Protein 2N2U (pdb70)

Structure (mmCIF, N/CA/C/O backbone):
data_2N2U
#
_entry.id   2N2U
#
loop_
_atom_site.group_PDB
_atom_site.id
_atom_site.type_symbol
_atom_site.label_atom_id
_atom_site.label_alt_id
_atom_site.label_comp_id
_atom_site.label_asym_id
_atom_site.label_entity_id
_atom_site.label_seq_id
_atom_site.pdbx_PDB_ins_code
_atom_site.Cartn_x
_atom_site.Cartn_y
_atom_site.Cartn_z
_atom_site.occupancy
_atom_site.B_iso_or_equiv
_atom_site.auth_seq_id
_atom_site.auth_comp_id
_atom_site.auth_asym_id
_atom_site.auth_atom_id
_atom_site.pdbx_PDB_model_num
ATOM 1 N N . MET A 1 1 ? 2.474 14.947 -3.252 1.00 30.41 1 MET A N 1
ATOM 2 C CA . MET A 1 1 ? 1.932 13.612 -3.600 1.00 73.02 1 MET A CA 1
ATOM 3 C C . MET A 1 1 ? 3.047 12.685 -4.110 1.00 44.21 1 MET A C 1
ATOM 4 O O . MET A 1 1 ? 3.901 13.105 -4.899 1.00 12.21 1 MET A O 1
ATOM 20 N N . VAL A 1 2 ? 3.067 11.433 -3.594 1.00 71.32 2 VAL A N 1
ATOM 21 C CA . VAL A 1 2 ? 3.984 10.371 -4.058 1.00 23.32 2 VAL A CA 1
ATOM 22 C C . VAL A 1 2 ? 3.155 9.215 -4.628 1.00 3.23 2 VAL A C 1
ATOM 23 O O . VAL A 1 2 ? 2.230 8.734 -3.970 1.00 33.21 2 VAL A O 1
ATOM 36 N N . ASP A 1 3 ? 3.465 8.809 -5.854 1.00 62.11 3 ASP A N 1
ATOM 37 C CA . ASP A 1 3 ? 2.839 7.650 -6.508 1.00 12.32 3 ASP A CA 1
ATOM 38 C C . ASP A 1 3 ? 3.379 6.341 -5.886 1.00 32.51 3 ASP A C 1
ATOM 39 O O . ASP A 1 3 ? 4.588 6.101 -5.921 1.00 24.12 3 ASP A O 1
ATOM 48 N N . LEU A 1 4 ? 2.487 5.533 -5.269 1.00 15.15 4 LEU A N 1
ATOM 49 C CA . LEU A 1 4 ? 2.843 4.213 -4.688 1.00 52.22 4 LEU A CA 1
ATOM 50 C C . LEU A 1 4 ? 1.925 3.124 -5.275 1.00 20.20 4 LEU A C 1
ATOM 51 O O . LEU A 1 4 ? 0.745 3.063 -4.956 1.00 2.34 4 LEU A O 1
ATOM 67 N N . LYS A 1 5 ? 2.479 2.249 -6.118 1.00 33.01 5 LYS A N 1
ATOM 68 C CA . LYS A 1 5 ? 1.733 1.121 -6.723 1.00 52.12 5 LYS A CA 1
ATOM 69 C C . LYS A 1 5 ? 2.309 -0.189 -6.172 1.00 21.32 5 LYS A C 1
ATOM 70 O O . LYS A 1 5 ? 3.433 -0.552 -6.482 1.00 2.13 5 LYS A O 1
ATOM 89 N N . ILE A 1 6 ? 1.508 -0.925 -5.391 1.00 42.42 6 ILE A N 1
ATOM 90 C CA . ILE A 1 6 ? 1.982 -2.110 -4.672 1.00 44.20 6 ILE A CA 1
ATOM 91 C C . ILE A 1 6 ? 1.521 -3.337 -5.458 1.00 1.55 6 ILE A C 1
ATOM 92 O O . ILE A 1 6 ? 0.322 -3.563 -5.585 1.00 63.22 6 ILE A O 1
ATOM 108 N N . ASP A 1 7 ? 2.475 -4.116 -5.981 1.00 2.13 7 ASP A N 1
ATOM 109 C CA . ASP A 1 7 ? 2.172 -5.409 -6.621 1.00 30.20 7 ASP A CA 1
ATOM 110 C C . ASP A 1 7 ? 1.508 -6.318 -5.581 1.00 3.24 7 ASP A C 1
ATOM 111 O O . ASP A 1 7 ? 1.975 -6.355 -4.452 1.00 23.12 7 ASP A O 1
ATOM 120 N N . VAL A 1 8 ? 0.441 -7.046 -5.953 1.00 71.44 8 VAL A N 1
ATOM 121 C CA . VAL A 1 8 ? -0.200 -8.042 -5.055 1.00 35.32 8 VAL A CA 1
ATOM 122 C C . VAL A 1 8 ? -0.354 -9.369 -5.815 1.00 11.50 8 VAL A C 1
ATOM 123 O O . VAL A 1 8 ? -0.940 -9.418 -6.906 1.00 54.22 8 VAL A O 1
ATOM 136 N N . SER A 1 9 ? 0.221 -10.441 -5.243 1.00 31.44 9 SER A N 1
ATOM 137 C CA . SER A 1 9 ? 0.249 -11.784 -5.857 1.00 3.51 9 SER A CA 1
ATOM 138 C C . SER A 1 9 ? -0.835 -12.705 -5.265 1.00 1.10 9 SER A C 1
ATOM 139 O O . SER A 1 9 ? -1.115 -13.781 -5.8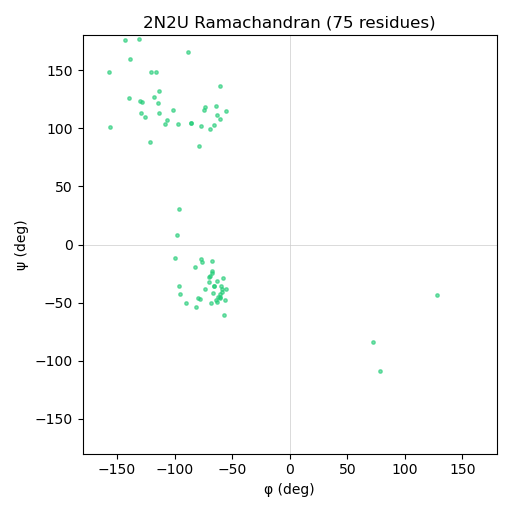06 1.00 55.42 9 SER A O 1
ATOM 147 N N . ASP A 1 10 ? -1.447 -12.261 -4.157 1.00 12.02 10 ASP A N 1
ATOM 148 C CA . ASP A 1 10 ? -2.502 -13.005 -3.449 1.00 74.03 10 ASP A CA 1
ATOM 149 C C . ASP A 1 10 ? -3.614 -12.029 -3.007 1.00 13.33 10 ASP A C 1
ATOM 150 O O . ASP A 1 10 ? -3.389 -10.814 -2.911 1.00 63.25 10 ASP A O 1
ATOM 159 N N . ASP A 1 11 ? -4.802 -12.589 -2.744 1.00 33.51 11 ASP A N 1
ATOM 160 C CA . ASP A 1 11 ? -6.028 -11.833 -2.425 1.00 52.32 11 ASP A CA 1
ATOM 161 C C . ASP A 1 11 ? -6.032 -11.379 -0.952 1.00 74.13 11 ASP A C 1
ATOM 162 O O . ASP A 1 11 ? -6.364 -10.229 -0.651 1.00 43.11 11 ASP A O 1
ATOM 171 N N . GLU A 1 12 ? -5.684 -12.310 -0.044 1.00 42.20 12 GLU A N 1
ATOM 172 C CA . GLU A 1 12 ? -5.738 -12.075 1.408 1.00 4.23 12 GLU A CA 1
ATOM 173 C C . GLU A 1 12 ? -4.698 -11.021 1.842 1.00 23.45 12 GLU A C 1
ATOM 174 O O . GLU A 1 12 ? -4.999 -10.157 2.673 1.00 71.33 12 GLU A O 1
ATOM 186 N N . GLU A 1 13 ? -3.469 -11.095 1.286 1.00 35.32 13 GLU A N 1
ATOM 187 C CA . GLU A 1 13 ? -2.432 -10.101 1.579 1.00 43.00 13 GLU A CA 1
ATOM 188 C C . GLU A 1 13 ? -2.853 -8.726 1.026 1.00 63.02 13 GLU A C 1
ATOM 189 O O . GLU A 1 13 ? -2.596 -7.721 1.661 1.00 25.12 13 GLU A O 1
ATOM 201 N N . ALA A 1 14 ? -3.546 -8.720 -0.139 1.00 2.41 14 ALA A N 1
ATOM 202 C CA . ALA A 1 14 ? -4.075 -7.490 -0.762 1.00 62.50 14 ALA A CA 1
ATOM 203 C C . ALA A 1 14 ? -5.079 -6.798 0.179 1.00 71.44 14 ALA A C 1
ATOM 204 O O . ALA A 1 14 ? -5.050 -5.575 0.334 1.00 74.25 14 ALA A O 1
ATOM 211 N N . GLU A 1 15 ? -5.951 -7.616 0.800 1.00 21.43 15 GLU A N 1
ATOM 212 C CA . GLU A 1 15 ? -6.872 -7.180 1.865 1.00 74.13 15 GLU A CA 1
ATOM 213 C C . GLU A 1 15 ? -6.100 -6.538 3.029 1.00 51.21 15 GLU A C 1
ATOM 214 O O . GLU A 1 15 ? -6.437 -5.442 3.479 1.00 41.42 15 GLU A O 1
ATOM 226 N N . LYS A 1 16 ? -5.029 -7.228 3.460 1.00 54.51 16 LYS A N 1
ATOM 227 C CA . LYS A 1 16 ? -4.157 -6.778 4.556 1.00 63.12 16 LYS A CA 1
ATOM 228 C C . LYS A 1 16 ? -3.437 -5.448 4.208 1.00 45.32 16 LYS A C 1
ATOM 229 O O . LYS A 1 16 ? -3.196 -4.637 5.100 1.00 43.35 16 LYS A O 1
ATOM 248 N N . ILE A 1 17 ? -3.125 -5.215 2.905 1.00 11.51 17 ILE A N 1
ATOM 249 C CA . ILE A 1 17 ? -2.508 -3.940 2.453 1.00 2.23 17 ILE A CA 1
ATOM 250 C C . ILE A 1 17 ? -3.501 -2.790 2.711 1.00 62.42 17 ILE A C 1
ATOM 251 O O . ILE A 1 17 ? -3.157 -1.779 3.319 1.00 12.05 17 ILE A O 1
ATOM 267 N N . ILE A 1 18 ? -4.760 -3.023 2.292 1.00 60.15 18 ILE A N 1
ATOM 268 C CA . ILE A 1 18 ? -5.864 -2.051 2.402 1.00 60.01 18 ILE A CA 1
ATOM 269 C C . ILE A 1 18 ? -6.120 -1.683 3.875 1.00 55.43 18 ILE A C 1
ATOM 270 O O . ILE A 1 18 ? -6.245 -0.511 4.211 1.00 1.03 18 ILE A O 1
ATOM 286 N N . ARG A 1 19 ? -6.151 -2.714 4.747 1.00 43.22 19 ARG A N 1
ATOM 287 C CA . ARG A 1 19 ? -6.472 -2.541 6.177 1.00 52.04 19 ARG A CA 1
ATOM 288 C C . ARG A 1 19 ? -5.353 -1.766 6.893 1.00 61.44 19 ARG A C 1
ATOM 289 O O . ARG A 1 19 ? -5.620 -0.763 7.559 1.00 3.50 19 ARG A O 1
ATOM 310 N N . GLU A 1 20 ? -4.100 -2.217 6.702 1.00 23.34 20 GLU A N 1
ATOM 311 C CA . GLU A 1 20 ? -2.920 -1.640 7.370 1.00 24.43 20 GLU A CA 1
ATOM 312 C C . GLU A 1 20 ? -2.602 -0.201 6.893 1.00 41.24 20 GLU A C 1
ATOM 313 O O . GLU A 1 20 ? -1.964 0.566 7.634 1.00 75.02 20 GLU A O 1
ATOM 325 N N . ILE A 1 21 ? -3.036 0.163 5.672 1.00 72.23 21 ILE A N 1
ATOM 326 C CA . ILE A 1 21 ? -2.911 1.546 5.171 1.00 12.44 21 ILE A CA 1
ATOM 327 C C . ILE A 1 21 ? -4.061 2.410 5.725 1.00 34.33 21 ILE A C 1
ATOM 328 O O . ILE A 1 21 ? -3.825 3.424 6.381 1.00 75.54 21 ILE A O 1
ATOM 344 N N . ARG A 1 22 ? -5.305 1.956 5.530 1.00 74.01 22 ARG A N 1
ATOM 345 C CA . ARG A 1 22 ? -6.502 2.791 5.768 1.00 43.31 22 ARG A CA 1
ATOM 346 C C . ARG A 1 22 ? -6.832 2.948 7.264 1.00 3.03 22 ARG A C 1
ATOM 347 O O . ARG A 1 22 ? -7.630 3.825 7.625 1.00 42.33 22 ARG A O 1
ATOM 368 N N . GLU A 1 23 ? -6.230 2.107 8.131 1.00 50.31 23 GLU A N 1
ATOM 369 C CA . GLU A 1 23 ? -6.429 2.204 9.594 1.00 65.11 23 GLU A CA 1
ATOM 370 C C . GLU A 1 23 ? -5.741 3.477 10.136 1.00 10.42 23 GLU A C 1
ATOM 371 O O . GLU A 1 23 ? -6.207 4.083 11.103 1.00 60.14 23 GLU A O 1
ATOM 383 N N . GLN A 1 24 ? -4.618 3.860 9.497 1.00 33.32 24 GLN A N 1
ATOM 384 C CA . GLN A 1 24 ? -3.841 5.060 9.854 1.00 43.12 24 GLN A CA 1
ATOM 385 C C . GLN A 1 24 ? -4.263 6.242 8.970 1.00 25.24 24 GLN A C 1
ATOM 386 O O . GLN A 1 24 ? -4.415 7.367 9.451 1.00 64.05 24 GLN A O 1
ATOM 400 N N . TRP A 1 25 ? -4.446 5.969 7.664 1.00 5.10 25 TRP A N 1
ATOM 401 C CA . TRP A 1 25 ? -4.756 6.993 6.647 1.00 2.31 25 TRP A CA 1
ATOM 402 C C . TRP A 1 25 ? -6.103 6.666 5.952 1.00 51.24 25 TRP A C 1
ATOM 403 O O . TRP A 1 25 ? -6.118 5.968 4.930 1.00 24.15 25 TRP A O 1
ATOM 424 N N . PRO A 1 26 ? -7.259 7.145 6.502 1.00 24.03 26 PRO A N 1
ATOM 425 C CA . PRO A 1 26 ? -8.593 6.937 5.867 1.00 2.11 26 PRO A CA 1
ATOM 426 C C . PRO A 1 26 ? -8.743 7.702 4.533 1.00 31.42 26 PRO A C 1
ATOM 427 O O . PRO A 1 26 ? -9.574 7.344 3.688 1.00 72.02 26 PRO A O 1
ATOM 438 N N . LYS A 1 27 ? -7.938 8.763 4.364 1.00 31.03 27 LYS A N 1
ATOM 439 C CA . LYS A 1 27 ? -7.950 9.604 3.151 1.00 60.02 27 LYS A CA 1
ATOM 440 C C . LYS A 1 27 ? -7.122 8.980 2.014 1.00 13.44 27 LYS A C 1
ATOM 441 O O . LYS A 1 27 ? -7.297 9.358 0.848 1.00 44.42 27 LYS A O 1
ATOM 460 N N . ALA A 1 28 ? -6.217 8.045 2.367 1.00 12.43 28 ALA A N 1
ATOM 461 C CA . ALA A 1 28 ? -5.311 7.404 1.406 1.00 72.14 28 ALA A CA 1
ATOM 462 C C . ALA A 1 28 ? -6.116 6.603 0.386 1.00 5.21 28 ALA A C 1
ATOM 463 O O . ALA A 1 28 ? -6.763 5.605 0.742 1.00 14.23 28 ALA A O 1
ATOM 470 N N . THR A 1 29 ? -6.107 7.081 -0.867 1.00 52.20 29 THR A N 1
ATOM 471 C CA . THR A 1 29 ? -6.800 6.436 -1.970 1.00 25.43 29 THR A CA 1
ATOM 472 C C . THR A 1 29 ? -6.153 5.072 -2.264 1.00 31.42 29 THR A C 1
ATOM 473 O O . THR A 1 29 ? -5.064 5.005 -2.833 1.00 24.15 29 THR A O 1
ATOM 484 N N . VAL A 1 30 ? -6.825 3.999 -1.811 1.00 24.21 30 VAL A N 1
ATOM 485 C CA . VAL A 1 30 ? -6.409 2.611 -2.050 1.00 60.13 30 VAL A CA 1
ATOM 486 C C . VAL A 1 30 ? -7.393 1.990 -3.050 1.00 1.03 30 VAL A C 1
ATOM 487 O O . VAL A 1 30 ? -8.528 1.652 -2.694 1.00 63.11 30 VAL A O 1
ATOM 500 N N . THR A 1 31 ? -6.958 1.868 -4.302 1.00 55.04 31 THR A N 1
ATOM 501 C CA . THR A 1 31 ? -7.751 1.270 -5.367 1.00 60.43 31 THR A CA 1
ATOM 502 C C . THR A 1 31 ? -7.339 -0.198 -5.516 1.00 24.21 31 THR A C 1
ATOM 503 O O . THR A 1 31 ? -6.258 -0.515 -6.039 1.00 13.42 31 THR A O 1
ATOM 514 N N . ARG A 1 32 ? -8.200 -1.071 -4.993 1.00 2.24 32 ARG A N 1
ATOM 515 C CA . ARG A 1 32 ? -8.023 -2.521 -5.042 1.00 73.21 32 ARG A CA 1
ATOM 516 C C . ARG A 1 32 ? -8.326 -3.028 -6.455 1.00 25.20 32 ARG A C 1
ATOM 517 O O . ARG A 1 32 ? -9.450 -2.895 -6.949 1.00 71.31 32 ARG A O 1
ATOM 538 N N . THR A 1 33 ? -7.301 -3.575 -7.101 1.00 45.42 33 THR A N 1
ATOM 539 C CA . THR A 1 33 ? -7.369 -4.057 -8.473 1.00 12.14 33 THR A CA 1
ATOM 540 C C . THR A 1 33 ? -6.565 -5.370 -8.531 1.00 3.24 33 THR A C 1
ATOM 541 O O . THR A 1 33 ? -5.426 -5.398 -8.088 1.00 12.00 33 THR A O 1
ATOM 552 N N . ASN A 1 34 ? -7.168 -6.458 -9.020 1.00 21.14 34 ASN A N 1
ATOM 553 C CA . ASN A 1 34 ? -6.518 -7.789 -9.011 1.00 45.11 34 ASN A CA 1
ATOM 554 C C . ASN A 1 34 ? -5.203 -7.744 -9.834 1.00 3.35 34 ASN A C 1
ATOM 555 O O . ASN A 1 34 ? -5.230 -7.630 -11.068 1.00 13.31 34 ASN A O 1
ATOM 566 N N . GLY A 1 35 ? -4.064 -7.806 -9.111 1.00 31.12 35 GLY A N 1
ATOM 567 C CA . GLY A 1 35 ? -2.731 -7.606 -9.694 1.00 64.42 35 GLY A CA 1
ATOM 568 C C . GLY A 1 35 ? -1.903 -6.562 -8.945 1.00 43.12 35 GLY A C 1
ATOM 569 O O . GLY A 1 35 ? -0.705 -6.771 -8.717 1.00 44.05 35 GLY A O 1
ATOM 573 N N . ASP A 1 36 ? -2.538 -5.423 -8.568 1.00 4.03 36 ASP A N 1
ATOM 574 C CA . ASP A 1 36 ? -1.851 -4.273 -7.912 1.00 61.40 36 ASP A CA 1
ATOM 575 C C . ASP A 1 36 ? -2.739 -3.599 -6.841 1.00 40.54 36 ASP A C 1
ATOM 576 O O . ASP A 1 36 ? -3.888 -3.967 -6.625 1.00 2.11 36 ASP A O 1
ATOM 585 N N . ILE A 1 37 ? -2.158 -2.609 -6.155 1.00 74.43 37 ILE A N 1
ATOM 586 C CA . ILE A 1 37 ? -2.864 -1.682 -5.263 1.00 3.12 37 ILE A CA 1
ATOM 587 C C . ILE A 1 37 ? -2.442 -0.269 -5.676 1.00 24.14 37 ILE A C 1
ATOM 588 O O . ILE A 1 37 ? -1.268 0.093 -5.539 1.00 13.30 37 ILE A O 1
ATOM 604 N N . LYS A 1 38 ? -3.381 0.514 -6.217 1.00 61.04 38 LYS A N 1
ATOM 605 C CA . LYS A 1 38 ? -3.106 1.893 -6.626 1.00 52.41 38 LYS A CA 1
ATOM 606 C C . LYS A 1 38 ? -3.282 2.812 -5.396 1.00 70.10 38 LYS A C 1
ATOM 607 O O . LYS A 1 38 ? -4.402 3.096 -4.984 1.00 62.42 38 LYS A O 1
ATOM 626 N N . LEU A 1 39 ? -2.148 3.264 -4.824 1.00 43.21 39 LEU A N 1
ATOM 627 C CA . LEU A 1 39 ? -2.105 4.091 -3.599 1.00 50.23 39 LEU A CA 1
ATOM 628 C C . LEU A 1 39 ? -1.423 5.431 -3.905 1.00 2.13 39 LEU A C 1
ATOM 629 O O . LEU A 1 39 ? -0.548 5.518 -4.778 1.00 24.15 39 LEU A O 1
ATOM 645 N N . ASP A 1 40 ? -1.849 6.483 -3.198 1.00 15.05 40 ASP A N 1
ATOM 646 C CA . ASP A 1 40 ? -1.257 7.825 -3.294 1.00 34.23 40 ASP A CA 1
ATOM 647 C C . ASP A 1 40 ? -0.899 8.328 -1.886 1.00 42.02 40 ASP A C 1
ATOM 648 O O . ASP A 1 40 ? -1.756 8.368 -0.994 1.00 2.21 40 ASP A O 1
ATOM 657 N N . ALA A 1 41 ? 0.388 8.655 -1.684 1.00 12.10 41 ALA A N 1
ATOM 658 C CA . ALA A 1 41 ? 0.881 9.322 -0.470 1.00 60.52 41 ALA A CA 1
ATOM 659 C C . ALA A 1 41 ? 0.787 10.842 -0.617 1.00 55.04 41 ALA A C 1
ATOM 660 O O . ALA A 1 41 ? 0.584 11.357 -1.723 1.00 74.01 41 ALA A O 1
ATOM 667 N N . GLN A 1 42 ? 0.925 11.552 0.511 1.00 15.15 42 GLN A N 1
ATOM 668 C CA . GLN A 1 42 ? 0.849 13.022 0.554 1.00 63.40 42 GLN A CA 1
ATOM 669 C C . GLN A 1 42 ? 2.250 13.650 0.355 1.00 30.54 42 GLN A C 1
ATOM 670 O O . GLN A 1 42 ? 2.436 14.547 -0.471 1.00 0.13 42 GLN A O 1
ATOM 684 N N . THR A 1 43 ? 3.225 13.158 1.141 1.00 13.45 43 THR A N 1
ATOM 685 C CA . THR A 1 43 ? 4.625 13.647 1.149 1.00 53.41 43 THR A CA 1
ATOM 686 C C . THR A 1 43 ? 5.585 12.443 1.052 1.00 4.12 43 THR A C 1
ATOM 687 O O . THR A 1 43 ? 5.123 11.293 1.039 1.00 5.04 43 THR A O 1
ATOM 698 N N . GLU A 1 44 ? 6.910 12.711 0.978 1.00 50.32 44 GLU A N 1
ATOM 699 C CA . GLU A 1 44 ? 7.946 11.650 0.911 1.00 53.43 44 GLU A CA 1
ATOM 700 C C . GLU A 1 44 ? 7.924 10.811 2.187 1.00 64.41 44 GLU A C 1
ATOM 701 O O . GLU A 1 44 ? 7.879 9.590 2.118 1.00 41.32 44 GLU A O 1
ATOM 713 N N . LYS A 1 45 ? 7.930 11.506 3.346 1.00 41.32 45 LYS A N 1
ATOM 714 C CA . LYS A 1 45 ? 7.881 10.878 4.682 1.00 71.12 45 LYS A CA 1
ATOM 715 C C . LYS A 1 45 ? 6.612 10.033 4.829 1.00 21.24 45 LYS A C 1
ATOM 716 O O . LYS A 1 45 ? 6.661 8.929 5.377 1.00 54.31 45 LYS A O 1
ATOM 735 N N . GLU A 1 46 ? 5.491 10.569 4.308 1.00 33.42 46 GLU A N 1
ATOM 736 C CA . GLU A 1 46 ? 4.193 9.886 4.333 1.00 72.32 46 GLU A CA 1
ATOM 737 C C . GLU A 1 46 ? 4.291 8.555 3.564 1.00 51.20 46 GLU A C 1
ATOM 738 O O . GLU A 1 46 ? 3.831 7.522 4.040 1.00 31.23 46 GLU A O 1
ATOM 750 N N . ALA A 1 47 ? 4.910 8.618 2.369 1.00 4.52 47 ALA A N 1
ATOM 751 C CA . ALA A 1 47 ? 5.235 7.441 1.546 1.00 1.03 47 ALA A CA 1
ATOM 752 C C . ALA A 1 47 ? 6.148 6.438 2.262 1.00 3.24 47 ALA A C 1
ATOM 753 O O . ALA A 1 47 ? 5.959 5.235 2.107 1.00 44.34 47 ALA A O 1
ATOM 760 N N . GLU A 1 48 ? 7.133 6.943 3.040 1.00 5.34 48 GLU A N 1
ATOM 761 C CA . GLU A 1 48 ? 8.068 6.090 3.805 1.00 35.32 48 GLU A CA 1
ATOM 762 C C . GLU A 1 48 ? 7.306 5.206 4.811 1.00 63.21 48 GLU A C 1
ATOM 763 O O . GLU A 1 48 ? 7.683 4.068 5.053 1.00 13.45 48 GLU A O 1
ATOM 775 N N . LYS A 1 49 ? 6.235 5.778 5.380 1.00 64.25 49 LYS A N 1
ATOM 776 C CA . LYS A 1 49 ? 5.367 5.117 6.369 1.00 70.22 49 LYS A CA 1
ATOM 777 C C . LYS A 1 49 ? 4.402 4.132 5.671 1.00 74.34 49 LYS A C 1
ATOM 778 O O . LYS A 1 49 ? 4.205 3.007 6.128 1.00 52.33 49 LYS A O 1
ATOM 797 N N . MET A 1 50 ? 3.775 4.633 4.589 1.00 42.01 50 MET A N 1
ATOM 798 C CA . MET A 1 50 ? 2.802 3.873 3.772 1.00 11.52 50 MET A CA 1
ATOM 799 C C . MET A 1 50 ? 3.420 2.573 3.214 1.00 42.40 50 MET A C 1
ATOM 800 O O . MET A 1 50 ? 2.943 1.478 3.535 1.00 51.44 50 MET A O 1
ATOM 814 N N . GLU A 1 51 ? 4.492 2.701 2.405 1.00 21.42 51 GLU A N 1
ATOM 815 C CA . GLU A 1 51 ? 5.214 1.536 1.832 1.00 34.03 51 GLU A CA 1
ATOM 816 C C . GLU A 1 51 ? 5.744 0.579 2.940 1.00 32.31 51 GLU A C 1
ATOM 817 O O . GLU A 1 51 ? 5.833 -0.624 2.731 1.00 53.44 51 GLU A O 1
ATOM 829 N N . LYS A 1 52 ? 6.030 1.154 4.130 1.00 33.23 52 LYS A N 1
ATOM 830 C CA . LYS A 1 52 ? 6.533 0.404 5.305 1.00 13.13 52 LYS A CA 1
ATOM 831 C C . LYS A 1 52 ? 5.394 -0.429 5.923 1.00 72.15 52 LYS A C 1
ATOM 832 O O . LYS A 1 52 ? 5.613 -1.567 6.334 1.00 32.24 52 LYS A O 1
ATOM 851 N N . ALA A 1 53 ? 4.175 0.149 5.948 1.00 1.43 53 ALA A N 1
ATOM 852 C CA . ALA A 1 53 ? 2.961 -0.514 6.473 1.00 64.32 53 ALA A CA 1
ATOM 853 C C . ALA A 1 53 ? 2.580 -1.724 5.600 1.00 24.25 53 ALA A C 1
ATOM 854 O O . ALA A 1 53 ? 2.102 -2.748 6.106 1.00 3.44 53 ALA A O 1
ATOM 861 N N . VAL A 1 54 ? 2.799 -1.575 4.286 1.00 21.33 54 VAL A N 1
ATOM 862 C CA . VAL A 1 54 ? 2.700 -2.675 3.313 1.00 73.14 54 VAL A CA 1
ATOM 863 C C . VAL A 1 54 ? 3.737 -3.784 3.628 1.00 5.15 54 VAL A C 1
ATOM 864 O O . VAL A 1 54 ? 3.426 -4.976 3.581 1.00 21.44 54 VAL A O 1
ATOM 877 N N . LYS A 1 55 ? 4.979 -3.356 3.921 1.00 0.22 55 LYS A N 1
ATOM 878 C CA . LYS A 1 55 ? 6.091 -4.261 4.295 1.00 2.30 55 LYS A CA 1
ATOM 879 C C . LYS A 1 55 ? 5.876 -4.948 5.662 1.00 73.04 55 LYS A C 1
ATOM 880 O O . LYS A 1 55 ? 6.559 -5.929 5.972 1.00 33.04 55 LYS A O 1
ATOM 899 N N . LYS A 1 56 ? 4.914 -4.451 6.467 1.00 4.43 56 LYS A N 1
ATOM 900 C CA . LYS A 1 56 ? 4.488 -5.131 7.718 1.00 44.25 56 LYS A CA 1
ATOM 901 C C . LYS A 1 56 ? 3.564 -6.335 7.407 1.00 20.15 56 LYS A C 1
ATOM 902 O O . LYS A 1 56 ? 3.270 -7.146 8.286 1.00 70.42 56 LYS A O 1
ATOM 921 N N . VAL A 1 57 ? 3.092 -6.413 6.151 1.00 22.14 57 VAL A N 1
ATOM 922 C CA . VAL A 1 57 ? 2.368 -7.580 5.608 1.00 10.13 57 VAL A CA 1
ATOM 923 C C . VAL A 1 57 ? 3.358 -8.492 4.844 1.00 25.24 57 VAL A C 1
ATOM 924 O O . VAL A 1 57 ? 3.261 -9.722 4.893 1.00 61.11 57 VAL A O 1
ATOM 937 N N . LYS A 1 58 ? 4.332 -7.855 4.169 1.00 25.30 58 LYS A N 1
ATOM 938 C CA . LYS A 1 58 ? 5.241 -8.532 3.219 1.00 52.21 58 LYS A CA 1
ATOM 939 C C . LYS A 1 58 ? 6.568 -7.726 3.080 1.00 13.41 58 LYS A C 1
ATOM 940 O O . LYS A 1 58 ? 6.593 -6.726 2.361 1.00 41.23 58 LYS A O 1
ATOM 959 N N . PRO A 1 59 ? 7.692 -8.149 3.761 1.00 23.25 59 PRO A N 1
ATOM 960 C CA . PRO A 1 59 ? 8.977 -7.367 3.807 1.00 64.23 59 PRO A CA 1
ATOM 961 C C . PRO A 1 59 ? 9.556 -7.027 2.410 1.00 14.30 59 PRO A C 1
ATOM 962 O O . PRO A 1 59 ? 10.045 -5.911 2.176 1.00 45.55 59 PRO A O 1
ATOM 973 N N . ASN A 1 60 ? 9.438 -7.987 1.485 1.00 32.20 60 ASN A N 1
ATOM 974 C CA . ASN A 1 60 ? 10.027 -7.900 0.130 1.00 45.12 60 ASN A CA 1
ATOM 975 C C . ASN A 1 60 ? 8.953 -7.396 -0.879 1.00 3.21 60 ASN A C 1
ATOM 976 O O . ASN A 1 60 ? 8.946 -7.768 -2.055 1.00 72.14 60 ASN A O 1
ATOM 987 N N . ALA A 1 61 ? 8.012 -6.563 -0.381 1.00 72.40 61 ALA A N 1
ATOM 988 C CA . ALA A 1 61 ? 7.013 -5.855 -1.205 1.00 12.15 61 ALA A CA 1
ATOM 989 C C . ALA A 1 61 ? 7.660 -5.000 -2.317 1.00 2.12 61 ALA A C 1
ATOM 990 O O . ALA A 1 61 ? 8.379 -4.028 -2.028 1.00 50.05 61 ALA A O 1
ATOM 997 N N . THR A 1 62 ? 7.393 -5.383 -3.578 1.00 12.23 62 THR A N 1
ATOM 998 C CA . THR A 1 62 ? 7.754 -4.599 -4.761 1.00 62.13 62 THR A CA 1
ATOM 999 C C . THR A 1 62 ? 6.753 -3.437 -4.911 1.00 74.50 62 THR A C 1
ATOM 1000 O O . THR A 1 62 ? 5.599 -3.638 -5.324 1.00 34.21 62 THR A O 1
ATOM 1011 N N . ILE A 1 63 ? 7.193 -2.235 -4.513 1.00 62.55 63 ILE A N 1
ATOM 1012 C CA . ILE A 1 63 ? 6.368 -1.018 -4.523 1.00 72.53 63 ILE A CA 1
ATOM 1013 C C . ILE A 1 63 ? 6.946 -0.032 -5.545 1.00 40.43 63 ILE A C 1
ATOM 1014 O O . ILE A 1 63 ? 8.108 0.355 -5.447 1.00 44.44 63 ILE A O 1
ATOM 1030 N N . ARG A 1 64 ? 6.119 0.346 -6.528 1.00 73.11 64 ARG A N 1
ATOM 1031 C CA . ARG A 1 64 ? 6.498 1.223 -7.642 1.00 11.12 64 ARG A CA 1
ATOM 1032 C C . ARG A 1 64 ? 6.334 2.679 -7.191 1.00 71.54 64 ARG A C 1
ATOM 1033 O O . ARG A 1 64 ? 5.209 3.179 -7.075 1.00 3.44 64 ARG A O 1
ATOM 1054 N N . LYS A 1 65 ? 7.462 3.337 -6.904 1.00 55.55 65 LYS A N 1
ATOM 1055 C CA . LYS A 1 65 ? 7.479 4.683 -6.324 1.00 72.41 65 LYS A CA 1
ATOM 1056 C C . LYS A 1 65 ? 7.905 5.692 -7.399 1.00 2.43 65 LYS A C 1
ATOM 1057 O O . LYS A 1 65 ? 9.062 5.704 -7.816 1.00 23.42 65 LYS A O 1
ATOM 1076 N N . THR A 1 66 ? 6.938 6.492 -7.875 1.00 12.05 66 THR A N 1
ATOM 1077 C CA . THR A 1 66 ? 7.155 7.525 -8.909 1.00 22.33 66 THR A CA 1
ATOM 1078 C C . THR A 1 66 ? 6.872 8.929 -8.328 1.00 41.33 66 THR A C 1
ATOM 1079 O O . THR A 1 66 ? 6.038 9.081 -7.424 1.00 50.40 66 THR A O 1
ATOM 1090 N N . GLY A 1 67 ? 7.594 9.942 -8.843 1.00 30.00 67 GLY A N 1
ATOM 1091 C CA . GLY A 1 67 ? 7.390 11.330 -8.451 1.00 64.41 67 GLY A CA 1
ATOM 1092 C C . GLY A 1 67 ? 8.036 11.661 -7.115 1.00 24.45 67 GLY A C 1
ATOM 1093 O O . GLY A 1 67 ? 9.264 11.719 -7.027 1.00 11.31 67 GLY A O 1
ATOM 1097 N N . GLY A 1 68 ? 7.213 11.861 -6.072 1.00 43.44 68 GLY A N 1
ATOM 1098 C CA . GLY A 1 68 ? 7.705 12.273 -4.757 1.00 61.41 68 GLY A CA 1
ATOM 1099 C C . GLY A 1 68 ? 8.165 13.728 -4.758 1.00 11.10 68 GLY A C 1
ATOM 1100 O O . GLY A 1 68 ? 7.400 14.622 -4.392 1.00 4.00 68 GLY A O 1
ATOM 1104 N N . SER A 1 69 ? 9.415 13.949 -5.195 1.00 71.14 69 SER A N 1
ATOM 1105 C CA . SER A 1 69 ? 10.011 15.283 -5.375 1.00 1.41 69 SER A CA 1
ATOM 1106 C C . SER A 1 69 ? 11.161 15.208 -6.387 1.00 24.14 69 SER A C 1
ATOM 1107 O O . SER A 1 69 ? 11.830 14.175 -6.505 1.00 13.25 69 SER A O 1
ATOM 1115 N N . LEU A 1 70 ? 11.354 16.311 -7.130 1.00 35.45 70 LEU A N 1
ATOM 1116 C CA . LEU A 1 70 ? 12.546 16.534 -7.958 1.00 12.12 70 LEU A CA 1
ATOM 1117 C C . LEU A 1 70 ? 13.672 16.985 -7.015 1.00 14.33 70 LEU A C 1
ATOM 1118 O O . LEU A 1 70 ? 13.862 18.183 -6.769 1.00 23.11 70 LEU A O 1
ATOM 1134 N N . GLU A 1 71 ? 14.342 15.990 -6.419 1.00 45.12 71 GLU A N 1
ATOM 1135 C CA . GLU A 1 71 ? 15.360 16.201 -5.386 1.00 42.23 71 GLU A CA 1
ATOM 1136 C C . GLU A 1 71 ? 16.613 16.860 -5.997 1.00 43.35 71 GLU A C 1
ATOM 1137 O O . GLU A 1 71 ? 17.430 16.197 -6.639 1.00 52.54 71 GLU A O 1
ATOM 1149 N N . HIS A 1 72 ? 16.708 18.190 -5.817 1.00 14.21 72 HIS A N 1
ATOM 1150 C CA . HIS A 1 72 ? 17.781 19.024 -6.389 1.00 72.20 72 HIS A CA 1
ATOM 1151 C C . HIS A 1 72 ? 19.144 18.618 -5.812 1.00 2.13 72 HIS A C 1
ATOM 1152 O O . HIS A 1 72 ? 19.364 18.700 -4.600 1.00 11.03 72 HIS A O 1
ATOM 1167 N N . HIS A 1 73 ? 20.037 18.190 -6.721 1.00 13.33 73 HIS A N 1
ATOM 1168 C CA . HIS A 1 73 ? 21.315 17.533 -6.392 1.00 32.22 73 HIS A CA 1
ATOM 1169 C C . HIS A 1 73 ? 22.304 18.513 -5.731 1.00 14.32 73 HIS A C 1
ATOM 1170 O O . HIS A 1 73 ? 23.155 18.093 -4.942 1.00 44.11 73 HIS A O 1
ATOM 1185 N N . HIS A 1 74 ? 22.174 19.820 -6.039 1.00 31.12 74 HIS A N 1
ATOM 1186 C CA . HIS A 1 74 ? 22.994 20.877 -5.390 1.00 4.45 74 HIS A CA 1
ATOM 1187 C C . HIS A 1 74 ? 22.588 21.066 -3.913 1.00 12.34 74 HIS A C 1
ATOM 1188 O O . HIS A 1 74 ? 23.407 21.468 -3.083 1.00 14.42 74 HIS A O 1
ATOM 1203 N N . HIS A 1 75 ? 21.317 20.764 -3.601 1.00 65.31 75 HIS A N 1
ATOM 1204 C CA . HIS A 1 75 ? 20.779 20.824 -2.224 1.00 60.04 75 HIS A CA 1
ATOM 1205 C C . HIS A 1 75 ? 20.773 19.407 -1.585 1.00 74.00 75 HIS A C 1
ATOM 1206 O O . HIS A 1 75 ? 20.228 19.203 -0.498 1.00 42.41 75 HIS A O 1
ATOM 1221 N N . HIS A 1 76 ? 21.385 18.429 -2.280 1.00 63.34 76 HIS A N 1
ATOM 1222 C CA . HIS A 1 76 ? 21.458 17.026 -1.821 1.00 24.23 76 HIS A CA 1
ATOM 1223 C C . HIS A 1 76 ? 22.911 16.653 -1.504 1.00 74.22 76 HIS A C 1
ATOM 1224 O O . HIS A 1 76 ? 23.805 16.928 -2.307 1.00 75.43 76 HIS A O 1
ATOM 1239 N N . HIS A 1 77 ? 23.133 16.025 -0.333 1.00 23.30 77 HIS A N 1
ATOM 1240 C CA . HIS A 1 77 ? 24.477 15.586 0.092 1.00 54.32 77 HIS A CA 1
ATOM 1241 C C . HIS A 1 77 ? 25.000 14.444 -0.822 1.00 22.23 77 HIS A C 1
ATOM 1242 O O . HIS A 1 77 ? 24.236 13.487 -1.098 1.00 34.23 77 HIS A O 1
ATOM 1258 N N . MET A 1 1 ? 0.159 13.702 -3.518 1.00 30.12 1 MET A N 2
ATOM 1259 C CA . MET A 1 1 ? -0.274 12.918 -4.694 1.00 61.11 1 MET A CA 2
ATOM 1260 C C . MET A 1 1 ? 0.946 12.205 -5.299 1.00 63.15 1 MET A C 2
ATOM 1261 O O . MET A 1 1 ? 1.571 12.699 -6.243 1.00 60.12 1 MET A O 2
ATOM 1277 N N . VAL A 1 2 ? 1.327 11.082 -4.682 1.00 60.11 2 VAL A N 2
ATOM 1278 C CA . VAL A 1 2 ? 2.364 10.175 -5.201 1.00 41.31 2 VAL A CA 2
ATOM 1279 C C . VAL A 1 2 ? 1.708 8.816 -5.456 1.00 13.43 2 VAL A C 2
ATOM 1280 O O . VAL A 1 2 ? 0.883 8.372 -4.652 1.00 1.41 2 VAL A O 2
ATOM 1293 N N . ASP A 1 3 ? 2.074 8.166 -6.564 1.00 41.42 3 ASP A N 2
ATOM 1294 C CA . ASP A 1 3 ? 1.557 6.834 -6.905 1.00 22.00 3 ASP A CA 2
ATOM 1295 C C . ASP A 1 3 ? 2.522 5.789 -6.344 1.00 15.43 3 ASP A C 2
ATOM 1296 O O . ASP A 1 3 ? 3.686 5.726 -6.761 1.00 64.31 3 ASP A O 2
ATOM 1305 N N . LEU A 1 4 ? 2.057 5.020 -5.357 1.00 50.31 4 LEU A N 2
ATOM 1306 C CA . LEU A 1 4 ? 2.812 3.892 -4.807 1.00 41.05 4 LEU A CA 2
ATOM 1307 C C . LEU A 1 4 ? 2.193 2.614 -5.371 1.00 2.31 4 LEU A C 2
ATOM 1308 O O . LEU A 1 4 ? 1.075 2.249 -5.004 1.00 21.21 4 LEU A O 2
ATOM 1324 N N . LYS A 1 5 ? 2.910 1.958 -6.284 1.00 25.14 5 LYS A N 2
ATOM 1325 C CA . LYS A 1 5 ? 2.469 0.721 -6.927 1.00 71.32 5 LYS A CA 2
ATOM 1326 C C . LYS A 1 5 ? 3.213 -0.447 -6.276 1.00 52.51 5 LYS A C 2
ATOM 1327 O O . LYS A 1 5 ? 4.428 -0.592 -6.454 1.00 10.44 5 LYS A O 2
ATOM 1346 N N . ILE A 1 6 ? 2.480 -1.262 -5.512 1.00 24.12 6 ILE A N 2
ATOM 1347 C CA . ILE A 1 6 ? 3.023 -2.442 -4.825 1.00 73.21 6 ILE A CA 2
ATOM 1348 C C . ILE A 1 6 ? 2.439 -3.696 -5.493 1.00 11.42 6 ILE A C 2
ATOM 1349 O O . ILE A 1 6 ? 1.259 -3.716 -5.814 1.00 73.20 6 ILE A O 2
ATOM 1365 N N . ASP A 1 7 ? 3.260 -4.734 -5.711 1.00 65.13 7 ASP A N 2
ATOM 1366 C CA . ASP A 1 7 ? 2.760 -6.059 -6.118 1.00 22.12 7 ASP A CA 2
ATOM 1367 C C . ASP A 1 7 ? 1.943 -6.690 -4.971 1.00 20.25 7 ASP A C 2
ATOM 1368 O O . ASP A 1 7 ? 2.250 -6.477 -3.799 1.00 65.34 7 ASP A O 2
ATOM 1377 N N . VAL A 1 8 ? 0.895 -7.462 -5.320 1.00 54.02 8 VAL A N 2
ATOM 1378 C CA . VAL A 1 8 ? 0.245 -8.412 -4.407 1.00 55.34 8 VAL A CA 2
ATOM 1379 C C . VAL A 1 8 ? -0.065 -9.711 -5.171 1.00 63.14 8 VAL A C 2
ATOM 1380 O O . VAL A 1 8 ? -0.731 -9.691 -6.210 1.00 10.13 8 VAL A O 2
ATOM 1393 N N . SER A 1 9 ? 0.441 -10.833 -4.633 1.00 71.20 9 SER A N 2
ATOM 1394 C CA . SER A 1 9 ? 0.294 -12.169 -5.228 1.00 63.32 9 SER A CA 2
ATOM 1395 C C . SER A 1 9 ? -1.129 -12.706 -4.997 1.00 50.45 9 SER A C 2
ATOM 1396 O O . SER A 1 9 ? -1.751 -13.275 -5.903 1.00 65.02 9 SER A O 2
ATOM 1404 N N . ASP A 1 10 ? -1.641 -12.490 -3.778 1.00 45.14 10 ASP A N 2
ATOM 1405 C CA . ASP A 1 10 ? -2.924 -13.055 -3.329 1.00 72.33 10 ASP A CA 2
ATOM 1406 C C . ASP A 1 10 ? -4.016 -11.961 -3.261 1.00 4.14 10 ASP A C 2
ATOM 1407 O O . ASP A 1 10 ? -3.711 -10.764 -3.161 1.00 10.13 10 ASP A O 2
ATOM 1416 N N . ASP A 1 11 ? -5.292 -12.406 -3.312 1.00 60.42 11 ASP A N 2
ATOM 1417 C CA . ASP A 1 11 ? -6.487 -11.533 -3.351 1.00 23.34 11 ASP A CA 2
ATOM 1418 C C . ASP A 1 11 ? -6.724 -10.861 -1.983 1.00 63.11 11 ASP A C 2
ATOM 1419 O O . ASP A 1 11 ? -6.817 -9.633 -1.886 1.00 42.43 11 ASP A O 2
ATOM 1428 N N . GLU A 1 12 ? -6.840 -11.694 -0.933 1.00 11.32 12 GLU A N 2
ATOM 1429 C CA . GLU A 1 12 ? -7.056 -11.215 0.445 1.00 64.45 12 GLU A CA 2
ATOM 1430 C C . GLU A 1 12 ? -5.821 -10.434 0.957 1.00 71.43 12 GLU A C 2
ATOM 1431 O O . GLU A 1 12 ? -5.947 -9.543 1.802 1.00 1.30 12 GLU A O 2
ATOM 1443 N N . GLU A 1 13 ? -4.633 -10.802 0.441 1.00 30.30 13 GLU A N 2
ATOM 1444 C CA . GLU A 1 13 ? -3.362 -10.080 0.677 1.00 1.23 13 GLU A CA 2
ATOM 1445 C C . GLU A 1 13 ? -3.454 -8.610 0.238 1.00 65.23 13 GLU A C 2
ATOM 1446 O O . GLU A 1 13 ? -2.927 -7.726 0.914 1.00 54.21 13 GLU A O 2
ATOM 1458 N N . ALA A 1 14 ? -4.149 -8.373 -0.888 1.00 43.21 14 ALA A N 2
ATOM 1459 C CA . ALA A 1 14 ? -4.423 -7.014 -1.388 1.00 41.51 14 ALA A CA 2
ATOM 1460 C C . ALA A 1 14 ? -5.259 -6.230 -0.367 1.00 65.40 14 ALA A C 2
ATOM 1461 O O . ALA A 1 14 ? -4.933 -5.086 -0.036 1.00 21.02 14 ALA A O 2
ATOM 1468 N N . GLU A 1 15 ? -6.290 -6.906 0.176 1.00 21.23 15 GLU A N 2
ATOM 1469 C CA . GLU A 1 15 ? -7.197 -6.338 1.186 1.00 45.22 15 GLU A CA 2
ATOM 1470 C C . GLU A 1 15 ? -6.444 -5.988 2.477 1.00 21.14 15 GLU A C 2
ATOM 1471 O O . GLU A 1 15 ? -6.738 -4.958 3.121 1.00 11.54 15 GLU A O 2
ATOM 1483 N N . LYS A 1 16 ? -5.452 -6.839 2.820 1.00 54.45 16 LYS A N 2
ATOM 1484 C CA . LYS A 1 16 ? -4.549 -6.604 3.953 1.00 10.53 16 LYS A CA 2
ATOM 1485 C C . LYS A 1 16 ? -3.876 -5.234 3.803 1.00 71.22 16 LYS A C 2
ATOM 1486 O O . LYS A 1 16 ? -4.029 -4.382 4.668 1.00 5.15 16 LYS A O 2
ATOM 1505 N N . ILE A 1 17 ? -3.214 -5.030 2.640 1.00 52.42 17 ILE A N 2
ATOM 1506 C CA . ILE A 1 17 ? -2.387 -3.835 2.360 1.00 34.50 17 ILE A CA 2
ATOM 1507 C C . ILE A 1 17 ? -3.219 -2.535 2.441 1.00 24.23 17 ILE A C 2
ATOM 1508 O O . ILE A 1 17 ? -2.751 -1.530 2.992 1.00 70.55 17 ILE A O 2
ATOM 1524 N N . ILE A 1 18 ? -4.466 -2.598 1.925 1.00 14.51 18 ILE A N 2
ATOM 1525 C CA . ILE A 1 18 ? -5.421 -1.466 1.967 1.00 73.13 18 ILE A CA 2
ATOM 1526 C C . ILE A 1 18 ? -5.678 -1.068 3.442 1.00 51.12 18 ILE A C 2
ATOM 1527 O O . ILE A 1 18 ? -5.595 0.109 3.807 1.00 43.41 18 ILE A O 2
ATOM 1543 N N . ARG A 1 19 ? -5.913 -2.091 4.279 1.00 63.04 19 ARG A N 2
ATOM 1544 C CA . ARG A 1 19 ? -6.159 -1.925 5.726 1.00 52.21 19 ARG A CA 2
ATOM 1545 C C . ARG A 1 19 ? -4.870 -1.544 6.500 1.00 70.32 19 ARG A C 2
ATOM 1546 O O . ARG A 1 19 ? -4.962 -0.893 7.541 1.00 51.21 19 ARG A O 2
ATOM 1567 N N . GLU A 1 20 ? -3.678 -1.936 5.982 1.00 11.32 20 GLU A N 2
ATOM 1568 C CA . GLU A 1 20 ? -2.370 -1.587 6.608 1.00 52.20 20 GLU A CA 2
ATOM 1569 C C . GLU A 1 20 ? -2.096 -0.093 6.481 1.00 64.11 20 GLU A C 2
ATOM 1570 O O . GLU A 1 20 ? -1.456 0.513 7.351 1.00 24.43 20 GLU A O 2
ATOM 1582 N N . ILE A 1 21 ? -2.546 0.473 5.364 1.00 44.34 21 ILE A N 2
ATOM 1583 C CA . ILE A 1 21 ? -2.459 1.910 5.115 1.00 62.23 21 ILE A CA 2
ATOM 1584 C C . ILE A 1 21 ? -3.534 2.632 5.940 1.00 24.41 21 ILE A C 2
ATOM 1585 O O . ILE A 1 21 ? -3.257 3.608 6.616 1.00 43.44 21 ILE A O 2
ATOM 1601 N N . ARG A 1 22 ? -4.753 2.078 5.930 1.00 35.14 22 ARG A N 2
ATOM 1602 C CA . ARG A 1 22 ? -5.950 2.759 6.460 1.00 21.04 22 ARG A CA 2
ATOM 1603 C C . ARG A 1 22 ? -6.110 2.638 7.985 1.00 23.20 22 ARG A C 2
ATOM 1604 O O . ARG A 1 22 ? -6.944 3.344 8.568 1.00 24.11 22 ARG A O 2
ATOM 1625 N N . GLU A 1 23 ? -5.325 1.761 8.629 1.00 12.32 23 GLU A N 2
ATOM 1626 C CA . GLU A 1 23 ? -5.270 1.689 10.107 1.00 53.01 23 GLU A CA 2
ATOM 1627 C C . GLU A 1 23 ? -4.612 2.974 10.676 1.00 73.43 23 GLU A C 2
ATOM 1628 O O . GLU A 1 23 ? -4.979 3.456 11.749 1.00 52.22 23 GLU A O 2
ATOM 1640 N N . GLN A 1 24 ? -3.636 3.515 9.919 1.00 40.24 24 GLN A N 2
ATOM 1641 C CA . GLN A 1 24 ? -2.865 4.714 10.290 1.00 73.55 24 GLN A CA 2
ATOM 1642 C C . GLN A 1 24 ? -3.450 5.964 9.593 1.00 1.25 24 GLN A C 2
ATOM 1643 O O . GLN A 1 24 ? -3.562 7.038 10.203 1.00 75.13 24 GLN A O 2
ATOM 1657 N N . TRP A 1 25 ? -3.830 5.814 8.307 1.00 12.12 25 TRP A N 2
ATOM 1658 C CA . TRP A 1 25 ? -4.409 6.901 7.485 1.00 63.31 25 TRP A CA 2
ATOM 1659 C C . TRP A 1 25 ? -5.729 6.411 6.848 1.00 61.10 25 TRP A C 2
ATOM 1660 O O . TRP A 1 25 ? -5.708 5.863 5.741 1.00 32.12 25 TRP A O 2
ATOM 1681 N N . PRO A 1 26 ? -6.904 6.568 7.535 1.00 42.12 26 PRO A N 2
ATOM 1682 C CA . PRO A 1 26 ? -8.230 6.256 6.924 1.00 55.52 26 PRO A CA 2
ATOM 1683 C C . PRO A 1 26 ? -8.549 7.189 5.730 1.00 42.14 26 PRO A C 2
ATOM 1684 O O . PRO A 1 26 ? -9.347 6.855 4.844 1.00 73.31 26 PRO A O 2
ATOM 1695 N N . LYS A 1 27 ? -7.865 8.341 5.720 1.00 34.31 27 LYS A N 2
ATOM 1696 C CA . LYS A 1 27 ? -7.995 9.398 4.706 1.00 3.53 27 LYS A CA 2
ATOM 1697 C C . LYS A 1 27 ? -7.045 9.164 3.500 1.00 74.42 27 LYS A C 2
ATOM 1698 O O . LYS A 1 27 ? -6.722 10.108 2.760 1.00 44.34 27 LYS A O 2
ATOM 1717 N N . ALA A 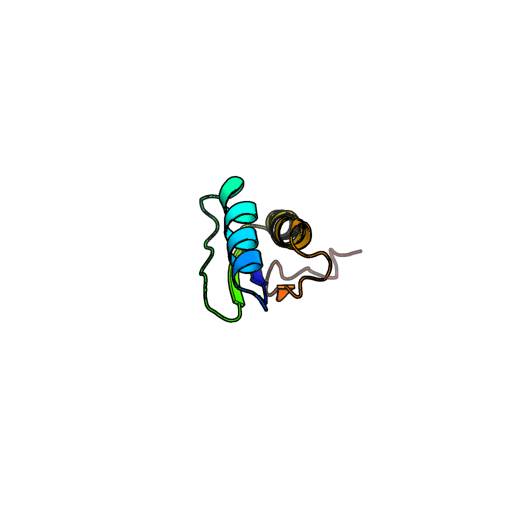1 28 ? -6.638 7.901 3.273 1.00 24.03 28 ALA A N 2
ATOM 1718 C CA . ALA A 1 28 ? -5.626 7.565 2.256 1.00 43.42 28 ALA A CA 2
ATOM 1719 C C . ALA A 1 28 ? -6.342 6.841 1.119 1.00 4.52 28 ALA A C 2
ATOM 1720 O O . ALA A 1 28 ? -6.912 5.763 1.353 1.00 34.24 28 ALA A O 2
ATOM 1727 N N . THR A 1 29 ? -6.367 7.420 -0.091 1.00 64.40 29 THR A N 2
ATOM 1728 C CA . THR A 1 29 ? -7.051 6.823 -1.238 1.00 54.22 29 THR A CA 2
ATOM 1729 C C . THR A 1 29 ? -6.250 5.614 -1.757 1.00 2.23 29 THR A C 2
ATOM 1730 O O . THR A 1 29 ? -5.167 5.781 -2.307 1.00 23.14 29 THR A O 2
ATOM 1741 N N . VAL A 1 30 ? -6.767 4.398 -1.528 1.00 75.20 30 VAL A N 2
ATOM 1742 C CA . VAL A 1 30 ? -6.159 3.159 -2.039 1.00 24.13 30 VAL A CA 2
ATOM 1743 C C . VAL A 1 30 ? -7.091 2.615 -3.127 1.00 50.40 30 VAL A C 2
ATOM 1744 O O . VAL A 1 30 ? -8.244 2.279 -2.835 1.00 10.51 30 VAL A O 2
ATOM 1757 N N . THR A 1 31 ? -6.619 2.559 -4.369 1.00 42.22 31 THR A N 2
ATOM 1758 C CA . THR A 1 31 ? -7.372 2.021 -5.492 1.00 51.32 31 THR A CA 2
ATOM 1759 C C . THR A 1 31 ? -7.000 0.539 -5.652 1.00 11.21 31 THR A C 2
ATOM 1760 O O . THR A 1 31 ? -5.808 0.193 -5.735 1.00 0.24 31 THR A O 2
ATOM 1771 N N . ARG A 1 32 ? -8.022 -0.325 -5.679 1.00 31.42 32 ARG A N 2
ATOM 1772 C CA . ARG A 1 32 ? -7.853 -1.780 -5.755 1.00 12.34 32 ARG A CA 2
ATOM 1773 C C . ARG A 1 32 ? -7.642 -2.187 -7.224 1.00 34.32 32 ARG A C 2
ATOM 1774 O O . ARG A 1 32 ? -8.418 -1.787 -8.100 1.00 3.43 32 ARG A O 2
ATOM 1795 N N . THR A 1 33 ? -6.581 -2.959 -7.470 1.00 32.23 33 THR A N 2
ATOM 1796 C CA . THR A 1 33 ? -6.205 -3.465 -8.799 1.00 50.25 33 THR A CA 2
ATOM 1797 C C . THR A 1 33 ? -5.816 -4.944 -8.630 1.00 74.03 33 THR A C 2
ATOM 1798 O O . THR A 1 33 ? -5.035 -5.265 -7.733 1.00 32.02 33 THR A O 2
ATOM 1809 N N . ASN A 1 34 ? -6.374 -5.861 -9.445 1.00 24.14 34 ASN A N 2
ATOM 1810 C CA . ASN A 1 34 ? -6.144 -7.306 -9.271 1.00 11.45 34 ASN A CA 2
ATOM 1811 C C . ASN A 1 34 ? -4.683 -7.664 -9.651 1.00 51.11 34 ASN A C 2
ATOM 1812 O O . ASN A 1 34 ? -4.337 -7.678 -10.837 1.00 61.33 34 ASN A O 2
ATOM 1823 N N . GLY A 1 35 ? -3.843 -7.937 -8.630 1.00 64.43 35 GLY A N 2
ATOM 1824 C CA . GLY A 1 35 ? -2.408 -8.205 -8.825 1.00 32.22 35 GLY A CA 2
ATOM 1825 C C . GLY A 1 35 ? -1.501 -7.092 -8.298 1.00 42.02 35 GLY A C 2
ATOM 1826 O O . GLY A 1 35 ? -0.289 -7.306 -8.167 1.00 50.44 35 GLY A O 2
ATOM 1830 N N . ASP A 1 36 ? -2.076 -5.903 -7.993 1.00 64.32 36 ASP A N 2
ATOM 1831 C CA . ASP A 1 36 ? -1.305 -4.724 -7.515 1.00 74.44 36 ASP A CA 2
ATOM 1832 C C . ASP A 1 36 ? -2.078 -3.929 -6.441 1.00 51.32 36 ASP A C 2
ATOM 1833 O O . ASP A 1 36 ? -3.242 -4.208 -6.149 1.00 52.21 36 ASP A O 2
ATOM 1842 N N . ILE A 1 37 ? -1.396 -2.939 -5.853 1.00 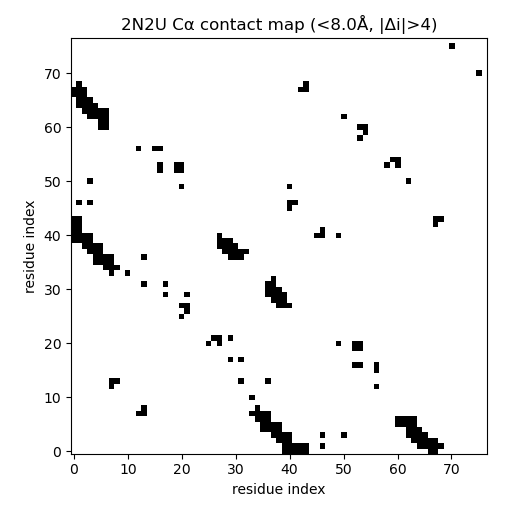54.22 37 ILE A N 2
ATOM 1843 C CA . ILE A 1 37 ? -1.968 -1.964 -4.924 1.00 53.43 37 ILE A CA 2
ATOM 1844 C C . ILE A 1 37 ? -1.519 -0.576 -5.383 1.00 41.34 37 ILE A C 2
ATOM 1845 O O . ILE A 1 37 ? -0.330 -0.259 -5.320 1.00 61.03 37 ILE A O 2
ATOM 1861 N N . LYS A 1 38 ? -2.454 0.230 -5.894 1.00 75.12 38 LYS A N 2
ATOM 1862 C CA . LYS A 1 38 ? -2.194 1.642 -6.204 1.00 61.14 38 LYS A CA 2
ATOM 1863 C C . LYS A 1 38 ? -2.654 2.502 -5.033 1.00 4.33 38 LYS A C 2
ATOM 1864 O O . LYS A 1 38 ? -3.844 2.597 -4.758 1.00 22.41 38 LYS A O 2
ATOM 1883 N N . LEU A 1 39 ? -1.693 3.098 -4.336 1.00 51.10 39 LEU A N 2
ATOM 1884 C CA . LEU A 1 39 ? -1.940 3.993 -3.205 1.00 41.22 39 LEU A CA 2
ATOM 1885 C C . LEU A 1 39 ? -1.632 5.436 -3.624 1.00 60.52 39 LEU A C 2
ATOM 1886 O O . LEU A 1 39 ? -0.689 5.687 -4.381 1.00 21.15 39 LEU A O 2
ATOM 1902 N N . ASP A 1 40 ? -2.451 6.358 -3.126 1.00 23.22 40 ASP A N 2
ATOM 1903 C CA . ASP A 1 40 ? -2.233 7.791 -3.241 1.00 55.42 40 ASP A CA 2
ATOM 1904 C C . ASP A 1 40 ? -1.626 8.272 -1.922 1.00 32.21 40 ASP A C 2
ATOM 1905 O O . ASP A 1 40 ? -2.310 8.322 -0.889 1.00 53.52 40 ASP A O 2
ATOM 1914 N N . ALA A 1 41 ? -0.328 8.563 -1.955 1.00 32.30 41 ALA A N 2
ATOM 1915 C CA . ALA A 1 41 ? 0.389 9.138 -0.822 1.00 34.40 41 ALA A CA 2
ATOM 1916 C C . ALA A 1 41 ? 0.169 10.647 -0.821 1.00 34.25 41 ALA A C 2
ATOM 1917 O O . ALA A 1 41 ? 0.260 11.283 -1.881 1.00 43.44 41 ALA A O 2
ATOM 1924 N N . GLN A 1 42 ? -0.172 11.205 0.361 1.00 13.44 42 GLN A N 2
ATOM 1925 C CA . GLN A 1 42 ? -0.345 12.663 0.546 1.00 22.21 42 GLN A CA 2
ATOM 1926 C C . GLN A 1 42 ? 0.926 13.403 0.106 1.00 62.43 42 GLN A C 2
ATOM 1927 O O . GLN A 1 42 ? 0.876 14.334 -0.703 1.00 5.43 42 GLN A O 2
ATOM 1941 N N . THR A 1 43 ? 2.055 12.938 0.642 1.00 73.23 43 THR A N 2
ATOM 1942 C CA . THR A 1 43 ? 3.397 13.389 0.260 1.00 4.54 43 THR A CA 2
ATOM 1943 C C . THR A 1 43 ? 4.362 12.191 0.303 1.00 44.42 43 THR A C 2
ATOM 1944 O O . THR A 1 43 ? 4.020 11.132 0.841 1.00 12.32 43 THR A O 2
ATOM 1955 N N . GLU A 1 44 ? 5.557 12.380 -0.271 1.00 20.41 44 GLU A N 2
ATOM 1956 C CA . GLU A 1 44 ? 6.614 11.360 -0.344 1.00 14.02 44 GLU A CA 2
ATOM 1957 C C . GLU A 1 44 ? 7.191 11.079 1.050 1.00 32.11 44 GLU A C 2
ATOM 1958 O O . GLU A 1 44 ? 7.646 9.967 1.320 1.00 70.32 44 GLU A O 2
ATOM 1970 N N . LYS A 1 45 ? 7.140 12.097 1.927 1.00 34.52 45 LYS A N 2
ATOM 1971 C CA . LYS A 1 45 ? 7.554 11.960 3.330 1.00 50.22 45 LYS A CA 2
ATOM 1972 C C . LYS A 1 45 ? 6.600 11.018 4.080 1.00 51.31 45 LYS A C 2
ATOM 1973 O O . LYS A 1 45 ? 7.028 10.246 4.940 1.00 32.11 45 LYS A O 2
ATOM 1992 N N . GLU A 1 46 ? 5.309 11.081 3.707 1.00 71.24 46 GLU A N 2
ATOM 1993 C CA . GLU A 1 46 ? 4.269 10.211 4.267 1.00 32.01 46 GLU A CA 2
ATOM 1994 C C . GLU A 1 46 ? 4.358 8.804 3.634 1.00 63.43 46 GLU A C 2
ATOM 1995 O O . GLU A 1 46 ? 4.055 7.798 4.285 1.00 14.11 46 GLU A O 2
ATOM 2007 N N . ALA A 1 47 ? 4.817 8.774 2.361 1.00 71.44 47 ALA A N 2
ATOM 2008 C CA . ALA A 1 47 ? 4.993 7.536 1.574 1.00 50.32 47 ALA A CA 2
ATOM 2009 C C . ALA A 1 47 ? 6.037 6.603 2.206 1.00 73.11 47 ALA A C 2
ATOM 2010 O O . ALA A 1 47 ? 5.988 5.394 1.999 1.00 33.22 47 ALA A O 2
ATOM 2017 N N . GLU A 1 48 ? 6.963 7.198 2.980 1.00 13.24 48 GLU A N 2
ATOM 2018 C CA . GLU A 1 48 ? 8.024 6.471 3.703 1.00 54.12 48 GLU A CA 2
ATOM 2019 C C . GLU A 1 48 ? 7.440 5.484 4.733 1.00 72.42 48 GLU A C 2
ATOM 2020 O O . GLU A 1 48 ? 7.963 4.379 4.908 1.00 72.23 48 GLU A O 2
ATOM 2032 N N . LYS A 1 49 ? 6.356 5.903 5.410 1.00 14.32 49 LYS A N 2
ATOM 2033 C CA . LYS A 1 49 ? 5.671 5.067 6.419 1.00 73.23 49 LYS A CA 2
ATOM 2034 C C . LYS A 1 49 ? 4.626 4.169 5.717 1.00 54.12 49 LYS A C 2
ATOM 2035 O O . LYS A 1 49 ? 4.316 3.081 6.192 1.00 44.12 49 LYS A O 2
ATOM 2054 N N . MET A 1 50 ? 4.043 4.710 4.627 1.00 55.34 50 MET A N 2
ATOM 2055 C CA . MET A 1 50 ? 3.026 4.009 3.799 1.00 13.14 50 MET A CA 2
ATOM 2056 C C . MET A 1 50 ? 3.560 2.678 3.231 1.00 1.42 50 MET A C 2
ATOM 2057 O O . MET A 1 50 ? 2.997 1.609 3.506 1.00 24.41 50 MET A O 2
ATOM 2071 N N . GLU A 1 51 ? 4.663 2.748 2.474 1.00 70.43 51 GLU A N 2
ATOM 2072 C CA . GLU A 1 51 ? 5.375 1.548 1.955 1.00 2.30 51 GLU A CA 2
ATOM 2073 C C . GLU A 1 51 ? 5.838 0.599 3.106 1.00 54.33 51 GLU A C 2
ATOM 2074 O O . GLU A 1 51 ? 5.929 -0.617 2.923 1.00 25.43 51 GLU A O 2
ATOM 2086 N N . LYS A 1 52 ? 6.089 1.193 4.291 1.00 34.24 52 LYS A N 2
ATOM 2087 C CA . LYS A 1 52 ? 6.527 0.474 5.503 1.00 45.51 52 LYS A CA 2
ATOM 2088 C C . LYS A 1 52 ? 5.331 -0.266 6.155 1.00 31.33 52 LYS A C 2
ATOM 2089 O O . LYS A 1 52 ? 5.500 -1.329 6.769 1.00 70.22 52 LYS A O 2
ATOM 2108 N N . ALA A 1 53 ? 4.124 0.316 6.003 1.00 35.12 53 ALA A N 2
ATOM 2109 C CA . ALA A 1 53 ? 2.860 -0.297 6.451 1.00 34.12 53 ALA A CA 2
ATOM 2110 C C . ALA A 1 53 ? 2.517 -1.550 5.624 1.00 44.12 53 ALA A C 2
ATOM 2111 O O . ALA A 1 53 ? 2.031 -2.544 6.171 1.00 35.00 53 ALA A O 2
ATOM 2118 N N . VAL A 1 54 ? 2.795 -1.480 4.311 1.00 21.10 54 VAL A N 2
ATOM 2119 C CA . VAL A 1 54 ? 2.668 -2.622 3.377 1.00 54.31 54 VAL A CA 2
ATOM 2120 C C . VAL A 1 54 ? 3.541 -3.816 3.844 1.00 32.43 54 VAL A C 2
ATOM 2121 O O . VAL A 1 54 ? 3.087 -4.973 3.880 1.00 24.52 54 VAL A O 2
ATOM 2134 N N . LYS A 1 55 ? 4.795 -3.479 4.217 1.00 52.44 55 LYS A N 2
ATOM 2135 C CA . LYS A 1 55 ? 5.806 -4.435 4.720 1.00 13.30 55 LYS A CA 2
ATOM 2136 C C . LYS A 1 55 ? 5.338 -5.248 5.946 1.00 1.20 55 LYS A C 2
ATOM 2137 O O . LYS A 1 55 ? 5.845 -6.355 6.168 1.00 74.44 55 LYS A O 2
ATOM 2156 N N . LYS A 1 56 ? 4.357 -4.723 6.712 1.00 55.02 56 LYS A N 2
ATOM 2157 C CA . LYS A 1 56 ? 3.830 -5.409 7.924 1.00 40.10 56 LYS A CA 2
ATOM 2158 C C . LYS A 1 56 ? 3.100 -6.735 7.568 1.00 21.22 56 LYS A C 2
ATOM 2159 O O . LYS A 1 56 ? 2.863 -7.566 8.446 1.00 44.02 56 LYS A O 2
ATOM 2178 N N . VAL A 1 57 ? 2.754 -6.907 6.277 1.00 64.34 57 VAL A N 2
ATOM 2179 C CA . VAL A 1 57 ? 2.193 -8.164 5.709 1.00 11.32 57 VAL A CA 2
ATOM 2180 C C . VAL A 1 57 ? 3.252 -8.893 4.858 1.00 15.44 57 VAL A C 2
ATOM 2181 O O . VAL A 1 57 ? 3.297 -10.131 4.815 1.00 11.01 57 VAL A O 2
ATOM 2194 N N . LYS A 1 58 ? 4.137 -8.111 4.226 1.00 72.43 58 LYS A N 2
ATOM 2195 C CA . LYS A 1 58 ? 5.063 -8.624 3.206 1.00 20.41 58 LYS A CA 2
ATOM 2196 C C . LYS A 1 58 ? 6.322 -7.725 3.154 1.00 13.24 58 LYS A C 2
ATOM 2197 O O . LYS A 1 58 ? 6.304 -6.678 2.506 1.00 3.01 58 LYS A O 2
ATOM 2216 N N . PRO A 1 59 ? 7.448 -8.116 3.852 1.00 11.42 59 PRO A N 2
ATOM 2217 C CA . PRO A 1 59 ? 8.727 -7.336 3.846 1.00 51.11 59 PRO A CA 2
ATOM 2218 C C . PRO A 1 59 ? 9.435 -7.359 2.474 1.00 62.11 59 PRO A C 2
ATOM 2219 O O . PRO A 1 59 ? 10.279 -6.499 2.179 1.00 3.13 59 PRO A O 2
ATOM 2230 N N . ASN A 1 60 ? 9.044 -8.334 1.634 1.00 73.23 60 ASN A N 2
ATOM 2231 C CA . ASN A 1 60 ? 9.610 -8.558 0.294 1.00 31.41 60 ASN A CA 2
ATOM 2232 C C . ASN A 1 60 ? 8.729 -7.895 -0.790 1.00 53.54 60 ASN A C 2
ATOM 2233 O O . ASN A 1 60 ? 8.868 -8.204 -1.981 1.00 3.02 60 ASN A O 2
ATOM 2244 N N . ALA A 1 61 ? 7.814 -7.005 -0.354 1.00 63.34 61 ALA A N 2
ATOM 2245 C CA . ALA A 1 61 ? 6.898 -6.262 -1.232 1.00 31.14 61 ALA A CA 2
ATOM 2246 C C . ALA A 1 61 ? 7.647 -5.489 -2.329 1.00 12.11 61 ALA A C 2
ATOM 2247 O O . ALA A 1 61 ? 8.510 -4.662 -2.020 1.00 41.30 61 ALA A O 2
ATOM 2254 N N . THR A 1 62 ? 7.328 -5.769 -3.610 1.00 25.20 62 THR A N 2
ATOM 2255 C CA . THR A 1 62 ? 7.872 -4.993 -4.728 1.00 34.33 62 THR A CA 2
ATOM 2256 C C . THR A 1 62 ? 7.115 -3.662 -4.793 1.00 14.35 62 THR A C 2
ATOM 2257 O O . THR A 1 62 ? 6.010 -3.593 -5.335 1.00 42.21 62 THR A O 2
ATOM 2268 N N . ILE A 1 63 ? 7.717 -2.620 -4.203 1.00 63.42 63 ILE A N 2
ATOM 2269 C CA . ILE A 1 63 ? 7.124 -1.285 -4.099 1.00 2.22 63 ILE A CA 2
ATOM 2270 C C . ILE A 1 63 ? 7.855 -0.360 -5.070 1.00 62.22 63 ILE A C 2
ATOM 2271 O O . ILE A 1 63 ? 9.089 -0.322 -5.083 1.00 2.14 63 ILE A O 2
ATOM 2287 N N . ARG A 1 64 ? 7.090 0.370 -5.883 1.00 34.40 64 ARG A N 2
ATOM 2288 C CA . ARG A 1 64 ? 7.623 1.353 -6.831 1.00 34.41 64 ARG A CA 2
ATOM 2289 C C . ARG A 1 64 ? 6.959 2.699 -6.541 1.00 4.43 64 ARG A C 2
ATOM 2290 O O . ARG A 1 64 ? 5.756 2.765 -6.282 1.00 21.40 64 ARG A O 2
ATOM 2311 N N . LYS A 1 65 ? 7.775 3.753 -6.547 1.00 21.32 65 LYS A N 2
ATOM 2312 C CA . LYS A 1 65 ? 7.392 5.095 -6.103 1.00 22.15 65 LYS A CA 2
ATOM 2313 C C . LYS A 1 65 ? 7.558 6.076 -7.274 1.00 73.55 65 LYS A C 2
ATOM 2314 O O . LYS A 1 65 ? 8.687 6.390 -7.665 1.00 41.41 65 LYS A O 2
ATOM 2333 N N . THR A 1 66 ? 6.431 6.528 -7.839 1.00 34.34 66 THR A N 2
ATOM 2334 C CA . THR A 1 66 ? 6.404 7.462 -8.979 1.00 64.04 66 THR A CA 2
ATOM 2335 C C . THR A 1 66 ? 5.603 8.710 -8.588 1.00 60.42 66 THR A C 2
ATOM 2336 O O . THR A 1 66 ? 4.432 8.610 -8.214 1.00 22.04 66 THR A O 2
ATOM 2347 N N . GLY A 1 67 ? 6.249 9.874 -8.686 1.00 13.01 67 GLY A N 2
ATOM 2348 C CA . GLY A 1 67 ? 5.649 11.144 -8.311 1.00 54.15 67 GLY A CA 2
ATOM 2349 C C . GLY A 1 67 ? 6.705 12.102 -7.813 1.00 10.40 67 GLY A C 2
ATOM 2350 O O . GLY A 1 67 ? 6.996 13.115 -8.461 1.00 34.34 67 GLY A O 2
ATOM 2354 N N . GLY A 1 68 ? 7.305 11.749 -6.664 1.00 4.34 68 GLY A N 2
ATOM 2355 C CA . GLY A 1 68 ? 8.298 12.599 -6.016 1.00 14.13 68 GLY A CA 2
ATOM 2356 C C . GLY A 1 68 ? 7.660 13.706 -5.184 1.00 42.42 68 GLY A C 2
ATOM 2357 O O . GLY A 1 68 ? 6.424 13.846 -5.144 1.00 10.13 68 GLY A O 2
ATOM 2361 N N . SER A 1 69 ? 8.508 14.477 -4.505 1.00 73.50 69 SER A N 2
ATOM 2362 C CA . SER A 1 69 ? 8.092 15.598 -3.658 1.00 71.23 69 SER A CA 2
ATOM 2363 C C . SER A 1 69 ? 8.107 16.912 -4.453 1.00 73.23 69 SER A C 2
ATOM 2364 O O . SER A 1 69 ? 9.082 17.202 -5.160 1.00 35.51 69 SER A O 2
ATOM 2372 N N . LEU A 1 70 ? 7.006 17.688 -4.352 1.00 50.25 70 LEU A N 2
ATOM 2373 C CA . LEU A 1 70 ? 6.921 19.034 -4.930 1.00 25.30 70 LEU A CA 2
ATOM 2374 C C . LEU A 1 70 ? 7.814 19.974 -4.117 1.00 70.21 70 LEU A C 2
ATOM 2375 O O . LEU A 1 70 ? 7.561 20.182 -2.919 1.00 31.31 70 LEU A O 2
ATOM 2391 N N . GLU A 1 71 ? 8.870 20.500 -4.760 1.00 43.45 71 GLU A N 2
ATOM 2392 C CA . GLU A 1 71 ? 9.750 21.507 -4.161 1.00 52.53 71 GLU A CA 2
ATOM 2393 C C . GLU A 1 71 ? 8.926 22.749 -3.801 1.00 24.03 71 GLU A C 2
ATOM 2394 O O . GLU A 1 71 ? 8.199 23.280 -4.653 1.00 51.44 71 GLU A O 2
ATOM 2406 N N . HIS A 1 72 ? 9.029 23.184 -2.537 1.00 22.41 72 HIS A N 2
ATOM 2407 C CA . HIS A 1 72 ? 8.331 24.364 -2.027 1.00 0.45 72 HIS A CA 2
ATOM 2408 C C . HIS A 1 72 ? 9.050 25.627 -2.520 1.00 62.02 72 HIS A C 2
ATOM 2409 O O . HIS A 1 72 ? 9.768 26.304 -1.776 1.00 32.52 72 HIS A O 2
ATOM 2424 N N . HIS A 1 73 ? 8.895 25.886 -3.823 1.00 60.04 73 HIS A N 2
ATOM 2425 C CA . HIS A 1 73 ? 9.466 27.040 -4.495 1.00 54.41 73 HIS A CA 2
ATOM 2426 C C . HIS A 1 73 ? 8.349 28.069 -4.621 1.00 33.30 73 HIS A C 2
ATOM 2427 O O . HIS A 1 73 ? 7.413 27.886 -5.405 1.00 75.20 73 HIS A O 2
ATOM 2442 N N . HIS A 1 74 ? 8.457 29.137 -3.827 1.00 63.31 74 HIS A N 2
ATOM 2443 C CA . HIS A 1 74 ? 7.389 30.140 -3.650 1.00 64.45 74 HIS A CA 2
ATOM 2444 C C . HIS A 1 74 ? 7.195 30.997 -4.917 1.00 21.12 74 HIS A C 2
ATOM 2445 O O . HIS A 1 74 ? 6.228 31.755 -5.003 1.00 53.34 74 HIS A O 2
ATOM 2460 N N . HIS A 1 75 ? 8.160 30.874 -5.873 1.00 74.35 75 HIS A N 2
ATOM 2461 C CA . HIS A 1 75 ? 8.132 31.524 -7.209 1.00 73.10 75 HIS A CA 2
ATOM 2462 C C . HIS A 1 75 ? 8.230 33.072 -7.072 1.00 53.50 75 HIS A C 2
ATOM 2463 O O . HIS A 1 75 ? 7.925 33.828 -7.999 1.00 54.21 75 HIS A O 2
ATOM 2478 N N . HIS A 1 76 ? 8.736 33.510 -5.901 1.00 3.43 76 HIS A N 2
ATOM 2479 C CA . HIS A 1 76 ? 8.869 34.924 -5.538 1.00 33.43 76 HIS A CA 2
ATOM 2480 C C . HIS A 1 76 ? 10.162 35.506 -6.133 1.00 34.14 76 HIS A C 2
ATOM 2481 O O . HIS A 1 76 ? 11.214 34.863 -6.107 1.00 35.05 76 HIS A O 2
ATOM 2496 N N . HIS A 1 77 ? 10.060 36.736 -6.638 1.00 61.34 77 HIS A N 2
ATOM 2497 C CA . HIS A 1 77 ? 11.149 37.451 -7.313 1.00 71.05 77 HIS A CA 2
ATOM 2498 C C . HIS A 1 77 ? 11.020 38.960 -7.000 1.00 61.04 77 HIS A C 2
ATOM 2499 O O . HIS A 1 77 ? 11.979 39.564 -6.470 1.00 60.31 77 HIS A O 2
ATOM 2515 N N . MET A 1 1 ? 0.860 14.270 -4.424 1.00 12.53 1 MET A N 3
ATOM 2516 C CA . MET A 1 1 ? 0.328 13.074 -5.100 1.00 60.24 1 MET A CA 3
ATOM 2517 C C . MET A 1 1 ? 1.468 12.103 -5.423 1.00 21.32 1 MET A C 3
ATOM 2518 O O . MET A 1 1 ? 2.204 12.290 -6.400 1.00 34.21 1 MET A O 3
ATOM 2534 N N . VAL A 1 2 ? 1.628 11.087 -4.560 1.00 61.32 2 VAL A N 3
ATOM 2535 C CA . VAL A 1 2 ? 2.671 10.056 -4.685 1.00 33.02 2 VAL A CA 3
ATOM 2536 C C . VAL A 1 2 ? 1.994 8.709 -4.987 1.00 1.21 2 VAL A C 3
ATOM 2537 O O . VAL A 1 2 ? 1.173 8.235 -4.203 1.00 25.21 2 VAL A O 3
ATOM 2550 N N . ASP A 1 3 ? 2.359 8.109 -6.119 1.00 71.32 3 ASP A N 3
ATOM 2551 C CA . ASP A 1 3 ? 1.742 6.884 -6.637 1.00 73.33 3 ASP A CA 3
ATOM 2552 C C . ASP A 1 3 ? 2.535 5.652 -6.168 1.00 2.40 3 ASP A C 3
ATOM 2553 O O . ASP A 1 3 ? 3.654 5.402 -6.623 1.00 10.25 3 ASP A O 3
ATOM 2562 N N . LEU A 1 4 ? 1.972 4.918 -5.209 1.00 43.02 4 LEU A N 3
ATOM 2563 C CA . LEU A 1 4 ? 2.534 3.657 -4.715 1.00 60.44 4 LEU A CA 3
ATOM 2564 C C . LEU A 1 4 ? 1.744 2.479 -5.312 1.00 52.43 4 LEU A C 3
ATOM 2565 O O . LEU A 1 4 ? 0.551 2.309 -5.019 1.00 50.43 4 LEU A O 3
ATOM 2581 N N . LYS A 1 5 ? 2.403 1.683 -6.165 1.00 53.02 5 LYS A N 3
ATOM 2582 C CA . LYS A 1 5 ? 1.818 0.452 -6.720 1.00 24.21 5 LYS A CA 3
ATOM 2583 C C . LYS A 1 5 ? 2.483 -0.744 -6.049 1.00 31.32 5 LYS A C 3
ATOM 2584 O O . LYS A 1 5 ? 3.676 -0.966 -6.240 1.00 54.04 5 LYS A O 3
ATOM 2603 N N . ILE A 1 6 ? 1.733 -1.509 -5.253 1.00 45.43 6 ILE A N 3
ATOM 2604 C CA . ILE A 1 6 ? 2.290 -2.651 -4.512 1.00 23.33 6 ILE A CA 3
ATOM 2605 C C . ILE A 1 6 ? 1.890 -3.946 -5.236 1.00 33.35 6 ILE A C 3
ATOM 2606 O O . ILE A 1 6 ? 0.694 -4.230 -5.405 1.00 60.40 6 ILE A O 3
ATOM 2622 N N . ASP A 1 7 ? 2.908 -4.705 -5.686 1.00 42.22 7 ASP A N 3
ATOM 2623 C CA . ASP A 1 7 ? 2.731 -6.050 -6.249 1.00 34.24 7 ASP A CA 3
ATOM 2624 C C . ASP A 1 7 ? 2.273 -7.000 -5.137 1.00 2.22 7 ASP A C 3
ATOM 2625 O O . ASP A 1 7 ? 2.948 -7.111 -4.107 1.00 43.31 7 ASP A O 3
ATOM 2634 N N . VAL A 1 8 ? 1.116 -7.648 -5.327 1.00 72.22 8 VAL A N 3
ATOM 2635 C CA . VAL A 1 8 ? 0.555 -8.597 -4.341 1.00 62.15 8 VAL A CA 3
ATOM 2636 C C . VAL A 1 8 ? 0.526 -10.030 -4.900 1.00 10.22 8 VAL A C 3
ATOM 2637 O O . VAL A 1 8 ? 0.437 -10.246 -6.115 1.00 61.24 8 VAL A O 3
ATOM 2650 N N . SER A 1 9 ? 0.636 -10.991 -3.976 1.00 22.12 9 SER A N 3
ATOM 2651 C CA . SER A 1 9 ? 0.653 -12.432 -4.272 1.00 64.24 9 SER A CA 3
ATOM 2652 C C . SER A 1 9 ? -0.760 -12.955 -4.583 1.00 71.31 9 SER A C 3
ATOM 2653 O O . SER A 1 9 ? -0.931 -13.843 -5.431 1.00 55.11 9 SER A O 3
ATOM 2661 N N . ASP A 1 10 ? -1.765 -12.375 -3.909 1.00 61.33 10 ASP A N 3
ATOM 2662 C CA . ASP A 1 10 ? -3.137 -12.911 -3.881 1.00 13.12 10 ASP A CA 3
ATOM 2663 C C . ASP A 1 10 ? -4.129 -11.832 -3.397 1.00 23.15 10 ASP A C 3
ATOM 2664 O O . ASP A 1 10 ? -3.749 -10.661 -3.212 1.00 73.22 10 ASP A O 3
ATOM 2673 N N . ASP A 1 11 ? -5.390 -12.248 -3.150 1.00 22.33 11 ASP A N 3
ATOM 2674 C CA . ASP A 1 11 ? -6.487 -11.325 -2.787 1.00 61.42 11 ASP A CA 3
ATOM 2675 C C . ASP A 1 11 ? -6.411 -10.962 -1.298 1.00 52.23 11 ASP A C 3
ATOM 2676 O O . ASP A 1 11 ? -6.673 -9.817 -0.918 1.00 70.12 11 ASP A O 3
ATOM 2685 N N . GLU A 1 12 ? -6.038 -11.946 -0.463 1.00 23.41 12 GLU A N 3
ATOM 2686 C CA . GLU A 1 12 ? -6.006 -11.789 0.996 1.00 64.32 12 GLU A CA 3
ATOM 2687 C C . GLU A 1 12 ? -4.874 -10.828 1.417 1.00 64.32 12 GLU A C 3
ATOM 2688 O O . GLU A 1 12 ? -5.087 -9.962 2.263 1.00 22.34 12 GLU A O 3
ATOM 2700 N N . GLU A 1 13 ? -3.675 -10.991 0.803 1.00 2.11 13 GLU A N 3
ATOM 2701 C CA . GLU A 1 13 ? -2.518 -10.109 1.064 1.00 65.05 13 GLU A CA 3
ATOM 2702 C C . GLU A 1 13 ? -2.831 -8.658 0.681 1.00 63.32 13 GLU A C 3
ATOM 2703 O O . GLU A 1 13 ? -2.481 -7.726 1.412 1.00 5.33 13 GLU A O 3
ATOM 2715 N N . ALA A 1 14 ? -3.530 -8.499 -0.453 1.00 63.51 14 ALA A N 3
ATOM 2716 C CA . ALA A 1 14 ? -4.002 -7.191 -0.921 1.00 71.44 14 ALA A CA 3
ATOM 2717 C C . ALA A 1 14 ? -4.917 -6.533 0.129 1.00 51.31 14 ALA A C 3
ATOM 2718 O O . ALA A 1 14 ? -4.762 -5.354 0.430 1.00 62.24 14 ALA A O 3
ATOM 2725 N N . GLU A 1 15 ? -5.828 -7.340 0.706 1.00 13.21 15 GLU A N 3
ATOM 2726 C CA . GLU A 1 15 ? -6.725 -6.904 1.794 1.00 63.22 15 GLU A CA 3
ATOM 2727 C C . GLU A 1 15 ? -5.946 -6.475 3.056 1.00 13.12 15 GLU A C 3
ATOM 2728 O O . GLU A 1 15 ? -6.345 -5.521 3.734 1.00 24.01 15 GLU A O 3
ATOM 2740 N N . LYS A 1 16 ? -4.839 -7.182 3.356 1.00 55.41 16 LYS A N 3
ATOM 2741 C CA . LYS A 1 16 ? -3.955 -6.846 4.492 1.00 44.15 16 LYS A CA 3
ATOM 2742 C C . LYS A 1 16 ? -3.308 -5.463 4.284 1.00 42.44 16 LYS A C 3
ATOM 2743 O O . LYS A 1 16 ? -3.184 -4.698 5.232 1.00 45.33 16 LYS A O 3
ATOM 2762 N N . ILE A 1 17 ? -2.916 -5.163 3.026 1.00 23.43 17 ILE A N 3
ATOM 2763 C CA . ILE A 1 17 ? -2.291 -3.873 2.660 1.00 34.03 17 ILE A CA 3
ATOM 2764 C C . ILE A 1 17 ? -3.311 -2.729 2.798 1.00 43.52 17 ILE A C 3
ATOM 2765 O O . ILE A 1 17 ? -3.046 -1.740 3.471 1.00 63.31 17 ILE A O 3
ATOM 2781 N N . ILE A 1 18 ? -4.483 -2.911 2.162 1.00 22.11 18 ILE A N 3
ATOM 2782 C CA . ILE A 1 18 ? -5.599 -1.944 2.180 1.00 41.31 18 ILE A CA 3
ATOM 2783 C C . ILE A 1 18 ? -6.029 -1.617 3.629 1.00 42.44 18 ILE A C 3
ATOM 2784 O O . ILE A 1 18 ? -6.291 -0.451 3.967 1.00 2.41 18 ILE A O 3
ATOM 2800 N N . ARG A 1 19 ? -6.029 -2.655 4.485 1.00 22.14 19 ARG A N 3
ATOM 2801 C CA . ARG A 1 19 ? -6.390 -2.526 5.905 1.00 51.04 19 ARG A CA 3
ATOM 2802 C C . ARG A 1 19 ? -5.313 -1.720 6.643 1.00 3.12 19 ARG A C 3
ATOM 2803 O O . ARG A 1 19 ? -5.599 -0.671 7.209 1.00 64.03 19 ARG A O 3
ATOM 2824 N N . GLU A 1 20 ? -4.067 -2.211 6.549 1.00 54.24 20 GLU A N 3
ATOM 2825 C CA . GLU A 1 20 ? -2.885 -1.633 7.211 1.00 51.22 20 GLU A CA 3
ATOM 2826 C C . GLU A 1 20 ? -2.725 -0.130 6.910 1.00 74.53 20 GLU A C 3
ATOM 2827 O O . GLU A 1 20 ? -2.414 0.662 7.805 1.00 43.34 20 GLU A O 3
ATOM 2839 N N . ILE A 1 21 ? -2.971 0.252 5.646 1.00 22.43 21 ILE A N 3
ATOM 2840 C CA . ILE A 1 21 ? -2.860 1.649 5.223 1.00 31.24 21 ILE A CA 3
ATOM 2841 C C . ILE A 1 21 ? -4.032 2.478 5.781 1.00 32.31 21 ILE A C 3
ATOM 2842 O O . ILE A 1 21 ? -3.805 3.539 6.332 1.00 1.43 21 ILE A O 3
ATOM 2858 N N . ARG A 1 22 ? -5.278 1.973 5.666 1.00 42.34 22 ARG A N 3
ATOM 2859 C CA . ARG A 1 22 ? -6.488 2.771 6.014 1.00 24.20 22 ARG A CA 3
ATOM 2860 C C . ARG A 1 22 ? -6.791 2.816 7.526 1.00 73.51 22 ARG A C 3
ATOM 2861 O O . ARG A 1 22 ? -7.609 3.638 7.956 1.00 5.34 22 ARG A O 3
ATOM 2882 N N . GLU A 1 23 ? -6.150 1.946 8.325 1.00 53.11 23 GLU A N 3
ATOM 2883 C CA . GLU A 1 23 ? -6.249 2.000 9.807 1.00 63.52 23 GLU A CA 3
ATOM 2884 C C . GLU A 1 23 ? -5.525 3.255 10.347 1.00 42.54 23 GLU A C 3
ATOM 2885 O O . GLU A 1 23 ? -6.002 3.914 11.279 1.00 63.32 23 GLU A O 3
ATOM 2897 N N . GLN A 1 24 ? -4.379 3.584 9.728 1.00 21.11 24 GLN A N 3
ATOM 2898 C CA . GLN A 1 24 ? -3.560 4.754 10.097 1.00 52.23 24 GLN A CA 3
ATOM 2899 C C . GLN A 1 24 ? -3.950 5.979 9.249 1.00 53.10 24 GLN A C 3
ATOM 2900 O O . GLN A 1 24 ? -4.039 7.100 9.757 1.00 42.03 24 GLN A O 3
ATOM 2914 N N . TRP A 1 25 ? -4.194 5.744 7.957 1.00 23.22 25 TRP A N 3
ATOM 2915 C CA . TRP A 1 25 ? -4.476 6.795 6.961 1.00 10.35 25 TRP A CA 3
ATOM 2916 C C . TRP A 1 25 ? -5.837 6.506 6.283 1.00 42.31 25 TRP A C 3
ATOM 2917 O O . TRP A 1 25 ? -5.881 5.930 5.185 1.00 42.21 25 TRP A O 3
ATOM 2938 N N . PRO A 1 26 ? -6.985 6.870 6.949 1.00 64.24 26 PRO A N 3
ATOM 2939 C CA . PRO A 1 26 ? -8.345 6.559 6.437 1.00 24.02 26 PRO A CA 3
ATOM 2940 C C . PRO A 1 26 ? -8.790 7.477 5.288 1.00 44.20 26 PRO A C 3
ATOM 2941 O O . PRO A 1 26 ? -9.830 7.233 4.672 1.00 44.50 26 PRO A O 3
ATOM 2952 N N . LYS A 1 27 ? -8.031 8.555 5.037 1.00 73.14 27 LYS A N 3
ATOM 2953 C CA . LYS A 1 27 ? -8.317 9.507 3.945 1.00 65.20 27 LYS A CA 3
ATOM 2954 C C . LYS A 1 27 ? -7.285 9.394 2.811 1.00 14.52 27 LYS A C 3
ATOM 2955 O O . LYS A 1 27 ? -7.361 10.142 1.833 1.00 23.23 27 LYS A O 3
ATOM 2974 N N . ALA A 1 28 ? -6.299 8.488 2.967 1.00 11.42 28 ALA A N 3
ATOM 2975 C CA . ALA A 1 28 ? -5.428 8.059 1.858 1.00 51.13 28 ALA A CA 3
ATOM 2976 C C . ALA A 1 28 ? -6.267 7.351 0.785 1.00 72.23 28 ALA A C 3
ATOM 2977 O O . ALA A 1 28 ? -7.129 6.519 1.120 1.00 24.23 28 ALA A O 3
ATOM 2984 N N . THR A 1 29 ? -6.032 7.682 -0.498 1.00 62.43 29 THR A N 3
ATOM 2985 C CA . THR A 1 29 ? -6.770 7.063 -1.597 1.00 62.22 29 THR A CA 3
ATOM 2986 C C . THR A 1 29 ? -6.187 5.666 -1.873 1.00 32.43 29 THR A C 3
ATOM 2987 O O . THR A 1 29 ? -5.112 5.537 -2.464 1.00 1.14 29 THR A O 3
ATOM 2998 N N . VAL A 1 30 ? -6.889 4.630 -1.401 1.00 0.22 30 VAL A N 3
ATOM 2999 C CA . VAL A 1 30 ? -6.531 3.230 -1.653 1.00 64.31 30 VAL A CA 3
ATOM 3000 C C . VAL A 1 30 ? -7.549 2.650 -2.640 1.00 11.34 30 VAL A C 3
ATOM 3001 O O . VAL A 1 30 ? -8.704 2.389 -2.296 1.00 34.44 30 VAL A O 3
ATOM 3014 N N . THR A 1 31 ? -7.097 2.508 -3.867 1.00 52.15 31 THR A N 3
ATOM 3015 C CA . THR A 1 31 ? -7.874 2.001 -4.989 1.00 14.12 31 THR A CA 3
ATOM 3016 C C . THR A 1 31 ? -7.281 0.648 -5.416 1.00 34.00 31 THR A C 3
ATOM 3017 O O . THR A 1 31 ? -6.056 0.456 -5.353 1.00 13.31 31 THR A O 3
ATOM 3028 N N . ARG A 1 32 ? -8.135 -0.309 -5.792 1.00 4.14 32 ARG A N 3
ATOM 3029 C CA . ARG A 1 32 ? -7.682 -1.609 -6.305 1.00 14.50 32 ARG A CA 3
ATOM 3030 C C . ARG A 1 32 ? -7.675 -1.572 -7.846 1.00 63.55 32 ARG A C 3
ATOM 3031 O O . ARG A 1 32 ? -8.578 -1.004 -8.473 1.00 55.44 32 ARG A O 3
ATOM 3052 N N . THR A 1 33 ? -6.628 -2.148 -8.438 1.00 60.10 33 THR A N 3
ATOM 3053 C CA . THR A 1 33 ? -6.471 -2.301 -9.892 1.00 72.01 33 THR A CA 3
ATOM 3054 C C . THR A 1 33 ? -6.048 -3.761 -10.121 1.00 14.21 33 THR A C 3
ATOM 3055 O O . THR A 1 33 ? -4.997 -4.125 -9.625 1.00 14.44 33 THR A O 3
ATOM 3066 N N . ASN A 1 34 ? -6.845 -4.590 -10.837 1.00 24.31 34 ASN A N 3
ATOM 3067 C CA . ASN A 1 34 ? -6.721 -6.078 -10.807 1.00 42.54 34 ASN A CA 3
ATOM 3068 C C . ASN A 1 34 ? -5.266 -6.596 -11.009 1.00 1.42 34 ASN A C 3
ATOM 3069 O O . ASN A 1 34 ? -4.699 -6.524 -12.106 1.00 31.52 34 ASN A O 3
ATOM 3080 N N . GLY A 1 35 ? -4.670 -7.066 -9.898 1.00 32.43 35 GLY A N 3
ATOM 3081 C CA . GLY A 1 35 ? -3.312 -7.612 -9.876 1.00 13.11 35 GLY A CA 3
ATOM 3082 C C . GLY A 1 35 ? -2.394 -6.804 -8.975 1.00 22.14 35 GLY A C 3
ATOM 3083 O O . GLY A 1 35 ? -1.509 -7.364 -8.314 1.00 73.23 35 GLY A O 3
ATOM 3087 N N . ASP A 1 36 ? -2.608 -5.480 -8.942 1.00 64.45 36 ASP A N 3
ATOM 3088 C CA . ASP A 1 36 ? -1.748 -4.528 -8.207 1.00 33.45 36 ASP A CA 3
ATOM 3089 C C . ASP A 1 36 ? -2.574 -3.669 -7.217 1.00 54.44 36 ASP A C 3
ATOM 3090 O O . ASP A 1 36 ? -3.811 -3.656 -7.254 1.00 14.14 36 ASP A O 3
ATOM 3099 N N . ILE A 1 37 ? -1.857 -2.951 -6.336 1.00 2.24 37 ILE A N 3
ATOM 3100 C CA . ILE A 1 37 ? -2.440 -1.912 -5.454 1.00 1.31 37 ILE A CA 3
ATOM 3101 C C . ILE A 1 37 ? -2.200 -0.525 -6.088 1.00 44.55 37 ILE A C 3
ATOM 3102 O O . ILE A 1 37 ? -1.223 -0.336 -6.809 1.00 54.11 37 ILE A O 3
ATOM 3118 N N . LYS A 1 38 ? -3.115 0.418 -5.838 1.00 50.22 38 LYS A N 3
ATOM 3119 C CA . LYS A 1 38 ? -3.022 1.809 -6.310 1.00 41.11 38 LYS A CA 3
ATOM 3120 C C . LYS A 1 38 ? -3.227 2.725 -5.092 1.00 13.12 38 LYS A C 3
ATOM 3121 O O . LYS A 1 38 ? -4.333 2.812 -4.570 1.00 33.13 38 LYS A O 3
ATOM 3140 N N . LEU A 1 39 ? -2.161 3.378 -4.615 1.00 65.32 39 LEU A N 3
ATOM 3141 C CA . LEU A 1 39 ? -2.194 4.167 -3.362 1.00 24.32 39 LEU A CA 3
ATOM 3142 C C . LEU A 1 39 ? -1.677 5.581 -3.615 1.00 32.30 39 LEU A C 3
ATOM 3143 O O . LEU A 1 39 ? -0.647 5.759 -4.261 1.00 25.14 39 LEU A O 3
ATOM 3159 N N . ASP A 1 40 ? -2.409 6.581 -3.108 1.00 33.14 40 ASP A N 3
ATOM 3160 C CA . ASP A 1 40 ? -2.012 7.990 -3.191 1.00 51.23 40 ASP A CA 3
ATOM 3161 C C . ASP A 1 40 ? -1.604 8.486 -1.799 1.00 10.32 40 ASP A C 3
ATOM 3162 O O . ASP A 1 40 ? -2.452 8.615 -0.904 1.00 73.01 40 ASP A O 3
ATOM 3171 N N . ALA A 1 41 ? -0.296 8.693 -1.611 1.00 70.11 41 ALA A N 3
ATOM 3172 C CA . ALA A 1 41 ? 0.245 9.359 -0.420 1.00 23.14 41 ALA A CA 3
ATOM 3173 C C . ALA A 1 41 ? 0.238 10.882 -0.627 1.00 62.41 41 ALA A C 3
ATOM 3174 O O . ALA A 1 41 ? 0.383 11.360 -1.765 1.00 70.33 41 ALA A O 3
ATOM 3181 N N . GLN A 1 42 ? 0.061 11.627 0.478 1.00 64.04 42 GLN A N 3
ATOM 3182 C CA . GLN A 1 42 ? 0.063 13.104 0.475 1.00 32.15 42 GLN A CA 3
ATOM 3183 C C . GLN A 1 42 ? 1.448 13.618 0.027 1.00 32.10 42 GLN A C 3
ATOM 3184 O O . GLN A 1 42 ? 1.559 14.410 -0.910 1.00 11.34 42 GLN A O 3
ATOM 3198 N N . THR A 1 43 ? 2.490 13.116 0.696 1.00 22.01 43 THR A N 3
ATOM 3199 C CA . THR A 1 43 ? 3.895 13.487 0.435 1.00 73.41 43 THR A CA 3
ATOM 3200 C C . THR A 1 43 ? 4.770 12.226 0.457 1.00 23.42 43 THR A C 3
ATOM 3201 O O . THR A 1 43 ? 4.289 11.155 0.842 1.00 32.03 43 THR A O 3
ATOM 3212 N N . GLU A 1 44 ? 6.046 12.350 0.017 1.00 1.04 44 GLU A N 3
ATOM 3213 C CA . GLU A 1 44 ? 7.012 11.237 0.052 1.00 33.24 44 GLU A CA 3
ATOM 3214 C C . GLU A 1 44 ? 7.327 10.833 1.494 1.00 43.50 44 GLU A C 3
ATOM 3215 O O . GLU A 1 44 ? 7.567 9.667 1.746 1.00 30.11 44 GLU A O 3
ATOM 3227 N N . LYS A 1 45 ? 7.312 11.804 2.429 1.00 30.21 45 LYS A N 3
ATOM 3228 C CA . LYS A 1 45 ? 7.536 11.521 3.864 1.00 74.25 45 LYS A CA 3
ATOM 3229 C C . LYS A 1 45 ? 6.381 10.680 4.432 1.00 31.45 45 LYS A C 3
ATOM 3230 O O . LYS A 1 45 ? 6.579 9.862 5.334 1.00 33.44 45 LYS A O 3
ATOM 3249 N N . GLU A 1 46 ? 5.180 10.859 3.850 1.00 13.42 46 GLU A N 3
ATOM 3250 C CA . GLU A 1 46 ? 3.996 10.077 4.213 1.00 2.14 46 GLU A CA 3
ATOM 3251 C C . GLU A 1 46 ? 4.097 8.699 3.542 1.00 41.44 46 GLU A C 3
ATOM 3252 O O . GLU A 1 46 ? 3.732 7.679 4.123 1.00 31.00 46 GLU A O 3
ATOM 3264 N N . ALA A 1 47 ? 4.659 8.703 2.312 1.00 34.31 47 ALA A N 3
ATOM 3265 C CA . ALA A 1 47 ? 4.879 7.495 1.512 1.00 15.23 47 ALA A CA 3
ATOM 3266 C C . ALA A 1 47 ? 5.968 6.604 2.115 1.00 35.40 47 ALA A C 3
ATOM 3267 O O . ALA A 1 47 ? 5.925 5.410 1.903 1.00 1.55 47 ALA A O 3
ATOM 3274 N N . GLU A 1 48 ? 6.941 7.198 2.854 1.00 44.43 48 GLU A N 3
ATOM 3275 C CA . GLU A 1 48 ? 8.009 6.425 3.544 1.00 55.20 48 GLU A CA 3
ATOM 3276 C C . GLU A 1 48 ? 7.389 5.463 4.562 1.00 62.44 48 GLU A C 3
ATOM 3277 O O . GLU A 1 48 ? 7.849 4.340 4.730 1.00 34.24 48 GLU A O 3
ATOM 3289 N N . LYS A 1 49 ? 6.341 5.960 5.218 1.00 53.24 49 LYS A N 3
ATOM 3290 C CA . LYS A 1 49 ? 5.613 5.252 6.265 1.00 72.42 49 LYS A CA 3
ATOM 3291 C C . LYS A 1 49 ? 4.637 4.242 5.633 1.00 25.42 49 LYS A C 3
ATOM 3292 O O . LYS A 1 49 ? 4.564 3.105 6.058 1.00 61.41 49 LYS A O 3
ATOM 3311 N N . MET A 1 50 ? 3.850 4.730 4.664 1.00 42.14 50 MET A N 3
ATOM 3312 C CA . MET A 1 50 ? 2.914 3.898 3.860 1.00 42.34 50 MET A CA 3
ATOM 3313 C C . MET A 1 50 ? 3.600 2.637 3.270 1.00 65.43 50 MET A C 3
ATOM 3314 O O . MET A 1 50 ? 3.149 1.514 3.525 1.00 21.24 50 MET A O 3
ATOM 3328 N N . GLU A 1 51 ? 4.704 2.822 2.525 1.00 14.13 51 GLU A N 3
ATOM 3329 C CA . GLU A 1 51 ? 5.480 1.696 1.941 1.00 0.22 51 GLU A CA 3
ATOM 3330 C C . GLU A 1 51 ? 6.114 0.812 3.040 1.00 45.12 51 GLU A C 3
ATOM 3331 O O . GLU A 1 51 ? 6.318 -0.393 2.850 1.00 12.23 51 GLU A O 3
ATOM 3343 N N . LYS A 1 52 ? 6.411 1.423 4.191 1.00 22.52 52 LYS A N 3
ATOM 3344 C CA . LYS A 1 52 ? 6.979 0.711 5.351 1.00 54.14 52 LYS A CA 3
ATOM 3345 C C . LYS A 1 52 ? 5.906 -0.162 6.029 1.00 55.44 52 LYS A C 3
ATOM 3346 O O . LYS A 1 52 ? 6.193 -1.249 6.531 1.00 53.43 52 LYS A O 3
ATOM 3365 N N . ALA A 1 53 ? 4.669 0.345 6.020 1.00 54.45 53 ALA A N 3
ATOM 3366 C CA . ALA A 1 53 ? 3.488 -0.359 6.530 1.00 24.30 53 ALA A CA 3
ATOM 3367 C C . ALA A 1 53 ? 3.174 -1.592 5.670 1.00 64.22 53 ALA A C 3
ATOM 3368 O O . ALA A 1 53 ? 2.732 -2.623 6.184 1.00 51.13 53 ALA A O 3
ATOM 3375 N N . VAL A 1 54 ? 3.450 -1.478 4.363 1.00 5.30 54 VAL A N 3
ATOM 3376 C CA . VAL A 1 54 ? 3.347 -2.600 3.418 1.00 13.23 54 VAL A CA 3
ATOM 3377 C C . VAL A 1 54 ? 4.327 -3.732 3.815 1.00 20.23 54 VAL A C 3
ATOM 3378 O O . VAL A 1 54 ? 3.947 -4.904 3.842 1.00 42.12 54 VAL A O 3
ATOM 3391 N N . LYS A 1 55 ? 5.574 -3.346 4.175 1.00 51.31 55 LYS A N 3
ATOM 3392 C CA . LYS A 1 55 ? 6.617 -4.292 4.646 1.00 72.20 55 LYS A CA 3
ATOM 3393 C C . LYS A 1 55 ? 6.169 -5.086 5.893 1.00 32.03 55 LYS A C 3
ATOM 3394 O O . LYS A 1 55 ? 6.560 -6.243 6.057 1.00 5.10 55 LYS A O 3
ATOM 3413 N N . LYS A 1 56 ? 5.341 -4.448 6.753 1.00 50.11 56 LYS A N 3
ATOM 3414 C CA . LYS A 1 56 ? 4.809 -5.075 7.992 1.00 60.24 56 LYS A CA 3
ATOM 3415 C C . LYS A 1 56 ? 3.982 -6.346 7.665 1.00 4.41 56 LYS A C 3
ATOM 3416 O O . LYS A 1 56 ? 3.893 -7.273 8.475 1.00 61.34 56 LYS A O 3
ATOM 3435 N N . VAL A 1 57 ? 3.385 -6.355 6.469 1.00 54.31 57 VAL A N 3
ATOM 3436 C CA . VAL A 1 57 ? 2.585 -7.473 5.941 1.00 75.41 57 VAL A CA 3
ATOM 3437 C C . VAL A 1 57 ? 3.453 -8.449 5.109 1.00 53.43 57 VAL A C 3
ATOM 3438 O O . VAL A 1 57 ? 3.218 -9.667 5.109 1.00 74.30 57 VAL A O 3
ATOM 3451 N N . LYS A 1 58 ? 4.484 -7.906 4.439 1.00 61.12 58 LYS A N 3
ATOM 3452 C CA . LYS A 1 58 ? 5.237 -8.631 3.392 1.00 42.43 58 LYS A CA 3
ATOM 3453 C C . LYS A 1 58 ? 6.705 -8.111 3.317 1.00 74.22 58 LYS A C 3
ATOM 3454 O O . LYS A 1 58 ? 6.938 -7.014 2.817 1.00 52.42 58 LYS A O 3
ATOM 3473 N N . PRO A 1 59 ? 7.719 -8.891 3.849 1.00 13.51 59 PRO A N 3
ATOM 3474 C CA . PRO A 1 59 ? 9.156 -8.470 3.888 1.00 50.33 59 PRO A CA 3
ATOM 3475 C C . PRO A 1 59 ? 9.753 -8.160 2.498 1.00 35.34 59 PRO A C 3
ATOM 3476 O O . PRO A 1 59 ? 10.490 -7.188 2.332 1.00 63.24 59 PRO A O 3
ATOM 3487 N N . ASN A 1 60 ? 9.389 -8.983 1.495 1.00 73.41 60 ASN A N 3
ATOM 3488 C CA . ASN A 1 60 ? 9.910 -8.871 0.116 1.00 12.23 60 ASN A CA 3
ATOM 3489 C C . ASN A 1 60 ? 8.949 -8.047 -0.769 1.00 4.24 60 ASN A C 3
ATOM 3490 O O . ASN A 1 60 ? 8.889 -8.251 -1.988 1.00 44.51 60 ASN A O 3
ATOM 3501 N N . ALA A 1 61 ? 8.200 -7.127 -0.122 1.00 30.24 61 ALA A N 3
ATOM 3502 C CA . ALA A 1 61 ? 7.293 -6.177 -0.783 1.00 30.11 61 ALA A CA 3
ATOM 3503 C C . ALA A 1 61 ? 7.939 -5.485 -1.995 1.00 51.30 61 ALA A C 3
ATOM 3504 O O . ALA A 1 61 ? 8.924 -4.759 -1.852 1.00 54.22 61 ALA A O 3
ATOM 3511 N N . THR A 1 62 ? 7.392 -5.745 -3.191 1.00 53.23 62 THR A N 3
ATOM 3512 C CA . THR A 1 62 ? 7.816 -5.064 -4.408 1.00 54.23 62 THR A CA 3
ATOM 3513 C C . THR A 1 62 ? 6.945 -3.817 -4.540 1.00 72.34 62 THR A C 3
ATOM 3514 O O . THR A 1 62 ? 5.771 -3.896 -4.926 1.00 60.35 62 THR A O 3
ATOM 3525 N N . ILE A 1 63 ? 7.507 -2.686 -4.135 1.00 51.32 63 ILE A N 3
ATOM 3526 C CA . ILE A 1 63 ? 6.804 -1.414 -4.094 1.00 42.23 63 ILE A CA 3
ATOM 3527 C C . ILE A 1 63 ? 7.338 -0.531 -5.215 1.00 25.20 63 ILE A C 3
ATOM 3528 O O . ILE A 1 63 ? 8.522 -0.163 -5.226 1.00 42.45 63 ILE A O 3
ATOM 3544 N N . ARG A 1 64 ? 6.458 -0.219 -6.165 1.00 71.15 64 ARG A N 3
ATOM 3545 C CA . ARG A 1 64 ? 6.771 0.696 -7.252 1.00 42.13 64 ARG A CA 3
ATOM 3546 C C . ARG A 1 64 ? 6.500 2.096 -6.695 1.00 72.44 64 ARG A C 3
ATOM 3547 O O . ARG A 1 64 ? 5.344 2.541 -6.650 1.00 61.31 64 ARG A O 3
ATOM 3568 N N . LYS A 1 65 ? 7.564 2.755 -6.228 1.00 2.45 65 LYS A N 3
ATOM 3569 C CA . LYS A 1 65 ? 7.442 4.025 -5.516 1.00 12.44 65 LYS A CA 3
ATOM 3570 C C . LYS A 1 65 ? 7.748 5.151 -6.508 1.00 24.22 65 LYS A C 3
ATOM 3571 O O . LYS A 1 65 ? 8.906 5.413 -6.857 1.00 31.41 65 LYS A O 3
ATOM 3590 N N . THR A 1 66 ? 6.672 5.778 -6.978 1.00 45.31 66 THR A N 3
ATOM 3591 C CA . THR A 1 66 ? 6.689 6.799 -8.032 1.00 22.21 66 THR A CA 3
ATOM 3592 C C . THR A 1 66 ? 5.680 7.912 -7.672 1.00 75.24 66 THR A C 3
ATOM 3593 O O . THR A 1 66 ? 5.141 7.918 -6.563 1.00 53.44 66 THR A O 3
ATOM 3604 N N . GLY A 1 67 ? 5.467 8.874 -8.580 1.00 24.00 67 GLY A N 3
ATOM 3605 C CA . GLY A 1 67 ? 4.485 9.937 -8.368 1.00 73.32 67 GLY A CA 3
ATOM 3606 C C . GLY A 1 67 ? 4.232 10.737 -9.626 1.00 52.34 67 GLY A C 3
ATOM 3607 O O . GLY A 1 67 ? 3.829 11.904 -9.558 1.00 24.33 67 GLY A O 3
ATOM 3611 N N . GLY A 1 68 ? 4.476 10.098 -10.788 1.00 12.23 68 GLY A N 3
ATOM 3612 C CA . GLY A 1 68 ? 4.193 10.695 -12.090 1.00 24.14 68 GLY A CA 3
ATOM 3613 C C . GLY A 1 68 ? 2.755 10.458 -12.505 1.00 15.40 68 GLY A C 3
ATOM 3614 O O . GLY A 1 68 ? 2.487 9.851 -13.547 1.00 61.51 68 GLY A O 3
ATOM 3618 N N . SER A 1 69 ? 1.830 10.936 -11.664 1.00 14.11 69 SER A N 3
ATOM 3619 C CA . SER A 1 69 ? 0.393 10.796 -11.872 1.00 30.31 69 SER A CA 3
ATOM 3620 C C . SER A 1 69 ? -0.103 11.969 -12.735 1.00 24.22 69 SER A C 3
ATOM 3621 O O . SER A 1 69 ? -0.577 12.993 -12.222 1.00 13.23 69 SER A O 3
ATOM 3629 N N . LEU A 1 70 ? 0.086 11.840 -14.054 1.00 65.14 70 LEU A N 3
ATOM 3630 C CA . LEU A 1 70 ? -0.254 12.888 -15.026 1.00 35.14 70 LEU A CA 3
ATOM 3631 C C . LEU A 1 70 ? -1.021 12.260 -16.195 1.00 31.14 70 LEU A C 3
ATOM 3632 O O . LEU A 1 70 ? -0.741 11.120 -16.586 1.00 52.23 70 LEU A O 3
ATOM 3648 N N . GLU A 1 71 ? -1.994 13.006 -16.726 1.00 32.20 71 GLU A N 3
ATOM 3649 C CA . GLU A 1 71 ? -2.823 12.584 -17.863 1.00 10.42 71 GLU A CA 3
ATOM 3650 C C . GLU A 1 71 ? -2.041 12.630 -19.189 1.00 3.03 71 GLU A C 3
ATOM 3651 O O . GLU A 1 71 ? -0.959 13.227 -19.267 1.00 5.45 71 GLU A O 3
ATOM 3663 N N . HIS A 1 72 ? -2.606 11.990 -20.227 1.00 32.25 72 HIS A N 3
ATOM 3664 C CA . HIS A 1 72 ? -2.093 12.082 -21.606 1.00 22.34 72 HIS A CA 3
ATOM 3665 C C . HIS A 1 72 ? -3.254 12.078 -22.624 1.00 21.32 72 HIS A C 3
ATOM 3666 O O . HIS A 1 72 ? -3.009 12.094 -23.836 1.00 40.41 72 HIS A O 3
ATOM 3681 N N . HIS A 1 73 ? -4.526 12.049 -22.134 1.00 31.43 73 HIS A N 3
ATOM 3682 C CA . HIS A 1 73 ? -5.702 12.159 -23.015 1.00 40.25 73 HIS A CA 3
ATOM 3683 C C . HIS A 1 73 ? -5.916 13.623 -23.459 1.00 61.43 73 HIS A C 3
ATOM 3684 O O . HIS A 1 73 ? -6.581 14.424 -22.787 1.00 23.20 73 HIS A O 3
ATOM 3699 N N . HIS A 1 74 ? -5.286 13.976 -24.594 1.00 73.41 74 HIS A N 3
ATOM 3700 C CA . HIS A 1 74 ? -5.394 15.312 -25.198 1.00 41.31 74 HIS A CA 3
ATOM 3701 C C . HIS A 1 74 ? -6.702 15.442 -26.002 1.00 24.10 74 HIS A C 3
ATOM 3702 O O . HIS A 1 74 ? -6.734 15.245 -27.224 1.00 11.35 74 HIS A O 3
ATOM 3717 N N . HIS A 1 75 ? -7.785 15.728 -25.271 1.00 42.22 75 HIS A N 3
ATOM 3718 C CA . HIS A 1 75 ? -9.087 16.101 -25.835 1.00 20.10 75 HIS A CA 3
ATOM 3719 C C . HIS A 1 75 ? -9.682 17.182 -24.922 1.00 1.31 75 HIS A C 3
ATOM 3720 O O . HIS A 1 75 ? -10.421 16.891 -23.978 1.00 20.24 75 HIS A O 3
ATOM 3735 N N . HIS A 1 76 ? -9.265 18.432 -25.165 1.00 63.52 76 HIS A N 3
ATOM 3736 C CA . HIS A 1 76 ? -9.649 19.610 -24.356 1.00 72.04 76 HIS A CA 3
ATOM 3737 C C . HIS A 1 76 ? -10.266 20.682 -25.273 1.00 74.04 76 HIS A C 3
ATOM 3738 O O . HIS A 1 76 ? -10.520 20.412 -26.456 1.00 45.53 76 HIS A O 3
ATOM 3753 N N . HIS A 1 77 ? -10.521 21.890 -24.723 1.00 14.33 77 HIS A N 3
ATOM 3754 C CA . HIS A 1 77 ? -11.078 23.031 -25.480 1.00 50.43 77 HIS A CA 3
ATOM 3755 C C . HIS A 1 77 ? -10.731 24.365 -24.757 1.00 12.20 77 HIS A C 3
ATOM 3756 O O . HIS A 1 77 ? -11.335 24.672 -23.711 1.00 44.23 77 HIS A O 3
ATOM 3772 N N . MET A 1 1 ? 0.185 13.109 -3.655 1.00 0.00 1 MET A N 4
ATOM 3773 C CA . MET A 1 1 ? 0.628 13.088 -5.080 1.00 52.33 1 MET A CA 4
ATOM 3774 C C . MET A 1 1 ? 1.652 11.989 -5.357 1.00 70.33 1 MET A C 4
ATOM 3775 O O . MET A 1 1 ? 1.914 11.670 -6.525 1.00 14.12 1 MET A O 4
ATOM 3791 N N . VAL A 1 2 ? 2.244 11.431 -4.297 1.00 33.42 2 VAL A N 4
ATOM 3792 C CA . VAL A 1 2 ? 3.336 10.464 -4.417 1.00 55.22 2 VAL A CA 4
ATOM 3793 C C . VAL A 1 2 ? 2.754 9.056 -4.596 1.00 42.31 2 VAL A C 4
ATOM 3794 O O . VAL A 1 2 ? 2.077 8.546 -3.707 1.00 53.14 2 VAL A O 4
ATOM 3807 N N . ASP A 1 3 ? 3.004 8.450 -5.761 1.00 43.43 3 ASP A N 4
ATOM 3808 C CA . ASP A 1 3 ? 2.433 7.145 -6.116 1.00 63.11 3 ASP A CA 4
ATOM 3809 C C . ASP A 1 3 ? 3.212 6.001 -5.438 1.00 11.35 3 ASP A C 4
ATOM 3810 O O . ASP A 1 3 ? 4.439 5.881 -5.600 1.00 4.23 3 ASP A O 4
ATOM 3819 N N . LEU A 1 4 ? 2.479 5.179 -4.683 1.00 5.45 4 LEU A N 4
ATOM 3820 C CA . LEU A 1 4 ? 2.955 3.889 -4.185 1.00 20.31 4 LEU A CA 4
ATOM 3821 C C . LEU A 1 4 ? 2.082 2.818 -4.832 1.00 20.31 4 LEU A C 4
ATOM 3822 O O . LEU A 1 4 ? 0.897 2.720 -4.518 1.00 62.50 4 LEU A O 4
ATOM 3838 N N . LYS A 1 5 ? 2.647 2.028 -5.748 1.00 14.12 5 LYS A N 4
ATOM 3839 C CA . LYS A 1 5 ? 1.901 0.987 -6.465 1.00 4.32 5 LYS A CA 4
ATOM 3840 C C . LYS A 1 5 ? 2.544 -0.368 -6.166 1.00 40.04 5 LYS A C 4
ATOM 3841 O O . LYS A 1 5 ? 3.611 -0.684 -6.671 1.00 21.24 5 LYS A O 4
ATOM 3860 N N . ILE A 1 6 ? 1.859 -1.180 -5.357 1.00 44.14 6 ILE A N 4
ATOM 3861 C CA . ILE A 1 6 ? 2.446 -2.369 -4.722 1.00 30.12 6 ILE A CA 4
ATOM 3862 C C . ILE A 1 6 ? 1.988 -3.621 -5.472 1.00 71.01 6 ILE A C 4
ATOM 3863 O O . ILE A 1 6 ? 0.789 -3.879 -5.565 1.00 2.04 6 ILE A O 4
ATOM 3879 N N . ASP A 1 7 ? 2.950 -4.389 -5.998 1.00 63.31 7 ASP A N 4
ATOM 3880 C CA . ASP A 1 7 ? 2.683 -5.716 -6.556 1.00 43.43 7 ASP A CA 4
ATOM 3881 C C . ASP A 1 7 ? 2.286 -6.654 -5.402 1.00 42.33 7 ASP A C 4
ATOM 3882 O O . ASP A 1 7 ? 3.016 -6.748 -4.409 1.00 70.24 7 ASP A O 4
ATOM 3891 N N . VAL A 1 8 ? 1.135 -7.335 -5.537 1.00 65.04 8 VAL A N 4
ATOM 3892 C CA . VAL A 1 8 ? 0.605 -8.277 -4.531 1.00 34.32 8 VAL A CA 4
ATOM 3893 C C . VAL A 1 8 ? 0.421 -9.650 -5.201 1.00 1.11 8 VAL A C 4
ATOM 3894 O O . VAL A 1 8 ? -0.186 -9.760 -6.280 1.00 43.42 8 VAL A O 4
ATOM 3907 N N . SER A 1 9 ? 0.993 -10.682 -4.569 1.00 0.42 9 SER A N 4
ATOM 3908 C CA . SER A 1 9 ? 1.010 -12.063 -5.074 1.00 13.52 9 SER A CA 4
ATOM 3909 C C . SER A 1 9 ? -0.309 -12.778 -4.751 1.00 43.25 9 SER A C 4
ATOM 3910 O O . SER A 1 9 ? -0.698 -13.734 -5.439 1.00 30.00 9 SER A O 4
ATOM 3918 N N . ASP A 1 10 ? -1.004 -12.291 -3.709 1.00 50.44 10 ASP A N 4
ATOM 3919 C CA . ASP A 1 10 ? -2.225 -12.917 -3.186 1.00 41.22 10 ASP A CA 4
ATOM 3920 C C . ASP A 1 10 ? -3.359 -11.882 -3.043 1.00 2.42 10 ASP A C 4
ATOM 3921 O O . ASP A 1 10 ? -3.116 -10.672 -2.913 1.00 62.23 10 ASP A O 4
ATOM 3930 N N . ASP A 1 11 ? -4.599 -12.400 -3.043 1.00 72.23 11 ASP A N 4
ATOM 3931 C CA . ASP A 1 11 ? -5.833 -11.603 -3.009 1.00 70.33 11 ASP A CA 4
ATOM 3932 C C . ASP A 1 11 ? -6.105 -11.107 -1.572 1.00 1.54 11 ASP A C 4
ATOM 3933 O O . ASP A 1 11 ? -6.317 -9.917 -1.344 1.00 30.14 11 ASP A O 4
ATOM 3942 N N . GLU A 1 12 ? -6.074 -12.035 -0.597 1.00 24.21 12 GLU A N 4
ATOM 3943 C CA . GLU A 1 12 ? -6.302 -11.698 0.830 1.00 55.01 12 GLU A CA 4
ATOM 3944 C C . GLU A 1 12 ? -5.174 -10.782 1.366 1.00 1.41 12 GLU A C 4
ATOM 3945 O O . GLU A 1 12 ? -5.404 -9.940 2.240 1.00 51.11 12 GLU A O 4
ATOM 3957 N N . GLU A 1 13 ? -3.958 -10.975 0.822 1.00 52.33 13 GLU A N 4
ATOM 3958 C CA . GLU A 1 13 ? -2.792 -10.113 1.076 1.00 24.21 13 GLU A CA 4
ATOM 3959 C C . GLU A 1 13 ? -3.079 -8.664 0.657 1.00 24.44 13 GLU A C 4
ATOM 3960 O O . GLU A 1 13 ? -2.739 -7.724 1.382 1.00 15.31 13 GLU A O 4
ATOM 3972 N N . ALA A 1 14 ? -3.720 -8.509 -0.513 1.00 42.22 14 ALA A N 4
ATOM 3973 C CA . ALA A 1 14 ? -4.143 -7.204 -1.035 1.00 50.44 14 ALA A CA 4
ATOM 3974 C C . ALA A 1 14 ? -5.112 -6.506 -0.060 1.00 44.01 14 ALA A C 4
ATOM 3975 O O . ALA A 1 14 ? -4.972 -5.307 0.191 1.00 64.14 14 ALA A O 4
ATOM 3982 N N . GLU A 1 15 ? -6.061 -7.291 0.510 1.00 25.33 15 GLU A N 4
ATOM 3983 C CA . GLU A 1 15 ? -7.021 -6.809 1.530 1.00 3.24 15 GLU A CA 4
ATOM 3984 C C . GLU A 1 15 ? -6.292 -6.227 2.756 1.00 63.35 15 GLU A C 4
ATOM 3985 O O . GLU A 1 15 ? -6.691 -5.183 3.298 1.00 72.41 15 GLU A O 4
ATOM 3997 N N . LYS A 1 16 ? -5.211 -6.927 3.160 1.00 0.45 16 LYS A N 4
ATOM 3998 C CA . LYS A 1 16 ? -4.367 -6.541 4.300 1.00 12.33 16 LYS A CA 4
ATOM 3999 C C . LYS A 1 16 ? -3.691 -5.183 4.058 1.00 73.14 16 LYS A C 4
ATOM 4000 O O . LYS A 1 16 ? -3.685 -4.345 4.945 1.00 71.51 16 LYS A O 4
ATOM 4019 N N . ILE A 1 17 ? -3.120 -5.004 2.844 1.00 3.02 17 ILE A N 4
ATOM 4020 C CA . ILE A 1 17 ? -2.363 -3.788 2.466 1.00 13.54 17 ILE A CA 4
ATOM 4021 C C . ILE A 1 17 ? -3.266 -2.543 2.503 1.00 41.15 17 ILE A C 4
ATOM 4022 O O . ILE A 1 17 ? -2.904 -1.520 3.104 1.00 34.21 17 ILE A O 4
ATOM 4038 N N . ILE A 1 18 ? -4.462 -2.681 1.899 1.00 44.34 18 ILE A N 4
ATOM 4039 C CA . ILE A 1 18 ? -5.470 -1.612 1.845 1.00 13.41 18 ILE A CA 4
ATOM 4040 C C . ILE A 1 18 ? -5.868 -1.211 3.265 1.00 23.34 18 ILE A C 4
ATOM 4041 O O . ILE A 1 18 ? -5.741 -0.046 3.634 1.00 34.03 18 ILE A O 4
ATOM 4057 N N . ARG A 1 19 ? -6.263 -2.221 4.073 1.00 71.45 19 ARG A N 4
ATOM 4058 C CA . ARG A 1 19 ? -6.725 -2.007 5.450 1.00 31.21 19 ARG A CA 4
ATOM 4059 C C . ARG A 1 19 ? -5.615 -1.376 6.302 1.00 41.14 19 ARG A C 4
ATOM 4060 O O . ARG A 1 19 ? -5.880 -0.450 7.057 1.00 54.23 19 ARG A O 4
ATOM 4081 N N . GLU A 1 20 ? -4.365 -1.841 6.098 1.00 1.30 20 GLU A N 4
ATOM 4082 C CA . GLU A 1 20 ? -3.191 -1.386 6.863 1.00 0.13 20 GLU A CA 4
ATOM 4083 C C . GLU A 1 20 ? -2.996 0.130 6.704 1.00 62.03 20 GLU A C 4
ATOM 4084 O O . GLU A 1 20 ? -2.734 0.841 7.680 1.00 32.42 20 GLU A O 4
ATOM 4096 N N . ILE A 1 21 ? -3.169 0.604 5.460 1.00 75.05 21 ILE A N 4
ATOM 4097 C CA . ILE A 1 21 ? -3.084 2.030 5.129 1.00 54.14 21 ILE A CA 4
ATOM 4098 C C . ILE A 1 21 ? -4.335 2.788 5.634 1.00 32.40 21 ILE A C 4
ATOM 4099 O O . ILE A 1 21 ? -4.221 3.887 6.161 1.00 40.51 21 ILE A O 4
ATOM 4115 N N . ARG A 1 22 ? -5.518 2.170 5.499 1.00 54.35 22 ARG A N 4
ATOM 4116 C CA . ARG A 1 22 ? -6.820 2.816 5.812 1.00 54.54 22 ARG A CA 4
ATOM 4117 C C . ARG A 1 22 ? -7.066 3.003 7.327 1.00 65.04 22 ARG A C 4
ATOM 4118 O O . ARG A 1 22 ? -7.781 3.940 7.722 1.00 72.33 22 ARG A O 4
ATOM 4139 N N . GLU A 1 23 ? -6.498 2.110 8.162 1.00 35.32 23 GLU A N 4
ATOM 4140 C CA . GLU A 1 23 ? -6.668 2.179 9.630 1.00 14.13 23 GLU A CA 4
ATOM 4141 C C . GLU A 1 23 ? -5.858 3.343 10.208 1.00 14.14 23 GLU A C 4
ATOM 4142 O O . GLU A 1 23 ? -6.284 3.972 11.174 1.00 45.24 23 GLU A O 4
ATOM 4154 N N . GLN A 1 24 ? -4.682 3.603 9.616 1.00 51.11 24 GLN A N 4
ATOM 4155 C CA . GLN A 1 24 ? -3.753 4.646 10.083 1.00 52.22 24 GLN A CA 4
ATOM 4156 C C . GLN A 1 24 ? -4.106 5.991 9.432 1.00 54.11 24 GLN A C 4
ATOM 4157 O O . GLN A 1 24 ? -4.241 7.012 10.112 1.00 24.11 24 GLN A O 4
ATOM 4171 N N . TRP A 1 25 ? -4.229 5.961 8.096 1.00 24.02 25 TRP A N 4
ATOM 4172 C CA . TRP A 1 25 ? -4.581 7.124 7.267 1.00 21.04 25 TRP A CA 4
ATOM 4173 C C . TRP A 1 25 ? -6.000 6.928 6.655 1.00 62.44 25 TRP A C 4
ATOM 4174 O O . TRP A 1 25 ? -6.147 6.259 5.621 1.00 53.02 25 TRP A O 4
ATOM 4195 N N . PRO A 1 26 ? -7.079 7.477 7.313 1.00 54.20 26 PRO A N 4
ATOM 4196 C CA . PRO A 1 26 ? -8.466 7.420 6.777 1.00 73.42 26 PRO A CA 4
ATOM 4197 C C . PRO A 1 26 ? -8.659 8.297 5.517 1.00 74.45 26 PRO A C 4
ATOM 4198 O O . PRO A 1 26 ? -9.640 8.140 4.783 1.00 72.45 26 PRO A O 4
ATOM 4209 N N . LYS A 1 27 ? -7.763 9.276 5.316 1.00 13.14 27 LYS A N 4
ATOM 4210 C CA . LYS A 1 27 ? -7.828 10.200 4.166 1.00 22.44 27 LYS A CA 4
ATOM 4211 C C . LYS A 1 27 ? -6.913 9.771 3.001 1.00 71.12 27 LYS A C 4
ATOM 4212 O O . LYS A 1 27 ? -6.659 10.572 2.098 1.00 12.03 27 LYS A O 4
ATOM 4231 N N . ALA A 1 28 ? -6.521 8.484 2.948 1.00 42.24 28 ALA A N 4
ATOM 4232 C CA . ALA A 1 28 ? -5.499 8.018 1.982 1.00 1.34 28 ALA A CA 4
ATOM 4233 C C . ALA A 1 28 ? -6.216 7.181 0.921 1.00 5.15 28 ALA A C 4
ATOM 4234 O O . ALA A 1 28 ? -6.701 6.083 1.239 1.00 22.35 28 ALA A O 4
ATOM 4241 N N . THR A 1 29 ? -6.316 7.682 -0.323 1.00 21.40 29 THR A N 4
ATOM 4242 C CA . THR A 1 29 ? -7.040 6.980 -1.391 1.00 33.04 29 THR A CA 4
ATOM 4243 C C . THR A 1 29 ? -6.256 5.737 -1.850 1.00 61.24 29 THR A C 4
ATOM 4244 O O . THR A 1 29 ? -5.154 5.852 -2.399 1.00 63.42 29 THR A O 4
ATOM 4255 N N . VAL A 1 30 ? -6.818 4.553 -1.569 1.00 75.15 30 VAL A N 4
ATOM 4256 C CA . VAL A 1 30 ? -6.305 3.268 -2.070 1.00 13.45 30 VAL A CA 4
ATOM 4257 C C . VAL A 1 30 ? -7.293 2.721 -3.120 1.00 4.14 30 VAL A C 4
ATOM 4258 O O . VAL A 1 30 ? -8.510 2.810 -2.931 1.00 23.22 30 VAL A O 4
ATOM 4271 N N . THR A 1 31 ? -6.760 2.179 -4.215 1.00 63.33 31 THR A N 4
ATOM 4272 C CA . THR A 1 31 ? -7.531 1.532 -5.283 1.00 25.04 31 THR A CA 4
ATOM 4273 C C . THR A 1 31 ? -6.995 0.110 -5.458 1.00 31.53 31 THR A C 4
ATOM 4274 O O . THR A 1 31 ? -5.774 -0.089 -5.506 1.00 74.13 31 THR A O 4
ATOM 4285 N N . ARG A 1 32 ? -7.890 -0.876 -5.560 1.00 21.22 32 ARG A N 4
ATOM 4286 C CA . ARG A 1 32 ? -7.508 -2.280 -5.710 1.00 32.33 32 ARG A CA 4
ATOM 4287 C C . ARG A 1 32 ? -7.810 -2.750 -7.132 1.00 43.10 32 ARG A C 4
ATOM 4288 O O . ARG A 1 32 ? -8.902 -2.519 -7.656 1.00 13.44 32 ARG A O 4
ATOM 4309 N N . THR A 1 33 ? -6.823 -3.399 -7.741 1.00 32.21 33 THR A N 4
ATOM 4310 C CA . THR A 1 33 ? -6.928 -4.014 -9.060 1.00 51.14 33 THR A CA 4
ATOM 4311 C C . THR A 1 33 ? -6.120 -5.306 -8.953 1.00 51.24 33 THR A C 4
ATOM 4312 O O . THR A 1 33 ? -4.909 -5.217 -8.916 1.00 63.45 33 THR A O 4
ATOM 4323 N N . ASN A 1 34 ? -6.784 -6.484 -8.827 1.00 22.33 34 ASN A N 4
ATOM 4324 C CA . ASN A 1 34 ? -6.113 -7.766 -8.450 1.00 51.14 34 ASN A CA 4
ATOM 4325 C C . ASN A 1 34 ? -4.771 -7.973 -9.206 1.00 51.23 34 ASN A C 4
ATOM 4326 O O . ASN A 1 34 ? -4.741 -8.067 -10.438 1.00 13.02 34 ASN A O 4
ATOM 4337 N N . GLY A 1 35 ? -3.678 -8.057 -8.432 1.00 44.01 35 GLY A N 4
ATOM 4338 C CA . GLY A 1 35 ? -2.313 -7.979 -8.973 1.00 22.22 35 GLY A CA 4
ATOM 4339 C C . GLY A 1 35 ? -1.534 -6.797 -8.413 1.00 14.23 35 GLY A C 4
ATOM 4340 O O . GLY A 1 35 ? -0.359 -6.939 -8.074 1.00 3.33 35 GLY A O 4
ATOM 4344 N N . ASP A 1 36 ? -2.183 -5.618 -8.319 1.00 50.11 36 ASP A N 4
ATOM 4345 C CA . ASP A 1 36 ? -1.567 -4.391 -7.762 1.00 31.43 36 ASP A CA 4
ATOM 4346 C C . ASP A 1 36 ? -2.483 -3.690 -6.736 1.00 54.42 36 ASP A C 4
ATOM 4347 O O . ASP A 1 36 ? -3.703 -3.907 -6.703 1.00 55.42 36 ASP A O 4
ATOM 4356 N N . ILE A 1 37 ? -1.846 -2.829 -5.923 1.00 71.41 37 ILE A N 4
ATOM 4357 C CA . ILE A 1 37 ? -2.505 -1.928 -4.962 1.00 10.13 37 ILE A CA 4
ATOM 4358 C C . ILE A 1 37 ? -2.000 -0.504 -5.218 1.00 71.44 37 ILE A C 4
ATOM 4359 O O . ILE A 1 37 ? -0.860 -0.167 -4.885 1.00 43.03 37 ILE A O 4
ATOM 4375 N N . LYS A 1 38 ? -2.859 0.326 -5.819 1.00 5.10 38 LYS A N 4
ATOM 4376 C CA . LYS A 1 38 ? -2.510 1.701 -6.199 1.00 51.12 38 LYS A CA 4
ATOM 4377 C C . LYS A 1 38 ? -2.937 2.663 -5.083 1.00 74.24 38 LYS A C 4
ATOM 4378 O O . LYS A 1 38 ? -4.114 2.952 -4.915 1.00 41.15 38 LYS A O 4
ATOM 4397 N N . LEU A 1 39 ? -1.950 3.138 -4.336 1.00 42.42 39 LEU A N 4
ATOM 4398 C CA . LEU A 1 39 ? -2.121 4.072 -3.217 1.00 70.31 39 LEU A CA 4
ATOM 4399 C C . LEU A 1 39 ? -1.624 5.464 -3.632 1.00 65.24 39 LEU A C 4
ATOM 4400 O O . LEU A 1 39 ? -0.657 5.589 -4.395 1.00 44.21 39 LEU A O 4
ATOM 4416 N N . ASP A 1 40 ? -2.300 6.502 -3.126 1.00 21.34 40 ASP A N 4
ATOM 4417 C CA . ASP A 1 40 ? -1.869 7.889 -3.266 1.00 62.21 40 ASP A CA 4
ATOM 4418 C C . ASP A 1 40 ? -1.421 8.383 -1.891 1.00 15.42 40 ASP A C 4
ATOM 4419 O O . ASP A 1 40 ? -2.243 8.514 -0.968 1.00 74.34 40 ASP A O 4
ATOM 4428 N N . ALA A 1 41 ? -0.112 8.594 -1.755 1.00 15.54 41 ALA A N 4
ATOM 4429 C CA . ALA A 1 41 ? 0.493 9.135 -0.537 1.00 0.00 41 ALA A CA 4
ATOM 4430 C C . ALA A 1 41 ? 0.430 10.660 -0.582 1.00 62.13 41 ALA A C 4
ATOM 4431 O O . ALA A 1 41 ? 0.657 11.269 -1.646 1.00 2.34 41 ALA A O 4
ATOM 4438 N N . GLN A 1 42 ? 0.132 11.265 0.574 1.00 3.13 42 GLN A N 4
ATOM 4439 C CA . GLN A 1 42 ? -0.113 12.710 0.683 1.00 34.04 42 GLN A CA 4
ATOM 4440 C C . GLN A 1 42 ? 1.176 13.482 0.393 1.00 72.21 42 GLN A C 4
ATOM 4441 O O . GLN A 1 42 ? 1.245 14.280 -0.546 1.00 61.51 42 GLN A O 4
ATOM 4455 N N . THR A 1 43 ? 2.212 13.171 1.178 1.00 33.50 43 THR A N 4
ATOM 4456 C CA . THR A 1 43 ? 3.570 13.682 0.977 1.00 72.24 43 THR A CA 4
ATOM 4457 C C . THR A 1 43 ? 4.528 12.498 0.767 1.00 22.31 43 THR A C 4
ATOM 4458 O O . THR A 1 43 ? 4.137 11.340 0.971 1.00 22.12 43 THR A O 4
ATOM 4469 N N . GLU A 1 44 ? 5.772 12.799 0.361 1.00 64.23 44 GLU A N 4
ATOM 4470 C CA . GLU A 1 44 ? 6.844 11.788 0.219 1.00 53.10 44 GLU A CA 4
ATOM 4471 C C . GLU A 1 44 ? 7.263 11.260 1.602 1.00 33.31 44 GLU A C 4
ATOM 4472 O O . GLU A 1 44 ? 7.600 10.090 1.753 1.00 45.55 44 GLU A O 4
ATOM 4484 N N . LYS A 1 45 ? 7.184 12.144 2.608 1.00 21.24 45 LYS A N 4
ATOM 4485 C CA . LYS A 1 45 ? 7.544 11.850 3.998 1.00 73.03 45 LYS A CA 4
ATOM 4486 C C . LYS A 1 45 ? 6.473 10.955 4.644 1.00 73.43 45 LYS A C 4
ATOM 4487 O O . LYS A 1 45 ? 6.750 10.228 5.610 1.00 41.22 45 LYS A O 4
ATOM 4506 N N . GLU A 1 46 ? 5.248 11.002 4.082 1.00 71.55 46 GLU A N 4
ATOM 4507 C CA . GLU A 1 46 ? 4.132 10.163 4.522 1.00 14.40 46 GLU A CA 4
ATOM 4508 C C . GLU A 1 46 ? 4.227 8.805 3.813 1.00 34.33 46 GLU A C 4
ATOM 4509 O O . GLU A 1 46 ? 3.956 7.757 4.414 1.00 53.22 46 GLU A O 4
ATOM 4521 N N . ALA A 1 47 ? 4.646 8.862 2.520 1.00 5.12 47 ALA A N 4
ATOM 4522 C CA . ALA A 1 47 ? 4.861 7.679 1.665 1.00 61.22 47 ALA A CA 4
ATOM 4523 C C . ALA A 1 47 ? 5.797 6.655 2.299 1.00 32.41 47 ALA A C 4
ATOM 4524 O O . ALA A 1 47 ? 5.563 5.460 2.185 1.00 24.33 47 ALA A O 4
ATOM 4531 N N . GLU A 1 48 ? 6.839 7.149 2.992 1.00 25.41 48 GLU A N 4
ATOM 4532 C CA . GLU A 1 48 ? 7.875 6.301 3.610 1.00 74.20 48 GLU A CA 4
ATOM 4533 C C . GLU A 1 48 ? 7.310 5.418 4.733 1.00 65.32 48 GLU A C 4
ATOM 4534 O O . GLU A 1 48 ? 7.816 4.322 4.964 1.00 51.44 48 GLU A O 4
ATOM 4546 N N . LYS A 1 49 ? 6.264 5.909 5.429 1.00 21.04 49 LYS A N 4
ATOM 4547 C CA . LYS A 1 49 ? 5.572 5.144 6.490 1.00 61.12 49 LYS A CA 4
ATOM 4548 C C . LYS A 1 49 ? 4.603 4.129 5.852 1.00 53.05 49 LYS A C 4
ATOM 4549 O O . LYS A 1 49 ? 4.492 2.985 6.298 1.00 1.24 49 LYS A O 4
ATOM 4568 N N . MET A 1 50 ? 3.881 4.626 4.828 1.00 42.41 50 MET A N 4
ATOM 4569 C CA . MET A 1 50 ? 2.889 3.853 4.052 1.00 61.35 50 MET A CA 4
ATOM 4570 C C . MET A 1 50 ? 3.508 2.580 3.423 1.00 2.23 50 MET A C 4
ATOM 4571 O O . MET A 1 50 ? 3.090 1.459 3.749 1.00 20.13 50 MET A O 4
ATOM 4585 N N . GLU A 1 51 ? 4.514 2.765 2.545 1.00 71.31 51 GLU A N 4
ATOM 4586 C CA . GLU A 1 51 ? 5.254 1.652 1.898 1.00 34.03 51 GLU A CA 4
ATOM 4587 C C . GLU A 1 51 ? 5.983 0.750 2.928 1.00 63.41 51 GLU A C 4
ATOM 4588 O O . GLU A 1 51 ? 6.244 -0.421 2.654 1.00 43.30 51 GLU A O 4
ATOM 4600 N N . LYS A 1 52 ? 6.285 1.311 4.119 1.00 13.42 52 LYS A N 4
ATOM 4601 C CA . LYS A 1 52 ? 6.901 0.553 5.222 1.00 41.45 52 LYS A CA 4
ATOM 4602 C C . LYS A 1 52 ? 5.863 -0.399 5.839 1.00 71.32 52 LYS A C 4
ATOM 4603 O O . LYS A 1 52 ? 6.170 -1.561 6.117 1.00 11.54 52 LYS A O 4
ATOM 4622 N N . ALA A 1 53 ? 4.628 0.115 6.009 1.00 41.24 53 ALA A N 4
ATOM 4623 C CA . ALA A 1 53 ? 3.502 -0.635 6.588 1.00 22.23 53 ALA A CA 4
ATOM 4624 C C . ALA A 1 53 ? 3.122 -1.824 5.683 1.00 52.21 53 ALA A C 4
ATOM 4625 O O . ALA A 1 53 ? 2.714 -2.881 6.174 1.00 51.20 53 ALA A O 4
ATOM 4632 N N . VAL A 1 54 ? 3.266 -1.624 4.357 1.00 23.10 54 VAL A N 4
ATOM 4633 C CA . VAL A 1 54 ? 3.167 -2.700 3.352 1.00 12.43 54 VAL A CA 4
ATOM 4634 C C . VAL A 1 54 ? 4.203 -3.822 3.614 1.00 12.13 54 VAL A C 4
ATOM 4635 O O . VAL A 1 54 ? 3.834 -4.996 3.733 1.00 5.04 54 VAL A O 4
ATOM 4648 N N . LYS A 1 55 ? 5.498 -3.430 3.702 1.00 12.33 55 LYS A N 4
ATOM 4649 C CA . LYS A 1 55 ? 6.624 -4.368 3.941 1.00 25.01 55 LYS A CA 4
ATOM 4650 C C . LYS A 1 55 ? 6.447 -5.161 5.255 1.00 71.42 55 LYS A C 4
ATOM 4651 O O . LYS A 1 55 ? 6.936 -6.291 5.369 1.00 24.32 55 LYS A O 4
ATOM 4670 N N . LYS A 1 56 ? 5.738 -4.555 6.233 1.00 34.22 56 LYS A N 4
ATOM 4671 C CA . LYS A 1 56 ? 5.399 -5.205 7.518 1.00 3.31 56 LYS A CA 4
ATOM 4672 C C . LYS A 1 56 ? 4.476 -6.418 7.302 1.00 24.41 56 LYS A C 4
ATOM 4673 O O . LYS A 1 56 ? 4.609 -7.435 7.980 1.00 3.53 56 LYS A O 4
ATOM 4692 N N . VAL A 1 57 ? 3.536 -6.276 6.360 1.00 42.52 57 VAL A N 4
ATOM 4693 C CA . VAL A 1 57 ? 2.531 -7.303 6.031 1.00 61.42 57 VAL A CA 4
ATOM 4694 C C . VAL A 1 57 ? 3.098 -8.335 5.027 1.00 35.10 57 VAL A C 4
ATOM 4695 O O . VAL A 1 57 ? 2.699 -9.509 5.032 1.00 31.44 57 VAL A O 4
ATOM 4708 N N . LYS A 1 58 ? 4.050 -7.891 4.192 1.00 1.21 58 LYS A N 4
ATOM 4709 C CA . LYS A 1 58 ? 4.574 -8.699 3.083 1.00 53.05 58 LYS A CA 4
ATOM 4710 C C . LYS A 1 58 ? 6.066 -8.348 2.826 1.00 40.02 58 LYS A C 4
ATOM 4711 O O . LYS A 1 58 ? 6.371 -7.299 2.250 1.00 71.54 58 LYS A O 4
ATOM 4730 N N . PRO A 1 59 ? 7.032 -9.217 3.295 1.00 4.44 59 PRO A N 4
ATOM 4731 C CA . PRO A 1 59 ? 8.500 -8.979 3.140 1.00 61.31 59 PRO A CA 4
ATOM 4732 C C . PRO A 1 59 ? 8.963 -8.925 1.667 1.00 74.53 59 PRO A C 4
ATOM 4733 O O . PRO A 1 59 ? 9.946 -8.247 1.336 1.00 44.45 59 PRO A O 4
ATOM 4744 N N . ASN A 1 60 ? 8.234 -9.635 0.787 1.00 4.02 60 ASN A N 4
ATOM 4745 C CA . ASN A 1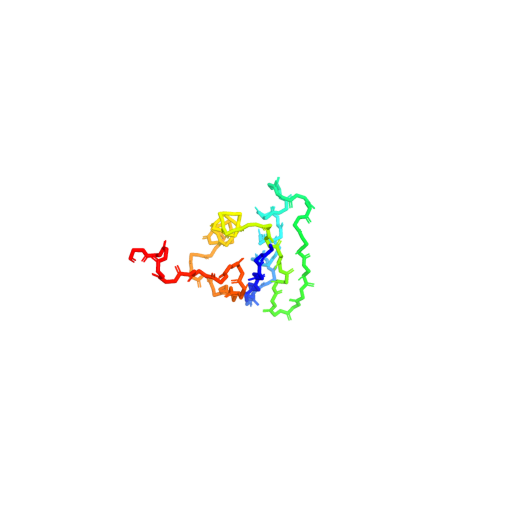 60 ? 8.584 -9.768 -0.642 1.00 52.32 60 ASN A CA 4
ATOM 4746 C C . ASN A 1 60 ? 7.984 -8.622 -1.487 1.00 54.11 60 ASN A C 4
ATOM 4747 O O . ASN A 1 60 ? 7.953 -8.714 -2.716 1.00 13.40 60 ASN A O 4
ATOM 4758 N N . ALA A 1 61 ? 7.522 -7.545 -0.815 1.00 11.41 61 ALA A N 4
ATOM 4759 C CA . ALA A 1 61 ? 6.879 -6.381 -1.458 1.00 71.25 61 ALA A CA 4
ATOM 4760 C C . ALA A 1 61 ? 7.794 -5.685 -2.486 1.00 54.03 61 ALA A C 4
ATOM 4761 O O . ALA A 1 61 ? 8.853 -5.163 -2.128 1.00 34.24 61 ALA A O 4
ATOM 4768 N N . THR A 1 62 ? 7.379 -5.704 -3.762 1.00 73.34 62 THR A N 4
ATOM 4769 C CA . THR A 1 62 ? 7.989 -4.886 -4.818 1.00 42.24 62 THR A CA 4
ATOM 4770 C C . THR A 1 62 ? 7.100 -3.647 -5.010 1.00 22.14 62 THR A C 4
ATOM 4771 O O . THR A 1 62 ? 6.023 -3.719 -5.618 1.00 22.11 62 THR A O 4
ATOM 4782 N N . ILE A 1 63 ? 7.552 -2.514 -4.440 1.00 4.24 63 ILE A N 4
ATOM 4783 C CA . ILE A 1 63 ? 6.785 -1.263 -4.404 1.00 51.54 63 ILE A CA 4
ATOM 4784 C C . ILE A 1 63 ? 7.285 -0.340 -5.522 1.00 22.41 63 ILE A C 4
ATOM 4785 O O . ILE A 1 63 ? 8.440 0.090 -5.525 1.00 52.13 63 ILE A O 4
ATOM 4801 N N . ARG A 1 64 ? 6.387 -0.057 -6.468 1.00 12.44 64 ARG A N 4
ATOM 4802 C CA . ARG A 1 64 ? 6.691 0.714 -7.676 1.00 24.11 64 ARG A CA 4
ATOM 4803 C C . ARG A 1 64 ? 6.430 2.198 -7.386 1.00 10.11 64 ARG A C 4
ATOM 4804 O O . ARG A 1 64 ? 5.282 2.624 -7.227 1.00 65.45 64 ARG A O 4
ATOM 4825 N N . LYS A 1 65 ? 7.529 2.957 -7.289 1.00 44.43 65 LYS A N 4
ATOM 4826 C CA . LYS A 1 65 ? 7.553 4.317 -6.756 1.00 42.00 65 LYS A CA 4
ATOM 4827 C C . LYS A 1 65 ? 7.623 5.330 -7.904 1.00 52.25 65 LYS A C 4
ATOM 4828 O O . LYS A 1 65 ? 8.660 5.454 -8.573 1.00 2.10 65 LYS A O 4
ATOM 4847 N N . THR A 1 66 ? 6.507 6.023 -8.156 1.00 61.13 66 THR A N 4
ATOM 4848 C CA . THR A 1 66 ? 6.446 7.129 -9.135 1.00 54.54 66 THR A CA 4
ATOM 4849 C C . THR A 1 66 ? 5.761 8.357 -8.500 1.00 31.00 66 THR A C 4
ATOM 4850 O O . THR A 1 66 ? 5.541 8.395 -7.280 1.00 23.25 66 THR A O 4
ATOM 4861 N N . GLY A 1 67 ? 5.465 9.377 -9.332 1.00 34.22 67 GLY A N 4
ATOM 4862 C CA . GLY A 1 67 ? 4.791 10.591 -8.879 1.00 43.24 67 GLY A CA 4
ATOM 4863 C C . GLY A 1 67 ? 3.682 10.994 -9.825 1.00 14.52 67 GLY A C 4
ATOM 4864 O O . GLY A 1 67 ? 2.506 10.925 -9.464 1.00 21.45 67 GLY A O 4
ATOM 4868 N N . GLY A 1 68 ? 4.065 11.408 -11.044 1.00 23.31 68 GLY A N 4
ATOM 4869 C CA . GLY A 1 68 ? 3.109 11.783 -12.089 1.00 4.22 68 GLY A CA 4
ATOM 4870 C C . GLY A 1 68 ? 2.454 13.135 -11.824 1.00 11.22 68 GLY A C 4
ATOM 4871 O O . GLY A 1 68 ? 2.911 14.161 -12.345 1.00 24.34 68 GLY A O 4
ATOM 4875 N N . SER A 1 69 ? 1.400 13.127 -10.987 1.00 71.24 69 SER A N 4
ATOM 4876 C CA . SER A 1 69 ? 0.610 14.319 -10.652 1.00 24.52 69 SER A CA 4
ATOM 4877 C C . SER A 1 69 ? 1.450 15.347 -9.864 1.00 54.55 69 SER A C 4
ATOM 4878 O O . SER A 1 69 ? 1.874 15.074 -8.734 1.00 61.11 69 SER A O 4
ATOM 4886 N N . LEU A 1 70 ? 1.694 16.520 -10.475 1.00 63.31 70 LEU A N 4
ATOM 4887 C CA . LEU A 1 70 ? 2.355 17.660 -9.819 1.00 43.43 70 LEU A CA 4
ATOM 4888 C C . LEU A 1 70 ? 1.299 18.461 -9.025 1.00 21.03 70 LEU A C 4
ATOM 4889 O O . LEU A 1 70 ? 0.931 19.578 -9.395 1.00 3.15 70 LEU A O 4
ATOM 4905 N N . GLU A 1 71 ? 0.795 17.830 -7.954 1.00 12.32 71 GLU A N 4
ATOM 4906 C CA . GLU A 1 71 ? -0.305 18.351 -7.123 1.00 73.22 71 GLU A CA 4
ATOM 4907 C C . GLU A 1 71 ? 0.142 19.551 -6.288 1.00 51.04 71 GLU A C 4
ATOM 4908 O O . GLU A 1 71 ? -0.329 20.665 -6.506 1.00 42.32 71 GLU A O 4
ATOM 4920 N N . HIS A 1 72 ? 1.047 19.308 -5.325 1.00 30.25 72 HIS A N 4
ATOM 4921 C CA . HIS A 1 72 ? 1.492 20.320 -4.361 1.00 63.22 72 HIS A CA 4
ATOM 4922 C C . HIS A 1 72 ? 2.819 20.928 -4.832 1.00 63.51 72 HIS A C 4
ATOM 4923 O O . HIS A 1 72 ? 3.910 20.517 -4.398 1.00 73.30 72 HIS A O 4
ATOM 4938 N N . HIS A 1 73 ? 2.721 21.856 -5.793 1.00 33.14 73 HIS A N 4
ATOM 4939 C CA . HIS A 1 73 ? 3.873 22.574 -6.356 1.00 4.05 73 HIS A CA 4
ATOM 4940 C C . HIS A 1 73 ? 3.539 24.074 -6.464 1.00 52.50 73 HIS A C 4
ATOM 4941 O O . HIS A 1 73 ? 3.880 24.843 -5.559 1.00 75.12 73 HIS A O 4
ATOM 4956 N N . HIS A 1 74 ? 2.850 24.477 -7.558 1.00 43.14 74 HIS A N 4
ATOM 4957 C CA . HIS A 1 74 ? 2.493 25.889 -7.824 1.00 42.50 74 HIS A CA 4
ATOM 4958 C C . HIS A 1 74 ? 1.616 25.997 -9.083 1.00 11.01 74 HIS A C 4
ATOM 4959 O O . HIS A 1 74 ? 1.867 25.320 -10.091 1.00 25.41 74 HIS A O 4
ATOM 4974 N N . HIS A 1 75 ? 0.588 26.850 -9.000 1.00 52.00 75 HIS A N 4
ATOM 4975 C CA . HIS A 1 75 ? -0.267 27.233 -10.135 1.00 55.20 75 HIS A CA 4
ATOM 4976 C C . HIS A 1 75 ? 0.528 28.186 -11.054 1.00 54.31 75 HIS A C 4
ATOM 4977 O O . HIS A 1 75 ? 0.795 29.331 -10.678 1.00 62.00 75 HIS A O 4
ATOM 4992 N N . HIS A 1 76 ? 0.915 27.690 -12.244 1.00 34.24 76 HIS A N 4
ATOM 4993 C CA . HIS A 1 76 ? 1.773 28.429 -13.201 1.00 74.05 76 HIS A CA 4
ATOM 4994 C C . HIS A 1 76 ? 1.081 28.557 -14.566 1.00 31.13 76 HIS A C 4
ATOM 4995 O O . HIS A 1 76 ? 0.452 27.605 -15.047 1.00 42.15 76 HIS A O 4
ATOM 5010 N N . HIS A 1 77 ? 1.209 29.741 -15.172 1.00 41.12 77 HIS A N 4
ATOM 5011 C CA . HIS A 1 77 ? 0.668 30.041 -16.509 1.00 12.54 77 HIS A CA 4
ATOM 5012 C C . HIS A 1 77 ? 1.689 29.612 -17.595 1.00 2.40 77 HIS A C 4
ATOM 5013 O O . HIS A 1 77 ? 2.760 30.247 -17.691 1.00 20.50 77 HIS A O 4
ATOM 5029 N N . MET A 1 1 ? -0.550 12.847 -4.415 1.00 32.14 1 MET A N 5
ATOM 5030 C CA . MET A 1 1 ? 0.541 13.332 -5.287 1.00 14.21 1 MET A CA 5
ATOM 5031 C C . MET A 1 1 ? 1.498 12.175 -5.620 1.00 50.22 1 MET A C 5
ATOM 5032 O O . MET A 1 1 ? 1.771 11.896 -6.798 1.00 31.34 1 MET A O 5
ATOM 5048 N N . VAL A 1 2 ? 2.007 11.507 -4.566 1.00 31.44 2 VAL A N 5
ATOM 5049 C CA . VAL A 1 2 ? 2.961 10.398 -4.705 1.00 44.21 2 VAL A CA 5
ATOM 5050 C C . VAL A 1 2 ? 2.205 9.084 -4.982 1.00 71.34 2 VAL A C 5
ATOM 5051 O O . VAL A 1 2 ? 1.497 8.574 -4.117 1.00 75.10 2 VAL A O 5
ATOM 5064 N N . ASP A 1 3 ? 2.364 8.559 -6.197 1.00 0.04 3 ASP A N 5
ATOM 5065 C CA . ASP A 1 3 ? 1.650 7.363 -6.666 1.00 33.15 3 ASP A CA 5
ATOM 5066 C C . ASP A 1 3 ? 2.521 6.104 -6.451 1.00 21.40 3 ASP A C 5
ATOM 5067 O O . ASP A 1 3 ? 3.631 5.997 -6.993 1.00 44.12 3 ASP A O 5
ATOM 5076 N N . LEU A 1 4 ? 1.999 5.171 -5.639 1.00 41.01 4 LEU A N 5
ATOM 5077 C CA . LEU A 1 4 ? 2.683 3.934 -5.214 1.00 74.21 4 LEU A CA 5
ATOM 5078 C C . LEU A 1 4 ? 1.955 2.704 -5.793 1.00 35.23 4 LEU A C 5
ATOM 5079 O O . LEU A 1 4 ? 0.765 2.522 -5.546 1.00 52.32 4 LEU A O 5
ATOM 5095 N N . LYS A 1 5 ? 2.660 1.883 -6.593 1.00 32.35 5 LYS A N 5
ATOM 5096 C CA . LYS A 1 5 ? 2.158 0.562 -7.047 1.00 60.14 5 LYS A CA 5
ATOM 5097 C C . LYS A 1 5 ? 2.951 -0.513 -6.304 1.00 63.43 5 LYS A C 5
ATOM 5098 O O . LYS A 1 5 ? 4.169 -0.622 -6.495 1.00 70.35 5 LYS A O 5
ATOM 5117 N N . ILE A 1 6 ? 2.268 -1.278 -5.449 1.00 30.43 6 ILE A N 5
ATOM 5118 C CA . ILE A 1 6 ? 2.880 -2.363 -4.673 1.00 12.20 6 ILE A CA 5
ATOM 5119 C C . ILE A 1 6 ? 2.443 -3.690 -5.297 1.00 70.23 6 ILE A C 5
ATOM 5120 O O . ILE A 1 6 ? 1.256 -3.977 -5.301 1.00 13.34 6 ILE A O 5
ATOM 5136 N N . ASP A 1 7 ? 3.384 -4.502 -5.790 1.00 73.22 7 ASP A N 5
ATOM 5137 C CA . ASP A 1 7 ? 3.052 -5.842 -6.305 1.00 30.21 7 ASP A CA 5
ATOM 5138 C C . ASP A 1 7 ? 2.569 -6.733 -5.139 1.00 72.35 7 ASP A C 5
ATOM 5139 O O . ASP A 1 7 ? 3.239 -6.797 -4.096 1.00 70.21 7 ASP A O 5
ATOM 5148 N N . VAL A 1 8 ? 1.411 -7.405 -5.320 1.00 42.23 8 VAL A N 5
ATOM 5149 C CA . VAL A 1 8 ? 0.815 -8.309 -4.307 1.00 63.52 8 VAL A CA 5
ATOM 5150 C C . VAL A 1 8 ? 0.623 -9.711 -4.912 1.00 31.13 8 VAL A C 5
ATOM 5151 O O . VAL A 1 8 ? 0.182 -9.848 -6.060 1.00 11.32 8 VAL A O 5
ATOM 5164 N N . SER A 1 9 ? 0.975 -10.733 -4.122 1.00 72.50 9 SER A N 5
ATOM 5165 C CA . SER A 1 9 ? 0.930 -12.151 -4.523 1.00 70.05 9 SER A CA 5
ATOM 5166 C C . SER A 1 9 ? -0.524 -12.647 -4.629 1.00 23.22 9 SER A C 5
ATOM 5167 O O . SER A 1 9 ? -0.880 -13.404 -5.538 1.00 23.11 9 SER A O 5
ATOM 5175 N N . ASP A 1 10 ? -1.352 -12.175 -3.682 1.00 62.14 10 ASP A N 5
ATOM 5176 C CA . ASP A 1 10 ? -2.701 -12.718 -3.439 1.00 3.32 10 ASP A CA 5
ATOM 5177 C C . ASP A 1 10 ? -3.708 -11.566 -3.214 1.00 23.03 10 ASP A C 5
ATOM 5178 O O . ASP A 1 10 ? -3.305 -10.401 -3.052 1.00 4.15 10 ASP A O 5
ATOM 5187 N N . ASP A 1 11 ? -5.009 -11.909 -3.173 1.00 44.53 11 ASP A N 5
ATOM 5188 C CA . ASP A 1 11 ? -6.111 -10.940 -3.072 1.00 51.51 11 ASP A CA 5
ATOM 5189 C C . ASP A 1 11 ? -6.393 -10.586 -1.605 1.00 74.14 11 ASP A C 5
ATOM 5190 O O . ASP A 1 11 ? -6.647 -9.425 -1.291 1.00 3.34 11 ASP A O 5
ATOM 5199 N N . GLU A 1 12 ? -6.349 -11.599 -0.716 1.00 22.35 12 GLU A N 5
ATOM 5200 C CA . GLU A 1 12 ? -6.533 -11.397 0.733 1.00 52.14 12 GLU A CA 5
ATOM 5201 C C . GLU A 1 12 ? -5.356 -10.589 1.275 1.00 43.22 12 GLU A C 5
ATOM 5202 O O . GLU A 1 12 ? -5.553 -9.625 2.003 1.00 51.40 12 GLU A O 5
ATOM 5214 N N . GLU A 1 13 ? -4.130 -11.011 0.882 1.00 55.02 13 GLU A N 5
ATOM 5215 C CA . GLU A 1 13 ? -2.870 -10.321 1.227 1.00 51.34 13 GLU A CA 5
ATOM 5216 C C . GLU A 1 13 ? -2.905 -8.846 0.776 1.00 63.12 13 GLU A C 5
ATOM 5217 O O . GLU A 1 13 ? -2.400 -7.966 1.472 1.00 32.12 13 GLU A O 5
ATOM 5229 N N . ALA A 1 14 ? -3.521 -8.606 -0.393 1.00 43.44 14 ALA A N 5
ATOM 5230 C CA . ALA A 1 14 ? -3.742 -7.250 -0.921 1.00 75.24 14 ALA A CA 5
ATOM 5231 C C . ALA A 1 14 ? -4.650 -6.434 0.027 1.00 1.32 14 ALA A C 5
ATOM 5232 O O . ALA A 1 14 ? -4.347 -5.288 0.352 1.00 22.43 14 ALA A O 5
ATOM 5239 N N . GLU A 1 15 ? -5.757 -7.063 0.472 1.00 32.14 15 GLU A N 5
ATOM 5240 C CA . GLU A 1 15 ? -6.761 -6.429 1.364 1.00 73.43 15 GLU A CA 5
ATOM 5241 C C . GLU A 1 15 ? -6.215 -6.247 2.792 1.00 4.11 15 GLU A C 5
ATOM 5242 O O . GLU A 1 15 ? -6.683 -5.377 3.533 1.00 2.21 15 GLU A O 5
ATOM 5254 N N . LYS A 1 16 ? -5.217 -7.078 3.155 1.00 70.33 16 LYS A N 5
ATOM 5255 C CA . LYS A 1 16 ? -4.451 -6.935 4.403 1.00 75.43 16 LYS A CA 5
ATOM 5256 C C . LYS A 1 16 ? -3.738 -5.581 4.396 1.00 41.32 16 LYS A C 5
ATOM 5257 O O . LYS A 1 16 ? -3.799 -4.838 5.373 1.00 31.22 16 LYS A O 5
ATOM 5276 N N . ILE A 1 17 ? -3.107 -5.280 3.241 1.00 53.34 17 ILE A N 5
ATOM 5277 C CA . ILE A 1 17 ? -2.381 -4.023 3.006 1.00 63.53 17 ILE A CA 5
ATOM 5278 C C . ILE A 1 17 ? -3.341 -2.821 3.052 1.00 25.04 17 ILE A C 5
ATOM 5279 O O . ILE A 1 17 ? -3.035 -1.806 3.679 1.00 33.41 17 ILE A O 5
ATOM 5295 N N . ILE A 1 18 ? -4.516 -2.975 2.395 1.00 33.04 18 ILE A N 5
ATOM 5296 C CA . ILE A 1 18 ? -5.570 -1.940 2.371 1.00 11.20 18 ILE A CA 5
ATOM 5297 C C . ILE A 1 18 ? -6.011 -1.612 3.815 1.00 34.44 18 ILE A C 5
ATOM 5298 O O . ILE A 1 18 ? -6.189 -0.444 4.161 1.00 44.41 18 ILE A O 5
ATOM 5314 N N . ARG A 1 19 ? -6.112 -2.658 4.663 1.00 11.31 19 ARG A N 5
ATOM 5315 C CA . ARG A 1 19 ? -6.517 -2.502 6.067 1.00 65.13 19 ARG A CA 5
ATOM 5316 C C . ARG A 1 19 ? -5.439 -1.741 6.871 1.00 31.31 19 ARG A C 5
ATOM 5317 O O . ARG A 1 19 ? -5.776 -0.821 7.621 1.00 5.34 19 ARG A O 5
ATOM 5338 N N . GLU A 1 20 ? -4.146 -2.108 6.668 1.00 52.14 20 GLU A N 5
ATOM 5339 C CA . GLU A 1 20 ? -3.008 -1.458 7.361 1.00 72.22 20 GLU A CA 5
ATOM 5340 C C . GLU A 1 20 ? -2.992 0.052 7.093 1.00 42.01 20 GLU A C 5
ATOM 5341 O O . GLU A 1 20 ? -2.921 0.870 8.022 1.00 35.31 20 GLU A O 5
ATOM 5353 N N . ILE A 1 21 ? -3.080 0.387 5.798 1.00 65.24 21 ILE A N 5
ATOM 5354 C CA . ILE A 1 21 ? -3.007 1.759 5.321 1.00 10.31 21 ILE A CA 5
ATOM 5355 C C . ILE A 1 21 ? -4.197 2.583 5.840 1.00 1.25 21 ILE A C 5
ATOM 5356 O O . ILE A 1 21 ? -4.008 3.694 6.297 1.00 71.12 21 ILE A O 5
ATOM 5372 N N . ARG A 1 22 ? -5.415 2.016 5.794 1.00 10.21 22 ARG A N 5
ATOM 5373 C CA . ARG A 1 22 ? -6.641 2.761 6.151 1.00 3.54 22 ARG A CA 5
ATOM 5374 C C . ARG A 1 22 ? -6.883 2.840 7.673 1.00 52.12 22 ARG A C 5
ATOM 5375 O O . ARG A 1 22 ? -7.724 3.620 8.115 1.00 15.44 22 ARG A O 5
ATOM 5396 N N . GLU A 1 23 ? -6.173 2.024 8.475 1.00 11.31 23 GLU A N 5
ATOM 5397 C CA . GLU A 1 23 ? -6.201 2.159 9.953 1.00 13.52 23 GLU A CA 5
ATOM 5398 C C . GLU A 1 23 ? -5.451 3.435 10.392 1.00 32.03 23 GLU A C 5
ATOM 5399 O O . GLU A 1 23 ? -5.914 4.167 11.273 1.00 43.31 23 GLU A O 5
ATOM 5411 N N . GLN A 1 24 ? -4.302 3.692 9.753 1.00 12.52 24 GLN A N 5
ATOM 5412 C CA . GLN A 1 24 ? -3.432 4.840 10.089 1.00 61.51 24 GLN A CA 5
ATOM 5413 C C . GLN A 1 24 ? -3.839 6.079 9.257 1.00 55.54 24 GLN A C 5
ATOM 5414 O O . GLN A 1 24 ? -3.753 7.218 9.725 1.00 4.54 24 GLN A O 5
ATOM 5428 N N . TRP A 1 25 ? -4.299 5.810 8.027 1.00 50.31 25 TRP A N 5
ATOM 5429 C CA . TRP A 1 25 ? -4.728 6.841 7.040 1.00 2.32 25 TRP A CA 5
ATOM 5430 C C . TRP A 1 25 ? -6.100 6.450 6.419 1.00 71.43 25 TRP A C 5
ATOM 5431 O O . TRP A 1 25 ? -6.143 5.920 5.297 1.00 22.42 25 TRP A O 5
ATOM 5452 N N . PRO A 1 26 ? -7.251 6.659 7.145 1.00 62.01 26 PRO A N 5
ATOM 5453 C CA . PRO A 1 26 ? -8.612 6.401 6.590 1.00 64.10 26 PRO A CA 5
ATOM 5454 C C . PRO A 1 26 ? -8.966 7.305 5.388 1.00 4.35 26 PRO A C 5
ATOM 5455 O O . PRO A 1 26 ? -9.817 6.952 4.568 1.00 14.02 26 PRO A O 5
ATOM 5466 N N . LYS A 1 27 ? -8.305 8.471 5.315 1.00 54.14 27 LYS A N 5
ATOM 5467 C CA . LYS A 1 27 ? -8.547 9.497 4.280 1.00 23.52 27 LYS A CA 5
ATOM 5468 C C . LYS A 1 27 ? -7.462 9.455 3.176 1.00 20.01 27 LYS A C 5
ATOM 5469 O O . LYS A 1 27 ? -7.228 10.457 2.486 1.00 52.14 27 LYS A O 5
ATOM 5488 N N . ALA A 1 28 ? -6.834 8.280 2.980 1.00 45.02 28 ALA A N 5
ATOM 5489 C CA . ALA A 1 28 ? -5.766 8.105 1.969 1.00 3.41 28 ALA A CA 5
ATOM 5490 C C . ALA A 1 28 ? -6.366 7.257 0.852 1.00 12.20 28 ALA A C 5
ATOM 5491 O O . ALA A 1 28 ? -6.762 6.112 1.125 1.00 5.40 28 ALA A O 5
ATOM 5498 N N . THR A 1 29 ? -6.493 7.801 -0.377 1.00 65.41 29 THR A N 5
ATOM 5499 C CA . THR A 1 29 ? -7.152 7.089 -1.480 1.00 61.41 29 THR A CA 5
ATOM 5500 C C . THR A 1 29 ? -6.382 5.800 -1.848 1.00 50.12 29 THR A C 5
ATOM 5501 O O . THR A 1 29 ? -5.310 5.847 -2.469 1.00 60.50 29 THR A O 5
ATOM 5512 N N . VAL A 1 30 ? -6.932 4.657 -1.397 1.00 42.45 30 VAL A N 5
ATOM 5513 C CA . VAL A 1 30 ? -6.446 3.321 -1.754 1.00 25.41 30 VAL A CA 5
ATOM 5514 C C . VAL A 1 30 ? -7.304 2.801 -2.916 1.00 35.42 30 VAL A C 5
ATOM 5515 O O . VAL A 1 30 ? -8.519 3.039 -2.954 1.00 55.41 30 VAL A O 5
ATOM 5528 N N . THR A 1 31 ? -6.663 2.107 -3.852 1.00 2.15 31 THR A N 5
ATOM 5529 C CA . THR A 1 31 ? -7.294 1.571 -5.051 1.00 31.41 31 THR A CA 5
ATOM 5530 C C . THR A 1 31 ? -6.815 0.123 -5.224 1.00 3.33 31 THR A C 5
ATOM 5531 O O . THR A 1 31 ? -5.607 -0.137 -5.200 1.00 23.21 31 THR A O 5
ATOM 5542 N N . ARG A 1 32 ? -7.754 -0.809 -5.375 1.00 55.13 32 ARG A N 5
ATOM 5543 C CA . ARG A 1 32 ? -7.447 -2.227 -5.560 1.00 0.52 32 ARG A CA 5
ATOM 5544 C C . ARG A 1 32 ? -7.418 -2.532 -7.063 1.00 34.14 32 ARG A C 5
ATOM 5545 O O . ARG A 1 32 ? -8.394 -2.270 -7.777 1.00 74.41 32 ARG A O 5
ATOM 5566 N N . THR A 1 33 ? -6.285 -3.058 -7.531 1.00 71.23 33 THR A N 5
ATOM 5567 C CA . THR A 1 33 ? -6.051 -3.383 -8.938 1.00 4.42 33 THR A CA 5
ATOM 5568 C C . THR A 1 33 ? -5.352 -4.745 -8.963 1.00 23.23 33 THR A C 5
ATOM 5569 O O . THR A 1 33 ? -4.161 -4.783 -8.725 1.00 53.50 33 THR A O 5
ATOM 5580 N N . ASN A 1 34 ? -6.102 -5.838 -9.224 1.00 42.12 34 ASN A N 5
ATOM 5581 C CA . ASN A 1 34 ? -5.628 -7.249 -9.058 1.00 61.45 34 ASN A CA 5
ATOM 5582 C C . ASN A 1 34 ? -4.194 -7.477 -9.607 1.00 42.42 34 ASN A C 5
ATOM 5583 O O . ASN A 1 34 ? -3.968 -7.451 -10.825 1.00 4.12 34 ASN A O 5
ATOM 5594 N N . GLY A 1 35 ? -3.249 -7.697 -8.667 1.00 63.42 35 GLY A N 5
ATOM 5595 C CA . GLY A 1 35 ? -1.810 -7.787 -8.958 1.00 74.32 35 GLY A CA 5
ATOM 5596 C C . GLY A 1 35 ? -1.015 -6.706 -8.238 1.00 41.31 35 GLY A C 5
ATOM 5597 O O . GLY A 1 35 ? 0.194 -6.844 -8.043 1.00 55.42 35 GLY A O 5
ATOM 5601 N N . ASP A 1 36 ? -1.716 -5.628 -7.834 1.00 11.35 36 ASP A N 5
ATOM 5602 C CA . ASP A 1 36 ? -1.128 -4.433 -7.194 1.00 42.52 36 ASP A CA 5
ATOM 5603 C C . ASP A 1 36 ? -2.078 -3.821 -6.140 1.00 3.53 36 ASP A C 5
ATOM 5604 O O . ASP A 1 36 ? -3.304 -3.979 -6.196 1.00 34.22 36 ASP A O 5
ATOM 5613 N N . ILE A 1 37 ? -1.467 -3.122 -5.173 1.00 50.43 37 ILE A N 5
ATOM 5614 C CA . ILE A 1 37 ? -2.122 -2.090 -4.355 1.00 34.25 37 ILE A CA 5
ATOM 5615 C C . ILE A 1 37 ? -1.702 -0.720 -4.897 1.00 2.11 37 ILE A C 5
ATOM 5616 O O . ILE A 1 37 ? -0.532 -0.331 -4.805 1.00 31.54 37 ILE A O 5
ATOM 5632 N N . LYS A 1 38 ? -2.659 -0.023 -5.510 1.00 74.00 38 LYS A N 5
ATOM 5633 C CA . LYS A 1 38 ? -2.461 1.324 -6.029 1.00 33.13 38 LYS A CA 5
ATOM 5634 C C . LYS A 1 38 ? -2.871 2.326 -4.933 1.00 73.22 38 LYS A C 5
ATOM 5635 O O . LYS A 1 38 ? -4.053 2.511 -4.656 1.00 53.14 38 LYS A O 5
ATOM 5654 N N . LEU A 1 39 ? -1.878 2.945 -4.309 1.00 31.32 39 LEU A N 5
ATOM 5655 C CA . LEU A 1 39 ? -2.059 3.873 -3.185 1.00 34.34 39 LEU A CA 5
ATOM 5656 C C . LEU A 1 39 ? -1.552 5.260 -3.596 1.00 51.05 39 LEU A C 5
ATOM 5657 O O . LEU A 1 39 ? -0.650 5.373 -4.424 1.00 15.40 39 LEU A O 5
ATOM 5673 N N . ASP A 1 40 ? -2.155 6.311 -3.026 1.00 54.04 40 ASP A N 5
ATOM 5674 C CA . ASP A 1 40 ? -1.712 7.694 -3.228 1.00 33.04 40 ASP A CA 5
ATOM 5675 C C . ASP A 1 40 ? -1.368 8.313 -1.864 1.00 12.42 40 ASP A C 5
ATOM 5676 O O . ASP A 1 40 ? -2.217 8.362 -0.969 1.00 40.20 40 ASP A O 5
ATOM 5685 N N . ALA A 1 41 ? -0.106 8.715 -1.719 1.00 53.12 41 ALA A N 5
ATOM 5686 C CA . ALA A 1 41 ? 0.402 9.484 -0.573 1.00 13.42 41 ALA A CA 5
ATOM 5687 C C . ALA A 1 41 ? 0.410 10.984 -0.899 1.00 14.13 41 ALA A C 5
ATOM 5688 O O . ALA A 1 41 ? 0.351 11.373 -2.076 1.00 62.11 41 ALA A O 5
ATOM 5695 N N . GLN A 1 42 ? 0.487 11.824 0.150 1.00 14.20 42 GLN A N 5
ATOM 5696 C CA . GLN A 1 42 ? 0.519 13.288 -0.010 1.00 12.11 42 GLN A CA 5
ATOM 5697 C C . GLN A 1 42 ? 1.939 13.753 -0.371 1.00 51.23 42 GLN A C 5
ATOM 5698 O O . GLN A 1 42 ? 2.159 14.387 -1.406 1.00 40.52 42 GLN A O 5
ATOM 5712 N N . THR A 1 43 ? 2.893 13.407 0.497 1.00 72.11 43 THR A N 5
ATOM 5713 C CA . THR A 1 43 ? 4.320 13.687 0.305 1.00 51.12 43 THR A CA 5
ATOM 5714 C C . THR A 1 43 ? 5.086 12.358 0.223 1.00 51.52 43 THR A C 5
ATOM 5715 O O . THR A 1 43 ? 4.493 11.273 0.347 1.00 61.03 43 THR A O 5
ATOM 5726 N N . GLU A 1 44 ? 6.401 12.450 -0.013 1.00 62.43 44 GLU A N 5
ATOM 5727 C CA . GLU A 1 44 ? 7.280 11.278 -0.177 1.00 64.45 44 GLU A CA 5
ATOM 5728 C C . GLU A 1 44 ? 7.591 10.681 1.199 1.00 35.42 44 GLU A C 5
ATOM 5729 O O . GLU A 1 44 ? 7.784 9.478 1.320 1.00 45.24 44 GLU A O 5
ATOM 5741 N N . LYS A 1 45 ? 7.629 11.555 2.225 1.00 22.44 45 LYS A N 5
ATOM 5742 C CA . LYS A 1 45 ? 7.840 11.158 3.626 1.00 35.44 45 LYS A CA 5
ATOM 5743 C C . LYS A 1 45 ? 6.596 10.415 4.143 1.00 43.50 45 LYS A C 5
ATOM 5744 O O . LYS A 1 45 ? 6.701 9.440 4.901 1.00 63.04 45 LYS A O 5
ATOM 5763 N N . GLU A 1 46 ? 5.416 10.928 3.730 1.00 30.33 46 GLU A N 5
ATOM 5764 C CA . GLU A 1 46 ? 4.121 10.256 3.917 1.00 71.23 46 GLU A CA 5
ATOM 5765 C C . GLU A 1 46 ? 4.173 8.840 3.307 1.00 70.01 46 GLU A C 5
ATOM 5766 O O . GLU A 1 46 ? 3.829 7.849 3.964 1.00 51.44 46 GLU A O 5
ATOM 5778 N N . ALA A 1 47 ? 4.650 8.785 2.041 1.00 3.22 47 ALA A N 5
ATOM 5779 C CA . ALA A 1 47 ? 4.804 7.548 1.260 1.00 52.45 47 ALA A CA 5
ATOM 5780 C C . ALA A 1 47 ? 5.743 6.531 1.927 1.00 3.33 47 ALA A C 5
ATOM 5781 O O . ALA A 1 47 ? 5.498 5.335 1.834 1.00 15.51 47 ALA A O 5
ATOM 5788 N N . GLU A 1 48 ? 6.815 7.031 2.581 1.00 1.11 48 GLU A N 5
ATOM 5789 C CA . GLU A 1 48 ? 7.828 6.178 3.239 1.00 65.31 48 GLU A CA 5
ATOM 5790 C C . GLU A 1 48 ? 7.231 5.397 4.421 1.00 51.31 48 GLU A C 5
ATOM 5791 O O . GLU A 1 48 ? 7.644 4.274 4.693 1.00 51.25 48 GLU A O 5
ATOM 5803 N N . LYS A 1 49 ? 6.266 5.990 5.125 1.00 22.42 49 LYS A N 5
ATOM 5804 C CA . LYS A 1 49 ? 5.557 5.302 6.222 1.00 61.50 49 LYS A CA 5
ATOM 5805 C C . LYS A 1 49 ? 4.562 4.276 5.632 1.00 45.44 49 LYS A C 5
ATOM 5806 O O . LYS A 1 49 ? 4.464 3.141 6.097 1.00 34.20 49 LYS A O 5
ATOM 5825 N N . MET A 1 50 ? 3.817 4.754 4.621 1.00 3.02 50 MET A N 5
ATOM 5826 C CA . MET A 1 50 ? 2.823 3.951 3.873 1.00 31.52 50 MET A CA 5
ATOM 5827 C C . MET A 1 50 ? 3.416 2.606 3.365 1.00 14.54 50 MET A C 5
ATOM 5828 O O . MET A 1 50 ? 2.924 1.539 3.728 1.00 13.32 50 MET A O 5
ATOM 5842 N N . GLU A 1 51 ? 4.475 2.681 2.546 1.00 55.31 51 GLU A N 5
ATOM 5843 C CA . GLU A 1 51 ? 5.176 1.501 1.974 1.00 3.21 51 GLU A CA 5
ATOM 5844 C C . GLU A 1 51 ? 5.785 0.556 3.053 1.00 73.24 51 GLU A C 5
ATOM 5845 O O . GLU A 1 51 ? 5.966 -0.642 2.804 1.00 31.23 51 GLU A O 5
ATOM 5857 N N . LYS A 1 52 ? 6.107 1.118 4.229 1.00 61.12 52 LYS A N 5
ATOM 5858 C CA . LYS A 1 52 ? 6.644 0.346 5.379 1.00 14.44 52 LYS A CA 5
ATOM 5859 C C . LYS A 1 52 ? 5.498 -0.404 6.081 1.00 61.30 52 LYS A C 5
ATOM 5860 O O . LYS A 1 52 ? 5.691 -1.512 6.599 1.00 2.20 52 LYS A O 5
ATOM 5879 N N . ALA A 1 53 ? 4.307 0.231 6.093 1.00 14.22 53 ALA A N 5
ATOM 5880 C CA . ALA A 1 53 ? 3.074 -0.358 6.644 1.00 52.13 53 ALA A CA 5
ATOM 5881 C C . ALA A 1 53 ? 2.622 -1.552 5.788 1.00 12.31 53 ALA A C 5
ATOM 5882 O O . ALA A 1 53 ? 2.061 -2.527 6.306 1.00 31.12 53 ALA A O 5
ATOM 5889 N N . VAL A 1 54 ? 2.859 -1.445 4.468 1.00 30.54 54 VAL A N 5
ATOM 5890 C CA . VAL A 1 54 ? 2.698 -2.553 3.518 1.00 63.54 54 VAL A CA 5
ATOM 5891 C C . VAL A 1 54 ? 3.612 -3.746 3.895 1.00 71.24 54 VAL A C 5
ATOM 5892 O O . VAL A 1 54 ? 3.146 -4.878 4.089 1.00 24.44 54 VAL A O 5
ATOM 5905 N N . LYS A 1 55 ? 4.927 -3.452 3.990 1.00 44.42 55 LYS A N 5
ATOM 5906 C CA . LYS A 1 55 ? 5.986 -4.458 4.244 1.00 4.34 55 LYS A CA 5
ATOM 5907 C C . LYS A 1 55 ? 5.843 -5.220 5.585 1.00 31.24 55 LYS A C 5
ATOM 5908 O O . LYS A 1 55 ? 6.561 -6.205 5.796 1.00 63.53 55 LYS A O 5
ATOM 5927 N N . LYS A 1 56 ? 4.927 -4.780 6.471 1.00 52.35 56 LYS A N 5
ATOM 5928 C CA . LYS A 1 56 ? 4.614 -5.508 7.721 1.00 10.05 56 LYS A CA 5
ATOM 5929 C C . LYS A 1 56 ? 3.960 -6.876 7.424 1.00 63.11 56 LYS A C 5
ATOM 5930 O O . LYS A 1 56 ? 4.332 -7.893 8.021 1.00 42.40 56 LYS A O 5
ATOM 5949 N N . VAL A 1 57 ? 2.982 -6.885 6.497 1.00 64.24 57 VAL A N 5
ATOM 5950 C CA . VAL A 1 57 ? 2.223 -8.107 6.148 1.00 62.03 57 VAL A CA 5
ATOM 5951 C C . VAL A 1 57 ? 2.948 -8.923 5.059 1.00 62.53 57 VAL A C 5
ATOM 5952 O O . VAL A 1 57 ? 2.842 -10.157 5.025 1.00 24.11 57 VAL A O 5
ATOM 5965 N N . LYS A 1 58 ? 3.737 -8.241 4.208 1.00 43.10 58 LYS A N 5
ATOM 5966 C CA . LYS A 1 58 ? 4.291 -8.862 2.992 1.00 4.43 58 LYS A CA 5
ATOM 5967 C C . LYS A 1 58 ? 5.761 -8.404 2.767 1.00 61.04 58 LYS A C 5
ATOM 5968 O O . LYS A 1 58 ? 6.021 -7.229 2.471 1.00 15.41 58 LYS A O 5
ATOM 5987 N N . PRO A 1 59 ? 6.761 -9.321 2.955 1.00 60.14 59 PRO A N 5
ATOM 5988 C CA . PRO A 1 59 ? 8.193 -9.003 2.722 1.00 4.25 59 PRO A CA 5
ATOM 5989 C C . PRO A 1 59 ? 8.515 -8.797 1.222 1.00 44.05 59 PRO A C 5
ATOM 5990 O O . PRO A 1 59 ? 9.399 -8.007 0.876 1.00 41.14 59 PRO A O 5
ATOM 6001 N N . ASN A 1 60 ? 7.754 -9.464 0.330 1.00 34.32 60 ASN A N 5
ATOM 6002 C CA . ASN A 1 60 ? 8.005 -9.426 -1.133 1.00 4.45 60 ASN A CA 5
ATOM 6003 C C . ASN A 1 60 ? 7.227 -8.261 -1.790 1.00 33.52 60 ASN A C 5
ATOM 6004 O O . ASN A 1 60 ? 6.782 -8.343 -2.936 1.00 74.21 60 ASN A O 5
ATOM 6015 N N . ALA A 1 61 ? 7.039 -7.162 -1.030 1.00 14.30 61 ALA A N 5
ATOM 6016 C CA . ALA A 1 61 ? 6.490 -5.916 -1.571 1.00 12.22 61 ALA A CA 5
ATOM 6017 C C . ALA A 1 61 ? 7.511 -5.243 -2.509 1.00 24.11 61 ALA A C 5
ATOM 6018 O O . ALA A 1 61 ? 8.570 -4.791 -2.058 1.00 45.11 61 ALA A O 5
ATOM 6025 N N . THR A 1 62 ? 7.179 -5.203 -3.809 1.00 43.04 62 THR A N 5
ATOM 6026 C CA . THR A 1 62 ? 7.936 -4.445 -4.816 1.00 13.34 62 THR A CA 5
ATOM 6027 C C . THR A 1 62 ? 7.163 -3.153 -5.092 1.00 71.22 62 THR A C 5
ATOM 6028 O O . THR A 1 62 ? 6.129 -3.172 -5.767 1.00 71.23 62 THR A O 5
ATOM 6039 N N . ILE A 1 63 ? 7.650 -2.045 -4.524 1.00 34.34 63 ILE A N 5
ATOM 6040 C CA . ILE A 1 63 ? 6.908 -0.777 -4.436 1.00 51.21 63 ILE A CA 5
ATOM 6041 C C . ILE A 1 63 ? 7.522 0.249 -5.400 1.00 24.31 63 ILE A C 5
ATOM 6042 O O . ILE A 1 63 ? 8.732 0.499 -5.359 1.00 1.43 63 ILE A O 5
ATOM 6058 N N . ARG A 1 64 ? 6.674 0.835 -6.264 1.00 62.14 64 ARG A N 5
ATOM 6059 C CA . ARG A 1 64 ? 7.088 1.748 -7.338 1.00 43.13 64 ARG A CA 5
ATOM 6060 C C . ARG A 1 64 ? 6.671 3.175 -6.958 1.00 41.13 64 ARG A C 5
ATOM 6061 O O . ARG A 1 64 ? 5.485 3.525 -7.050 1.00 24.11 64 ARG A O 5
ATOM 6082 N N . LYS A 1 65 ? 7.647 3.975 -6.502 1.00 22.45 65 LYS A N 5
ATOM 6083 C CA . LYS A 1 65 ? 7.419 5.359 -6.047 1.00 51.35 65 LYS A CA 5
ATOM 6084 C C . LYS A 1 65 ? 7.634 6.348 -7.203 1.00 74.32 65 LYS A C 5
ATOM 6085 O O . LYS A 1 65 ? 8.691 6.348 -7.833 1.00 32.14 65 LYS A O 5
ATOM 6104 N N . THR A 1 66 ? 6.622 7.181 -7.458 1.00 73.52 66 THR A N 5
ATOM 6105 C CA . THR A 1 66 ? 6.720 8.349 -8.352 1.00 21.24 66 THR A CA 5
ATOM 6106 C C . THR A 1 66 ? 5.950 9.514 -7.712 1.00 31.12 66 THR A C 5
ATOM 6107 O O . THR A 1 66 ? 5.089 9.288 -6.857 1.00 11.11 66 THR A O 5
ATOM 6118 N N . GLY A 1 67 ? 6.263 10.749 -8.127 1.00 43.22 67 GLY A N 5
ATOM 6119 C CA . GLY A 1 67 ? 5.701 11.954 -7.512 1.00 22.34 67 GLY A CA 5
ATOM 6120 C C . GLY A 1 67 ? 6.702 12.618 -6.581 1.00 35.02 67 GLY A C 5
ATOM 6121 O O . GLY A 1 67 ? 6.453 12.756 -5.383 1.00 33.21 67 GLY A O 5
ATOM 6125 N N . GLY A 1 68 ? 7.868 12.987 -7.134 1.00 62.33 68 GLY A N 5
ATOM 6126 C CA . GLY A 1 68 ? 8.896 13.742 -6.409 1.00 44.11 68 GLY A CA 5
ATOM 6127 C C . GLY A 1 68 ? 9.082 15.111 -7.032 1.00 0.13 68 GLY A C 5
ATOM 6128 O O . GLY A 1 68 ? 9.569 15.208 -8.163 1.00 14.41 68 GLY A O 5
ATOM 6132 N N . SER A 1 69 ? 8.644 16.163 -6.320 1.00 2.34 69 SER A N 5
ATOM 6133 C CA . SER A 1 69 ? 8.736 17.558 -6.791 1.00 4.42 69 SER A CA 5
ATOM 6134 C C . SER A 1 69 ? 10.205 18.016 -6.820 1.00 15.34 69 SER A C 5
ATOM 6135 O O . SER A 1 69 ? 10.939 17.815 -5.848 1.00 2.11 69 SER A O 5
ATOM 6143 N N . LEU A 1 70 ? 10.627 18.604 -7.953 1.00 54.22 70 LEU A N 5
ATOM 6144 C CA . LEU A 1 70 ? 11.985 19.157 -8.112 1.00 64.42 70 LEU A CA 5
ATOM 6145 C C . LEU A 1 70 ? 12.115 20.430 -7.246 1.00 4.11 70 LEU A C 5
ATOM 6146 O O . LEU A 1 70 ? 11.796 21.541 -7.689 1.00 34.44 70 LEU A O 5
ATOM 6162 N N . GLU A 1 71 ? 12.506 20.224 -5.979 1.00 75.03 71 GLU A N 5
ATOM 6163 C CA . GLU A 1 71 ? 12.655 21.292 -4.979 1.00 62.13 71 GLU A CA 5
ATOM 6164 C C . GLU A 1 71 ? 14.000 21.998 -5.169 1.00 62.15 71 GLU A C 5
ATOM 6165 O O . GLU A 1 71 ? 15.047 21.427 -4.839 1.00 13.34 71 GLU A O 5
ATOM 6177 N N . HIS A 1 72 ? 13.976 23.218 -5.733 1.00 72.54 72 HIS A N 5
ATOM 6178 C CA . HIS A 1 72 ? 15.187 24.053 -5.853 1.00 22.21 72 HIS A CA 5
ATOM 6179 C C . HIS A 1 72 ? 15.516 24.677 -4.487 1.00 11.23 72 HIS A C 5
ATOM 6180 O O . HIS A 1 72 ? 14.609 25.145 -3.779 1.00 25.41 72 HIS A O 5
ATOM 6195 N N . HIS A 1 73 ? 16.804 24.658 -4.110 1.00 1.45 73 HIS A N 5
ATOM 6196 C CA . HIS A 1 73 ? 17.280 25.319 -2.892 1.00 73.23 73 HIS A CA 5
ATOM 6197 C C . HIS A 1 73 ? 17.375 26.832 -3.153 1.00 21.23 73 HIS A C 5
ATOM 6198 O O . HIS A 1 73 ? 17.849 27.255 -4.215 1.00 13.42 73 HIS A O 5
ATOM 6213 N N . HIS A 1 74 ? 16.892 27.634 -2.196 1.00 42.24 74 HIS A N 5
ATOM 6214 C CA . HIS A 1 74 ? 16.976 29.102 -2.236 1.00 71.41 74 HIS A CA 5
ATOM 6215 C C . HIS A 1 74 ? 17.959 29.559 -1.148 1.00 51.21 74 HIS A C 5
ATOM 6216 O O . HIS A 1 74 ? 17.779 29.233 0.026 1.00 14.11 74 HIS A O 5
ATOM 6231 N N . HIS A 1 75 ? 19.009 30.285 -1.552 1.00 52.12 75 HIS A N 5
ATOM 6232 C CA . HIS A 1 75 ? 20.005 30.866 -0.637 1.00 4.13 75 HIS A CA 5
ATOM 6233 C C . HIS A 1 75 ? 19.899 32.401 -0.668 1.00 14.13 75 HIS A C 5
ATOM 6234 O O . HIS A 1 75 ? 19.430 32.985 -1.657 1.00 53.40 75 HIS A O 5
ATOM 6249 N N . HIS A 1 76 ? 20.316 33.038 0.431 1.00 42.12 76 HIS A N 5
ATOM 6250 C CA . HIS A 1 76 ? 20.452 34.498 0.527 1.00 64.04 76 HIS A CA 5
ATOM 6251 C C . HIS A 1 76 ? 21.638 34.829 1.437 1.00 75.21 76 HIS A C 5
ATOM 6252 O O . HIS A 1 76 ? 22.509 35.615 1.054 1.00 65.53 76 HIS A O 5
ATOM 6267 N N . HIS A 1 77 ? 21.645 34.180 2.626 1.00 31.12 77 HIS A N 5
ATOM 6268 C CA . HIS A 1 77 ? 22.565 34.457 3.749 1.00 2.15 77 HIS A CA 5
ATOM 6269 C C . HIS A 1 77 ? 22.113 35.760 4.459 1.00 41.30 77 HIS A C 5
ATOM 6270 O O . HIS A 1 77 ? 22.446 36.868 3.985 1.00 23.13 77 HIS A O 5
ATOM 6286 N N . MET A 1 1 ? -0.221 14.106 -4.159 1.00 60.11 1 MET A N 6
ATOM 6287 C CA . MET A 1 1 ? -0.338 12.644 -4.038 1.00 73.31 1 MET A CA 6
ATOM 6288 C C . MET A 1 1 ? 0.807 11.969 -4.797 1.00 14.00 1 MET A C 6
ATOM 6289 O O . MET A 1 1 ? 1.084 12.325 -5.947 1.00 43.22 1 MET A O 6
ATOM 6305 N N . VAL A 1 2 ? 1.486 11.023 -4.126 1.00 45.13 2 VAL A N 6
ATOM 6306 C CA . VAL A 1 2 ? 2.559 10.209 -4.718 1.00 12.23 2 VAL A CA 6
ATOM 6307 C C . VAL A 1 2 ? 1.968 8.860 -5.168 1.00 11.00 2 VAL A C 6
ATOM 6308 O O . VAL A 1 2 ? 1.274 8.198 -4.391 1.00 51.03 2 VAL A O 6
ATOM 6321 N N . ASP A 1 3 ? 2.265 8.457 -6.412 1.00 15.04 3 ASP A N 6
ATOM 6322 C CA . ASP A 1 3 ? 1.748 7.209 -6.997 1.00 14.04 3 ASP A CA 6
ATOM 6323 C C . ASP A 1 3 ? 2.554 6.021 -6.447 1.00 12.23 3 ASP A C 6
ATOM 6324 O O . ASP A 1 3 ? 3.723 5.830 -6.802 1.00 61.41 3 ASP A O 6
ATOM 6333 N N . LEU A 1 4 ? 1.940 5.278 -5.520 1.00 21.30 4 LEU A N 6
ATOM 6334 C CA . LEU A 1 4 ? 2.492 4.030 -4.989 1.00 41.31 4 LEU A CA 6
ATOM 6335 C C . LEU A 1 4 ? 1.773 2.847 -5.660 1.00 34.24 4 LEU A C 6
ATOM 6336 O O . LEU A 1 4 ? 0.570 2.662 -5.468 1.00 71.13 4 LEU A O 6
ATOM 6352 N N . LYS A 1 5 ? 2.510 2.092 -6.488 1.00 44.50 5 LYS A N 6
ATOM 6353 C CA . LYS A 1 5 ? 2.035 0.828 -7.079 1.00 14.43 5 LYS A CA 6
ATOM 6354 C C . LYS A 1 5 ? 2.867 -0.308 -6.489 1.00 73.24 5 LYS A C 6
ATOM 6355 O O . LYS A 1 5 ? 4.075 -0.404 -6.736 1.00 10.43 5 LYS A O 6
ATOM 6374 N N . ILE A 1 6 ? 2.219 -1.156 -5.680 1.00 75.31 6 ILE A N 6
ATOM 6375 C CA . ILE A 1 6 ? 2.879 -2.239 -4.938 1.00 74.42 6 ILE A CA 6
ATOM 6376 C C . ILE A 1 6 ? 2.566 -3.605 -5.594 1.00 25.34 6 ILE A C 6
ATOM 6377 O O . ILE A 1 6 ? 1.427 -3.875 -5.964 1.00 33.50 6 ILE A O 6
ATOM 6393 N N . ASP A 1 7 ? 3.603 -4.433 -5.734 1.00 60.31 7 ASP A N 6
ATOM 6394 C CA . ASP A 1 7 ? 3.487 -5.875 -6.027 1.00 30.13 7 ASP A CA 6
ATOM 6395 C C . ASP A 1 7 ? 2.614 -6.594 -4.974 1.00 73.22 7 ASP A C 6
ATOM 6396 O O . ASP A 1 7 ? 2.883 -6.467 -3.779 1.00 52.40 7 ASP A O 6
ATOM 6405 N N . VAL A 1 8 ? 1.591 -7.350 -5.421 1.00 21.30 8 VAL A N 6
ATOM 6406 C CA . VAL A 1 8 ? 0.817 -8.274 -4.540 1.00 42.11 8 VAL A CA 6
ATOM 6407 C C . VAL A 1 8 ? 0.566 -9.611 -5.248 1.00 21.44 8 VAL A C 6
ATOM 6408 O O . VAL A 1 8 ? 0.299 -9.653 -6.453 1.00 42.14 8 VAL A O 6
ATOM 6421 N N . SER A 1 9 ? 0.693 -10.695 -4.470 1.00 72.20 9 SER A N 6
ATOM 6422 C CA . SER A 1 9 ? 0.490 -12.075 -4.939 1.00 52.15 9 SER A CA 6
ATOM 6423 C C . SER A 1 9 ? -0.948 -12.539 -4.651 1.00 74.00 9 SER A C 6
ATOM 6424 O O . SER A 1 9 ? -1.598 -13.178 -5.488 1.00 40.10 9 SER A O 6
ATOM 6432 N N . ASP A 1 10 ? -1.443 -12.189 -3.457 1.00 40.11 10 ASP A N 6
ATOM 6433 C CA . ASP A 1 10 ? -2.728 -12.689 -2.928 1.00 2.11 10 ASP A CA 6
ATOM 6434 C C . ASP A 1 10 ? -3.724 -11.529 -2.716 1.00 11.22 10 ASP A C 6
ATOM 6435 O O . ASP A 1 10 ? -3.316 -10.382 -2.509 1.00 32.23 10 ASP A O 6
ATOM 6444 N N . ASP A 1 11 ? -5.034 -11.870 -2.730 1.00 54.33 11 ASP A N 6
ATOM 6445 C CA . ASP A 1 11 ? -6.147 -10.895 -2.691 1.00 43.11 11 ASP A CA 6
ATOM 6446 C C . ASP A 1 11 ? -6.406 -10.427 -1.253 1.00 73.42 11 ASP A C 6
ATOM 6447 O O . ASP A 1 11 ? -6.629 -9.241 -1.011 1.00 44.23 11 ASP A O 6
ATOM 6456 N N . GLU A 1 12 ? -6.380 -11.390 -0.312 1.00 73.45 12 GLU A N 6
ATOM 6457 C CA . GLU A 1 12 ? -6.605 -11.126 1.123 1.00 44.34 12 GLU A CA 6
ATOM 6458 C C . GLU A 1 12 ? -5.423 -10.328 1.703 1.00 42.14 12 GLU A C 6
ATOM 6459 O O . GLU A 1 12 ? -5.611 -9.378 2.458 1.00 31.31 12 GLU A O 6
ATOM 6471 N N . GLU A 1 13 ? -4.209 -10.763 1.326 1.00 34.33 13 GLU A N 6
ATOM 6472 C CA . GLU A 1 13 ? -2.936 -10.058 1.587 1.00 73.41 13 GLU A CA 6
ATOM 6473 C C . GLU A 1 13 ? -3.002 -8.598 1.110 1.00 23.14 13 GLU A C 6
ATOM 6474 O O . GLU A 1 13 ? -2.600 -7.679 1.831 1.00 13.42 13 GLU A O 6
ATOM 6486 N N . ALA A 1 14 ? -3.524 -8.415 -0.114 1.00 64.21 14 ALA A N 6
ATOM 6487 C CA . ALA A 1 14 ? -3.708 -7.095 -0.722 1.00 64.13 14 ALA A CA 6
ATOM 6488 C C . ALA A 1 14 ? -4.689 -6.228 0.106 1.00 23.54 14 ALA A C 6
ATOM 6489 O O . ALA A 1 14 ? -4.472 -5.032 0.270 1.00 12.12 14 ALA A O 6
ATOM 6496 N N . GLU A 1 15 ? -5.778 -6.853 0.599 1.00 3.41 15 GLU A N 6
ATOM 6497 C CA . GLU A 1 15 ? -6.776 -6.192 1.478 1.00 33.04 15 GLU A CA 6
ATOM 6498 C C . GLU A 1 15 ? -6.216 -5.890 2.884 1.00 44.51 15 GLU A C 6
ATOM 6499 O O . GLU A 1 15 ? -6.735 -5.012 3.582 1.00 4.25 15 GLU A O 6
ATOM 6511 N N . LYS A 1 16 ? -5.167 -6.623 3.291 1.00 72.55 16 LYS A N 6
ATOM 6512 C CA . LYS A 1 16 ? -4.435 -6.353 4.544 1.00 55.13 16 LYS A CA 6
ATOM 6513 C C . LYS A 1 16 ? -3.460 -5.171 4.353 1.00 50.03 16 LYS A C 6
ATOM 6514 O O . LYS A 1 16 ? -3.102 -4.500 5.323 1.00 3.51 16 LYS A O 6
ATOM 6533 N N . ILE A 1 17 ? -3.038 -4.929 3.092 1.00 41.01 17 ILE A N 6
ATOM 6534 C CA . ILE A 1 17 ? -2.286 -3.710 2.724 1.00 53.23 17 ILE A CA 6
ATOM 6535 C C . ILE A 1 17 ? -3.231 -2.499 2.818 1.00 71.24 17 ILE A C 6
ATOM 6536 O O . ILE A 1 17 ? -2.898 -1.480 3.423 1.00 63.12 17 ILE A O 6
ATOM 6552 N N . ILE A 1 18 ? -4.442 -2.667 2.234 1.00 22.13 18 ILE A N 6
ATOM 6553 C CA . ILE A 1 18 ? -5.526 -1.663 2.275 1.00 40.44 18 ILE A CA 6
ATOM 6554 C C . ILE A 1 18 ? -5.901 -1.359 3.750 1.00 53.04 18 ILE A C 6
ATOM 6555 O O . ILE A 1 18 ? -6.134 -0.204 4.121 1.00 42.20 18 ILE A O 6
ATOM 6571 N N . ARG A 1 19 ? -5.888 -2.424 4.580 1.00 70.12 19 ARG A N 6
ATOM 6572 C CA . ARG A 1 19 ? -6.177 -2.352 6.023 1.00 74.23 19 ARG A CA 6
ATOM 6573 C C . ARG A 1 19 ? -5.130 -1.475 6.735 1.00 45.40 19 ARG A C 6
ATOM 6574 O O . ARG A 1 19 ? -5.487 -0.591 7.507 1.00 62.05 19 ARG A O 6
ATOM 6595 N N . GLU A 1 20 ? -3.841 -1.729 6.429 1.00 42.30 20 GLU A N 6
ATOM 6596 C CA . GLU A 1 20 ? -2.694 -1.010 7.023 1.00 23.11 20 GLU A CA 6
ATOM 6597 C C . GLU A 1 20 ? -2.735 0.499 6.741 1.00 60.23 20 GLU A C 6
ATOM 6598 O O . GLU A 1 20 ? -2.581 1.317 7.660 1.00 51.01 20 GLU A O 6
ATOM 6610 N N . ILE A 1 21 ? -2.921 0.846 5.463 1.00 73.12 21 ILE A N 6
ATOM 6611 C CA . ILE A 1 21 ? -2.837 2.235 5.004 1.00 70.50 21 ILE A CA 6
ATOM 6612 C C . ILE A 1 21 ? -4.034 3.055 5.527 1.00 4.25 21 ILE A C 6
ATOM 6613 O O . ILE A 1 21 ? -3.857 4.161 6.023 1.00 63.25 21 ILE A O 6
ATOM 6629 N N . ARG A 1 22 ? -5.243 2.474 5.457 1.00 74.10 22 ARG A N 6
ATOM 6630 C CA . ARG A 1 22 ? -6.480 3.162 5.891 1.00 74.24 22 ARG A CA 6
ATOM 6631 C C . ARG A 1 22 ? -6.605 3.205 7.433 1.00 40.23 22 ARG A C 6
ATOM 6632 O O . ARG A 1 22 ? -7.410 3.975 7.965 1.00 71.53 22 ARG A O 6
ATOM 6653 N N . GLU A 1 23 ? -5.805 2.380 8.142 1.00 3.24 23 GLU A N 6
ATOM 6654 C CA . GLU A 1 23 ? -5.819 2.318 9.616 1.00 4.34 23 GLU A CA 6
ATOM 6655 C C . GLU A 1 23 ? -5.186 3.593 10.195 1.00 50.32 23 GLU A C 6
ATOM 6656 O O . GLU A 1 23 ? -5.758 4.257 11.064 1.00 15.35 23 GLU A O 6
ATOM 6668 N N . GLN A 1 24 ? -4.003 3.914 9.658 1.00 10.43 24 GLN A N 6
ATOM 6669 C CA . GLN A 1 24 ? -3.173 5.043 10.105 1.00 13.03 24 GLN A CA 6
ATOM 6670 C C . GLN A 1 24 ? -3.607 6.336 9.384 1.00 13.31 24 GLN A C 6
ATOM 6671 O O . GLN A 1 24 ? -3.789 7.382 10.016 1.00 24.41 24 GLN A O 6
ATOM 6685 N N . TRP A 1 25 ? -3.796 6.239 8.052 1.00 22.11 25 TRP A N 6
ATOM 6686 C CA . TRP A 1 25 ? -4.257 7.359 7.199 1.00 32.52 25 TRP A CA 6
ATOM 6687 C C . TRP A 1 25 ? -5.629 6.985 6.589 1.00 45.32 25 TRP A C 6
ATOM 6688 O O . TRP A 1 25 ? -5.674 6.343 5.535 1.00 3.14 25 TRP A O 6
ATOM 6709 N N . PRO A 1 26 ? -6.776 7.354 7.239 1.00 20.24 26 PRO A N 6
ATOM 6710 C CA . PRO A 1 26 ? -8.130 7.028 6.705 1.00 52.52 26 PRO A CA 6
ATOM 6711 C C . PRO A 1 26 ? -8.454 7.825 5.420 1.00 4.55 26 PRO A C 6
ATOM 6712 O O . PRO A 1 26 ? -9.342 7.453 4.649 1.00 31.42 26 PRO A O 6
ATOM 6723 N N . LYS A 1 27 ? -7.702 8.916 5.209 1.00 21.23 27 LYS A N 6
ATOM 6724 C CA . LYS A 1 27 ? -7.888 9.838 4.080 1.00 63.03 27 LYS A CA 6
ATOM 6725 C C . LYS A 1 27 ? -7.170 9.334 2.808 1.00 15.13 27 LYS A C 6
ATOM 6726 O O . LYS A 1 27 ? -7.444 9.817 1.701 1.00 72.51 27 LYS A O 6
ATOM 6745 N N . ALA A 1 28 ? -6.235 8.379 2.992 1.00 42.31 28 ALA A N 6
ATOM 6746 C CA . ALA A 1 28 ? -5.428 7.811 1.900 1.00 35.44 28 ALA A CA 6
ATOM 6747 C C . ALA A 1 28 ? -6.291 7.017 0.898 1.00 60.22 28 ALA A C 6
ATOM 6748 O O . ALA A 1 28 ? -6.940 6.023 1.260 1.00 64.42 28 ALA A O 6
ATOM 6755 N N . THR A 1 29 ? -6.296 7.490 -0.364 1.00 71.24 29 THR A N 6
ATOM 6756 C CA . THR A 1 29 ? -7.011 6.854 -1.463 1.00 1.13 29 THR A CA 6
ATOM 6757 C C . THR A 1 29 ? -6.312 5.536 -1.848 1.00 3.43 29 THR A C 6
ATOM 6758 O O . THR A 1 29 ? -5.212 5.548 -2.415 1.00 14.22 29 THR A O 6
ATOM 6769 N N . VAL A 1 30 ? -6.928 4.400 -1.471 1.00 53.15 30 VAL A N 6
ATOM 6770 C CA . VAL A 1 30 ? -6.436 3.061 -1.831 1.00 63.40 30 VAL A CA 6
ATOM 6771 C C . VAL A 1 30 ? -7.444 2.412 -2.803 1.00 10.43 30 VAL A C 6
ATOM 6772 O O . VAL A 1 30 ? -8.537 2.007 -2.399 1.00 53.14 30 VAL A O 6
ATOM 6785 N N . THR A 1 31 ? -7.066 2.348 -4.076 1.00 25.53 31 THR A N 6
ATOM 6786 C CA . THR A 1 31 ? -7.858 1.683 -5.122 1.00 5.43 31 THR A CA 6
ATOM 6787 C C . THR A 1 31 ? -7.338 0.247 -5.319 1.00 54.34 31 THR A C 6
ATOM 6788 O O . THR A 1 31 ? -6.124 0.017 -5.345 1.00 33.22 31 THR A O 6
ATOM 6799 N N . ARG A 1 32 ? -8.263 -0.715 -5.438 1.00 22.52 32 ARG A N 6
ATOM 6800 C CA . ARG A 1 32 ? -7.926 -2.119 -5.684 1.00 30.54 32 ARG A CA 6
ATOM 6801 C C . ARG A 1 32 ? -7.749 -2.317 -7.196 1.00 41.13 32 ARG A C 6
ATOM 6802 O O . ARG A 1 32 ? -8.607 -1.903 -7.988 1.00 5.02 32 ARG A O 6
ATOM 6823 N N . THR A 1 33 ? -6.621 -2.919 -7.581 1.00 31.33 33 THR A N 6
ATOM 6824 C CA . THR A 1 33 ? -6.270 -3.210 -8.981 1.00 70.31 33 THR A CA 6
ATOM 6825 C C . THR A 1 33 ? -5.744 -4.656 -9.033 1.00 43.43 33 THR A C 6
ATOM 6826 O O . THR A 1 33 ? -4.924 -5.025 -8.190 1.00 55.11 33 THR A O 6
ATOM 6837 N N . ASN A 1 34 ? -6.246 -5.491 -9.960 1.00 73.34 34 ASN A N 6
ATOM 6838 C CA . ASN A 1 34 ? -5.847 -6.912 -10.064 1.00 12.05 34 ASN A CA 6
ATOM 6839 C C . ASN A 1 34 ? -4.329 -7.060 -10.355 1.00 33.32 34 ASN A C 6
ATOM 6840 O O . ASN A 1 34 ? -3.867 -6.782 -11.467 1.00 75.54 34 ASN A O 6
ATOM 6851 N N . GLY A 1 35 ? -3.568 -7.465 -9.315 1.00 52.51 35 GLY A N 6
ATOM 6852 C CA . GLY A 1 35 ? -2.117 -7.717 -9.421 1.00 3.01 35 GLY A CA 6
ATOM 6853 C C . GLY A 1 35 ? -1.271 -6.624 -8.777 1.00 32.22 35 GLY A C 6
ATOM 6854 O O . GLY A 1 35 ? -0.050 -6.778 -8.645 1.00 62.04 35 GLY A O 6
ATOM 6858 N N . ASP A 1 36 ? -1.914 -5.507 -8.378 1.00 54.24 36 ASP A N 6
ATOM 6859 C CA . ASP A 1 36 ? -1.210 -4.335 -7.801 1.00 5.54 36 ASP A CA 6
ATOM 6860 C C . ASP A 1 36 ? -1.994 -3.752 -6.605 1.00 31.13 36 ASP A C 6
ATOM 6861 O O . ASP A 1 36 ? -3.178 -4.043 -6.408 1.00 30.21 36 ASP A O 6
ATOM 6870 N N . ILE A 1 37 ? -1.308 -2.924 -5.804 1.00 70.45 37 ILE A N 6
ATOM 6871 C CA . ILE A 1 37 ? -1.952 -1.993 -4.868 1.00 51.42 37 ILE A CA 6
ATOM 6872 C C . ILE A 1 37 ? -1.777 -0.598 -5.451 1.00 1.03 37 ILE A C 6
ATOM 6873 O O . ILE A 1 37 ? -0.665 -0.070 -5.497 1.00 12.24 37 ILE A O 6
ATOM 6889 N N . LYS A 1 38 ? -2.881 -0.037 -5.943 1.00 53.40 38 LYS A N 6
ATOM 6890 C CA . LYS A 1 38 ? -2.931 1.346 -6.387 1.00 51.24 38 LYS A CA 6
ATOM 6891 C C . LYS A 1 38 ? -3.241 2.206 -5.152 1.00 73.22 38 LYS A C 6
ATOM 6892 O O . LYS A 1 38 ? -4.289 2.068 -4.521 1.00 0.13 38 LYS A O 6
ATOM 6911 N N . LEU A 1 39 ? -2.271 3.043 -4.795 1.00 2.32 39 LEU A N 6
ATOM 6912 C CA . LEU A 1 39 ? -2.316 3.903 -3.611 1.00 33.32 39 LEU A CA 6
ATOM 6913 C C . LEU A 1 39 ? -1.821 5.302 -3.996 1.00 52.23 39 LEU A C 6
ATOM 6914 O O . LEU A 1 39 ? -0.934 5.458 -4.844 1.00 64.44 39 LEU A O 6
ATOM 6930 N N . ASP A 1 40 ? -2.450 6.316 -3.398 1.00 54.20 40 ASP A N 6
ATOM 6931 C CA . ASP A 1 40 ? -2.022 7.709 -3.491 1.00 14.34 40 ASP A CA 6
ATOM 6932 C C . ASP A 1 40 ? -1.637 8.181 -2.085 1.00 23.22 40 ASP A C 6
ATOM 6933 O O . ASP A 1 40 ? -2.498 8.311 -1.199 1.00 71.14 40 ASP A O 6
ATOM 6942 N N . ALA A 1 41 ? -0.334 8.406 -1.894 1.00 14.33 41 ALA A N 6
ATOM 6943 C CA . ALA A 1 41 ? 0.236 8.821 -0.607 1.00 62.30 41 ALA A CA 6
ATOM 6944 C C . ALA A 1 41 ? 0.057 10.325 -0.411 1.00 35.34 41 ALA A C 6
ATOM 6945 O O . ALA A 1 41 ? 0.170 11.084 -1.371 1.00 2.52 41 ALA A O 6
ATOM 6952 N N . GLN A 1 42 ? -0.240 10.736 0.839 1.00 45.03 42 GLN A N 6
ATOM 6953 C CA . GLN A 1 42 ? -0.457 12.148 1.205 1.00 54.43 42 GLN A CA 6
ATOM 6954 C C . GLN A 1 42 ? 0.744 13.018 0.770 1.00 41.12 42 GLN A C 6
ATOM 6955 O O . GLN A 1 42 ? 0.578 14.011 0.053 1.00 42.45 42 GLN A O 6
ATOM 6969 N N . THR A 1 43 ? 1.951 12.600 1.190 1.00 21.33 43 THR A N 6
ATOM 6970 C CA . THR A 1 43 ? 3.228 13.219 0.779 1.00 23.11 43 THR A CA 6
ATOM 6971 C C . THR A 1 43 ? 4.260 12.115 0.460 1.00 2.52 43 THR A C 6
ATOM 6972 O O . THR A 1 43 ? 3.955 10.916 0.556 1.00 53.22 43 THR A O 6
ATOM 6983 N N . GLU A 1 44 ? 5.481 12.537 0.068 1.00 33.01 44 GLU A N 6
ATOM 6984 C CA . GLU A 1 44 ? 6.635 11.634 -0.119 1.00 42.24 44 GLU A CA 6
ATOM 6985 C C . GLU A 1 44 ? 7.041 11.012 1.232 1.00 72.22 44 GLU A C 6
ATOM 6986 O O . GLU A 1 44 ? 7.519 9.882 1.284 1.00 71.25 44 GLU A O 6
ATOM 6998 N N . LYS A 1 45 ? 6.841 11.788 2.318 1.00 70.24 45 LYS A N 6
ATOM 6999 C CA . LYS A 1 45 ? 7.182 11.369 3.687 1.00 42.12 45 LYS A CA 6
ATOM 7000 C C . LYS A 1 45 ? 6.197 10.306 4.181 1.00 60.33 45 LYS A C 6
ATOM 7001 O O . LYS A 1 45 ? 6.615 9.281 4.718 1.00 21.05 45 LYS A O 6
ATOM 7020 N N . GLU A 1 46 ? 4.887 10.570 4.013 1.00 43.22 46 GLU A N 6
ATOM 7021 C CA . GLU A 1 46 ? 3.822 9.586 4.313 1.00 62.24 46 GLU A CA 6
ATOM 7022 C C . GLU A 1 46 ? 3.998 8.296 3.493 1.00 1.34 46 GLU A C 6
ATOM 7023 O O . GLU A 1 46 ? 3.737 7.209 4.006 1.00 32.01 46 GLU A O 6
ATOM 7035 N N . ALA A 1 47 ? 4.490 8.439 2.244 1.00 64.53 47 ALA A N 6
ATOM 7036 C CA . ALA A 1 47 ? 4.797 7.301 1.349 1.00 32.22 47 ALA A CA 6
ATOM 7037 C C . ALA A 1 47 ? 5.802 6.321 1.988 1.00 61.43 47 ALA A C 6
ATOM 7038 O O . ALA A 1 47 ? 5.703 5.116 1.777 1.00 34.02 47 ALA A O 6
ATOM 7045 N N . GLU A 1 48 ? 6.738 6.866 2.794 1.00 42.50 48 GLU A N 6
ATOM 7046 C CA . GLU A 1 48 ? 7.822 6.093 3.440 1.00 60.13 48 GLU A CA 6
ATOM 7047 C C . GLU A 1 48 ? 7.299 5.166 4.563 1.00 52.03 48 GLU A C 6
ATOM 7048 O O . GLU A 1 48 ? 7.853 4.081 4.767 1.00 15.23 48 GLU A O 6
ATOM 7060 N N . LYS A 1 49 ? 6.246 5.592 5.299 1.00 20.22 49 LYS A N 6
ATOM 7061 C CA . LYS A 1 49 ? 5.626 4.740 6.356 1.00 33.43 49 LYS A CA 6
ATOM 7062 C C . LYS A 1 49 ? 4.577 3.800 5.717 1.00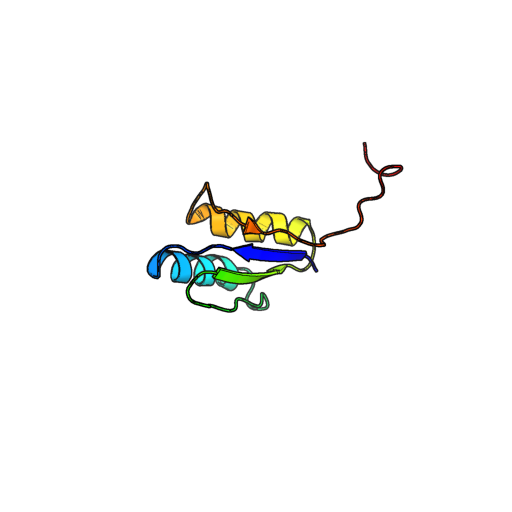 14.01 49 LYS A C 6
ATOM 7063 O O . LYS A 1 49 ? 4.348 2.699 6.203 1.00 72.52 49 LYS A O 6
ATOM 7082 N N . MET A 1 50 ? 3.879 4.330 4.691 1.00 74.15 50 MET A N 6
ATOM 7083 C CA . MET A 1 50 ? 2.910 3.566 3.868 1.00 4.33 50 MET A CA 6
ATOM 7084 C C . MET A 1 50 ? 3.544 2.277 3.301 1.00 50.33 50 MET A C 6
ATOM 7085 O O . MET A 1 50 ? 3.052 1.179 3.574 1.00 53.13 50 MET A O 6
ATOM 7099 N N . GLU A 1 51 ? 4.638 2.428 2.530 1.00 63.51 51 GLU A N 6
ATOM 7100 C CA . GLU A 1 51 ? 5.395 1.290 1.950 1.00 32.42 51 GLU A CA 6
ATOM 7101 C C . GLU A 1 51 ? 5.993 0.364 3.042 1.00 2.32 51 GLU A C 6
ATOM 7102 O O . GLU A 1 51 ? 6.160 -0.842 2.831 1.00 31.22 51 GLU A O 6
ATOM 7114 N N . LYS A 1 52 ? 6.291 0.949 4.206 1.00 44.33 52 LYS A N 6
ATOM 7115 C CA . LYS A 1 52 ? 6.829 0.220 5.369 1.00 42.44 52 LYS A CA 6
ATOM 7116 C C . LYS A 1 52 ? 5.707 -0.648 6.003 1.00 60.12 52 LYS A C 6
ATOM 7117 O O . LYS A 1 52 ? 5.945 -1.783 6.438 1.00 24.25 52 LYS A O 6
ATOM 7136 N N . ALA A 1 53 ? 4.477 -0.092 6.019 1.00 62.42 53 ALA A N 6
ATOM 7137 C CA . ALA A 1 53 ? 3.262 -0.763 6.530 1.00 51.51 53 ALA A CA 6
ATOM 7138 C C . ALA A 1 53 ? 2.849 -1.936 5.630 1.00 24.43 53 ALA A C 6
ATOM 7139 O O . ALA A 1 53 ? 2.325 -2.945 6.119 1.00 23.22 53 ALA A O 6
ATOM 7146 N N . VAL A 1 54 ? 3.074 -1.778 4.316 1.00 52.33 54 VAL A N 6
ATOM 7147 C CA . VAL A 1 54 ? 2.910 -2.860 3.327 1.00 34.42 54 VAL A CA 6
ATOM 7148 C C . VAL A 1 54 ? 3.789 -4.074 3.713 1.00 74.15 54 VAL A C 6
ATOM 7149 O O . VAL A 1 54 ? 3.329 -5.226 3.739 1.00 45.14 54 VAL A O 6
ATOM 7162 N N . LYS A 1 55 ? 5.065 -3.768 4.004 1.00 22.33 55 LYS A N 6
ATOM 7163 C CA . LYS A 1 55 ? 6.097 -4.767 4.353 1.00 34.24 55 LYS A CA 6
ATOM 7164 C C . LYS A 1 55 ? 5.830 -5.523 5.679 1.00 24.02 55 LYS A C 6
ATOM 7165 O O . LYS A 1 55 ? 6.534 -6.498 5.968 1.00 72.20 55 LYS A O 6
ATOM 7184 N N . LYS A 1 56 ? 4.827 -5.084 6.478 1.00 64.01 56 LYS A N 6
ATOM 7185 C CA . LYS A 1 56 ? 4.347 -5.880 7.636 1.00 20.44 56 LYS A CA 6
ATOM 7186 C C . LYS A 1 56 ? 3.688 -7.186 7.140 1.00 75.33 56 LYS A C 6
ATOM 7187 O O . LYS A 1 56 ? 4.014 -8.281 7.602 1.00 20.11 56 LYS A O 6
ATOM 7206 N N . VAL A 1 57 ? 2.772 -7.030 6.172 1.00 22.21 57 VAL A N 6
ATOM 7207 C CA . VAL A 1 57 ? 1.969 -8.139 5.618 1.00 1.23 57 VAL A CA 6
ATOM 7208 C C . VAL A 1 57 ? 2.800 -8.974 4.619 1.00 33.45 57 VAL A C 6
ATOM 7209 O O . VAL A 1 57 ? 2.619 -10.196 4.506 1.00 33.01 57 VAL A O 6
ATOM 7222 N N . LYS A 1 58 ? 3.749 -8.303 3.940 1.00 30.33 58 LYS A N 6
ATOM 7223 C CA . LYS A 1 58 ? 4.543 -8.911 2.858 1.00 21.03 58 LYS A CA 6
ATOM 7224 C C . LYS A 1 58 ? 5.936 -8.204 2.767 1.00 63.42 58 LYS A C 6
ATOM 7225 O O . LYS A 1 58 ? 6.061 -7.132 2.162 1.00 42.13 58 LYS A O 6
ATOM 7244 N N . PRO A 1 59 ? 7.017 -8.805 3.390 1.00 32.34 59 PRO A N 6
ATOM 7245 C CA . PRO A 1 59 ? 8.371 -8.172 3.480 1.00 71.23 59 PRO A CA 6
ATOM 7246 C C . PRO A 1 59 ? 9.042 -7.937 2.104 1.00 21.42 59 PRO A C 6
ATOM 7247 O O . PRO A 1 59 ? 9.657 -6.888 1.875 1.00 5.44 59 PRO A O 6
ATOM 7258 N N . ASN A 1 60 ? 8.859 -8.894 1.181 1.00 34.02 60 ASN A N 6
ATOM 7259 C CA . ASN A 1 60 ? 9.541 -8.912 -0.139 1.00 30.44 60 ASN A CA 6
ATOM 7260 C C . ASN A 1 60 ? 8.711 -8.177 -1.218 1.00 20.44 60 ASN A C 6
ATOM 7261 O O . ASN A 1 60 ? 8.897 -8.411 -2.420 1.00 10.53 60 ASN A O 6
ATOM 7272 N N . ALA A 1 61 ? 7.810 -7.277 -0.775 1.00 2.04 61 ALA A N 6
ATOM 7273 C CA . ALA A 1 61 ? 7.003 -6.422 -1.664 1.00 12.52 61 ALA A CA 6
ATOM 7274 C C . ALA A 1 61 ? 7.886 -5.487 -2.510 1.00 63.13 61 ALA A C 6
ATOM 7275 O O . ALA A 1 61 ? 8.595 -4.641 -1.950 1.00 44.21 61 ALA A O 6
ATOM 7282 N N . THR A 1 62 ? 7.856 -5.668 -3.845 1.00 25.40 62 THR A N 6
ATOM 7283 C CA . THR A 1 62 ? 8.476 -4.720 -4.778 1.00 61.12 62 THR A CA 6
ATOM 7284 C C . THR A 1 62 ? 7.548 -3.494 -4.899 1.00 0.11 62 THR A C 6
ATOM 7285 O O . THR A 1 62 ? 6.515 -3.531 -5.583 1.00 31.02 62 THR A O 6
ATOM 7296 N N . ILE A 1 63 ? 7.924 -2.426 -4.181 1.00 51.43 63 ILE A N 6
ATOM 7297 C CA . ILE A 1 63 ? 7.112 -1.211 -4.032 1.00 61.54 63 ILE A CA 6
ATOM 7298 C C . ILE A 1 63 ? 7.679 -0.113 -4.926 1.00 24.33 63 ILE A C 6
ATOM 7299 O O . ILE A 1 63 ? 8.806 0.348 -4.730 1.00 1.42 63 ILE A O 6
ATOM 7315 N N . ARG A 1 64 ? 6.859 0.309 -5.881 1.00 10.41 64 ARG A N 6
ATOM 7316 C CA . ARG A 1 64 ? 7.251 1.231 -6.942 1.00 35.33 64 ARG A CA 6
ATOM 7317 C C . ARG A 1 64 ? 6.673 2.608 -6.590 1.00 33.21 64 ARG A C 6
ATOM 7318 O O . ARG A 1 64 ? 5.453 2.777 -6.511 1.00 43.24 64 ARG A O 6
ATOM 7339 N N . LYS A 1 65 ? 7.566 3.571 -6.333 1.00 43.41 65 LYS A N 6
ATOM 7340 C CA . LYS A 1 65 ? 7.209 4.914 -5.857 1.00 43.35 65 LYS A CA 6
ATOM 7341 C C . LYS A 1 65 ? 7.580 5.942 -6.931 1.00 50.44 65 LYS A C 6
ATOM 7342 O O . LYS A 1 65 ? 8.756 6.066 -7.310 1.00 75.51 65 LYS A O 6
ATOM 7361 N N . THR A 1 66 ? 6.557 6.652 -7.430 1.00 62.25 66 THR A N 6
ATOM 7362 C CA . THR A 1 66 ? 6.691 7.652 -8.497 1.00 3.24 66 THR A CA 6
ATOM 7363 C C . THR A 1 66 ? 5.970 8.944 -8.090 1.00 4.23 66 THR A C 6
ATOM 7364 O O . THR A 1 66 ? 4.844 8.894 -7.598 1.00 3.12 66 THR A O 6
ATOM 7375 N N . GLY A 1 67 ? 6.627 10.087 -8.304 1.00 11.50 67 GLY A N 6
ATOM 7376 C CA . GLY A 1 67 ? 6.053 11.402 -8.011 1.00 11.50 67 GLY A CA 6
ATOM 7377 C C . GLY A 1 67 ? 6.806 12.129 -6.910 1.00 32.22 67 GLY A C 6
ATOM 7378 O O . GLY A 1 67 ? 7.586 11.511 -6.172 1.00 4.25 67 GLY A O 6
ATOM 7382 N N . GLY A 1 68 ? 6.557 13.440 -6.782 1.00 23.42 68 GLY A N 6
ATOM 7383 C CA . GLY A 1 68 ? 7.266 14.283 -5.825 1.00 55.12 68 GLY A CA 6
ATOM 7384 C C . GLY A 1 68 ? 6.441 15.468 -5.371 1.00 71.50 68 GLY A C 6
ATOM 7385 O O . GLY A 1 68 ? 5.280 15.613 -5.771 1.00 14.34 68 GLY A O 6
ATOM 7389 N N . SER A 1 69 ? 7.037 16.320 -4.523 1.00 25.40 69 SER A N 6
ATOM 7390 C CA . SER A 1 69 ? 6.416 17.566 -4.043 1.00 21.02 69 SER A CA 6
ATOM 7391 C C . SER A 1 69 ? 7.508 18.658 -3.917 1.00 1.05 69 SER A C 6
ATOM 7392 O O . SER A 1 69 ? 8.150 18.786 -2.867 1.00 43.21 69 SER A O 6
ATOM 7400 N N . LEU A 1 70 ? 7.762 19.406 -5.018 1.00 65.15 70 LEU A N 6
ATOM 7401 C CA . LEU A 1 70 ? 8.794 20.466 -5.052 1.00 44.22 70 LEU A CA 6
ATOM 7402 C C . LEU A 1 70 ? 8.283 21.739 -4.345 1.00 35.34 70 LEU A C 6
ATOM 7403 O O . LEU A 1 70 ? 7.690 22.628 -4.973 1.00 35.02 70 LEU A O 6
ATOM 7419 N N . GLU A 1 71 ? 8.459 21.767 -3.012 1.00 65.34 71 GLU A N 6
ATOM 7420 C CA . GLU A 1 71 ? 8.165 22.944 -2.175 1.00 32.32 71 GLU A CA 6
ATOM 7421 C C . GLU A 1 71 ? 9.303 23.981 -2.303 1.00 60.35 71 GLU A C 6
ATOM 7422 O O . GLU A 1 71 ? 10.476 23.612 -2.446 1.00 61.24 71 GLU A O 6
ATOM 7434 N N . HIS A 1 72 ? 8.942 25.275 -2.252 1.00 1.21 72 HIS A N 6
ATOM 7435 C CA . HIS A 1 72 ? 9.871 26.390 -2.525 1.00 50.42 72 HIS A CA 6
ATOM 7436 C C . HIS A 1 72 ? 9.246 27.712 -2.030 1.00 25.23 72 HIS A C 6
ATOM 7437 O O . HIS A 1 72 ? 8.112 28.044 -2.401 1.00 24.23 72 HIS A O 6
ATOM 7452 N N . HIS A 1 73 ? 9.963 28.435 -1.152 1.00 20.21 73 HIS A N 6
ATOM 7453 C CA . HIS A 1 73 ? 9.496 29.713 -0.594 1.00 61.33 73 HIS A CA 6
ATOM 7454 C C . HIS A 1 73 ? 9.601 30.832 -1.645 1.00 31.31 73 HIS A C 6
ATOM 7455 O O . HIS A 1 73 ? 10.683 31.082 -2.174 1.00 21.14 73 HIS A O 6
ATOM 7470 N N . HIS A 1 74 ? 8.468 31.486 -1.946 1.00 71.21 74 HIS A N 6
ATOM 7471 C CA . HIS A 1 74 ? 8.439 32.675 -2.822 1.00 72.43 74 HIS A CA 6
ATOM 7472 C C . HIS A 1 74 ? 8.899 33.921 -2.033 1.00 14.44 74 HIS A C 6
ATOM 7473 O O . HIS A 1 74 ? 8.705 33.996 -0.810 1.00 13.13 74 HIS A O 6
ATOM 7488 N N . HIS A 1 75 ? 9.511 34.890 -2.738 1.00 22.20 75 HIS A N 6
ATOM 7489 C CA . HIS A 1 75 ? 9.978 36.153 -2.125 1.00 62.44 75 HIS A CA 6
ATOM 7490 C C . HIS A 1 75 ? 8.789 37.081 -1.800 1.00 62.33 75 HIS A C 6
ATOM 7491 O O . HIS A 1 75 ? 7.645 36.821 -2.202 1.00 43.50 75 HIS A O 6
ATOM 7506 N N . HIS A 1 76 ? 9.072 38.164 -1.067 1.00 14.53 76 HIS A N 6
ATOM 7507 C CA . HIS A 1 76 ? 8.096 39.217 -0.751 1.00 41.42 76 HIS A CA 6
ATOM 7508 C C . HIS A 1 76 ? 8.710 40.580 -1.082 1.00 73.14 76 HIS A C 6
ATOM 7509 O O . HIS A 1 76 ? 9.636 41.033 -0.398 1.00 15.22 76 HIS A O 6
ATOM 7524 N N . HIS A 1 77 ? 8.228 41.191 -2.177 1.00 63.32 77 HIS A N 6
ATOM 7525 C CA . HIS A 1 77 ? 8.575 42.565 -2.560 1.00 61.54 77 HIS A CA 6
ATOM 7526 C C . HIS A 1 77 ? 7.981 43.546 -1.516 1.00 73.20 77 HIS A C 6
ATOM 7527 O O . HIS A 1 77 ? 6.741 43.709 -1.480 1.00 74.11 77 HIS A O 6
ATOM 7543 N N . MET A 1 1 ? 1.024 14.418 -5.315 1.00 0.03 1 MET A N 7
ATOM 7544 C CA . MET A 1 1 ? 0.361 13.134 -5.609 1.00 0.52 1 MET A CA 7
ATOM 7545 C C . MET A 1 1 ? 1.412 12.097 -6.019 1.00 64.11 1 MET A C 7
ATOM 7546 O O . MET A 1 1 ? 1.975 12.175 -7.115 1.00 53.04 1 MET A O 7
ATOM 7562 N N . VAL A 1 2 ? 1.686 11.160 -5.103 1.00 31.21 2 VAL A N 7
ATOM 7563 C CA . VAL A 1 2 ? 2.629 10.050 -5.281 1.00 62.00 2 VAL A CA 7
ATOM 7564 C C . VAL A 1 2 ? 1.835 8.768 -5.556 1.00 43.12 2 VAL A C 7
ATOM 7565 O O . VAL A 1 2 ? 0.861 8.482 -4.855 1.00 75.43 2 VAL A O 7
ATOM 7578 N N . ASP A 1 3 ? 2.245 8.005 -6.574 1.00 1.34 3 ASP A N 7
ATOM 7579 C CA . ASP A 1 3 ? 1.608 6.722 -6.902 1.00 72.13 3 ASP A CA 7
ATOM 7580 C C . ASP A 1 3 ? 2.488 5.591 -6.355 1.00 51.14 3 ASP A C 7
ATOM 7581 O O . ASP A 1 3 ? 3.616 5.384 -6.833 1.00 32.23 3 ASP A O 7
ATOM 7590 N N . LEU A 1 4 ? 2.010 4.939 -5.291 1.00 73.31 4 LEU A N 7
ATOM 7591 C CA . LEU A 1 4 ? 2.609 3.716 -4.761 1.00 71.41 4 LEU A CA 7
ATOM 7592 C C . LEU A 1 4 ? 1.879 2.530 -5.391 1.00 11.01 4 LEU A C 7
ATOM 7593 O O . LEU A 1 4 ? 0.710 2.284 -5.097 1.00 51.43 4 LEU A O 7
ATOM 7609 N N . LYS A 1 5 ? 2.569 1.822 -6.280 1.00 34.42 5 LYS A N 7
ATOM 7610 C CA . LYS A 1 5 ? 2.026 0.659 -6.978 1.00 35.51 5 LYS A CA 7
ATOM 7611 C C . LYS A 1 5 ? 2.603 -0.592 -6.292 1.00 74.42 5 LYS A C 7
ATOM 7612 O O . LYS A 1 5 ? 3.809 -0.853 -6.393 1.00 15.43 5 LYS A O 7
ATOM 7631 N N . ILE A 1 6 ? 1.755 -1.314 -5.539 1.00 25.24 6 ILE A N 7
ATOM 7632 C CA . ILE A 1 6 ? 2.181 -2.431 -4.673 1.00 42.22 6 ILE A CA 7
ATOM 7633 C C . ILE A 1 6 ? 1.862 -3.775 -5.349 1.00 1.54 6 ILE A C 7
ATOM 7634 O O . ILE A 1 6 ? 0.718 -4.221 -5.332 1.00 44.53 6 ILE A O 7
ATOM 7650 N N . ASP A 1 7 ? 2.887 -4.434 -5.905 1.00 23.21 7 ASP A N 7
ATOM 7651 C CA . ASP A 1 7 ? 2.727 -5.739 -6.560 1.00 15.51 7 ASP A CA 7
ATOM 7652 C C . ASP A 1 7 ? 2.455 -6.800 -5.490 1.00 21.03 7 ASP A C 7
ATOM 7653 O O . ASP A 1 7 ? 3.311 -7.042 -4.640 1.00 24.23 7 ASP A O 7
ATOM 7662 N N . VAL A 1 8 ? 1.255 -7.406 -5.515 1.00 23.12 8 VAL A N 7
ATOM 7663 C CA . VAL A 1 8 ? 0.824 -8.401 -4.501 1.00 1.32 8 VAL A CA 7
ATOM 7664 C C . VAL A 1 8 ? 0.809 -9.817 -5.116 1.00 4.42 8 VAL A C 7
ATOM 7665 O O . VAL A 1 8 ? 0.445 -9.997 -6.283 1.00 12.14 8 VAL A O 7
ATOM 7678 N N . SER A 1 9 ? 1.205 -10.809 -4.312 1.00 33.43 9 SER A N 7
ATOM 7679 C CA . SER A 1 9 ? 1.306 -12.221 -4.721 1.00 73.33 9 SER A CA 7
ATOM 7680 C C . SER A 1 9 ? 0.012 -12.987 -4.396 1.00 1.45 9 SER A C 7
ATOM 7681 O O . SER A 1 9 ? -0.172 -14.123 -4.853 1.00 53.03 9 SER A O 7
ATOM 7689 N N . ASP A 1 10 ? -0.884 -12.362 -3.603 1.00 42.43 10 ASP A N 7
ATOM 7690 C CA . ASP A 1 10 ? -2.098 -13.025 -3.105 1.00 31.00 10 ASP A CA 7
ATOM 7691 C C . ASP A 1 10 ? -3.213 -11.988 -2.822 1.00 40.32 10 ASP A C 7
ATOM 7692 O O . ASP A 1 10 ? -2.939 -10.796 -2.630 1.00 72.34 10 ASP A O 7
ATOM 7701 N N . ASP A 1 11 ? -4.475 -12.473 -2.800 1.00 32.43 11 ASP A N 7
ATOM 7702 C CA . ASP A 1 11 ? -5.700 -11.634 -2.673 1.00 41.24 11 ASP A CA 7
ATOM 7703 C C . ASP A 1 11 ? -6.036 -11.333 -1.193 1.00 41.22 11 ASP A C 7
ATOM 7704 O O . ASP A 1 11 ? -6.534 -10.247 -0.884 1.00 64.33 11 ASP A O 7
ATOM 7713 N N . GLU A 1 12 ? -5.768 -12.304 -0.290 1.00 45.42 12 GLU A N 7
ATOM 7714 C CA . GLU A 1 12 ? -5.829 -12.087 1.180 1.00 21.42 12 GLU A CA 7
ATOM 7715 C C . GLU A 1 12 ? -4.799 -11.012 1.575 1.00 70.35 12 GLU A C 7
ATOM 7716 O O . GLU A 1 12 ? -5.085 -10.118 2.368 1.00 71.23 12 GLU A O 7
ATOM 7728 N N . GLU A 1 13 ? -3.604 -11.120 0.969 1.00 50.32 13 GLU A N 7
ATOM 7729 C CA . GLU A 1 13 ? -2.497 -10.171 1.162 1.00 74.04 13 GLU A CA 7
ATOM 7730 C C . GLU A 1 13 ? -2.912 -8.756 0.714 1.00 44.35 13 GLU A C 7
ATOM 7731 O O . GLU A 1 13 ? -2.615 -7.766 1.394 1.00 60.51 13 GLU A O 7
ATOM 7743 N N . ALA A 1 14 ? -3.634 -8.699 -0.416 1.00 4.54 14 ALA A N 7
ATOM 7744 C CA . ALA A 1 14 ? -4.182 -7.457 -0.980 1.00 15.21 14 ALA A CA 7
ATOM 7745 C C . ALA A 1 14 ? -5.167 -6.781 -0.008 1.00 32.24 14 ALA A C 7
ATOM 7746 O O . ALA A 1 14 ? -5.106 -5.562 0.186 1.00 11.24 14 ALA A O 7
ATOM 7753 N N . GLU A 1 15 ? -6.081 -7.590 0.576 1.00 74.53 15 GLU A N 7
ATOM 7754 C CA . GLU A 1 15 ? -7.012 -7.142 1.636 1.00 41.22 15 GLU A CA 7
ATOM 7755 C C . GLU A 1 15 ? -6.258 -6.460 2.787 1.00 23.41 15 GLU A C 7
ATOM 7756 O O . GLU A 1 15 ? -6.643 -5.378 3.246 1.00 21.04 15 GLU A O 7
ATOM 7768 N N . LYS A 1 16 ? -5.177 -7.117 3.217 1.00 30.13 16 LYS A N 7
ATOM 7769 C CA . LYS A 1 16 ? -4.387 -6.705 4.372 1.00 24.44 16 LYS A CA 7
ATOM 7770 C C . LYS A 1 16 ? -3.624 -5.394 4.092 1.00 50.32 16 LYS A C 7
ATOM 7771 O O . LYS A 1 16 ? -3.440 -4.607 5.010 1.00 4.54 16 LYS A O 7
ATOM 7790 N N . ILE A 1 17 ? -3.193 -5.167 2.823 1.00 71.35 17 ILE A N 7
ATOM 7791 C CA . ILE A 1 17 ? -2.548 -3.897 2.399 1.00 23.11 17 ILE A CA 7
ATOM 7792 C C . ILE A 1 17 ? -3.521 -2.719 2.603 1.00 54.03 17 ILE A C 7
ATOM 7793 O O . ILE A 1 17 ? -3.221 -1.772 3.330 1.00 52.52 17 ILE A O 7
ATOM 7809 N N . ILE A 1 18 ? -4.706 -2.850 1.985 1.00 25.40 18 ILE A N 7
ATOM 7810 C CA . ILE A 1 18 ? -5.773 -1.828 1.991 1.00 61.21 18 ILE A CA 7
ATOM 7811 C C . ILE A 1 18 ? -6.205 -1.500 3.434 1.00 15.21 18 ILE A C 7
ATOM 7812 O O . ILE A 1 18 ? -6.285 -0.328 3.822 1.00 72.13 18 ILE A O 7
ATOM 7828 N N . ARG A 1 19 ? -6.391 -2.569 4.227 1.00 40.24 19 ARG A N 7
ATOM 7829 C CA . ARG A 1 19 ? -6.811 -2.490 5.629 1.00 32.20 19 ARG A CA 7
ATOM 7830 C C . ARG A 1 19 ? -5.744 -1.751 6.458 1.00 32.31 19 ARG A C 7
ATOM 7831 O O . ARG A 1 19 ? -6.060 -0.780 7.137 1.00 13.22 19 ARG A O 7
ATOM 7852 N N . GLU A 1 20 ? -4.478 -2.186 6.311 1.00 62.31 20 GLU A N 7
ATOM 7853 C CA . GLU A 1 20 ? -3.321 -1.651 7.061 1.00 71.13 20 GLU A CA 7
ATOM 7854 C C . GLU A 1 20 ? -3.125 -0.145 6.831 1.00 3.31 20 GLU A C 7
ATOM 7855 O O . GLU A 1 20 ? -2.888 0.614 7.786 1.00 33.25 20 GLU A O 7
ATOM 7867 N N . ILE A 1 21 ? -3.228 0.276 5.565 1.00 44.43 21 ILE A N 7
ATOM 7868 C CA . ILE A 1 21 ? -3.073 1.681 5.193 1.00 43.12 21 ILE A CA 7
ATOM 7869 C C . ILE A 1 21 ? -4.245 2.510 5.765 1.00 53.23 21 ILE A C 7
ATOM 7870 O O . ILE A 1 21 ? -4.042 3.618 6.246 1.00 24.23 21 ILE A O 7
ATOM 7886 N N . ARG A 1 22 ? -5.456 1.924 5.764 1.00 50.21 22 ARG A N 7
ATOM 7887 C CA . ARG A 1 22 ? -6.670 2.588 6.292 1.00 15.31 22 ARG A CA 7
ATOM 7888 C C . ARG A 1 22 ? -6.708 2.580 7.837 1.00 72.40 22 ARG A C 7
ATOM 7889 O O . ARG A 1 22 ? -7.496 3.322 8.421 1.00 74.31 22 ARG A O 7
ATOM 7910 N N . GLU A 1 23 ? -5.866 1.737 8.488 1.00 14.11 23 GLU A N 7
ATOM 7911 C CA . GLU A 1 23 ? -5.774 1.676 9.968 1.00 55.44 23 GLU A CA 7
ATOM 7912 C C . GLU A 1 23 ? -5.139 2.972 10.503 1.00 1.54 23 GLU A C 7
ATOM 7913 O O . GLU A 1 23 ? -5.664 3.613 11.418 1.00 23.23 23 GLU A O 7
ATOM 7925 N N . GLN A 1 24 ? -4.004 3.341 9.887 1.00 31.44 24 GLN A N 7
ATOM 7926 C CA . GLN A 1 24 ? -3.156 4.469 10.322 1.00 65.41 24 GLN A CA 7
ATOM 7927 C C . GLN A 1 24 ? -3.542 5.767 9.579 1.00 10.14 24 GLN A C 7
ATOM 7928 O O . GLN A 1 24 ? -3.537 6.853 10.166 1.00 64.43 24 GLN A O 7
ATOM 7942 N N . TRP A 1 25 ? -3.851 5.637 8.276 1.00 61.11 25 TRP A N 7
ATOM 7943 C CA . TRP A 1 25 ? -4.257 6.773 7.406 1.00 13.50 25 TRP A CA 7
ATOM 7944 C C . TRP A 1 25 ? -5.647 6.501 6.782 1.00 13.25 25 TRP A C 7
ATOM 7945 O O . TRP A 1 25 ? -5.728 5.875 5.713 1.00 53.02 25 TRP A O 7
ATOM 7966 N N . PRO A 1 26 ? -6.768 6.932 7.439 1.00 31.31 26 PRO A N 7
ATOM 7967 C CA . PRO A 1 26 ? -8.125 6.852 6.836 1.00 13.41 26 PRO A CA 7
ATOM 7968 C C . PRO A 1 26 ? -8.263 7.723 5.567 1.00 10.14 26 PRO A C 7
ATOM 7969 O O . PRO A 1 26 ? -9.038 7.388 4.667 1.00 24.33 26 PRO A O 7
ATOM 7980 N N . LYS A 1 27 ? -7.492 8.829 5.507 1.00 23.32 27 LYS A N 7
ATOM 7981 C CA . LYS A 1 27 ? -7.549 9.802 4.385 1.00 23.42 27 LYS A CA 7
ATOM 7982 C C . LYS A 1 27 ? -6.721 9.338 3.166 1.00 34.02 27 LYS A C 7
ATOM 7983 O O . LYS A 1 27 ? -6.874 9.902 2.068 1.00 1.14 27 LYS A O 7
ATOM 8002 N N . ALA A 1 28 ? -5.827 8.353 3.370 1.00 1.43 28 ALA A N 7
ATOM 8003 C CA . ALA A 1 28 ? -5.023 7.756 2.279 1.00 32.41 28 ALA A CA 7
ATOM 8004 C C . ALA A 1 28 ? -5.937 7.099 1.231 1.00 63.00 28 ALA A C 7
ATOM 8005 O O . ALA A 1 28 ? -6.655 6.139 1.547 1.00 42.22 28 ALA A O 7
ATOM 8012 N N . THR A 1 29 ? -5.922 7.636 0.006 1.00 30.11 29 THR A N 7
ATOM 8013 C CA . THR A 1 29 ? -6.780 7.166 -1.082 1.00 63.14 29 THR A CA 7
ATOM 8014 C C . THR A 1 29 ? -6.236 5.833 -1.635 1.00 14.52 29 THR A C 7
ATOM 8015 O O . THR A 1 29 ? -5.230 5.808 -2.349 1.00 14.13 29 THR A O 7
ATOM 8026 N N . VAL A 1 30 ? -6.893 4.732 -1.253 1.00 34.32 30 VAL A N 7
ATOM 8027 C CA . VAL A 1 30 ? -6.573 3.390 -1.743 1.00 44.23 30 VAL A CA 7
ATOM 8028 C C . VAL A 1 30 ? -7.550 3.048 -2.874 1.00 41.52 30 VAL A C 7
ATOM 8029 O O . VAL A 1 30 ? -8.748 2.888 -2.625 1.00 3.52 30 VAL A O 7
ATOM 8042 N N . THR A 1 31 ? -7.049 2.978 -4.103 1.00 65.30 31 THR A N 7
ATOM 8043 C CA . THR A 1 31 ? -7.830 2.582 -5.280 1.00 21.34 31 THR A CA 7
ATOM 8044 C C . THR A 1 31 ? -7.631 1.076 -5.513 1.00 51.03 31 THR A C 7
ATOM 8045 O O . THR A 1 31 ? -6.504 0.570 -5.400 1.00 14.40 31 THR A O 7
ATOM 8056 N N . ARG A 1 32 ? -8.720 0.359 -5.832 1.00 72.41 32 ARG A N 7
ATOM 8057 C CA . ARG A 1 32 ? -8.704 -1.096 -5.977 1.00 41.55 32 ARG A CA 7
ATOM 8058 C C . ARG A 1 32 ? -8.249 -1.449 -7.399 1.00 54.33 32 ARG A C 7
ATOM 8059 O O . ARG A 1 32 ? -8.919 -1.084 -8.366 1.00 31.25 32 ARG A O 7
ATOM 8080 N N . THR A 1 33 ? -7.103 -2.121 -7.522 1.00 71.34 33 THR A N 7
ATOM 8081 C CA . THR A 1 33 ? -6.527 -2.515 -8.815 1.00 41.00 33 THR A CA 7
ATOM 8082 C C . THR A 1 33 ? -6.018 -3.963 -8.698 1.00 63.35 33 THR A C 7
ATOM 8083 O O . THR A 1 33 ? -5.413 -4.321 -7.675 1.00 75.13 33 THR A O 7
ATOM 8094 N N . ASN A 1 34 ? -6.338 -4.821 -9.688 1.00 64.22 34 ASN A N 7
ATOM 8095 C CA . ASN A 1 34 ? -5.866 -6.222 -9.736 1.00 72.42 34 ASN A CA 7
ATOM 8096 C C . ASN A 1 34 ? -4.356 -6.264 -10.060 1.00 0.31 34 ASN A C 7
ATOM 8097 O O . ASN A 1 34 ? -3.854 -5.372 -10.755 1.00 1.24 34 ASN A O 7
ATOM 8108 N N . GLY A 1 35 ? -3.667 -7.335 -9.612 1.00 73.21 35 GLY A N 7
ATOM 8109 C CA . GLY A 1 35 ? -2.194 -7.443 -9.685 1.00 71.02 35 GLY A CA 7
ATOM 8110 C C . GLY A 1 35 ? -1.443 -6.547 -8.703 1.00 72.34 35 GLY A C 7
ATOM 8111 O O . GLY A 1 35 ? -0.644 -7.025 -7.889 1.00 45.54 35 GLY A O 7
ATOM 8115 N N . ASP A 1 36 ? -1.689 -5.237 -8.805 1.00 64.23 36 ASP A N 7
ATOM 8116 C CA . ASP A 1 36 ? -1.029 -4.213 -7.990 1.00 21.54 36 ASP A CA 7
ATOM 8117 C C . ASP A 1 36 ? -2.070 -3.375 -7.247 1.00 21.32 36 ASP A C 7
ATOM 8118 O O . ASP A 1 36 ? -3.066 -2.988 -7.836 1.00 32.41 36 ASP A O 7
ATOM 8127 N N . ILE A 1 37 ? -1.792 -3.041 -5.982 1.00 33.34 37 ILE A N 7
ATOM 8128 C CA . ILE A 1 37 ? -2.651 -2.183 -5.160 1.00 35.11 37 ILE A CA 7
ATOM 8129 C C . ILE A 1 37 ? -2.167 -0.730 -5.300 1.00 21.41 37 ILE A C 7
ATOM 8130 O O . ILE A 1 37 ? -1.057 -0.384 -4.889 1.00 43.40 37 ILE A O 7
ATOM 8146 N N . LYS A 1 38 ? -3.020 0.093 -5.913 1.00 43.15 38 LYS A N 7
ATOM 8147 C CA . LYS A 1 38 ? -2.750 1.492 -6.221 1.00 13.50 38 LYS A CA 7
ATOM 8148 C C . LYS A 1 38 ? -3.117 2.373 -5.007 1.00 4.13 38 LYS A C 7
ATOM 8149 O O . LYS A 1 38 ? -4.288 2.517 -4.659 1.00 71.21 38 LYS A O 7
ATOM 8168 N N . LEU A 1 39 ? -2.089 2.908 -4.344 1.00 0.31 39 LEU A N 7
ATOM 8169 C CA . LEU A 1 39 ? -2.220 3.807 -3.188 1.00 42.20 39 LEU A CA 7
ATOM 8170 C C . LEU A 1 39 ? -1.687 5.196 -3.564 1.00 21.41 39 LEU A C 7
ATOM 8171 O O . LEU A 1 39 ? -0.663 5.308 -4.238 1.00 44.51 39 LEU A O 7
ATOM 8187 N N . ASP A 1 40 ? -2.401 6.250 -3.147 1.00 14.13 40 ASP A N 7
ATOM 8188 C CA . ASP A 1 40 ? -1.973 7.646 -3.326 1.00 12.31 40 ASP A CA 7
ATOM 8189 C C . ASP A 1 40 ? -1.446 8.183 -1.992 1.00 41.35 40 ASP A C 7
ATOM 8190 O O . ASP A 1 40 ? -2.178 8.205 -0.988 1.00 54.53 40 ASP A O 7
ATOM 8199 N N . ALA A 1 41 ? -0.169 8.564 -1.981 1.00 54.42 41 ALA A N 7
ATOM 8200 C CA . ALA A 1 41 ? 0.442 9.322 -0.888 1.00 21.24 41 ALA A CA 7
ATOM 8201 C C . ALA A 1 41 ? 0.408 10.810 -1.252 1.00 64.43 41 ALA A C 7
ATOM 8202 O O . ALA A 1 41 ? 0.690 11.174 -2.396 1.00 50.10 41 ALA A O 7
ATOM 8209 N N . GLN A 1 42 ? 0.034 11.657 -0.286 1.00 71.15 42 GLN A N 7
ATOM 8210 C CA . GLN A 1 42 ? 0.011 13.122 -0.460 1.00 10.22 42 GLN A CA 7
ATOM 8211 C C . GLN A 1 42 ? 1.448 13.641 -0.691 1.00 10.50 42 GLN A C 7
ATOM 8212 O O . GLN A 1 42 ? 1.706 14.444 -1.598 1.00 41.10 42 GLN A O 7
ATOM 8226 N N . THR A 1 43 ? 2.372 13.112 0.123 1.00 64.25 43 THR A N 7
ATOM 8227 C CA . THR A 1 43 ? 3.805 13.448 0.076 1.00 22.54 43 THR A CA 7
ATOM 8228 C C . THR A 1 43 ? 4.658 12.166 0.158 1.00 64.42 43 THR A C 7
ATOM 8229 O O . THR A 1 43 ? 4.196 11.135 0.672 1.00 61.03 43 THR A O 7
ATOM 8240 N N . GLU A 1 44 ? 5.907 12.252 -0.356 1.00 50.43 44 GLU A N 7
ATOM 8241 C CA . GLU A 1 44 ? 6.871 11.133 -0.342 1.00 12.44 44 GLU A CA 7
ATOM 8242 C C . GLU A 1 44 ? 7.301 10.779 1.097 1.00 3.31 44 GLU A C 7
ATOM 8243 O O . GLU A 1 44 ? 7.701 9.643 1.363 1.00 1.10 44 GLU A O 7
ATOM 8255 N N . LYS A 1 45 ? 7.190 11.764 2.013 1.00 15.14 45 LYS A N 7
ATOM 8256 C CA . LYS A 1 45 ? 7.467 11.578 3.452 1.00 50.30 45 LYS A CA 7
ATOM 8257 C C . LYS A 1 45 ? 6.395 10.694 4.110 1.00 35.31 45 LYS A C 7
ATOM 8258 O O . LYS A 1 45 ? 6.696 9.928 5.035 1.00 71.23 45 LYS A O 7
ATOM 8277 N N . GLU A 1 46 ? 5.153 10.792 3.614 1.00 44.32 46 GLU A N 7
ATOM 8278 C CA . GLU A 1 46 ? 4.038 9.941 4.067 1.00 2.04 46 GLU A CA 7
ATOM 8279 C C . GLU A 1 46 ? 4.219 8.534 3.468 1.00 65.42 46 GLU A C 7
ATOM 8280 O O . GLU A 1 46 ? 3.911 7.525 4.103 1.00 33.52 46 GLU A O 7
ATOM 8292 N N . ALA A 1 47 ? 4.776 8.507 2.237 1.00 42.13 47 ALA A N 7
ATOM 8293 C CA . ALA A 1 47 ? 5.036 7.281 1.475 1.00 61.33 47 ALA A CA 7
ATOM 8294 C C . ALA A 1 47 ? 6.157 6.429 2.097 1.00 20.51 47 ALA A C 7
ATOM 8295 O O . ALA A 1 47 ? 6.239 5.239 1.805 1.00 44.30 47 ALA A O 7
ATOM 8302 N N . GLU A 1 48 ? 7.013 7.053 2.938 1.00 71.42 48 GLU A N 7
ATOM 8303 C CA . GLU A 1 48 ? 8.042 6.334 3.724 1.00 42.15 48 GLU A CA 7
ATOM 8304 C C . GLU A 1 48 ? 7.387 5.388 4.750 1.00 72.22 48 GLU A C 7
ATOM 8305 O O . GLU A 1 48 ? 7.896 4.299 5.037 1.00 75.32 48 GLU A O 7
ATOM 8317 N N . LYS A 1 49 ? 6.273 5.850 5.323 1.00 32.02 49 LYS A N 7
ATOM 8318 C CA . LYS A 1 49 ? 5.552 5.136 6.386 1.00 42.04 49 LYS A CA 7
ATOM 8319 C C . LYS A 1 49 ? 4.569 4.115 5.757 1.00 42.10 49 LYS A C 7
ATOM 8320 O O . LYS A 1 49 ? 4.377 3.014 6.265 1.00 43.25 49 LYS A O 7
ATOM 8339 N N . MET A 1 50 ? 3.874 4.604 4.715 1.00 40.45 50 MET A N 7
ATOM 8340 C CA . MET A 1 50 ? 2.954 3.802 3.882 1.00 72.41 50 MET A CA 7
ATOM 8341 C C . MET A 1 50 ? 3.631 2.516 3.369 1.00 22.55 50 MET A C 7
ATOM 8342 O O . MET A 1 50 ? 3.082 1.422 3.539 1.00 64.31 50 MET A O 7
ATOM 8356 N N . GLU A 1 51 ? 4.807 2.663 2.721 1.00 61.15 51 GLU A N 7
ATOM 8357 C CA . GLU A 1 51 ? 5.602 1.509 2.239 1.00 61.02 51 GLU A CA 7
ATOM 8358 C C . GLU A 1 51 ? 6.060 0.591 3.407 1.00 1.12 51 GLU A C 7
ATOM 8359 O O . GLU A 1 51 ? 6.221 -0.614 3.218 1.00 2.21 51 GLU A O 7
ATOM 8371 N N . LYS A 1 52 ? 6.268 1.190 4.605 1.00 4.12 52 LYS A N 7
ATOM 8372 C CA . LYS A 1 52 ? 6.645 0.460 5.836 1.00 30.02 52 LYS A CA 7
ATOM 8373 C C . LYS A 1 52 ? 5.464 -0.409 6.308 1.00 44.20 52 LYS A C 7
ATOM 8374 O O . LYS A 1 52 ? 5.654 -1.538 6.762 1.00 3.11 52 LYS A O 7
ATOM 8393 N N . ALA A 1 53 ? 4.251 0.145 6.167 1.00 51.40 53 ALA A N 7
ATOM 8394 C CA . ALA A 1 53 ? 2.996 -0.524 6.527 1.00 63.54 53 ALA A CA 7
ATOM 8395 C C . ALA A 1 53 ? 2.718 -1.713 5.586 1.00 62.14 53 ALA A C 7
ATOM 8396 O O . ALA A 1 53 ? 2.211 -2.755 6.014 1.00 51.22 53 ALA A O 7
ATOM 8403 N N . VAL A 1 54 ? 3.050 -1.532 4.299 1.00 50.33 54 VAL A N 7
ATOM 8404 C CA . VAL A 1 54 ? 3.038 -2.607 3.294 1.00 32.23 54 VAL A CA 7
ATOM 8405 C C . VAL A 1 54 ? 4.000 -3.760 3.696 1.00 64.40 54 VAL A C 7
ATOM 8406 O O . VAL A 1 54 ? 3.623 -4.933 3.622 1.00 14.43 54 VAL A O 7
ATOM 8419 N N . LYS A 1 55 ? 5.238 -3.398 4.117 1.00 62.30 55 LYS A N 7
ATOM 8420 C CA . LYS A 1 55 ? 6.254 -4.364 4.630 1.00 3.23 55 LYS A CA 7
ATOM 8421 C C . LYS A 1 55 ? 5.709 -5.218 5.800 1.00 75.32 55 LYS A C 7
ATOM 8422 O O . LYS A 1 55 ? 6.064 -6.398 5.922 1.00 23.51 55 LYS A O 7
ATOM 8441 N N . LYS A 1 56 ? 4.843 -4.609 6.646 1.00 15.11 56 LYS A N 7
ATOM 8442 C CA . LYS A 1 56 ? 4.211 -5.289 7.808 1.00 34.54 56 LYS A CA 7
ATOM 8443 C C . LYS A 1 56 ? 3.308 -6.456 7.349 1.00 25.30 56 LYS A C 7
ATOM 8444 O O . LYS A 1 56 ? 3.203 -7.484 8.032 1.00 24.44 56 LYS A O 7
ATOM 8463 N N . VAL A 1 57 ? 2.663 -6.271 6.187 1.00 52.22 57 VAL A N 7
ATOM 8464 C CA . VAL A 1 57 ? 1.817 -7.288 5.534 1.00 64.50 57 VAL A CA 7
ATOM 8465 C C . VAL A 1 57 ? 2.678 -8.296 4.739 1.00 30.13 57 VAL A C 7
ATOM 8466 O O . VAL A 1 57 ? 2.427 -9.507 4.771 1.00 54.24 57 VAL A O 7
ATOM 8479 N N . LYS A 1 58 ? 3.726 -7.775 4.083 1.00 45.13 58 LYS A N 7
ATOM 8480 C CA . LYS A 1 58 ? 4.488 -8.516 3.067 1.00 64.25 58 LYS A CA 7
ATOM 8481 C C . LYS A 1 58 ? 5.966 -8.035 3.063 1.00 2.34 58 LYS A C 7
ATOM 8482 O O . LYS A 1 58 ? 6.275 -6.965 2.522 1.00 73.05 58 LYS A O 7
ATOM 8501 N N . PRO A 1 59 ? 6.907 -8.804 3.713 1.00 24.31 59 PRO A N 7
ATOM 8502 C CA . PRO A 1 59 ? 8.355 -8.438 3.785 1.00 72.11 59 PRO A CA 7
ATOM 8503 C C . PRO A 1 59 ? 9.051 -8.426 2.407 1.00 51.40 59 PRO A C 7
ATOM 8504 O O . PRO A 1 59 ? 10.111 -7.817 2.248 1.00 11.32 59 PRO A O 7
ATOM 8515 N N . ASN A 1 60 ? 8.440 -9.106 1.422 1.00 41.02 60 ASN A N 7
ATOM 8516 C CA . ASN A 1 60 ? 8.963 -9.202 0.037 1.00 52.35 60 ASN A CA 7
ATOM 8517 C C . ASN A 1 60 ? 8.277 -8.176 -0.892 1.00 45.22 60 ASN A C 7
ATOM 8518 O O . ASN A 1 60 ? 8.254 -8.353 -2.121 1.00 73.22 60 ASN A O 7
ATOM 8529 N N . ALA A 1 61 ? 7.720 -7.101 -0.285 1.00 70.22 61 ALA A N 7
ATOM 8530 C CA . ALA A 1 61 ? 7.061 -6.000 -1.002 1.00 71.52 61 ALA A CA 7
ATOM 8531 C C . ALA A 1 61 ? 7.969 -5.356 -2.078 1.00 71.13 61 ALA A C 7
ATOM 8532 O O . ALA A 1 61 ? 8.999 -4.746 -1.754 1.00 51.42 61 ALA A O 7
ATOM 8539 N N . THR A 1 62 ? 7.572 -5.507 -3.353 1.00 43.21 62 THR A N 7
ATOM 8540 C CA . THR A 1 62 ? 8.190 -4.808 -4.485 1.00 14.11 62 THR A CA 7
ATOM 8541 C C . THR A 1 62 ? 7.356 -3.539 -4.760 1.00 64.11 62 THR A C 7
ATOM 8542 O O . THR A 1 62 ? 6.283 -3.593 -5.390 1.00 23.11 62 THR A O 7
ATOM 8553 N N . ILE A 1 63 ? 7.855 -2.416 -4.251 1.00 70.52 63 ILE A N 7
ATOM 8554 C CA . ILE A 1 63 ? 7.133 -1.136 -4.186 1.00 53.13 63 ILE A CA 7
ATOM 8555 C C . ILE A 1 63 ? 7.662 -0.198 -5.268 1.00 45.12 63 ILE A C 7
ATOM 8556 O O . ILE A 1 63 ? 8.873 0.017 -5.370 1.00 44.25 63 ILE A O 7
ATOM 8572 N N . ARG A 1 64 ? 6.751 0.323 -6.100 1.00 22.11 64 ARG A N 7
ATOM 8573 C CA . ARG A 1 64 ? 7.074 1.321 -7.123 1.00 25.25 64 ARG A CA 7
ATOM 8574 C C . ARG A 1 64 ? 6.609 2.685 -6.617 1.00 44.10 64 ARG A C 7
ATOM 8575 O O . ARG A 1 64 ? 5.412 2.898 -6.407 1.00 50.04 64 ARG A O 7
ATOM 8596 N N . LYS A 1 65 ? 7.565 3.584 -6.380 1.00 24.33 65 LYS A N 7
ATOM 8597 C CA . LYS A 1 65 ? 7.299 4.947 -5.916 1.00 2.34 65 LYS A CA 7
ATOM 8598 C C . LYS A 1 65 ? 7.651 5.937 -7.026 1.00 43.24 65 LYS A C 7
ATOM 8599 O O . LYS A 1 65 ? 8.816 6.043 -7.433 1.00 14.43 65 LYS A O 7
ATOM 8618 N N . THR A 1 66 ? 6.639 6.643 -7.521 1.00 61.43 66 THR A N 7
ATOM 8619 C CA . THR A 1 66 ? 6.808 7.748 -8.469 1.00 1.31 66 THR A CA 7
ATOM 8620 C C . THR A 1 66 ? 6.836 9.077 -7.685 1.00 12.34 66 THR A C 7
ATOM 8621 O O . THR A 1 66 ? 6.616 9.091 -6.469 1.00 15.54 66 THR A O 7
ATOM 8632 N N . GLY A 1 67 ? 7.119 10.188 -8.376 1.00 73.43 67 GLY A N 7
ATOM 8633 C CA . GLY A 1 67 ? 7.251 11.502 -7.739 1.00 71.52 67 GLY A CA 7
ATOM 8634 C C . GLY A 1 67 ? 8.685 11.992 -7.780 1.00 23.34 67 GLY A C 7
ATOM 8635 O O . GLY A 1 67 ? 8.953 13.110 -8.222 1.00 63.55 67 GLY A O 7
ATOM 8639 N N . GLY A 1 68 ? 9.619 11.144 -7.315 1.00 74.33 68 GLY A N 7
ATOM 8640 C CA . GLY A 1 68 ? 11.048 11.457 -7.334 1.00 71.53 68 GLY A CA 7
ATOM 8641 C C . GLY A 1 68 ? 11.777 10.749 -8.461 1.00 34.54 68 GLY A C 7
ATOM 8642 O O . GLY A 1 68 ? 12.842 10.157 -8.244 1.00 1.31 68 GLY A O 7
ATOM 8646 N N . SER A 1 69 ? 11.204 10.814 -9.675 1.00 44.41 69 SER A N 7
ATOM 8647 C CA . SER A 1 69 ? 11.768 10.158 -10.874 1.00 22.34 69 SER A CA 7
ATOM 8648 C C . SER A 1 69 ? 12.797 11.078 -11.579 1.00 54.02 69 SER A C 7
ATOM 8649 O O . SER A 1 69 ? 13.059 12.199 -11.119 1.00 25.21 69 SER A O 7
ATOM 8657 N N . LEU A 1 70 ? 13.400 10.576 -12.677 1.00 72.04 70 LEU A N 7
ATOM 8658 C CA . LEU A 1 70 ? 14.288 11.373 -13.544 1.00 70.01 70 LEU A CA 7
ATOM 8659 C C . LEU A 1 70 ? 13.438 12.098 -14.597 1.00 51.11 70 LEU A C 7
ATOM 8660 O O . LEU A 1 70 ? 12.589 11.470 -15.252 1.00 61.43 70 LEU A O 7
ATOM 8676 N N . GLU A 1 71 ? 13.679 13.411 -14.750 1.00 51.34 71 GLU A N 7
ATOM 8677 C CA . GLU A 1 71 ? 13.000 14.249 -15.742 1.00 34.33 71 GLU A CA 7
ATOM 8678 C C . GLU A 1 71 ? 13.412 13.770 -17.153 1.00 41.33 71 GLU A C 7
ATOM 8679 O O . GLU A 1 71 ? 14.600 13.809 -17.509 1.00 2.11 71 GLU A O 7
ATOM 8691 N N . HIS A 1 72 ? 12.415 13.322 -17.928 1.00 44.14 72 HIS A N 7
ATOM 8692 C CA . HIS A 1 72 ? 12.621 12.731 -19.253 1.00 24.54 72 HIS A CA 7
ATOM 8693 C C . HIS A 1 72 ? 12.935 13.818 -20.292 1.00 44.03 72 HIS A C 7
ATOM 8694 O O . HIS A 1 72 ? 12.034 14.413 -20.890 1.00 63.14 72 HIS A O 7
ATOM 8709 N N . HIS A 1 73 ? 14.238 14.104 -20.440 1.00 44.13 73 HIS A N 7
ATOM 8710 C CA . HIS A 1 73 ? 14.761 15.007 -21.479 1.00 33.21 73 HIS A CA 7
ATOM 8711 C C . HIS A 1 73 ? 14.892 14.238 -22.798 1.00 71.20 73 HIS A C 7
ATOM 8712 O O . HIS A 1 73 ? 14.544 14.752 -23.865 1.00 32.23 73 HIS A O 7
ATOM 8727 N N . HIS A 1 74 ? 15.396 12.992 -22.695 1.00 50.15 74 HIS A N 7
ATOM 8728 C CA . HIS A 1 74 ? 15.588 12.086 -23.842 1.00 1.01 74 HIS A CA 7
ATOM 8729 C C . HIS A 1 74 ? 14.224 11.629 -24.394 1.00 52.01 74 HIS A C 7
ATOM 8730 O O . HIS A 1 74 ? 13.603 10.701 -23.864 1.00 21.31 74 HIS A O 7
ATOM 8745 N N . HIS A 1 75 ? 13.746 12.341 -25.423 1.00 14.31 75 HIS A N 7
ATOM 8746 C CA . HIS A 1 75 ? 12.474 12.039 -26.110 1.00 50.01 75 HIS A CA 7
ATOM 8747 C C . HIS A 1 75 ? 12.736 11.194 -27.371 1.00 50.10 75 HIS A C 7
ATOM 8748 O O . HIS A 1 75 ? 13.896 10.980 -27.754 1.00 50.54 75 HIS A O 7
ATOM 8763 N N . HIS A 1 76 ? 11.648 10.705 -27.996 1.00 72.42 76 HIS A N 7
ATOM 8764 C CA . HIS A 1 76 ? 11.721 9.847 -29.202 1.00 60.41 76 HIS A CA 7
ATOM 8765 C C . HIS A 1 76 ? 12.240 10.646 -30.423 1.00 31.31 76 HIS A C 7
ATOM 8766 O O . HIS A 1 76 ? 11.923 11.839 -30.579 1.00 0.30 76 HIS A O 7
ATOM 8781 N N . HIS A 1 77 ? 13.019 9.964 -31.272 1.00 20.12 77 HIS A N 7
ATOM 8782 C CA . HIS A 1 77 ? 13.595 10.525 -32.507 1.00 3.35 77 HIS A CA 7
ATOM 8783 C C . HIS A 1 77 ? 14.116 9.357 -33.384 1.00 70.43 77 HIS A C 7
ATOM 8784 O O . HIS A 1 77 ? 15.222 8.842 -33.111 1.00 73.43 77 HIS A O 7
ATOM 8800 N N . MET A 1 1 ? -1.334 12.518 -5.111 1.00 20.22 1 MET A N 8
ATOM 8801 C CA . MET A 1 1 ? -1.038 12.404 -6.554 1.00 40.03 1 MET A CA 8
ATOM 8802 C C . MET A 1 1 ? 0.171 11.487 -6.805 1.00 15.12 1 MET A C 8
ATOM 8803 O O . MET A 1 1 ? 0.618 11.349 -7.949 1.00 30.43 1 MET A O 8
ATOM 8819 N N . VAL A 1 2 ? 0.689 10.843 -5.732 1.00 1.13 2 VAL A N 8
ATOM 8820 C CA . VAL A 1 2 ? 1.798 9.870 -5.843 1.00 11.55 2 VAL A CA 8
ATOM 8821 C C . VAL A 1 2 ? 1.226 8.501 -6.236 1.00 13.10 2 VAL A C 8
ATOM 8822 O O . VAL A 1 2 ? 0.149 8.136 -5.773 1.00 34.54 2 VAL A O 8
ATOM 8835 N N . ASP A 1 3 ? 1.942 7.756 -7.086 1.00 43.43 3 ASP A N 8
ATOM 8836 C CA . ASP A 1 3 ? 1.583 6.357 -7.399 1.00 32.35 3 ASP A CA 8
ATOM 8837 C C . ASP A 1 3 ? 2.582 5.427 -6.708 1.00 71.32 3 ASP A C 8
ATOM 8838 O O . ASP A 1 3 ? 3.760 5.400 -7.068 1.00 1.33 3 ASP A O 8
ATOM 8847 N N . LEU A 1 4 ? 2.104 4.712 -5.689 1.00 63.21 4 LEU A N 8
ATOM 8848 C CA . LEU A 1 4 ? 2.876 3.678 -4.998 1.00 3.02 4 LEU A CA 8
ATOM 8849 C C . LEU A 1 4 ? 2.364 2.340 -5.527 1.00 21.31 4 LEU A C 8
ATOM 8850 O O . LEU A 1 4 ? 1.223 1.972 -5.268 1.00 2.31 4 LEU A O 8
ATOM 8866 N N . LYS A 1 5 ? 3.199 1.643 -6.289 1.00 55.14 5 LYS A N 8
ATOM 8867 C CA . LYS A 1 5 ? 2.820 0.402 -6.968 1.00 34.14 5 LYS A CA 8
ATOM 8868 C C . LYS A 1 5 ? 3.409 -0.778 -6.197 1.00 5.30 5 LYS A C 8
ATOM 8869 O O . LYS A 1 5 ? 4.623 -0.985 -6.224 1.00 74.50 5 LYS A O 8
ATOM 8888 N N . ILE A 1 6 ? 2.555 -1.518 -5.492 1.00 21.24 6 ILE A N 8
ATOM 8889 C CA . ILE A 1 6 ? 2.962 -2.686 -4.704 1.00 65.42 6 ILE A CA 8
ATOM 8890 C C . ILE A 1 6 ? 2.440 -3.949 -5.412 1.00 34.30 6 ILE A C 8
ATOM 8891 O O . ILE A 1 6 ? 1.298 -3.974 -5.863 1.00 24.24 6 ILE A O 8
ATOM 8907 N N . ASP A 1 7 ? 3.282 -4.975 -5.539 1.00 1.13 7 ASP A N 8
ATOM 8908 C CA . ASP A 1 7 ? 2.852 -6.304 -6.029 1.00 45.33 7 ASP A CA 8
ATOM 8909 C C . ASP A 1 7 ? 1.975 -7.002 -4.961 1.00 51.34 7 ASP A C 8
ATOM 8910 O O . ASP A 1 7 ? 2.246 -6.871 -3.774 1.00 13.44 7 ASP A O 8
ATOM 8919 N N . VAL A 1 8 ? 0.908 -7.679 -5.387 1.00 73.24 8 VAL A N 8
ATOM 8920 C CA . VAL A 1 8 ? 0.150 -8.629 -4.524 1.00 13.45 8 VAL A CA 8
ATOM 8921 C C . VAL A 1 8 ? -0.188 -9.890 -5.330 1.00 32.43 8 VAL A C 8
ATOM 8922 O O . VAL A 1 8 ? -0.655 -9.802 -6.472 1.00 14.52 8 VAL A O 8
ATOM 8935 N N . SER A 1 9 ? 0.108 -11.062 -4.747 1.00 11.31 9 SER A N 8
ATOM 8936 C CA . SER A 1 9 ? -0.179 -12.355 -5.370 1.00 34.30 9 SER A CA 8
ATOM 8937 C C . SER A 1 9 ? -1.670 -12.658 -5.247 1.00 72.15 9 SER A C 8
ATOM 8938 O O . SER A 1 9 ? -2.382 -12.767 -6.250 1.00 61.10 9 SER A O 8
ATOM 8946 N N . ASP A 1 10 ? -2.150 -12.714 -4.000 1.00 31.11 10 ASP A N 8
ATOM 8947 C CA . ASP A 1 10 ? -3.527 -13.115 -3.688 1.00 21.12 10 ASP A CA 8
ATOM 8948 C C . ASP A 1 10 ? -4.462 -11.904 -3.589 1.00 60.04 10 ASP A C 8
ATOM 8949 O O . ASP A 1 10 ? -4.023 -10.746 -3.535 1.00 74.51 10 ASP A O 8
ATOM 8958 N N . ASP A 1 11 ? -5.752 -12.227 -3.512 1.00 33.21 11 ASP A N 8
ATOM 8959 C CA . ASP A 1 11 ? -6.844 -11.257 -3.338 1.00 61.53 11 ASP A CA 8
ATOM 8960 C C . ASP A 1 11 ? -6.985 -10.913 -1.838 1.00 2.15 11 ASP A C 8
ATOM 8961 O O . ASP A 1 11 ? -7.397 -9.806 -1.480 1.00 31.41 11 ASP A O 8
ATOM 8970 N N . GLU A 1 12 ? -6.621 -11.893 -0.978 1.00 4.30 12 GLU A N 8
ATOM 8971 C CA . GLU A 1 12 ? -6.556 -11.733 0.489 1.00 21.30 12 GLU A CA 8
ATOM 8972 C C . GLU A 1 12 ? -5.407 -10.783 0.850 1.00 10.32 12 GLU A C 8
ATOM 8973 O O . GLU A 1 12 ? -5.570 -9.877 1.679 1.00 31.31 12 GLU A O 8
ATOM 8985 N N . GLU A 1 13 ? -4.246 -11.037 0.208 1.00 3.33 13 GLU A N 8
ATOM 8986 C CA . GLU A 1 13 ? -3.037 -10.203 0.300 1.00 52.51 13 GLU A CA 8
ATOM 8987 C C . GLU A 1 13 ? -3.364 -8.714 0.097 1.00 22.13 13 GLU A C 8
ATOM 8988 O O . GLU A 1 13 ? -2.926 -7.862 0.878 1.00 21.30 13 GLU A O 8
ATOM 9000 N N . ALA A 1 14 ? -4.170 -8.434 -0.939 1.00 21.41 14 ALA A N 8
ATOM 9001 C CA . ALA A 1 14 ? -4.605 -7.075 -1.275 1.00 0.31 14 ALA A CA 8
ATOM 9002 C C . ALA A 1 14 ? -5.381 -6.411 -0.120 1.00 32.25 14 ALA A C 8
ATOM 9003 O O . ALA A 1 14 ? -5.049 -5.294 0.280 1.00 63.21 14 ALA A O 8
ATOM 9010 N N . GLU A 1 15 ? -6.384 -7.137 0.434 1.00 4.21 15 GLU A N 8
ATOM 9011 C CA . GLU A 1 15 ? -7.252 -6.641 1.533 1.00 71.44 15 GLU A CA 8
ATOM 9012 C C . GLU A 1 15 ? -6.425 -6.181 2.745 1.00 41.44 15 GLU A C 8
ATOM 9013 O O . GLU A 1 15 ? -6.750 -5.174 3.391 1.00 11.32 15 GLU A O 8
ATOM 9025 N N . LYS A 1 16 ? -5.353 -6.943 3.033 1.00 33.03 16 LYS A N 8
ATOM 9026 C CA . LYS A 1 16 ? -4.461 -6.686 4.171 1.00 61.42 16 LYS A CA 8
ATOM 9027 C C . LYS A 1 16 ? -3.738 -5.341 4.024 1.00 11.12 16 LYS A C 8
ATOM 9028 O O . LYS A 1 16 ? -3.659 -4.572 4.984 1.00 33.14 16 LYS A O 8
ATOM 9047 N N . ILE A 1 17 ? -3.233 -5.072 2.807 1.00 3.13 17 ILE A N 8
ATOM 9048 C CA . ILE A 1 17 ? -2.478 -3.844 2.496 1.00 12.31 17 ILE A CA 8
ATOM 9049 C C . ILE A 1 17 ? -3.376 -2.607 2.705 1.00 54.34 17 ILE A C 8
ATOM 9050 O O . ILE A 1 17 ? -3.004 -1.670 3.412 1.00 11.52 17 ILE A O 8
ATOM 9066 N N . ILE A 1 18 ? -4.591 -2.671 2.136 1.00 24.41 18 ILE A N 8
ATOM 9067 C CA . ILE A 1 18 ? -5.584 -1.591 2.194 1.00 10.33 18 ILE A CA 8
ATOM 9068 C C . ILE A 1 18 ? -5.962 -1.270 3.657 1.00 0.13 18 ILE A C 8
ATOM 9069 O O . ILE A 1 18 ? -5.900 -0.108 4.062 1.00 2.24 18 ILE A O 8
ATOM 9085 N N . ARG A 1 19 ? -6.303 -2.319 4.446 1.00 62.34 19 ARG A N 8
ATOM 9086 C CA . ARG A 1 19 ? -6.730 -2.153 5.849 1.00 50.23 19 ARG A CA 8
ATOM 9087 C C . ARG A 1 19 ? -5.615 -1.515 6.687 1.00 10.34 19 ARG A C 8
ATOM 9088 O O . ARG A 1 19 ? -5.851 -0.525 7.389 1.00 32.52 19 ARG A O 8
ATOM 9109 N N . GLU A 1 20 ? -4.395 -2.064 6.538 1.00 65.42 20 GLU A N 8
ATOM 9110 C CA . GLU A 1 20 ? -3.209 -1.643 7.300 1.00 13.32 20 GLU A CA 8
ATOM 9111 C C . GLU A 1 20 ? -2.935 -0.139 7.119 1.00 64.40 20 GLU A C 8
ATOM 9112 O O . GLU A 1 20 ? -2.657 0.571 8.093 1.00 41.12 20 GLU A O 8
ATOM 9124 N N . ILE A 1 21 ? -3.046 0.335 5.865 1.00 30.32 21 ILE A N 8
ATOM 9125 C CA . ILE A 1 21 ? -2.849 1.751 5.534 1.00 44.32 21 ILE A CA 8
ATOM 9126 C C . ILE A 1 21 ? -4.026 2.610 6.053 1.00 30.05 21 ILE A C 8
ATOM 9127 O O . ILE A 1 21 ? -3.805 3.662 6.643 1.00 63.32 21 ILE A O 8
ATOM 9143 N N . ARG A 1 22 ? -5.270 2.137 5.862 1.00 20.44 22 ARG A N 8
ATOM 9144 C CA . ARG A 1 22 ? -6.484 2.936 6.164 1.00 64.10 22 ARG A CA 8
ATOM 9145 C C . ARG A 1 22 ? -6.772 3.071 7.677 1.00 25.02 22 ARG A C 8
ATOM 9146 O O . ARG A 1 22 ? -7.504 3.981 8.074 1.00 34.23 22 ARG A O 8
ATOM 9167 N N . GLU A 1 23 ? -6.196 2.197 8.518 1.00 23.44 23 GLU A N 8
ATOM 9168 C CA . GLU A 1 23 ? -6.384 2.275 9.989 1.00 72.14 23 GLU A CA 8
ATOM 9169 C C . GLU A 1 23 ? -5.570 3.436 10.585 1.00 25.53 23 GLU A C 8
ATOM 9170 O O . GLU A 1 23 ? -6.027 4.120 11.507 1.00 35.11 23 GLU A O 8
ATOM 9182 N N . GLN A 1 24 ? -4.355 3.639 10.058 1.00 42.42 24 GLN A N 8
ATOM 9183 C CA . GLN A 1 24 ? -3.451 4.718 10.509 1.00 30.45 24 GLN A CA 8
ATOM 9184 C C . GLN A 1 24 ? -3.712 6.002 9.712 1.00 10.30 24 GLN A C 8
ATOM 9185 O O . GLN A 1 24 ? -3.593 7.115 10.236 1.00 1.25 24 GLN A O 8
ATOM 9199 N N . TRP A 1 25 ? -4.041 5.815 8.434 1.00 4.14 25 TRP A N 8
ATOM 9200 C CA . TRP A 1 25 ? -4.347 6.913 7.496 1.00 44.53 25 TRP A CA 8
ATOM 9201 C C . TRP A 1 25 ? -5.762 6.716 6.913 1.00 74.12 25 TRP A C 8
ATOM 9202 O O . TRP A 1 25 ? -5.911 6.147 5.824 1.00 44.31 25 TRP A O 8
ATOM 9223 N N . PRO A 1 26 ? -6.831 7.169 7.636 1.00 35.31 26 PRO A N 8
ATOM 9224 C CA . PRO A 1 26 ? -8.239 6.981 7.186 1.00 52.13 26 PRO A CA 8
ATOM 9225 C C . PRO A 1 26 ? -8.570 7.782 5.919 1.00 23.44 26 PRO A C 8
ATOM 9226 O O . PRO A 1 26 ? -9.519 7.460 5.189 1.00 44.23 26 PRO A O 8
ATOM 9237 N N . LYS A 1 27 ? -7.784 8.839 5.676 1.00 52.34 27 LYS A N 8
ATOM 9238 C CA . LYS A 1 27 ? -7.978 9.750 4.539 1.00 4.54 27 LYS A CA 8
ATOM 9239 C C . LYS A 1 27 ? -7.149 9.315 3.312 1.00 53.42 27 LYS A C 8
ATOM 9240 O O . LYS A 1 27 ? -7.360 9.844 2.214 1.00 41.13 27 LYS A O 8
ATOM 9259 N N . ALA A 1 28 ? -6.212 8.355 3.498 1.00 30.35 28 ALA A N 8
ATOM 9260 C CA . ALA A 1 28 ? -5.344 7.857 2.408 1.00 25.52 28 ALA A CA 8
ATOM 9261 C C . ALA A 1 28 ? -6.176 7.209 1.283 1.00 65.54 28 ALA A C 8
ATOM 9262 O O . ALA A 1 28 ? -6.845 6.193 1.501 1.00 54.54 28 ALA A O 8
ATOM 9269 N N . THR A 1 29 ? -6.126 7.827 0.103 1.00 74.34 29 THR A N 8
ATOM 9270 C CA . THR A 1 29 ? -6.820 7.350 -1.100 1.00 65.05 29 THR A CA 8
ATOM 9271 C C . THR A 1 29 ? -6.093 6.109 -1.659 1.00 52.15 29 THR A C 8
ATOM 9272 O O . THR A 1 29 ? -4.919 6.187 -2.012 1.00 35.21 29 THR A O 8
ATOM 9283 N N . VAL A 1 30 ? -6.780 4.954 -1.680 1.00 30.32 30 VAL A N 8
ATOM 9284 C CA . VAL A 1 30 ? -6.211 3.697 -2.194 1.00 61.12 30 VAL A CA 8
ATOM 9285 C C . VAL A 1 30 ? -7.047 3.208 -3.392 1.00 54.11 30 VAL A C 8
ATOM 9286 O O . VAL A 1 30 ? -8.276 3.138 -3.307 1.00 50.31 30 VAL A O 8
ATOM 9299 N N . THR A 1 31 ? -6.370 2.914 -4.507 1.00 42.12 31 THR A N 8
ATOM 9300 C CA . THR A 1 31 ? -6.955 2.200 -5.654 1.00 0.44 31 THR A CA 8
ATOM 9301 C C . THR A 1 31 ? -6.488 0.729 -5.593 1.00 2.11 31 THR A C 8
ATOM 9302 O O . THR A 1 31 ? -5.292 0.450 -5.717 1.00 72.12 31 THR A O 8
ATOM 9313 N N . ARG A 1 32 ? -7.422 -0.203 -5.383 1.00 64.43 32 ARG A N 8
ATOM 9314 C CA . ARG A 1 32 ? -7.093 -1.628 -5.207 1.00 13.40 32 ARG A CA 8
ATOM 9315 C C . ARG A 1 32 ? -7.461 -2.399 -6.469 1.00 10.40 32 ARG A C 8
ATOM 9316 O O . ARG A 1 32 ? -8.644 -2.641 -6.728 1.00 74.01 32 ARG A O 8
ATOM 9337 N N . THR A 1 33 ? -6.469 -2.722 -7.292 1.00 10.21 33 THR A N 8
ATOM 9338 C CA . THR A 1 33 ? -6.598 -3.781 -8.304 1.00 12.21 33 THR A CA 8
ATOM 9339 C C . THR A 1 33 ? -5.723 -4.987 -7.881 1.00 30.03 33 THR A C 8
ATOM 9340 O O . THR A 1 33 ? -4.575 -4.806 -7.469 1.00 4.20 33 THR A O 8
ATOM 9351 N N . ASN A 1 34 ? -6.302 -6.201 -7.900 1.00 11.22 34 ASN A N 8
ATOM 9352 C CA . ASN A 1 34 ? -5.547 -7.452 -7.642 1.00 14.35 34 ASN A CA 8
ATOM 9353 C C . ASN A 1 34 ? -4.353 -7.568 -8.621 1.00 12.13 34 ASN A C 8
ATOM 9354 O O . ASN A 1 34 ? -4.508 -7.344 -9.821 1.00 33.01 34 ASN A O 8
ATOM 9365 N N . GLY A 1 35 ? -3.174 -7.929 -8.097 1.00 44.23 35 GLY A N 8
ATOM 9366 C CA . GLY A 1 35 ? -1.919 -7.845 -8.855 1.00 1.13 35 GLY A CA 8
ATOM 9367 C C . GLY A 1 35 ? -1.097 -6.615 -8.481 1.00 4.12 35 GLY A C 8
ATOM 9368 O O . GLY A 1 35 ? 0.082 -6.736 -8.127 1.00 2.24 35 GLY A O 8
ATOM 9372 N N . ASP A 1 36 ? -1.720 -5.421 -8.543 1.00 61.11 36 ASP A N 8
ATOM 9373 C CA . ASP A 1 36 ? -1.024 -4.135 -8.321 1.00 12.44 36 ASP A CA 8
ATOM 9374 C C . ASP A 1 36 ? -1.850 -3.236 -7.385 1.00 73.21 36 ASP A C 8
ATOM 9375 O O . ASP A 1 36 ? -2.929 -2.772 -7.762 1.00 14.14 36 ASP A O 8
ATOM 9384 N N . ILE A 1 37 ? -1.329 -2.928 -6.194 1.00 2.32 37 ILE A N 8
ATOM 9385 C CA . ILE A 1 37 ? -2.002 -2.043 -5.244 1.00 32.40 37 ILE A CA 8
ATOM 9386 C C . ILE A 1 37 ? -1.456 -0.643 -5.441 1.00 24.21 37 ILE A C 8
ATOM 9387 O O . ILE A 1 37 ? -0.291 -0.368 -5.149 1.00 25.15 37 ILE A O 8
ATOM 9403 N N . LYS A 1 38 ? -2.302 0.214 -5.995 1.00 1.32 38 LYS A N 8
ATOM 9404 C CA . LYS A 1 38 ? -1.976 1.596 -6.285 1.00 64.14 38 LYS A CA 8
ATOM 9405 C C . LYS A 1 38 ? -2.373 2.433 -5.069 1.00 21.31 38 LYS A C 8
ATOM 9406 O O . LYS A 1 38 ? -3.559 2.640 -4.818 1.00 70.32 38 LYS A O 8
ATOM 9425 N N . LEU A 1 39 ? -1.388 2.871 -4.294 1.00 23.12 39 LEU A N 8
ATOM 9426 C CA . LEU A 1 39 ? -1.619 3.675 -3.093 1.00 3.32 39 LEU A CA 8
ATOM 9427 C C . LEU A 1 39 ? -1.233 5.113 -3.402 1.00 55.33 39 LEU A C 8
ATOM 9428 O O . LEU A 1 39 ? -0.136 5.376 -3.892 1.00 25.50 39 LEU A O 8
ATOM 9444 N N . ASP A 1 40 ? -2.153 6.036 -3.151 1.00 53.25 40 ASP A N 8
ATOM 9445 C CA . ASP A 1 40 ? -1.906 7.461 -3.364 1.00 71.41 40 ASP A CA 8
ATOM 9446 C C . ASP A 1 40 ? -1.467 8.078 -2.033 1.00 50.43 40 ASP A C 8
ATOM 9447 O O . ASP A 1 40 ? -2.242 8.102 -1.065 1.00 44.24 40 ASP A O 8
ATOM 9456 N N . ALA A 1 41 ? -0.202 8.504 -1.977 1.00 43.40 41 ALA A N 8
ATOM 9457 C CA . ALA A 1 41 ? 0.343 9.224 -0.819 1.00 50.04 41 ALA A CA 8
ATOM 9458 C C . ALA A 1 41 ? 0.040 10.719 -0.963 1.00 73.31 41 ALA A C 8
ATOM 9459 O O . ALA A 1 41 ? 0.027 11.248 -2.088 1.00 24.22 41 ALA A O 8
ATOM 9466 N N . GLN A 1 42 ? -0.244 11.376 0.173 1.00 21.00 42 GLN A N 8
ATOM 9467 C CA . GLN A 1 42 ? -0.415 12.839 0.232 1.00 74.11 42 GLN A CA 8
ATOM 9468 C C . GLN A 1 42 ? 0.924 13.544 -0.042 1.00 13.01 42 GLN A C 8
ATOM 9469 O O . GLN A 1 42 ? 0.961 14.599 -0.683 1.00 31.54 42 GLN A O 8
ATOM 9483 N N . THR A 1 43 ? 2.015 12.939 0.440 1.00 45.34 43 THR A N 8
ATOM 9484 C CA . THR A 1 43 ? 3.374 13.461 0.255 1.00 50.34 43 THR A CA 8
ATOM 9485 C C . THR A 1 43 ? 4.389 12.299 0.278 1.00 54.24 43 THR A C 8
ATOM 9486 O O . THR A 1 43 ? 4.054 11.185 0.723 1.00 25.35 43 THR A O 8
ATOM 9497 N N . GLU A 1 44 ? 5.622 12.569 -0.209 1.00 11.13 44 GLU A N 8
ATOM 9498 C CA . GLU A 1 44 ? 6.703 11.566 -0.297 1.00 14.15 44 GLU A CA 8
ATOM 9499 C C . GLU A 1 44 ? 7.084 11.047 1.091 1.00 24.42 44 GLU A C 8
ATOM 9500 O O . GLU A 1 44 ? 7.357 9.853 1.261 1.00 41.25 44 GLU A O 8
ATOM 9512 N N . LYS A 1 45 ? 7.083 11.964 2.075 1.00 60.11 45 LYS A N 8
ATOM 9513 C CA . LYS A 1 45 ? 7.411 11.642 3.464 1.00 52.14 45 LYS A CA 8
ATOM 9514 C C . LYS A 1 45 ? 6.415 10.628 4.037 1.00 35.33 45 LYS A C 8
ATOM 9515 O O . LYS A 1 45 ? 6.814 9.690 4.720 1.00 72.33 45 LYS A O 8
ATOM 9534 N N . GLU A 1 46 ? 5.127 10.804 3.696 1.00 11.44 46 GLU A N 8
ATOM 9535 C CA . GLU A 1 46 ? 4.044 9.924 4.164 1.00 12.41 46 GLU A CA 8
ATOM 9536 C C . GLU A 1 46 ? 4.170 8.527 3.524 1.00 5.31 46 GLU A C 8
ATOM 9537 O O . GLU A 1 46 ? 3.814 7.518 4.136 1.00 53.22 46 GLU A O 8
ATOM 9549 N N . ALA A 1 47 ? 4.745 8.503 2.305 1.00 74.41 47 ALA A N 8
ATOM 9550 C CA . ALA A 1 47 ? 4.937 7.276 1.522 1.00 52.03 47 ALA A CA 8
ATOM 9551 C C . ALA A 1 47 ? 5.976 6.352 2.175 1.00 51.01 47 ALA A C 8
ATOM 9552 O O . ALA A 1 47 ? 5.941 5.142 1.960 1.00 24.21 47 ALA A O 8
ATOM 9559 N N . GLU A 1 48 ? 6.886 6.948 2.975 1.00 25.30 48 GLU A N 8
ATOM 9560 C CA . GLU A 1 48 ? 7.966 6.225 3.676 1.00 33.01 48 GLU A CA 8
ATOM 9561 C C . GLU A 1 48 ? 7.427 5.347 4.828 1.00 54.32 48 GLU A C 8
ATOM 9562 O O . GLU A 1 48 ? 7.969 4.270 5.100 1.00 71.23 48 GLU A O 8
ATOM 9574 N N . LYS A 1 49 ? 6.367 5.826 5.505 1.00 12.22 49 LYS A N 8
ATOM 9575 C CA . LYS A 1 49 ? 5.709 5.057 6.589 1.00 34.03 49 LYS A CA 8
ATOM 9576 C C . LYS A 1 49 ? 4.770 4.017 5.933 1.00 0.11 49 LYS A C 8
ATOM 9577 O O . LYS A 1 49 ? 4.792 2.837 6.277 1.00 31.33 49 LYS A O 8
ATOM 9596 N N . MET A 1 50 ? 3.906 4.543 5.030 1.00 11.03 50 MET A N 8
ATOM 9597 C CA . MET A 1 50 ? 2.947 3.749 4.220 1.00 51.00 50 MET A CA 8
ATOM 9598 C C . MET A 1 50 ? 3.569 2.451 3.650 1.00 11.32 50 MET A C 8
ATOM 9599 O O . MET A 1 50 ? 3.074 1.352 3.931 1.00 51.44 50 MET A O 8
ATOM 9613 N N . GLU A 1 51 ? 4.659 2.594 2.873 1.00 43.02 51 GLU A N 8
ATOM 9614 C CA . GLU A 1 51 ? 5.353 1.454 2.219 1.00 33.24 51 GLU A CA 8
ATOM 9615 C C . GLU A 1 51 ? 5.897 0.428 3.254 1.00 24.41 51 GLU A C 8
ATOM 9616 O O . GLU A 1 51 ? 5.979 -0.774 2.984 1.00 43.13 51 GLU A O 8
ATOM 9628 N N . LYS A 1 52 ? 6.248 0.944 4.440 1.00 21.34 52 LYS A N 8
ATOM 9629 C CA . LYS A 1 52 ? 6.768 0.150 5.568 1.00 70.32 52 LYS A CA 8
ATOM 9630 C C . LYS A 1 52 ? 5.617 -0.629 6.249 1.00 65.45 52 LYS A C 8
ATOM 9631 O O . LYS A 1 52 ? 5.804 -1.762 6.708 1.00 51.12 52 LYS A O 8
ATOM 9650 N N . ALA A 1 53 ? 4.415 -0.021 6.272 1.00 72.12 53 ALA A N 8
ATOM 9651 C CA . ALA A 1 53 ? 3.193 -0.674 6.787 1.00 44.21 53 ALA A CA 8
ATOM 9652 C C . ALA A 1 53 ? 2.742 -1.809 5.847 1.00 54.31 53 ALA A C 8
ATOM 9653 O O . ALA A 1 53 ? 2.215 -2.829 6.297 1.00 42.43 53 ALA A O 8
ATOM 9660 N N . VAL A 1 54 ? 2.987 -1.619 4.546 1.00 3.03 54 VAL A N 8
ATOM 9661 C CA . VAL A 1 54 ? 2.791 -2.666 3.529 1.00 75.21 54 VAL A CA 8
ATOM 9662 C C . VAL A 1 54 ? 3.749 -3.856 3.799 1.00 61.53 54 VAL A C 8
ATOM 9663 O O . VAL A 1 54 ? 3.343 -5.028 3.768 1.00 34.12 54 VAL A O 8
ATOM 9676 N N . LYS A 1 55 ? 5.022 -3.514 4.084 1.00 12.24 55 LYS A N 8
ATOM 9677 C CA . LYS A 1 55 ? 6.099 -4.489 4.356 1.00 1.34 55 LYS A CA 8
ATOM 9678 C C . LYS A 1 55 ? 5.846 -5.354 5.611 1.00 62.44 55 LYS A C 8
ATOM 9679 O O . LYS A 1 55 ? 6.501 -6.392 5.774 1.00 43.33 55 LYS A O 8
ATOM 9698 N N . LYS A 1 56 ? 4.913 -4.933 6.486 1.00 64.14 56 LYS A N 8
ATOM 9699 C CA . LYS A 1 56 ? 4.485 -5.747 7.645 1.00 32.52 56 LYS A CA 8
ATOM 9700 C C . LYS A 1 56 ? 3.873 -7.073 7.155 1.00 34.41 56 LYS A C 8
ATOM 9701 O O . LYS A 1 56 ? 4.217 -8.156 7.640 1.00 1.41 56 LYS A O 8
ATOM 9720 N N . VAL A 1 57 ? 2.983 -6.955 6.161 1.00 72.30 57 VAL A N 8
ATOM 9721 C CA . VAL A 1 57 ? 2.221 -8.085 5.613 1.00 25.55 57 VAL A CA 8
ATOM 9722 C C . VAL A 1 57 ? 3.059 -8.870 4.580 1.00 3.41 57 VAL A C 8
ATOM 9723 O O . VAL A 1 57 ? 2.840 -10.070 4.367 1.00 53.43 57 VAL A O 8
ATOM 9736 N N . LYS A 1 58 ? 4.044 -8.181 3.970 1.00 22.12 58 LYS A N 8
ATOM 9737 C CA . LYS A 1 58 ? 4.871 -8.754 2.895 1.00 15.41 58 LYS A CA 8
ATOM 9738 C C . LYS A 1 58 ? 6.262 -8.051 2.859 1.00 43.22 58 LYS A C 8
ATOM 9739 O O . LYS A 1 58 ? 6.394 -6.961 2.289 1.00 12.14 58 LYS A O 8
ATOM 9758 N N . PRO A 1 59 ? 7.326 -8.679 3.476 1.00 52.12 59 PRO A N 8
ATOM 9759 C CA . PRO A 1 59 ? 8.683 -8.064 3.628 1.00 73.23 59 PRO A CA 8
ATOM 9760 C C . PRO A 1 59 ? 9.312 -7.579 2.304 1.00 51.42 59 PRO A C 8
ATOM 9761 O O . PRO A 1 59 ? 9.814 -6.449 2.217 1.00 13.21 59 PRO A O 8
ATOM 9772 N N . ASN A 1 60 ? 9.207 -8.424 1.275 1.00 42.20 60 ASN A N 8
ATOM 9773 C CA . ASN A 1 60 ? 9.891 -8.222 -0.028 1.00 23.53 60 ASN A CA 8
ATOM 9774 C C . ASN A 1 60 ? 9.045 -7.371 -0.994 1.00 54.00 60 ASN A C 8
ATOM 9775 O O . ASN A 1 60 ? 9.249 -7.444 -2.212 1.00 4.31 60 ASN A O 8
ATOM 9786 N N . ALA A 1 61 ? 8.098 -6.576 -0.452 1.00 71.53 61 ALA A N 8
ATOM 9787 C CA . ALA A 1 61 ? 7.186 -5.751 -1.256 1.00 63.34 61 ALA A CA 8
ATOM 9788 C C . ALA A 1 61 ? 7.963 -4.829 -2.228 1.00 41.42 61 ALA A C 8
ATOM 9789 O O . ALA A 1 61 ? 8.705 -3.933 -1.798 1.00 12.11 61 ALA A O 8
ATOM 9796 N N . THR A 1 62 ? 7.802 -5.096 -3.531 1.00 25.12 62 THR A N 8
ATOM 9797 C CA . THR A 1 62 ? 8.357 -4.282 -4.608 1.00 21.21 62 THR A CA 8
ATOM 9798 C C . THR A 1 62 ? 7.468 -3.042 -4.793 1.00 34.30 62 THR A C 8
ATOM 9799 O O . THR A 1 62 ? 6.362 -3.124 -5.339 1.00 5.01 62 THR A O 8
ATOM 9810 N N . ILE A 1 63 ? 7.961 -1.909 -4.290 1.00 20.43 63 ILE A N 8
ATOM 9811 C CA . ILE A 1 63 ? 7.215 -0.654 -4.213 1.00 32.32 63 ILE A CA 8
ATOM 9812 C C . ILE A 1 63 ? 7.844 0.359 -5.173 1.00 31.03 63 ILE A C 8
ATOM 9813 O O . ILE A 1 63 ? 9.018 0.709 -5.038 1.00 61.42 63 ILE A O 8
ATOM 9829 N N . ARG A 1 64 ? 7.058 0.776 -6.170 1.00 52.01 64 ARG A N 8
ATOM 9830 C CA . ARG A 1 64 ? 7.506 1.691 -7.225 1.00 22.03 64 ARG A CA 8
ATOM 9831 C C . ARG A 1 64 ? 6.848 3.055 -6.994 1.00 50.43 64 ARG A C 8
ATOM 9832 O O . ARG A 1 64 ? 5.619 3.152 -6.962 1.00 1.34 64 ARG A O 8
ATOM 9853 N N . LYS A 1 65 ? 7.669 4.095 -6.837 1.00 11.24 65 LYS A N 8
ATOM 9854 C CA . LYS A 1 65 ? 7.181 5.450 -6.555 1.00 44.32 65 LYS A CA 8
ATOM 9855 C C . LYS A 1 65 ? 7.266 6.279 -7.848 1.00 24.10 65 LYS A C 8
ATOM 9856 O O . LYS A 1 65 ? 8.362 6.665 -8.271 1.00 54.14 65 LYS A O 8
ATOM 9875 N N . THR A 1 66 ? 6.120 6.500 -8.498 1.00 61.01 66 THR A N 8
ATOM 9876 C CA . THR A 1 66 ? 6.022 7.409 -9.648 1.00 25.30 66 THR A CA 8
ATOM 9877 C C . THR A 1 66 ? 5.906 8.871 -9.169 1.00 42.43 66 THR A C 8
ATOM 9878 O O . THR A 1 66 ? 5.191 9.155 -8.202 1.00 61.24 66 THR A O 8
ATOM 9889 N N . GLY A 1 67 ? 6.603 9.780 -9.869 1.00 35.02 67 GLY A N 8
ATOM 9890 C CA . GLY A 1 67 ? 6.688 11.175 -9.464 1.00 1.51 67 GLY A CA 8
ATOM 9891 C C . GLY A 1 67 ? 7.847 11.382 -8.492 1.00 43.45 67 GLY A C 8
ATOM 9892 O O . GLY A 1 67 ? 7.650 11.410 -7.273 1.00 14.24 67 GLY A O 8
ATOM 9896 N N . GLY A 1 68 ? 9.058 11.488 -9.050 1.00 72.22 68 GLY A N 8
ATOM 9897 C CA . GLY A 1 68 ? 10.281 11.639 -8.273 1.00 34.42 68 GLY A CA 8
ATOM 9898 C C . GLY A 1 68 ? 11.462 11.978 -9.169 1.00 73.14 68 GLY A C 8
ATOM 9899 O O . GLY A 1 68 ? 12.351 11.147 -9.379 1.00 24.52 68 GLY A O 8
ATOM 9903 N N . SER A 1 69 ? 11.455 13.205 -9.714 1.00 51.11 69 SER A N 8
ATOM 9904 C CA . SER A 1 69 ? 12.482 13.679 -10.653 1.00 11.21 69 SER A CA 8
ATOM 9905 C C . SER A 1 69 ? 12.885 15.121 -10.291 1.00 15.54 69 SER A C 8
ATOM 9906 O O . SER A 1 69 ? 12.014 15.982 -10.123 1.00 23.54 69 SER A O 8
ATOM 9914 N N . LEU A 1 70 ? 14.205 15.368 -10.179 1.00 63.21 70 LEU A N 8
ATOM 9915 C CA . LEU A 1 70 ? 14.747 16.677 -9.792 1.00 12.25 70 LEU A CA 8
ATOM 9916 C C . LEU A 1 70 ? 14.901 17.564 -11.041 1.00 13.03 70 LEU A C 8
ATOM 9917 O O . LEU A 1 70 ? 15.940 17.538 -11.705 1.00 70.31 70 LEU A O 8
ATOM 9933 N N . GLU A 1 71 ? 13.834 18.310 -11.372 1.00 23.31 71 GLU A N 8
ATOM 9934 C CA . GLU A 1 71 ? 13.858 19.312 -12.447 1.00 30.52 71 GLU A CA 8
ATOM 9935 C C . GLU A 1 71 ? 14.696 20.525 -12.013 1.00 63.12 71 GLU A C 8
ATOM 9936 O O . GLU A 1 71 ? 14.492 21.067 -10.922 1.00 23.11 71 GLU A O 8
ATOM 9948 N N . HIS A 1 72 ? 15.633 20.943 -12.877 1.00 63.25 72 HIS A N 8
ATOM 9949 C CA . HIS A 1 72 ? 16.527 22.082 -12.598 1.00 61.11 72 HIS A CA 8
ATOM 9950 C C . HIS A 1 72 ? 15.843 23.411 -12.958 1.00 15.33 72 HIS A C 8
ATOM 9951 O O . HIS A 1 72 ? 15.891 24.380 -12.193 1.00 51.12 72 HIS A O 8
ATOM 9966 N N . HIS A 1 73 ? 15.193 23.432 -14.139 1.00 71.41 73 HIS A N 8
ATOM 9967 C CA . HIS A 1 73 ? 14.581 24.649 -14.720 1.00 42.14 73 HIS A CA 8
ATOM 9968 C C . HIS A 1 73 ? 13.418 24.272 -15.676 1.00 42.11 73 HIS A C 8
ATOM 9969 O O . HIS A 1 73 ? 13.649 23.926 -16.840 1.00 53.40 73 HIS A O 8
ATOM 9984 N N . HIS A 1 74 ? 12.164 24.301 -15.160 1.00 63.23 74 HIS A N 8
ATOM 9985 C CA . HIS A 1 74 ? 10.951 23.962 -15.959 1.00 44.30 74 HIS A CA 8
ATOM 9986 C C . HIS A 1 74 ? 10.416 25.179 -16.746 1.00 30.35 74 HIS A C 8
ATOM 9987 O O . HIS A 1 74 ? 9.249 25.581 -16.616 1.00 4.30 74 HIS A O 8
ATOM 10002 N N . HIS A 1 75 ? 11.304 25.740 -17.577 1.00 30.02 75 HIS A N 8
ATOM 10003 C CA . HIS A 1 75 ? 10.989 26.840 -18.492 1.00 43.55 75 HIS A CA 8
ATOM 10004 C C . HIS A 1 75 ? 12.136 26.973 -19.486 1.00 43.20 75 HIS A C 8
ATOM 10005 O O . HIS A 1 75 ? 13.212 27.454 -19.129 1.00 52.43 75 HIS A O 8
ATOM 10020 N N . HIS A 1 76 ? 11.910 26.528 -20.718 1.00 45.53 76 HIS A N 8
ATOM 10021 C CA . HIS A 1 76 ? 12.932 26.586 -21.772 1.00 14.11 76 HIS A CA 8
ATOM 10022 C C . HIS A 1 76 ? 12.870 27.948 -22.467 1.00 41.31 76 HIS A C 8
ATOM 10023 O O . HIS A 1 76 ? 11.779 28.465 -22.730 1.00 13.01 76 HIS A O 8
ATOM 10038 N N . HIS A 1 77 ? 14.052 28.500 -22.773 1.00 54.13 77 HIS A N 8
ATOM 10039 C CA . HIS A 1 77 ? 14.201 29.806 -23.430 1.00 33.32 77 HIS A CA 8
ATOM 10040 C C . HIS A 1 77 ? 15.440 29.775 -24.363 1.00 31.33 77 HIS A C 8
ATOM 10041 O O . HIS A 1 77 ? 16.545 30.215 -23.967 1.00 31.42 77 HIS A O 8
ATOM 10057 N N . MET A 1 1 ? 0.147 12.914 -4.617 1.00 43.12 1 MET A N 9
ATOM 10058 C CA . MET A 1 1 ? 1.035 13.226 -5.770 1.00 64.25 1 MET A CA 9
ATOM 10059 C C . MET A 1 1 ? 2.012 12.059 -6.030 1.00 24.32 1 MET A C 9
ATOM 10060 O O . MET A 1 1 ? 2.405 11.811 -7.178 1.00 42.43 1 MET A O 9
ATOM 10076 N N . VAL A 1 2 ? 2.392 11.339 -4.957 1.00 32.34 2 VAL A N 9
ATOM 10077 C CA . VAL A 1 2 ? 3.296 10.178 -5.043 1.00 23.42 2 VAL A CA 9
ATOM 10078 C C . VAL A 1 2 ? 2.444 8.908 -5.161 1.00 60.24 2 VAL A C 9
ATOM 10079 O O . VAL A 1 2 ? 1.775 8.520 -4.194 1.00 1.44 2 VAL A O 9
ATOM 10092 N N . ASP A 1 3 ? 2.459 8.271 -6.341 1.00 51.21 3 ASP A N 9
ATOM 10093 C CA . ASP A 1 3 ? 1.631 7.078 -6.597 1.00 13.12 3 ASP A CA 9
ATOM 10094 C C . ASP A 1 3 ? 2.424 5.807 -6.250 1.00 62.04 3 ASP A C 9
ATOM 10095 O O . ASP A 1 3 ? 3.497 5.552 -6.821 1.00 21.33 3 ASP A O 9
ATOM 10104 N N . LEU A 1 4 ? 1.876 5.029 -5.307 1.00 1.11 4 LEU A N 9
ATOM 10105 C CA . LEU A 1 4 ? 2.492 3.819 -4.760 1.00 74.11 4 LEU A CA 9
ATOM 10106 C C . LEU A 1 4 ? 1.793 2.583 -5.346 1.00 61.43 4 LEU A C 9
ATOM 10107 O O . LEU A 1 4 ? 0.612 2.349 -5.061 1.00 5.54 4 LEU A O 9
ATOM 10123 N N . LYS A 1 5 ? 2.508 1.825 -6.196 1.00 34.53 5 LYS A N 9
ATOM 10124 C CA . LYS A 1 5 ? 2.051 0.516 -6.691 1.00 55.21 5 LYS A CA 9
ATOM 10125 C C . LYS A 1 5 ? 2.827 -0.591 -5.974 1.00 72.24 5 LYS A C 9
ATOM 10126 O O . LYS A 1 5 ? 4.048 -0.677 -6.117 1.00 75.32 5 LYS A O 9
ATOM 10145 N N . ILE A 1 6 ? 2.126 -1.433 -5.196 1.00 52.43 6 ILE A N 9
ATOM 10146 C CA . ILE A 1 6 ? 2.750 -2.563 -4.475 1.00 30.15 6 ILE A CA 9
ATOM 10147 C C . ILE A 1 6 ? 2.293 -3.891 -5.120 1.00 30.24 6 ILE A C 9
ATOM 10148 O O . ILE A 1 6 ? 1.100 -4.193 -5.127 1.00 55.41 6 ILE A O 9
ATOM 10164 N N . ASP A 1 7 ? 3.253 -4.664 -5.666 1.00 11.01 7 ASP A N 9
ATOM 10165 C CA . ASP A 1 7 ? 2.988 -6.002 -6.228 1.00 53.40 7 ASP A CA 9
ATOM 10166 C C . ASP A 1 7 ? 2.555 -6.952 -5.097 1.00 63.14 7 ASP A C 9
ATOM 10167 O O . ASP A 1 7 ? 3.236 -7.042 -4.071 1.00 71.13 7 ASP A O 9
ATOM 10176 N N . VAL A 1 8 ? 1.423 -7.645 -5.280 1.00 32.31 8 VAL A N 9
ATOM 10177 C CA . VAL A 1 8 ? 0.862 -8.569 -4.277 1.00 65.31 8 VAL A CA 9
ATOM 10178 C C . VAL A 1 8 ? 0.527 -9.909 -4.947 1.00 52.11 8 VAL A C 9
ATOM 10179 O O . VAL A 1 8 ? -0.042 -9.944 -6.047 1.00 71.43 8 VAL A O 9
ATOM 10192 N N . SER A 1 9 ? 0.917 -10.998 -4.273 1.00 12.22 9 SER A N 9
ATOM 10193 C CA . SER A 1 9 ? 0.760 -12.373 -4.761 1.00 32.45 9 SER A CA 9
ATOM 10194 C C . SER A 1 9 ? -0.723 -12.789 -4.813 1.00 50.35 9 SER A C 9
ATOM 10195 O O . SER A 1 9 ? -1.199 -13.316 -5.829 1.00 12.44 9 SER A O 9
ATOM 10203 N N . ASP A 1 10 ? -1.444 -12.527 -3.707 1.00 54.33 10 ASP A N 9
ATOM 10204 C CA . ASP A 1 10 ? -2.839 -12.978 -3.531 1.00 30.34 10 ASP A CA 9
ATOM 10205 C C . ASP A 1 10 ? -3.822 -11.803 -3.662 1.00 1.00 10 ASP A C 9
ATOM 10206 O O . ASP A 1 10 ? -3.424 -10.631 -3.687 1.00 61.45 10 ASP A O 9
ATOM 10215 N N . ASP A 1 11 ? -5.114 -12.153 -3.710 1.00 13.21 11 ASP A N 9
ATOM 10216 C CA . ASP A 1 11 ? -6.234 -11.194 -3.751 1.00 74.13 11 ASP A CA 9
ATOM 10217 C C . ASP A 1 11 ? -6.617 -10.778 -2.313 1.00 21.35 11 ASP A C 9
ATOM 10218 O O . ASP A 1 11 ? -6.925 -9.614 -2.060 1.00 25.24 11 ASP A O 9
ATOM 10227 N N . GLU A 1 12 ? -6.568 -11.756 -1.387 1.00 50.24 12 GLU A N 9
ATOM 10228 C CA . GLU A 1 12 ? -6.812 -11.529 0.057 1.00 42.44 12 GLU A CA 9
ATOM 10229 C C . GLU A 1 12 ? -5.642 -10.726 0.653 1.00 10.32 12 GLU A C 9
ATOM 10230 O O . GLU A 1 12 ? -5.849 -9.769 1.402 1.00 4.24 12 GLU A O 9
ATOM 10242 N N . GLU A 1 13 ? -4.409 -11.134 0.306 1.00 52.13 13 GLU A N 9
ATOM 10243 C CA . GLU A 1 13 ? -3.173 -10.450 0.744 1.00 15.21 13 GLU A CA 9
ATOM 10244 C C . GLU A 1 13 ? -3.156 -8.988 0.264 1.00 4.21 13 GLU A C 9
ATOM 10245 O O . GLU A 1 13 ? -2.641 -8.105 0.958 1.00 74.31 13 GLU A O 9
ATOM 10257 N N . ALA A 1 14 ? -3.737 -8.758 -0.929 1.00 3.33 14 ALA A N 9
ATOM 10258 C CA . ALA A 1 14 ? -3.941 -7.414 -1.480 1.00 51.01 14 ALA A CA 9
ATOM 10259 C C . ALA A 1 14 ? -4.806 -6.568 -0.531 1.00 13.43 14 ALA A C 9
ATOM 10260 O O . ALA A 1 14 ? -4.490 -5.413 -0.230 1.00 3.50 14 ALA A O 9
ATOM 10267 N N . GLU A 1 15 ? -5.892 -7.183 -0.048 1.00 21.12 15 GLU A N 9
ATOM 10268 C CA . GLU A 1 15 ? -6.843 -6.550 0.875 1.00 23.35 15 GLU A CA 9
ATOM 10269 C C . GLU A 1 15 ? -6.199 -6.313 2.250 1.00 12.13 15 GLU A C 9
ATOM 10270 O O . GLU A 1 15 ? -6.525 -5.338 2.905 1.00 31.52 15 GLU A O 9
ATOM 10282 N N . LYS A 1 16 ? -5.259 -7.191 2.660 1.00 53.34 16 LYS A N 9
ATOM 10283 C CA . LYS A 1 16 ? -4.491 -7.028 3.917 1.00 4.54 16 LYS A CA 9
ATOM 10284 C C . LYS A 1 16 ? -3.590 -5.772 3.873 1.00 0.32 16 LYS A C 9
ATOM 10285 O O . LYS A 1 16 ? -3.337 -5.158 4.916 1.00 22.33 16 LYS A O 9
ATOM 10304 N N . ILE A 1 17 ? -3.109 -5.405 2.667 1.00 73.41 17 ILE A N 9
ATOM 10305 C CA . ILE A 1 17 ? -2.336 -4.159 2.457 1.00 74.22 17 ILE A CA 9
ATOM 10306 C C . ILE A 1 17 ? -3.265 -2.940 2.630 1.00 5.01 17 ILE A C 9
ATOM 10307 O O . ILE A 1 17 ? -2.928 -1.970 3.320 1.00 12.42 17 ILE A O 9
ATOM 10323 N N . ILE A 1 18 ? -4.447 -3.042 1.997 1.00 63.40 18 ILE A N 9
ATOM 10324 C CA . ILE A 1 18 ? -5.456 -1.970 1.962 1.00 31.53 18 ILE A CA 9
ATOM 10325 C C . ILE A 1 18 ? -5.949 -1.649 3.385 1.00 2.34 18 ILE A C 9
ATOM 10326 O O . ILE A 1 18 ? -5.866 -0.507 3.817 1.00 63.40 18 ILE A O 9
ATOM 10342 N N . ARG A 1 19 ? -6.408 -2.693 4.103 1.00 55.33 19 ARG A N 9
ATOM 10343 C CA . ARG A 1 19 ? -6.919 -2.598 5.486 1.00 73.02 19 ARG A CA 9
ATOM 10344 C C . ARG A 1 19 ? -5.859 -1.985 6.422 1.00 65.52 19 ARG A C 9
ATOM 10345 O O . ARG A 1 19 ? -6.186 -1.158 7.275 1.00 45.43 19 ARG A O 9
ATOM 10366 N N . GLU A 1 20 ? -4.582 -2.387 6.213 1.00 73.23 20 GLU A N 9
ATOM 10367 C CA . GLU A 1 20 ? -3.423 -1.873 6.970 1.00 42.14 20 GLU A CA 9
ATOM 10368 C C . GLU A 1 20 ? -3.331 -0.339 6.845 1.00 62.52 20 GLU A C 9
ATOM 10369 O O . GLU A 1 20 ? -3.272 0.377 7.857 1.00 65.13 20 GLU A O 9
ATOM 10381 N N . ILE A 1 21 ? -3.359 0.145 5.588 1.00 55.54 21 ILE A N 9
ATOM 10382 C CA . ILE A 1 21 ? -3.260 1.579 5.277 1.00 5.53 21 ILE A CA 9
ATOM 10383 C C . ILE A 1 21 ? -4.509 2.347 5.764 1.00 23.31 21 ILE A C 9
ATOM 10384 O O . ILE A 1 21 ? -4.380 3.469 6.240 1.00 52.33 21 ILE A O 9
ATOM 10400 N N . ARG A 1 22 ? -5.698 1.714 5.668 1.00 53.41 22 ARG A N 9
ATOM 10401 C CA . ARG A 1 22 ? -6.987 2.325 6.080 1.00 73.14 22 ARG A CA 9
ATOM 10402 C C . ARG A 1 22 ? -6.985 2.709 7.571 1.00 64.13 22 ARG A C 9
ATOM 10403 O O . ARG A 1 22 ? -7.530 3.752 7.950 1.00 2.13 22 ARG A O 9
ATOM 10424 N N . GLU A 1 23 ? -6.391 1.848 8.412 1.00 10.33 23 GLU A N 9
ATOM 10425 C CA . GLU A 1 23 ? -6.405 2.030 9.869 1.00 14.21 23 GLU A CA 9
ATOM 10426 C C . GLU A 1 23 ? -5.470 3.174 10.284 1.00 21.01 23 GLU A C 9
ATOM 10427 O O . GLU A 1 23 ? -5.867 4.064 11.045 1.00 74.21 23 GLU A O 9
ATOM 10439 N N . GLN A 1 24 ? -4.237 3.136 9.767 1.00 14.12 24 GLN A N 9
ATOM 10440 C CA . GLN A 1 24 ? -3.192 4.116 10.098 1.00 23.21 24 GLN A CA 9
ATOM 10441 C C . GLN A 1 24 ? -3.522 5.490 9.447 1.00 51.14 24 GLN A C 9
ATOM 10442 O O . GLN A 1 24 ? -3.579 6.516 10.136 1.00 22.03 24 GLN A O 9
ATOM 10456 N N . TRP A 1 25 ? -3.739 5.486 8.109 1.00 4.23 25 TRP A N 9
ATOM 10457 C CA . TRP A 1 25 ? -4.178 6.675 7.328 1.00 64.54 25 TRP A CA 9
ATOM 10458 C C . TRP A 1 25 ? -5.586 6.432 6.737 1.00 62.34 25 TRP A C 9
ATOM 10459 O O . TRP A 1 25 ? -5.707 5.843 5.657 1.00 60.32 25 TRP A O 9
ATOM 10480 N N . PRO A 1 26 ? -6.687 6.844 7.445 1.00 54.33 26 PRO A N 9
ATOM 10481 C CA . PRO A 1 26 ? -8.066 6.767 6.889 1.00 71.31 26 PRO A CA 9
ATOM 10482 C C . PRO A 1 26 ? -8.249 7.721 5.690 1.00 52.24 26 PRO A C 9
ATOM 10483 O O . PRO A 1 26 ? -9.011 7.442 4.757 1.00 51.23 26 PRO A O 9
ATOM 10494 N N . LYS A 1 27 ? -7.513 8.848 5.735 1.00 71.24 27 LYS A N 9
ATOM 10495 C CA . LYS A 1 27 ? -7.529 9.918 4.718 1.00 71.51 27 LYS A CA 9
ATOM 10496 C C . LYS A 1 27 ? -6.594 9.601 3.517 1.00 42.42 27 LYS A C 9
ATOM 10497 O O . LYS A 1 27 ? -6.127 10.522 2.828 1.00 13.23 27 LYS A O 9
ATOM 10516 N N . ALA A 1 28 ? -6.357 8.303 3.243 1.00 72.40 28 ALA A N 9
ATOM 10517 C CA . ALA A 1 28 ? -5.424 7.860 2.183 1.00 73.41 28 ALA A CA 9
ATOM 10518 C C . ALA A 1 28 ? -6.248 7.581 0.918 1.00 63.21 28 ALA A C 9
ATOM 10519 O O . ALA A 1 28 ? -7.437 7.246 1.029 1.00 23.33 28 ALA A O 9
ATOM 10526 N N . THR A 1 29 ? -5.644 7.686 -0.277 1.00 31.12 29 THR A N 9
ATOM 10527 C CA . THR A 1 29 ? -6.400 7.563 -1.533 1.00 22.32 29 THR A CA 9
ATOM 10528 C C . THR A 1 29 ? -6.162 6.144 -2.080 1.00 71.44 29 THR A C 9
ATOM 10529 O O . THR A 1 29 ? -5.082 5.852 -2.602 1.00 23.31 29 THR A O 9
ATOM 10540 N N . VAL A 1 30 ? -7.161 5.264 -1.910 1.00 63.02 30 VAL A N 9
ATOM 10541 C CA . VAL A 1 30 ? -7.029 3.825 -2.209 1.00 50.34 30 VAL A CA 9
ATOM 10542 C C . VAL A 1 30 ? -8.010 3.426 -3.325 1.00 23.32 30 VAL A C 9
ATOM 10543 O O . VAL A 1 30 ? -9.220 3.664 -3.214 1.00 40.11 30 VAL A O 9
ATOM 10556 N N . THR A 1 31 ? -7.462 2.845 -4.394 1.00 62.45 31 THR A N 9
ATOM 10557 C CA . THR A 1 31 ? -8.225 2.232 -5.493 1.00 64.42 31 THR A CA 9
ATOM 10558 C C . THR A 1 31 ? -7.965 0.711 -5.470 1.00 23.34 31 THR A C 9
ATOM 10559 O O . THR A 1 31 ? -6.823 0.280 -5.246 1.00 74.31 31 THR A O 9
ATOM 10570 N N . ARG A 1 32 ? -9.011 -0.112 -5.692 1.00 60.14 32 ARG A N 9
ATOM 10571 C CA . ARG A 1 32 ? -8.906 -1.580 -5.596 1.00 50.22 32 ARG A CA 9
ATOM 10572 C C . ARG A 1 32 ? -8.441 -2.148 -6.943 1.00 22.30 32 ARG A C 9
ATOM 10573 O O . ARG A 1 32 ? -9.053 -1.879 -7.985 1.00 0.52 32 ARG A O 9
ATOM 10594 N N . THR A 1 33 ? -7.338 -2.901 -6.903 1.00 53.22 33 THR A N 9
ATOM 10595 C CA . THR A 1 33 ? -6.773 -3.583 -8.070 1.00 70.35 33 THR A CA 9
ATOM 10596 C C . THR A 1 33 ? -6.255 -4.970 -7.625 1.00 1.13 33 THR A C 9
ATOM 10597 O O . THR A 1 33 ? -5.765 -5.116 -6.500 1.00 22.10 33 THR A O 9
ATOM 10608 N N . ASN A 1 34 ? -6.404 -5.972 -8.492 1.00 70.31 34 ASN A N 9
ATOM 10609 C CA . ASN A 1 34 ? -5.910 -7.352 -8.231 1.00 4.31 34 ASN A CA 9
ATOM 10610 C C . ASN A 1 34 ? -4.523 -7.536 -8.888 1.00 12.34 34 ASN A C 9
ATOM 10611 O O . ASN A 1 34 ? -4.373 -7.304 -10.093 1.00 22.44 34 ASN A O 9
ATOM 10622 N N . GLY A 1 35 ? -3.515 -7.932 -8.080 1.00 64.33 35 GLY A N 9
ATOM 10623 C CA . GLY A 1 35 ? -2.130 -8.104 -8.555 1.00 44.23 35 GLY A CA 9
ATOM 10624 C C . GLY A 1 35 ? -1.235 -6.945 -8.133 1.00 62.45 35 GLY A C 9
ATOM 10625 O O . GLY A 1 35 ? -0.029 -7.123 -7.918 1.00 32.35 35 GLY A O 9
ATOM 10629 N N . ASP A 1 36 ? -1.835 -5.755 -8.017 1.00 71.33 36 ASP A N 9
ATOM 10630 C CA . ASP A 1 36 ? -1.155 -4.529 -7.553 1.00 10.14 36 ASP A CA 9
ATOM 10631 C C . ASP A 1 36 ? -1.908 -3.951 -6.343 1.00 71.45 36 ASP A C 9
ATOM 10632 O O . ASP A 1 36 ? -2.967 -4.458 -5.953 1.00 63.33 36 ASP A O 9
ATOM 10641 N N . ILE A 1 37 ? -1.327 -2.908 -5.747 1.00 25.11 37 ILE A N 9
ATOM 10642 C CA . ILE A 1 37 ? -2.009 -2.030 -4.774 1.00 22.41 37 ILE A CA 9
ATOM 10643 C C . ILE A 1 37 ? -1.933 -0.606 -5.307 1.00 44.31 37 ILE A C 9
ATOM 10644 O O . ILE A 1 37 ? -0.845 -0.136 -5.642 1.00 13.23 37 ILE A O 9
ATOM 10660 N N . LYS A 1 38 ? -3.082 0.068 -5.402 1.00 33.04 38 LYS A N 9
ATOM 10661 C CA . LYS A 1 38 ? -3.163 1.425 -5.937 1.00 62.45 38 LYS A CA 9
ATOM 10662 C C . LYS A 1 38 ? -3.408 2.386 -4.762 1.00 51.31 38 LYS A C 9
ATOM 10663 O O . LYS A 1 38 ? -4.489 2.398 -4.163 1.00 53.51 38 LYS A O 9
ATOM 10682 N N . LEU A 1 39 ? -2.366 3.148 -4.417 1.00 42.31 39 LEU A N 9
ATOM 10683 C CA . LEU A 1 39 ? -2.365 4.079 -3.279 1.00 53.32 39 LEU A CA 9
ATOM 10684 C C . LEU A 1 39 ? -1.732 5.401 -3.729 1.00 33.24 39 LEU A C 9
ATOM 10685 O O . LEU A 1 39 ? -0.896 5.405 -4.633 1.00 13.45 39 LEU A O 9
ATOM 10701 N N . ASP A 1 40 ? -2.171 6.517 -3.136 1.00 50.43 40 ASP A N 9
ATOM 10702 C CA . ASP A 1 40 ? -1.562 7.843 -3.362 1.00 14.43 40 ASP A CA 9
ATOM 10703 C C . ASP A 1 40 ? -1.267 8.521 -2.015 1.00 32.41 40 ASP A C 9
ATOM 10704 O O . ASP A 1 40 ? -2.141 8.581 -1.132 1.00 73.32 40 ASP A O 9
ATOM 10713 N N . ALA A 1 41 ? -0.026 9.004 -1.883 1.00 31.00 41 ALA A N 9
ATOM 10714 C CA . ALA A 1 41 ? 0.450 9.770 -0.721 1.00 62.31 41 ALA A CA 9
ATOM 10715 C C . ALA A 1 41 ? 0.591 11.263 -1.076 1.00 52.30 41 ALA A C 9
ATOM 10716 O O . ALA A 1 41 ? 0.895 11.616 -2.228 1.00 11.32 41 ALA A O 9
ATOM 10723 N N . GLN A 1 42 ? 0.385 12.127 -0.065 1.00 54.54 42 GLN A N 9
ATOM 10724 C CA . GLN A 1 42 ? 0.519 13.594 -0.182 1.00 3.44 42 GLN A CA 9
ATOM 10725 C C . GLN A 1 42 ? 1.972 14.010 -0.479 1.00 63.50 42 GLN A C 9
ATOM 10726 O O . GLN A 1 42 ? 2.217 14.942 -1.248 1.00 51.32 42 GLN A O 9
ATOM 10740 N N . THR A 1 43 ? 2.907 13.302 0.150 1.00 35.42 43 THR A N 9
ATOM 10741 C CA . THR A 1 43 ? 4.344 13.595 0.088 1.00 71.03 43 THR A CA 9
ATOM 10742 C C . THR A 1 43 ? 5.131 12.286 0.204 1.00 53.02 43 THR A C 9
ATOM 10743 O O . THR A 1 43 ? 4.569 11.252 0.589 1.00 72.21 43 THR A O 9
ATOM 10754 N N . GLU A 1 44 ? 6.428 12.334 -0.154 1.00 5.21 44 GLU A N 9
ATOM 10755 C CA . GLU A 1 44 ? 7.361 11.217 0.046 1.00 44.40 44 GLU A CA 9
ATOM 10756 C C . GLU A 1 44 ? 7.499 10.893 1.543 1.00 55.14 44 GLU A C 9
ATOM 10757 O O . GLU A 1 44 ? 7.617 9.730 1.906 1.00 21.50 44 GLU A O 9
ATOM 10769 N N . LYS A 1 45 ? 7.433 11.942 2.382 1.00 1.22 45 LYS A N 9
ATOM 10770 C CA . LYS A 1 45 ? 7.550 11.838 3.851 1.00 41.12 45 LYS A CA 9
ATOM 10771 C C . LYS A 1 45 ? 6.432 10.959 4.447 1.00 71.54 45 LYS A C 9
ATOM 10772 O O . LYS A 1 45 ? 6.640 10.267 5.452 1.00 11.14 45 LYS A O 9
ATOM 10791 N N . GLU A 1 46 ? 5.256 10.999 3.805 1.00 43.13 46 GLU A N 9
ATOM 10792 C CA . GLU A 1 46 ? 4.097 10.185 4.187 1.00 55.31 46 GLU A CA 9
ATOM 10793 C C . GLU A 1 46 ? 4.209 8.805 3.511 1.00 51.21 46 GLU A C 9
ATOM 10794 O O . GLU A 1 46 ? 3.910 7.782 4.126 1.00 62.42 46 GLU A O 9
ATOM 10806 N N . ALA A 1 47 ? 4.669 8.812 2.240 1.00 3.44 47 ALA A N 9
ATOM 10807 C CA . ALA A 1 47 ? 4.875 7.598 1.416 1.00 23.53 47 ALA A CA 9
ATOM 10808 C C . ALA A 1 47 ? 5.880 6.614 2.037 1.00 52.42 47 ALA A C 9
ATOM 10809 O O . ALA A 1 47 ? 5.764 5.411 1.812 1.00 14.24 47 ALA A O 9
ATOM 10816 N N . GLU A 1 48 ? 6.867 7.147 2.787 1.00 0.33 48 GLU A N 9
ATOM 10817 C CA . GLU A 1 48 ? 7.879 6.341 3.495 1.00 74.32 48 GLU A CA 9
ATOM 10818 C C . GLU A 1 48 ? 7.213 5.430 4.531 1.00 42.34 48 GLU A C 9
ATOM 10819 O O . GLU A 1 48 ? 7.516 4.243 4.617 1.00 33.42 48 GLU A O 9
ATOM 10831 N N . LYS A 1 49 ? 6.303 6.026 5.303 1.00 55.45 49 LYS A N 9
ATOM 10832 C CA . LYS A 1 49 ? 5.619 5.370 6.424 1.00 21.11 49 LYS A CA 9
ATOM 10833 C C . LYS A 1 49 ? 4.485 4.453 5.898 1.00 65.33 49 LYS A C 9
ATOM 10834 O O . LYS A 1 49 ? 4.260 3.362 6.436 1.00 23.15 49 LYS A O 9
ATOM 10853 N N . MET A 1 50 ? 3.763 4.969 4.883 1.00 71.45 50 MET A N 9
ATOM 10854 C CA . MET A 1 50 ? 2.716 4.218 4.128 1.00 55.34 50 MET A CA 9
ATOM 10855 C C . MET A 1 50 ? 3.254 2.866 3.639 1.00 64.10 50 MET A C 9
ATOM 10856 O O . MET A 1 50 ? 2.763 1.807 4.056 1.00 32.24 50 MET A O 9
ATOM 10870 N N . GLU A 1 51 ? 4.273 2.919 2.769 1.00 54.22 51 GLU A N 9
ATOM 10871 C CA . GLU A 1 51 ? 4.913 1.721 2.213 1.00 33.11 51 GLU A CA 9
ATOM 10872 C C . GLU A 1 51 ? 5.548 0.840 3.321 1.00 72.02 51 GLU A C 9
ATOM 10873 O O . GLU A 1 51 ? 5.671 -0.370 3.154 1.00 61.05 51 GLU A O 9
ATOM 10885 N N . LYS A 1 52 ? 5.956 1.478 4.439 1.00 15.23 52 LYS A N 9
ATOM 10886 C CA . LYS A 1 52 ? 6.592 0.798 5.588 1.00 14.54 52 LYS A CA 9
ATOM 10887 C C . LYS A 1 52 ? 5.581 -0.116 6.304 1.00 21.22 52 LYS A C 9
ATOM 10888 O O . LYS A 1 52 ? 5.940 -1.210 6.747 1.00 72.22 52 LYS A O 9
ATOM 10907 N N . ALA A 1 53 ? 4.330 0.370 6.434 1.00 3.33 53 ALA A N 9
ATOM 10908 C CA . ALA A 1 53 ? 3.208 -0.403 7.011 1.00 45.32 53 ALA A CA 9
ATOM 10909 C C . ALA A 1 53 ? 2.881 -1.635 6.142 1.00 74.23 53 ALA A C 9
ATOM 10910 O O . ALA A 1 53 ? 2.552 -2.707 6.664 1.00 45.24 53 ALA A O 9
ATOM 10917 N N . VAL A 1 54 ? 2.974 -1.444 4.814 1.00 51.00 54 VAL A N 9
ATOM 10918 C CA . VAL A 1 54 ? 2.829 -2.520 3.811 1.00 54.11 54 VAL A CA 9
ATOM 10919 C C . VAL A 1 54 ? 3.870 -3.649 4.047 1.00 2.03 54 VAL A C 9
ATOM 10920 O O . VAL A 1 54 ? 3.541 -4.840 3.977 1.00 42.05 54 VAL A O 9
ATOM 10933 N N . LYS A 1 55 ? 5.132 -3.228 4.278 1.00 23.11 55 LYS A N 9
ATOM 10934 C CA . LYS A 1 55 ? 6.282 -4.143 4.529 1.00 74.10 55 LYS A CA 9
ATOM 10935 C C . LYS A 1 55 ? 6.056 -5.125 5.718 1.00 42.11 55 LYS A C 9
ATOM 10936 O O . LYS A 1 55 ? 6.731 -6.157 5.787 1.00 70.42 55 LYS A O 9
ATOM 10955 N N . LYS A 1 56 ? 5.127 -4.800 6.650 1.00 34.33 56 LYS A N 9
ATOM 10956 C CA . LYS A 1 56 ? 4.741 -5.722 7.755 1.00 60.52 56 LYS A CA 9
ATOM 10957 C C . LYS A 1 56 ? 4.048 -6.985 7.192 1.00 0.14 56 LYS A C 9
ATOM 10958 O O . LYS A 1 56 ? 4.284 -8.100 7.674 1.00 31.22 56 LYS A O 9
ATOM 10977 N N . VAL A 1 57 ? 3.191 -6.781 6.174 1.00 75.42 57 VAL A N 9
ATOM 10978 C CA . VAL A 1 57 ? 2.451 -7.870 5.502 1.00 0.43 57 VAL A CA 9
ATOM 10979 C C . VAL A 1 57 ? 3.398 -8.676 4.573 1.00 60.52 57 VAL A C 9
ATOM 10980 O O . VAL A 1 57 ? 3.202 -9.878 4.355 1.00 65.11 57 VAL A O 9
ATOM 10993 N N . LYS A 1 58 ? 4.443 -7.996 4.054 1.00 41.30 58 LYS A N 9
ATOM 10994 C CA . LYS A 1 58 ? 5.365 -8.556 3.043 1.00 62.15 58 LYS A CA 9
ATOM 10995 C C . LYS A 1 58 ? 6.772 -7.913 3.153 1.00 42.11 58 LYS A C 9
ATOM 10996 O O . LYS A 1 58 ? 6.932 -6.747 2.802 1.00 54.32 58 LYS A O 9
ATOM 11015 N N . PRO A 1 59 ? 7.820 -8.650 3.662 1.00 21.31 59 PRO A N 9
ATOM 11016 C CA . PRO A 1 59 ? 9.236 -8.182 3.603 1.00 73.51 59 PRO A CA 9
ATOM 11017 C C . PRO A 1 59 ? 9.803 -8.261 2.164 1.00 71.02 59 PRO A C 9
ATOM 11018 O O . PRO A 1 59 ? 10.827 -7.650 1.853 1.00 64.24 59 PRO A O 9
ATOM 11029 N N . ASN A 1 60 ? 9.097 -9.018 1.296 1.00 75.44 60 ASN A N 9
ATOM 11030 C CA . ASN A 1 60 ? 9.414 -9.150 -0.140 1.00 61.11 60 ASN A CA 9
ATOM 11031 C C . ASN A 1 60 ? 8.622 -8.112 -0.965 1.00 44.35 60 ASN A C 9
ATOM 11032 O O . ASN A 1 60 ? 8.552 -8.227 -2.202 1.00 71.15 60 ASN A O 9
ATOM 11043 N N . ALA A 1 61 ? 8.045 -7.098 -0.258 1.00 5.25 61 ALA A N 9
ATOM 11044 C CA . ALA A 1 61 ? 7.282 -5.984 -0.861 1.00 1.30 61 ALA A CA 9
ATOM 11045 C C . ALA A 1 61 ? 8.041 -5.345 -2.038 1.00 25.45 61 ALA A C 9
ATOM 11046 O O . ALA A 1 61 ? 9.162 -4.853 -1.871 1.00 53.22 61 ALA A O 9
ATOM 11053 N N . THR A 1 62 ? 7.450 -5.437 -3.228 1.00 61.25 62 THR A N 9
ATOM 11054 C CA . THR A 1 62 ? 7.972 -4.798 -4.429 1.00 74.12 62 THR A CA 9
ATOM 11055 C C . THR A 1 62 ? 7.139 -3.534 -4.678 1.00 72.13 62 THR A C 9
ATOM 11056 O O . THR A 1 62 ? 6.001 -3.609 -5.151 1.00 31.34 62 THR A O 9
ATOM 11067 N N . ILE A 1 63 ? 7.690 -2.369 -4.289 1.00 34.53 63 ILE A N 9
ATOM 11068 C CA . ILE A 1 63 ? 6.966 -1.087 -4.289 1.00 45.25 63 ILE A CA 9
ATOM 11069 C C . ILE A 1 63 ? 7.588 -0.150 -5.340 1.00 64.12 63 ILE A C 9
ATOM 11070 O O . ILE A 1 63 ? 8.795 0.111 -5.316 1.00 24.02 63 ILE A O 9
ATOM 11086 N N . ARG A 1 64 ? 6.739 0.331 -6.256 1.00 13.44 64 ARG A N 9
ATOM 11087 C CA . ARG A 1 64 ? 7.126 1.145 -7.411 1.00 74.34 64 ARG A CA 9
ATOM 11088 C C . ARG A 1 64 ? 6.513 2.536 -7.250 1.00 61.42 64 ARG A C 9
ATOM 11089 O O . ARG A 1 64 ? 5.292 2.670 -7.100 1.00 44.32 64 ARG A O 9
ATOM 11110 N N . LYS A 1 65 ? 7.368 3.564 -7.276 1.00 51.11 65 LYS A N 9
ATOM 11111 C CA . LYS A 1 65 ? 6.964 4.962 -7.061 1.00 1.33 65 LYS A CA 9
ATOM 11112 C C . LYS A 1 65 ? 7.097 5.772 -8.356 1.00 14.00 65 LYS A C 9
ATOM 11113 O O . LYS A 1 65 ? 7.942 5.471 -9.209 1.00 3.34 65 LYS A O 9
ATOM 11132 N N . THR A 1 66 ? 6.246 6.802 -8.477 1.00 52.34 66 THR A N 9
ATOM 11133 C CA . THR A 1 66 ? 6.360 7.837 -9.498 1.00 10.52 66 THR A CA 9
ATOM 11134 C C . THR A 1 66 ? 6.026 9.193 -8.841 1.00 63.43 66 THR A C 9
ATOM 11135 O O . THR A 1 66 ? 5.009 9.341 -8.147 1.00 22.44 66 THR A O 9
ATOM 11146 N N . GLY A 1 67 ? 6.929 10.158 -9.039 1.00 63.03 67 GLY A N 9
ATOM 11147 C CA . GLY A 1 67 ? 6.867 11.464 -8.393 1.00 43.11 67 GLY A CA 9
ATOM 11148 C C . GLY A 1 67 ? 8.201 12.181 -8.517 1.00 4.30 67 GLY A C 9
ATOM 11149 O O . GLY A 1 67 ? 8.248 13.396 -8.729 1.00 75.12 67 GLY A O 9
ATOM 11153 N N . GLY A 1 68 ? 9.297 11.402 -8.370 1.00 10.02 68 GLY A N 9
ATOM 11154 C CA . GLY A 1 68 ? 10.670 11.900 -8.561 1.00 42.05 68 GLY A CA 9
ATOM 11155 C C . GLY A 1 68 ? 11.415 12.156 -7.254 1.00 52.14 68 GLY A C 9
ATOM 11156 O O . GLY A 1 68 ? 12.647 12.295 -7.259 1.00 3.30 68 GLY A O 9
ATOM 11160 N N . SER A 1 69 ? 10.653 12.254 -6.144 1.00 52.13 69 SER A N 9
ATOM 11161 C CA . SER A 1 69 ? 11.183 12.453 -4.775 1.00 51.32 69 SER A CA 9
ATOM 11162 C C . SER A 1 69 ? 11.866 13.824 -4.584 1.00 42.42 69 SER A C 9
ATOM 11163 O O . SER A 1 69 ? 12.704 13.997 -3.684 1.00 52.23 69 SER A O 9
ATOM 11171 N N . LEU A 1 70 ? 11.455 14.816 -5.404 1.00 61.53 70 LEU A N 9
ATOM 11172 C CA . LEU A 1 70 ? 11.978 16.192 -5.318 1.00 32.41 70 LEU A CA 9
ATOM 11173 C C . LEU A 1 70 ? 11.391 16.883 -4.074 1.00 44.44 70 LEU A C 9
ATOM 11174 O O . LEU A 1 70 ? 10.199 16.706 -3.760 1.00 23.14 70 LEU A O 9
ATOM 11190 N N . GLU A 1 71 ? 12.232 17.650 -3.361 1.00 45.45 71 GLU A N 9
ATOM 11191 C CA . GLU A 1 71 ? 11.776 18.484 -2.232 1.00 11.54 71 GLU A CA 9
ATOM 11192 C C . GLU A 1 71 ? 10.939 19.672 -2.763 1.00 32.23 71 GLU A C 9
ATOM 11193 O O . GLU A 1 71 ? 11.087 20.074 -3.931 1.00 52.05 71 GLU A O 9
ATOM 11205 N N . HIS A 1 72 ? 10.054 20.212 -1.906 1.00 73.11 72 HIS A N 9
ATOM 11206 C CA . HIS A 1 72 ? 9.183 21.345 -2.261 1.00 33.41 72 HIS A CA 9
ATOM 11207 C C . HIS A 1 72 ? 10.036 22.614 -2.479 1.00 61.33 72 HIS A C 9
ATOM 11208 O O . HIS A 1 72 ? 10.737 23.061 -1.560 1.00 50.54 72 HIS A O 9
ATOM 11223 N N . HIS A 1 73 ? 9.990 23.145 -3.722 1.00 61.30 73 HIS A N 9
ATOM 11224 C CA . HIS A 1 73 ? 10.748 24.341 -4.138 1.00 1.45 73 HIS A CA 9
ATOM 11225 C C . HIS A 1 73 ? 10.418 25.540 -3.224 1.00 21.14 73 HIS A C 9
ATOM 11226 O O . HIS A 1 73 ? 9.282 26.022 -3.192 1.00 62.41 73 HIS A O 9
ATOM 11241 N N . HIS A 1 74 ? 11.437 26.008 -2.501 1.00 3.23 74 HIS A N 9
ATOM 11242 C CA . HIS A 1 74 ? 11.310 27.057 -1.476 1.00 11.33 74 HIS A CA 9
ATOM 11243 C C . HIS A 1 74 ? 12.259 28.223 -1.814 1.00 52.31 74 HIS A C 9
ATOM 11244 O O . HIS A 1 74 ? 13.481 28.039 -1.919 1.00 44.54 74 HIS A O 9
ATOM 11259 N N . HIS A 1 75 ? 11.673 29.414 -2.013 1.00 4.25 75 HIS A N 9
ATOM 11260 C CA . HIS A 1 75 ? 12.397 30.631 -2.401 1.00 31.21 75 HIS A CA 9
ATOM 11261 C C . HIS A 1 75 ? 11.672 31.857 -1.821 1.00 61.24 75 HIS A C 9
ATOM 11262 O O . HIS A 1 75 ? 10.749 32.402 -2.439 1.00 51.32 75 HIS A O 9
ATOM 11277 N N . HIS A 1 76 ? 12.059 32.239 -0.593 1.00 13.23 76 HIS A N 9
ATOM 11278 C CA . HIS A 1 76 ? 11.511 33.435 0.083 1.00 10.22 76 HIS A CA 9
ATOM 11279 C C . HIS A 1 76 ? 12.317 34.685 -0.312 1.00 3.31 76 HIS A C 9
ATOM 11280 O O . HIS A 1 76 ? 13.338 34.586 -1.009 1.00 44.41 76 HIS A O 9
ATOM 11295 N N . HIS A 1 77 ? 11.858 35.856 0.153 1.00 34.23 77 HIS A N 9
ATOM 11296 C CA . HIS A 1 77 ? 12.544 37.140 -0.062 1.00 22.32 77 HIS A CA 9
ATOM 11297 C C . HIS A 1 77 ? 12.504 37.950 1.258 1.00 43.42 77 HIS A C 9
ATOM 11298 O O . HIS A 1 77 ? 11.526 38.698 1.490 1.00 64.12 77 HIS A O 9
ATOM 11314 N N . MET A 1 1 ? -0.275 12.104 -5.413 1.00 11.30 1 MET A N 10
ATOM 11315 C CA . MET A 1 1 ? 0.953 12.892 -5.647 1.00 10.12 1 MET A CA 10
ATOM 11316 C C . MET A 1 1 ? 2.164 11.957 -5.637 1.00 2.41 1 MET A C 10
ATOM 11317 O O . MET A 1 1 ? 2.912 11.878 -6.617 1.00 41.23 1 MET A O 10
ATOM 11333 N N . VAL A 1 2 ? 2.380 11.278 -4.496 1.00 42.41 2 VAL A N 10
ATOM 11334 C CA . VAL A 1 2 ? 3.361 10.188 -4.399 1.00 41.35 2 VAL A CA 10
ATOM 11335 C C . VAL A 1 2 ? 2.588 8.870 -4.532 1.00 34.44 2 VAL A C 10
ATOM 11336 O O . VAL A 1 2 ? 1.813 8.503 -3.641 1.00 34.25 2 VAL A O 10
ATOM 11349 N N . ASP A 1 3 ? 2.783 8.184 -5.655 1.00 55.51 3 ASP A N 10
ATOM 11350 C CA . ASP A 1 3 ? 2.003 6.994 -6.018 1.00 54.31 3 ASP A CA 10
ATOM 11351 C C . ASP A 1 3 ? 2.844 5.732 -5.761 1.00 33.03 3 ASP A C 10
ATOM 11352 O O . ASP A 1 3 ? 3.944 5.579 -6.304 1.00 71.42 3 ASP A O 10
ATOM 11361 N N . LEU A 1 4 ? 2.330 4.862 -4.878 1.00 61.21 4 LEU A N 10
ATOM 11362 C CA . LEU A 1 4 ? 2.959 3.591 -4.516 1.00 72.24 4 LEU A CA 10
ATOM 11363 C C . LEU A 1 4 ? 2.136 2.453 -5.128 1.00 13.44 4 LEU A C 10
ATOM 11364 O O . LEU A 1 4 ? 0.975 2.269 -4.763 1.00 31.53 4 LEU A O 10
ATOM 11380 N N . LYS A 1 5 ? 2.718 1.733 -6.097 1.00 20.01 5 LYS A N 10
ATOM 11381 C CA . LYS A 1 5 ? 2.103 0.537 -6.679 1.00 42.41 5 LYS A CA 10
ATOM 11382 C C . LYS A 1 5 ? 2.802 -0.694 -6.107 1.00 71.25 5 LYS A C 10
ATOM 11383 O O . LYS A 1 5 ? 3.983 -0.914 -6.384 1.00 45.45 5 LYS A O 10
ATOM 11402 N N . ILE A 1 6 ? 2.088 -1.483 -5.303 1.00 63.44 6 ILE A N 10
ATOM 11403 C CA . ILE A 1 6 ? 2.670 -2.669 -4.660 1.00 42.35 6 ILE A CA 10
ATOM 11404 C C . ILE A 1 6 ? 2.234 -3.924 -5.422 1.00 72.35 6 ILE A C 10
ATOM 11405 O O . ILE A 1 6 ? 1.048 -4.252 -5.429 1.00 70.53 6 ILE A O 10
ATOM 11421 N N . ASP A 1 7 ? 3.189 -4.603 -6.070 1.00 73.35 7 ASP A N 10
ATOM 11422 C CA . ASP A 1 7 ? 2.949 -5.923 -6.668 1.00 24.21 7 ASP A CA 10
ATOM 11423 C C . ASP A 1 7 ? 2.631 -6.927 -5.549 1.00 64.43 7 ASP A C 10
ATOM 11424 O O . ASP A 1 7 ? 3.436 -7.124 -4.635 1.00 1.35 7 ASP A O 10
ATOM 11433 N N . VAL A 1 8 ? 1.439 -7.537 -5.619 1.00 42.14 8 VAL A N 10
ATOM 11434 C CA . VAL A 1 8 ? 0.964 -8.513 -4.628 1.00 64.51 8 VAL A CA 10
ATOM 11435 C C . VAL A 1 8 ? 0.726 -9.867 -5.317 1.00 3.03 8 VAL A C 10
ATOM 11436 O O . VAL A 1 8 ? 0.263 -9.922 -6.471 1.00 53.42 8 VAL A O 10
ATOM 11449 N N . SER A 1 9 ? 1.069 -10.945 -4.603 1.00 3.22 9 SER A N 10
ATOM 11450 C CA . SER A 1 9 ? 0.889 -12.323 -5.059 1.00 70.14 9 SER A CA 10
ATOM 11451 C C . SER A 1 9 ? -0.606 -12.685 -5.125 1.00 1.14 9 SER A C 10
ATOM 11452 O O . SER A 1 9 ? -1.087 -13.185 -6.144 1.00 70.54 9 SER A O 10
ATOM 11460 N N . ASP A 1 10 ? -1.331 -12.400 -4.033 1.00 10.22 10 ASP A N 10
ATOM 11461 C CA . ASP A 1 10 ? -2.726 -12.853 -3.850 1.00 42.53 10 ASP A CA 10
ATOM 11462 C C . ASP A 1 10 ? -3.710 -11.677 -3.729 1.00 23.22 10 ASP A C 10
ATOM 11463 O O . ASP A 1 10 ? -3.310 -10.511 -3.602 1.00 71.45 10 ASP A O 10
ATOM 11472 N N . ASP A 1 11 ? -5.005 -12.034 -3.699 1.00 45.53 11 ASP A N 10
ATOM 11473 C CA . ASP A 1 11 ? -6.117 -11.078 -3.530 1.00 23.33 11 ASP A CA 10
ATOM 11474 C C . ASP A 1 11 ? -6.340 -10.831 -2.027 1.00 32.21 11 ASP A C 10
ATOM 11475 O O . ASP A 1 11 ? -6.632 -9.712 -1.611 1.00 44.12 11 ASP A O 10
ATOM 11484 N N . GLU A 1 12 ? -6.173 -11.908 -1.227 1.00 52.33 12 GLU A N 10
ATOM 11485 C CA . GLU A 1 12 ? -6.318 -11.887 0.239 1.00 55.20 12 GLU A CA 10
ATOM 11486 C C . GLU A 1 12 ? -5.182 -11.047 0.862 1.00 12.23 12 GLU A C 10
ATOM 11487 O O . GLU A 1 12 ? -5.370 -10.361 1.879 1.00 23.25 12 GLU A O 10
ATOM 11499 N N . GLU A 1 13 ? -3.996 -11.124 0.236 1.00 42.11 13 GLU A N 10
ATOM 11500 C CA . GLU A 1 13 ? -2.843 -10.294 0.597 1.00 3.21 13 GLU A CA 10
ATOM 11501 C C . GLU A 1 13 ? -3.144 -8.818 0.325 1.00 12.53 13 GLU A C 10
ATOM 11502 O O . GLU A 1 13 ? -2.918 -7.966 1.193 1.00 14.54 13 GLU A O 10
ATOM 11514 N N . ALA A 1 14 ? -3.696 -8.544 -0.878 1.00 72.33 14 ALA A N 10
ATOM 11515 C CA . ALA A 1 14 ? -4.068 -7.191 -1.315 1.00 74.22 14 ALA A CA 10
ATOM 11516 C C . ALA A 1 14 ? -5.018 -6.517 -0.313 1.00 22.44 14 ALA A C 10
ATOM 11517 O O . ALA A 1 14 ? -4.845 -5.337 0.012 1.00 35.24 14 ALA A O 10
ATOM 11524 N N . GLU A 1 15 ? -6.012 -7.295 0.165 1.00 51.41 15 GLU A N 10
ATOM 11525 C CA . GLU A 1 15 ? -6.979 -6.859 1.184 1.00 54.42 15 GLU A CA 10
ATOM 11526 C C . GLU A 1 15 ? -6.279 -6.249 2.408 1.00 51.05 15 GLU A C 10
ATOM 11527 O O . GLU A 1 15 ? -6.587 -5.127 2.803 1.00 35.12 15 GLU A O 10
ATOM 11539 N N . LYS A 1 16 ? -5.320 -7.014 2.971 1.00 22.42 16 LYS A N 10
ATOM 11540 C CA . LYS A 1 16 ? -4.626 -6.656 4.217 1.00 42.01 16 LYS A CA 10
ATOM 11541 C C . LYS A 1 16 ? -3.734 -5.412 4.049 1.00 2.11 16 LYS A C 10
ATOM 11542 O O . LYS A 1 16 ? -3.511 -4.684 5.016 1.00 43.02 16 LYS A O 10
ATOM 11561 N N . ILE A 1 17 ? -3.222 -5.185 2.823 1.00 21.43 17 ILE A N 10
ATOM 11562 C CA . ILE A 1 17 ? -2.443 -3.975 2.503 1.00 22.22 17 ILE A CA 10
ATOM 11563 C C . ILE A 1 17 ? -3.357 -2.737 2.568 1.00 50.43 17 ILE A C 10
ATOM 11564 O O . ILE A 1 17 ? -3.030 -1.745 3.228 1.00 62.40 17 ILE A O 10
ATOM 11580 N N . ILE A 1 18 ? -4.520 -2.835 1.889 1.00 42.03 18 ILE A N 10
ATOM 11581 C CA . ILE A 1 18 ? -5.546 -1.774 1.849 1.00 22.11 18 ILE A CA 10
ATOM 11582 C C . ILE A 1 18 ? -6.001 -1.393 3.277 1.00 10.14 18 ILE A C 10
ATOM 11583 O O . ILE A 1 18 ? -6.094 -0.211 3.609 1.00 4.20 18 ILE A O 10
ATOM 11599 N N . ARG A 1 19 ? -6.219 -2.416 4.122 1.00 13.03 19 ARG A N 10
ATOM 11600 C CA . ARG A 1 19 ? -6.656 -2.234 5.521 1.00 25.30 19 ARG A CA 10
ATOM 11601 C C . ARG A 1 19 ? -5.575 -1.521 6.341 1.00 14.52 19 ARG A C 10
ATOM 11602 O O . ARG A 1 19 ? -5.857 -0.516 6.993 1.00 22.20 19 ARG A O 10
ATOM 11623 N N . GLU A 1 20 ? -4.335 -2.053 6.253 1.00 71.34 20 GLU A N 10
ATOM 11624 C CA . GLU A 1 20 ? -3.156 -1.533 6.972 1.00 52.42 20 GLU A CA 10
ATOM 11625 C C . GLU A 1 20 ? -3.000 -0.020 6.759 1.00 64.30 20 GLU A C 10
ATOM 11626 O O . GLU A 1 20 ? -2.919 0.749 7.720 1.00 53.30 20 GLU A O 10
ATOM 11638 N N . ILE A 1 21 ? -3.025 0.392 5.485 1.00 54.43 21 ILE A N 10
ATOM 11639 C CA . ILE A 1 21 ? -2.784 1.777 5.083 1.00 74.14 21 ILE A CA 10
ATOM 11640 C C . ILE A 1 21 ? -3.955 2.697 5.477 1.00 63.12 21 ILE A C 10
ATOM 11641 O O . ILE A 1 21 ? -3.734 3.762 6.043 1.00 54.42 21 ILE A O 10
ATOM 11657 N N . ARG A 1 22 ? -5.199 2.275 5.197 1.00 4.02 22 ARG A N 10
ATOM 11658 C CA . ARG A 1 22 ? -6.385 3.149 5.356 1.00 0.21 22 ARG A CA 10
ATOM 11659 C C . ARG A 1 22 ? -6.795 3.349 6.829 1.00 2.01 22 ARG A C 10
ATOM 11660 O O . ARG A 1 22 ? -7.376 4.384 7.165 1.00 73.32 22 ARG A O 10
ATOM 11681 N N . GLU A 1 23 ? -6.491 2.365 7.704 1.00 3.22 23 GLU A N 10
ATOM 11682 C CA . GLU A 1 23 ? -6.779 2.475 9.157 1.00 43.02 23 GLU A CA 10
ATOM 11683 C C . GLU A 1 23 ? -5.832 3.493 9.824 1.00 54.14 23 GLU A C 10
ATOM 11684 O O . GLU A 1 23 ? -6.222 4.206 10.760 1.00 15.55 23 GLU A O 10
ATOM 11696 N N . GLN A 1 24 ? -4.598 3.566 9.305 1.00 1.22 24 GLN A N 10
ATOM 11697 C CA . GLN A 1 24 ? -3.582 4.531 9.772 1.00 61.41 24 GLN A CA 10
ATOM 11698 C C . GLN A 1 24 ? -3.885 5.928 9.190 1.00 3.44 24 GLN A C 10
ATOM 11699 O O . GLN A 1 24 ? -4.019 6.913 9.926 1.00 21.30 24 GLN A O 10
ATOM 11713 N N . TRP A 1 25 ? -3.988 5.985 7.851 1.00 1.34 25 TRP A N 10
ATOM 11714 C CA . TRP A 1 25 ? -4.272 7.213 7.088 1.00 31.23 25 TRP A CA 10
ATOM 11715 C C . TRP A 1 25 ? -5.667 7.100 6.430 1.00 73.24 25 TRP A C 10
ATOM 11716 O O . TRP A 1 25 ? -5.796 6.496 5.361 1.00 65.00 25 TRP A O 10
ATOM 11737 N N . PRO A 1 26 ? -6.748 7.639 7.083 1.00 41.13 26 PRO A N 10
ATOM 11738 C CA . PRO A 1 26 ? -8.122 7.637 6.501 1.00 21.03 26 PRO A CA 10
ATOM 11739 C C . PRO A 1 26 ? -8.218 8.510 5.233 1.00 75.44 26 PRO A C 10
ATOM 11740 O O . PRO A 1 26 ? -9.032 8.251 4.343 1.00 23.44 26 PRO A O 10
ATOM 11751 N N . LYS A 1 27 ? -7.355 9.526 5.165 1.00 52.43 27 LYS A N 10
ATOM 11752 C CA . LYS A 1 27 ? -7.273 10.486 4.044 1.00 20.13 27 LYS A CA 10
ATOM 11753 C C . LYS A 1 27 ? -6.289 10.020 2.941 1.00 23.20 27 LYS A C 10
ATOM 11754 O O . LYS A 1 27 ? -5.735 10.834 2.193 1.00 54.14 27 LYS A O 10
ATOM 11773 N N . ALA A 1 28 ? -6.112 8.690 2.827 1.00 23.05 28 ALA A N 10
ATOM 11774 C CA . ALA A 1 28 ? -5.177 8.083 1.860 1.00 13.14 28 ALA A CA 10
ATOM 11775 C C . ALA A 1 28 ? -6.018 7.423 0.768 1.00 53.13 28 ALA A C 10
ATOM 11776 O O . ALA A 1 28 ? -6.755 6.472 1.076 1.00 12.34 28 ALA A O 10
ATOM 11783 N N . THR A 1 29 ? -5.969 7.904 -0.489 1.00 43.32 29 THR A N 10
ATOM 11784 C CA . THR A 1 29 ? -6.783 7.341 -1.563 1.00 33.53 29 THR A CA 10
ATOM 11785 C C . THR A 1 29 ? -6.186 5.995 -2.019 1.00 73.13 29 THR A C 10
ATOM 11786 O O . THR A 1 29 ? -5.154 5.955 -2.692 1.00 44.01 29 THR A O 10
ATOM 11797 N N . VAL A 1 30 ? -6.816 4.893 -1.607 1.00 55.44 30 VAL A N 10
ATOM 11798 C CA . VAL A 1 30 ? -6.408 3.539 -2.006 1.00 3.44 30 VAL A CA 10
ATOM 11799 C C . VAL A 1 30 ? -7.528 2.913 -2.847 1.00 62.20 30 VAL A C 10
ATOM 11800 O O . VAL A 1 30 ? -8.699 2.915 -2.445 1.00 51.04 30 VAL A O 10
ATOM 11813 N N . THR A 1 31 ? -7.150 2.392 -4.017 1.00 11.23 31 THR A N 10
ATOM 11814 C CA . THR A 1 31 ? -8.081 1.791 -4.978 1.00 61.44 31 THR A CA 10
ATOM 11815 C C . THR A 1 31 ? -8.126 0.266 -4.768 1.00 12.44 31 THR A C 10
ATOM 11816 O O . THR A 1 31 ? -7.124 -0.331 -4.351 1.00 62.04 31 THR A O 10
ATOM 11827 N N . ARG A 1 32 ? -9.285 -0.371 -5.036 1.00 30.25 32 ARG A N 10
ATOM 11828 C CA . ARG A 1 32 ? -9.431 -1.825 -4.941 1.00 4.44 32 ARG A CA 10
ATOM 11829 C C . ARG A 1 32 ? -8.847 -2.432 -6.220 1.00 44.31 32 ARG A C 10
ATOM 11830 O O . ARG A 1 32 ? -9.409 -2.265 -7.311 1.00 4.43 32 ARG A O 10
ATOM 11851 N N . THR A 1 33 ? -7.698 -3.085 -6.088 1.00 33.42 33 THR A N 10
ATOM 11852 C CA . THR A 1 33 ? -6.935 -3.597 -7.222 1.00 54.22 33 THR A CA 10
ATOM 11853 C C . THR A 1 33 ? -6.360 -4.975 -6.872 1.00 25.41 33 THR A C 10
ATOM 11854 O O . THR A 1 33 ? -5.882 -5.190 -5.756 1.00 44.34 33 THR A O 10
ATOM 11865 N N . ASN A 1 34 ? -6.449 -5.906 -7.823 1.00 75.43 34 ASN A N 10
ATOM 11866 C CA . ASN A 1 34 ? -5.922 -7.277 -7.665 1.00 3.12 34 ASN A CA 10
ATOM 11867 C C . ASN A 1 34 ? -4.707 -7.463 -8.590 1.00 53.24 34 ASN A C 10
ATOM 11868 O O . ASN A 1 34 ? -4.797 -7.194 -9.799 1.00 24.21 34 ASN A O 10
ATOM 11879 N N . GLY A 1 35 ? -3.573 -7.897 -8.010 1.00 24.22 35 GLY A N 10
ATOM 11880 C CA . GLY A 1 35 ? -2.295 -8.010 -8.737 1.00 41.23 35 GLY A CA 10
ATOM 11881 C C . GLY A 1 35 ? -1.363 -6.868 -8.373 1.00 32.32 35 GLY A C 10
ATOM 11882 O O . GLY A 1 35 ? -0.140 -7.041 -8.301 1.00 50.42 35 GLY A O 10
ATOM 11886 N N . ASP A 1 36 ? -1.957 -5.692 -8.126 1.00 31.42 36 ASP A N 10
ATOM 11887 C CA . ASP A 1 36 ? -1.235 -4.477 -7.717 1.00 2.24 36 ASP A CA 10
ATOM 11888 C C . ASP A 1 36 ? -1.932 -3.862 -6.493 1.00 51.43 36 ASP A C 10
ATOM 11889 O O . ASP A 1 36 ? -2.999 -4.320 -6.080 1.00 40.40 36 ASP A O 10
ATOM 11898 N N . ILE A 1 37 ? -1.305 -2.831 -5.897 1.00 71.33 37 ILE A N 10
ATOM 11899 C CA . ILE A 1 37 ? -1.937 -1.954 -4.880 1.00 1.44 37 ILE A CA 10
ATOM 11900 C C . ILE A 1 37 ? -1.717 -0.509 -5.304 1.00 33.14 37 ILE A C 10
ATOM 11901 O O . ILE A 1 37 ? -0.590 -0.030 -5.283 1.00 4.10 37 ILE A O 10
ATOM 11917 N N . LYS A 1 38 ? -2.794 0.170 -5.706 1.00 13.21 38 LYS A N 10
ATOM 11918 C CA . LYS A 1 38 ? -2.740 1.559 -6.144 1.00 35.32 38 LYS A CA 10
ATOM 11919 C C . LYS A 1 38 ? -3.007 2.433 -4.924 1.00 65.30 38 LYS A C 10
ATOM 11920 O O . LYS A 1 38 ? -4.134 2.525 -4.426 1.00 54.22 38 LYS A O 10
ATOM 11939 N N . LEU A 1 39 ? -1.934 3.038 -4.433 1.00 33.13 39 LEU A N 10
ATOM 11940 C CA . LEU A 1 39 ? -1.912 3.790 -3.183 1.00 51.52 39 LEU A CA 10
ATOM 11941 C C . LEU A 1 39 ? -1.524 5.223 -3.546 1.00 73.31 39 LEU A C 10
ATOM 11942 O O . LEU A 1 39 ? -0.505 5.438 -4.210 1.00 72.15 39 LEU A O 10
ATOM 11958 N N . ASP A 1 40 ? -2.333 6.195 -3.121 1.00 11.30 40 ASP A N 10
ATOM 11959 C CA . ASP A 1 40 ? -2.085 7.615 -3.397 1.00 22.41 40 ASP A CA 10
ATOM 11960 C C . ASP A 1 40 ? -1.788 8.324 -2.076 1.00 41.24 40 ASP A C 10
ATOM 11961 O O . ASP A 1 40 ? -2.688 8.560 -1.255 1.00 25.42 40 ASP A O 10
ATOM 11970 N N . ALA A 1 41 ? -0.501 8.586 -1.873 1.00 60.03 41 ALA A N 10
ATOM 11971 C CA . ALA A 1 41 ? 0.001 9.410 -0.780 1.00 12.33 41 ALA A CA 10
ATOM 11972 C C . ALA A 1 41 ? -0.016 10.889 -1.195 1.00 14.50 41 ALA A C 10
ATOM 11973 O O . ALA A 1 41 ? 0.264 11.237 -2.357 1.00 34.00 41 ALA A O 10
ATOM 11980 N N . GLN A 1 42 ? -0.360 11.742 -0.236 1.00 3.12 42 GLN A N 10
ATOM 11981 C CA . GLN A 1 42 ? -0.474 13.189 -0.443 1.00 42.54 42 GLN A CA 10
ATOM 11982 C C . GLN A 1 42 ? 0.888 13.858 -0.217 1.00 53.52 42 GLN A C 10
ATOM 11983 O O . GLN A 1 42 ? 1.243 14.827 -0.889 1.00 22.04 42 GLN A O 10
ATOM 11997 N N . THR A 1 43 ? 1.640 13.302 0.742 1.00 40.40 43 THR A N 10
ATOM 11998 C CA . THR A 1 43 ? 2.974 13.783 1.134 1.00 20.44 43 THR A CA 10
ATOM 11999 C C . THR A 1 43 ? 3.983 12.617 1.086 1.00 45.31 43 THR A C 10
ATOM 12000 O O . THR A 1 43 ? 3.604 11.457 1.301 1.00 63.30 43 THR A O 10
ATOM 12011 N N . GLU A 1 44 ? 5.263 12.931 0.789 1.00 34.10 44 GLU A N 10
ATOM 12012 C CA . GLU A 1 44 ? 6.343 11.924 0.703 1.00 44.43 44 GLU A CA 10
ATOM 12013 C C . GLU A 1 44 ? 6.652 11.339 2.085 1.00 72.25 44 GLU A C 10
ATOM 12014 O O . GLU A 1 44 ? 6.840 10.131 2.217 1.00 41.55 44 GLU A O 10
ATOM 12026 N N . LYS A 1 45 ? 6.656 12.210 3.113 1.00 43.10 45 LYS A N 10
ATOM 12027 C CA . LYS A 1 45 ? 6.956 11.815 4.506 1.00 0.32 45 LYS A CA 10
ATOM 12028 C C . LYS A 1 45 ? 5.922 10.792 5.038 1.00 0.23 45 LYS A C 10
ATOM 12029 O O . LYS A 1 45 ? 6.183 10.056 5.996 1.00 32.43 45 LYS A O 10
ATOM 12048 N N . GLU A 1 46 ? 4.747 10.774 4.387 1.00 22.32 46 GLU A N 10
ATOM 12049 C CA . GLU A 1 46 ? 3.652 9.833 4.658 1.00 13.24 46 GLU A CA 10
ATOM 12050 C C . GLU A 1 46 ? 3.916 8.523 3.909 1.00 12.41 46 GLU A C 10
ATOM 12051 O O . GLU A 1 46 ? 3.825 7.432 4.486 1.00 64.33 46 GLU A O 10
ATOM 12063 N N . ALA A 1 47 ? 4.289 8.666 2.622 1.00 21.53 47 ALA A N 10
ATOM 12064 C CA . ALA A 1 47 ? 4.545 7.542 1.698 1.00 60.11 47 ALA A CA 10
ATOM 12065 C C . ALA A 1 47 ? 5.677 6.625 2.178 1.00 34.13 47 ALA A C 10
ATOM 12066 O O . ALA A 1 47 ? 5.638 5.418 1.950 1.00 64.04 47 ALA A O 10
ATOM 12073 N N . GLU A 1 48 ? 6.685 7.223 2.834 1.00 4.30 48 GLU A N 10
ATOM 12074 C CA . GLU A 1 48 ? 7.870 6.505 3.335 1.00 14.33 48 GLU A CA 10
ATOM 12075 C C . GLU A 1 48 ? 7.500 5.523 4.464 1.00 13.34 48 GLU A C 10
ATOM 12076 O O . GLU A 1 48 ? 8.155 4.487 4.634 1.00 5.30 48 GLU A O 10
ATOM 12088 N N . LYS A 1 49 ? 6.438 5.850 5.221 1.00 13.52 49 LYS A N 10
ATOM 12089 C CA . LYS A 1 49 ? 5.892 4.965 6.267 1.00 64.04 49 LYS A CA 10
ATOM 12090 C C . LYS A 1 49 ? 4.914 3.947 5.642 1.00 55.41 49 LYS A C 10
ATOM 12091 O O . LYS A 1 49 ? 4.859 2.793 6.059 1.00 33.31 49 LYS A O 10
ATOM 12110 N N . MET A 1 50 ? 4.097 4.452 4.697 1.00 62.34 50 MET A N 10
ATOM 12111 C CA . MET A 1 50 ? 3.151 3.637 3.889 1.00 21.13 50 MET A CA 10
ATOM 12112 C C . MET A 1 50 ? 3.834 2.392 3.290 1.00 35.24 50 MET A C 10
ATOM 12113 O O . MET A 1 50 ? 3.465 1.261 3.622 1.00 44.22 50 MET A O 10
ATOM 12127 N N . GLU A 1 51 ? 4.828 2.630 2.415 1.00 45.14 51 GLU A N 10
ATOM 12128 C CA . GLU A 1 51 ? 5.608 1.577 1.728 1.00 54.13 51 GLU A CA 10
ATOM 12129 C C . GLU A 1 51 ? 6.271 0.595 2.732 1.00 35.32 51 GLU A C 10
ATOM 12130 O O . GLU A 1 51 ? 6.435 -0.594 2.445 1.00 45.11 51 GLU A O 10
ATOM 12142 N N . LYS A 1 52 ? 6.640 1.129 3.910 1.00 70.34 52 LYS A N 10
ATOM 12143 C CA . LYS A 1 52 ? 7.296 0.361 4.967 1.00 74.03 52 LYS A CA 10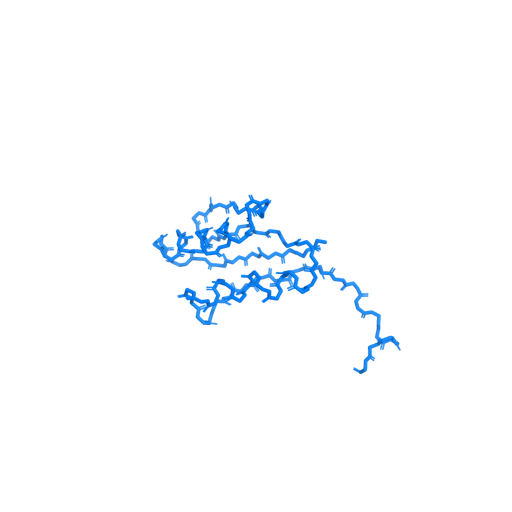
ATOM 12144 C C . LYS A 1 52 ? 6.271 -0.553 5.670 1.00 52.24 52 LYS A C 10
ATOM 12145 O O . LYS A 1 52 ? 6.555 -1.713 5.941 1.00 23.45 52 LYS A O 10
ATOM 12164 N N . ALA A 1 53 ? 5.065 -0.004 5.930 1.00 54.02 53 ALA A N 10
ATOM 12165 C CA . ALA A 1 53 ? 3.953 -0.719 6.598 1.00 72.55 53 ALA A CA 10
ATOM 12166 C C . ALA A 1 53 ? 3.463 -1.893 5.746 1.00 71.33 53 ALA A C 10
ATOM 12167 O O . ALA A 1 53 ? 3.008 -2.915 6.274 1.00 73.11 53 ALA A O 10
ATOM 12174 N N . VAL A 1 54 ? 3.563 -1.717 4.422 1.00 51.50 54 VAL A N 10
ATOM 12175 C CA . VAL A 1 54 ? 3.318 -2.783 3.449 1.00 30.21 54 VAL A CA 10
ATOM 12176 C C . VAL A 1 54 ? 4.291 -3.961 3.696 1.00 61.54 54 VAL A C 10
ATOM 12177 O O . VAL A 1 54 ? 3.878 -5.118 3.689 1.00 60.03 54 VAL A O 10
ATOM 12190 N N . LYS A 1 55 ? 5.589 -3.637 3.901 1.00 5.02 55 LYS A N 10
ATOM 12191 C CA . LYS A 1 55 ? 6.644 -4.640 4.195 1.00 14.43 55 LYS A CA 10
ATOM 12192 C C . LYS A 1 55 ? 6.379 -5.424 5.504 1.00 65.53 55 LYS A C 10
ATOM 12193 O O . LYS A 1 55 ? 6.846 -6.555 5.650 1.00 74.24 55 LYS A O 10
ATOM 12212 N N . LYS A 1 56 ? 5.638 -4.814 6.447 1.00 23.03 56 LYS A N 10
ATOM 12213 C CA . LYS A 1 56 ? 5.216 -5.486 7.702 1.00 1.44 56 LYS A CA 10
ATOM 12214 C C . LYS A 1 56 ? 4.193 -6.607 7.398 1.00 73.10 56 LYS A C 10
ATOM 12215 O O . LYS A 1 56 ? 4.170 -7.637 8.077 1.00 22.03 56 LYS A O 10
ATOM 12234 N N . VAL A 1 57 ? 3.357 -6.381 6.373 1.00 72.11 57 VAL A N 10
ATOM 12235 C CA . VAL A 1 57 ? 2.336 -7.346 5.919 1.00 2.14 57 VAL A CA 10
ATOM 12236 C C . VAL A 1 57 ? 2.941 -8.335 4.886 1.00 23.52 57 VAL A C 10
ATOM 12237 O O . VAL A 1 57 ? 2.534 -9.501 4.809 1.00 72.25 57 VAL A O 10
ATOM 12250 N N . LYS A 1 58 ? 3.960 -7.864 4.134 1.00 44.32 58 LYS A N 10
ATOM 12251 C CA . LYS A 1 58 ? 4.627 -8.648 3.071 1.00 60.25 58 LYS A CA 10
ATOM 12252 C C . LYS A 1 58 ? 6.092 -8.152 2.896 1.00 43.31 58 LYS A C 10
ATOM 12253 O O . LYS A 1 58 ? 6.334 -7.147 2.220 1.00 30.32 58 LYS A O 10
ATOM 12272 N N . PRO A 1 59 ? 7.109 -8.848 3.519 1.00 55.02 59 PRO A N 10
ATOM 12273 C CA . PRO A 1 59 ? 8.551 -8.436 3.463 1.00 25.42 59 PRO A CA 10
ATOM 12274 C C . PRO A 1 59 ? 9.120 -8.361 2.031 1.00 72.21 59 PRO A C 10
ATOM 12275 O O . PRO A 1 59 ? 10.030 -7.572 1.752 1.00 61.44 59 PRO A O 10
ATOM 12286 N N . ASN A 1 60 ? 8.546 -9.170 1.137 1.00 4.12 60 ASN A N 10
ATOM 12287 C CA . ASN A 1 60 ? 8.981 -9.265 -0.275 1.00 62.24 60 ASN A CA 10
ATOM 12288 C C . ASN A 1 60 ? 8.233 -8.256 -1.166 1.00 54.32 60 ASN A C 10
ATOM 12289 O O . ASN A 1 60 ? 8.200 -8.429 -2.393 1.00 11.32 60 ASN A O 10
ATOM 12300 N N . ALA A 1 61 ? 7.655 -7.200 -0.542 1.00 24.24 61 ALA A N 10
ATOM 12301 C CA . ALA A 1 61 ? 6.913 -6.142 -1.249 1.00 11.35 61 ALA A CA 10
ATOM 12302 C C . ALA A 1 61 ? 7.756 -5.497 -2.361 1.00 51.21 61 ALA A C 10
ATOM 12303 O O . ALA A 1 61 ? 8.762 -4.833 -2.074 1.00 52.21 61 ALA A O 10
ATOM 12310 N N . THR A 1 62 ? 7.340 -5.721 -3.620 1.00 5.45 62 THR A N 10
ATOM 12311 C CA . THR A 1 62 ? 7.929 -5.066 -4.783 1.00 24.30 62 THR A CA 10
ATOM 12312 C C . THR A 1 62 ? 7.221 -3.710 -4.949 1.00 35.12 62 THR A C 10
ATOM 12313 O O . THR A 1 62 ? 6.084 -3.640 -5.437 1.00 74.42 62 THR A O 10
ATOM 12324 N N . ILE A 1 63 ? 7.888 -2.642 -4.482 1.00 35.44 63 ILE A N 10
ATOM 12325 C CA . ILE A 1 63 ? 7.301 -1.303 -4.385 1.00 55.44 63 ILE A CA 10
ATOM 12326 C C . ILE A 1 63 ? 7.726 -0.445 -5.580 1.00 23.33 63 ILE A C 10
ATOM 12327 O O . ILE A 1 63 ? 8.915 -0.159 -5.761 1.00 11.41 63 ILE A O 10
ATOM 12343 N N . ARG A 1 64 ? 6.739 -0.058 -6.382 1.00 3.23 64 ARG A N 10
ATOM 12344 C CA . ARG A 1 64 ? 6.915 0.876 -7.492 1.00 34.12 64 ARG A CA 10
ATOM 12345 C C . ARG A 1 64 ? 6.622 2.272 -6.944 1.00 43.24 64 ARG A C 10
ATOM 12346 O O . ARG A 1 64 ? 5.462 2.643 -6.740 1.00 65.01 64 ARG A O 10
ATOM 12367 N N . LYS A 1 65 ? 7.686 3.025 -6.665 1.00 60.12 65 LYS A N 10
ATOM 12368 C CA . LYS A 1 65 ? 7.598 4.309 -5.973 1.00 55.20 65 LYS A CA 10
ATOM 12369 C C . LYS A 1 65 ? 7.899 5.443 -6.947 1.00 32.30 65 LYS A C 10
ATOM 12370 O O . LYS A 1 65 ? 8.969 5.469 -7.577 1.00 20.22 65 LYS A O 10
ATOM 12389 N N . THR A 1 66 ? 6.940 6.361 -7.084 1.00 30.43 66 THR A N 10
ATOM 12390 C CA . THR A 1 66 ? 7.108 7.593 -7.854 1.00 52.11 66 THR A CA 10
ATOM 12391 C C . THR A 1 66 ? 6.614 8.772 -7.007 1.00 30.01 66 THR A C 10
ATOM 12392 O O . THR A 1 66 ? 5.458 8.814 -6.587 1.00 13.44 66 THR A O 10
ATOM 12403 N N . GLY A 1 67 ? 7.524 9.722 -6.746 1.00 31.15 67 GLY A N 10
ATOM 12404 C CA . GLY A 1 67 ? 7.211 10.932 -6.000 1.00 23.34 67 GLY A CA 10
ATOM 12405 C C . GLY A 1 67 ? 7.055 12.106 -6.944 1.00 52.01 67 GLY A C 10
ATOM 12406 O O . GLY A 1 67 ? 7.990 12.904 -7.097 1.00 44.34 67 GLY A O 10
ATOM 12410 N N . GLY A 1 68 ? 5.870 12.170 -7.584 1.00 42.33 68 GLY A N 10
ATOM 12411 C CA . GLY A 1 68 ? 5.570 13.127 -8.652 1.00 73.24 68 GLY A CA 10
ATOM 12412 C C . GLY A 1 68 ? 5.933 14.571 -8.319 1.00 61.32 68 GLY A C 10
ATOM 12413 O O . GLY A 1 68 ? 5.264 15.226 -7.519 1.00 51.14 68 GLY A O 10
ATOM 12417 N N . SER A 1 69 ? 7.015 15.050 -8.939 1.00 34.23 69 SER A N 10
ATOM 12418 C CA . SER A 1 69 ? 7.516 16.424 -8.778 1.00 52.11 69 SER A CA 10
ATOM 12419 C C . SER A 1 69 ? 6.872 17.367 -9.819 1.00 1.33 69 SER A C 10
ATOM 12420 O O . SER A 1 69 ? 7.516 18.321 -10.278 1.00 34.22 69 SER A O 10
ATOM 12428 N N . LEU A 1 70 ? 5.589 17.089 -10.168 1.00 3.51 70 LEU A N 10
ATOM 12429 C CA . LEU A 1 70 ? 4.822 17.865 -11.160 1.00 33.44 70 LEU A CA 10
ATOM 12430 C C . LEU A 1 70 ? 4.750 19.346 -10.731 1.00 1.25 70 LEU A C 10
ATOM 12431 O O . LEU A 1 70 ? 4.162 19.683 -9.696 1.00 73.34 70 LEU A O 10
ATOM 12447 N N . GLU A 1 71 ? 5.446 20.202 -11.499 1.00 3.11 71 GLU A N 10
ATOM 12448 C CA . GLU A 1 71 ? 5.520 21.654 -11.259 1.00 14.21 71 GLU A CA 10
ATOM 12449 C C . GLU A 1 71 ? 6.154 21.972 -9.892 1.00 32.22 71 GLU A C 10
ATOM 12450 O O . GLU A 1 71 ? 5.652 22.808 -9.129 1.00 61.12 71 GLU A O 10
ATOM 12462 N N . HIS A 1 72 ? 7.288 21.297 -9.616 1.00 3.20 72 HIS A N 10
ATOM 12463 C CA . HIS A 1 72 ? 8.194 21.628 -8.495 1.00 64.24 72 HIS A CA 10
ATOM 12464 C C . HIS A 1 72 ? 9.061 22.836 -8.920 1.00 20.04 72 HIS A C 10
ATOM 12465 O O . HIS A 1 72 ? 10.273 22.730 -9.151 1.00 33.21 72 HIS A O 10
ATOM 12480 N N . HIS A 1 73 ? 8.360 23.966 -9.085 1.00 42.22 73 HIS A N 10
ATOM 12481 C CA . HIS A 1 73 ? 8.902 25.251 -9.521 1.00 53.21 73 HIS A CA 10
ATOM 12482 C C . HIS A 1 73 ? 7.762 26.280 -9.427 1.00 14.02 73 HIS A C 10
ATOM 12483 O O . HIS A 1 73 ? 7.119 26.647 -10.418 1.00 24.22 73 HIS A O 10
ATOM 12498 N N . HIS A 1 74 ? 7.474 26.681 -8.192 1.00 44.54 74 HIS A N 10
ATOM 12499 C CA . HIS A 1 74 ? 6.324 27.545 -7.882 1.00 34.43 74 HIS A CA 10
ATOM 12500 C C . HIS A 1 74 ? 6.617 29.017 -8.225 1.00 70.13 74 HIS A C 10
ATOM 12501 O O . HIS A 1 74 ? 7.770 29.455 -8.155 1.00 73.22 74 HIS A O 10
ATOM 12516 N N . HIS A 1 75 ? 5.567 29.758 -8.617 1.00 33.14 75 HIS A N 10
ATOM 12517 C CA . HIS A 1 75 ? 5.634 31.215 -8.825 1.00 42.44 75 HIS A CA 10
ATOM 12518 C C . HIS A 1 75 ? 4.227 31.830 -8.746 1.00 55.21 75 HIS A C 10
ATOM 12519 O O . HIS A 1 75 ? 3.255 31.271 -9.263 1.00 60.33 75 HIS A O 10
ATOM 12534 N N . HIS A 1 76 ? 4.142 32.990 -8.082 1.00 23.33 76 HIS A N 10
ATOM 12535 C CA . HIS A 1 76 ? 2.890 33.760 -7.924 1.00 45.34 76 HIS A CA 10
ATOM 12536 C C . HIS A 1 76 ? 2.833 34.925 -8.933 1.00 40.53 76 HIS A C 10
ATOM 12537 O O . HIS A 1 76 ? 2.049 35.868 -8.757 1.00 45.40 76 HIS A O 10
ATOM 12552 N N . HIS A 1 77 ? 3.658 34.822 -10.007 1.00 72.13 77 HIS A N 10
ATOM 12553 C CA . HIS A 1 77 ? 3.691 35.777 -11.144 1.00 74.50 77 HIS A CA 10
ATOM 12554 C C . HIS A 1 77 ? 4.165 37.185 -10.680 1.00 51.34 77 HIS A C 10
ATOM 12555 O O . HIS A 1 77 ? 3.334 38.032 -10.325 1.00 34.05 77 HIS A O 10
ATOM 12571 N N . MET A 1 1 ? 0.128 13.924 -4.446 1.00 10.40 1 MET A N 11
ATOM 12572 C CA . MET A 1 1 ? -0.080 12.803 -5.377 1.00 21.23 1 MET A CA 11
ATOM 12573 C C . MET A 1 1 ? 1.248 12.057 -5.620 1.00 13.44 1 MET A C 11
ATOM 12574 O O . MET A 1 1 ? 2.073 12.441 -6.459 1.00 55.03 1 MET A O 11
ATOM 12590 N N . VAL A 1 2 ? 1.473 11.021 -4.798 1.00 62.41 2 VAL A N 11
ATOM 12591 C CA . VAL A 1 2 ? 2.637 10.126 -4.887 1.00 1.32 2 VAL A CA 11
ATOM 12592 C C . VAL A 1 2 ? 2.114 8.727 -5.202 1.00 61.11 2 VAL A C 11
ATOM 12593 O O . VAL A 1 2 ? 1.261 8.209 -4.475 1.00 23.24 2 VAL A O 11
ATOM 12606 N N . ASP A 1 3 ? 2.631 8.125 -6.280 1.00 31.44 3 ASP A N 11
ATOM 12607 C CA . ASP A 1 3 ? 2.136 6.843 -6.784 1.00 24.34 3 ASP A CA 11
ATOM 12608 C C . ASP A 1 3 ? 2.914 5.702 -6.111 1.00 51.24 3 ASP A C 11
ATOM 12609 O O . ASP A 1 3 ? 4.121 5.542 -6.337 1.00 2.11 3 ASP A O 11
ATOM 12618 N N . LEU A 1 4 ? 2.218 4.958 -5.243 1.00 74.24 4 LEU A N 11
ATOM 12619 C CA . LEU A 1 4 ? 2.741 3.744 -4.615 1.00 74.22 4 LEU A CA 11
ATOM 12620 C C . LEU A 1 4 ? 2.012 2.553 -5.245 1.00 72.41 4 LEU A C 11
ATOM 12621 O O . LEU A 1 4 ? 0.811 2.369 -5.030 1.00 75.30 4 LEU A O 11
ATOM 12637 N N . LYS A 1 5 ? 2.736 1.771 -6.047 1.00 74.14 5 LYS A N 11
ATOM 12638 C CA . LYS A 1 5 ? 2.189 0.606 -6.746 1.00 22.13 5 LYS A CA 11
ATOM 12639 C C . LYS A 1 5 ? 2.928 -0.642 -6.225 1.00 14.25 5 LYS A C 11
ATOM 12640 O O . LYS A 1 5 ? 4.116 -0.819 -6.487 1.00 70.43 5 LYS A O 11
ATOM 12659 N N . ILE A 1 6 ? 2.201 -1.512 -5.509 1.00 62.21 6 ILE A N 11
ATOM 12660 C CA . ILE A 1 6 ? 2.765 -2.708 -4.845 1.00 45.54 6 ILE A CA 11
ATOM 12661 C C . ILE A 1 6 ? 2.196 -3.958 -5.540 1.00 53.34 6 ILE A C 11
ATOM 12662 O O . ILE A 1 6 ? 0.998 -4.023 -5.775 1.00 13.04 6 ILE A O 11
ATOM 12678 N N . ASP A 1 7 ? 3.044 -4.946 -5.859 1.00 61.34 7 ASP A N 11
ATOM 12679 C CA . ASP A 1 7 ? 2.589 -6.221 -6.455 1.00 73.33 7 ASP A CA 11
ATOM 12680 C C . ASP A 1 7 ? 2.026 -7.138 -5.350 1.00 73.13 7 ASP A C 11
ATOM 12681 O O . ASP A 1 7 ? 2.689 -7.348 -4.322 1.00 1.44 7 ASP A O 11
ATOM 12690 N N . VAL A 1 8 ? 0.801 -7.665 -5.546 1.00 74.51 8 VAL A N 11
ATOM 12691 C CA . VAL A 1 8 ? 0.140 -8.584 -4.579 1.00 3.34 8 VAL A CA 11
ATOM 12692 C C . VAL A 1 8 ? -0.411 -9.829 -5.305 1.00 54.23 8 VAL A C 11
ATOM 12693 O O . VAL A 1 8 ? -0.971 -9.735 -6.407 1.00 62.23 8 VAL A O 11
ATOM 12706 N N . SER A 1 9 ? -0.222 -10.996 -4.665 1.00 23.40 9 SER A N 11
ATOM 12707 C CA . SER A 1 9 ? -0.542 -12.314 -5.238 1.00 53.42 9 SER A CA 11
ATOM 12708 C C . SER A 1 9 ? -2.060 -12.545 -5.320 1.00 63.10 9 SER A C 11
ATOM 12709 O O . SER A 1 9 ? -2.622 -12.663 -6.414 1.00 5.34 9 SER A O 11
ATOM 12717 N N . ASP A 1 10 ? -2.722 -12.591 -4.161 1.00 42.43 10 ASP A N 11
ATOM 12718 C CA . ASP A 1 10 ? -4.145 -12.967 -4.057 1.00 2.15 10 ASP A CA 11
ATOM 12719 C C . ASP A 1 10 ? -5.028 -11.749 -3.755 1.00 24.25 10 ASP A C 11
ATOM 12720 O O . ASP A 1 10 ? -4.533 -10.637 -3.555 1.00 42.04 10 ASP A O 11
ATOM 12729 N N . ASP A 1 11 ? -6.342 -12.005 -3.679 1.00 2.31 11 ASP A N 11
ATOM 12730 C CA . ASP A 1 11 ? -7.379 -10.970 -3.472 1.00 14.10 11 ASP A CA 11
ATOM 12731 C C . ASP A 1 11 ? -7.512 -10.674 -1.959 1.00 41.31 11 ASP A C 11
ATOM 12732 O O . ASP A 1 11 ? -7.924 -9.586 -1.551 1.00 40.13 11 ASP A O 11
ATOM 12741 N N . GLU A 1 12 ? -7.128 -11.677 -1.144 1.00 73.44 12 GLU A N 11
ATOM 12742 C CA . GLU A 1 12 ? -7.027 -11.571 0.314 1.00 3.24 12 GLU A CA 11
ATOM 12743 C C . GLU A 1 12 ? -5.738 -10.821 0.656 1.00 24.25 12 GLU A C 11
ATOM 12744 O O . GLU A 1 12 ? -5.719 -9.956 1.525 1.00 14.50 12 GLU A O 11
ATOM 12756 N N . GLU A 1 13 ? -4.650 -11.221 -0.026 1.00 13.11 13 GLU A N 11
ATOM 12757 C CA . GLU A 1 13 ? -3.357 -10.518 -0.005 1.00 50.22 13 GLU A CA 11
ATOM 12758 C C . GLU A 1 13 ? -3.496 -9.003 -0.257 1.00 65.41 13 GLU A C 11
ATOM 12759 O O . GLU A 1 13 ? -2.790 -8.194 0.365 1.00 34.03 13 GLU A O 11
ATOM 12771 N N . ALA A 1 14 ? -4.406 -8.636 -1.169 1.00 24.32 14 ALA A N 11
ATOM 12772 C CA . ALA A 1 14 ? -4.743 -7.229 -1.421 1.00 61.22 14 ALA A CA 11
ATOM 12773 C C . ALA A 1 14 ? -5.288 -6.551 -0.140 1.00 1.54 14 ALA A C 11
ATOM 12774 O O . ALA A 1 14 ? -4.829 -5.464 0.225 1.00 54.25 14 ALA A O 11
ATOM 12781 N N . GLU A 1 15 ? -6.192 -7.264 0.573 1.00 30.33 15 GLU A N 11
ATOM 12782 C CA . GLU A 1 15 ? -6.842 -6.783 1.813 1.00 71.02 15 GLU A CA 11
ATOM 12783 C C . GLU A 1 15 ? -5.806 -6.534 2.923 1.00 42.33 15 GLU A C 11
ATOM 12784 O O . GLU A 1 15 ? -5.946 -5.598 3.706 1.00 73.03 15 GLU A O 11
ATOM 12796 N N . LYS A 1 16 ? -4.754 -7.381 2.955 1.00 42.22 16 LYS A N 11
ATOM 12797 C CA . LYS A 1 16 ? -3.694 -7.322 3.984 1.00 61.43 16 LYS A CA 11
ATOM 12798 C C . LYS A 1 16 ? -2.985 -5.958 3.966 1.00 61.04 16 LYS A C 11
ATOM 12799 O O . LYS A 1 16 ? -2.637 -5.411 5.014 1.00 2.45 16 LYS A O 11
ATOM 12818 N N . ILE A 1 17 ? -2.811 -5.418 2.753 1.00 42.34 17 ILE A N 11
ATOM 12819 C CA . ILE A 1 17 ? -2.149 -4.122 2.523 1.00 42.03 17 ILE A CA 11
ATOM 12820 C C . ILE A 1 17 ? -3.125 -2.973 2.846 1.00 43.13 17 ILE A C 11
ATOM 12821 O O . ILE A 1 17 ? -2.788 -2.032 3.588 1.00 60.51 17 ILE A O 11
ATOM 12837 N N . ILE A 1 18 ? -4.351 -3.121 2.293 1.00 21.03 18 ILE A N 11
ATOM 12838 C CA . ILE A 1 18 ? -5.432 -2.132 2.395 1.00 24.01 18 ILE A CA 11
ATOM 12839 C C . ILE A 1 18 ? -5.728 -1.808 3.878 1.00 60.32 18 ILE A C 11
ATOM 12840 O O . ILE A 1 18 ? -5.735 -0.645 4.242 1.00 22.40 18 ILE A O 11
ATOM 12856 N N . ARG A 1 19 ? -5.881 -2.861 4.719 1.00 62.51 19 ARG A N 11
ATOM 12857 C CA . ARG A 1 19 ? -6.177 -2.724 6.174 1.00 43.21 19 ARG A CA 11
ATOM 12858 C C . ARG A 1 19 ? -5.135 -1.844 6.900 1.00 51.32 19 ARG A C 11
ATOM 12859 O O . ARG A 1 19 ? -5.512 -0.938 7.646 1.00 21.52 19 ARG A O 11
ATOM 12880 N N . GLU A 1 20 ? -3.834 -2.107 6.640 1.00 72.12 20 GLU A N 11
ATOM 12881 C CA . GLU A 1 20 ? -2.712 -1.357 7.254 1.00 71.54 20 GLU A CA 11
ATOM 12882 C C . GLU A 1 20 ? -2.810 0.140 6.948 1.00 22.23 20 GLU A C 11
ATOM 12883 O O . GLU A 1 20 ? -2.694 0.988 7.850 1.00 52.04 20 GLU A O 11
ATOM 12895 N N . ILE A 1 21 ? -3.055 0.435 5.666 1.00 54.13 21 ILE A N 11
ATOM 12896 C CA . ILE A 1 21 ? -3.144 1.808 5.168 1.00 22.54 21 ILE A CA 11
ATOM 12897 C C . ILE A 1 21 ? -4.400 2.517 5.727 1.00 41.12 21 ILE A C 11
ATOM 12898 O O . ILE A 1 21 ? -4.306 3.636 6.198 1.00 5.41 21 ILE A O 11
ATOM 12914 N N . ARG A 1 22 ? -5.552 1.817 5.693 1.00 71.33 22 ARG A N 11
ATOM 12915 C CA . ARG A 1 22 ? -6.860 2.328 6.175 1.00 20.45 22 ARG A CA 11
ATOM 12916 C C . ARG A 1 22 ? -6.826 2.793 7.648 1.00 3.34 22 ARG A C 11
ATOM 12917 O O . ARG A 1 22 ? -7.368 3.851 7.978 1.00 73.43 22 ARG A O 11
ATOM 12938 N N . GLU A 1 23 ? -6.209 1.985 8.525 1.00 52.32 23 GLU A N 11
ATOM 12939 C CA . GLU A 1 23 ? -6.293 2.195 9.983 1.00 53.04 23 GLU A CA 11
ATOM 12940 C C . GLU A 1 23 ? -5.408 3.363 10.452 1.00 32.11 23 GLU A C 11
ATOM 12941 O O . GLU A 1 23 ? -5.806 4.126 11.343 1.00 61.22 23 GLU A O 11
ATOM 12953 N N . GLN A 1 24 ? -4.212 3.504 9.861 1.00 2.54 24 GLN A N 11
ATOM 12954 C CA . GLN A 1 24 ? -3.263 4.575 10.243 1.00 52.14 24 GLN A CA 11
ATOM 12955 C C . GLN A 1 24 ? -3.504 5.853 9.401 1.00 32.12 24 GLN A C 11
ATOM 12956 O O . GLN A 1 24 ? -3.319 6.971 9.889 1.00 23.34 24 GLN A O 11
ATOM 12970 N N . TRP A 1 25 ? -3.925 5.663 8.138 1.00 72.11 25 TRP A N 11
ATOM 12971 C CA . TRP A 1 25 ? -4.313 6.767 7.215 1.00 75.21 25 TRP A CA 11
ATOM 12972 C C . TRP A 1 25 ? -5.727 6.497 6.620 1.00 43.25 25 TRP A C 11
ATOM 12973 O O . TRP A 1 25 ? -5.847 5.911 5.531 1.00 53.51 25 TRP A O 11
ATOM 12994 N N . PRO A 1 26 ? -6.825 6.907 7.325 1.00 12.14 26 PRO A N 11
ATOM 12995 C CA . PRO A 1 26 ? -8.221 6.724 6.818 1.00 31.23 26 PRO A CA 11
ATOM 12996 C C . PRO A 1 26 ? -8.561 7.607 5.594 1.00 71.31 26 PRO A C 11
ATOM 12997 O O . PRO A 1 26 ? -9.587 7.398 4.932 1.00 12.14 26 PRO A O 11
ATOM 13008 N N . LYS A 1 27 ? -7.704 8.602 5.322 1.00 54.25 27 LYS A N 11
ATOM 13009 C CA . LYS A 1 27 ? -7.854 9.517 4.172 1.00 20.02 27 LYS A CA 11
ATOM 13010 C C . LYS A 1 27 ? -7.038 9.069 2.945 1.00 55.00 27 LYS A C 11
ATOM 13011 O O . LYS A 1 27 ? -7.255 9.589 1.844 1.00 61.00 27 LYS A O 11
ATOM 13030 N N . ALA A 1 28 ? -6.074 8.144 3.149 1.00 52.10 28 ALA A N 11
ATOM 13031 C CA . ALA A 1 28 ? -5.186 7.670 2.070 1.00 74.33 28 ALA A CA 11
ATOM 13032 C C . ALA A 1 28 ? -5.989 6.948 0.984 1.00 41.02 28 ALA A C 11
ATOM 13033 O O . ALA A 1 28 ? -6.603 5.910 1.249 1.00 13.22 28 ALA A O 11
ATOM 13040 N N . THR A 1 29 ? -5.983 7.520 -0.228 1.00 31.43 29 THR A N 11
ATOM 13041 C CA . THR A 1 29 ? -6.767 7.018 -1.357 1.00 71.53 29 THR A CA 11
ATOM 13042 C C . THR A 1 29 ? -6.209 5.658 -1.830 1.00 53.22 29 THR A C 11
ATOM 13043 O O . THR A 1 29 ? -5.189 5.594 -2.520 1.00 25.05 29 THR A O 11
ATOM 13054 N N . VAL A 1 30 ? -6.888 4.571 -1.416 1.00 40.14 30 VAL A N 11
ATOM 13055 C CA . VAL A 1 30 ? -6.524 3.200 -1.800 1.00 53.42 30 VAL A CA 11
ATOM 13056 C C . VAL A 1 30 ? -7.413 2.785 -2.973 1.00 44.40 30 VAL A C 11
ATOM 13057 O O . VAL A 1 30 ? -8.605 2.522 -2.786 1.00 51.15 30 VAL A O 11
ATOM 13070 N N . THR A 1 31 ? -6.842 2.762 -4.173 1.00 55.10 31 THR A N 11
ATOM 13071 C CA . THR A 1 31 ? -7.524 2.286 -5.374 1.00 75.31 31 THR A CA 11
ATOM 13072 C C . THR A 1 31 ? -7.140 0.815 -5.597 1.00 31.32 31 THR A C 11
ATOM 13073 O O . THR A 1 31 ? -5.961 0.458 -5.526 1.00 73.02 31 THR A O 11
ATOM 13084 N N . ARG A 1 32 ? -8.139 -0.039 -5.834 1.00 42.22 32 ARG A N 11
ATOM 13085 C CA . ARG A 1 32 ? -7.920 -1.474 -6.045 1.00 72.31 32 ARG A CA 11
ATOM 13086 C C . ARG A 1 32 ? -7.667 -1.732 -7.539 1.00 54.42 32 ARG A C 11
ATOM 13087 O O . ARG A 1 32 ? -8.372 -1.181 -8.396 1.00 33.03 32 ARG A O 11
ATOM 13108 N N . THR A 1 33 ? -6.660 -2.557 -7.835 1.00 32.20 33 THR A N 11
ATOM 13109 C CA . THR A 1 33 ? -6.326 -2.996 -9.198 1.00 13.43 33 THR A CA 11
ATOM 13110 C C . THR A 1 33 ? -6.079 -4.516 -9.124 1.00 54.31 33 THR A C 11
ATOM 13111 O O . THR A 1 33 ? -5.395 -4.962 -8.197 1.00 5.32 33 THR A O 11
ATOM 13122 N N . ASN A 1 34 ? -6.673 -5.320 -10.033 1.00 0.51 34 ASN A N 11
ATOM 13123 C CA . ASN A 1 34 ? -6.530 -6.797 -9.995 1.00 50.52 34 ASN A CA 11
ATOM 13124 C C . ASN A 1 34 ? -5.054 -7.229 -10.160 1.00 3.24 34 ASN A C 11
ATOM 13125 O O . ASN A 1 34 ? -4.502 -7.176 -11.272 1.00 63.41 34 ASN A O 11
ATOM 13136 N N . GLY A 1 35 ? -4.433 -7.653 -9.050 1.00 12.45 35 GLY A N 11
ATOM 13137 C CA . GLY A 1 35 ? -3.041 -8.117 -9.043 1.00 31.33 35 GLY A CA 11
ATOM 13138 C C . GLY A 1 35 ? -2.081 -7.157 -8.353 1.00 54.14 35 GLY A C 11
ATOM 13139 O O . GLY A 1 35 ? -0.921 -7.518 -8.108 1.00 30.42 35 GLY A O 11
ATOM 13143 N N . ASP A 1 36 ? -2.539 -5.925 -8.057 1.00 74.12 36 ASP A N 11
ATOM 13144 C CA . ASP A 1 36 ? -1.691 -4.891 -7.429 1.00 63.31 36 ASP A CA 11
ATOM 13145 C C . ASP A 1 36 ? -2.490 -4.031 -6.428 1.00 61.35 36 ASP A C 11
ATOM 13146 O O . ASP A 1 36 ? -3.718 -4.117 -6.338 1.00 62.15 36 ASP A O 11
ATOM 13155 N N . ILE A 1 37 ? -1.757 -3.199 -5.681 1.00 73.55 37 ILE A N 11
ATOM 13156 C CA . ILE A 1 37 ? -2.316 -2.155 -4.817 1.00 11.30 37 ILE A CA 11
ATOM 13157 C C . ILE A 1 37 ? -1.896 -0.793 -5.366 1.00 51.11 37 ILE A C 11
ATOM 13158 O O . ILE A 1 37 ? -0.700 -0.500 -5.459 1.00 11.33 37 ILE A O 11
ATOM 13174 N N . LYS A 1 38 ? -2.878 0.013 -5.772 1.00 73.30 38 LYS A N 11
ATOM 13175 C CA . LYS A 1 38 ? -2.655 1.407 -6.153 1.00 22.50 38 LYS A CA 11
ATOM 13176 C C . LYS A 1 38 ? -2.960 2.285 -4.928 1.00 33.40 38 LYS A C 11
ATOM 13177 O O . LYS A 1 38 ? -4.053 2.211 -4.363 1.00 71.25 38 LYS A O 11
ATOM 13196 N N . LEU A 1 39 ? -1.976 3.077 -4.503 1.00 32.14 39 LEU A N 11
ATOM 13197 C CA . LEU A 1 39 ? -2.109 3.969 -3.345 1.00 52.55 39 LEU A CA 11
ATOM 13198 C C . LEU A 1 39 ? -1.627 5.368 -3.735 1.00 34.24 39 LEU A C 11
ATOM 13199 O O . LEU A 1 39 ? -0.589 5.517 -4.386 1.00 34.21 39 LEU A O 11
ATOM 13215 N N . ASP A 1 40 ? -2.419 6.378 -3.370 1.00 50.04 40 ASP A N 11
ATOM 13216 C CA . ASP A 1 40 ? -2.083 7.789 -3.564 1.00 41.35 40 ASP A CA 11
ATOM 13217 C C . ASP A 1 40 ? -1.735 8.409 -2.203 1.00 25.01 40 ASP A C 11
ATOM 13218 O O . ASP A 1 40 ? -2.617 8.594 -1.349 1.00 11.34 40 ASP A O 11
ATOM 13227 N N . ALA A 1 41 ? -0.436 8.653 -1.990 1.00 1.34 41 ALA A N 11
ATOM 13228 C CA . ALA A 1 41 ? 0.070 9.361 -0.805 1.00 64.43 41 ALA A CA 11
ATOM 13229 C C . ALA A 1 41 ? 0.038 10.870 -1.055 1.00 54.11 41 ALA A C 11
ATOM 13230 O O . ALA A 1 41 ? 0.234 11.325 -2.193 1.00 43.30 41 ALA A O 11
ATOM 13237 N N . GLN A 1 42 ? -0.212 11.641 0.013 1.00 44.32 42 GLN A N 11
ATOM 13238 C CA . GLN A 1 42 ? -0.301 13.105 -0.075 1.00 24.14 42 GLN A CA 11
ATOM 13239 C C . GLN A 1 42 ? 1.103 13.723 -0.227 1.00 73.33 42 GLN A C 11
ATOM 13240 O O . GLN A 1 42 ? 1.342 14.506 -1.149 1.00 50.31 42 GLN A O 11
ATOM 13254 N N . THR A 1 43 ? 2.035 13.333 0.664 1.00 44.32 43 THR A N 11
ATOM 13255 C CA . THR A 1 43 ? 3.438 13.818 0.649 1.00 35.15 43 THR A CA 11
ATOM 13256 C C . THR A 1 43 ? 4.436 12.638 0.637 1.00 44.22 43 THR A C 11
ATOM 13257 O O . THR A 1 43 ? 4.056 11.484 0.887 1.00 22.51 43 THR A O 11
ATOM 13268 N N . GLU A 1 44 ? 5.707 12.976 0.355 1.00 23.31 44 GLU A N 11
ATOM 13269 C CA . GLU A 1 44 ? 6.803 12.024 0.125 1.00 45.10 44 GLU A CA 11
ATOM 13270 C C . GLU A 1 44 ? 7.159 11.285 1.417 1.00 31.51 44 GLU A C 11
ATOM 13271 O O . GLU A 1 44 ? 7.228 10.062 1.436 1.00 20.54 44 GLU A O 11
ATOM 13283 N N . LYS A 1 45 ? 7.344 12.058 2.506 1.00 5.02 45 LYS A N 11
ATOM 13284 C CA . LYS A 1 45 ? 7.772 11.518 3.816 1.00 13.02 45 LYS A CA 11
ATOM 13285 C C . LYS A 1 45 ? 6.668 10.652 4.463 1.00 24.51 45 LYS A C 11
ATOM 13286 O O . LYS A 1 45 ? 6.959 9.796 5.299 1.00 74.42 45 LYS A O 11
ATOM 13305 N N . GLU A 1 46 ? 5.412 10.880 4.044 1.00 3.33 46 GLU A N 11
ATOM 13306 C CA . GLU A 1 46 ? 4.260 10.056 4.445 1.00 24.11 46 GLU A CA 11
ATOM 13307 C C . GLU A 1 46 ? 4.250 8.758 3.618 1.00 23.23 46 GLU A C 11
ATOM 13308 O O . GLU A 1 46 ? 3.908 7.703 4.135 1.00 52.43 46 GLU A O 11
ATOM 13320 N N . ALA A 1 47 ? 4.681 8.862 2.345 1.00 70.23 47 ALA A N 11
ATOM 13321 C CA . ALA A 1 47 ? 4.768 7.715 1.421 1.00 21.51 47 ALA A CA 11
ATOM 13322 C C . ALA A 1 47 ? 5.865 6.722 1.833 1.00 62.05 47 ALA A C 11
ATOM 13323 O O . ALA A 1 47 ? 5.738 5.524 1.575 1.00 42.10 47 ALA A O 11
ATOM 13330 N N . GLU A 1 48 ? 6.937 7.242 2.468 1.00 32.30 48 GLU A N 11
ATOM 13331 C CA . GLU A 1 48 ? 8.028 6.411 3.015 1.00 13.11 48 GLU A CA 11
ATOM 13332 C C . GLU A 1 48 ? 7.490 5.486 4.143 1.00 24.13 48 GLU A C 11
ATOM 13333 O O . GLU A 1 48 ? 8.007 4.391 4.367 1.00 4.52 48 GLU A O 11
ATOM 13345 N N . LYS A 1 49 ? 6.472 5.979 4.869 1.00 51.13 49 LYS A N 11
ATOM 13346 C CA . LYS A 1 49 ? 5.841 5.257 5.990 1.00 62.15 49 LYS A CA 11
ATOM 13347 C C . LYS A 1 49 ? 4.712 4.333 5.485 1.00 71.01 49 LYS A C 11
ATOM 13348 O O . LYS A 1 49 ? 4.513 3.246 6.018 1.00 64.34 49 LYS A O 11
ATOM 13367 N N . MET A 1 50 ? 3.898 4.877 4.554 1.00 11.55 50 MET A N 11
ATOM 13368 C CA . MET A 1 50 ? 2.864 4.108 3.816 1.00 3.13 50 MET A CA 11
ATOM 13369 C C . MET A 1 50 ? 3.421 2.794 3.246 1.00 73.04 50 MET A C 11
ATOM 13370 O O . MET A 1 50 ? 2.830 1.724 3.465 1.00 72.12 50 MET A O 11
ATOM 13384 N N . GLU A 1 51 ? 4.563 2.867 2.533 1.00 64.23 51 GLU A N 11
ATOM 13385 C CA . GLU A 1 51 ? 5.230 1.659 2.009 1.00 13.10 51 GLU A CA 11
ATOM 13386 C C . GLU A 1 51 ? 5.768 0.769 3.156 1.00 31.10 51 GLU A C 11
ATOM 13387 O O . GLU A 1 51 ? 5.854 -0.441 3.001 1.00 51.04 51 GLU A O 11
ATOM 13399 N N . LYS A 1 52 ? 6.120 1.387 4.300 1.00 64.21 52 LYS A N 11
ATOM 13400 C CA . LYS A 1 52 ? 6.583 0.658 5.502 1.00 45.53 52 LYS A CA 11
ATOM 13401 C C . LYS A 1 52 ? 5.415 -0.119 6.158 1.00 25.54 52 LYS A C 11
ATOM 13402 O O . LYS A 1 52 ? 5.618 -1.212 6.694 1.00 12.32 52 LYS A O 11
ATOM 13421 N N . ALA A 1 53 ? 4.194 0.450 6.086 1.00 75.04 53 ALA A N 11
ATOM 13422 C CA . ALA A 1 53 ? 2.962 -0.230 6.533 1.00 61.31 53 ALA A CA 11
ATOM 13423 C C . ALA A 1 53 ? 2.660 -1.461 5.663 1.00 3.11 53 ALA A C 11
ATOM 13424 O O . ALA A 1 53 ? 2.124 -2.462 6.148 1.00 42.45 53 ALA A O 11
ATOM 13431 N N . VAL A 1 54 ? 3.045 -1.366 4.380 1.00 4.25 54 VAL A N 11
ATOM 13432 C CA . VAL A 1 54 ? 3.007 -2.500 3.449 1.00 11.22 54 VAL A CA 11
ATOM 13433 C C . VAL A 1 54 ? 4.089 -3.537 3.872 1.00 63.22 54 VAL A C 11
ATOM 13434 O O . VAL A 1 54 ? 3.820 -4.737 3.916 1.00 20.33 54 VAL A O 11
ATOM 13447 N N . LYS A 1 55 ? 5.285 -3.023 4.251 1.00 21.52 55 LYS A N 11
ATOM 13448 C CA . LYS A 1 55 ? 6.460 -3.849 4.648 1.00 44.12 55 LYS A CA 11
ATOM 13449 C C . LYS A 1 55 ? 6.228 -4.623 5.959 1.00 24.51 55 LYS A C 11
ATOM 13450 O O . LYS A 1 55 ? 6.927 -5.611 6.217 1.00 62.52 55 LYS A O 11
ATOM 13469 N N . LYS A 1 56 ? 5.259 -4.171 6.782 1.00 41.12 56 LYS A N 11
ATOM 13470 C CA . LYS A 1 56 ? 4.814 -4.915 7.987 1.00 63.33 56 LYS A CA 11
ATOM 13471 C C . LYS A 1 56 ? 4.241 -6.295 7.570 1.00 60.11 56 LYS A C 11
ATOM 13472 O O . LYS A 1 56 ? 4.495 -7.319 8.213 1.00 34.55 56 LYS A O 11
ATOM 13491 N N . VAL A 1 57 ? 3.489 -6.285 6.460 1.00 65.13 57 VAL A N 11
ATOM 13492 C CA . VAL A 1 57 ? 2.872 -7.481 5.857 1.00 42.14 57 VAL A CA 11
ATOM 13493 C C . VAL A 1 57 ? 3.889 -8.258 4.983 1.00 4.41 57 VAL A C 11
ATOM 13494 O O . VAL A 1 57 ? 3.830 -9.491 4.891 1.00 33.52 57 VAL A O 11
ATOM 13507 N N . LYS A 1 58 ? 4.851 -7.526 4.387 1.00 42.13 58 LYS A N 11
ATOM 13508 C CA . LYS A 1 58 ? 5.747 -8.079 3.345 1.00 1.42 58 LYS A CA 11
ATOM 13509 C C . LYS A 1 58 ? 7.101 -7.311 3.298 1.00 25.13 58 LYS A C 11
ATOM 13510 O O . LYS A 1 58 ? 7.200 -6.264 2.645 1.00 4.51 58 LYS A O 11
ATOM 13529 N N . PRO A 1 59 ? 8.182 -7.842 3.971 1.00 31.12 59 PRO A N 11
ATOM 13530 C CA . PRO A 1 59 ? 9.512 -7.166 4.038 1.00 21.45 59 PRO A CA 11
ATOM 13531 C C . PRO A 1 59 ? 10.383 -7.343 2.766 1.00 24.54 59 PRO A C 11
ATOM 13532 O O . PRO A 1 59 ? 11.367 -6.617 2.582 1.00 42.02 59 PRO A O 11
ATOM 13543 N N . ASN A 1 60 ? 10.027 -8.305 1.891 1.00 65.52 60 ASN A N 11
ATOM 13544 C CA . ASN A 1 60 ? 10.809 -8.625 0.669 1.00 34.43 60 ASN A CA 11
ATOM 13545 C C . ASN A 1 60 ? 10.079 -8.138 -0.602 1.00 41.12 60 ASN A C 11
ATOM 13546 O O . ASN A 1 60 ? 10.551 -8.365 -1.719 1.00 34.43 60 ASN A O 11
ATOM 13557 N N . ALA A 1 61 ? 8.935 -7.458 -0.409 1.00 15.30 61 ALA A N 11
ATOM 13558 C CA . ALA A 1 61 ? 8.018 -7.058 -1.498 1.00 30.44 61 ALA A CA 11
ATOM 13559 C C . ALA A 1 61 ? 8.591 -5.989 -2.436 1.00 73.30 61 ALA A C 11
ATOM 13560 O O . ALA A 1 61 ? 9.320 -5.094 -1.999 1.00 1.13 61 ALA A O 11
ATOM 13567 N N . THR A 1 62 ? 8.203 -6.084 -3.723 1.00 23.53 62 THR A N 11
ATOM 13568 C CA . THR A 1 62 ? 8.445 -5.039 -4.720 1.00 51.03 62 THR A CA 11
ATOM 13569 C C . THR A 1 62 ? 7.391 -3.915 -4.561 1.00 33.04 62 THR A C 11
ATOM 13570 O O . THR A 1 62 ? 6.215 -4.077 -4.928 1.00 54.41 62 THR A O 11
ATOM 13581 N N . ILE A 1 63 ? 7.832 -2.810 -3.951 1.00 1.52 63 ILE A N 11
ATOM 13582 C CA . ILE A 1 63 ? 7.050 -1.579 -3.792 1.00 52.24 63 ILE A CA 11
ATOM 13583 C C . ILE A 1 63 ? 7.638 -0.527 -4.734 1.00 74.44 63 ILE A C 11
ATOM 13584 O O . ILE A 1 63 ? 8.815 -0.165 -4.608 1.00 21.32 63 ILE A O 11
ATOM 13600 N N . ARG A 1 64 ? 6.815 -0.041 -5.662 1.00 14.15 64 ARG A N 11
ATOM 13601 C CA . ARG A 1 64 ? 7.238 0.938 -6.667 1.00 53.41 64 ARG A CA 11
ATOM 13602 C C . ARG A 1 64 ? 6.788 2.331 -6.199 1.00 33.35 64 ARG A C 11
ATOM 13603 O O . ARG A 1 64 ? 5.614 2.683 -6.294 1.00 30.34 64 ARG A O 11
ATOM 13624 N N . LYS A 1 65 ? 7.753 3.079 -5.646 1.00 62.41 65 LYS A N 11
ATOM 13625 C CA . LYS A 1 65 ? 7.530 4.393 -5.031 1.00 70.14 65 LYS A CA 11
ATOM 13626 C C . LYS A 1 65 ? 8.094 5.483 -5.948 1.00 1.33 65 LYS A C 11
ATOM 13627 O O . LYS A 1 65 ? 9.301 5.515 -6.217 1.00 2.03 65 LYS A O 11
ATOM 13646 N N . THR A 1 66 ? 7.206 6.362 -6.427 1.00 0.43 66 THR A N 11
ATOM 13647 C CA . THR A 1 66 ? 7.559 7.464 -7.330 1.00 10.13 66 THR A CA 11
ATOM 13648 C C . THR A 1 66 ? 6.488 8.565 -7.213 1.00 12.12 66 THR A C 11
ATOM 13649 O O . THR A 1 66 ? 5.288 8.296 -7.333 1.00 22.34 66 THR A O 11
ATOM 13660 N N . GLY A 1 67 ? 6.930 9.799 -6.920 1.00 62.41 67 GLY A N 11
ATOM 13661 C CA . GLY A 1 67 ? 6.018 10.926 -6.715 1.00 15.53 67 GLY A CA 11
ATOM 13662 C C . GLY A 1 67 ? 5.637 11.601 -8.022 1.00 65.31 67 GLY A C 11
ATOM 13663 O O . GLY A 1 67 ? 4.560 11.350 -8.570 1.00 31.13 67 GLY A O 11
ATOM 13667 N N . GLY A 1 68 ? 6.548 12.443 -8.523 1.00 2.33 68 GLY A N 11
ATOM 13668 C CA . GLY A 1 68 ? 6.355 13.171 -9.773 1.00 20.44 68 GLY A CA 11
ATOM 13669 C C . GLY A 1 68 ? 7.265 14.392 -9.826 1.00 64.11 68 GLY A C 11
ATOM 13670 O O . GLY A 1 68 ? 7.186 15.241 -8.932 1.00 2.55 68 GLY A O 11
ATOM 13674 N N . SER A 1 69 ? 8.132 14.475 -10.859 1.00 63.52 69 SER A N 11
ATOM 13675 C CA . SER A 1 69 ? 9.121 15.563 -11.019 1.00 32.43 69 SER A CA 11
ATOM 13676 C C . SER A 1 69 ? 8.440 16.941 -11.137 1.00 41.33 69 SER A C 11
ATOM 13677 O O . SER A 1 69 ? 7.268 17.025 -11.532 1.00 51.31 69 SER A O 11
ATOM 13685 N N . LEU A 1 70 ? 9.185 18.015 -10.792 1.00 34.41 70 LEU A N 11
ATOM 13686 C CA . LEU A 1 70 ? 8.658 19.394 -10.782 1.00 30.04 70 LEU A CA 11
ATOM 13687 C C . LEU A 1 70 ? 8.542 19.924 -12.229 1.00 63.33 70 LEU A C 11
ATOM 13688 O O . LEU A 1 70 ? 9.392 20.692 -12.699 1.00 21.44 70 LEU A O 11
ATOM 13704 N N . GLU A 1 71 ? 7.502 19.459 -12.933 1.00 14.54 71 GLU A N 11
ATOM 13705 C CA . GLU A 1 71 ? 7.169 19.908 -14.290 1.00 61.21 71 GLU A CA 11
ATOM 13706 C C . GLU A 1 71 ? 6.448 21.268 -14.207 1.00 35.44 71 GLU A C 11
ATOM 13707 O O . GLU A 1 71 ? 5.842 21.572 -13.169 1.00 73.31 71 GLU A O 11
ATOM 13719 N N . HIS A 1 72 ? 6.490 22.045 -15.312 1.00 5.31 72 HIS A N 11
ATOM 13720 C CA . HIS A 1 72 ? 6.110 23.478 -15.364 1.00 53.12 72 HIS A CA 11
ATOM 13721 C C . HIS A 1 72 ? 7.227 24.278 -14.669 1.00 22.31 72 HIS A C 11
ATOM 13722 O O . HIS A 1 72 ? 7.076 24.772 -13.545 1.00 0.31 72 HIS A O 11
ATOM 13737 N N . HIS A 1 73 ? 8.378 24.337 -15.358 1.00 23.33 73 HIS A N 11
ATOM 13738 C CA . HIS A 1 73 ? 9.637 24.869 -14.822 1.00 24.42 73 HIS A CA 11
ATOM 13739 C C . HIS A 1 73 ? 10.431 25.547 -15.944 1.00 42.55 73 HIS A C 11
ATOM 13740 O O . HIS A 1 73 ? 10.476 25.047 -17.073 1.00 22.53 73 HIS A O 11
ATOM 13755 N N . HIS A 1 74 ? 11.037 26.691 -15.622 1.00 73.42 74 HIS A N 11
ATOM 13756 C CA . HIS A 1 74 ? 11.938 27.414 -16.522 1.00 55.10 74 HIS A CA 11
ATOM 13757 C C . HIS A 1 74 ? 13.259 27.639 -15.774 1.00 1.11 74 HIS A C 11
ATOM 13758 O O . HIS A 1 74 ? 13.410 28.625 -15.036 1.00 42.21 74 HIS A O 11
ATOM 13773 N N . HIS A 1 75 ? 14.174 26.672 -15.928 1.00 75.53 75 HIS A N 11
ATOM 13774 C CA . HIS A 1 75 ? 15.460 26.642 -15.212 1.00 65.43 75 HIS A CA 11
ATOM 13775 C C . HIS A 1 75 ? 16.404 27.726 -15.765 1.00 4.13 75 HIS A C 11
ATOM 13776 O O . HIS A 1 75 ? 16.718 27.737 -16.959 1.00 22.41 75 HIS A O 11
ATOM 13791 N N . HIS A 1 76 ? 16.832 28.638 -14.880 1.00 21.10 76 HIS A N 11
ATOM 13792 C CA . HIS A 1 76 ? 17.759 29.746 -15.218 1.00 33.23 76 HIS A CA 11
ATOM 13793 C C . HIS A 1 76 ? 18.726 30.018 -14.047 1.00 22.43 76 HIS A C 11
ATOM 13794 O O . HIS A 1 76 ? 19.350 31.079 -13.978 1.00 14.35 76 HIS A O 11
ATOM 13809 N N . HIS A 1 77 ? 18.848 29.028 -13.137 1.00 41.02 77 HIS A N 11
ATOM 13810 C CA . HIS A 1 77 ? 19.820 29.021 -12.033 1.00 34.00 77 HIS A CA 11
ATOM 13811 C C . HIS A 1 77 ? 20.251 27.557 -11.796 1.00 30.34 77 HIS A C 11
ATOM 13812 O O . HIS A 1 77 ? 19.460 26.790 -11.208 1.00 22.33 77 HIS A O 11
ATOM 13828 N N . MET A 1 1 ? 0.328 14.146 -5.283 1.00 74.51 1 MET A N 12
ATOM 13829 C CA . MET A 1 1 ? 0.422 12.862 -6.015 1.00 13.45 1 MET A CA 12
ATOM 13830 C C . MET A 1 1 ? 1.796 12.206 -5.784 1.00 53.32 1 MET A C 12
ATOM 13831 O O . MET A 1 1 ? 2.798 12.620 -6.383 1.00 62.32 1 MET A O 12
ATOM 13847 N N . VAL A 1 2 ? 1.854 11.230 -4.869 1.00 24.24 2 VAL A N 12
ATOM 13848 C CA . VAL A 1 2 ? 3.000 10.315 -4.736 1.00 33.45 2 VAL A CA 12
ATOM 13849 C C . VAL A 1 2 ? 2.484 8.895 -4.993 1.00 33.32 2 VAL A C 12
ATOM 13850 O O . VAL A 1 2 ? 1.711 8.357 -4.191 1.00 11.21 2 VAL A O 12
ATOM 13863 N N . ASP A 1 3 ? 2.886 8.307 -6.126 1.00 65.34 3 ASP A N 12
ATOM 13864 C CA . ASP A 1 3 ? 2.376 7.006 -6.568 1.00 11.22 3 ASP A CA 12
ATOM 13865 C C . ASP A 1 3 ? 3.224 5.865 -5.978 1.00 31.13 3 ASP A C 12
ATOM 13866 O O . ASP A 1 3 ? 4.446 5.797 -6.182 1.00 61.12 3 ASP A O 12
ATOM 13875 N N . LEU A 1 4 ? 2.562 5.016 -5.170 1.00 12.21 4 LEU A N 12
ATOM 13876 C CA . LEU A 1 4 ? 3.111 3.745 -4.686 1.00 71.43 4 LEU A CA 12
ATOM 13877 C C . LEU A 1 4 ? 2.293 2.609 -5.327 1.00 13.03 4 LEU A C 12
ATOM 13878 O O . LEU A 1 4 ? 1.111 2.457 -5.018 1.00 2.31 4 LEU A O 12
ATOM 13894 N N . LYS A 1 5 ? 2.897 1.841 -6.243 1.00 43.43 5 LYS A N 12
ATOM 13895 C CA . LYS A 1 5 ? 2.240 0.677 -6.868 1.00 31.31 5 LYS A CA 12
ATOM 13896 C C . LYS A 1 5 ? 2.942 -0.596 -6.390 1.00 54.10 5 LYS A C 12
ATOM 13897 O O . LYS A 1 5 ? 4.076 -0.869 -6.786 1.00 1.24 5 LYS A O 12
ATOM 13916 N N . ILE A 1 6 ? 2.260 -1.372 -5.540 1.00 24.12 6 ILE A N 12
ATOM 13917 C CA . ILE A 1 6 ? 2.849 -2.533 -4.859 1.00 14.14 6 ILE A CA 12
ATOM 13918 C C . ILE A 1 6 ? 2.333 -3.813 -5.526 1.00 45.03 6 ILE A C 12
ATOM 13919 O O . ILE A 1 6 ? 1.129 -4.008 -5.600 1.00 61.21 6 ILE A O 12
ATOM 13935 N N . ASP A 1 7 ? 3.242 -4.688 -5.984 1.00 3.12 7 ASP A N 12
ATOM 13936 C CA . ASP A 1 7 ? 2.868 -6.021 -6.479 1.00 12.41 7 ASP A CA 12
ATOM 13937 C C . ASP A 1 7 ? 2.430 -6.883 -5.288 1.00 63.24 7 ASP A C 12
ATOM 13938 O O . ASP A 1 7 ? 3.172 -6.982 -4.301 1.00 53.44 7 ASP A O 12
ATOM 13947 N N . VAL A 1 8 ? 1.236 -7.485 -5.381 1.00 62.21 8 VAL A N 12
ATOM 13948 C CA . VAL A 1 8 ? 0.695 -8.401 -4.369 1.00 61.14 8 VAL A CA 12
ATOM 13949 C C . VAL A 1 8 ? 0.388 -9.743 -5.063 1.00 1.55 8 VAL A C 12
ATOM 13950 O O . VAL A 1 8 ? -0.297 -9.788 -6.097 1.00 5.23 8 VAL A O 12
ATOM 13963 N N . SER A 1 9 ? 0.943 -10.825 -4.508 1.00 21.24 9 SER A N 12
ATOM 13964 C CA . SER A 1 9 ? 0.835 -12.172 -5.072 1.00 44.12 9 SER A CA 12
ATOM 13965 C C . SER A 1 9 ? -0.550 -12.791 -4.811 1.00 51.22 9 SER A C 12
ATOM 13966 O O . SER A 1 9 ? -0.990 -13.665 -5.564 1.00 21.12 9 SER A O 12
ATOM 13974 N N . ASP A 1 10 ? -1.241 -12.323 -3.752 1.00 1.44 10 ASP A N 12
ATOM 13975 C CA . ASP A 1 10 ? -2.545 -12.880 -3.336 1.00 2.55 10 ASP A CA 12
ATOM 13976 C C . ASP A 1 10 ? -3.619 -11.785 -3.344 1.00 51.13 10 ASP A C 12
ATOM 13977 O O . ASP A 1 10 ? -3.303 -10.590 -3.297 1.00 72.33 10 ASP A O 12
ATOM 13986 N N . ASP A 1 11 ? -4.891 -12.214 -3.364 1.00 71.02 11 ASP A N 12
ATOM 13987 C CA . ASP A 1 11 ? -6.052 -11.308 -3.396 1.00 33.35 11 ASP A CA 12
ATOM 13988 C C . ASP A 1 11 ? -6.425 -10.850 -1.975 1.00 33.41 11 ASP A C 12
ATOM 13989 O O . ASP A 1 11 ? -6.770 -9.684 -1.774 1.00 21.22 11 ASP A O 12
ATOM 13998 N N . GLU A 1 12 ? -6.374 -11.767 -0.986 1.00 2.14 12 GLU A N 12
ATOM 13999 C CA . GLU A 1 12 ? -6.580 -11.397 0.430 1.00 61.03 12 GLU A CA 12
ATOM 14000 C C . GLU A 1 12 ? -5.449 -10.467 0.908 1.00 72.54 12 GLU A C 12
ATOM 14001 O O . GLU A 1 12 ? -5.705 -9.475 1.599 1.00 4.11 12 GLU A O 12
ATOM 14013 N N . GLU A 1 13 ? -4.208 -10.794 0.481 1.00 2.02 13 GLU A N 12
ATOM 14014 C CA . GLU A 1 13 ? -2.985 -10.032 0.816 1.00 60.43 13 GLU A CA 12
ATOM 14015 C C . GLU A 1 13 ? -3.113 -8.568 0.372 1.00 44.41 13 GLU A C 12
ATOM 14016 O O . GLU A 1 13 ? -2.680 -7.656 1.081 1.00 20.12 13 GLU A O 12
ATOM 14028 N N . ALA A 1 14 ? -3.750 -8.371 -0.792 1.00 15.31 14 ALA A N 12
ATOM 14029 C CA . ALA A 1 14 ? -4.069 -7.039 -1.319 1.00 34.32 14 ALA A CA 12
ATOM 14030 C C . ALA A 1 14 ? -4.954 -6.246 -0.329 1.00 43.23 14 ALA A C 12
ATOM 14031 O O . ALA A 1 14 ? -4.663 -5.090 -0.023 1.00 73.24 14 ALA A O 12
ATOM 14038 N N . GLU A 1 15 ? -6.010 -6.903 0.197 1.00 1.04 15 GLU A N 12
ATOM 14039 C CA . GLU A 1 15 ? -6.950 -6.285 1.168 1.00 31.05 15 GLU A CA 12
ATOM 14040 C C . GLU A 1 15 ? -6.293 -6.056 2.532 1.00 41.33 15 GLU A C 12
ATOM 14041 O O . GLU A 1 15 ? -6.719 -5.176 3.292 1.00 52.04 15 GLU A O 12
ATOM 14053 N N . LYS A 1 16 ? -5.250 -6.846 2.830 1.00 60.21 16 LYS A N 12
ATOM 14054 C CA . LYS A 1 16 ? -4.448 -6.681 4.052 1.00 11.05 16 LYS A CA 12
ATOM 14055 C C . LYS A 1 16 ? -3.655 -5.365 3.981 1.00 24.23 16 LYS A C 12
ATOM 14056 O O . LYS A 1 16 ? -3.497 -4.681 4.989 1.00 30.04 16 LYS A O 12
ATOM 14075 N N . ILE A 1 17 ? -3.167 -5.032 2.763 1.00 14.22 17 ILE A N 12
ATOM 14076 C CA . ILE A 1 17 ? -2.443 -3.771 2.495 1.00 53.30 17 ILE A CA 12
ATOM 14077 C C . ILE A 1 17 ? -3.408 -2.575 2.585 1.00 54.42 17 ILE A C 12
ATOM 14078 O O . ILE A 1 17 ? -3.091 -1.558 3.204 1.00 13.53 17 ILE A O 12
ATOM 14094 N N . ILE A 1 18 ? -4.589 -2.736 1.951 1.00 24.41 18 ILE A N 12
ATOM 14095 C CA . ILE A 1 18 ? -5.677 -1.736 1.951 1.00 11.03 18 ILE A CA 12
ATOM 14096 C C . ILE A 1 18 ? -6.037 -1.337 3.399 1.00 30.31 18 ILE A C 12
ATOM 14097 O O . ILE A 1 18 ? -5.966 -0.155 3.767 1.00 44.23 18 ILE A O 12
ATOM 14113 N N . ARG A 1 19 ? -6.352 -2.358 4.208 1.00 14.01 19 ARG A N 12
ATOM 14114 C CA . ARG A 1 19 ? -6.750 -2.198 5.616 1.00 4.43 19 ARG A CA 12
ATOM 14115 C C . ARG A 1 19 ? -5.635 -1.506 6.429 1.00 33.12 19 ARG A C 12
ATOM 14116 O O . ARG A 1 19 ? -5.878 -0.503 7.100 1.00 32.53 19 ARG A O 12
ATOM 14137 N N . GLU A 1 20 ? -4.409 -2.047 6.302 1.00 4.14 20 GLU A N 12
ATOM 14138 C CA . GLU A 1 20 ? -3.207 -1.596 7.037 1.00 1.12 20 GLU A CA 12
ATOM 14139 C C . GLU A 1 20 ? -2.946 -0.086 6.846 1.00 4.12 20 GLU A C 12
ATOM 14140 O O . GLU A 1 20 ? -2.742 0.654 7.826 1.00 41.43 20 GLU A O 12
ATOM 14152 N N . ILE A 1 21 ? -2.992 0.359 5.582 1.00 65.32 21 ILE A N 12
ATOM 14153 C CA . ILE A 1 21 ? -2.789 1.773 5.225 1.00 40.33 21 ILE A CA 12
ATOM 14154 C C . ILE A 1 21 ? -3.938 2.645 5.772 1.00 12.22 21 ILE A C 12
ATOM 14155 O O . ILE A 1 21 ? -3.701 3.729 6.294 1.00 11.32 21 ILE A O 12
ATOM 14171 N N . ARG A 1 22 ? -5.179 2.133 5.691 1.00 43.14 22 ARG A N 12
ATOM 14172 C CA . ARG A 1 22 ? -6.382 2.909 6.060 1.00 20.54 22 ARG A CA 12
ATOM 14173 C C . ARG A 1 22 ? -6.581 3.021 7.592 1.00 2.20 22 ARG A C 12
ATOM 14174 O O . ARG A 1 22 ? -7.269 3.940 8.053 1.00 5.53 22 ARG A O 12
ATOM 14195 N N . GLU A 1 23 ? -5.978 2.104 8.377 1.00 44.42 23 GLU A N 12
ATOM 14196 C CA . GLU A 1 23 ? -6.087 2.122 9.859 1.00 21.53 23 GLU A CA 12
ATOM 14197 C C . GLU A 1 23 ? -5.184 3.220 10.467 1.00 5.45 23 GLU A C 12
ATOM 14198 O O . GLU A 1 23 ? -5.532 3.813 11.493 1.00 20.41 23 GLU A O 12
ATOM 14210 N N . GLN A 1 24 ? -4.030 3.481 9.827 1.00 14.05 24 GLN A N 12
ATOM 14211 C CA . GLN A 1 24 ? -3.134 4.591 10.220 1.00 75.24 24 GLN A CA 12
ATOM 14212 C C . GLN A 1 24 ? -3.607 5.892 9.542 1.00 52.32 24 GLN A C 12
ATOM 14213 O O . GLN A 1 24 ? -3.816 6.911 10.207 1.00 74.34 24 GLN A O 12
ATOM 14227 N N . TRP A 1 25 ? -3.795 5.825 8.217 1.00 33.23 25 TRP A N 12
ATOM 14228 C CA . TRP A 1 25 ? -4.226 6.966 7.382 1.00 61.04 25 TRP A CA 12
ATOM 14229 C C . TRP A 1 25 ? -5.626 6.679 6.787 1.00 1.44 25 TRP A C 12
ATOM 14230 O O . TRP A 1 25 ? -5.725 6.033 5.738 1.00 15.01 25 TRP A O 12
ATOM 14251 N N . PRO A 1 26 ? -6.744 7.125 7.448 1.00 40.22 26 PRO A N 12
ATOM 14252 C CA . PRO A 1 26 ? -8.114 6.963 6.892 1.00 52.33 26 PRO A CA 12
ATOM 14253 C C . PRO A 1 26 ? -8.348 7.859 5.654 1.00 13.21 26 PRO A C 12
ATOM 14254 O O . PRO A 1 26 ? -9.203 7.568 4.819 1.00 21.15 26 PRO A O 12
ATOM 14265 N N . LYS A 1 27 ? -7.565 8.943 5.555 1.00 21.25 27 LYS A N 12
ATOM 14266 C CA . LYS A 1 27 ? -7.614 9.916 4.446 1.00 71.02 27 LYS A CA 12
ATOM 14267 C C . LYS A 1 27 ? -6.622 9.541 3.318 1.00 62.22 27 LYS A C 12
ATOM 14268 O O . LYS A 1 27 ? -6.166 10.415 2.568 1.00 51.34 27 LYS A O 12
ATOM 14287 N N . ALA A 1 28 ? -6.324 8.236 3.179 1.00 13.01 28 ALA A N 12
ATOM 14288 C CA . ALA A 1 28 ? -5.331 7.740 2.209 1.00 14.30 28 ALA A CA 12
ATOM 14289 C C . ALA A 1 28 ? -6.104 7.080 1.082 1.00 64.40 28 ALA A C 12
ATOM 14290 O O . ALA A 1 28 ? -6.806 6.079 1.338 1.00 63.44 28 ALA A O 12
ATOM 14297 N N . THR A 1 29 ? -6.052 7.627 -0.144 1.00 4.14 29 THR A N 12
ATOM 14298 C CA . THR A 1 29 ? -6.717 7.003 -1.282 1.00 22.11 29 THR A CA 12
ATOM 14299 C C . THR A 1 29 ? -5.970 5.718 -1.686 1.00 12.31 29 THR A C 12
ATOM 14300 O O . THR A 1 29 ? -4.888 5.771 -2.290 1.00 74.34 29 THR A O 12
ATOM 14311 N N . VAL A 1 30 ? -6.554 4.577 -1.296 1.00 30.53 30 VAL A N 12
ATOM 14312 C CA . VAL A 1 30 ? -6.090 3.243 -1.706 1.00 25.03 30 VAL A CA 12
ATOM 14313 C C . VAL A 1 30 ? -7.048 2.746 -2.798 1.00 34.22 30 VAL A C 12
ATOM 14314 O O . VAL A 1 30 ? -8.257 3.005 -2.732 1.00 50.02 30 VAL A O 12
ATOM 14327 N N . THR A 1 31 ? -6.513 2.056 -3.792 1.00 53.15 31 THR A N 12
ATOM 14328 C CA . THR A 1 31 ? -7.292 1.532 -4.912 1.00 43.24 31 THR A CA 12
ATOM 14329 C C . THR A 1 31 ? -7.105 0.018 -4.986 1.00 23.35 31 THR A C 12
ATOM 14330 O O . THR A 1 31 ? -5.968 -0.477 -4.866 1.00 72.22 31 THR A O 12
ATOM 14341 N N . ARG A 1 32 ? -8.214 -0.714 -5.189 1.00 34.11 32 ARG A N 12
ATOM 14342 C CA . ARG A 1 32 ? -8.225 -2.176 -5.256 1.00 24.31 32 ARG A CA 12
ATOM 14343 C C . ARG A 1 32 ? -8.072 -2.594 -6.722 1.00 22.21 32 ARG A C 12
ATOM 14344 O O . ARG A 1 32 ? -8.896 -2.225 -7.565 1.00 43.32 32 ARG A O 12
ATOM 14365 N N . THR A 1 33 ? -7.005 -3.341 -7.012 1.00 21.45 33 THR A N 12
ATOM 14366 C CA . THR A 1 33 ? -6.746 -3.905 -8.336 1.00 13.22 33 THR A CA 12
ATOM 14367 C C . THR A 1 33 ? -6.190 -5.326 -8.139 1.00 22.41 33 THR A C 12
ATOM 14368 O O . THR A 1 33 ? -5.456 -5.581 -7.175 1.00 62.41 33 THR A O 12
ATOM 14379 N N . ASN A 1 34 ? -6.574 -6.249 -9.016 1.00 62.32 34 ASN A N 12
ATOM 14380 C CA . ASN A 1 34 ? -6.162 -7.666 -8.911 1.00 32.41 34 ASN A CA 12
ATOM 14381 C C . ASN A 1 34 ? -4.708 -7.844 -9.402 1.00 13.32 34 ASN A C 12
ATOM 14382 O O . ASN A 1 34 ? -4.437 -7.744 -10.607 1.00 32.24 34 ASN A O 12
ATOM 14393 N N . GLY A 1 35 ? -3.779 -8.083 -8.452 1.00 1.23 35 GLY A N 12
ATOM 14394 C CA . GLY A 1 35 ? -2.353 -8.274 -8.755 1.00 24.44 35 GLY A CA 12
ATOM 14395 C C . GLY A 1 35 ? -1.462 -7.164 -8.211 1.00 23.54 35 GLY A C 12
ATOM 14396 O O . GLY A 1 35 ? -0.244 -7.357 -8.084 1.00 60.34 35 GLY A O 12
ATOM 14400 N N . ASP A 1 36 ? -2.061 -5.997 -7.890 1.00 33.25 36 ASP A N 12
ATOM 14401 C CA . ASP A 1 36 ? -1.323 -4.815 -7.385 1.00 44.31 36 ASP A CA 12
ATOM 14402 C C . ASP A 1 36 ? -2.139 -4.055 -6.317 1.00 60.03 36 ASP A C 12
ATOM 14403 O O . ASP A 1 36 ? -3.290 -4.392 -6.030 1.00 11.51 36 ASP A O 12
ATOM 14412 N N . ILE A 1 37 ? -1.498 -3.036 -5.727 1.00 1.31 37 ILE A N 12
ATOM 14413 C CA . ILE A 1 37 ? -2.129 -2.035 -4.849 1.00 53.42 37 ILE A CA 12
ATOM 14414 C C . ILE A 1 37 ? -1.674 -0.647 -5.310 1.00 15.53 37 ILE A C 12
ATOM 14415 O O . ILE A 1 37 ? -0.486 -0.322 -5.250 1.00 11.54 37 ILE A O 12
ATOM 14431 N N . LYS A 1 38 ? -2.620 0.160 -5.802 1.00 52.12 38 LYS A N 12
ATOM 14432 C CA . LYS A 1 38 ? -2.340 1.539 -6.206 1.00 13.33 38 LYS A CA 12
ATOM 14433 C C . LYS A 1 38 ? -2.722 2.471 -5.050 1.00 30.12 38 LYS A C 12
ATOM 14434 O O . LYS A 1 38 ? -3.899 2.646 -4.739 1.00 64.22 38 LYS A O 12
ATOM 14453 N N . LEU A 1 39 ? -1.700 3.015 -4.394 1.00 72.45 39 LEU A N 12
ATOM 14454 C CA . LEU A 1 39 ? -1.839 3.912 -3.239 1.00 22.15 39 LEU A CA 12
ATOM 14455 C C . LEU A 1 39 ? -1.316 5.308 -3.616 1.00 33.42 39 LEU A C 12
ATOM 14456 O O . LEU A 1 39 ? -0.308 5.432 -4.327 1.00 52.53 39 LEU A O 12
ATOM 14472 N N . ASP A 1 40 ? -2.010 6.349 -3.142 1.00 75.51 40 ASP A N 12
ATOM 14473 C CA . ASP A 1 40 ? -1.651 7.750 -3.390 1.00 34.12 40 ASP A CA 12
ATOM 14474 C C . ASP A 1 40 ? -1.371 8.437 -2.042 1.00 64.53 40 ASP A C 12
ATOM 14475 O O . ASP A 1 40 ? -2.271 8.566 -1.208 1.00 70.22 40 ASP A O 12
ATOM 14484 N N . ALA A 1 41 ? -0.099 8.782 -1.809 1.00 15.42 41 ALA A N 12
ATOM 14485 C CA . ALA A 1 41 ? 0.325 9.578 -0.646 1.00 64.33 41 ALA A CA 12
ATOM 14486 C C . ALA A 1 41 ? 0.201 11.077 -0.961 1.00 14.33 41 ALA A C 12
ATOM 14487 O O . ALA A 1 41 ? 0.536 11.515 -2.074 1.00 54.02 41 ALA A O 12
ATOM 14494 N N . GLN A 1 42 ? -0.291 11.841 0.032 1.00 34.40 42 GLN A N 12
ATOM 14495 C CA . GLN A 1 42 ? -0.483 13.307 -0.065 1.00 70.20 42 GLN A CA 12
ATOM 14496 C C . GLN A 1 42 ? 0.860 14.049 -0.161 1.00 34.51 42 GLN A C 12
ATOM 14497 O O . GLN A 1 42 ? 0.968 15.092 -0.827 1.00 41.40 42 GLN A O 12
ATOM 14511 N N . THR A 1 43 ? 1.880 13.493 0.507 1.00 12.14 43 THR A N 12
ATOM 14512 C CA . THR A 1 43 ? 3.245 14.025 0.466 1.00 10.21 43 THR A CA 12
ATOM 14513 C C . THR A 1 43 ? 4.257 12.869 0.472 1.00 33.34 43 THR A C 12
ATOM 14514 O O . THR A 1 43 ? 3.913 11.728 0.836 1.00 14.51 43 THR A O 12
ATOM 14525 N N . GLU A 1 44 ? 5.503 13.183 0.077 1.00 71.41 44 GLU A N 12
ATOM 14526 C CA . GLU A 1 44 ? 6.598 12.196 -0.023 1.00 51.04 44 GLU A CA 12
ATOM 14527 C C . GLU A 1 44 ? 6.911 11.557 1.351 1.00 24.45 44 GLU A C 12
ATOM 14528 O O . GLU A 1 44 ? 7.099 10.348 1.441 1.00 42.24 44 GLU A O 12
ATOM 14540 N N . LYS A 1 45 ? 6.893 12.372 2.419 1.00 60.12 45 LYS A N 12
ATOM 14541 C CA . LYS A 1 45 ? 7.201 11.910 3.790 1.00 41.45 45 LYS A CA 12
ATOM 14542 C C . LYS A 1 45 ? 6.135 10.955 4.348 1.00 24.41 45 LYS A C 12
ATOM 14543 O O . LYS A 1 45 ? 6.446 10.141 5.224 1.00 41.33 45 LYS A O 12
ATOM 14562 N N . GLU A 1 46 ? 4.900 11.033 3.828 1.00 73.11 46 GLU A N 12
ATOM 14563 C CA . GLU A 1 46 ? 3.796 10.161 4.267 1.00 72.25 46 GLU A CA 12
ATOM 14564 C C . GLU A 1 46 ? 3.980 8.763 3.646 1.00 14.11 46 GLU A C 12
ATOM 14565 O O . GLU A 1 46 ? 3.744 7.725 4.298 1.00 22.43 46 GLU A O 12
ATOM 14577 N N . ALA A 1 47 ? 4.490 8.773 2.394 1.00 32.31 47 ALA A N 12
ATOM 14578 C CA . ALA A 1 47 ? 4.771 7.566 1.601 1.00 5.50 47 ALA A CA 12
ATOM 14579 C C . ALA A 1 47 ? 5.823 6.672 2.268 1.00 2.44 47 ALA A C 12
ATOM 14580 O O . ALA A 1 47 ? 5.788 5.454 2.098 1.00 65.42 47 ALA A O 12
ATOM 14587 N N . GLU A 1 48 ? 6.737 7.294 3.039 1.00 62.45 48 GLU A N 12
ATOM 14588 C CA . GLU A 1 48 ? 7.863 6.594 3.689 1.00 54.42 48 GLU A CA 12
ATOM 14589 C C . GLU A 1 48 ? 7.374 5.548 4.715 1.00 32.15 48 GLU A C 12
ATOM 14590 O O . GLU A 1 48 ? 7.973 4.478 4.851 1.00 41.22 48 GLU A O 12
ATOM 14602 N N . LYS A 1 49 ? 6.300 5.877 5.454 1.00 53.53 49 LYS A N 12
ATOM 14603 C CA . LYS A 1 49 ? 5.705 4.942 6.435 1.00 33.22 49 LYS A CA 12
ATOM 14604 C C . LYS A 1 49 ? 4.652 4.051 5.751 1.00 71.24 49 LYS A C 12
ATOM 14605 O O . LYS A 1 49 ? 4.381 2.948 6.217 1.00 42.12 49 LYS A O 12
ATOM 14624 N N . MET A 1 50 ? 4.010 4.602 4.704 1.00 61.40 50 MET A N 12
ATOM 14625 C CA . MET A 1 50 ? 3.021 3.859 3.877 1.00 64.14 50 MET A CA 12
ATOM 14626 C C . MET A 1 50 ? 3.632 2.551 3.314 1.00 24.24 50 MET A C 12
ATOM 14627 O O . MET A 1 50 ? 3.141 1.459 3.611 1.00 53.54 50 MET A O 12
ATOM 14641 N N . GLU A 1 51 ? 4.721 2.682 2.538 1.00 62.32 51 GLU A N 12
ATOM 14642 C CA . GLU A 1 51 ? 5.497 1.534 1.982 1.00 14.25 51 GLU A CA 12
ATOM 14643 C C . GLU A 1 51 ? 5.977 0.547 3.092 1.00 52.30 51 GLU A C 12
ATOM 14644 O O . GLU A 1 51 ? 6.081 -0.665 2.862 1.00 51.14 51 GLU A O 12
ATOM 14656 N N . LYS A 1 52 ? 6.238 1.104 4.292 1.00 64.41 52 LYS A N 12
ATOM 14657 C CA . LYS A 1 52 ? 6.737 0.356 5.464 1.00 64.41 52 LYS A CA 12
ATOM 14658 C C . LYS A 1 52 ? 5.572 -0.473 6.061 1.00 14.25 52 LYS A C 12
ATOM 14659 O O . LYS A 1 52 ? 5.765 -1.606 6.521 1.00 33.24 52 LYS A O 12
ATOM 14678 N N . ALA A 1 53 ? 4.369 0.136 6.036 1.00 21.22 53 ALA A N 12
ATOM 14679 C CA . ALA A 1 53 ? 3.120 -0.477 6.507 1.00 11.10 53 ALA A CA 12
ATOM 14680 C C . ALA A 1 53 ? 2.735 -1.675 5.625 1.00 14.25 53 ALA A C 12
ATOM 14681 O O . ALA A 1 53 ? 2.336 -2.723 6.138 1.00 23.00 53 ALA A O 12
ATOM 14688 N N . VAL A 1 54 ? 2.884 -1.504 4.301 1.00 54.14 54 VAL A N 12
ATOM 14689 C CA . VAL A 1 54 ? 2.711 -2.585 3.312 1.00 5.11 54 VAL A CA 12
ATOM 14690 C C . VAL A 1 54 ? 3.563 -3.824 3.690 1.00 22.11 54 VAL A C 12
ATOM 14691 O O . VAL A 1 54 ? 3.048 -4.943 3.822 1.00 14.41 54 VAL A O 12
ATOM 14704 N N . LYS A 1 55 ? 4.874 -3.578 3.889 1.00 73.33 55 LYS A N 12
ATOM 14705 C CA . LYS A 1 55 ? 5.859 -4.632 4.192 1.00 25.33 55 LYS A CA 12
ATOM 14706 C C . LYS A 1 55 ? 5.646 -5.357 5.542 1.00 0.23 55 LYS A C 12
ATOM 14707 O O . LYS A 1 55 ? 6.300 -6.378 5.787 1.00 50.03 55 LYS A O 12
ATOM 14726 N N . LYS A 1 56 ? 4.744 -4.843 6.411 1.00 24.32 56 LYS A N 12
ATOM 14727 C CA . LYS A 1 56 ? 4.327 -5.561 7.649 1.00 70.33 56 LYS A CA 12
ATOM 14728 C C . LYS A 1 56 ? 3.643 -6.895 7.277 1.00 63.42 56 LYS A C 12
ATOM 14729 O O . LYS A 1 56 ? 3.919 -7.944 7.869 1.00 20.20 56 LYS A O 12
ATOM 14748 N N . VAL A 1 57 ? 2.762 -6.811 6.273 1.00 23.23 57 VAL A N 12
ATOM 14749 C CA . VAL A 1 57 ? 2.028 -7.960 5.706 1.00 22.14 57 VAL A CA 12
ATOM 14750 C C . VAL A 1 57 ? 2.944 -8.825 4.813 1.00 35.53 57 VAL A C 12
ATOM 14751 O O . VAL A 1 57 ? 2.843 -10.061 4.805 1.00 55.02 57 VAL A O 12
ATOM 14764 N N . LYS A 1 58 ? 3.867 -8.162 4.098 1.00 44.32 58 LYS A N 12
ATOM 14765 C CA . LYS A 1 58 ? 4.638 -8.792 3.012 1.00 65.21 58 LYS A CA 12
ATOM 14766 C C . LYS A 1 58 ? 6.021 -8.102 2.854 1.00 2.33 58 LYS A C 12
ATOM 14767 O O . LYS A 1 58 ? 6.126 -7.062 2.206 1.00 73.42 58 LYS A O 12
ATOM 14786 N N . PRO A 1 59 ? 7.127 -8.678 3.435 1.00 74.31 59 PRO A N 12
ATOM 14787 C CA . PRO A 1 59 ? 8.487 -8.062 3.368 1.00 4.43 59 PRO A CA 12
ATOM 14788 C C . PRO A 1 59 ? 9.096 -8.083 1.946 1.00 64.03 59 PRO A C 12
ATOM 14789 O O . PRO A 1 59 ? 10.053 -7.354 1.660 1.00 44.25 59 PRO A O 12
ATOM 14800 N N . ASN A 1 60 ? 8.521 -8.911 1.058 1.00 65.04 60 ASN A N 12
ATOM 14801 C CA . ASN A 1 60 ? 8.999 -9.076 -0.331 1.00 40.24 60 ASN A CA 12
ATOM 14802 C C . ASN A 1 60 ? 8.257 -8.113 -1.293 1.00 55.00 60 ASN A C 12
ATOM 14803 O O . ASN A 1 60 ? 8.387 -8.238 -2.521 1.00 3.12 60 ASN A O 12
ATOM 14814 N N . ALA A 1 61 ? 7.497 -7.149 -0.720 1.00 63.41 61 ALA A N 12
ATOM 14815 C CA . ALA A 1 61 ? 6.654 -6.199 -1.474 1.00 43.34 61 ALA A CA 12
ATOM 14816 C C . ALA A 1 61 ? 7.457 -5.407 -2.526 1.00 72.43 61 ALA A C 12
ATOM 14817 O O . ALA A 1 61 ? 8.346 -4.624 -2.172 1.00 60.21 61 ALA A O 12
ATOM 14824 N N . THR A 1 62 ? 7.128 -5.621 -3.814 1.00 5.45 62 THR A N 12
ATOM 14825 C CA . THR A 1 62 ? 7.777 -4.921 -4.929 1.00 65.41 62 THR A CA 12
ATOM 14826 C C . THR A 1 62 ? 7.036 -3.592 -5.164 1.00 35.23 62 THR A C 12
ATOM 14827 O O . THR A 1 62 ? 5.984 -3.556 -5.811 1.00 52.43 62 THR A O 12
ATOM 14838 N N . ILE A 1 63 ? 7.601 -2.506 -4.618 1.00 4.42 63 ILE A N 12
ATOM 14839 C CA . ILE A 1 63 ? 6.961 -1.179 -4.591 1.00 60.44 63 ILE A CA 12
ATOM 14840 C C . ILE A 1 63 ? 7.536 -0.302 -5.709 1.00 32.44 63 ILE A C 12
ATOM 14841 O O . ILE A 1 63 ? 8.757 -0.207 -5.875 1.00 12.33 63 ILE A O 12
ATOM 14857 N N . ARG A 1 64 ? 6.643 0.314 -6.489 1.00 64.23 64 ARG A N 12
ATOM 14858 C CA . ARG A 1 64 ? 6.995 1.291 -7.521 1.00 4.43 64 ARG A CA 12
ATOM 14859 C C . ARG A 1 64 ? 6.739 2.674 -6.934 1.00 13.22 64 ARG A C 12
ATOM 14860 O O . ARG A 1 64 ? 5.589 3.108 -6.825 1.00 41.33 64 ARG A O 12
ATOM 14881 N N . LYS A 1 65 ? 7.820 3.335 -6.522 1.00 32.04 65 LYS A N 12
ATOM 14882 C CA . LYS A 1 65 ? 7.771 4.570 -5.738 1.00 33.41 65 LYS A CA 12
ATOM 14883 C C . LYS A 1 65 ? 8.232 5.762 -6.578 1.00 44.40 65 LYS A C 12
ATOM 14884 O O . LYS A 1 65 ? 9.307 5.713 -7.186 1.00 15.31 65 LYS A O 12
ATOM 14903 N N . THR A 1 66 ? 7.409 6.824 -6.612 1.00 12.14 66 THR A N 12
ATOM 14904 C CA . THR A 1 66 ? 7.765 8.100 -7.244 1.00 4.40 66 THR A CA 12
ATOM 14905 C C . THR A 1 66 ? 7.046 9.258 -6.507 1.00 12.44 66 THR A C 12
ATOM 14906 O O . THR A 1 66 ? 5.812 9.265 -6.413 1.00 55.23 66 THR A O 12
ATOM 14917 N N . GLY A 1 67 ? 7.840 10.224 -5.998 1.00 62.10 67 GLY A N 12
ATOM 14918 C CA . GLY A 1 67 ? 7.329 11.371 -5.241 1.00 12.25 67 GLY A CA 12
ATOM 14919 C C . GLY A 1 67 ? 8.420 12.414 -5.023 1.00 22.32 67 GLY A C 12
ATOM 14920 O O . GLY A 1 67 ? 8.199 13.614 -5.243 1.00 44.31 67 GLY A O 12
ATOM 14924 N N . GLY A 1 68 ? 9.600 11.934 -4.574 1.00 22.32 68 GLY A N 12
ATOM 14925 C CA . GLY A 1 68 ? 10.818 12.750 -4.477 1.00 23.21 68 GLY A CA 12
ATOM 14926 C C . GLY A 1 68 ? 10.741 13.822 -3.388 1.00 30.13 68 GLY A C 12
ATOM 14927 O O . GLY A 1 68 ? 10.837 13.500 -2.202 1.00 34.50 68 GLY A O 12
ATOM 14931 N N . SER A 1 69 ? 10.578 15.088 -3.822 1.00 4.40 69 SER A N 12
ATOM 14932 C CA . SER A 1 69 ? 10.376 16.268 -2.961 1.00 64.10 69 SER A CA 12
ATOM 14933 C C . SER A 1 69 ? 10.124 17.490 -3.859 1.00 12.42 69 SER A C 12
ATOM 14934 O O . SER A 1 69 ? 11.034 17.947 -4.567 1.00 60.12 69 SER A O 12
ATOM 14942 N N . LEU A 1 70 ? 8.881 17.989 -3.843 1.00 25.23 70 LEU A N 12
ATOM 14943 C CA . LEU A 1 70 ? 8.452 19.118 -4.685 1.00 31.41 70 LEU A CA 12
ATOM 14944 C C . LEU A 1 70 ? 9.021 20.445 -4.146 1.00 11.22 70 LEU A C 12
ATOM 14945 O O . LEU A 1 70 ? 10.022 20.954 -4.671 1.00 61.02 70 LEU A O 12
ATOM 14961 N N . GLU A 1 71 ? 8.393 20.996 -3.084 1.00 30.24 71 GLU A N 12
ATOM 14962 C CA . GLU A 1 71 ? 8.907 22.188 -2.384 1.00 43.33 71 GLU A CA 12
ATOM 14963 C C . GLU A 1 71 ? 9.645 21.722 -1.121 1.00 21.44 71 GLU A C 12
ATOM 14964 O O . GLU A 1 71 ? 9.020 21.218 -0.176 1.00 55.02 71 GLU A O 12
ATOM 14976 N N . HIS A 1 72 ? 10.980 21.861 -1.135 1.00 53.15 72 HIS A N 12
ATOM 14977 C CA . HIS A 1 72 ? 11.852 21.461 -0.018 1.00 34.53 72 HIS A CA 12
ATOM 14978 C C . HIS A 1 72 ? 11.703 22.487 1.120 1.00 61.34 72 HIS A C 12
ATOM 14979 O O . HIS A 1 72 ? 11.905 23.681 0.896 1.00 31.10 72 HIS A O 12
ATOM 14994 N N . HIS A 1 73 ? 11.358 22.009 2.335 1.00 61.02 73 HIS A N 12
ATOM 14995 C CA . HIS A 1 73 ? 11.120 22.878 3.517 1.00 4.13 73 HIS A CA 12
ATOM 14996 C C . HIS A 1 73 ? 12.433 23.449 4.084 1.00 42.00 73 HIS A C 12
ATOM 14997 O O . HIS A 1 73 ? 12.406 24.270 5.005 1.00 72.35 73 HIS A O 12
ATOM 15012 N N . HIS A 1 74 ? 13.578 23.011 3.533 1.00 53.44 74 HIS A N 12
ATOM 15013 C CA . HIS A 1 74 ? 14.877 23.637 3.805 1.00 44.12 74 HIS A CA 12
ATOM 15014 C C . HIS A 1 74 ? 14.973 24.965 3.014 1.00 34.53 74 HIS A C 12
ATOM 15015 O O . HIS A 1 74 ? 15.284 24.976 1.814 1.00 42.24 74 HIS A O 12
ATOM 15030 N N . HIS A 1 75 ? 14.631 26.065 3.698 1.00 2.31 75 HIS A N 12
ATOM 15031 C CA . HIS A 1 75 ? 14.714 27.440 3.173 1.00 34.34 75 HIS A CA 12
ATOM 15032 C C . HIS A 1 75 ? 15.597 28.270 4.109 1.00 63.31 75 HIS A C 12
ATOM 15033 O O . HIS A 1 75 ? 15.959 27.819 5.203 1.00 24.45 75 HIS A O 12
ATOM 15048 N N . HIS A 1 76 ? 15.926 29.494 3.682 1.00 45.34 76 HIS A N 12
ATOM 15049 C CA . HIS A 1 76 ? 16.501 30.508 4.569 1.00 4.02 76 HIS A CA 12
ATOM 15050 C C . HIS A 1 76 ? 15.356 31.379 5.094 1.00 70.54 76 HIS A C 12
ATOM 15051 O O . HIS A 1 76 ? 14.950 32.347 4.443 1.00 61.05 76 HIS A O 12
ATOM 15066 N N . HIS A 1 77 ? 14.774 30.960 6.226 1.00 12.22 77 HIS A N 12
ATOM 15067 C CA . HIS A 1 77 ? 13.755 31.740 6.931 1.00 40.23 77 HIS A CA 12
ATOM 15068 C C . HIS A 1 77 ? 14.477 32.818 7.782 1.00 35.52 77 HIS A C 12
ATOM 15069 O O . HIS A 1 77 ? 14.938 32.504 8.901 1.00 2.12 77 HIS A O 12
ATOM 15085 N N . MET A 1 1 ? 0.395 13.200 -3.502 1.00 51.43 1 MET A N 13
ATOM 15086 C CA . MET A 1 1 ? 0.284 12.745 -4.912 1.00 32.22 1 MET A CA 13
ATOM 15087 C C . MET A 1 1 ? 1.394 11.724 -5.270 1.00 21.34 1 MET A C 13
ATOM 15088 O O . MET A 1 1 ? 1.717 11.541 -6.450 1.00 41.32 1 MET A O 13
ATOM 15104 N N . VAL A 1 2 ? 1.969 11.050 -4.248 1.00 62.41 2 VAL A N 13
ATOM 15105 C CA . VAL A 1 2 ? 3.000 10.011 -4.454 1.00 63.33 2 VAL A CA 13
ATOM 15106 C C . VAL A 1 2 ? 2.308 8.668 -4.794 1.00 41.41 2 VAL A C 13
ATOM 15107 O O . VAL A 1 2 ? 1.637 8.066 -3.949 1.00 34.22 2 VAL A O 13
ATOM 15120 N N . ASP A 1 3 ? 2.488 8.227 -6.040 1.00 31.33 3 ASP A N 13
ATOM 15121 C CA . ASP A 1 3 ? 1.824 7.043 -6.605 1.00 63.31 3 ASP A CA 13
ATOM 15122 C C . ASP A 1 3 ? 2.621 5.766 -6.239 1.00 24.24 3 ASP A C 13
ATOM 15123 O O . ASP A 1 3 ? 3.671 5.489 -6.831 1.00 72.11 3 ASP A O 13
ATOM 15132 N N . LEU A 1 4 ? 2.126 5.009 -5.247 1.00 1.23 4 LEU A N 13
ATOM 15133 C CA . LEU A 1 4 ? 2.733 3.741 -4.807 1.00 74.22 4 LEU A CA 13
ATOM 15134 C C . LEU A 1 4 ? 1.938 2.564 -5.390 1.00 63.41 4 LEU A C 13
ATOM 15135 O O . LEU A 1 4 ? 0.812 2.319 -4.984 1.00 1.14 4 LEU A O 13
ATOM 15151 N N . LYS A 1 5 ? 2.541 1.839 -6.336 1.00 54.31 5 LYS A N 13
ATOM 15152 C CA . LYS A 1 5 ? 1.929 0.654 -6.967 1.00 33.11 5 LYS A CA 13
ATOM 15153 C C . LYS A 1 5 ? 2.613 -0.598 -6.386 1.00 70.22 5 LYS A C 13
ATOM 15154 O O . LYS A 1 5 ? 3.788 -0.862 -6.666 1.00 11.10 5 LYS A O 13
ATOM 15173 N N . ILE A 1 6 ? 1.878 -1.345 -5.554 1.00 23.41 6 ILE A N 13
ATOM 15174 C CA . ILE A 1 6 ? 2.418 -2.427 -4.718 1.00 14.24 6 ILE A CA 13
ATOM 15175 C C . ILE A 1 6 ? 2.092 -3.791 -5.336 1.00 25.13 6 ILE A C 13
ATOM 15176 O O . ILE A 1 6 ? 0.923 -4.125 -5.441 1.00 12.31 6 ILE A O 13
ATOM 15192 N N . ASP A 1 7 ? 3.106 -4.586 -5.717 1.00 31.44 7 ASP A N 13
ATOM 15193 C CA . ASP A 1 7 ? 2.884 -5.973 -6.164 1.00 22.14 7 ASP A CA 13
ATOM 15194 C C . ASP A 1 7 ? 2.316 -6.805 -5.003 1.00 61.12 7 ASP A C 13
ATOM 15195 O O . ASP A 1 7 ? 2.919 -6.838 -3.928 1.00 10.42 7 ASP A O 13
ATOM 15204 N N . VAL A 1 8 ? 1.155 -7.453 -5.221 1.00 71.52 8 VAL A N 13
ATOM 15205 C CA . VAL A 1 8 ? 0.554 -8.409 -4.271 1.00 13.23 8 VAL A CA 13
ATOM 15206 C C . VAL A 1 8 ? 0.243 -9.707 -5.043 1.00 22.20 8 VAL A C 13
ATOM 15207 O O . VAL A 1 8 ? -0.455 -9.691 -6.062 1.00 5.03 8 VAL A O 13
ATOM 15220 N N . SER A 1 9 ? 0.806 -10.824 -4.564 1.00 52.31 9 SER A N 13
ATOM 15221 C CA . SER A 1 9 ? 0.665 -12.140 -5.207 1.00 14.24 9 SER A CA 13
ATOM 15222 C C . SER A 1 9 ? -0.712 -12.759 -4.882 1.00 53.14 9 SER A C 13
ATOM 15223 O O . SER A 1 9 ? -1.273 -13.505 -5.685 1.00 73.53 9 SER A O 13
ATOM 15231 N N . ASP A 1 10 ? -1.256 -12.413 -3.703 1.00 43.42 10 ASP A N 13
ATOM 15232 C CA . ASP A 1 10 ? -2.544 -12.956 -3.214 1.00 3.12 10 ASP A CA 13
ATOM 15233 C C . ASP A 1 10 ? -3.648 -11.887 -3.285 1.00 1.21 10 ASP A C 13
ATOM 15234 O O . ASP A 1 10 ? -3.375 -10.680 -3.235 1.00 5.24 10 ASP A O 13
ATOM 15243 N N . ASP A 1 11 ? -4.896 -12.363 -3.354 1.00 3.34 11 ASP A N 13
ATOM 15244 C CA . ASP A 1 11 ? -6.101 -11.513 -3.323 1.00 24.41 11 ASP A CA 13
ATOM 15245 C C . ASP A 1 11 ? -6.441 -11.174 -1.855 1.00 25.41 11 ASP A C 13
ATOM 15246 O O . ASP A 1 11 ? -6.933 -10.085 -1.541 1.00 52.22 11 ASP A O 13
ATOM 15255 N N . GLU A 1 12 ? -6.169 -12.157 -0.973 1.00 23.31 12 GLU A N 13
ATOM 15256 C CA . GLU A 1 12 ? -6.221 -11.995 0.491 1.00 13.34 12 GLU A CA 13
ATOM 15257 C C . GLU A 1 12 ? -5.260 -10.889 0.949 1.00 30.42 12 GLU A C 13
ATOM 15258 O O . GLU A 1 12 ? -5.597 -10.089 1.828 1.00 43.05 12 GLU A O 13
ATOM 15270 N N . GLU A 1 13 ? -4.058 -10.865 0.319 1.00 32.14 13 GLU A N 13
ATOM 15271 C CA . GLU A 1 13 ? -2.992 -9.916 0.653 1.00 13.34 13 GLU A CA 13
ATOM 15272 C C . GLU A 1 13 ? -3.485 -8.484 0.486 1.00 2.33 13 GLU A C 13
ATOM 15273 O O . GLU A 1 13 ? -3.176 -7.619 1.301 1.00 51.54 13 GLU A O 13
ATOM 15285 N N . ALA A 1 14 ? -4.278 -8.275 -0.581 1.00 62.52 14 ALA A N 13
ATOM 15286 C CA . ALA A 1 14 ? -4.843 -6.976 -0.923 1.00 14.41 14 ALA A CA 13
ATOM 15287 C C . ALA A 1 14 ? -5.645 -6.386 0.249 1.00 73.35 14 ALA A C 13
ATOM 15288 O O . ALA A 1 14 ? -5.495 -5.208 0.558 1.00 24.31 14 ALA A O 13
ATOM 15295 N N . GLU A 1 15 ? -6.468 -7.235 0.911 1.00 65.10 15 GLU A N 13
ATOM 15296 C CA . GLU A 1 15 ? -7.229 -6.841 2.118 1.00 11.41 15 GLU A CA 13
ATOM 15297 C C . GLU A 1 15 ? -6.288 -6.367 3.232 1.00 3.35 15 GLU A C 13
ATOM 15298 O O . GLU A 1 15 ? -6.508 -5.327 3.850 1.00 41.11 15 GLU A O 13
ATOM 15310 N N . LYS A 1 16 ? -5.222 -7.147 3.431 1.00 30.33 16 LYS A N 13
ATOM 15311 C CA . LYS A 1 16 ? -4.255 -6.954 4.514 1.00 73.10 16 LYS A CA 13
ATOM 15312 C C . LYS A 1 16 ? -3.452 -5.646 4.326 1.00 53.20 16 LYS A C 13
ATOM 15313 O O . LYS A 1 16 ? -3.041 -5.035 5.311 1.00 13.21 16 LYS A O 13
ATOM 15332 N N . ILE A 1 17 ? -3.253 -5.222 3.056 1.00 72.43 17 ILE A N 13
ATOM 15333 C CA . ILE A 1 17 ? -2.536 -3.968 2.738 1.00 32.43 17 ILE A CA 13
ATOM 15334 C C . ILE A 1 17 ? -3.473 -2.765 2.919 1.00 63.01 17 ILE A C 13
ATOM 15335 O O . ILE A 1 17 ? -3.129 -1.803 3.606 1.00 74.43 17 ILE A O 13
ATOM 15351 N N . ILE A 1 18 ? -4.681 -2.864 2.311 1.00 35.23 18 ILE A N 13
ATOM 15352 C CA . ILE A 1 18 ? -5.682 -1.779 2.298 1.00 13.03 18 ILE A CA 13
ATOM 15353 C C . ILE A 1 18 ? -6.071 -1.370 3.733 1.00 25.13 18 ILE A C 13
ATOM 15354 O O . ILE A 1 18 ? -6.006 -0.192 4.072 1.00 63.03 18 ILE A O 13
ATOM 15370 N N . ARG A 1 19 ? -6.413 -2.372 4.562 1.00 11.13 19 ARG A N 13
ATOM 15371 C CA . ARG A 1 19 ? -6.836 -2.164 5.965 1.00 22.03 19 ARG A CA 13
ATOM 15372 C C . ARG A 1 19 ? -5.702 -1.573 6.813 1.00 53.31 19 ARG A C 13
ATOM 15373 O O . ARG A 1 19 ? -5.949 -0.711 7.660 1.00 21.31 19 ARG A O 13
ATOM 15394 N N . GLU A 1 20 ? -4.463 -2.044 6.552 1.00 51.41 20 GLU A N 13
ATOM 15395 C CA . GLU A 1 20 ? -3.252 -1.559 7.235 1.00 51.12 20 GLU A CA 13
ATOM 15396 C C . GLU A 1 20 ? -3.086 -0.045 7.002 1.00 40.23 20 GLU A C 13
ATOM 15397 O O . GLU A 1 20 ? -2.959 0.731 7.949 1.00 31.14 20 GLU A O 13
ATOM 15409 N N . ILE A 1 21 ? -3.146 0.351 5.719 1.00 24.20 21 ILE A N 13
ATOM 15410 C CA . ILE A 1 21 ? -2.973 1.743 5.301 1.00 15.33 21 ILE A CA 13
ATOM 15411 C C . ILE A 1 21 ? -4.133 2.623 5.822 1.00 23.14 21 ILE A C 13
ATOM 15412 O O . ILE A 1 21 ? -3.894 3.711 6.322 1.00 43.43 21 ILE A O 13
ATOM 15428 N N . ARG A 1 22 ? -5.375 2.113 5.746 1.00 12.33 22 ARG A N 13
ATOM 15429 C CA . ARG A 1 22 ? -6.591 2.883 6.094 1.00 63.43 22 ARG A CA 13
ATOM 15430 C C . ARG A 1 22 ? -6.676 3.247 7.590 1.00 3.42 22 ARG A C 13
ATOM 15431 O O . ARG A 1 22 ? -7.151 4.339 7.924 1.00 63.44 22 ARG A O 13
ATOM 15452 N N . GLU A 1 23 ? -6.218 2.351 8.482 1.00 34.31 23 GLU A N 13
ATOM 15453 C CA . GLU A 1 23 ? -6.360 2.546 9.944 1.00 3.00 23 GLU A CA 13
ATOM 15454 C C . GLU A 1 23 ? -5.421 3.649 10.469 1.00 33.25 23 GLU A C 13
ATOM 15455 O O . GLU A 1 23 ? -5.754 4.338 11.440 1.00 74.25 23 GLU A O 13
ATOM 15467 N N . GLN A 1 24 ? -4.249 3.803 9.835 1.00 70.22 24 GLN A N 13
ATOM 15468 C CA . GLN A 1 24 ? -3.308 4.906 10.145 1.00 62.25 24 GLN A CA 13
ATOM 15469 C C . GLN A 1 24 ? -3.639 6.142 9.280 1.00 22.42 24 GLN A C 13
ATOM 15470 O O . GLN A 1 24 ? -3.464 7.287 9.718 1.00 3.31 24 GLN A O 13
ATOM 15484 N N . TRP A 1 25 ? -4.118 5.886 8.046 1.00 41.12 25 TRP A N 13
ATOM 15485 C CA . TRP A 1 25 ? -4.366 6.931 7.021 1.00 71.44 25 TRP A CA 13
ATOM 15486 C C . TRP A 1 25 ? -5.732 6.706 6.341 1.00 54.31 25 TRP A C 13
ATOM 15487 O O . TRP A 1 25 ? -5.823 5.982 5.342 1.00 3.12 25 TRP A O 13
ATOM 15508 N N . PRO A 1 26 ? -6.841 7.291 6.899 1.00 52.33 26 PRO A N 13
ATOM 15509 C CA . PRO A 1 26 ? -8.191 7.185 6.290 1.00 14.55 26 PRO A CA 13
ATOM 15510 C C . PRO A 1 26 ? -8.322 8.070 5.035 1.00 3.52 26 PRO A C 13
ATOM 15511 O O . PRO A 1 26 ? -9.129 7.798 4.151 1.00 71.01 26 PRO A O 13
ATOM 15522 N N . LYS A 1 27 ? -7.499 9.128 4.985 1.00 53.13 27 LYS A N 13
ATOM 15523 C CA . LYS A 1 27 ? -7.457 10.108 3.893 1.00 12.04 27 LYS A CA 13
ATOM 15524 C C . LYS A 1 27 ? -6.365 9.736 2.871 1.00 5.21 27 LYS A C 13
ATOM 15525 O O . LYS A 1 27 ? -5.803 10.607 2.202 1.00 60.22 27 LYS A O 13
ATOM 15544 N N . ALA A 1 28 ? -6.088 8.433 2.760 1.00 20.20 28 ALA A N 13
ATOM 15545 C CA . ALA A 1 28 ? -5.082 7.904 1.834 1.00 75.34 28 ALA A CA 13
ATOM 15546 C C . ALA A 1 28 ? -5.883 7.250 0.719 1.00 21.21 28 ALA A C 13
ATOM 15547 O O . ALA A 1 28 ? -6.573 6.257 0.994 1.00 44.54 28 ALA A O 13
ATOM 15554 N N . THR A 1 29 ? -5.860 7.796 -0.508 1.00 42.04 29 THR A N 13
ATOM 15555 C CA . THR A 1 29 ? -6.697 7.278 -1.591 1.00 44.25 29 THR A CA 13
ATOM 15556 C C . THR A 1 29 ? -6.162 5.897 -2.013 1.00 41.54 29 THR A C 13
ATOM 15557 O O . THR A 1 29 ? -5.115 5.789 -2.658 1.00 31.22 29 THR A O 13
ATOM 15568 N N . VAL A 1 30 ? -6.865 4.845 -1.572 1.00 34.44 30 VAL A N 13
ATOM 15569 C CA . VAL A 1 30 ? -6.519 3.456 -1.876 1.00 35.01 30 VAL A CA 13
ATOM 15570 C C . VAL A 1 30 ? -7.415 2.969 -3.018 1.00 75.53 30 VAL A C 13
ATOM 15571 O O . VAL A 1 30 ? -8.616 3.249 -3.039 1.00 30.31 30 VAL A O 13
ATOM 15584 N N . THR A 1 31 ? -6.813 2.250 -3.960 1.00 23.30 31 THR A N 13
ATOM 15585 C CA . THR A 1 31 ? -7.472 1.709 -5.143 1.00 54.25 31 THR A CA 13
ATOM 15586 C C . THR A 1 31 ? -6.943 0.288 -5.358 1.00 34.42 31 THR A C 13
ATOM 15587 O O . THR A 1 31 ? -5.741 0.048 -5.240 1.00 41.24 31 THR A O 13
ATOM 15598 N N . ARG A 1 32 ? -7.844 -0.659 -5.614 1.00 2.22 32 ARG A N 13
ATOM 15599 C CA . ARG A 1 32 ? -7.453 -2.031 -5.941 1.00 60.34 32 ARG A CA 13
ATOM 15600 C C . ARG A 1 32 ? -7.414 -2.198 -7.464 1.00 44.21 32 ARG A C 13
ATOM 15601 O O . ARG A 1 32 ? -8.308 -1.736 -8.180 1.00 14.12 32 ARG A O 13
ATOM 15622 N N . THR A 1 33 ? -6.375 -2.861 -7.932 1.00 70.00 33 THR A N 13
ATOM 15623 C CA . THR A 1 33 ? -6.184 -3.261 -9.327 1.00 44.33 33 THR A CA 13
ATOM 15624 C C . THR A 1 33 ? -5.763 -4.732 -9.239 1.00 61.13 33 THR A C 13
ATOM 15625 O O . THR A 1 33 ? -4.976 -5.050 -8.353 1.00 12.44 33 THR A O 13
ATOM 15636 N N . ASN A 1 34 ? -6.316 -5.642 -10.063 1.00 30.21 34 ASN A N 13
ATOM 15637 C CA . ASN A 1 34 ? -6.045 -7.091 -9.918 1.00 13.43 34 ASN A CA 13
ATOM 15638 C C . ASN A 1 34 ? -4.534 -7.396 -10.098 1.00 22.41 34 ASN A C 13
ATOM 15639 O O . ASN A 1 34 ? -3.998 -7.372 -11.211 1.00 45.32 34 ASN A O 13
ATOM 15650 N N . GLY A 1 35 ? -3.862 -7.671 -8.962 1.00 15.31 35 GLY A N 13
ATOM 15651 C CA . GLY A 1 35 ? -2.429 -7.977 -8.928 1.00 14.45 35 GLY A CA 13
ATOM 15652 C C . GLY A 1 35 ? -1.612 -6.954 -8.148 1.00 43.13 35 GLY A C 13
ATOM 15653 O O . GLY A 1 35 ? -0.489 -7.260 -7.734 1.00 21.03 35 GLY A O 13
ATOM 15657 N N . ASP A 1 36 ? -2.158 -5.731 -7.957 1.00 44.31 36 ASP A N 13
ATOM 15658 C CA . ASP A 1 36 ? -1.436 -4.611 -7.302 1.00 64.41 36 ASP A CA 13
ATOM 15659 C C . ASP A 1 36 ? -2.366 -3.766 -6.401 1.00 1.44 36 ASP A C 13
ATOM 15660 O O . ASP A 1 36 ? -3.566 -3.648 -6.644 1.00 52.24 36 ASP A O 13
ATOM 15669 N N . ILE A 1 37 ? -1.780 -3.164 -5.356 1.00 32.35 37 ILE A N 13
ATOM 15670 C CA . ILE A 1 37 ? -2.432 -2.134 -4.537 1.00 44.54 37 ILE A CA 13
ATOM 15671 C C . ILE A 1 37 ? -1.971 -0.762 -5.021 1.00 2.42 37 ILE A C 13
ATOM 15672 O O . ILE A 1 37 ? -0.812 -0.371 -4.842 1.00 41.45 37 ILE A O 13
ATOM 15688 N N . LYS A 1 38 ? -2.898 -0.055 -5.661 1.00 3.44 38 LYS A N 13
ATOM 15689 C CA . LYS A 1 38 ? -2.673 1.279 -6.184 1.00 3.12 38 LYS A CA 13
ATOM 15690 C C . LYS A 1 38 ? -2.980 2.281 -5.051 1.00 61.11 38 LYS A C 13
ATOM 15691 O O . LYS A 1 38 ? -4.136 2.480 -4.691 1.00 1.22 38 LYS A O 13
ATOM 15710 N N . LEU A 1 39 ? -1.942 2.882 -4.484 1.00 63.20 39 LEU A N 13
ATOM 15711 C CA . LEU A 1 39 ? -2.041 3.743 -3.297 1.00 73.32 39 LEU A CA 13
ATOM 15712 C C . LEU A 1 39 ? -1.563 5.152 -3.651 1.00 63.20 39 LEU A C 13
ATOM 15713 O O . LEU A 1 39 ? -0.615 5.319 -4.416 1.00 3.23 39 LEU A O 13
ATOM 15729 N N . ASP A 1 40 ? -2.246 6.159 -3.103 1.00 45.53 40 ASP A N 13
ATOM 15730 C CA . ASP A 1 40 ? -1.910 7.572 -3.280 1.00 52.34 40 ASP A CA 13
ATOM 15731 C C . ASP A 1 40 ? -1.573 8.164 -1.906 1.00 53.32 40 ASP A C 13
ATOM 15732 O O . ASP A 1 40 ? -2.459 8.350 -1.056 1.00 42.33 40 ASP A O 13
ATOM 15741 N N . ALA A 1 41 ? -0.274 8.392 -1.690 1.00 54.33 41 ALA A N 13
ATOM 15742 C CA . ALA A 1 41 ? 0.263 9.009 -0.477 1.00 60.32 41 ALA A CA 13
ATOM 15743 C C . ALA A 1 41 ? 0.220 10.534 -0.601 1.00 24.21 41 ALA A C 13
ATOM 15744 O O . ALA A 1 41 ? 0.541 11.072 -1.666 1.00 3.11 41 ALA A O 13
ATOM 15751 N N . GLN A 1 42 ? -0.177 11.214 0.492 1.00 20.42 42 GLN A N 13
ATOM 15752 C CA . GLN A 1 42 ? -0.359 12.678 0.520 1.00 71.42 42 GLN A CA 13
ATOM 15753 C C . GLN A 1 42 ? 0.967 13.405 0.211 1.00 33.05 42 GLN A C 13
ATOM 15754 O O . GLN A 1 42 ? 1.052 14.192 -0.743 1.00 14.11 42 GLN A O 13
ATOM 15768 N N . THR A 1 43 ? 2.010 13.081 0.994 1.00 42.15 43 THR A N 13
ATOM 15769 C CA . THR A 1 43 ? 3.360 13.649 0.821 1.00 45.31 43 THR A CA 13
ATOM 15770 C C . THR A 1 43 ? 4.415 12.527 0.830 1.00 5.03 43 THR A C 13
ATOM 15771 O O . THR A 1 43 ? 4.083 11.366 1.077 1.00 53.11 43 THR A O 13
ATOM 15782 N N . GLU A 1 44 ? 5.679 12.894 0.524 1.00 43.54 44 GLU A N 13
ATOM 15783 C CA . GLU A 1 44 ? 6.820 11.957 0.453 1.00 43.24 44 GLU A CA 13
ATOM 15784 C C . GLU A 1 44 ? 7.156 11.391 1.843 1.00 64.44 44 GLU A C 13
ATOM 15785 O O . GLU A 1 44 ? 7.429 10.199 1.987 1.00 11.12 44 GLU A O 13
ATOM 15797 N N . LYS A 1 45 ? 7.095 12.276 2.862 1.00 55.11 45 LYS A N 13
ATOM 15798 C CA . LYS A 1 45 ? 7.329 11.915 4.273 1.00 32.32 45 LYS A CA 13
ATOM 15799 C C . LYS A 1 45 ? 6.233 10.952 4.786 1.00 63.34 45 LYS A C 13
ATOM 15800 O O . LYS A 1 45 ? 6.476 10.128 5.678 1.00 52.44 45 LYS A O 13
ATOM 15819 N N . GLU A 1 46 ? 5.044 11.041 4.169 1.00 23.20 46 GLU A N 13
ATOM 15820 C CA . GLU A 1 46 ? 3.894 10.199 4.504 1.00 61.12 46 GLU A CA 13
ATOM 15821 C C . GLU A 1 46 ? 4.055 8.838 3.805 1.00 51.14 46 GLU A C 13
ATOM 15822 O O . GLU A 1 46 ? 3.746 7.784 4.373 1.00 63.01 46 GLU A O 13
ATOM 15834 N N . ALA A 1 47 ? 4.566 8.902 2.558 1.00 24.11 47 ALA A N 13
ATOM 15835 C CA . ALA A 1 47 ? 4.825 7.733 1.701 1.00 64.22 47 ALA A CA 13
ATOM 15836 C C . ALA A 1 47 ? 5.861 6.777 2.311 1.00 2.41 47 ALA A C 13
ATOM 15837 O O . ALA A 1 47 ? 5.756 5.565 2.121 1.00 23.44 47 ALA A O 13
ATOM 15844 N N . GLU A 1 48 ? 6.853 7.343 3.031 1.00 41.23 48 GLU A N 13
ATOM 15845 C CA . GLU A 1 48 ? 7.916 6.567 3.712 1.00 60.11 48 GLU A CA 13
ATOM 15846 C C . GLU A 1 48 ? 7.339 5.624 4.782 1.00 21.32 48 GLU A C 13
ATOM 15847 O O . GLU A 1 48 ? 7.891 4.546 5.043 1.00 62.25 48 GLU A O 13
ATOM 15859 N N . LYS A 1 49 ? 6.242 6.061 5.410 1.00 60.11 49 LYS A N 13
ATOM 15860 C CA . LYS A 1 49 ? 5.513 5.269 6.406 1.00 31.42 49 LYS A CA 13
ATOM 15861 C C . LYS A 1 49 ? 4.601 4.232 5.701 1.00 75.21 49 LYS A C 13
ATOM 15862 O O . LYS A 1 49 ? 4.563 3.069 6.080 1.00 31.04 49 LYS A O 13
ATOM 15881 N N . MET A 1 50 ? 3.826 4.727 4.720 1.00 2.12 50 MET A N 13
ATOM 15882 C CA . MET A 1 50 ? 2.899 3.905 3.901 1.00 40.25 50 MET A CA 13
ATOM 15883 C C . MET A 1 50 ? 3.579 2.646 3.298 1.00 13.14 50 MET A C 13
ATOM 15884 O O . MET A 1 50 ? 3.104 1.525 3.520 1.00 5.14 50 MET A O 13
ATOM 15898 N N . GLU A 1 51 ? 4.678 2.847 2.541 1.00 3.14 51 GLU A N 13
ATOM 15899 C CA . GLU A 1 51 ? 5.491 1.745 1.961 1.00 61.12 51 GLU A CA 13
ATOM 15900 C C . GLU A 1 51 ? 6.016 0.763 3.051 1.00 22.42 51 GLU A C 13
ATOM 15901 O O . GLU A 1 51 ? 6.171 -0.438 2.800 1.00 5.23 51 GLU A O 13
ATOM 15913 N N . LYS A 1 52 ? 6.291 1.314 4.251 1.00 33.20 52 LYS A N 13
ATOM 15914 C CA . LYS A 1 52 ? 6.814 0.561 5.402 1.00 14.21 52 LYS A CA 13
ATOM 15915 C C . LYS A 1 52 ? 5.701 -0.334 5.988 1.00 71.23 52 LYS A C 13
ATOM 15916 O O . LYS A 1 52 ? 5.942 -1.485 6.386 1.00 33.20 52 LYS A O 13
ATOM 15935 N N . ALA A 1 53 ? 4.472 0.223 6.002 1.00 42.43 53 ALA A N 13
ATOM 15936 C CA . ALA A 1 53 ? 3.260 -0.457 6.484 1.00 24.54 53 ALA A CA 13
ATOM 15937 C C . ALA A 1 53 ? 2.866 -1.607 5.547 1.00 62.13 53 ALA A C 13
ATOM 15938 O O . ALA A 1 53 ? 2.225 -2.565 5.972 1.00 41.11 53 ALA A O 13
ATOM 15945 N N . VAL A 1 54 ? 3.225 -1.491 4.263 1.00 5.22 54 VAL A N 13
ATOM 15946 C CA . VAL A 1 54 ? 3.107 -2.594 3.306 1.00 71.52 54 VAL A CA 13
ATOM 15947 C C . VAL A 1 54 ? 4.088 -3.739 3.650 1.00 53.02 54 VAL A C 13
ATOM 15948 O O . VAL A 1 54 ? 3.673 -4.893 3.788 1.00 53.22 54 VAL A O 13
ATOM 15961 N N . LYS A 1 55 ? 5.392 -3.403 3.777 1.00 3.41 55 LYS A N 13
ATOM 15962 C CA . LYS A 1 55 ? 6.465 -4.406 3.977 1.00 15.33 55 LYS A CA 13
ATOM 15963 C C . LYS A 1 55 ? 6.374 -5.175 5.317 1.00 24.33 55 LYS A C 13
ATOM 15964 O O . LYS A 1 55 ? 6.929 -6.274 5.419 1.00 40.15 55 LYS A O 13
ATOM 15983 N N . LYS A 1 56 ? 5.682 -4.614 6.331 1.00 73.05 56 LYS A N 13
ATOM 15984 C CA . LYS A 1 56 ? 5.461 -5.323 7.624 1.00 52.14 56 LYS A CA 13
ATOM 15985 C C . LYS A 1 56 ? 4.403 -6.440 7.465 1.00 11.34 56 LYS A C 13
ATOM 15986 O O . LYS A 1 56 ? 4.344 -7.370 8.273 1.00 24.50 56 LYS A O 13
ATOM 16005 N N . VAL A 1 57 ? 3.567 -6.309 6.422 1.00 33.54 57 VAL A N 13
ATOM 16006 C CA . VAL A 1 57 ? 2.548 -7.304 6.046 1.00 42.32 57 VAL A CA 13
ATOM 16007 C C . VAL A 1 57 ? 3.157 -8.349 5.075 1.00 52.31 57 VAL A C 13
ATOM 16008 O O . VAL A 1 57 ? 2.755 -9.520 5.068 1.00 51.32 57 VAL A O 13
ATOM 16021 N N . LYS A 1 58 ? 4.157 -7.906 4.286 1.00 40.31 58 LYS A N 13
ATOM 16022 C CA . LYS A 1 58 ? 4.746 -8.707 3.196 1.00 55.23 58 LYS A CA 13
ATOM 16023 C C . LYS A 1 58 ? 6.207 -8.244 2.903 1.00 62.30 58 LYS A C 13
ATOM 16024 O O . LYS A 1 58 ? 6.415 -7.147 2.366 1.00 11.11 58 LYS A O 13
ATOM 16043 N N . PRO A 1 59 ? 7.251 -9.078 3.240 1.00 3.52 59 PRO A N 13
ATOM 16044 C CA . PRO A 1 59 ? 8.676 -8.638 3.187 1.00 52.20 59 PRO A CA 13
ATOM 16045 C C . PRO A 1 59 ? 9.191 -8.394 1.747 1.00 12.21 59 PRO A C 13
ATOM 16046 O O . PRO A 1 59 ? 9.925 -7.432 1.497 1.00 44.04 59 PRO A O 13
ATOM 16057 N N . ASN A 1 60 ? 8.753 -9.248 0.806 1.00 5.12 60 ASN A N 13
ATOM 16058 C CA . ASN A 1 60 ? 9.253 -9.267 -0.592 1.00 50.54 60 ASN A CA 13
ATOM 16059 C C . ASN A 1 60 ? 8.431 -8.341 -1.518 1.00 11.43 60 ASN A C 13
ATOM 16060 O O . ASN A 1 60 ? 8.506 -8.480 -2.745 1.00 44.23 60 ASN A O 13
ATOM 16071 N N . ALA A 1 61 ? 7.668 -7.397 -0.929 1.00 71.33 61 ALA A N 13
ATOM 16072 C CA . ALA A 1 61 ? 6.838 -6.438 -1.692 1.00 10.42 61 ALA A CA 13
ATOM 16073 C C . ALA A 1 61 ? 7.683 -5.582 -2.659 1.00 3.44 61 ALA A C 13
ATOM 16074 O O . ALA A 1 61 ? 8.512 -4.782 -2.213 1.00 30.31 61 ALA A O 13
ATOM 16081 N N . THR A 1 62 ? 7.463 -5.760 -3.969 1.00 32.04 62 THR A N 13
ATOM 16082 C CA . THR A 1 62 ? 8.063 -4.905 -4.995 1.00 21.43 62 THR A CA 13
ATOM 16083 C C . THR A 1 62 ? 7.244 -3.605 -5.072 1.00 50.45 62 THR A C 13
ATOM 16084 O O . THR A 1 62 ? 6.113 -3.595 -5.583 1.00 2.31 62 THR A O 13
ATOM 16095 N N . ILE A 1 63 ? 7.785 -2.521 -4.491 1.00 21.43 63 ILE A N 13
ATOM 16096 C CA . ILE A 1 63 ? 7.135 -1.215 -4.436 1.00 71.52 63 ILE A CA 13
ATOM 16097 C C . ILE A 1 63 ? 7.585 -0.368 -5.633 1.00 72.40 63 ILE A C 13
ATOM 16098 O O . ILE A 1 63 ? 8.777 -0.058 -5.771 1.00 43.52 63 ILE A O 13
ATOM 16114 N N . ARG A 1 64 ? 6.627 -0.012 -6.501 1.00 71.30 64 ARG A N 13
ATOM 16115 C CA . ARG A 1 64 ? 6.863 0.911 -7.614 1.00 12.25 64 ARG A CA 13
ATOM 16116 C C . ARG A 1 64 ? 6.533 2.310 -7.106 1.00 13.01 64 ARG A C 13
ATOM 16117 O O . ARG A 1 64 ? 5.363 2.690 -6.991 1.00 41.32 64 ARG A O 13
ATOM 16138 N N . LYS A 1 65 ? 7.585 3.039 -6.746 1.00 63.10 65 LYS A N 13
ATOM 16139 C CA . LYS A 1 65 ? 7.488 4.351 -6.127 1.00 72.12 65 LYS A CA 13
ATOM 16140 C C . LYS A 1 65 ? 7.603 5.424 -7.206 1.00 62.00 65 LYS A C 13
ATOM 16141 O O . LYS A 1 65 ? 8.685 5.623 -7.774 1.00 13.25 65 LYS A O 13
ATOM 16160 N N . THR A 1 66 ? 6.483 6.066 -7.522 1.00 15.04 66 THR A N 13
ATOM 16161 C CA . THR A 1 66 ? 6.437 7.185 -8.460 1.00 12.12 66 THR A CA 13
ATOM 16162 C C . THR A 1 66 ? 6.042 8.449 -7.704 1.00 13.54 66 THR A C 13
ATOM 16163 O O . THR A 1 66 ? 5.081 8.443 -6.939 1.00 71.02 66 THR A O 13
ATOM 16174 N N . GLY A 1 67 ? 6.822 9.500 -7.879 1.00 51.32 67 GLY A N 13
ATOM 16175 C CA . GLY A 1 67 ? 6.429 10.843 -7.480 1.00 1.32 67 GLY A CA 13
ATOM 16176 C C . GLY A 1 67 ? 6.399 11.754 -8.686 1.00 70.40 67 GLY A C 13
ATOM 16177 O O . GLY A 1 67 ? 6.745 11.327 -9.799 1.00 34.40 67 GLY A O 13
ATOM 16181 N N . GLY A 1 68 ? 5.954 12.998 -8.490 1.00 43.54 68 GLY A N 13
ATOM 16182 C CA . GLY A 1 68 ? 6.091 14.034 -9.509 1.00 54.33 68 GLY A CA 13
ATOM 16183 C C . GLY A 1 68 ? 7.556 14.382 -9.706 1.00 2.52 68 GLY A C 13
ATOM 16184 O O . GLY A 1 68 ? 8.099 14.205 -10.803 1.00 31.34 68 GLY A O 13
ATOM 16188 N N . SER A 1 69 ? 8.177 14.873 -8.603 1.00 73.10 69 SER A N 13
ATOM 16189 C CA . SER A 1 69 ? 9.637 15.066 -8.460 1.00 63.23 69 SER A CA 13
ATOM 16190 C C . SER A 1 69 ? 10.221 16.063 -9.487 1.00 51.42 69 SER A C 13
ATOM 16191 O O . SER A 1 69 ? 11.438 16.138 -9.653 1.00 32.51 69 SER A O 13
ATOM 16199 N N . LEU A 1 70 ? 9.348 16.857 -10.136 1.00 44.10 70 LEU A N 13
ATOM 16200 C CA . LEU A 1 70 ? 9.737 17.784 -11.216 1.00 40.44 70 LEU A CA 13
ATOM 16201 C C . LEU A 1 70 ? 10.341 19.064 -10.580 1.00 11.03 70 LEU A C 13
ATOM 16202 O O . LEU A 1 70 ? 9.684 20.106 -10.477 1.00 15.52 70 LEU A O 13
ATOM 16218 N N . GLU A 1 71 ? 11.596 18.949 -10.121 1.00 42.53 71 GLU A N 13
ATOM 16219 C CA . GLU A 1 71 ? 12.321 20.046 -9.452 1.00 32.24 71 GLU A CA 13
ATOM 16220 C C . GLU A 1 71 ? 13.310 20.703 -10.428 1.00 13.11 71 GLU A C 13
ATOM 16221 O O . GLU A 1 71 ? 14.531 20.720 -10.201 1.00 72.53 71 GLU A O 13
ATOM 16233 N N . HIS A 1 72 ? 12.778 21.199 -11.546 1.00 70.12 72 HIS A N 13
ATOM 16234 C CA . HIS A 1 72 ? 13.529 22.068 -12.476 1.00 21.55 72 HIS A CA 13
ATOM 16235 C C . HIS A 1 72 ? 13.549 23.496 -11.887 1.00 22.34 72 HIS A C 13
ATOM 16236 O O . HIS A 1 72 ? 12.743 23.799 -10.994 1.00 13.33 72 HIS A O 13
ATOM 16251 N N . HIS A 1 73 ? 14.474 24.362 -12.357 1.00 12.50 73 HIS A N 13
ATOM 16252 C CA . HIS A 1 73 ? 14.495 25.779 -11.956 1.00 63.34 73 HIS A CA 13
ATOM 16253 C C . HIS A 1 73 ? 13.203 26.467 -12.444 1.00 54.05 73 HIS A C 13
ATOM 16254 O O . HIS A 1 73 ? 13.017 26.656 -13.658 1.00 4.42 73 HIS A O 13
ATOM 16269 N N . HIS A 1 74 ? 12.315 26.786 -11.479 1.00 12.41 74 HIS A N 13
ATOM 16270 C CA . HIS A 1 74 ? 11.026 27.453 -11.725 1.00 24.11 74 HIS A CA 13
ATOM 16271 C C . HIS A 1 74 ? 11.234 28.792 -12.457 1.00 24.12 74 HIS A C 13
ATOM 16272 O O . HIS A 1 74 ? 12.145 29.559 -12.122 1.00 11.02 74 HIS A O 13
ATOM 16287 N N . HIS A 1 75 ? 10.402 29.032 -13.468 1.00 54.10 75 HIS A N 13
ATOM 16288 C CA . HIS A 1 75 ? 10.472 30.212 -14.333 1.00 0.42 75 HIS A CA 13
ATOM 16289 C C . HIS A 1 75 ? 9.057 30.574 -14.809 1.00 0.24 75 HIS A C 13
ATOM 16290 O O . HIS A 1 75 ? 8.113 29.783 -14.637 1.00 74.40 75 HIS A O 13
ATOM 16305 N N . HIS A 1 76 ? 8.927 31.754 -15.434 1.00 12.11 76 HIS A N 13
ATOM 16306 C CA . HIS A 1 76 ? 7.659 32.210 -16.023 1.00 22.41 76 HIS A CA 13
ATOM 16307 C C . HIS A 1 76 ? 7.404 31.462 -17.355 1.00 54.13 76 HIS A C 13
ATOM 16308 O O . HIS A 1 76 ? 8.050 31.729 -18.376 1.00 22.34 76 HIS A O 13
ATOM 16323 N N . HIS A 1 77 ? 6.531 30.448 -17.290 1.00 75.21 77 HIS A N 13
ATOM 16324 C CA . HIS A 1 77 ? 6.067 29.704 -18.468 1.00 60.45 77 HIS A CA 13
ATOM 16325 C C . HIS A 1 77 ? 4.918 30.501 -19.137 1.00 32.54 77 HIS A C 13
ATOM 16326 O O . HIS A 1 77 ? 3.794 30.528 -18.585 1.00 4.22 77 HIS A O 13
ATOM 16342 N N . MET A 1 1 ? 0.160 12.599 -3.965 1.00 42.24 1 MET A N 14
ATOM 16343 C CA . MET A 1 1 ? 0.752 12.798 -5.309 1.00 13.12 1 MET A CA 14
ATOM 16344 C C . MET A 1 1 ? 1.862 11.758 -5.596 1.00 33.04 1 MET A C 14
ATOM 16345 O O . MET A 1 1 ? 2.310 11.626 -6.741 1.00 11.01 1 MET A O 14
ATOM 16361 N N . VAL A 1 2 ? 2.309 11.027 -4.549 1.00 13.11 2 VAL A N 14
ATOM 16362 C CA . VAL A 1 2 ? 3.292 9.933 -4.688 1.00 13.25 2 VAL A CA 14
ATOM 16363 C C . VAL A 1 2 ? 2.538 8.618 -4.971 1.00 32.45 2 VAL A C 14
ATOM 16364 O O . VAL A 1 2 ? 1.826 8.118 -4.099 1.00 34.10 2 VAL A O 14
ATOM 16377 N N . ASP A 1 3 ? 2.701 8.078 -6.182 1.00 0.10 3 ASP A N 14
ATOM 16378 C CA . ASP A 1 3 ? 2.048 6.826 -6.602 1.00 61.11 3 ASP A CA 14
ATOM 16379 C C . ASP A 1 3 ? 2.957 5.646 -6.232 1.00 23.04 3 ASP A C 14
ATOM 16380 O O . ASP A 1 3 ? 4.087 5.546 -6.729 1.00 63.32 3 ASP A O 14
ATOM 16389 N N . LEU A 1 4 ? 2.472 4.791 -5.324 1.00 42.31 4 LEU A N 14
ATOM 16390 C CA . LEU A 1 4 ? 3.130 3.536 -4.944 1.00 22.01 4 LEU A CA 14
ATOM 16391 C C . LEU A 1 4 ? 2.301 2.376 -5.513 1.00 14.42 4 LEU A C 14
ATOM 16392 O O . LEU A 1 4 ? 1.165 2.157 -5.078 1.00 0.35 4 LEU A O 14
ATOM 16408 N N . LYS A 1 5 ? 2.853 1.666 -6.515 1.00 5.04 5 LYS A N 14
ATOM 16409 C CA . LYS A 1 5 ? 2.205 0.472 -7.084 1.00 71.44 5 LYS A CA 14
ATOM 16410 C C . LYS A 1 5 ? 2.754 -0.746 -6.348 1.00 21.43 5 LYS A C 14
ATOM 16411 O O . LYS A 1 5 ? 3.953 -1.041 -6.440 1.00 41.31 5 LYS A O 14
ATOM 16430 N N . ILE A 1 6 ? 1.880 -1.432 -5.609 1.00 40.10 6 ILE A N 14
ATOM 16431 C CA . ILE A 1 6 ? 2.266 -2.541 -4.741 1.00 3.14 6 ILE A CA 14
ATOM 16432 C C . ILE A 1 6 ? 1.962 -3.858 -5.457 1.00 62.13 6 ILE A C 14
ATOM 16433 O O . ILE A 1 6 ? 0.796 -4.256 -5.574 1.00 65.33 6 ILE A O 14
ATOM 16449 N N . ASP A 1 7 ? 3.011 -4.512 -5.963 1.00 15.40 7 ASP A N 14
ATOM 16450 C CA . ASP A 1 7 ? 2.913 -5.868 -6.503 1.00 55.41 7 ASP A CA 14
ATOM 16451 C C . ASP A 1 7 ? 2.568 -6.853 -5.383 1.00 55.23 7 ASP A C 14
ATOM 16452 O O . ASP A 1 7 ? 3.407 -7.126 -4.514 1.00 1.22 7 ASP A O 14
ATOM 16461 N N . VAL A 1 8 ? 1.324 -7.379 -5.401 1.00 71.22 8 VAL A N 14
ATOM 16462 C CA . VAL A 1 8 ? 0.799 -8.260 -4.339 1.00 52.35 8 VAL A CA 14
ATOM 16463 C C . VAL A 1 8 ? 0.723 -9.706 -4.854 1.00 10.31 8 VAL A C 14
ATOM 16464 O O . VAL A 1 8 ? 0.418 -9.954 -6.030 1.00 21.52 8 VAL A O 14
ATOM 16477 N N . SER A 1 9 ? 1.029 -10.641 -3.963 1.00 4.53 9 SER A N 14
ATOM 16478 C CA . SER A 1 9 ? 1.134 -12.073 -4.264 1.00 3.41 9 SER A CA 14
ATOM 16479 C C . SER A 1 9 ? -0.195 -12.818 -3.997 1.00 24.03 9 SER A C 14
ATOM 16480 O O . SER A 1 9 ? -0.347 -13.976 -4.417 1.00 44.40 9 SER A O 14
ATOM 16488 N N . ASP A 1 10 ? -1.158 -12.154 -3.322 1.00 71.51 10 ASP A N 14
ATOM 16489 C CA . ASP A 1 10 ? -2.421 -12.800 -2.901 1.00 41.42 10 ASP A CA 14
ATOM 16490 C C . ASP A 1 10 ? -3.530 -11.753 -2.636 1.00 63.34 10 ASP A C 14
ATOM 16491 O O . ASP A 1 10 ? -3.248 -10.558 -2.516 1.00 71.52 10 ASP A O 14
ATOM 16500 N N . ASP A 1 11 ? -4.798 -12.236 -2.534 1.00 21.45 11 ASP A N 14
ATOM 16501 C CA . ASP A 1 11 ? -6.000 -11.390 -2.347 1.00 2.33 11 ASP A CA 14
ATOM 16502 C C . ASP A 1 11 ? -6.167 -11.010 -0.865 1.00 65.22 11 ASP A C 14
ATOM 16503 O O . ASP A 1 11 ? -6.379 -9.846 -0.549 1.00 64.23 11 ASP A O 14
ATOM 16512 N N . GLU A 1 12 ? -6.050 -12.015 0.032 1.00 61.32 12 GLU A N 14
ATOM 16513 C CA . GLU A 1 12 ? -6.140 -11.825 1.502 1.00 43.03 12 GLU A CA 14
ATOM 16514 C C . GLU A 1 12 ? -5.027 -10.871 1.984 1.00 22.44 12 GLU A C 14
ATOM 16515 O O . GLU A 1 12 ? -5.253 -9.982 2.820 1.00 61.10 12 GLU A O 14
ATOM 16527 N N . GLU A 1 13 ? -3.836 -11.074 1.409 1.00 12.23 13 GLU A N 14
ATOM 16528 C CA . GLU A 1 13 ? -2.639 -10.256 1.656 1.00 13.34 13 GLU A CA 14
ATOM 16529 C C . GLU A 1 13 ? -2.848 -8.804 1.162 1.00 73.50 13 GLU A C 14
ATOM 16530 O O . GLU A 1 13 ? -2.376 -7.851 1.790 1.00 62.12 13 GLU A O 14
ATOM 16542 N N . ALA A 1 14 ? -3.576 -8.660 0.039 1.00 21.01 14 ALA A N 14
ATOM 16543 C CA . ALA A 1 14 ? -3.920 -7.344 -0.539 1.00 72.43 14 ALA A CA 14
ATOM 16544 C C . ALA A 1 14 ? -4.942 -6.589 0.345 1.00 23.23 14 ALA A C 14
ATOM 16545 O O . ALA A 1 14 ? -4.845 -5.372 0.504 1.00 50.51 14 ALA A O 14
ATOM 16552 N N . GLU A 1 15 ? -5.929 -7.337 0.894 1.00 51.21 15 GLU A N 14
ATOM 16553 C CA . GLU A 1 15 ? -6.898 -6.836 1.907 1.00 64.30 15 GLU A CA 14
ATOM 16554 C C . GLU A 1 15 ? -6.179 -6.341 3.169 1.00 51.14 15 GLU A C 14
ATOM 16555 O O . GLU A 1 15 ? -6.636 -5.398 3.822 1.00 53.11 15 GLU A O 14
ATOM 16567 N N . LYS A 1 16 ? -5.066 -7.021 3.503 1.00 23.03 16 LYS A N 14
ATOM 16568 C CA . LYS A 1 16 ? -4.182 -6.641 4.614 1.00 2.24 16 LYS A CA 14
ATOM 16569 C C . LYS A 1 16 ? -3.474 -5.305 4.326 1.00 11.54 16 LYS A C 14
ATOM 16570 O O . LYS A 1 16 ? -3.348 -4.477 5.226 1.00 13.34 16 LYS A O 14
ATOM 16589 N N . ILE A 1 17 ? -3.029 -5.103 3.066 1.00 24.41 17 ILE A N 14
ATOM 16590 C CA . ILE A 1 17 ? -2.410 -3.829 2.630 1.00 44.12 17 ILE A CA 14
ATOM 16591 C C . ILE A 1 17 ? -3.406 -2.675 2.841 1.00 62.12 17 ILE A C 14
ATOM 16592 O O . ILE A 1 17 ? -3.097 -1.684 3.509 1.00 62.11 17 ILE A O 14
ATOM 16608 N N . ILE A 1 18 ? -4.623 -2.875 2.308 1.00 64.04 18 ILE A N 14
ATOM 16609 C CA . ILE A 1 18 ? -5.736 -1.924 2.431 1.00 24.42 18 ILE A CA 14
ATOM 16610 C C . ILE A 1 18 ? -6.135 -1.721 3.922 1.00 21.52 18 ILE A C 14
ATOM 16611 O O . ILE A 1 18 ? -6.457 -0.606 4.324 1.00 50.51 18 ILE A O 14
ATOM 16627 N N . ARG A 1 19 ? -6.041 -2.790 4.748 1.00 4.20 19 ARG A N 14
ATOM 16628 C CA . ARG A 1 19 ? -6.413 -2.719 6.184 1.00 44.41 19 ARG A CA 14
ATOM 16629 C C . ARG A 1 19 ? -5.471 -1.774 6.944 1.00 64.41 19 ARG A C 14
ATOM 16630 O O . ARG A 1 19 ? -5.932 -0.900 7.684 1.00 4.51 19 ARG A O 14
ATOM 16651 N N . GLU A 1 20 ? -4.151 -1.938 6.725 1.00 42.01 20 GLU A N 14
ATOM 16652 C CA . GLU A 1 20 ? -3.122 -1.170 7.449 1.00 51.42 20 GLU A CA 14
ATOM 16653 C C . GLU A 1 20 ? -3.150 0.310 7.036 1.00 32.15 20 GLU A C 14
ATOM 16654 O O . GLU A 1 20 ? -3.155 1.196 7.898 1.00 23.22 20 GLU A O 14
ATOM 16666 N N . ILE A 1 21 ? -3.208 0.564 5.712 1.00 3.02 21 ILE A N 14
ATOM 16667 C CA . ILE A 1 21 ? -3.131 1.931 5.169 1.00 71.24 21 ILE A CA 14
ATOM 16668 C C . ILE A 1 21 ? -4.386 2.747 5.550 1.00 53.43 21 ILE A C 14
ATOM 16669 O O . ILE A 1 21 ? -4.266 3.879 6.002 1.00 13.35 21 ILE A O 14
ATOM 16685 N N . ARG A 1 22 ? -5.583 2.156 5.379 1.00 41.11 22 ARG A N 14
ATOM 16686 C CA . ARG A 1 22 ? -6.866 2.836 5.690 1.00 20.23 22 ARG A CA 14
ATOM 16687 C C . ARG A 1 22 ? -7.080 3.055 7.211 1.00 10.40 22 ARG A C 14
ATOM 16688 O O . ARG A 1 22 ? -7.766 4.007 7.603 1.00 34.30 22 ARG A O 14
ATOM 16709 N N . GLU A 1 23 ? -6.502 2.169 8.051 1.00 73.22 23 GLU A N 14
ATOM 16710 C CA . GLU A 1 23 ? -6.617 2.266 9.528 1.00 65.21 23 GLU A CA 14
ATOM 16711 C C . GLU A 1 23 ? -5.875 3.509 10.061 1.00 33.12 23 GLU A C 14
ATOM 16712 O O . GLU A 1 23 ? -6.397 4.273 10.887 1.00 12.42 23 GLU A O 14
ATOM 16724 N N . GLN A 1 24 ? -4.658 3.698 9.543 1.00 45.04 24 GLN A N 14
ATOM 16725 C CA . GLN A 1 24 ? -3.725 4.737 9.999 1.00 44.11 24 GLN A CA 14
ATOM 16726 C C . GLN A 1 24 ? -4.027 6.055 9.263 1.00 2.34 24 GLN A C 14
ATOM 16727 O O . GLN A 1 24 ? -4.013 7.140 9.854 1.00 52.13 24 GLN A O 14
ATOM 16741 N N . TRP A 1 25 ? -4.306 5.928 7.965 1.00 12.35 25 TRP A N 14
ATOM 16742 C CA . TRP A 1 25 ? -4.642 7.051 7.074 1.00 63.11 25 TRP A CA 14
ATOM 16743 C C . TRP A 1 25 ? -6.055 6.846 6.466 1.00 53.23 25 TRP A C 14
ATOM 16744 O O . TRP A 1 25 ? -6.196 6.144 5.453 1.00 31.14 25 TRP A O 14
ATOM 16765 N N . PRO A 1 26 ? -7.130 7.429 7.084 1.00 13.40 26 PRO A N 14
ATOM 16766 C CA . PRO A 1 26 ? -8.519 7.333 6.549 1.00 70.33 26 PRO A CA 14
ATOM 16767 C C . PRO A 1 26 ? -8.750 8.217 5.295 1.00 41.14 26 PRO A C 14
ATOM 16768 O O . PRO A 1 26 ? -9.722 8.021 4.558 1.00 23.21 26 PRO A O 14
ATOM 16779 N N . LYS A 1 27 ? -7.875 9.217 5.090 1.00 22.00 27 LYS A N 14
ATOM 16780 C CA . LYS A 1 27 ? -7.943 10.153 3.947 1.00 54.24 27 LYS A CA 14
ATOM 16781 C C . LYS A 1 27 ? -6.838 9.851 2.903 1.00 24.53 27 LYS A C 14
ATOM 16782 O O . LYS A 1 27 ? -6.394 10.745 2.172 1.00 64.32 27 LYS A O 14
ATOM 16801 N N . ALA A 1 28 ? -6.421 8.573 2.821 1.00 51.34 28 ALA A N 14
ATOM 16802 C CA . ALA A 1 28 ? -5.340 8.137 1.914 1.00 31.11 28 ALA A CA 14
ATOM 16803 C C . ALA A 1 28 ? -5.989 7.377 0.765 1.00 65.21 28 ALA A C 14
ATOM 16804 O O . ALA A 1 28 ? -6.579 6.317 1.015 1.00 14.44 28 ALA A O 14
ATOM 16811 N N . THR A 1 29 ? -5.930 7.910 -0.460 1.00 31.43 29 THR A N 14
ATOM 16812 C CA . THR A 1 29 ? -6.534 7.249 -1.622 1.00 12.42 29 THR A CA 14
ATOM 16813 C C . THR A 1 29 ? -5.834 5.901 -1.921 1.00 73.31 29 THR A C 14
ATOM 16814 O O . THR A 1 29 ? -4.701 5.869 -2.424 1.00 40.01 29 THR A O 14
ATOM 16825 N N . VAL A 1 30 ? -6.509 4.807 -1.544 1.00 22.03 30 VAL A N 14
ATOM 16826 C CA . VAL A 1 30 ? -6.127 3.437 -1.917 1.00 4.23 30 VAL A CA 14
ATOM 16827 C C . VAL A 1 30 ? -7.053 2.980 -3.056 1.00 42.33 30 VAL A C 14
ATOM 16828 O O . VAL A 1 30 ? -8.268 3.212 -3.012 1.00 12.32 30 VAL A O 14
ATOM 16841 N N . THR A 1 31 ? -6.465 2.339 -4.058 1.00 64.22 31 THR A N 14
ATOM 16842 C CA . THR A 1 31 ? -7.158 1.825 -5.232 1.00 34.23 31 THR A CA 14
ATOM 16843 C C . THR A 1 31 ? -6.752 0.360 -5.400 1.00 24.10 31 THR A C 14
ATOM 16844 O O . THR A 1 31 ? -5.556 0.037 -5.387 1.00 30.24 31 THR A O 14
ATOM 16855 N N . ARG A 1 32 ? -7.738 -0.518 -5.532 1.00 53.34 32 ARG A N 14
ATOM 16856 C CA . ARG A 1 32 ? -7.511 -1.945 -5.733 1.00 30.50 32 ARG A CA 14
ATOM 16857 C C . ARG A 1 32 ? -7.663 -2.246 -7.227 1.00 30.42 32 ARG A C 14
ATOM 16858 O O . ARG A 1 32 ? -8.632 -1.808 -7.858 1.00 3.20 32 ARG A O 14
ATOM 16879 N N . THR A 1 33 ? -6.696 -2.977 -7.781 1.00 3.31 33 THR A N 14
ATOM 16880 C CA . THR A 1 33 ? -6.716 -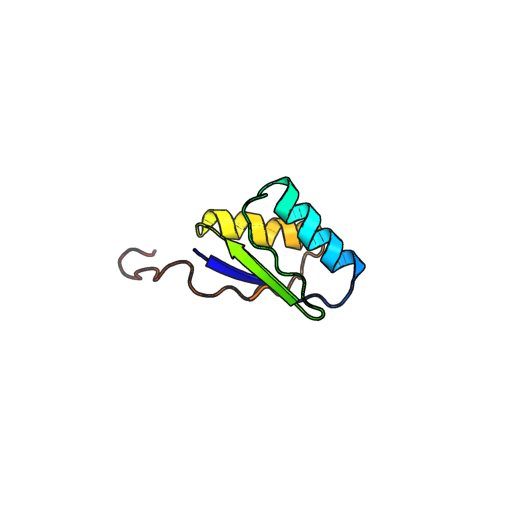3.459 -9.168 1.00 74.02 33 THR A CA 14
ATOM 16881 C C . THR A 1 33 ? -6.321 -4.942 -9.119 1.00 35.51 33 THR A C 14
ATOM 16882 O O . THR A 1 33 ? -5.530 -5.328 -8.242 1.00 72.22 33 THR A O 14
ATOM 16893 N N . ASN A 1 34 ? -6.871 -5.790 -10.004 1.00 43.24 34 ASN A N 14
ATOM 16894 C CA . ASN A 1 34 ? -6.439 -7.200 -10.082 1.00 32.54 34 ASN A CA 14
ATOM 16895 C C . ASN A 1 34 ? -4.944 -7.276 -10.465 1.00 1.52 34 ASN A C 14
ATOM 16896 O O . ASN A 1 34 ? -4.570 -6.998 -11.613 1.00 55.15 34 ASN A O 14
ATOM 16907 N N . GLY A 1 35 ? -4.106 -7.591 -9.468 1.00 30.03 35 GLY A N 14
ATOM 16908 C CA . GLY A 1 35 ? -2.664 -7.747 -9.657 1.00 14.13 35 GLY A CA 14
ATOM 16909 C C . GLY A 1 35 ? -1.872 -6.868 -8.705 1.00 24.23 35 GLY A C 14
ATOM 16910 O O . GLY A 1 35 ? -0.873 -7.313 -8.120 1.00 52.31 35 GLY A O 14
ATOM 16914 N N . ASP A 1 36 ? -2.331 -5.612 -8.533 1.00 10.21 36 ASP A N 14
ATOM 16915 C CA . ASP A 1 36 ? -1.593 -4.578 -7.771 1.00 54.13 36 ASP A CA 14
ATOM 16916 C C . ASP A 1 36 ? -2.535 -3.751 -6.870 1.00 52.43 36 ASP A C 14
ATOM 16917 O O . ASP A 1 36 ? -3.730 -3.634 -7.130 1.00 52.15 36 ASP A O 14
ATOM 16926 N N . ILE A 1 37 ? -1.967 -3.179 -5.798 1.00 11.41 37 ILE A N 14
ATOM 16927 C CA . ILE A 1 37 ? -2.637 -2.162 -4.965 1.00 64.24 37 ILE A CA 14
ATOM 16928 C C . ILE A 1 37 ? -1.974 -0.803 -5.232 1.00 3.15 37 ILE A C 14
ATOM 16929 O O . ILE A 1 37 ? -0.817 -0.592 -4.866 1.00 33.23 37 ILE A O 14
ATOM 16945 N N . LYS A 1 38 ? -2.700 0.102 -5.893 1.00 15.52 38 LYS A N 14
ATOM 16946 C CA . LYS A 1 38 ? -2.221 1.462 -6.154 1.00 11.12 38 LYS A CA 14
ATOM 16947 C C . LYS A 1 38 ? -2.534 2.332 -4.932 1.00 61.11 38 LYS A C 14
ATOM 16948 O O . LYS A 1 38 ? -3.608 2.225 -4.341 1.00 31.52 38 LYS A O 14
ATOM 16967 N N . LEU A 1 39 ? -1.577 3.177 -4.561 1.00 32.31 39 LEU A N 14
ATOM 16968 C CA . LEU A 1 39 ? -1.668 4.031 -3.375 1.00 1.22 39 LEU A CA 14
ATOM 16969 C C . LEU A 1 39 ? -1.165 5.434 -3.725 1.00 72.11 39 LEU A C 14
ATOM 16970 O O . LEU A 1 39 ? -0.238 5.576 -4.522 1.00 74.30 39 LEU A O 14
ATOM 16986 N N . ASP A 1 40 ? -1.791 6.460 -3.135 1.00 14.43 40 ASP A N 14
ATOM 16987 C CA . ASP A 1 40 ? -1.397 7.857 -3.334 1.00 73.13 40 ASP A CA 14
ATOM 16988 C C . ASP A 1 40 ? -1.113 8.486 -1.964 1.00 60.04 40 ASP A C 14
ATOM 16989 O O . ASP A 1 40 ? -2.032 8.688 -1.154 1.00 21.24 40 ASP A O 14
ATOM 16998 N N . ALA A 1 41 ? 0.174 8.730 -1.700 1.00 31.44 41 ALA A N 14
ATOM 16999 C CA . ALA A 1 41 ? 0.636 9.406 -0.490 1.00 20.04 41 ALA A CA 14
ATOM 17000 C C . ALA A 1 41 ? 0.559 10.917 -0.698 1.00 51.14 41 ALA A C 14
ATOM 17001 O O . ALA A 1 41 ? 1.103 11.443 -1.676 1.00 0.23 41 ALA A O 14
ATOM 17008 N N . GLN A 1 42 ? -0.119 11.600 0.235 1.00 32.45 42 GLN A N 14
ATOM 17009 C CA . GLN A 1 42 ? -0.390 13.047 0.146 1.00 15.33 42 GLN A CA 14
ATOM 17010 C C . GLN A 1 42 ? 0.878 13.881 0.430 1.00 62.13 42 GLN A C 14
ATOM 17011 O O . GLN A 1 42 ? 0.925 15.070 0.098 1.00 34.42 42 GLN A O 14
ATOM 17025 N N . THR A 1 43 ? 1.884 13.246 1.068 1.00 3.25 43 THR A N 14
ATOM 17026 C CA . THR A 1 43 ? 3.224 13.830 1.254 1.00 61.44 43 THR A CA 14
ATOM 17027 C C . THR A 1 43 ? 4.304 12.718 1.240 1.00 42.04 43 THR A C 14
ATOM 17028 O O . THR A 1 43 ? 4.007 11.540 1.494 1.00 72.13 43 THR A O 14
ATOM 17039 N N . GLU A 1 44 ? 5.551 13.122 0.933 1.00 55.05 44 GLU A N 14
ATOM 17040 C CA . GLU A 1 44 ? 6.685 12.204 0.653 1.00 65.30 44 GLU A CA 14
ATOM 17041 C C . GLU A 1 44 ? 7.119 11.389 1.899 1.00 25.43 44 GLU A C 14
ATOM 17042 O O . GLU A 1 44 ? 7.423 10.198 1.792 1.00 12.34 44 GLU A O 14
ATOM 17054 N N . LYS A 1 45 ? 7.110 12.038 3.074 1.00 3.24 45 LYS A N 14
ATOM 17055 C CA . LYS A 1 45 ? 7.526 11.423 4.356 1.00 54.12 45 LYS A CA 14
ATOM 17056 C C . LYS A 1 45 ? 6.452 10.444 4.880 1.00 30.23 45 LYS A C 14
ATOM 17057 O O . LYS A 1 45 ? 6.738 9.564 5.701 1.00 72.21 45 LYS A O 14
ATOM 17076 N N . GLU A 1 46 ? 5.228 10.575 4.334 1.00 14.04 46 GLU A N 14
ATOM 17077 C CA . GLU A 1 46 ? 4.087 9.720 4.676 1.00 4.35 46 GLU A CA 14
ATOM 17078 C C . GLU A 1 46 ? 4.158 8.438 3.829 1.00 11.10 46 GLU A C 14
ATOM 17079 O O . GLU A 1 46 ? 3.840 7.356 4.316 1.00 14.12 46 GLU A O 14
ATOM 17091 N N . ALA A 1 47 ? 4.603 8.593 2.555 1.00 3.13 47 ALA A N 14
ATOM 17092 C CA . ALA A 1 47 ? 4.846 7.468 1.620 1.00 14.43 47 ALA A CA 14
ATOM 17093 C C . ALA A 1 47 ? 5.783 6.402 2.203 1.00 33.14 47 ALA A C 14
ATOM 17094 O O . ALA A 1 47 ? 5.577 5.210 1.992 1.00 11.44 47 ALA A O 14
ATOM 17101 N N . GLU A 1 48 ? 6.800 6.868 2.937 1.00 42.40 48 GLU A N 14
ATOM 17102 C CA . GLU A 1 48 ? 7.822 6.010 3.555 1.00 3.25 48 GLU A CA 14
ATOM 17103 C C . GLU A 1 48 ? 7.217 5.114 4.664 1.00 63.44 48 GLU A C 14
ATOM 17104 O O . GLU A 1 48 ? 7.645 3.976 4.859 1.00 4.32 48 GLU A O 14
ATOM 17116 N N . LYS A 1 49 ? 6.222 5.667 5.372 1.00 71.44 49 LYS A N 14
ATOM 17117 C CA . LYS A 1 49 ? 5.473 4.971 6.441 1.00 24.21 49 LYS A CA 14
ATOM 17118 C C . LYS A 1 49 ? 4.439 3.979 5.835 1.00 21.10 49 LYS A C 14
ATOM 17119 O O . LYS A 1 49 ? 4.211 2.877 6.356 1.00 73.20 49 LYS A O 14
ATOM 17138 N N . MET A 1 50 ? 3.786 4.473 4.772 1.00 41.50 50 MET A N 14
ATOM 17139 C CA . MET A 1 50 ? 2.799 3.725 3.960 1.00 53.35 50 MET A CA 14
ATOM 17140 C C . MET A 1 50 ? 3.384 2.396 3.447 1.00 73.31 50 MET A C 14
ATOM 17141 O O . MET A 1 50 ? 2.892 1.312 3.791 1.00 74.12 50 MET A O 14
ATOM 17155 N N . GLU A 1 51 ? 4.445 2.504 2.636 1.00 14.20 51 GLU A N 14
ATOM 17156 C CA . GLU A 1 51 ? 5.152 1.345 2.059 1.00 63.44 51 GLU A CA 14
ATOM 17157 C C . GLU A 1 51 ? 5.738 0.417 3.147 1.00 40.51 51 GLU A C 14
ATOM 17158 O O . GLU A 1 51 ? 5.932 -0.765 2.902 1.00 65.45 51 GLU A O 14
ATOM 17170 N N . LYS A 1 52 ? 6.015 0.985 4.336 1.00 4.44 52 LYS A N 14
ATOM 17171 C CA . LYS A 1 52 ? 6.532 0.239 5.495 1.00 0.31 52 LYS A CA 14
ATOM 17172 C C . LYS A 1 52 ? 5.425 -0.645 6.102 1.00 21.12 52 LYS A C 14
ATOM 17173 O O . LYS A 1 52 ? 5.686 -1.796 6.455 1.00 31.22 52 LYS A O 14
ATOM 17192 N N . ALA A 1 53 ? 4.186 -0.102 6.178 1.00 40.33 53 ALA A N 14
ATOM 17193 C CA . ALA A 1 53 ? 2.994 -0.864 6.629 1.00 2.51 53 ALA A CA 14
ATOM 17194 C C . ALA A 1 53 ? 2.740 -2.060 5.694 1.00 1.41 53 ALA A C 14
ATOM 17195 O O . ALA A 1 53 ? 2.427 -3.172 6.144 1.00 50.31 53 ALA A O 14
ATOM 17202 N N . VAL A 1 54 ? 2.880 -1.781 4.385 1.00 33.23 54 VAL A N 14
ATOM 17203 C CA . VAL A 1 54 ? 2.855 -2.787 3.308 1.00 30.43 54 VAL A CA 14
ATOM 17204 C C . VAL A 1 54 ? 3.918 -3.899 3.532 1.00 31.41 54 VAL A C 14
ATOM 17205 O O . VAL A 1 54 ? 3.592 -5.086 3.507 1.00 11.00 54 VAL A O 14
ATOM 17218 N N . LYS A 1 55 ? 5.183 -3.487 3.736 1.00 3.32 55 LYS A N 14
ATOM 17219 C CA . LYS A 1 55 ? 6.317 -4.414 3.970 1.00 34.45 55 LYS A CA 14
ATOM 17220 C C . LYS A 1 55 ? 6.144 -5.266 5.250 1.00 63.32 55 LYS A C 14
ATOM 17221 O O . LYS A 1 55 ? 6.683 -6.376 5.323 1.00 44.02 55 LYS A O 14
ATOM 17240 N N . LYS A 1 56 ? 5.395 -4.753 6.247 1.00 63.14 56 LYS A N 14
ATOM 17241 C CA . LYS A 1 56 ? 5.065 -5.517 7.476 1.00 14.42 56 LYS A CA 14
ATOM 17242 C C . LYS A 1 56 ? 4.054 -6.651 7.175 1.00 61.52 56 LYS A C 14
ATOM 17243 O O . LYS A 1 56 ? 3.973 -7.627 7.918 1.00 50.23 56 LYS A O 14
ATOM 17262 N N . VAL A 1 57 ? 3.276 -6.495 6.091 1.00 33.11 57 VAL A N 14
ATOM 17263 C CA . VAL A 1 57 ? 2.359 -7.539 5.581 1.00 64.54 57 VAL A CA 14
ATOM 17264 C C . VAL A 1 57 ? 3.107 -8.500 4.633 1.00 41.10 57 VAL A C 14
ATOM 17265 O O . VAL A 1 57 ? 2.887 -9.723 4.649 1.00 11.45 57 VAL A O 14
ATOM 17278 N N . LYS A 1 58 ? 4.041 -7.930 3.864 1.00 73.35 58 LYS A N 14
ATOM 17279 C CA . LYS A 1 58 ? 4.707 -8.622 2.753 1.00 32.11 58 LYS A CA 14
ATOM 17280 C C . LYS A 1 58 ? 6.120 -8.019 2.546 1.00 15.10 58 LYS A C 14
ATOM 17281 O O . LYS A 1 58 ? 6.266 -6.957 1.932 1.00 71.54 58 LYS A O 14
ATOM 17300 N N . PRO A 1 59 ? 7.203 -8.694 3.060 1.00 44.02 59 PRO A N 14
ATOM 17301 C CA . PRO A 1 59 ? 8.603 -8.189 2.951 1.00 45.44 59 PRO A CA 14
ATOM 17302 C C . PRO A 1 59 ? 9.167 -8.305 1.511 1.00 3.04 59 PRO A C 14
ATOM 17303 O O . PRO A 1 59 ? 10.249 -7.795 1.207 1.00 71.40 59 PRO A O 14
ATOM 17314 N N . ASN A 1 60 ? 8.389 -8.966 0.636 1.00 13.24 60 ASN A N 14
ATOM 17315 C CA . ASN A 1 60 ? 8.737 -9.215 -0.774 1.00 13.05 60 ASN A CA 14
ATOM 17316 C C . ASN A 1 60 ? 8.099 -8.162 -1.704 1.00 43.11 60 ASN A C 14
ATOM 17317 O O . ASN A 1 60 ? 8.207 -8.284 -2.931 1.00 33.34 60 ASN A O 14
ATOM 17328 N N . ALA A 1 61 ? 7.428 -7.148 -1.114 1.00 30.12 61 ALA A N 14
ATOM 17329 C CA . ALA A 1 61 ? 6.677 -6.129 -1.865 1.00 61.24 61 ALA A CA 14
ATOM 17330 C C . ALA A 1 61 ? 7.574 -5.341 -2.841 1.00 71.02 61 ALA A C 14
ATOM 17331 O O . ALA A 1 61 ? 8.455 -4.590 -2.410 1.00 32.32 61 ALA A O 14
ATOM 17338 N N . THR A 1 62 ? 7.328 -5.524 -4.153 1.00 22.11 62 THR A N 14
ATOM 17339 C CA . THR A 1 62 ? 7.914 -4.686 -5.204 1.00 45.41 62 THR A CA 14
ATOM 17340 C C . THR A 1 62 ? 7.071 -3.406 -5.321 1.00 23.43 62 THR A C 14
ATOM 17341 O O . THR A 1 62 ? 5.935 -3.430 -5.809 1.00 22.32 62 THR A O 14
ATOM 17352 N N . ILE A 1 63 ? 7.619 -2.311 -4.784 1.00 41.22 63 ILE A N 14
ATOM 17353 C CA . ILE A 1 63 ? 6.944 -1.016 -4.674 1.00 3.21 63 ILE A CA 14
ATOM 17354 C C . ILE A 1 63 ? 7.512 -0.067 -5.738 1.00 51.04 63 ILE A C 14
ATOM 17355 O O . ILE A 1 63 ? 8.728 0.153 -5.794 1.00 63.23 63 ILE A O 14
ATOM 17371 N N . ARG A 1 64 ? 6.625 0.466 -6.589 1.00 74.13 64 ARG A N 14
ATOM 17372 C CA . ARG A 1 64 ? 7.004 1.348 -7.698 1.00 21.43 64 ARG A CA 14
ATOM 17373 C C . ARG A 1 64 ? 6.693 2.797 -7.302 1.00 13.33 64 ARG A C 14
ATOM 17374 O O . ARG A 1 64 ? 5.527 3.177 -7.216 1.00 74.21 64 ARG A O 14
ATOM 17395 N N . LYS A 1 65 ? 7.750 3.566 -7.017 1.00 32.32 65 LYS A N 14
ATOM 17396 C CA . LYS A 1 65 ? 7.654 4.978 -6.615 1.00 25.34 65 LYS A CA 14
ATOM 17397 C C . LYS A 1 65 ? 7.529 5.889 -7.846 1.00 1.31 65 LYS A C 14
ATOM 17398 O O . LYS A 1 65 ? 8.096 5.595 -8.905 1.00 71.42 65 LYS A O 14
ATOM 17417 N N . THR A 1 66 ? 6.781 6.991 -7.698 1.00 44.24 66 THR A N 14
ATOM 17418 C CA . THR A 1 66 ? 6.821 8.123 -8.640 1.00 2.45 66 THR A CA 14
ATOM 17419 C C . THR A 1 66 ? 7.205 9.377 -7.840 1.00 32.50 66 THR A C 14
ATOM 17420 O O . THR A 1 66 ? 6.538 9.711 -6.846 1.00 62.32 66 THR A O 14
ATOM 17431 N N . GLY A 1 67 ? 8.300 10.038 -8.246 1.00 64.41 67 GLY A N 14
ATOM 17432 C CA . GLY A 1 67 ? 8.807 11.214 -7.545 1.00 2.10 67 GLY A CA 14
ATOM 17433 C C . GLY A 1 67 ? 8.194 12.513 -8.046 1.00 0.14 67 GLY A C 14
ATOM 17434 O O . GLY A 1 67 ? 7.499 12.531 -9.071 1.00 33.52 67 GLY A O 14
ATOM 17438 N N . GLY A 1 68 ? 8.480 13.603 -7.327 1.00 31.44 68 GLY A N 14
ATOM 17439 C CA . GLY A 1 68 ? 7.921 14.916 -7.630 1.00 14.31 68 GLY A CA 14
ATOM 17440 C C . GLY A 1 68 ? 8.899 15.830 -8.336 1.00 12.03 68 GLY A C 14
ATOM 17441 O O . GLY A 1 68 ? 9.265 16.891 -7.808 1.00 74.11 68 GLY A O 14
ATOM 17445 N N . SER A 1 69 ? 9.326 15.420 -9.539 1.00 1.44 69 SER A N 14
ATOM 17446 C CA . SER A 1 69 ? 10.127 16.272 -10.433 1.00 11.32 69 SER A CA 14
ATOM 17447 C C . SER A 1 69 ? 9.171 17.027 -11.383 1.00 63.22 69 SER A C 14
ATOM 17448 O O . SER A 1 69 ? 9.174 16.830 -12.608 1.00 73.52 69 SER A O 14
ATOM 17456 N N . LEU A 1 70 ? 8.308 17.865 -10.771 1.00 13.52 70 LEU A N 14
ATOM 17457 C CA . LEU A 1 70 ? 7.285 18.659 -11.477 1.00 72.30 70 LEU A CA 14
ATOM 17458 C C . LEU A 1 70 ? 7.862 20.035 -11.856 1.00 64.20 70 LEU A C 14
ATOM 17459 O O . LEU A 1 70 ? 9.080 20.249 -11.777 1.00 11.21 70 LEU A O 14
ATOM 17475 N N . GLU A 1 71 ? 6.988 20.962 -12.278 1.00 51.11 71 GLU A N 14
ATOM 17476 C CA . GLU A 1 71 ? 7.371 22.338 -12.605 1.00 72.33 71 GLU A CA 14
ATOM 17477 C C . GLU A 1 71 ? 6.476 23.338 -11.845 1.00 21.43 71 GLU A C 14
ATOM 17478 O O . GLU A 1 71 ? 5.291 23.497 -12.174 1.00 13.01 71 GLU A O 14
ATOM 17490 N N . HIS A 1 72 ? 7.043 23.980 -10.794 1.00 51.51 72 HIS A N 14
ATOM 17491 C CA . HIS A 1 72 ? 6.452 25.194 -10.198 1.00 41.51 72 HIS A CA 14
ATOM 17492 C C . HIS A 1 72 ? 6.632 26.318 -11.227 1.00 64.24 72 HIS A C 14
ATOM 17493 O O . HIS A 1 72 ? 7.664 27.005 -11.242 1.00 31.14 72 HIS A O 14
ATOM 17508 N N . HIS A 1 73 ? 5.642 26.407 -12.136 1.00 54.43 73 HIS A N 14
ATOM 17509 C CA . HIS A 1 73 ? 5.726 27.174 -13.382 1.00 14.20 73 HIS A CA 14
ATOM 17510 C C . HIS A 1 73 ? 5.978 28.671 -13.121 1.00 32.53 73 HIS A C 14
ATOM 17511 O O . HIS A 1 73 ? 5.053 29.462 -12.883 1.00 54.13 73 HIS A O 14
ATOM 17526 N N . HIS A 1 74 ? 7.263 29.012 -13.133 1.00 14.21 74 HIS A N 14
ATOM 17527 C CA . HIS A 1 74 ? 7.750 30.376 -12.946 1.00 3.41 74 HIS A CA 14
ATOM 17528 C C . HIS A 1 74 ? 7.689 31.123 -14.300 1.00 32.14 74 HIS A C 14
ATOM 17529 O O . HIS A 1 74 ? 8.519 30.901 -15.186 1.00 24.45 74 HIS A O 14
ATOM 17544 N N . HIS A 1 75 ? 6.648 31.960 -14.473 1.00 4.51 75 HIS A N 14
ATOM 17545 C CA . HIS A 1 75 ? 6.431 32.737 -15.705 1.00 42.31 75 HIS A CA 14
ATOM 17546 C C . HIS A 1 75 ? 5.662 34.037 -15.388 1.00 55.53 75 HIS A C 14
ATOM 17547 O O . HIS A 1 75 ? 4.539 33.990 -14.862 1.00 45.12 75 HIS A O 14
ATOM 17562 N N . HIS A 1 76 ? 6.290 35.182 -15.704 1.00 63.31 76 HIS A N 14
ATOM 17563 C CA . HIS A 1 76 ? 5.670 36.523 -15.614 1.00 2.34 76 HIS A CA 14
ATOM 17564 C C . HIS A 1 76 ? 5.201 36.985 -17.008 1.00 42.41 76 HIS A C 14
ATOM 17565 O O . HIS A 1 76 ? 5.499 36.341 -18.027 1.00 24.04 76 HIS A O 14
ATOM 17580 N N . HIS A 1 77 ? 4.463 38.111 -17.035 1.00 64.43 77 HIS A N 14
ATOM 17581 C CA . HIS A 1 77 ? 3.917 38.692 -18.271 1.00 13.30 77 HIS A CA 14
ATOM 17582 C C . HIS A 1 77 ? 4.955 39.658 -18.911 1.00 13.34 77 HIS A C 14
ATOM 17583 O O . HIS A 1 77 ? 5.655 39.250 -19.865 1.00 1.11 77 HIS A O 14
ATOM 17599 N N . MET A 1 1 ? 1.368 14.144 -6.578 1.00 71.02 1 MET A N 15
ATOM 17600 C CA . MET A 1 1 ? 0.782 12.806 -6.353 1.00 61.55 1 MET A CA 15
ATOM 17601 C C . MET A 1 1 ? 1.894 11.752 -6.353 1.00 62.22 1 MET A C 15
ATOM 17602 O O . MET A 1 1 ? 2.517 11.521 -7.400 1.00 72.43 1 MET A O 15
ATOM 17618 N N . VAL A 1 2 ? 2.174 11.144 -5.177 1.00 54.51 2 VAL A N 15
ATOM 17619 C CA . VAL A 1 2 ? 3.089 9.996 -5.090 1.00 33.33 2 VAL A CA 15
ATOM 17620 C C . VAL A 1 2 ? 2.284 8.718 -5.381 1.00 54.14 2 VAL A C 15
ATOM 17621 O O . VAL A 1 2 ? 1.447 8.292 -4.577 1.00 71.53 2 VAL A O 15
ATOM 17634 N N . ASP A 1 3 ? 2.541 8.147 -6.559 1.00 11.43 3 ASP A N 15
ATOM 17635 C CA . ASP A 1 3 ? 1.873 6.952 -7.057 1.00 41.42 3 ASP A CA 15
ATOM 17636 C C . ASP A 1 3 ? 2.625 5.713 -6.545 1.00 53.33 3 ASP A C 15
ATOM 17637 O O . ASP A 1 3 ? 3.730 5.415 -7.015 1.00 10.42 3 ASP A O 15
ATOM 17646 N N . LEU A 1 4 ? 2.051 5.047 -5.540 1.00 73.01 4 LEU A N 15
ATOM 17647 C CA . LEU A 1 4 ? 2.598 3.817 -4.960 1.00 20.21 4 LEU A CA 15
ATOM 17648 C C . LEU A 1 4 ? 1.835 2.619 -5.545 1.00 43.10 4 LEU A C 15
ATOM 17649 O O . LEU A 1 4 ? 0.635 2.474 -5.306 1.00 4.14 4 LEU A O 15
ATOM 17665 N N . LYS A 1 5 ? 2.517 1.798 -6.356 1.00 53.25 5 LYS A N 15
ATOM 17666 C CA . LYS A 1 5 ? 1.978 0.517 -6.832 1.00 21.40 5 LYS A CA 15
ATOM 17667 C C . LYS A 1 5 ? 2.615 -0.594 -6.015 1.00 14.23 5 LYS A C 15
ATOM 17668 O O . LYS A 1 5 ? 3.830 -0.803 -6.088 1.00 35.21 5 LYS A O 15
ATOM 17687 N N . ILE A 1 6 ? 1.795 -1.308 -5.254 1.00 53.21 6 ILE A N 15
ATOM 17688 C CA . ILE A 1 6 ? 2.251 -2.438 -4.455 1.00 31.23 6 ILE A CA 15
ATOM 17689 C C . ILE A 1 6 ? 1.896 -3.724 -5.221 1.00 43.31 6 ILE A C 15
ATOM 17690 O O . ILE A 1 6 ? 0.740 -4.155 -5.233 1.00 5.40 6 ILE A O 15
ATOM 17706 N N . ASP A 1 7 ? 2.908 -4.325 -5.870 1.00 53.41 7 ASP A N 15
ATOM 17707 C CA . ASP A 1 7 ? 2.775 -5.628 -6.525 1.00 60.11 7 ASP A CA 15
ATOM 17708 C C . ASP A 1 7 ? 2.506 -6.681 -5.455 1.00 12.13 7 ASP A C 15
ATOM 17709 O O . ASP A 1 7 ? 3.281 -6.814 -4.503 1.00 71.32 7 ASP A O 15
ATOM 17718 N N . VAL A 1 8 ? 1.400 -7.412 -5.607 1.00 41.43 8 VAL A N 15
ATOM 17719 C CA . VAL A 1 8 ? 0.941 -8.420 -4.643 1.00 15.30 8 VAL A CA 15
ATOM 17720 C C . VAL A 1 8 ? 0.778 -9.773 -5.353 1.00 54.22 8 VAL A C 15
ATOM 17721 O O . VAL A 1 8 ? 0.339 -9.830 -6.510 1.00 23.12 8 VAL A O 15
ATOM 17734 N N . SER A 1 9 ? 1.165 -10.834 -4.647 1.00 60.44 9 SER A N 15
ATOM 17735 C CA . SER A 1 9 ? 1.097 -12.219 -5.134 1.00 22.43 9 SER A CA 15
ATOM 17736 C C . SER A 1 9 ? -0.186 -12.928 -4.649 1.00 52.04 9 SER A C 15
ATOM 17737 O O . SER A 1 9 ? -0.702 -13.818 -5.339 1.00 63.12 9 SER A O 15
ATOM 17745 N N . ASP A 1 10 ? -0.716 -12.513 -3.474 1.00 33.53 10 ASP A N 15
ATOM 17746 C CA . ASP A 1 10 ? -1.887 -13.171 -2.825 1.00 64.53 10 ASP A CA 15
ATOM 17747 C C . ASP A 1 10 ? -3.103 -12.225 -2.764 1.00 12.11 10 ASP A C 15
ATOM 17748 O O . ASP A 1 10 ? -2.947 -10.999 -2.828 1.00 21.53 10 ASP A O 15
ATOM 17757 N N . ASP A 1 11 ? -4.312 -12.828 -2.625 1.00 42.21 11 ASP A N 15
ATOM 17758 C CA . ASP A 1 11 ? -5.592 -12.094 -2.464 1.00 10.35 11 ASP A CA 15
ATOM 17759 C C . ASP A 1 11 ? -5.669 -11.448 -1.076 1.00 34.43 11 ASP A C 15
ATOM 17760 O O . ASP A 1 11 ? -5.806 -10.228 -0.961 1.00 51.31 11 ASP A O 15
ATOM 17769 N N . GLU A 1 12 ? -5.571 -12.308 -0.030 1.00 4.00 12 GLU A N 15
ATOM 17770 C CA . GLU A 1 12 ? -5.636 -11.895 1.390 1.00 24.20 12 GLU A CA 15
ATOM 17771 C C . GLU A 1 12 ? -4.605 -10.799 1.693 1.00 40.44 12 GLU A C 15
ATOM 17772 O O . GLU A 1 12 ? -4.917 -9.811 2.346 1.00 34.21 12 GLU A O 15
ATOM 17784 N N . GLU A 1 13 ? -3.397 -10.980 1.127 1.00 75.23 13 GLU A N 15
ATOM 17785 C CA . GLU A 1 13 ? -2.257 -10.064 1.277 1.00 31.11 13 GLU A CA 15
ATOM 17786 C C . GLU A 1 13 ? -2.622 -8.655 0.784 1.00 11.43 13 GLU A C 15
ATOM 17787 O O . GLU A 1 13 ? -2.405 -7.667 1.491 1.00 73.23 13 GLU A O 15
ATOM 17799 N N . ALA A 1 14 ? -3.227 -8.605 -0.415 1.00 51.34 14 ALA A N 15
ATOM 17800 C CA . ALA A 1 14 ? -3.681 -7.362 -1.060 1.00 35.03 14 ALA A CA 15
ATOM 17801 C C . ALA A 1 14 ? -4.746 -6.642 -0.210 1.00 15.31 14 ALA A C 15
ATOM 17802 O O . ALA A 1 14 ? -4.650 -5.428 0.022 1.00 2.14 14 ALA A O 15
ATOM 17809 N N . GLU A 1 15 ? -5.778 -7.409 0.209 1.00 20.13 15 GLU A N 15
ATOM 17810 C CA . GLU A 1 15 ? -6.878 -6.918 1.069 1.00 32.30 15 GLU A CA 15
ATOM 17811 C C . GLU A 1 15 ? -6.350 -6.365 2.407 1.00 40.10 15 GLU A C 15
ATOM 17812 O O . GLU A 1 15 ? -6.863 -5.363 2.911 1.00 32.22 15 GLU A O 15
ATOM 17824 N N . LYS A 1 16 ? -5.304 -7.021 2.948 1.00 13.32 16 LYS A N 15
ATOM 17825 C CA . LYS A 1 16 ? -4.642 -6.602 4.196 1.00 45.31 16 LYS A CA 15
ATOM 17826 C C . LYS A 1 16 ? -3.875 -5.283 3.994 1.00 33.33 16 LYS A C 15
ATOM 17827 O O . LYS A 1 16 ? -3.799 -4.490 4.920 1.00 63.13 16 LYS A O 15
ATOM 17846 N N . ILE A 1 17 ? -3.320 -5.057 2.778 1.00 13.41 17 ILE A N 15
ATOM 17847 C CA . ILE A 1 17 ? -2.658 -3.773 2.426 1.00 23.24 17 ILE A CA 15
ATOM 17848 C C . ILE A 1 17 ? -3.679 -2.616 2.507 1.00 71.53 17 ILE A C 15
ATOM 17849 O O . ILE A 1 17 ? -3.419 -1.583 3.134 1.00 61.32 17 ILE A O 15
ATOM 17865 N N . ILE A 1 18 ? -4.865 -2.846 1.904 1.00 24.21 18 ILE A N 15
ATOM 17866 C CA . ILE A 1 18 ? -5.991 -1.896 1.897 1.00 3.42 18 ILE A CA 15
ATOM 17867 C C . ILE A 1 18 ? -6.405 -1.505 3.339 1.00 51.55 18 ILE A C 15
ATOM 17868 O O . ILE A 1 18 ? -6.411 -0.316 3.678 1.00 13.22 18 ILE A O 15
ATOM 17884 N N . ARG A 1 19 ? -6.665 -2.533 4.187 1.00 10.00 19 ARG A N 15
ATOM 17885 C CA . ARG A 1 19 ? -7.063 -2.342 5.609 1.00 63.24 19 ARG A CA 15
ATOM 17886 C C . ARG A 1 19 ? -5.981 -1.562 6.375 1.00 44.45 19 ARG A C 15
ATOM 17887 O O . ARG A 1 19 ? -6.278 -0.579 7.046 1.00 42.22 19 ARG A O 15
ATOM 17908 N N . GLU A 1 20 ? -4.719 -2.006 6.178 1.00 32.01 20 GLU A N 15
ATOM 17909 C CA . GLU A 1 20 ? -3.531 -1.526 6.912 1.00 21.31 20 GLU A CA 15
ATOM 17910 C C . GLU A 1 20 ? -3.381 -0.009 6.787 1.00 24.23 20 GLU A C 15
ATOM 17911 O O . GLU A 1 20 ? -3.167 0.698 7.778 1.00 52.12 20 GLU A O 15
ATOM 17923 N N . ILE A 1 21 ? -3.518 0.464 5.541 1.00 74.51 21 ILE A N 15
ATOM 17924 C CA . ILE A 1 21 ? -3.368 1.873 5.208 1.00 62.44 21 ILE A CA 15
ATOM 17925 C C . ILE A 1 21 ? -4.616 2.670 5.645 1.00 33.40 21 ILE A C 15
ATOM 17926 O O . ILE A 1 21 ? -4.493 3.805 6.055 1.00 12.02 21 ILE A O 15
ATOM 17942 N N . ARG A 1 22 ? -5.812 2.050 5.573 1.00 52.35 22 ARG A N 15
ATOM 17943 C CA . ARG A 1 22 ? -7.079 2.725 5.953 1.00 3.32 22 ARG A CA 15
ATOM 17944 C C . ARG A 1 22 ? -7.198 2.969 7.474 1.00 0.14 22 ARG A C 15
ATOM 17945 O O . ARG A 1 22 ? -7.794 3.970 7.890 1.00 44.51 22 ARG A O 15
ATOM 17966 N N . GLU A 1 23 ? -6.634 2.060 8.289 1.00 74.11 23 GLU A N 15
ATOM 17967 C CA . GLU A 1 23 ? -6.729 2.138 9.770 1.00 3.40 23 GLU A CA 15
ATOM 17968 C C . GLU A 1 23 ? -5.838 3.271 10.296 1.00 24.43 23 GLU A C 15
ATOM 17969 O O . GLU A 1 23 ? -6.241 4.044 11.173 1.00 14.33 23 GLU A O 15
ATOM 17981 N N . GLN A 1 24 ? -4.616 3.346 9.741 1.00 2.33 24 GLN A N 15
ATOM 17982 C CA . GLN A 1 24 ? -3.618 4.357 10.127 1.00 74.41 24 GLN A CA 15
ATOM 17983 C C . GLN A 1 24 ? -3.929 5.702 9.434 1.00 25.54 24 GLN A C 15
ATOM 17984 O O . GLN A 1 24 ? -3.938 6.753 10.079 1.00 61.04 24 GLN A O 15
ATOM 17998 N N . TRP A 1 25 ? -4.160 5.652 8.106 1.00 45.12 25 TRP A N 15
ATOM 17999 C CA . TRP A 1 25 ? -4.537 6.834 7.281 1.00 62.32 25 TRP A CA 15
ATOM 18000 C C . TRP A 1 25 ? -5.960 6.671 6.675 1.00 10.21 25 TRP A C 15
ATOM 18001 O O . TRP A 1 25 ? -6.109 6.071 5.600 1.00 51.30 25 TRP A O 15
ATOM 18022 N N . PRO A 1 26 ? -7.037 7.169 7.364 1.00 3.04 26 PRO A N 15
ATOM 18023 C CA . PRO A 1 26 ? -8.404 7.230 6.775 1.00 41.51 26 PRO A CA 15
ATOM 18024 C C . PRO A 1 26 ? -8.466 8.105 5.501 1.00 64.42 26 PRO A C 15
ATOM 18025 O O . PRO A 1 26 ? -9.113 7.745 4.511 1.00 41.13 26 PRO A O 15
ATOM 18036 N N . LYS A 1 27 ? -7.758 9.243 5.539 1.00 72.02 27 LYS A N 15
ATOM 18037 C CA . LYS A 1 27 ? -7.785 10.276 4.481 1.00 62.42 27 LYS A CA 15
ATOM 18038 C C . LYS A 1 27 ? -6.787 9.968 3.332 1.00 53.43 27 LYS A C 15
ATOM 18039 O O . LYS A 1 27 ? -6.347 10.882 2.620 1.00 13.24 27 LYS A O 15
ATOM 18058 N N . ALA A 1 28 ? -6.476 8.676 3.126 1.00 14.54 28 ALA A N 15
ATOM 18059 C CA . ALA A 1 28 ? -5.505 8.230 2.104 1.00 75.43 28 ALA A CA 15
ATOM 18060 C C . ALA A 1 28 ? -6.290 7.544 0.988 1.00 55.32 28 ALA A C 15
ATOM 18061 O O . ALA A 1 28 ? -7.059 6.622 1.290 1.00 41.40 28 ALA A O 15
ATOM 18068 N N . THR A 1 29 ? -6.141 7.962 -0.290 1.00 13.03 29 THR A N 15
ATOM 18069 C CA . THR A 1 29 ? -6.810 7.272 -1.395 1.00 1.13 29 THR A CA 15
ATOM 18070 C C . THR A 1 29 ? -6.163 5.889 -1.609 1.00 4.44 29 THR A C 15
ATOM 18071 O O . THR A 1 29 ? -5.052 5.776 -2.135 1.00 60.24 29 THR A O 15
ATOM 18082 N N . VAL A 1 30 ? -6.858 4.850 -1.132 1.00 12.21 30 VAL A N 15
ATOM 18083 C CA . VAL A 1 30 ? -6.520 3.451 -1.418 1.00 12.33 30 VAL A CA 15
ATOM 18084 C C . VAL A 1 30 ? -7.516 2.933 -2.463 1.00 12.23 30 VAL A C 15
ATOM 18085 O O . VAL A 1 30 ? -8.712 3.234 -2.387 1.00 1.52 30 VAL A O 15
ATOM 18098 N N . THR A 1 31 ? -7.011 2.193 -3.440 1.00 74.32 31 THR A N 15
ATOM 18099 C CA . THR A 1 31 ? -7.803 1.646 -4.543 1.00 2.24 31 THR A CA 15
ATOM 18100 C C . THR A 1 31 ? -7.572 0.131 -4.617 1.00 4.25 31 THR A C 15
ATOM 18101 O O . THR A 1 31 ? -6.427 -0.321 -4.463 1.00 40.11 31 THR A O 15
ATOM 18112 N N . ARG A 1 32 ? -8.639 -0.667 -4.832 1.00 25.35 32 ARG A N 15
ATOM 18113 C CA . ARG A 1 32 ? -8.491 -2.097 -5.112 1.00 34.34 32 ARG A CA 15
ATOM 18114 C C . ARG A 1 32 ? -8.207 -2.254 -6.606 1.00 31.43 32 ARG A C 15
ATOM 18115 O O . ARG A 1 32 ? -9.046 -1.905 -7.446 1.00 33.51 32 ARG A O 15
ATOM 18136 N N . THR A 1 33 ? -7.009 -2.737 -6.923 1.00 70.23 33 THR A N 15
ATOM 18137 C CA . THR A 1 33 ? -6.551 -2.986 -8.290 1.00 3.31 33 THR A CA 15
ATOM 18138 C C . THR A 1 33 ? -5.812 -4.338 -8.277 1.00 2.02 33 THR A C 15
ATOM 18139 O O . THR A 1 33 ? -4.903 -4.542 -7.465 1.00 31.33 33 THR A O 15
ATOM 18150 N N . ASN A 1 34 ? -6.245 -5.270 -9.134 1.00 72.32 34 ASN A N 15
ATOM 18151 C CA . ASN A 1 34 ? -5.739 -6.653 -9.137 1.00 1.40 34 ASN A CA 15
ATOM 18152 C C . ASN A 1 34 ? -4.338 -6.717 -9.779 1.00 53.55 34 ASN A C 15
ATOM 18153 O O . ASN A 1 34 ? -4.187 -6.433 -10.968 1.00 52.23 34 ASN A O 15
ATOM 18164 N N . GLY A 1 35 ? -3.319 -7.035 -8.959 1.00 55.21 35 GLY A N 15
ATOM 18165 C CA . GLY A 1 35 ? -1.922 -7.167 -9.412 1.00 25.40 35 GLY A CA 15
ATOM 18166 C C . GLY A 1 35 ? -1.040 -6.082 -8.817 1.00 52.24 35 GLY A C 15
ATOM 18167 O O . GLY A 1 35 ? -0.081 -6.374 -8.101 1.00 24.25 35 GLY A O 15
ATOM 18171 N N . ASP A 1 36 ? -1.366 -4.826 -9.139 1.00 53.55 36 ASP A N 15
ATOM 18172 C CA . ASP A 1 36 ? -0.734 -3.631 -8.542 1.00 2.13 36 ASP A CA 15
ATOM 18173 C C . ASP A 1 36 ? -1.772 -2.976 -7.649 1.00 11.22 36 ASP A C 15
ATOM 18174 O O . ASP A 1 36 ? -2.853 -2.719 -8.122 1.00 20.21 36 ASP A O 15
ATOM 18183 N N . ILE A 1 37 ? -1.443 -2.698 -6.392 1.00 63.44 37 ILE A N 15
ATOM 18184 C CA . ILE A 1 37 ? -2.350 -2.007 -5.448 1.00 63.54 37 ILE A CA 15
ATOM 18185 C C . ILE A 1 37 ? -2.048 -0.508 -5.509 1.00 74.50 37 ILE A C 15
ATOM 18186 O O . ILE A 1 37 ? -0.948 -0.077 -5.157 1.00 10.35 37 ILE A O 15
ATOM 18202 N N . LYS A 1 38 ? -3.042 0.271 -5.968 1.00 35.00 38 LYS A N 15
ATOM 18203 C CA . LYS A 1 38 ? -2.906 1.714 -6.183 1.00 41.21 38 LYS A CA 15
ATOM 18204 C C . LYS A 1 38 ? -3.156 2.448 -4.868 1.00 73.13 38 LYS A C 15
ATOM 18205 O O . LYS A 1 38 ? -4.257 2.412 -4.314 1.00 15.23 38 LYS A O 15
ATOM 18224 N N . LEU A 1 39 ? -2.091 3.065 -4.370 1.00 53.03 39 LEU A N 15
ATOM 18225 C CA . LEU A 1 39 ? -2.080 3.842 -3.141 1.00 22.15 39 LEU A CA 15
ATOM 18226 C C . LEU A 1 39 ? -1.524 5.241 -3.453 1.00 34.24 39 LEU A C 15
ATOM 18227 O O . LEU A 1 39 ? -0.557 5.381 -4.202 1.00 74.21 39 LEU A O 15
ATOM 18243 N N . ASP A 1 40 ? -2.163 6.263 -2.887 1.00 14.22 40 ASP A N 15
ATOM 18244 C CA . ASP A 1 40 ? -1.767 7.664 -3.046 1.00 1.41 40 ASP A CA 15
ATOM 18245 C C . ASP A 1 40 ? -1.178 8.164 -1.719 1.00 10.42 40 ASP A C 15
ATOM 18246 O O . ASP A 1 40 ? -1.831 8.079 -0.674 1.00 40.43 40 ASP A O 15
ATOM 18255 N N . ALA A 1 41 ? 0.084 8.604 -1.765 1.00 40.34 41 ALA A N 15
ATOM 18256 C CA . ALA A 1 41 ? 0.756 9.258 -0.630 1.00 51.51 41 ALA A CA 15
ATOM 18257 C C . ALA A 1 41 ? 0.724 10.781 -0.797 1.00 55.24 41 ALA A C 15
ATOM 18258 O O . ALA A 1 41 ? 0.904 11.293 -1.914 1.00 3.25 41 ALA A O 15
ATOM 18265 N N . GLN A 1 42 ? 0.476 11.486 0.325 1.00 41.12 42 GLN A N 15
ATOM 18266 C CA . GLN A 1 42 ? 0.356 12.955 0.352 1.00 43.13 42 GLN A CA 15
ATOM 18267 C C . GLN A 1 42 ? 1.708 13.623 0.057 1.00 62.03 42 GLN A C 15
ATOM 18268 O O . GLN A 1 42 ? 1.781 14.608 -0.682 1.00 43.55 42 GLN A O 15
ATOM 18282 N N . THR A 1 43 ? 2.763 13.076 0.669 1.00 5.40 43 THR A N 15
ATOM 18283 C CA . THR A 1 43 ? 4.162 13.469 0.430 1.00 20.14 43 THR A CA 15
ATOM 18284 C C . THR A 1 43 ? 5.027 12.203 0.289 1.00 51.30 43 THR A C 15
ATOM 18285 O O . THR A 1 43 ? 4.524 11.074 0.420 1.00 60.13 43 THR A O 15
ATOM 18296 N N . GLU A 1 44 ? 6.325 12.402 0.021 1.00 65.01 44 GLU A N 15
ATOM 18297 C CA . GLU A 1 44 ? 7.301 11.308 -0.104 1.00 33.44 44 GLU A CA 15
ATOM 18298 C C . GLU A 1 44 ? 7.677 10.746 1.278 1.00 13.52 44 GLU A C 15
ATOM 18299 O O . GLU A 1 44 ? 7.987 9.564 1.401 1.00 5.23 44 GLU A O 15
ATOM 18311 N N . LYS A 1 45 ? 7.652 11.613 2.305 1.00 24.55 45 LYS A N 15
ATOM 18312 C CA . LYS A 1 45 ? 7.859 11.211 3.709 1.00 21.21 45 LYS A CA 15
ATOM 18313 C C . LYS A 1 45 ? 6.672 10.352 4.185 1.00 60.44 45 LYS A C 15
ATOM 18314 O O . LYS A 1 45 ? 6.849 9.366 4.911 1.00 2.10 45 LYS A O 15
ATOM 18333 N N . GLU A 1 46 ? 5.460 10.763 3.761 1.00 70.21 46 GLU A N 15
ATOM 18334 C CA . GLU A 1 46 ? 4.225 9.994 3.965 1.00 4.22 46 GLU A CA 15
ATOM 18335 C C . GLU A 1 46 ? 4.328 8.612 3.294 1.00 73.42 46 GLU A C 15
ATOM 18336 O O . GLU A 1 46 ? 3.941 7.596 3.878 1.00 63.03 46 GLU A O 15
ATOM 18348 N N . ALA A 1 47 ? 4.887 8.600 2.063 1.00 73.14 47 ALA A N 15
ATOM 18349 C CA . ALA A 1 47 ? 5.129 7.369 1.294 1.00 4.45 47 ALA A CA 15
ATOM 18350 C C . ALA A 1 47 ? 6.025 6.371 2.040 1.00 60.30 47 ALA A C 15
ATOM 18351 O O . ALA A 1 47 ? 5.818 5.170 1.919 1.00 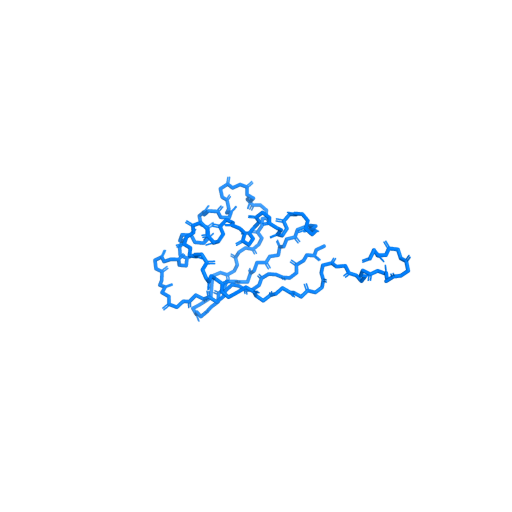25.32 47 ALA A O 15
ATOM 18358 N N . GLU A 1 48 ? 7.008 6.889 2.811 1.00 22.44 48 GLU A N 15
ATOM 18359 C CA . GLU A 1 48 ? 7.930 6.057 3.614 1.00 32.41 48 GLU A CA 15
ATOM 18360 C C . GLU A 1 48 ? 7.192 5.244 4.691 1.00 21.03 48 GLU A C 15
ATOM 18361 O O . GLU A 1 48 ? 7.583 4.117 4.991 1.00 64.24 48 GLU A O 15
ATOM 18373 N N . LYS A 1 49 ? 6.152 5.849 5.286 1.00 12.50 49 LYS A N 15
ATOM 18374 C CA . LYS A 1 49 ? 5.333 5.208 6.333 1.00 44.45 49 LYS A CA 15
ATOM 18375 C C . LYS A 1 49 ? 4.354 4.196 5.695 1.00 32.33 49 LYS A C 15
ATOM 18376 O O . LYS A 1 49 ? 4.187 3.070 6.176 1.00 55.22 49 LYS A O 15
ATOM 18395 N N . MET A 1 50 ? 3.667 4.683 4.647 1.00 11.42 50 MET A N 15
ATOM 18396 C CA . MET A 1 50 ? 2.688 3.901 3.871 1.00 51.22 50 MET A CA 15
ATOM 18397 C C . MET A 1 50 ? 3.301 2.578 3.358 1.00 2.33 50 MET A C 15
ATOM 18398 O O . MET A 1 50 ? 2.774 1.497 3.662 1.00 53.42 50 MET A O 15
ATOM 18412 N N . GLU A 1 51 ? 4.414 2.674 2.593 1.00 65.22 51 GLU A N 15
ATOM 18413 C CA . GLU A 1 51 ? 5.144 1.487 2.084 1.00 11.43 51 GLU A CA 15
ATOM 18414 C C . GLU A 1 51 ? 5.646 0.586 3.239 1.00 13.33 51 GLU A C 15
ATOM 18415 O O . GLU A 1 51 ? 5.761 -0.618 3.067 1.00 53.54 51 GLU A O 15
ATOM 18427 N N . LYS A 1 52 ? 5.943 1.204 4.401 1.00 22.34 52 LYS A N 15
ATOM 18428 C CA . LYS A 1 52 ? 6.500 0.505 5.570 1.00 60.14 52 LYS A CA 15
ATOM 18429 C C . LYS A 1 52 ? 5.448 -0.439 6.159 1.00 32.21 52 LYS A C 15
ATOM 18430 O O . LYS A 1 52 ? 5.735 -1.604 6.426 1.00 23.33 52 LYS A O 15
ATOM 18449 N N . ALA A 1 53 ? 4.207 0.076 6.279 1.00 62.50 53 ALA A N 15
ATOM 18450 C CA . ALA A 1 53 ? 3.059 -0.673 6.814 1.00 44.20 53 ALA A CA 15
ATOM 18451 C C . ALA A 1 53 ? 2.705 -1.852 5.887 1.00 63.00 53 ALA A C 15
ATOM 18452 O O . ALA A 1 53 ? 2.327 -2.935 6.358 1.00 45.04 53 ALA A O 15
ATOM 18459 N N . VAL A 1 54 ? 2.829 -1.612 4.568 1.00 15.44 54 VAL A N 15
ATOM 18460 C CA . VAL A 1 54 ? 2.745 -2.654 3.532 1.00 0.44 54 VAL A CA 15
ATOM 18461 C C . VAL A 1 54 ? 3.788 -3.778 3.775 1.00 13.03 54 VAL A C 15
ATOM 18462 O O . VAL A 1 54 ? 3.440 -4.958 3.812 1.00 24.30 54 VAL A O 15
ATOM 18475 N N . LYS A 1 55 ? 5.067 -3.377 3.913 1.00 51.25 55 LYS A N 15
ATOM 18476 C CA . LYS A 1 55 ? 6.208 -4.298 4.129 1.00 31.35 55 LYS A CA 15
ATOM 18477 C C . LYS A 1 55 ? 6.068 -5.125 5.427 1.00 11.01 55 LYS A C 15
ATOM 18478 O O . LYS A 1 55 ? 6.643 -6.211 5.532 1.00 32.14 55 LYS A O 15
ATOM 18497 N N . LYS A 1 56 ? 5.274 -4.620 6.396 1.00 64.54 56 LYS A N 15
ATOM 18498 C CA . LYS A 1 56 ? 4.971 -5.357 7.647 1.00 21.42 56 LYS A CA 15
ATOM 18499 C C . LYS A 1 56 ? 3.971 -6.518 7.391 1.00 42.14 56 LYS A C 15
ATOM 18500 O O . LYS A 1 56 ? 3.884 -7.453 8.194 1.00 31.41 56 LYS A O 15
ATOM 18519 N N . VAL A 1 57 ? 3.198 -6.425 6.288 1.00 54.23 57 VAL A N 15
ATOM 18520 C CA . VAL A 1 57 ? 2.278 -7.494 5.815 1.00 4.01 57 VAL A CA 15
ATOM 18521 C C . VAL A 1 57 ? 3.009 -8.454 4.834 1.00 14.22 57 VAL A C 15
ATOM 18522 O O . VAL A 1 57 ? 2.720 -9.659 4.786 1.00 72.15 57 VAL A O 15
ATOM 18535 N N . LYS A 1 58 ? 3.993 -7.908 4.092 1.00 0.34 58 LYS A N 15
ATOM 18536 C CA . LYS A 1 58 ? 4.683 -8.625 2.998 1.00 73.30 58 LYS A CA 15
ATOM 18537 C C . LYS A 1 58 ? 6.168 -8.166 2.911 1.00 22.21 58 LYS A C 15
ATOM 18538 O O . LYS A 1 58 ? 6.450 -7.100 2.360 1.00 55.20 58 LYS A O 15
ATOM 18557 N N . PRO A 1 59 ? 7.140 -8.958 3.500 1.00 34.13 59 PRO A N 15
ATOM 18558 C CA . PRO A 1 59 ? 8.612 -8.663 3.415 1.00 62.31 59 PRO A CA 15
ATOM 18559 C C . PRO A 1 59 ? 9.143 -8.532 1.967 1.00 34.43 59 PRO A C 15
ATOM 18560 O O . PRO A 1 59 ? 10.061 -7.745 1.697 1.00 54.32 59 PRO A O 15
ATOM 18571 N N . ASN A 1 60 ? 8.549 -9.310 1.048 1.00 51.20 60 ASN A N 15
ATOM 18572 C CA . ASN A 1 60 ? 8.946 -9.347 -0.378 1.00 64.23 60 ASN A CA 15
ATOM 18573 C C . ASN A 1 60 ? 8.186 -8.285 -1.210 1.00 23.40 60 ASN A C 15
ATOM 18574 O O . ASN A 1 60 ? 8.098 -8.409 -2.439 1.00 62.41 60 ASN A O 15
ATOM 18585 N N . ALA A 1 61 ? 7.653 -7.240 -0.534 1.00 54.43 61 ALA A N 15
ATOM 18586 C CA . ALA A 1 61 ? 6.875 -6.167 -1.181 1.00 21.22 61 ALA A CA 15
ATOM 18587 C C . ALA A 1 61 ? 7.655 -5.470 -2.311 1.00 41.23 61 ALA A C 15
ATOM 18588 O O . ALA A 1 61 ? 8.658 -4.804 -2.057 1.00 64.34 61 ALA A O 15
ATOM 18595 N N . THR A 1 62 ? 7.186 -5.640 -3.551 1.00 32.20 62 THR A N 15
ATOM 18596 C CA . THR A 1 62 ? 7.685 -4.880 -4.691 1.00 41.55 62 THR A CA 15
ATOM 18597 C C . THR A 1 62 ? 6.820 -3.615 -4.826 1.00 34.01 62 THR A C 15
ATOM 18598 O O . THR A 1 62 ? 5.691 -3.666 -5.323 1.00 33.35 62 THR A O 15
ATOM 18609 N N . ILE A 1 63 ? 7.356 -2.487 -4.339 1.00 42.15 63 ILE A N 15
ATOM 18610 C CA . ILE A 1 63 ? 6.657 -1.194 -4.301 1.00 54.15 63 ILE A CA 15
ATOM 18611 C C . ILE A 1 63 ? 7.327 -0.250 -5.303 1.00 14.23 63 ILE A C 15
ATOM 18612 O O . ILE A 1 63 ? 8.540 -0.029 -5.238 1.00 65.01 63 ILE A O 15
ATOM 18628 N N . ARG A 1 64 ? 6.520 0.284 -6.234 1.00 4.21 64 ARG A N 15
ATOM 18629 C CA . ARG A 1 64 ? 6.980 1.114 -7.353 1.00 21.24 64 ARG A CA 15
ATOM 18630 C C . ARG A 1 64 ? 6.483 2.538 -7.101 1.00 12.32 64 ARG A C 15
ATOM 18631 O O . ARG A 1 64 ? 5.283 2.754 -6.935 1.00 72.34 64 ARG A O 15
ATOM 18652 N N . LYS A 1 65 ? 7.412 3.496 -7.054 1.00 73.44 65 LYS A N 15
ATOM 18653 C CA . LYS A 1 65 ? 7.144 4.857 -6.559 1.00 21.11 65 LYS A CA 15
ATOM 18654 C C . LYS A 1 65 ? 7.423 5.909 -7.639 1.00 12.20 65 LYS A C 15
ATOM 18655 O O . LYS A 1 65 ? 8.475 5.881 -8.285 1.00 3.25 65 LYS A O 15
ATOM 18674 N N . THR A 1 66 ? 6.473 6.830 -7.825 1.00 21.14 66 THR A N 15
ATOM 18675 C CA . THR A 1 66 ? 6.661 8.032 -8.643 1.00 31.25 66 THR A CA 15
ATOM 18676 C C . THR A 1 66 ? 6.141 9.220 -7.827 1.00 24.11 66 THR A C 15
ATOM 18677 O O . THR A 1 66 ? 4.970 9.255 -7.498 1.00 1.23 66 THR A O 15
ATOM 18688 N N . GLY A 1 67 ? 6.999 10.201 -7.531 1.00 44.14 67 GLY A N 15
ATOM 18689 C CA . GLY A 1 67 ? 6.611 11.328 -6.680 1.00 13.33 67 GLY A CA 15
ATOM 18690 C C . GLY A 1 67 ? 7.384 12.575 -7.035 1.00 51.11 67 GLY A C 15
ATOM 18691 O O . GLY A 1 67 ? 7.042 13.254 -8.009 1.00 53.33 67 GLY A O 15
ATOM 18695 N N . GLY A 1 68 ? 8.461 12.852 -6.279 1.00 4.12 68 GLY A N 15
ATOM 18696 C CA . GLY A 1 68 ? 9.305 14.014 -6.518 1.00 1.33 68 GLY A CA 15
ATOM 18697 C C . GLY A 1 68 ? 10.134 13.875 -7.783 1.00 30.21 68 GLY A C 15
ATOM 18698 O O . GLY A 1 68 ? 11.167 13.196 -7.778 1.00 71.41 68 GLY A O 15
ATOM 18702 N N . SER A 1 69 ? 9.655 14.495 -8.879 1.00 3.34 69 SER A N 15
ATOM 18703 C CA . SER A 1 69 ? 10.377 14.559 -10.157 1.00 74.03 69 SER A CA 15
ATOM 18704 C C . SER A 1 69 ? 11.659 15.400 -10.025 1.00 34.23 69 SER A C 15
ATOM 18705 O O . SER A 1 69 ? 11.869 16.095 -9.019 1.00 74.23 69 SER A O 15
ATOM 18713 N N . LEU A 1 70 ? 12.505 15.355 -11.057 1.00 73.13 70 LEU A N 15
ATOM 18714 C CA . LEU A 1 70 ? 13.805 16.055 -11.071 1.00 11.21 70 LEU A CA 15
ATOM 18715 C C . LEU A 1 70 ? 13.659 17.482 -11.664 1.00 24.51 70 LEU A C 15
ATOM 18716 O O . LEU A 1 70 ? 14.634 18.070 -12.136 1.00 5.20 70 LEU A O 15
ATOM 18732 N N . GLU A 1 71 ? 12.439 18.051 -11.568 1.00 12.32 71 GLU A N 15
ATOM 18733 C CA . GLU A 1 71 ? 12.104 19.379 -12.113 1.00 22.05 71 GLU A CA 15
ATOM 18734 C C . GLU A 1 71 ? 12.646 20.516 -11.224 1.00 70.31 71 GLU A C 15
ATOM 18735 O O . GLU A 1 71 ? 13.085 21.551 -11.744 1.00 72.23 71 GLU A O 15
ATOM 18747 N N . HIS A 1 72 ? 12.596 20.327 -9.881 1.00 3.40 72 HIS A N 15
ATOM 18748 C CA . HIS A 1 72 ? 13.038 21.347 -8.901 1.00 63.52 72 HIS A CA 15
ATOM 18749 C C . HIS A 1 72 ? 14.575 21.503 -8.914 1.00 60.21 72 HIS A C 15
ATOM 18750 O O . HIS A 1 72 ? 15.294 20.876 -8.123 1.00 14.25 72 HIS A O 15
ATOM 18765 N N . HIS A 1 73 ? 15.060 22.324 -9.856 1.00 50.45 73 HIS A N 15
ATOM 18766 C CA . HIS A 1 73 ? 16.483 22.678 -9.980 1.00 21.31 73 HIS A CA 15
ATOM 18767 C C . HIS A 1 73 ? 16.744 23.879 -9.064 1.00 74.21 73 HIS A C 15
ATOM 18768 O O . HIS A 1 73 ? 16.263 24.982 -9.344 1.00 3.20 73 HIS A O 15
ATOM 18783 N N . HIS A 1 74 ? 17.460 23.631 -7.947 1.00 63.24 74 HIS A N 15
ATOM 18784 C CA . HIS A 1 74 ? 17.620 24.594 -6.834 1.00 15.52 74 HIS A CA 15
ATOM 18785 C C . HIS A 1 74 ? 18.407 25.844 -7.269 1.00 54.43 74 HIS A C 15
ATOM 18786 O O . HIS A 1 74 ? 19.639 25.894 -7.143 1.00 10.24 74 HIS A O 15
ATOM 18801 N N . HIS A 1 75 ? 17.673 26.826 -7.816 1.00 12.30 75 HIS A N 15
ATOM 18802 C CA . HIS A 1 75 ? 18.233 28.097 -8.273 1.00 64.25 75 HIS A CA 15
ATOM 18803 C C . HIS A 1 75 ? 17.091 29.084 -8.536 1.00 51.53 75 HIS A C 15
ATOM 18804 O O . HIS A 1 75 ? 16.420 29.008 -9.567 1.00 24.21 75 HIS A O 15
ATOM 18819 N N . HIS A 1 76 ? 16.842 29.964 -7.562 1.00 35.13 76 HIS A N 15
ATOM 18820 C CA . HIS A 1 76 ? 15.891 31.072 -7.710 1.00 21.33 76 HIS A CA 15
ATOM 18821 C C . HIS A 1 76 ? 16.585 32.249 -8.421 1.00 23.11 76 HIS A C 15
ATOM 18822 O O . HIS A 1 76 ? 17.687 32.658 -8.034 1.00 74.42 76 HIS A O 15
ATOM 18837 N N . HIS A 1 77 ? 15.959 32.757 -9.483 1.00 64.15 77 HIS A N 15
ATOM 18838 C CA . HIS A 1 77 ? 16.462 33.914 -10.239 1.00 41.14 77 HIS A CA 15
ATOM 18839 C C . HIS A 1 77 ? 15.384 35.018 -10.212 1.00 11.52 77 HIS A C 15
ATOM 18840 O O . HIS A 1 77 ? 15.522 35.983 -9.434 1.00 50.44 77 HIS A O 15
ATOM 18856 N N . MET A 1 1 ? 2.541 14.312 -3.834 1.00 21.20 1 MET A N 16
ATOM 18857 C CA . MET A 1 1 ? 1.559 13.214 -4.002 1.00 55.13 1 MET A CA 16
ATOM 18858 C C . MET A 1 1 ? 2.220 12.052 -4.744 1.00 11.21 1 MET A C 16
ATOM 18859 O O . MET A 1 1 ? 2.428 12.135 -5.959 1.00 73.35 1 MET A O 16
ATOM 18875 N N . VAL A 1 2 ? 2.539 10.973 -4.013 1.00 22.25 2 VAL A N 16
ATOM 18876 C CA . VAL A 1 2 ? 3.248 9.802 -4.568 1.00 30.32 2 VAL A CA 16
ATOM 18877 C C . VAL A 1 2 ? 2.236 8.678 -4.866 1.00 40.32 2 VAL A C 16
ATOM 18878 O O . VAL A 1 2 ? 1.279 8.483 -4.112 1.00 32.35 2 VAL A O 16
ATOM 18891 N N . ASP A 1 3 ? 2.447 7.951 -5.970 1.00 32.34 3 ASP A N 16
ATOM 18892 C CA . ASP A 1 3 ? 1.653 6.765 -6.316 1.00 53.02 3 ASP A CA 16
ATOM 18893 C C . ASP A 1 3 ? 2.527 5.525 -6.090 1.00 72.50 3 ASP A C 16
ATOM 18894 O O . ASP A 1 3 ? 3.537 5.325 -6.781 1.00 64.15 3 ASP A O 16
ATOM 18903 N N . LEU A 1 4 ? 2.142 4.733 -5.087 1.00 71.23 4 LEU A N 16
ATOM 18904 C CA . LEU A 1 4 ? 2.817 3.494 -4.712 1.00 61.54 4 LEU A CA 16
ATOM 18905 C C . LEU A 1 4 ? 2.079 2.317 -5.366 1.00 10.14 4 LEU A C 16
ATOM 18906 O O . LEU A 1 4 ? 0.918 2.079 -5.052 1.00 62.54 4 LEU A O 16
ATOM 18922 N N . LYS A 1 5 ? 2.745 1.622 -6.296 1.00 42.14 5 LYS A N 16
ATOM 18923 C CA . LYS A 1 5 ? 2.240 0.370 -6.883 1.00 44.40 5 LYS A CA 16
ATOM 18924 C C . LYS A 1 5 ? 2.887 -0.796 -6.129 1.00 40.31 5 LYS A C 16
ATOM 18925 O O . LYS A 1 5 ? 4.102 -1.000 -6.223 1.00 32.15 5 LYS A O 16
ATOM 18944 N N . ILE A 1 6 ? 2.077 -1.538 -5.364 1.00 12.01 6 ILE A N 16
ATOM 18945 C CA . ILE A 1 6 ? 2.549 -2.701 -4.595 1.00 41.44 6 ILE A CA 16
ATOM 18946 C C . ILE A 1 6 ? 2.139 -3.966 -5.361 1.00 33.22 6 ILE A C 16
ATOM 18947 O O . ILE A 1 6 ? 0.940 -4.202 -5.549 1.00 74.33 6 ILE A O 16
ATOM 18963 N N . ASP A 1 7 ? 3.124 -4.750 -5.833 1.00 21.15 7 ASP A N 16
ATOM 18964 C CA . ASP A 1 7 ? 2.855 -6.062 -6.447 1.00 22.44 7 ASP A CA 16
ATOM 18965 C C . ASP A 1 7 ? 2.190 -6.985 -5.410 1.00 74.22 7 ASP A C 16
ATOM 18966 O O . ASP A 1 7 ? 2.711 -7.141 -4.300 1.00 62.00 7 ASP A O 16
ATOM 18975 N N . VAL A 1 8 ? 1.051 -7.602 -5.776 1.00 33.20 8 VAL A N 16
ATOM 18976 C CA . VAL A 1 8 ? 0.327 -8.527 -4.897 1.00 60.44 8 VAL A CA 16
ATOM 18977 C C . VAL A 1 8 ? -0.041 -9.780 -5.711 1.00 63.21 8 VAL A C 16
ATOM 18978 O O . VAL A 1 8 ? -0.699 -9.704 -6.754 1.00 72.25 8 VAL A O 16
ATOM 18991 N N . SER A 1 9 ? 0.432 -10.928 -5.213 1.00 4.32 9 SER A N 16
ATOM 18992 C CA . SER A 1 9 ? 0.260 -12.241 -5.862 1.00 62.33 9 SER A CA 16
ATOM 18993 C C . SER A 1 9 ? -1.064 -12.924 -5.443 1.00 65.14 9 SER A C 16
ATOM 18994 O O . SER A 1 9 ? -1.373 -14.031 -5.906 1.00 11.13 9 SER A O 16
ATOM 19002 N N . ASP A 1 10 ? -1.856 -12.234 -4.604 1.00 24.41 10 ASP A N 16
ATOM 19003 C CA . ASP A 1 10 ? -3.081 -12.800 -4.012 1.00 11.52 10 ASP A CA 16
ATOM 19004 C C . ASP A 1 10 ? -4.112 -11.675 -3.763 1.00 44.31 10 ASP A C 16
ATOM 19005 O O . ASP A 1 10 ? -3.735 -10.510 -3.577 1.00 53.15 10 ASP A O 16
ATOM 19014 N N . ASP A 1 11 ? -5.401 -12.052 -3.723 1.00 53.21 11 ASP A N 16
ATOM 19015 C CA . ASP A 1 11 ? -6.521 -11.094 -3.598 1.00 51.31 11 ASP A CA 16
ATOM 19016 C C . ASP A 1 11 ? -6.725 -10.710 -2.125 1.00 53.30 11 ASP A C 16
ATOM 19017 O O . ASP A 1 11 ? -6.964 -9.543 -1.796 1.00 30.31 11 ASP A O 16
ATOM 19026 N N . GLU A 1 12 ? -6.614 -11.710 -1.248 1.00 62.25 12 GLU A N 16
ATOM 19027 C CA . GLU A 1 12 ? -6.825 -11.554 0.199 1.00 34.11 12 GLU A CA 16
ATOM 19028 C C . GLU A 1 12 ? -5.632 -10.771 0.795 1.00 54.02 12 GLU A C 16
ATOM 19029 O O . GLU A 1 12 ? -5.817 -9.853 1.603 1.00 3.20 12 GLU A O 16
ATOM 19041 N N . GLU A 1 13 ? -4.410 -11.144 0.361 1.00 75.00 13 GLU A N 16
ATOM 19042 C CA . GLU A 1 13 ? -3.153 -10.444 0.725 1.00 44.52 13 GLU A CA 16
ATOM 19043 C C . GLU A 1 13 ? -3.109 -8.993 0.186 1.00 12.51 13 GLU A C 16
ATOM 19044 O O . GLU A 1 13 ? -2.383 -8.138 0.717 1.00 64.31 13 GLU A O 16
ATOM 19056 N N . ALA A 1 14 ? -3.887 -8.719 -0.869 1.00 62.14 14 ALA A N 16
ATOM 19057 C CA . ALA A 1 14 ? -4.080 -7.356 -1.383 1.00 62.52 14 ALA A CA 16
ATOM 19058 C C . ALA A 1 14 ? -4.929 -6.525 -0.397 1.00 54.30 14 ALA A C 16
ATOM 19059 O O . ALA A 1 14 ? -4.610 -5.363 -0.117 1.00 23.05 14 ALA A O 16
ATOM 19066 N N . GLU A 1 15 ? -5.995 -7.156 0.146 1.00 73.54 15 GLU A N 16
ATOM 19067 C CA . GLU A 1 15 ? -6.921 -6.517 1.117 1.00 31.21 15 GLU A CA 16
ATOM 19068 C C . GLU A 1 15 ? -6.231 -6.226 2.465 1.00 33.42 15 GLU A C 16
ATOM 19069 O O . GLU A 1 15 ? -6.676 -5.336 3.207 1.00 4.34 15 GLU A O 16
ATOM 19081 N N . LYS A 1 16 ? -5.160 -6.995 2.773 1.00 3.10 16 LYS A N 16
ATOM 19082 C CA . LYS A 1 16 ? -4.296 -6.746 3.948 1.00 31.52 16 LYS A CA 16
ATOM 19083 C C . LYS A 1 16 ? -3.775 -5.301 3.918 1.00 51.42 16 LYS A C 16
ATOM 19084 O O . LYS A 1 16 ? -3.927 -4.545 4.879 1.00 4.22 16 LYS A O 16
ATOM 19103 N N . ILE A 1 17 ? -3.211 -4.945 2.754 1.00 44.34 17 ILE A N 16
ATOM 19104 C CA . ILE A 1 17 ? -2.497 -3.678 2.535 1.00 41.51 17 ILE A CA 16
ATOM 19105 C C . ILE A 1 17 ? -3.471 -2.498 2.628 1.00 3.44 17 ILE A C 16
ATOM 19106 O O . ILE A 1 17 ? -3.193 -1.493 3.300 1.00 72.21 17 ILE A O 16
ATOM 19122 N N . ILE A 1 18 ? -4.632 -2.677 1.975 1.00 24.33 18 ILE A N 16
ATOM 19123 C CA . ILE A 1 18 ? -5.744 -1.713 1.987 1.00 1.21 18 ILE A CA 16
ATOM 19124 C C . ILE A 1 18 ? -6.142 -1.375 3.438 1.00 15.52 18 ILE A C 16
ATOM 19125 O O . ILE A 1 18 ? -6.248 -0.199 3.815 1.00 3.53 18 ILE A O 16
ATOM 19141 N N . ARG A 1 19 ? -6.286 -2.446 4.251 1.00 23.14 19 ARG A N 16
ATOM 19142 C CA . ARG A 1 19 ? -6.718 -2.355 5.649 1.00 65.14 19 ARG A CA 16
ATOM 19143 C C . ARG A 1 19 ? -5.726 -1.520 6.480 1.00 64.14 19 ARG A C 16
ATOM 19144 O O . ARG A 1 19 ? -6.112 -0.502 7.059 1.00 4.44 19 ARG A O 16
ATOM 19165 N N . GLU A 1 20 ? -4.441 -1.934 6.470 1.00 53.14 20 GLU A N 16
ATOM 19166 C CA . GLU A 1 20 ? -3.386 -1.345 7.330 1.00 75.34 20 GLU A CA 16
ATOM 19167 C C . GLU A 1 20 ? -3.198 0.150 7.066 1.00 61.21 20 GLU A C 16
ATOM 19168 O O . GLU A 1 20 ? -3.040 0.945 8.007 1.00 64.11 20 GLU A O 16
ATOM 19180 N N . ILE A 1 21 ? -3.222 0.521 5.776 1.00 22.14 21 ILE A N 16
ATOM 19181 C CA . ILE A 1 21 ? -3.047 1.913 5.359 1.00 5.44 21 ILE A CA 16
ATOM 19182 C C . ILE A 1 21 ? -4.265 2.764 5.777 1.00 72.14 21 ILE A C 16
ATOM 19183 O O . ILE A 1 21 ? -4.098 3.901 6.205 1.00 60.11 21 ILE A O 16
ATOM 19199 N N . ARG A 1 22 ? -5.479 2.186 5.686 1.00 4.14 22 ARG A N 16
ATOM 19200 C CA . ARG A 1 22 ? -6.732 2.885 6.078 1.00 42.14 22 ARG A CA 16
ATOM 19201 C C . ARG A 1 22 ? -6.875 2.997 7.618 1.00 4.30 22 ARG A C 16
ATOM 19202 O O . ARG A 1 22 ? -7.665 3.818 8.101 1.00 32.23 22 ARG A O 16
ATOM 19223 N N . GLU A 1 23 ? -6.120 2.172 8.386 1.00 51.24 23 GLU A N 16
ATOM 19224 C CA . GLU A 1 23 ? -6.167 2.204 9.865 1.00 11.21 23 GLU A CA 16
ATOM 19225 C C . GLU A 1 23 ? -5.389 3.419 10.394 1.00 44.01 23 GLU A C 16
ATOM 19226 O O . GLU A 1 23 ? -5.883 4.160 11.255 1.00 45.54 23 GLU A O 16
ATOM 19238 N N . GLN A 1 24 ? -4.173 3.623 9.856 1.00 65.53 24 GLN A N 16
ATOM 19239 C CA . GLN A 1 24 ? -3.312 4.756 10.241 1.00 13.05 24 GLN A CA 16
ATOM 19240 C C . GLN A 1 24 ? -3.751 6.032 9.490 1.00 42.54 24 GLN A C 16
ATOM 19241 O O . GLN A 1 24 ? -4.031 7.052 10.121 1.00 52.34 24 GLN A O 16
ATOM 19255 N N . TRP A 1 25 ? -3.832 5.944 8.144 1.00 62.41 25 TRP A N 16
ATOM 19256 C CA . TRP A 1 25 ? -4.167 7.092 7.258 1.00 22.32 25 TRP A CA 16
ATOM 19257 C C . TRP A 1 25 ? -5.517 6.851 6.541 1.00 41.40 25 TRP A C 16
ATOM 19258 O O . TRP A 1 25 ? -5.542 6.241 5.467 1.00 71.22 25 TRP A O 16
ATOM 19279 N N . PRO A 1 26 ? -6.674 7.302 7.123 1.00 54.32 26 PRO A N 16
ATOM 19280 C CA . PRO A 1 26 ? -7.987 7.223 6.435 1.00 32.14 26 PRO A CA 16
ATOM 19281 C C . PRO A 1 26 ? -8.060 8.167 5.210 1.00 13.13 26 PRO A C 16
ATOM 19282 O O . PRO A 1 26 ? -8.890 7.970 4.319 1.00 11.23 26 PRO A O 16
ATOM 19293 N N . LYS A 1 27 ? -7.186 9.195 5.187 1.00 53.33 27 LYS A N 16
ATOM 19294 C CA . LYS A 1 27 ? -7.075 10.146 4.062 1.00 42.42 27 LYS A CA 16
ATOM 19295 C C . LYS A 1 27 ? -6.310 9.555 2.859 1.00 44.43 27 LYS A C 16
ATOM 19296 O O . LYS A 1 27 ? -6.354 10.123 1.772 1.00 74.40 27 LYS A O 16
ATOM 19315 N N . ALA A 1 28 ? -5.556 8.466 3.078 1.00 73.00 28 ALA A N 16
ATOM 19316 C CA . ALA A 1 28 ? -4.845 7.757 1.999 1.00 54.32 28 ALA A CA 16
ATOM 19317 C C . ALA A 1 28 ? -5.832 7.086 1.026 1.00 61.40 28 ALA A C 16
ATOM 19318 O O . ALA A 1 28 ? -6.497 6.122 1.404 1.00 74.31 28 ALA A O 16
ATOM 19325 N N . THR A 1 29 ? -5.922 7.605 -0.217 1.00 4.43 29 THR A N 16
ATOM 19326 C CA . THR A 1 29 ? -6.830 7.050 -1.236 1.00 64.15 29 THR A CA 16
ATOM 19327 C C . THR A 1 29 ? -6.249 5.715 -1.756 1.00 2.31 29 THR A C 16
ATOM 19328 O O . THR A 1 29 ? -5.288 5.706 -2.537 1.00 64.43 29 THR A O 16
ATOM 19339 N N . VAL A 1 30 ? -6.820 4.589 -1.292 1.00 12.24 30 VAL A N 16
ATOM 19340 C CA . VAL A 1 30 ? -6.367 3.246 -1.689 1.00 11.12 30 VAL A CA 16
ATOM 19341 C C . VAL A 1 30 ? -7.206 2.762 -2.883 1.00 31.53 30 VAL A C 16
ATOM 19342 O O . VAL A 1 30 ? -8.432 2.940 -2.895 1.00 34.44 30 VAL A O 16
ATOM 19355 N N . THR A 1 31 ? -6.550 2.153 -3.872 1.00 63.21 31 THR A N 16
ATOM 19356 C CA . THR A 1 31 ? -7.210 1.614 -5.071 1.00 72.33 31 THR A CA 16
ATOM 19357 C C . THR A 1 31 ? -6.868 0.124 -5.193 1.00 62.53 31 THR A C 16
ATOM 19358 O O . THR A 1 31 ? -5.685 -0.258 -5.145 1.00 33.10 31 THR A O 16
ATOM 19369 N N . ARG A 1 32 ? -7.903 -0.713 -5.352 1.00 62.40 32 ARG A N 16
ATOM 19370 C CA . ARG A 1 32 ? -7.782 -2.171 -5.365 1.00 50.14 32 ARG A CA 16
ATOM 19371 C C . ARG A 1 32 ? -7.896 -2.665 -6.819 1.00 74.14 32 ARG A C 16
ATOM 19372 O O . ARG A 1 32 ? -8.956 -2.525 -7.438 1.00 41.12 32 ARG A O 16
ATOM 19393 N N . THR A 1 33 ? -6.804 -3.232 -7.354 1.00 21.03 33 THR A N 16
ATOM 19394 C CA . THR A 1 33 ? -6.721 -3.667 -8.758 1.00 53.30 33 THR A CA 16
ATOM 19395 C C . THR A 1 33 ? -5.940 -4.986 -8.774 1.00 63.22 33 THR A C 16
ATOM 19396 O O . THR A 1 33 ? -4.734 -4.922 -8.756 1.00 13.22 33 THR A O 16
ATOM 19407 N N . ASN A 1 34 ? -6.628 -6.160 -8.815 1.00 21.23 34 ASN A N 16
ATOM 19408 C CA . ASN A 1 34 ? -5.983 -7.504 -8.596 1.00 12.32 34 ASN A CA 16
ATOM 19409 C C . ASN A 1 34 ? -4.663 -7.674 -9.405 1.00 74.11 34 ASN A C 16
ATOM 19410 O O . ASN A 1 34 ? -4.679 -7.634 -10.639 1.00 24.12 34 ASN A O 16
ATOM 19421 N N . GLY A 1 35 ? -3.540 -7.850 -8.669 1.00 61.33 35 GLY A N 16
ATOM 19422 C CA . GLY A 1 35 ? -2.184 -7.812 -9.240 1.00 23.31 35 GLY A CA 16
ATOM 19423 C C . GLY A 1 35 ? -1.355 -6.667 -8.659 1.00 24.12 35 GLY A C 16
ATOM 19424 O O . GLY A 1 35 ? -0.150 -6.805 -8.448 1.00 2.44 35 GLY A O 16
ATOM 19428 N N . ASP A 1 36 ? -2.025 -5.538 -8.377 1.00 32.05 36 ASP A N 16
ATOM 19429 C CA . ASP A 1 36 ? -1.397 -4.305 -7.842 1.00 45.13 36 ASP A CA 16
ATOM 19430 C C . ASP A 1 36 ? -2.257 -3.683 -6.714 1.00 60.11 36 ASP A C 16
ATOM 19431 O O . ASP A 1 36 ? -3.468 -3.930 -6.615 1.00 30.13 36 ASP A O 16
ATOM 19440 N N . ILE A 1 37 ? -1.603 -2.870 -5.877 1.00 74.21 37 ILE A N 16
ATOM 19441 C CA . ILE A 1 37 ? -2.264 -1.952 -4.923 1.00 55.32 37 ILE A CA 16
ATOM 19442 C C . ILE A 1 37 ? -1.770 -0.539 -5.240 1.00 74.44 37 ILE A C 16
ATOM 19443 O O . ILE A 1 37 ? -0.603 -0.228 -5.002 1.00 61.24 37 ILE A O 16
ATOM 19459 N N . LYS A 1 38 ? -2.653 0.292 -5.816 1.00 23.34 38 LYS A N 16
ATOM 19460 C CA . LYS A 1 38 ? -2.327 1.675 -6.201 1.00 52.25 38 LYS A CA 16
ATOM 19461 C C . LYS A 1 38 ? -2.719 2.601 -5.050 1.00 14.33 38 LYS A C 16
ATOM 19462 O O . LYS A 1 38 ? -3.907 2.785 -4.769 1.00 54.01 38 LYS A O 16
ATOM 19481 N N . LEU A 1 39 ? -1.721 3.154 -4.367 1.00 71.41 39 LEU A N 16
ATOM 19482 C CA . LEU A 1 39 ? -1.922 3.957 -3.164 1.00 2.02 39 LEU A CA 16
ATOM 19483 C C . LEU A 1 39 ? -1.561 5.417 -3.444 1.00 15.32 39 LEU A C 16
ATOM 19484 O O . LEU A 1 39 ? -0.532 5.701 -4.064 1.00 22.30 39 LEU A O 16
ATOM 19500 N N . ASP A 1 40 ? -2.431 6.325 -2.982 1.00 25.13 40 ASP A N 16
ATOM 19501 C CA . ASP A 1 40 ? -2.244 7.771 -3.106 1.00 12.31 40 ASP A CA 16
ATOM 19502 C C . ASP A 1 40 ? -1.760 8.306 -1.759 1.00 43.42 40 ASP A C 16
ATOM 19503 O O . ASP A 1 40 ? -2.526 8.376 -0.782 1.00 62.34 40 ASP A O 16
ATOM 19512 N N . ALA A 1 41 ? -0.463 8.616 -1.716 1.00 73.31 41 ALA A N 16
ATOM 19513 C CA . ALA A 1 41 ? 0.171 9.306 -0.603 1.00 65.31 41 ALA A CA 16
ATOM 19514 C C . ALA A 1 41 ? 0.026 10.798 -0.845 1.00 41.01 41 ALA A C 16
ATOM 19515 O O . ALA A 1 41 ? 0.246 11.262 -1.970 1.00 34.23 41 ALA A O 16
ATOM 19522 N N . GLN A 1 42 ? -0.353 11.543 0.193 1.00 10.05 42 GLN A N 16
ATOM 19523 C CA . GLN A 1 42 ? -0.640 12.977 0.065 1.00 4.42 42 GLN A CA 16
ATOM 19524 C C . GLN A 1 42 ? 0.676 13.768 -0.041 1.00 60.45 42 GLN A C 16
ATOM 19525 O O . GLN A 1 42 ? 0.791 14.693 -0.850 1.00 4.15 42 GLN A O 16
ATOM 19539 N N . THR A 1 43 ? 1.679 13.358 0.747 1.00 13.33 43 THR A N 16
ATOM 19540 C CA . THR A 1 43 ? 3.025 13.953 0.705 1.00 53.05 43 THR A CA 16
ATOM 19541 C C . THR A 1 43 ? 4.099 12.842 0.640 1.00 52.52 43 THR A C 16
ATOM 19542 O O . THR A 1 43 ? 3.783 11.647 0.752 1.00 31.51 43 THR A O 16
ATOM 19553 N N . GLU A 1 44 ? 5.369 13.259 0.485 1.00 23.31 44 GLU A N 16
ATOM 19554 C CA . GLU A 1 44 ? 6.480 12.377 0.085 1.00 5.33 44 GLU A CA 16
ATOM 19555 C C . GLU A 1 44 ? 6.929 11.464 1.241 1.00 72.24 44 GLU A C 16
ATOM 19556 O O . GLU A 1 44 ? 6.978 10.239 1.087 1.00 44.50 44 GLU A O 16
ATOM 19568 N N . LYS A 1 45 ? 7.240 12.075 2.397 1.00 42.20 45 LYS A N 16
ATOM 19569 C CA . LYS A 1 45 ? 7.748 11.358 3.590 1.00 3.30 45 LYS A CA 16
ATOM 19570 C C . LYS A 1 45 ? 6.665 10.473 4.233 1.00 2.54 45 LYS A C 16
ATOM 19571 O O . LYS A 1 45 ? 6.968 9.610 5.064 1.00 43.12 45 LYS A O 16
ATOM 19590 N N . GLU A 1 46 ? 5.403 10.680 3.824 1.00 71.02 46 GLU A N 16
ATOM 19591 C CA . GLU A 1 46 ? 4.268 9.895 4.308 1.00 73.05 46 GLU A CA 16
ATOM 19592 C C . GLU A 1 46 ? 4.207 8.569 3.529 1.00 54.42 46 GLU A C 16
ATOM 19593 O O . GLU A 1 46 ? 3.855 7.531 4.093 1.00 64.41 46 GLU A O 16
ATOM 19605 N N . ALA A 1 47 ? 4.595 8.625 2.234 1.00 13.42 47 ALA A N 16
ATOM 19606 C CA . ALA A 1 47 ? 4.685 7.444 1.346 1.00 34.32 47 ALA A CA 16
ATOM 19607 C C . ALA A 1 47 ? 5.672 6.399 1.893 1.00 4.11 47 ALA A C 16
ATOM 19608 O O . ALA A 1 47 ? 5.467 5.196 1.720 1.00 21.11 47 ALA A O 16
ATOM 19615 N N . GLU A 1 48 ? 6.732 6.899 2.549 1.00 1.21 48 GLU A N 16
ATOM 19616 C CA . GLU A 1 48 ? 7.775 6.068 3.175 1.00 23.42 48 GLU A CA 16
ATOM 19617 C C . GLU A 1 48 ? 7.176 5.221 4.309 1.00 53.53 48 GLU A C 16
ATOM 19618 O O . GLU A 1 48 ? 7.509 4.042 4.465 1.00 1.31 48 GLU A O 16
ATOM 19630 N N . LYS A 1 49 ? 6.285 5.851 5.088 1.00 71.02 49 LYS A N 16
ATOM 19631 C CA . LYS A 1 49 ? 5.637 5.225 6.256 1.00 75.53 49 LYS A CA 16
ATOM 19632 C C . LYS A 1 49 ? 4.578 4.202 5.776 1.00 41.42 49 LYS A C 16
ATOM 19633 O O . LYS A 1 49 ? 4.478 3.094 6.302 1.00 43.53 49 LYS A O 16
ATOM 19652 N N . MET A 1 50 ? 3.744 4.675 4.840 1.00 72.21 50 MET A N 16
ATOM 19653 C CA . MET A 1 50 ? 2.765 3.850 4.090 1.00 54.24 50 MET A CA 16
ATOM 19654 C C . MET A 1 50 ? 3.370 2.511 3.610 1.00 54.44 50 MET A C 16
ATOM 19655 O O . MET A 1 50 ? 2.942 1.442 4.052 1.00 35.02 50 MET A O 16
ATOM 19669 N N . GLU A 1 51 ? 4.413 2.587 2.761 1.00 12.13 51 GLU A N 16
ATOM 19670 C CA . GLU A 1 51 ? 5.061 1.389 2.188 1.00 64.32 51 GLU A CA 16
ATOM 19671 C C . GLU A 1 51 ? 5.795 0.558 3.262 1.00 51.25 51 GLU A C 16
ATOM 19672 O O . GLU A 1 51 ? 6.011 -0.644 3.077 1.00 62.12 51 GLU A O 16
ATOM 19684 N N . LYS A 1 52 ? 6.196 1.219 4.370 1.00 65.42 52 LYS A N 16
ATOM 19685 C CA . LYS A 1 52 ? 6.821 0.562 5.530 1.00 64.21 52 LYS A CA 16
ATOM 19686 C C . LYS A 1 52 ? 5.816 -0.415 6.176 1.00 50.21 52 LYS A C 16
ATOM 19687 O O . LYS A 1 52 ? 6.171 -1.555 6.492 1.00 62.24 52 LYS A O 16
ATOM 19706 N N . ALA A 1 53 ? 4.555 0.052 6.325 1.00 62.33 53 ALA A N 16
ATOM 19707 C CA . ALA A 1 53 ? 3.443 -0.745 6.896 1.00 24.45 53 ALA A CA 16
ATOM 19708 C C . ALA A 1 53 ? 3.090 -1.943 5.990 1.00 55.51 53 ALA A C 16
ATOM 19709 O O . ALA A 1 53 ? 2.671 -2.996 6.480 1.00 25.13 53 ALA A O 16
ATOM 19716 N N . VAL A 1 54 ? 3.252 -1.752 4.666 1.00 2.12 54 VAL A N 16
ATOM 19717 C CA . VAL A 1 54 ? 3.091 -2.819 3.656 1.00 51.15 54 VAL A CA 16
ATOM 19718 C C . VAL A 1 54 ? 4.154 -3.920 3.866 1.00 51.33 54 VAL A C 16
ATOM 19719 O O . VAL A 1 54 ? 3.844 -5.118 3.886 1.00 34.21 54 VAL A O 16
ATOM 19732 N N . LYS A 1 55 ? 5.418 -3.474 4.017 1.00 40.00 55 LYS A N 16
ATOM 19733 C CA . LYS A 1 55 ? 6.592 -4.357 4.217 1.00 60.41 55 LYS A CA 16
ATOM 19734 C C . LYS A 1 55 ? 6.559 -5.090 5.582 1.00 14.24 55 LYS A C 16
ATOM 19735 O O . LYS A 1 55 ? 7.302 -6.056 5.780 1.00 73.25 55 LYS A O 16
ATOM 19754 N N . LYS A 1 56 ? 5.711 -4.613 6.516 1.00 2.34 56 LYS A N 16
ATOM 19755 C CA . LYS A 1 56 ? 5.463 -5.297 7.802 1.00 31.20 56 LYS A CA 16
ATOM 19756 C C . LYS A 1 56 ? 4.599 -6.558 7.577 1.00 53.04 56 LYS A C 16
ATOM 19757 O O . LYS A 1 56 ? 4.830 -7.604 8.202 1.00 62.03 56 LYS A O 16
ATOM 19776 N N . VAL A 1 57 ? 3.617 -6.443 6.660 1.00 41.31 57 VAL A N 16
ATOM 19777 C CA . VAL A 1 57 ? 2.703 -7.553 6.304 1.00 72.01 57 VAL A CA 16
ATOM 19778 C C . VAL A 1 57 ? 3.414 -8.572 5.381 1.00 2.14 57 VAL A C 16
ATOM 19779 O O . VAL A 1 57 ? 3.108 -9.766 5.404 1.00 11.25 57 VAL A O 16
ATOM 19792 N N . LYS A 1 58 ? 4.409 -8.086 4.615 1.00 23.54 58 LYS A N 16
ATOM 19793 C CA . LYS A 1 58 ? 5.151 -8.905 3.632 1.00 14.53 58 LYS A CA 16
ATOM 19794 C C . LYS A 1 58 ? 6.553 -8.285 3.401 1.00 51.23 58 LYS A C 16
ATOM 19795 O O . LYS A 1 58 ? 6.648 -7.252 2.740 1.00 10.13 58 LYS A O 16
ATOM 19814 N N . PRO A 1 59 ? 7.665 -8.897 3.950 1.00 1.11 59 PRO A N 16
ATOM 19815 C CA . PRO A 1 59 ? 9.047 -8.314 3.877 1.00 30.51 59 PRO A CA 16
ATOM 19816 C C . PRO A 1 59 ? 9.582 -8.128 2.432 1.00 52.23 59 PRO A C 16
ATOM 19817 O O . PRO A 1 59 ? 10.490 -7.325 2.211 1.00 32.30 59 PRO A O 16
ATOM 19828 N N . ASN A 1 60 ? 9.009 -8.862 1.461 1.00 71.11 60 ASN A N 16
ATOM 19829 C CA . ASN A 1 60 ? 9.424 -8.791 0.034 1.00 64.13 60 ASN A CA 16
ATOM 19830 C C . ASN A 1 60 ? 8.395 -8.003 -0.801 1.00 4.35 60 ASN A C 16
ATOM 19831 O O . ASN A 1 60 ? 8.281 -8.207 -2.021 1.00 25.44 60 ASN A O 16
ATOM 19842 N N . ALA A 1 61 ? 7.658 -7.094 -0.128 1.00 2.04 61 ALA A N 16
ATOM 19843 C CA . ALA A 1 61 ? 6.757 -6.143 -0.797 1.00 60.50 61 ALA A CA 16
ATOM 19844 C C . ALA A 1 61 ? 7.557 -5.207 -1.713 1.00 3.13 61 ALA A C 16
ATOM 19845 O O . ALA A 1 61 ? 8.393 -4.423 -1.235 1.00 33.42 61 ALA A O 16
ATOM 19852 N N . THR A 1 62 ? 7.310 -5.316 -3.025 1.00 21.14 62 THR A N 16
ATOM 19853 C CA . THR A 1 62 ? 7.933 -4.447 -4.024 1.00 34.31 62 THR A CA 16
ATOM 19854 C C . THR A 1 62 ? 7.015 -3.251 -4.286 1.00 2.01 62 THR A C 16
ATOM 19855 O O . THR A 1 62 ? 5.881 -3.415 -4.757 1.00 33.13 62 THR A O 16
ATOM 19866 N N . ILE A 1 63 ? 7.520 -2.063 -3.943 1.00 53.03 63 ILE A N 16
ATOM 19867 C CA . ILE A 1 63 ? 6.827 -0.792 -4.156 1.00 43.41 63 ILE A CA 16
ATOM 19868 C C . ILE A 1 63 ? 7.514 -0.061 -5.316 1.00 12.11 63 ILE A C 16
ATOM 19869 O O . ILE A 1 63 ? 8.742 0.109 -5.323 1.00 1.05 63 ILE A O 16
ATOM 19885 N N . ARG A 1 64 ? 6.703 0.340 -6.292 1.00 70.02 64 ARG A N 16
ATOM 19886 C CA . ARG A 1 64 ? 7.116 1.105 -7.467 1.00 13.34 64 ARG A CA 16
ATOM 19887 C C . ARG A 1 64 ? 6.586 2.531 -7.287 1.00 32.35 64 ARG A C 16
ATOM 19888 O O . ARG A 1 64 ? 5.384 2.711 -7.089 1.00 21.02 64 ARG A O 16
ATOM 19909 N N . LYS A 1 65 ? 7.473 3.537 -7.319 1.00 33.53 65 LYS A N 16
ATOM 19910 C CA . LYS A 1 65 ? 7.084 4.941 -7.080 1.00 33.22 65 LYS A CA 16
ATOM 19911 C C . LYS A 1 65 ? 6.935 5.710 -8.394 1.00 31.31 65 LYS A C 16
ATOM 19912 O O . LYS A 1 65 ? 7.657 5.466 -9.370 1.00 72.21 65 LYS A O 16
ATOM 19931 N N . THR A 1 66 ? 5.995 6.644 -8.369 1.00 33.34 66 THR A N 16
ATOM 19932 C CA . THR A 1 66 ? 5.792 7.670 -9.392 1.00 55.41 66 THR A CA 16
ATOM 19933 C C . THR A 1 66 ? 5.001 8.817 -8.716 1.00 22.52 66 THR A C 16
ATOM 19934 O O . THR A 1 66 ? 4.866 8.827 -7.480 1.00 25.12 66 THR A O 16
ATOM 19945 N N . GLY A 1 67 ? 4.507 9.783 -9.491 1.00 21.43 67 GLY A N 16
ATOM 19946 C CA . GLY A 1 67 ? 3.734 10.896 -8.940 1.00 65.15 67 GLY A CA 16
ATOM 19947 C C . GLY A 1 67 ? 4.644 12.005 -8.444 1.00 0.33 67 GLY A C 16
ATOM 19948 O O . GLY A 1 67 ? 4.901 12.121 -7.241 1.00 30.51 67 GLY A O 16
ATOM 19952 N N . GLY A 1 68 ? 5.170 12.789 -9.390 1.00 33.20 68 GLY A N 16
ATOM 19953 C CA . GLY A 1 68 ? 6.033 13.928 -9.088 1.00 55.43 68 GLY A CA 16
ATOM 19954 C C . GLY A 1 68 ? 6.028 14.887 -10.257 1.00 10.45 68 GLY A C 16
ATOM 19955 O O . GLY A 1 68 ? 5.636 16.050 -10.121 1.00 44.20 68 GLY A O 16
ATOM 19959 N N . SER A 1 69 ? 6.435 14.371 -11.431 1.00 12.20 69 SER A N 16
ATOM 19960 C CA . SER A 1 69 ? 6.308 15.084 -12.702 1.00 4.32 69 SER A CA 16
ATOM 19961 C C . SER A 1 69 ? 4.841 14.983 -13.183 1.00 21.24 69 SER A C 16
ATOM 19962 O O . SER A 1 69 ? 4.470 14.072 -13.932 1.00 71.44 69 SER A O 16
ATOM 19970 N N . LEU A 1 70 ? 4.011 15.890 -12.647 1.00 75.33 70 LEU A N 16
ATOM 19971 C CA . LEU A 1 70 ? 2.586 16.027 -13.005 1.00 75.14 70 LEU A CA 16
ATOM 19972 C C . LEU A 1 70 ? 2.486 16.749 -14.364 1.00 70.12 70 LEU A C 16
ATOM 19973 O O . LEU A 1 70 ? 3.279 17.666 -14.635 1.00 34.02 70 LEU A O 16
ATOM 19989 N N . GLU A 1 71 ? 1.526 16.320 -15.209 1.00 22.50 71 GLU A N 16
ATOM 19990 C CA . GLU A 1 71 ? 1.307 16.890 -16.559 1.00 24.02 71 GLU A CA 16
ATOM 19991 C C . GLU A 1 71 ? 0.708 18.310 -16.466 1.00 12.44 71 GLU A C 16
ATOM 19992 O O . GLU A 1 71 ? -0.509 18.505 -16.576 1.00 2.24 71 GLU A O 16
ATOM 20004 N N . HIS A 1 72 ? 1.594 19.290 -16.226 1.00 13.01 72 HIS A N 16
ATOM 20005 C CA . HIS A 1 72 ? 1.245 20.726 -16.197 1.00 2.02 72 HIS A CA 16
ATOM 20006 C C . HIS A 1 72 ? 1.169 21.280 -17.634 1.00 51.33 72 HIS A C 16
ATOM 20007 O O . HIS A 1 72 ? 0.598 22.352 -17.864 1.00 24.31 72 HIS A O 16
ATOM 20022 N N . HIS A 1 73 ? 1.801 20.539 -18.579 1.00 3.31 73 HIS A N 16
ATOM 20023 C CA . HIS A 1 73 ? 1.732 20.795 -20.026 1.00 34.05 73 HIS A CA 16
ATOM 20024 C C . HIS A 1 73 ? 0.283 20.547 -20.496 1.00 23.25 73 HIS A C 16
ATOM 20025 O O . HIS A 1 73 ? -0.112 19.398 -20.727 1.00 14.03 73 HIS A O 16
ATOM 20040 N N . HIS A 1 74 ? -0.497 21.638 -20.587 1.00 1.13 74 HIS A N 16
ATOM 20041 C CA . HIS A 1 74 ? -1.957 21.594 -20.790 1.00 74.01 74 HIS A CA 16
ATOM 20042 C C . HIS A 1 74 ? -2.326 21.092 -22.204 1.00 63.22 74 HIS A C 16
ATOM 20043 O O . HIS A 1 74 ? -1.829 21.613 -23.207 1.00 52.13 74 HIS A O 16
ATOM 20058 N N . HIS A 1 75 ? -3.176 20.051 -22.253 1.00 4.04 75 HIS A N 16
ATOM 20059 C CA . HIS A 1 75 ? -3.758 19.522 -23.504 1.00 71.12 75 HIS A CA 16
ATOM 20060 C C . HIS A 1 75 ? -4.949 18.613 -23.166 1.00 13.43 75 HIS A C 16
ATOM 20061 O O . HIS A 1 75 ? -5.023 18.090 -22.045 1.00 43.13 75 HIS A O 16
ATOM 20076 N N . HIS A 1 76 ? -5.874 18.423 -24.136 1.00 4.30 76 HIS A N 16
ATOM 20077 C CA . HIS A 1 76 ? -7.032 17.527 -23.947 1.00 44.02 76 HIS A CA 16
ATOM 20078 C C . HIS A 1 76 ? -6.552 16.058 -23.906 1.00 5.21 76 HIS A C 16
ATOM 20079 O O . HIS A 1 76 ? -5.627 15.681 -24.643 1.00 40.13 76 HIS A O 16
ATOM 20094 N N . HIS A 1 77 ? -7.164 15.248 -23.028 1.00 52.12 77 HIS A N 16
ATOM 20095 C CA . HIS A 1 77 ? -6.776 13.845 -22.811 1.00 51.14 77 HIS A CA 16
ATOM 20096 C C . HIS A 1 77 ? -8.029 12.998 -22.469 1.00 62.11 77 HIS A C 16
ATOM 20097 O O . HIS A 1 77 ? -8.400 12.114 -23.269 1.00 25.11 77 HIS A O 16
ATOM 20113 N N . MET A 1 1 ? 1.399 14.159 -4.791 1.00 53.30 1 MET A N 17
ATOM 20114 C CA . MET A 1 1 ? 0.774 12.831 -4.863 1.00 44.44 1 MET A CA 17
ATOM 20115 C C . MET A 1 1 ? 1.818 11.803 -5.324 1.00 73.21 1 MET A C 17
ATOM 20116 O O . MET A 1 1 ? 2.078 11.655 -6.526 1.00 34.02 1 MET A O 17
ATOM 20132 N N . VAL A 1 2 ? 2.462 11.147 -4.342 1.00 30.35 2 VAL A N 17
ATOM 20133 C CA . VAL A 1 2 ? 3.418 10.059 -4.580 1.00 11.53 2 VAL A CA 17
ATOM 20134 C C . VAL A 1 2 ? 2.632 8.786 -4.931 1.00 3.25 2 VAL A C 17
ATOM 20135 O O . VAL A 1 2 ? 1.875 8.274 -4.098 1.00 32.22 2 VAL A O 17
ATOM 20148 N N . ASP A 1 3 ? 2.793 8.309 -6.172 1.00 30.03 3 ASP A N 17
ATOM 20149 C CA . ASP A 1 3 ? 2.069 7.132 -6.674 1.00 70.44 3 ASP A CA 17
ATOM 20150 C C . ASP A 1 3 ? 2.826 5.857 -6.274 1.00 53.21 3 ASP A C 17
ATOM 20151 O O . ASP A 1 3 ? 3.921 5.582 -6.785 1.00 54.22 3 ASP A O 17
ATOM 20160 N N . LEU A 1 4 ? 2.243 5.118 -5.328 1.00 1.01 4 LEU A N 17
ATOM 20161 C CA . LEU A 1 4 ? 2.784 3.852 -4.836 1.00 4.54 4 LEU A CA 17
ATOM 20162 C C . LEU A 1 4 ? 1.998 2.709 -5.493 1.00 24.21 4 LEU A C 17
ATOM 20163 O O . LEU A 1 4 ? 0.809 2.541 -5.216 1.00 4.25 4 LEU A O 17
ATOM 20179 N N . LYS A 1 5 ? 2.644 1.962 -6.390 1.00 2.45 5 LYS A N 17
ATOM 20180 C CA . LYS A 1 5 ? 2.053 0.768 -7.017 1.00 40.41 5 LYS A CA 17
ATOM 20181 C C . LYS A 1 5 ? 2.808 -0.469 -6.498 1.00 24.20 5 LYS A C 17
ATOM 20182 O O . LYS A 1 5 ? 3.988 -0.651 -6.810 1.00 3.52 5 LYS A O 17
ATOM 20201 N N . ILE A 1 6 ? 2.140 -1.295 -5.677 1.00 72.24 6 ILE A N 17
ATOM 20202 C CA . ILE A 1 6 ? 2.772 -2.443 -5.001 1.00 35.41 6 ILE A CA 17
ATOM 20203 C C . ILE A 1 6 ? 2.284 -3.749 -5.651 1.00 54.20 6 ILE A C 17
ATOM 20204 O O . ILE A 1 6 ? 1.084 -3.988 -5.690 1.00 74.05 6 ILE A O 17
ATOM 20220 N N . ASP A 1 7 ? 3.209 -4.590 -6.132 1.00 3.31 7 ASP A N 17
ATOM 20221 C CA . ASP A 1 7 ? 2.872 -5.944 -6.620 1.00 51.14 7 ASP A CA 17
ATOM 20222 C C . ASP A 1 7 ? 2.424 -6.803 -5.432 1.00 3.01 7 ASP A C 17
ATOM 20223 O O . ASP A 1 7 ? 3.172 -6.928 -4.459 1.00 61.12 7 ASP A O 17
ATOM 20232 N N . VAL A 1 8 ? 1.223 -7.389 -5.512 1.00 60.35 8 VAL A N 17
ATOM 20233 C CA . VAL A 1 8 ? 0.688 -8.290 -4.474 1.00 51.33 8 VAL A CA 17
ATOM 20234 C C . VAL A 1 8 ? 0.289 -9.618 -5.136 1.00 0.21 8 VAL A C 17
ATOM 20235 O O . VAL A 1 8 ? -0.490 -9.634 -6.097 1.00 10.24 8 VAL A O 17
ATOM 20248 N N . SER A 1 9 ? 0.858 -10.723 -4.637 1.00 73.25 9 SER A N 17
ATOM 20249 C CA . SER A 1 9 ? 0.667 -12.070 -5.208 1.00 22.42 9 SER A CA 17
ATOM 20250 C C . SER A 1 9 ? -0.694 -12.651 -4.807 1.00 22.34 9 SER A C 17
ATOM 20251 O O . SER A 1 9 ? -1.325 -13.389 -5.575 1.00 11.54 9 SER A O 17
ATOM 20259 N N . ASP A 1 10 ? -1.143 -12.287 -3.602 1.00 42.05 10 ASP A N 17
ATOM 20260 C CA . ASP A 1 10 ? -2.342 -12.864 -2.978 1.00 32.11 10 ASP A CA 17
ATOM 20261 C C . ASP A 1 10 ? -3.410 -11.776 -2.785 1.00 0.20 10 ASP A C 17
ATOM 20262 O O . ASP A 1 10 ? -3.081 -10.588 -2.659 1.00 11.44 10 ASP A O 17
ATOM 20271 N N . ASP A 1 11 ? -4.690 -12.194 -2.761 1.00 21.22 11 ASP A N 17
ATOM 20272 C CA . ASP A 1 11 ? -5.847 -11.273 -2.746 1.00 3.13 11 ASP A CA 17
ATOM 20273 C C . ASP A 1 11 ? -6.152 -10.828 -1.315 1.00 21.05 11 ASP A C 17
ATOM 20274 O O . ASP A 1 11 ? -6.411 -9.656 -1.077 1.00 4.42 11 ASP A O 17
ATOM 20283 N N . GLU A 1 12 ? -6.099 -11.789 -0.371 1.00 3.04 12 GLU A N 17
ATOM 20284 C CA . GLU A 1 12 ? -6.261 -11.515 1.073 1.00 21.13 12 GLU A CA 17
ATOM 20285 C C . GLU A 1 12 ? -5.107 -10.616 1.573 1.00 20.42 12 GLU A C 17
ATOM 20286 O O . GLU A 1 12 ? -5.312 -9.763 2.440 1.00 51.21 12 GLU A O 17
ATOM 20298 N N . GLU A 1 13 ? -3.906 -10.816 0.989 1.00 32.55 13 GLU A N 17
ATOM 20299 C CA . GLU A 1 13 ? -2.725 -9.963 1.211 1.00 63.13 13 GLU A CA 17
ATOM 20300 C C . GLU A 1 13 ? -2.993 -8.522 0.743 1.00 13.41 13 GLU A C 17
ATOM 20301 O O . GLU A 1 13 ? -2.703 -7.569 1.470 1.00 22.25 13 GLU A O 17
ATOM 20313 N N . ALA A 1 14 ? -3.561 -8.399 -0.473 1.00 62.33 14 ALA A N 17
ATOM 20314 C CA . ALA A 1 14 ? -3.921 -7.103 -1.079 1.00 13.44 14 ALA A CA 17
ATOM 20315 C C . ALA A 1 14 ? -4.894 -6.328 -0.180 1.00 50.24 14 ALA A C 17
ATOM 20316 O O . ALA A 1 14 ? -4.662 -5.160 0.137 1.00 64.15 14 ALA A O 17
ATOM 20323 N N . GLU A 1 15 ? -5.961 -7.030 0.248 1.00 32.40 15 GLU A N 17
ATOM 20324 C CA . GLU A 1 15 ? -6.987 -6.497 1.152 1.00 24.31 15 GLU A CA 17
ATOM 20325 C C . GLU A 1 15 ? -6.377 -6.088 2.501 1.00 20.05 15 GLU A C 17
ATOM 20326 O O . GLU A 1 15 ? -6.753 -5.064 3.056 1.00 5.43 15 GLU A O 17
ATOM 20338 N N . LYS A 1 16 ? -5.412 -6.900 2.988 1.00 51.54 16 LYS A N 17
ATOM 20339 C CA . LYS A 1 16 ? -4.709 -6.679 4.266 1.00 32.13 16 LYS A CA 17
ATOM 20340 C C . LYS A 1 16 ? -3.954 -5.332 4.239 1.00 12.33 16 LYS A C 17
ATOM 20341 O O . LYS A 1 16 ? -3.919 -4.622 5.251 1.00 33.21 16 LYS A O 17
ATOM 20360 N N . ILE A 1 17 ? -3.362 -5.011 3.068 1.00 12.43 17 ILE A N 17
ATOM 20361 C CA . ILE A 1 17 ? -2.688 -3.723 2.830 1.00 55.55 17 ILE A CA 17
ATOM 20362 C C . ILE A 1 17 ? -3.713 -2.579 2.901 1.00 64.21 17 ILE A C 17
ATOM 20363 O O . ILE A 1 17 ? -3.549 -1.653 3.687 1.00 42.32 17 ILE A O 17
ATOM 20379 N N . ILE A 1 18 ? -4.796 -2.700 2.102 1.00 65.45 18 ILE A N 17
ATOM 20380 C CA . ILE A 1 18 ? -5.856 -1.669 1.989 1.00 0.03 18 ILE A CA 17
ATOM 20381 C C . ILE A 1 18 ? -6.489 -1.367 3.369 1.00 23.21 18 ILE A C 17
ATOM 20382 O O . ILE A 1 18 ? -6.753 -0.202 3.694 1.00 22.22 18 ILE A O 17
ATOM 20398 N N . ARG A 1 19 ? -6.659 -2.435 4.188 1.00 71.32 19 ARG A N 17
ATOM 20399 C CA . ARG A 1 19 ? -7.213 -2.337 5.550 1.00 20.44 19 ARG A CA 17
ATOM 20400 C C . ARG A 1 19 ? -6.353 -1.399 6.401 1.00 61.51 19 ARG A C 17
ATOM 20401 O O . ARG A 1 19 ? -6.809 -0.322 6.783 1.00 22.14 19 ARG A O 17
ATOM 20422 N N . GLU A 1 20 ? -5.076 -1.784 6.588 1.00 61.45 20 GLU A N 17
ATOM 20423 C CA . GLU A 1 20 ? -4.171 -1.117 7.537 1.00 22.13 20 GLU A CA 17
ATOM 20424 C C . GLU A 1 20 ? -3.802 0.305 7.090 1.00 15.31 20 GLU A C 17
ATOM 20425 O O . GLU A 1 20 ? -3.644 1.192 7.934 1.00 23.51 20 GLU A O 17
ATOM 20437 N N . ILE A 1 21 ? -3.685 0.521 5.764 1.00 13.44 21 ILE A N 17
ATOM 20438 C CA . ILE A 1 21 ? -3.399 1.851 5.196 1.00 21.23 21 ILE A CA 17
ATOM 20439 C C . ILE A 1 21 ? -4.584 2.796 5.471 1.00 44.23 21 ILE A C 17
ATOM 20440 O O . ILE A 1 21 ? -4.373 3.958 5.795 1.00 43.21 21 ILE A O 17
ATOM 20456 N N . ARG A 1 22 ? -5.825 2.274 5.376 1.00 31.44 22 ARG A N 17
ATOM 20457 C CA . ARG A 1 22 ? -7.047 3.061 5.672 1.00 12.23 22 ARG A CA 17
ATOM 20458 C C . ARG A 1 22 ? -7.347 3.122 7.189 1.00 61.34 22 ARG A C 17
ATOM 20459 O O . ARG A 1 22 ? -8.166 3.936 7.615 1.00 60.42 22 ARG A O 17
ATOM 20480 N N . GLU A 1 23 ? -6.703 2.262 8.001 1.00 33.21 23 GLU A N 17
ATOM 20481 C CA . GLU A 1 23 ? -6.804 2.337 9.479 1.00 31.24 23 GLU A CA 17
ATOM 20482 C C . GLU A 1 23 ? -5.977 3.518 10.018 1.00 11.51 23 GLU A C 17
ATOM 20483 O O . GLU A 1 23 ? -6.401 4.211 10.947 1.00 11.53 23 GLU A O 17
ATOM 20495 N N . GLN A 1 24 ? -4.799 3.732 9.416 1.00 21.31 24 GLN A N 17
ATOM 20496 C CA . GLN A 1 24 ? -3.858 4.794 9.825 1.00 62.14 24 GLN A CA 17
ATOM 20497 C C . GLN A 1 24 ? -4.189 6.104 9.084 1.00 75.24 24 GLN A C 17
ATOM 20498 O O . GLN A 1 24 ? -4.179 7.188 9.673 1.00 30.05 24 GLN A O 17
ATOM 20512 N N . TRP A 1 25 ? -4.453 5.971 7.775 1.00 55.22 25 TRP A N 17
ATOM 20513 C CA . TRP A 1 25 ? -4.789 7.097 6.870 1.00 54.14 25 TRP A CA 17
ATOM 20514 C C . TRP A 1 25 ? -6.123 6.788 6.137 1.00 62.41 25 TRP A C 17
ATOM 20515 O O . TRP A 1 25 ? -6.111 6.246 5.022 1.00 1.03 25 TRP A O 17
ATOM 20536 N N . PRO A 1 26 ? -7.307 7.100 6.758 1.00 25.30 26 PRO A N 17
ATOM 20537 C CA . PRO A 1 26 ? -8.639 6.732 6.189 1.00 13.30 26 PRO A CA 17
ATOM 20538 C C . PRO A 1 26 ? -9.056 7.595 4.981 1.00 64.43 26 PRO A C 17
ATOM 20539 O O . PRO A 1 26 ? -10.002 7.254 4.265 1.00 14.24 26 PRO A O 17
ATOM 20550 N N . LYS A 1 27 ? -8.336 8.699 4.767 1.00 72.33 27 LYS A N 17
ATOM 20551 C CA . LYS A 1 27 ? -8.587 9.659 3.673 1.00 52.34 27 LYS A CA 17
ATOM 20552 C C . LYS A 1 27 ? -7.387 9.703 2.710 1.00 20.32 27 LYS A C 17
ATOM 20553 O O . LYS A 1 27 ? -7.103 10.737 2.097 1.00 21.20 27 LYS A O 17
ATOM 20572 N N . ALA A 1 28 ? -6.704 8.553 2.579 1.00 0.41 28 ALA A N 17
ATOM 20573 C CA . ALA A 1 28 ? -5.564 8.393 1.657 1.00 43.55 28 ALA A CA 17
ATOM 20574 C C . ALA A 1 28 ? -6.093 7.535 0.514 1.00 23.33 28 ALA A C 17
ATOM 20575 O O . ALA A 1 28 ? -6.578 6.427 0.785 1.00 42.41 28 ALA A O 17
ATOM 20582 N N . THR A 1 29 ? -6.071 8.031 -0.740 1.00 74.44 29 THR A N 17
ATOM 20583 C CA . THR A 1 29 ? -6.711 7.338 -1.863 1.00 40.01 29 THR A CA 17
ATOM 20584 C C . THR A 1 29 ? -6.016 5.987 -2.167 1.00 24.14 29 THR A C 17
ATOM 20585 O O . THR A 1 29 ? -4.890 5.951 -2.663 1.00 75.23 29 THR A O 17
ATOM 20596 N N . VAL A 1 30 ? -6.688 4.888 -1.794 1.00 72.44 30 VAL A N 17
ATOM 20597 C CA . VAL A 1 30 ? -6.266 3.513 -2.125 1.00 22.44 30 VAL A CA 17
ATOM 20598 C C . VAL A 1 30 ? -7.324 2.892 -3.049 1.00 0.31 30 VAL A C 17
ATOM 20599 O O . VAL A 1 30 ? -8.500 2.804 -2.674 1.00 64.23 30 VAL A O 17
ATOM 20612 N N . THR A 1 31 ? -6.899 2.473 -4.248 1.00 34.11 31 THR A N 17
ATOM 20613 C CA . THR A 1 31 ? -7.774 1.822 -5.230 1.00 22.11 31 THR A CA 17
ATOM 20614 C C . THR A 1 31 ? -7.674 0.309 -5.038 1.00 2.40 31 THR A C 17
ATOM 20615 O O . THR A 1 31 ? -6.567 -0.219 -4.854 1.00 35.24 31 THR A O 17
ATOM 20626 N N . ARG A 1 32 ? -8.829 -0.389 -5.074 1.00 52.42 32 ARG A N 17
ATOM 20627 C CA . ARG A 1 32 ? -8.880 -1.831 -4.844 1.00 13.15 32 ARG A CA 17
ATOM 20628 C C . ARG A 1 32 ? -8.495 -2.537 -6.150 1.00 22.25 32 ARG A C 17
ATOM 20629 O O . ARG A 1 32 ? -9.231 -2.475 -7.139 1.00 0.45 32 ARG A O 17
ATOM 20650 N N . THR A 1 33 ? -7.341 -3.199 -6.139 1.00 5.33 33 THR A N 17
ATOM 20651 C CA . THR A 1 33 ? -6.725 -3.767 -7.337 1.00 12.42 33 THR A CA 17
ATOM 20652 C C . THR A 1 33 ? -6.206 -5.170 -6.991 1.00 63.21 33 THR A C 17
ATOM 20653 O O . THR A 1 33 ? -5.660 -5.383 -5.900 1.00 63.02 33 THR A O 17
ATOM 20664 N N . ASN A 1 34 ? -6.440 -6.128 -7.890 1.00 73.44 34 ASN A N 17
ATOM 20665 C CA . ASN A 1 34 ? -5.985 -7.518 -7.732 1.00 43.42 34 ASN A CA 17
ATOM 20666 C C . ASN A 1 34 ? -4.732 -7.729 -8.587 1.00 24.31 34 ASN A C 17
ATOM 20667 O O . ASN A 1 34 ? -4.772 -7.548 -9.810 1.00 70.42 34 ASN A O 17
ATOM 20678 N N . GLY A 1 35 ? -3.625 -8.095 -7.934 1.00 25.20 35 GLY A N 17
ATOM 20679 C CA . GLY A 1 35 ? -2.320 -8.233 -8.589 1.00 40.04 35 GLY A CA 17
ATOM 20680 C C . GLY A 1 35 ? -1.398 -7.073 -8.258 1.00 23.02 35 GLY A C 17
ATOM 20681 O O . GLY A 1 35 ? -0.173 -7.239 -8.225 1.00 4.43 35 GLY A O 17
ATOM 20685 N N . ASP A 1 36 ? -1.996 -5.890 -8.013 1.00 21.31 36 ASP A N 17
ATOM 20686 C CA . ASP A 1 36 ? -1.268 -4.666 -7.613 1.00 23.10 36 ASP A CA 17
ATOM 20687 C C . ASP A 1 36 ? -2.043 -3.947 -6.502 1.00 63.23 36 ASP A C 17
ATOM 20688 O O . ASP A 1 36 ? -3.156 -4.339 -6.179 1.00 44.34 36 ASP A O 17
ATOM 20697 N N . ILE A 1 37 ? -1.427 -2.905 -5.913 1.00 2.33 37 ILE A N 17
ATOM 20698 C CA . ILE A 1 37 ? -2.072 -1.996 -4.943 1.00 74.24 37 ILE A CA 17
ATOM 20699 C C . ILE A 1 37 ? -1.667 -0.563 -5.299 1.00 2.15 37 ILE A C 17
ATOM 20700 O O . ILE A 1 37 ? -0.508 -0.178 -5.126 1.00 72.43 37 ILE A O 17
ATOM 20716 N N . LYS A 1 38 ? -2.618 0.209 -5.831 1.00 1.33 38 LYS A N 17
ATOM 20717 C CA . LYS A 1 38 ? -2.391 1.613 -6.184 1.00 34.30 38 LYS A CA 17
ATOM 20718 C C . LYS A 1 38 ? -2.793 2.502 -5.001 1.00 71.21 38 LYS A C 17
ATOM 20719 O O . LYS A 1 38 ? -3.896 2.370 -4.460 1.00 40.33 38 LYS A O 17
ATOM 20738 N N . LEU A 1 39 ? -1.881 3.393 -4.617 1.00 21.02 39 LEU A N 17
ATOM 20739 C CA . LEU A 1 39 ? -1.978 4.186 -3.387 1.00 21.43 39 LEU A CA 17
ATOM 20740 C C . LEU A 1 39 ? -1.475 5.606 -3.711 1.00 61.40 39 LEU A C 17
ATOM 20741 O O . LEU A 1 39 ? -0.507 5.761 -4.460 1.00 4.32 39 LEU A O 17
ATOM 20757 N N . ASP A 1 40 ? -2.137 6.626 -3.146 1.00 52.14 40 ASP A N 17
ATOM 20758 C CA . ASP A 1 40 ? -1.760 8.037 -3.329 1.00 55.41 40 ASP A CA 17
ATOM 20759 C C . ASP A 1 40 ? -1.401 8.650 -1.970 1.00 65.33 40 ASP A C 17
ATOM 20760 O O . ASP A 1 40 ? -2.286 8.928 -1.145 1.00 4.33 40 ASP A O 17
ATOM 20769 N N . ALA A 1 41 ? -0.090 8.814 -1.742 1.00 43.14 41 ALA A N 17
ATOM 20770 C CA . ALA A 1 41 ? 0.453 9.483 -0.546 1.00 44.13 41 ALA A CA 17
ATOM 20771 C C . ALA A 1 41 ? 0.527 10.995 -0.799 1.00 71.10 41 ALA A C 17
ATOM 20772 O O . ALA A 1 41 ? 0.987 11.417 -1.869 1.00 52.02 41 ALA A O 17
ATOM 20779 N N . GLN A 1 42 ? 0.072 11.808 0.174 1.00 75.12 42 GLN A N 17
ATOM 20780 C CA . GLN A 1 42 ? 0.091 13.285 0.041 1.00 53.45 42 GLN A CA 17
ATOM 20781 C C . GLN A 1 42 ? 1.543 13.815 -0.020 1.00 62.41 42 GLN A C 17
ATOM 20782 O O . GLN A 1 42 ? 1.818 14.813 -0.690 1.00 34.03 42 GLN A O 17
ATOM 20796 N N . THR A 1 43 ? 2.458 13.117 0.684 1.00 73.21 43 THR A N 17
ATOM 20797 C CA . THR A 1 43 ? 3.881 13.496 0.799 1.00 51.52 43 THR A CA 17
ATOM 20798 C C . THR A 1 43 ? 4.776 12.249 0.788 1.00 12.15 43 THR A C 17
ATOM 20799 O O . THR A 1 43 ? 4.292 11.116 0.945 1.00 44.25 43 THR A O 17
ATOM 20810 N N . GLU A 1 44 ? 6.086 12.498 0.615 1.00 41.51 44 GLU A N 17
ATOM 20811 C CA . GLU A 1 44 ? 7.139 11.478 0.682 1.00 51.21 44 GLU A CA 17
ATOM 20812 C C . GLU A 1 44 ? 7.285 10.961 2.123 1.00 14.25 44 GLU A C 17
ATOM 20813 O O . GLU A 1 44 ? 7.417 9.764 2.339 1.00 4.25 44 GLU A O 17
ATOM 20825 N N . LYS A 1 45 ? 7.199 11.887 3.095 1.00 45.02 45 LYS A N 17
ATOM 20826 C CA . LYS A 1 45 ? 7.336 11.590 4.536 1.00 32.43 45 LYS A CA 17
ATOM 20827 C C . LYS A 1 45 ? 6.238 10.616 5.027 1.00 13.41 45 LYS A C 17
ATOM 20828 O O . LYS A 1 45 ? 6.462 9.819 5.947 1.00 12.43 45 LYS A O 17
ATOM 20847 N N . GLU A 1 46 ? 5.062 10.662 4.375 1.00 60.50 46 GLU A N 17
ATOM 20848 C CA . GLU A 1 46 ? 3.930 9.769 4.685 1.00 22.42 46 GLU A CA 17
ATOM 20849 C C . GLU A 1 46 ? 4.113 8.445 3.920 1.00 73.14 46 GLU A C 17
ATOM 20850 O O . GLU A 1 46 ? 3.854 7.367 4.463 1.00 65.02 46 GLU A O 17
ATOM 20862 N N . ALA A 1 47 ? 4.593 8.566 2.656 1.00 54.14 47 ALA A N 17
ATOM 20863 C CA . ALA A 1 47 ? 4.922 7.419 1.778 1.00 45.43 47 ALA A CA 17
ATOM 20864 C C . ALA A 1 47 ? 5.972 6.488 2.403 1.00 31.20 47 ALA A C 17
ATOM 20865 O O . ALA A 1 47 ? 5.945 5.285 2.142 1.00 24.44 47 ALA A O 17
ATOM 20872 N N . GLU A 1 48 ? 6.888 7.067 3.223 1.00 3.20 48 GLU A N 17
ATOM 20873 C CA . GLU A 1 48 ? 7.922 6.307 3.961 1.00 52.23 48 GLU A CA 17
ATOM 20874 C C . GLU A 1 48 ? 7.291 5.258 4.883 1.00 71.42 48 GLU A C 17
ATOM 20875 O O . GLU A 1 48 ? 7.815 4.161 5.036 1.00 72.53 48 GLU A O 17
ATOM 20887 N N . LYS A 1 49 ? 6.182 5.655 5.519 1.00 75.34 49 LYS A N 17
ATOM 20888 C CA . LYS A 1 49 ? 5.466 4.851 6.523 1.00 2.34 49 LYS A CA 17
ATOM 20889 C C . LYS A 1 49 ? 4.526 3.854 5.835 1.00 12.41 49 LYS A C 17
ATOM 20890 O O . LYS A 1 49 ? 4.366 2.725 6.290 1.00 4.01 49 LYS A O 17
ATOM 20909 N N . MET A 1 50 ? 3.888 4.348 4.758 1.00 54.22 50 MET A N 17
ATOM 20910 C CA . MET A 1 50 ? 2.982 3.562 3.898 1.00 11.21 50 MET A CA 17
ATOM 20911 C C . MET A 1 50 ? 3.688 2.319 3.335 1.00 73.14 50 MET A C 17
ATOM 20912 O O . MET A 1 50 ? 3.251 1.191 3.589 1.00 21.24 50 MET A O 17
ATOM 20926 N N . GLU A 1 51 ? 4.783 2.544 2.575 1.00 34.22 51 GLU A N 17
ATOM 20927 C CA . GLU A 1 51 ? 5.613 1.461 2.005 1.00 44.30 51 GLU A CA 17
ATOM 20928 C C . GLU A 1 51 ? 6.156 0.524 3.110 1.00 23.52 51 GLU A C 17
ATOM 20929 O O . GLU A 1 51 ? 6.202 -0.682 2.919 1.00 14.10 51 GLU A O 17
ATOM 20941 N N . LYS A 1 52 ? 6.505 1.113 4.283 1.00 42.24 52 LYS A N 17
ATOM 20942 C CA . LYS A 1 52 ? 7.112 0.390 5.420 1.00 75.10 52 LYS A CA 17
ATOM 20943 C C . LYS A 1 52 ? 6.104 -0.595 6.012 1.00 65.01 52 LYS A C 17
ATOM 20944 O O . LYS A 1 52 ? 6.457 -1.723 6.367 1.00 3.43 52 LYS A O 17
ATOM 20963 N N . ALA A 1 53 ? 4.841 -0.143 6.058 1.00 1.42 53 ALA A N 17
ATOM 20964 C CA . ALA A 1 53 ? 3.695 -0.937 6.507 1.00 1.44 53 ALA A CA 17
ATOM 20965 C C . ALA A 1 53 ? 3.505 -2.169 5.609 1.00 75.40 53 ALA A C 17
ATOM 20966 O O . ALA A 1 53 ? 3.385 -3.295 6.100 1.00 22.02 53 ALA A O 17
ATOM 20973 N N . VAL A 1 54 ? 3.521 -1.929 4.288 1.00 14.03 54 VAL A N 17
ATOM 20974 C CA . VAL A 1 54 ? 3.373 -2.980 3.266 1.00 34.32 54 VAL A CA 17
ATOM 20975 C C . VAL A 1 54 ? 4.476 -4.065 3.417 1.00 21.41 54 VAL A C 17
ATOM 20976 O O . VAL A 1 54 ? 4.180 -5.261 3.425 1.00 62.52 54 VAL A O 17
ATOM 20989 N N . LYS A 1 55 ? 5.737 -3.609 3.553 1.00 52.10 55 LYS A N 17
ATOM 20990 C CA . LYS A 1 55 ? 6.931 -4.479 3.739 1.00 61.02 55 LYS A CA 17
ATOM 20991 C C . LYS A 1 55 ? 6.819 -5.404 4.981 1.00 72.35 55 LYS A C 17
ATOM 20992 O O . LYS A 1 55 ? 7.409 -6.487 5.002 1.00 53.43 55 LYS A O 17
ATOM 21011 N N . LYS A 1 56 ? 6.067 -4.964 6.007 1.00 51.14 56 LYS A N 17
ATOM 21012 C CA . LYS A 1 56 ? 5.833 -5.753 7.243 1.00 44.24 56 LYS A CA 17
ATOM 21013 C C . LYS A 1 56 ? 4.836 -6.906 6.999 1.00 70.04 56 LYS A C 17
ATOM 21014 O O . LYS A 1 56 ? 4.913 -7.949 7.647 1.00 73.33 56 LYS A O 17
ATOM 21033 N N . VAL A 1 57 ? 3.899 -6.690 6.069 1.00 21.54 57 VAL A N 17
ATOM 21034 C CA . VAL A 1 57 ? 2.906 -7.704 5.647 1.00 15.03 57 VAL A CA 17
ATOM 21035 C C . VAL A 1 57 ? 3.551 -8.714 4.680 1.00 63.02 57 VAL A C 17
ATOM 21036 O O . VAL A 1 57 ? 3.235 -9.908 4.698 1.00 35.10 57 VAL A O 17
ATOM 21049 N N . LYS A 1 58 ? 4.500 -8.215 3.877 1.00 53.55 58 LYS A N 17
ATOM 21050 C CA . LYS A 1 58 ? 5.094 -8.963 2.769 1.00 11.11 58 LYS A CA 17
ATOM 21051 C C . LYS A 1 58 ? 6.549 -8.478 2.540 1.00 32.10 58 LYS A C 17
ATOM 21052 O O . LYS A 1 58 ? 6.761 -7.396 1.985 1.00 44.43 58 LYS A O 17
ATOM 21071 N N . PRO A 1 59 ? 7.582 -9.241 3.033 1.00 23.25 59 PRO A N 17
ATOM 21072 C CA . PRO A 1 59 ? 9.024 -8.933 2.793 1.00 23.54 59 PRO A CA 17
ATOM 21073 C C . PRO A 1 59 ? 9.390 -8.735 1.306 1.00 51.13 59 PRO A C 17
ATOM 21074 O O . PRO A 1 59 ? 10.315 -7.978 0.988 1.00 35.23 59 PRO A O 17
ATOM 21085 N N . ASN A 1 60 ? 8.645 -9.399 0.401 1.00 21.50 60 ASN A N 17
ATOM 21086 C CA . ASN A 1 60 ? 8.853 -9.284 -1.061 1.00 42.02 60 ASN A CA 17
ATOM 21087 C C . ASN A 1 60 ? 7.898 -8.213 -1.654 1.00 45.10 60 ASN A C 17
ATOM 21088 O O . ASN A 1 60 ? 7.417 -8.333 -2.787 1.00 61.12 60 ASN A O 17
ATOM 21099 N N . ALA A 1 61 ? 7.588 -7.167 -0.860 1.00 25.13 61 ALA A N 17
ATOM 21100 C CA . ALA A 1 61 ? 6.875 -5.989 -1.369 1.00 21.01 61 ALA A CA 17
ATOM 21101 C C . ALA A 1 61 ? 7.702 -5.309 -2.473 1.00 34.32 61 ALA A C 17
ATOM 21102 O O . ALA A 1 61 ? 8.769 -4.759 -2.206 1.00 52.42 61 ALA A O 17
ATOM 21109 N N . THR A 1 62 ? 7.213 -5.378 -3.718 1.00 10.21 62 THR A N 17
ATOM 21110 C CA . THR A 1 62 ? 7.821 -4.653 -4.836 1.00 44.23 62 THR A CA 17
ATOM 21111 C C . THR A 1 62 ? 7.020 -3.365 -5.028 1.00 32.51 62 THR A C 17
ATOM 21112 O O . THR A 1 62 ? 5.928 -3.369 -5.607 1.00 72.31 62 THR A O 17
ATOM 21123 N N . ILE A 1 63 ? 7.565 -2.276 -4.488 1.00 13.41 63 ILE A N 17
ATOM 21124 C CA . ILE A 1 63 ? 6.888 -0.982 -4.403 1.00 21.21 63 ILE A CA 17
ATOM 21125 C C . ILE A 1 63 ? 7.490 -0.040 -5.449 1.00 55.23 63 ILE A C 17
ATOM 21126 O O . ILE A 1 63 ? 8.697 0.210 -5.445 1.00 53.22 63 ILE A O 17
ATOM 21142 N N . ARG A 1 64 ? 6.630 0.456 -6.344 1.00 51.41 64 ARG A N 17
ATOM 21143 C CA . ARG A 1 64 ? 7.028 1.310 -7.470 1.00 24.51 64 ARG A CA 17
ATOM 21144 C C . ARG A 1 64 ? 6.694 2.750 -7.077 1.00 15.40 64 ARG A C 17
ATOM 21145 O O . ARG A 1 64 ? 5.519 3.114 -6.994 1.00 31.14 64 ARG A O 17
ATOM 21166 N N . LYS A 1 65 ? 7.733 3.534 -6.773 1.00 73.14 65 LYS A N 17
ATOM 21167 C CA . LYS A 1 65 ? 7.598 4.905 -6.257 1.00 72.44 65 LYS A CA 17
ATOM 21168 C C . LYS A 1 65 ? 7.945 5.930 -7.339 1.00 14.35 65 LYS A C 17
ATOM 21169 O O . LYS A 1 65 ? 8.739 5.654 -8.242 1.00 62.32 65 LYS A O 17
ATOM 21188 N N . THR A 1 66 ? 7.341 7.117 -7.218 1.00 72.23 66 THR A N 17
ATOM 21189 C CA . THR A 1 66 ? 7.591 8.251 -8.105 1.00 31.55 66 THR A CA 17
ATOM 21190 C C . THR A 1 66 ? 7.186 9.545 -7.369 1.00 54.13 66 THR A C 17
ATOM 21191 O O . THR A 1 66 ? 6.118 9.607 -6.733 1.00 22.12 66 THR A O 17
ATOM 21202 N N . GLY A 1 67 ? 8.075 10.551 -7.416 1.00 15.13 67 GLY A N 17
ATOM 21203 C CA . GLY A 1 67 ? 7.858 11.829 -6.745 1.00 63.22 67 GLY A CA 17
ATOM 21204 C C . GLY A 1 67 ? 6.935 12.739 -7.541 1.00 1.12 67 GLY A C 17
ATOM 21205 O O . GLY A 1 67 ? 7.395 13.706 -8.159 1.00 42.34 67 GLY A O 17
ATOM 21209 N N . GLY A 1 68 ? 5.624 12.413 -7.530 1.00 43.12 68 GLY A N 17
ATOM 21210 C CA . GLY A 1 68 ? 4.611 13.179 -8.260 1.00 71.15 68 GLY A CA 17
ATOM 21211 C C . GLY A 1 68 ? 4.120 14.390 -7.472 1.00 33.01 68 GLY A C 17
ATOM 21212 O O . GLY A 1 68 ? 2.926 14.496 -7.170 1.00 74.15 68 GLY A O 17
ATOM 21216 N N . SER A 1 69 ? 5.044 15.312 -7.153 1.00 32.04 69 SER A N 17
ATOM 21217 C CA . SER A 1 69 ? 4.755 16.502 -6.341 1.00 21.21 69 SER A CA 17
ATOM 21218 C C . SER A 1 69 ? 4.300 17.662 -7.252 1.00 24.52 69 SER A C 17
ATOM 21219 O O . SER A 1 69 ? 5.123 18.442 -7.746 1.00 12.50 69 SER A O 17
ATOM 21227 N N . LEU A 1 70 ? 2.985 17.720 -7.518 1.00 62.21 70 LEU A N 17
ATOM 21228 C CA . LEU A 1 70 ? 2.353 18.800 -8.301 1.00 22.33 70 LEU A CA 17
ATOM 21229 C C . LEU A 1 70 ? 2.199 20.062 -7.431 1.00 33.54 70 LEU A C 17
ATOM 21230 O O . LEU A 1 70 ? 1.756 19.981 -6.280 1.00 32.22 70 LEU A O 17
ATOM 21246 N N . GLU A 1 71 ? 2.556 21.214 -8.014 1.00 11.33 71 GLU A N 17
ATOM 21247 C CA . GLU A 1 71 ? 2.643 22.506 -7.310 1.00 72.23 71 GLU A CA 17
ATOM 21248 C C . GLU A 1 71 ? 1.247 23.049 -6.958 1.00 24.55 71 GLU A C 17
ATOM 21249 O O . GLU A 1 71 ? 0.448 23.301 -7.860 1.00 1.14 71 GLU A O 17
ATOM 21261 N N . HIS A 1 72 ? 0.956 23.208 -5.653 1.00 53.54 72 HIS A N 17
ATOM 21262 C CA . HIS A 1 72 ? -0.208 23.997 -5.185 1.00 44.15 72 HIS A CA 17
ATOM 21263 C C . HIS A 1 72 ? 0.297 25.416 -4.835 1.00 40.13 72 HIS A C 17
ATOM 21264 O O . HIS A 1 72 ? 0.447 25.804 -3.675 1.00 2.34 72 HIS A O 17
ATOM 21279 N N . HIS A 1 73 ? 0.622 26.164 -5.898 1.00 44.35 73 HIS A N 17
ATOM 21280 C CA . HIS A 1 73 ? 1.396 27.421 -5.817 1.00 3.11 73 HIS A CA 17
ATOM 21281 C C . HIS A 1 73 ? 0.482 28.668 -5.958 1.00 55.30 73 HIS A C 17
ATOM 21282 O O . HIS A 1 73 ? 0.966 29.784 -6.149 1.00 40.11 73 HIS A O 17
ATOM 21297 N N . HIS A 1 74 ? -0.846 28.490 -5.813 1.00 3.21 74 HIS A N 17
ATOM 21298 C CA . HIS A 1 74 ? -1.808 29.629 -5.824 1.00 43.12 74 HIS A CA 17
ATOM 21299 C C . HIS A 1 74 ? -1.689 30.477 -4.533 1.00 53.03 74 HIS A C 17
ATOM 21300 O O . HIS A 1 74 ? -2.260 31.569 -4.482 1.00 34.00 74 HIS A O 17
ATOM 21315 N N . HIS A 1 75 ? -0.982 29.924 -3.500 1.00 42.53 75 HIS A N 17
ATOM 21316 C CA . HIS A 1 75 ? -0.723 30.579 -2.182 1.00 72.33 75 HIS A CA 17
ATOM 21317 C C . HIS A 1 75 ? -1.991 30.550 -1.281 1.00 32.34 75 HIS A C 17
ATOM 21318 O O . HIS A 1 75 ? -2.005 31.089 -0.172 1.00 21.12 75 HIS A O 17
ATOM 21333 N N . HIS A 1 76 ? -3.035 29.851 -1.758 1.00 35.03 76 HIS A N 17
ATOM 21334 C CA . HIS A 1 76 ? -4.335 29.695 -1.065 1.00 40.42 76 HIS A CA 17
ATOM 21335 C C . HIS A 1 76 ? -4.548 28.212 -0.690 1.00 42.02 76 HIS A C 17
ATOM 21336 O O . HIS A 1 76 ? -3.593 27.441 -0.686 1.00 70.13 76 HIS A O 17
ATOM 21351 N N . HIS A 1 77 ? -5.793 27.826 -0.325 1.00 1.51 77 HIS A N 17
ATOM 21352 C CA . HIS A 1 77 ? -6.166 26.402 -0.142 1.00 42.33 77 HIS A CA 17
ATOM 21353 C C . HIS A 1 77 ? -6.805 25.866 -1.447 1.00 61.31 77 HIS A C 17
ATOM 21354 O O . HIS A 1 77 ? -7.853 26.397 -1.876 1.00 62.31 77 HIS A O 17
ATOM 21370 N N . MET A 1 1 ? 0.019 12.753 -6.765 1.00 24.11 1 MET A N 18
ATOM 21371 C CA . MET A 1 1 ? 0.365 12.083 -5.491 1.00 3.32 1 MET A CA 18
ATOM 21372 C C . MET A 1 1 ? 1.737 11.411 -5.591 1.00 74.24 1 MET A C 18
ATOM 21373 O O . MET A 1 1 ? 2.349 11.385 -6.668 1.00 45.33 1 MET A O 18
ATOM 21389 N N . VAL A 1 2 ? 2.231 10.889 -4.453 1.00 70.21 2 VAL A N 18
ATOM 21390 C CA . VAL A 1 2 ? 3.346 9.935 -4.447 1.00 35.44 2 VAL A CA 18
ATOM 21391 C C . VAL A 1 2 ? 2.734 8.542 -4.641 1.00 13.12 2 VAL A C 18
ATOM 21392 O O . VAL A 1 2 ? 1.994 8.048 -3.779 1.00 34.03 2 VAL A O 18
ATOM 21405 N N . ASP A 1 3 ? 3.015 7.952 -5.796 1.00 4.14 3 ASP A N 18
ATOM 21406 C CA . ASP A 1 3 ? 2.463 6.665 -6.210 1.00 73.25 3 ASP A CA 18
ATOM 21407 C C . ASP A 1 3 ? 3.271 5.524 -5.603 1.00 21.44 3 ASP A C 18
ATOM 21408 O O . ASP A 1 3 ? 4.408 5.284 -6.005 1.00 65.41 3 ASP A O 18
ATOM 21417 N N . LEU A 1 4 ? 2.703 4.884 -4.584 1.00 0.32 4 LEU A N 18
ATOM 21418 C CA . LEU A 1 4 ? 3.183 3.594 -4.092 1.00 2.35 4 LEU A CA 18
ATOM 21419 C C . LEU A 1 4 ? 2.287 2.533 -4.726 1.00 51.12 4 LEU A C 18
ATOM 21420 O O . LEU A 1 4 ? 1.094 2.477 -4.432 1.00 2.11 4 LEU A O 18
ATOM 21436 N N . LYS A 1 5 ? 2.828 1.737 -5.645 1.00 14.34 5 LYS A N 18
ATOM 21437 C CA . LYS A 1 5 ? 2.051 0.731 -6.377 1.00 4.12 5 LYS A CA 18
ATOM 21438 C C . LYS A 1 5 ? 2.608 -0.646 -6.032 1.00 65.11 5 LYS A C 18
ATOM 21439 O O . LYS A 1 5 ? 3.691 -1.016 -6.488 1.00 41.44 5 LYS A O 18
ATOM 21458 N N . ILE A 1 6 ? 1.858 -1.407 -5.219 1.00 61.02 6 ILE A N 18
ATOM 21459 C CA . ILE A 1 6 ? 2.381 -2.613 -4.563 1.00 73.44 6 ILE A CA 18
ATOM 21460 C C . ILE A 1 6 ? 1.814 -3.856 -5.255 1.00 13.34 6 ILE A C 18
ATOM 21461 O O . ILE A 1 6 ? 0.610 -4.079 -5.223 1.00 55.30 6 ILE A O 18
ATOM 21477 N N . ASP A 1 7 ? 2.701 -4.668 -5.840 1.00 53.51 7 ASP A N 18
ATOM 21478 C CA . ASP A 1 7 ? 2.338 -5.947 -6.462 1.00 42.34 7 ASP A CA 18
ATOM 21479 C C . ASP A 1 7 ? 1.709 -6.870 -5.409 1.00 70.50 7 ASP A C 18
ATOM 21480 O O . ASP A 1 7 ? 2.236 -6.977 -4.299 1.00 23.30 7 ASP A O 18
ATOM 21489 N N . VAL A 1 8 ? 0.586 -7.515 -5.753 1.00 33.20 8 VAL A N 18
ATOM 21490 C CA . VAL A 1 8 ? -0.149 -8.412 -4.832 1.00 30.23 8 VAL A CA 18
ATOM 21491 C C . VAL A 1 8 ? -0.583 -9.673 -5.598 1.00 32.13 8 VAL A C 18
ATOM 21492 O O . VAL A 1 8 ? -1.231 -9.592 -6.651 1.00 12.22 8 VAL A O 18
ATOM 21505 N N . SER A 1 9 ? -0.156 -10.833 -5.083 1.00 41.40 9 SER A N 18
ATOM 21506 C CA . SER A 1 9 ? -0.465 -12.141 -5.674 1.00 44.34 9 SER A CA 18
ATOM 21507 C C . SER A 1 9 ? -1.873 -12.604 -5.264 1.00 61.23 9 SER A C 18
ATOM 21508 O O . SER A 1 9 ? -2.728 -12.849 -6.121 1.00 4.50 9 SER A O 18
ATOM 21516 N N . ASP A 1 10 ? -2.116 -12.693 -3.944 1.00 44.12 10 ASP A N 18
ATOM 21517 C CA . ASP A 1 10 ? -3.399 -13.185 -3.389 1.00 40.24 10 ASP A CA 18
ATOM 21518 C C . ASP A 1 10 ? -4.414 -12.041 -3.219 1.00 63.25 10 ASP A C 18
ATOM 21519 O O . ASP A 1 10 ? -4.061 -10.855 -3.271 1.00 61.21 10 ASP A O 18
ATOM 21528 N N . ASP A 1 11 ? -5.673 -12.434 -2.966 1.00 14.24 11 ASP A N 18
ATOM 21529 C CA . ASP A 1 11 ? -6.781 -11.504 -2.657 1.00 43.51 11 ASP A CA 18
ATOM 21530 C C . ASP A 1 11 ? -6.714 -11.103 -1.169 1.00 42.41 11 ASP A C 18
ATOM 21531 O O . ASP A 1 11 ? -7.004 -9.956 -0.813 1.00 3.52 11 ASP A O 18
ATOM 21540 N N . GLU A 1 12 ? -6.283 -12.073 -0.323 1.00 31.11 12 GLU A N 18
ATOM 21541 C CA . GLU A 1 12 ? -6.043 -11.869 1.114 1.00 72.42 12 GLU A CA 18
ATOM 21542 C C . GLU A 1 12 ? -4.892 -10.869 1.291 1.00 53.12 12 GLU A C 18
ATOM 21543 O O . GLU A 1 12 ? -4.992 -9.935 2.084 1.00 65.43 12 GLU A O 18
ATOM 21555 N N . GLU A 1 13 ? -3.822 -11.105 0.503 1.00 51.15 13 GLU A N 18
ATOM 21556 C CA . GLU A 1 13 ? -2.653 -10.220 0.379 1.00 43.43 13 GLU A CA 18
ATOM 21557 C C . GLU A 1 13 ? -3.067 -8.766 0.079 1.00 63.33 13 GLU A C 18
ATOM 21558 O O . GLU A 1 13 ? -2.661 -7.845 0.791 1.00 61.13 13 GLU A O 18
ATOM 21570 N N . ALA A 1 14 ? -3.892 -8.595 -0.972 1.00 70.55 14 ALA A N 18
ATOM 21571 C CA . ALA A 1 14 ? -4.320 -7.275 -1.454 1.00 53.33 14 ALA A CA 18
ATOM 21572 C C . ALA A 1 14 ? -5.048 -6.475 -0.365 1.00 40.44 14 ALA A C 18
ATOM 21573 O O . ALA A 1 14 ? -4.659 -5.348 -0.043 1.00 1.13 14 ALA A O 18
ATOM 21580 N N . GLU A 1 15 ? -6.083 -7.093 0.217 1.00 62.33 15 GLU A N 18
ATOM 21581 C CA . GLU A 1 15 ? -6.947 -6.453 1.224 1.00 12.41 15 GLU A CA 18
ATOM 21582 C C . GLU A 1 15 ? -6.240 -6.311 2.583 1.00 35.20 15 GLU A C 18
ATOM 21583 O O . GLU A 1 15 ? -6.674 -5.526 3.422 1.00 22.45 15 GLU A O 18
ATOM 21595 N N . LYS A 1 16 ? -5.149 -7.079 2.784 1.00 12.04 16 LYS A N 18
ATOM 21596 C CA . LYS A 1 16 ? -4.243 -6.919 3.941 1.00 1.43 16 LYS A CA 18
ATOM 21597 C C . LYS A 1 16 ? -3.496 -5.575 3.846 1.00 11.34 16 LYS A C 18
ATOM 21598 O O . LYS A 1 16 ? -3.324 -4.896 4.858 1.00 70.40 16 LYS A O 18
ATOM 21617 N N . ILE A 1 17 ? -3.066 -5.213 2.617 1.00 74.14 17 ILE A N 18
ATOM 21618 C CA . ILE A 1 17 ? -2.389 -3.926 2.348 1.00 4.20 17 ILE A CA 18
ATOM 21619 C C . ILE A 1 17 ? -3.393 -2.766 2.507 1.00 51.34 17 ILE A C 18
ATOM 21620 O O . ILE A 1 17 ? -3.079 -1.749 3.118 1.00 40.41 17 ILE A O 18
ATOM 21636 N N . ILE A 1 18 ? -4.610 -2.958 1.949 1.00 22.13 18 ILE A N 18
ATOM 21637 C CA . ILE A 1 18 ? -5.718 -1.979 2.032 1.00 13.42 18 ILE A CA 18
ATOM 21638 C C . ILE A 1 18 ? -6.091 -1.678 3.497 1.00 34.04 18 ILE A C 18
ATOM 21639 O O . ILE A 1 18 ? -6.252 -0.516 3.874 1.00 65.14 18 ILE A O 18
ATOM 21655 N N . ARG A 1 19 ? -6.214 -2.744 4.312 1.00 70.55 19 ARG A N 18
ATOM 21656 C CA . ARG A 1 19 ? -6.553 -2.624 5.737 1.00 12.22 19 ARG A CA 18
ATOM 21657 C C . ARG A 1 19 ? -5.446 -1.882 6.490 1.00 1.20 19 ARG A C 18
ATOM 21658 O O . ARG A 1 19 ? -5.726 -0.963 7.259 1.00 11.34 19 ARG A O 18
ATOM 21679 N N . GLU A 1 20 ? -4.199 -2.280 6.205 1.00 64.42 20 GLU A N 18
ATOM 21680 C CA . GLU A 1 20 ? -2.995 -1.694 6.794 1.00 33.15 20 GLU A CA 18
ATOM 21681 C C . GLU A 1 20 ? -2.950 -0.160 6.603 1.00 71.41 20 GLU A C 18
ATOM 21682 O O . GLU A 1 20 ? -2.839 0.595 7.569 1.00 34.43 20 GLU A O 18
ATOM 21694 N N . ILE A 1 21 ? -3.103 0.273 5.345 1.00 24.30 21 ILE A N 18
ATOM 21695 C CA . ILE A 1 21 ? -2.917 1.673 4.956 1.00 2.14 21 ILE A CA 18
ATOM 21696 C C . ILE A 1 21 ? -4.125 2.539 5.357 1.00 43.14 21 ILE A C 18
ATOM 21697 O O . ILE A 1 21 ? -3.951 3.603 5.930 1.00 21.01 21 ILE A O 18
ATOM 21713 N N . ARG A 1 22 ? -5.346 2.061 5.076 1.00 63.23 22 ARG A N 18
ATOM 21714 C CA . ARG A 1 22 ? -6.573 2.875 5.267 1.00 11.30 22 ARG A CA 18
ATOM 21715 C C . ARG A 1 22 ? -6.995 3.009 6.751 1.00 15.02 22 ARG A C 18
ATOM 21716 O O . ARG A 1 22 ? -7.691 3.965 7.100 1.00 70.40 22 ARG A O 18
ATOM 21737 N N . GLU A 1 23 ? -6.585 2.049 7.607 1.00 25.20 23 GLU A N 18
ATOM 21738 C CA . GLU A 1 23 ? -6.868 2.096 9.063 1.00 42.44 23 GLU A CA 18
ATOM 21739 C C . GLU A 1 23 ? -6.073 3.235 9.741 1.00 65.32 23 GLU A C 18
ATOM 21740 O O . GLU A 1 23 ? -6.569 3.902 10.653 1.00 52.51 23 GLU A O 18
ATOM 21752 N N . GLN A 1 24 ? -4.850 3.448 9.247 1.00 1.25 24 GLN A N 18
ATOM 21753 C CA . GLN A 1 24 ? -3.906 4.433 9.809 1.00 65.52 24 GLN A CA 18
ATOM 21754 C C . GLN A 1 24 ? -4.086 5.792 9.115 1.00 35.43 24 GLN A C 18
ATOM 21755 O O . GLN A 1 24 ? -4.127 6.845 9.768 1.00 53.33 24 GLN A O 18
ATOM 21769 N N . TRP A 1 25 ? -4.173 5.742 7.780 1.00 72.53 25 TRP A N 18
ATOM 21770 C CA . TRP A 1 25 ? -4.346 6.917 6.906 1.00 41.54 25 TRP A CA 18
ATOM 21771 C C . TRP A 1 25 ? -5.733 6.873 6.229 1.00 22.20 25 TRP A C 18
ATOM 21772 O O . TRP A 1 25 ? -5.903 6.194 5.209 1.00 25.14 25 TRP A O 18
ATOM 21793 N N . PRO A 1 26 ? -6.768 7.558 6.822 1.00 14.34 26 PRO A N 18
ATOM 21794 C CA . PRO A 1 26 ? -8.105 7.695 6.188 1.00 44.22 26 PRO A CA 18
ATOM 21795 C C . PRO A 1 26 ? -8.058 8.536 4.893 1.00 32.11 26 PRO A C 18
ATOM 21796 O O . PRO A 1 26 ? -8.857 8.316 3.976 1.00 25.55 26 PRO A O 18
ATOM 21807 N N . LYS A 1 27 ? -7.107 9.495 4.832 1.00 53.10 27 LYS A N 18
ATOM 21808 C CA . LYS A 1 27 ? -6.911 10.389 3.668 1.00 74.10 27 LYS A CA 18
ATOM 21809 C C . LYS A 1 27 ? -6.152 9.709 2.498 1.00 70.23 27 LYS A C 18
ATOM 21810 O O . LYS A 1 27 ? -5.677 10.402 1.592 1.00 24.42 27 LYS A O 18
ATOM 21829 N N . ALA A 1 28 ? -6.123 8.364 2.457 1.00 1.42 28 ALA A N 18
ATOM 21830 C CA . ALA A 1 28 ? -5.289 7.630 1.485 1.00 3.42 28 ALA A CA 18
ATOM 21831 C C . ALA A 1 28 ? -6.238 6.991 0.468 1.00 62.32 28 ALA A C 18
ATOM 21832 O O . ALA A 1 28 ? -6.985 6.067 0.834 1.00 23.43 28 ALA A O 18
ATOM 21839 N N . THR A 1 29 ? -6.260 7.480 -0.790 1.00 54.52 29 THR A N 18
ATOM 21840 C CA . THR A 1 29 ? -7.114 6.905 -1.840 1.00 21.30 29 THR A CA 18
ATOM 21841 C C . THR A 1 29 ? -6.489 5.576 -2.310 1.00 14.21 29 THR A C 18
ATOM 21842 O O . THR A 1 29 ? -5.479 5.563 -3.025 1.00 74.21 29 THR A O 18
ATOM 21853 N N . VAL A 1 30 ? -7.071 4.458 -1.862 1.00 44.53 30 VAL A N 18
ATOM 21854 C CA . VAL A 1 30 ? -6.603 3.114 -2.209 1.00 1.35 30 VAL A CA 18
ATOM 21855 C C . VAL A 1 30 ? -7.646 2.437 -3.102 1.00 73.02 30 VAL A C 18
ATOM 21856 O O . VAL A 1 30 ? -8.769 2.186 -2.669 1.00 43.32 30 VAL A O 18
ATOM 21869 N N . THR A 1 31 ? -7.264 2.167 -4.356 1.00 41.21 31 THR A N 18
ATOM 21870 C CA . THR A 1 31 ? -8.145 1.543 -5.349 1.00 55.24 31 THR A CA 18
ATOM 21871 C C . THR A 1 31 ? -7.881 0.025 -5.386 1.00 62.23 31 THR A C 18
ATOM 21872 O O . THR A 1 31 ? -6.717 -0.411 -5.344 1.00 60.42 31 THR A O 18
ATOM 21883 N N . ARG A 1 32 ? -8.962 -0.770 -5.469 1.00 64.13 32 ARG A N 18
ATOM 21884 C CA . ARG A 1 32 ? -8.902 -2.234 -5.510 1.00 72.15 32 ARG A CA 18
ATOM 21885 C C . ARG A 1 32 ? -8.722 -2.646 -6.977 1.00 23.43 32 ARG A C 18
ATOM 21886 O O . ARG A 1 32 ? -9.620 -2.432 -7.801 1.00 23.53 32 ARG A O 18
ATOM 21907 N N . THR A 1 33 ? -7.547 -3.194 -7.304 1.00 34.53 33 THR A N 18
ATOM 21908 C CA . THR A 1 33 ? -7.170 -3.550 -8.684 1.00 35.32 33 THR A CA 18
ATOM 21909 C C . THR A 1 33 ? -6.494 -4.924 -8.651 1.00 15.12 33 THR A C 18
ATOM 21910 O O . THR A 1 33 ? -5.636 -5.174 -7.792 1.00 51.25 33 THR A O 18
ATOM 21921 N N . ASN A 1 34 ? -6.903 -5.825 -9.556 1.00 20.53 34 ASN A N 18
ATOM 21922 C CA . ASN A 1 34 ? -6.345 -7.182 -9.611 1.00 34.52 34 ASN A CA 18
ATOM 21923 C C . ASN A 1 34 ? -4.893 -7.113 -10.148 1.00 63.02 34 ASN A C 18
ATOM 21924 O O . ASN A 1 34 ? -4.656 -6.779 -11.312 1.00 54.44 34 ASN A O 18
ATOM 21935 N N . GLY A 1 35 ? -3.921 -7.321 -9.247 1.00 63.31 35 GLY A N 18
ATOM 21936 C CA . GLY A 1 35 ? -2.498 -7.321 -9.603 1.00 24.21 35 GLY A CA 18
ATOM 21937 C C . GLY A 1 35 ? -1.696 -6.366 -8.736 1.00 2.21 35 GLY A C 18
ATOM 21938 O O . GLY A 1 35 ? -0.556 -6.672 -8.368 1.00 73.02 35 GLY A O 18
ATOM 21942 N N . ASP A 1 36 ? -2.294 -5.198 -8.395 1.00 24.03 36 ASP A N 18
ATOM 21943 C CA . ASP A 1 36 ? -1.605 -4.144 -7.605 1.00 44.42 36 ASP A CA 18
ATOM 21944 C C . ASP A 1 36 ? -2.546 -3.468 -6.601 1.00 11.42 36 ASP A C 18
ATOM 21945 O O . ASP A 1 36 ? -3.767 -3.546 -6.702 1.00 21.50 36 ASP A O 18
ATOM 21954 N N . ILE A 1 37 ? -1.923 -2.833 -5.611 1.00 31.40 37 ILE A N 18
ATOM 21955 C CA . ILE A 1 37 ? -2.557 -1.849 -4.731 1.00 13.55 37 ILE A CA 18
ATOM 21956 C C . ILE A 1 37 ? -2.175 -0.452 -5.196 1.00 74.44 37 ILE A C 18
ATOM 21957 O O . ILE A 1 37 ? -0.989 -0.097 -5.210 1.00 64.13 37 ILE A O 18
ATOM 21973 N N . LYS A 1 38 ? -3.185 0.324 -5.607 1.00 15.53 38 LYS A N 18
ATOM 21974 C CA . LYS A 1 38 ? -3.008 1.726 -5.973 1.00 23.23 38 LYS A CA 18
ATOM 21975 C C . LYS A 1 38 ? -3.133 2.546 -4.694 1.00 30.13 38 LYS A C 18
ATOM 21976 O O . LYS A 1 38 ? -4.226 2.695 -4.164 1.00 63.10 38 LYS A O 18
ATOM 21995 N N . LEU A 1 39 ? -2.003 3.043 -4.208 1.00 75.32 39 LEU A N 18
ATOM 21996 C CA . LEU A 1 39 ? -1.903 3.757 -2.923 1.00 70.33 39 LEU A CA 18
ATOM 21997 C C . LEU A 1 39 ? -1.628 5.239 -3.224 1.00 5.34 39 LEU A C 18
ATOM 21998 O O . LEU A 1 39 ? -0.696 5.572 -3.971 1.00 1.42 39 LEU A O 18
ATOM 22014 N N . ASP A 1 40 ? -2.452 6.113 -2.632 1.00 51.31 40 ASP A N 18
ATOM 22015 C CA . ASP A 1 40 ? -2.303 7.572 -2.717 1.00 72.43 40 ASP A CA 18
ATOM 22016 C C . ASP A 1 40 ? -1.592 8.047 -1.451 1.00 14.22 40 ASP A C 18
ATOM 22017 O O . ASP A 1 40 ? -2.182 8.068 -0.352 1.00 65.25 40 ASP A O 18
ATOM 22026 N N . ALA A 1 41 ? -0.301 8.370 -1.596 1.00 41.32 41 ALA A N 18
ATOM 22027 C CA . ALA A 1 41 ? 0.507 8.926 -0.520 1.00 74.25 41 ALA A CA 18
ATOM 22028 C C . ALA A 1 41 ? 0.498 10.443 -0.657 1.00 52.15 41 ALA A C 18
ATOM 22029 O O . ALA A 1 41 ? 0.707 10.973 -1.760 1.00 44.54 41 ALA A O 18
ATOM 22036 N N . GLN A 1 42 ? 0.241 11.120 0.466 1.00 34.44 42 GLN A N 18
ATOM 22037 C CA . GLN A 1 42 ? -0.018 12.565 0.499 1.00 23.34 42 GLN A CA 18
ATOM 22038 C C . GLN A 1 42 ? 1.252 13.341 0.118 1.00 13.54 42 GLN A C 18
ATOM 22039 O O . GLN A 1 42 ? 1.252 14.168 -0.796 1.00 21.44 42 GLN A O 18
ATOM 22053 N N . THR A 1 43 ? 2.336 13.029 0.832 1.00 41.10 43 THR A N 18
ATOM 22054 C CA . THR A 1 43 ? 3.640 13.688 0.686 1.00 73.12 43 THR A CA 18
ATOM 22055 C C . THR A 1 43 ? 4.755 12.623 0.691 1.00 41.15 43 THR A C 18
ATOM 22056 O O . THR A 1 43 ? 4.465 11.420 0.796 1.00 5.24 43 THR A O 18
ATOM 22067 N N . GLU A 1 44 ? 6.017 13.076 0.570 1.00 32.51 44 GLU A N 18
ATOM 22068 C CA . GLU A 1 44 ? 7.204 12.204 0.620 1.00 40.15 44 GLU A CA 18
ATOM 22069 C C . GLU A 1 44 ? 7.326 11.525 1.998 1.00 40.44 44 GLU A C 18
ATOM 22070 O O . GLU A 1 44 ? 7.410 10.296 2.092 1.00 11.02 44 GLU A O 18
ATOM 22082 N N . LYS A 1 45 ? 7.285 12.353 3.055 1.00 11.35 45 LYS A N 18
ATOM 22083 C CA . LYS A 1 45 ? 7.442 11.894 4.450 1.00 53.21 45 LYS A CA 18
ATOM 22084 C C . LYS A 1 45 ? 6.247 11.049 4.922 1.00 34.21 45 LYS A C 18
ATOM 22085 O O . LYS A 1 45 ? 6.339 10.368 5.952 1.00 14.43 45 LYS A O 18
ATOM 22104 N N . GLU A 1 46 ? 5.135 11.097 4.166 1.00 50.54 46 GLU A N 18
ATOM 22105 C CA . GLU A 1 46 ? 3.954 10.268 4.436 1.00 70.20 46 GLU A CA 18
ATOM 22106 C C . GLU A 1 46 ? 4.155 8.893 3.779 1.00 4.13 46 GLU A C 18
ATOM 22107 O O . GLU A 1 46 ? 3.883 7.850 4.387 1.00 44.20 46 GLU A O 18
ATOM 22119 N N . ALA A 1 47 ? 4.661 8.937 2.521 1.00 41.50 47 ALA A N 18
ATOM 22120 C CA . ALA A 1 47 ? 4.932 7.751 1.693 1.00 5.40 47 ALA A CA 18
ATOM 22121 C C . ALA A 1 47 ? 5.909 6.784 2.361 1.00 75.24 47 ALA A C 18
ATOM 22122 O O . ALA A 1 47 ? 5.754 5.575 2.232 1.00 72.11 47 ALA A O 18
ATOM 22129 N N . GLU A 1 48 ? 6.901 7.348 3.079 1.00 65.12 48 GLU A N 18
ATOM 22130 C CA . GLU A 1 48 ? 7.931 6.573 3.795 1.00 34.22 48 GLU A CA 18
ATOM 22131 C C . GLU A 1 48 ? 7.305 5.602 4.820 1.00 64.12 48 GLU A C 18
ATOM 22132 O O . GLU A 1 48 ? 7.728 4.453 4.920 1.00 53.15 48 GLU A O 18
ATOM 22144 N N . LYS A 1 49 ? 6.278 6.083 5.550 1.00 43.44 49 LYS A N 18
ATOM 22145 C CA . LYS A 1 49 ? 5.582 5.295 6.591 1.00 24.12 49 LYS A CA 18
ATOM 22146 C C . LYS A 1 49 ? 4.633 4.257 5.938 1.00 21.12 49 LYS A C 18
ATOM 22147 O O . LYS A 1 49 ? 4.568 3.099 6.355 1.00 55.43 49 LYS A O 18
ATOM 22166 N N . MET A 1 50 ? 3.862 4.765 4.958 1.00 24.24 50 MET A N 18
ATOM 22167 C CA . MET A 1 50 ? 2.911 3.976 4.140 1.00 32.54 50 MET A CA 18
ATOM 22168 C C . MET A 1 50 ? 3.567 2.696 3.552 1.00 31.22 50 MET A C 18
ATOM 22169 O O . MET A 1 50 ? 3.130 1.578 3.862 1.00 15.24 50 MET A O 18
ATOM 22183 N N . GLU A 1 51 ? 4.622 2.872 2.729 1.00 1.43 51 GLU A N 18
ATOM 22184 C CA . GLU A 1 51 ? 5.369 1.741 2.121 1.00 63.53 51 GLU A CA 18
ATOM 22185 C C . GLU A 1 51 ? 6.023 0.824 3.191 1.00 42.42 51 GLU A C 18
ATOM 22186 O O . GLU A 1 51 ? 6.130 -0.380 2.985 1.00 25.20 51 GLU A O 18
ATOM 22198 N N . LYS A 1 52 ? 6.439 1.426 4.330 1.00 3.22 52 LYS A N 18
ATOM 22199 C CA . LYS A 1 52 ? 7.083 0.704 5.452 1.00 21.14 52 LYS A CA 18
ATOM 22200 C C . LYS A 1 52 ? 6.094 -0.281 6.101 1.00 4.14 52 LYS A C 18
ATOM 22201 O O . LYS A 1 52 ? 6.460 -1.409 6.457 1.00 31.34 52 LYS A O 18
ATOM 22220 N N . ALA A 1 53 ? 4.838 0.177 6.233 1.00 15.14 53 ALA A N 18
ATOM 22221 C CA . ALA A 1 53 ? 3.728 -0.622 6.763 1.00 31.34 53 ALA A CA 18
ATOM 22222 C C . ALA A 1 53 ? 3.447 -1.840 5.861 1.00 41.24 53 ALA A C 18
ATOM 22223 O O . ALA A 1 53 ? 3.148 -2.930 6.353 1.00 44.14 53 ALA A O 18
ATOM 22230 N N . VAL A 1 54 ? 3.588 -1.636 4.538 1.00 4.30 54 VAL A N 18
ATOM 22231 C CA . VAL A 1 54 ? 3.471 -2.708 3.526 1.00 31.35 54 VAL A CA 18
ATOM 22232 C C . VAL A 1 54 ? 4.639 -3.724 3.648 1.00 23.40 54 VAL A C 18
ATOM 22233 O O . VAL A 1 54 ? 4.434 -4.937 3.536 1.00 3.41 54 VAL A O 18
ATOM 22246 N N . LYS A 1 55 ? 5.865 -3.202 3.860 1.00 15.25 55 LYS A N 18
ATOM 22247 C CA . LYS A 1 55 ? 7.081 -4.031 4.065 1.00 61.52 55 LYS A CA 18
ATOM 22248 C C . LYS A 1 55 ? 7.036 -4.811 5.397 1.00 12.31 55 LYS A C 18
ATOM 22249 O O . LYS A 1 55 ? 7.812 -5.749 5.603 1.00 34.33 55 LYS A O 18
ATOM 22268 N N . LYS A 1 56 ? 6.128 -4.404 6.296 1.00 73.14 56 LYS A N 18
ATOM 22269 C CA . LYS A 1 56 ? 5.850 -5.127 7.549 1.00 63.24 56 LYS A CA 18
ATOM 22270 C C . LYS A 1 56 ? 4.745 -6.184 7.365 1.00 32.42 56 LYS A C 18
ATOM 22271 O O . LYS A 1 56 ? 4.559 -7.039 8.230 1.00 4.54 56 LYS A O 18
ATOM 22290 N N . VAL A 1 57 ? 4.003 -6.099 6.252 1.00 62.12 57 VAL A N 18
ATOM 22291 C CA . VAL A 1 57 ? 3.093 -7.177 5.804 1.00 32.14 57 VAL A CA 18
ATOM 22292 C C . VAL A 1 57 ? 3.910 -8.251 5.051 1.00 14.44 57 VAL A C 18
ATOM 22293 O O . VAL A 1 57 ? 3.614 -9.448 5.115 1.00 52.10 57 VAL A O 18
ATOM 22306 N N . LYS A 1 58 ? 4.981 -7.796 4.384 1.00 41.42 58 LYS A N 18
ATOM 22307 C CA . LYS A 1 58 ? 5.810 -8.641 3.508 1.00 33.04 58 LYS A CA 18
ATOM 22308 C C . LYS A 1 58 ? 7.215 -8.011 3.357 1.00 32.24 58 LYS A C 18
ATOM 22309 O O . LYS A 1 58 ? 7.323 -6.930 2.781 1.00 73.21 58 LYS A O 18
ATOM 22328 N N . PRO A 1 59 ? 8.316 -8.660 3.867 1.00 3.30 59 PRO A N 18
ATOM 22329 C CA . PRO A 1 59 ? 9.704 -8.106 3.773 1.00 34.14 59 PRO A CA 18
ATOM 22330 C C . PRO A 1 59 ? 10.201 -7.948 2.318 1.00 13.42 59 PRO A C 18
ATOM 22331 O O . PRO A 1 59 ? 11.111 -7.159 2.049 1.00 74.01 59 PRO A O 18
ATOM 22342 N N . ASN A 1 60 ? 9.587 -8.705 1.388 1.00 14.14 60 ASN A N 18
ATOM 22343 C CA . ASN A 1 60 ? 9.912 -8.652 -0.057 1.00 23.45 60 ASN A CA 18
ATOM 22344 C C . ASN A 1 60 ? 8.839 -7.858 -0.830 1.00 54.43 60 ASN A C 18
ATOM 22345 O O . ASN A 1 60 ? 8.647 -8.095 -2.034 1.00 14.12 60 ASN A O 18
ATOM 22356 N N . ALA A 1 61 ? 8.125 -6.943 -0.129 1.00 24.40 61 ALA A N 18
ATOM 22357 C CA . ALA A 1 61 ? 7.113 -6.052 -0.742 1.00 32.01 61 ALA A CA 18
ATOM 22358 C C . ALA A 1 61 ? 7.640 -5.355 -2.008 1.00 34.31 61 ALA A C 18
ATOM 22359 O O . ALA A 1 61 ? 8.543 -4.516 -1.932 1.00 21.34 61 ALA A O 18
ATOM 22366 N N . THR A 1 62 ? 7.060 -5.715 -3.166 1.00 14.45 62 THR A N 18
ATOM 22367 C CA . THR A 1 62 ? 7.399 -5.094 -4.440 1.00 53.04 62 THR A CA 18
ATOM 22368 C C . THR A 1 62 ? 6.591 -3.800 -4.578 1.00 70.25 62 THR A C 18
ATOM 22369 O O . THR A 1 62 ? 5.406 -3.829 -4.911 1.00 3.31 62 THR A O 18
ATOM 22380 N N . ILE A 1 63 ? 7.240 -2.675 -4.265 1.00 65.31 63 ILE A N 18
ATOM 22381 C CA . ILE A 1 63 ? 6.631 -1.341 -4.291 1.00 74.51 63 ILE A CA 18
ATOM 22382 C C . ILE A 1 63 ? 7.256 -0.525 -5.433 1.00 45.33 63 ILE A C 18
ATOM 22383 O O . ILE A 1 63 ? 8.485 -0.407 -5.525 1.00 40.33 63 ILE A O 18
ATOM 22399 N N . ARG A 1 64 ? 6.398 0.017 -6.305 1.00 63.11 64 ARG A N 18
ATOM 22400 C CA . ARG A 1 64 ? 6.810 0.874 -7.422 1.00 73.53 64 ARG A CA 18
ATOM 22401 C C . ARG A 1 64 ? 6.553 2.321 -6.997 1.00 41.23 64 ARG A C 18
ATOM 22402 O O . ARG A 1 64 ? 5.401 2.765 -6.984 1.00 70.12 64 ARG A O 18
ATOM 22423 N N . LYS A 1 65 ? 7.624 3.022 -6.594 1.00 12.43 65 LYS A N 18
ATOM 22424 C CA . LYS A 1 65 ? 7.526 4.381 -6.044 1.00 73.11 65 LYS A CA 18
ATOM 22425 C C . LYS A 1 65 ? 7.867 5.413 -7.126 1.00 33.44 65 LYS A C 18
ATOM 22426 O O . LYS A 1 65 ? 8.977 5.415 -7.669 1.00 41.45 65 LYS A O 18
ATOM 22445 N N . THR A 1 66 ? 6.889 6.267 -7.448 1.00 53.34 66 THR A N 18
ATOM 22446 C CA . THR A 1 66 ? 7.035 7.353 -8.424 1.00 63.11 66 THR A CA 18
ATOM 22447 C C . THR A 1 66 ? 6.458 8.635 -7.807 1.00 44.42 66 THR A C 18
ATOM 22448 O O . THR A 1 66 ? 5.292 8.664 -7.415 1.00 24.11 66 THR A O 18
ATOM 22459 N N . GLY A 1 67 ? 7.287 9.683 -7.712 1.00 3.33 67 GLY A N 18
ATOM 22460 C CA . GLY A 1 67 ? 6.897 10.943 -7.075 1.00 61.15 67 GLY A CA 18
ATOM 22461 C C . GLY A 1 67 ? 8.017 11.484 -6.211 1.00 2.22 67 GLY A C 18
ATOM 22462 O O . GLY A 1 67 ? 7.832 11.707 -5.013 1.00 62.43 67 GLY A O 18
ATOM 22466 N N . GLY A 1 68 ? 9.207 11.623 -6.827 1.00 10.31 68 GLY A N 18
ATOM 22467 C CA . GLY A 1 68 ? 10.389 12.212 -6.177 1.00 35.32 68 GLY A CA 18
ATOM 22468 C C . GLY A 1 68 ? 10.553 13.688 -6.519 1.00 3.22 68 GLY A C 18
ATOM 22469 O O . GLY A 1 68 ? 11.259 14.417 -5.816 1.00 15.42 68 GLY A O 18
ATOM 22473 N N . SER A 1 69 ? 9.879 14.123 -7.599 1.00 32.51 69 SER A N 18
ATOM 22474 C CA . SER A 1 69 ? 9.910 15.516 -8.084 1.00 62.34 69 SER A CA 18
ATOM 22475 C C . SER A 1 69 ? 8.810 16.365 -7.405 1.00 41.23 69 SER A C 18
ATOM 22476 O O . SER A 1 69 ? 8.098 17.125 -8.060 1.00 11.41 69 SER A O 18
ATOM 22484 N N . LEU A 1 70 ? 8.713 16.257 -6.062 1.00 73.01 70 LEU A N 18
ATOM 22485 C CA . LEU A 1 70 ? 7.814 17.103 -5.239 1.00 43.22 70 LEU A CA 18
ATOM 22486 C C . LEU A 1 70 ? 8.554 18.384 -4.798 1.00 51.14 70 LEU A C 18
ATOM 22487 O O . LEU A 1 70 ? 8.360 18.861 -3.672 1.00 51.14 70 LEU A O 18
ATOM 22503 N N . GLU A 1 71 ? 9.419 18.917 -5.696 1.00 70.20 71 GLU A N 18
ATOM 22504 C CA . GLU A 1 71 ? 10.183 20.173 -5.508 1.00 21.11 71 GLU A CA 18
ATOM 22505 C C . GLU A 1 71 ? 11.336 20.038 -4.471 1.00 62.05 71 GLU A C 18
ATOM 22506 O O . GLU A 1 71 ? 12.263 20.856 -4.491 1.00 71.31 71 GLU A O 18
ATOM 22518 N N . HIS A 1 72 ? 11.282 18.973 -3.614 1.00 61.20 72 HIS A N 18
ATOM 22519 C CA . HIS A 1 72 ? 12.140 18.794 -2.420 1.00 21.24 72 HIS A CA 18
ATOM 22520 C C . HIS A 1 72 ? 11.969 20.003 -1.473 1.00 12.44 72 HIS A C 18
ATOM 22521 O O . HIS A 1 72 ? 11.171 19.975 -0.535 1.00 74.12 72 HIS A O 18
ATOM 22536 N N . HIS A 1 73 ? 12.727 21.056 -1.773 1.00 11.52 73 HIS A N 18
ATOM 22537 C CA . HIS A 1 73 ? 12.633 22.382 -1.167 1.00 32.30 73 HIS A CA 18
ATOM 22538 C C . HIS A 1 73 ? 13.031 23.361 -2.268 1.00 62.31 73 HIS A C 18
ATOM 22539 O O . HIS A 1 73 ? 14.101 23.182 -2.879 1.00 34.30 73 HIS A O 18
ATOM 22554 N N . HIS A 1 74 ? 12.161 24.350 -2.559 1.00 4.54 74 HIS A N 18
ATOM 22555 C CA . HIS A 1 74 ? 12.420 25.360 -3.602 1.00 42.44 74 HIS A CA 18
ATOM 22556 C C . HIS A 1 74 ? 13.703 26.136 -3.285 1.00 44.11 74 HIS A C 18
ATOM 22557 O O . HIS A 1 74 ? 13.958 26.450 -2.114 1.00 71.52 74 HIS A O 18
ATOM 22572 N N . HIS A 1 75 ? 14.507 26.410 -4.333 1.00 43.42 75 HIS A N 18
ATOM 22573 C CA . HIS A 1 75 ? 15.806 27.093 -4.202 1.00 3.12 75 HIS A CA 18
ATOM 22574 C C . HIS A 1 75 ? 15.578 28.504 -3.633 1.00 13.01 75 HIS A C 18
ATOM 22575 O O . HIS A 1 75 ? 15.147 29.404 -4.359 1.00 41.13 75 HIS A O 18
ATOM 22590 N N . HIS A 1 76 ? 15.801 28.626 -2.308 1.00 32.05 76 HIS A N 18
ATOM 22591 C CA . HIS A 1 76 ? 15.538 29.844 -1.519 1.00 4.13 76 HIS A CA 18
ATOM 22592 C C . HIS A 1 76 ? 16.183 31.100 -2.163 1.00 63.11 76 HIS A C 18
ATOM 22593 O O . HIS A 1 76 ? 17.397 31.303 -2.101 1.00 24.02 76 HIS A O 18
ATOM 22608 N N . HIS A 1 77 ? 15.345 31.892 -2.846 1.00 64.32 77 HIS A N 18
ATOM 22609 C CA . HIS A 1 77 ? 15.759 33.142 -3.492 1.00 72.33 77 HIS A CA 18
ATOM 22610 C C . HIS A 1 77 ? 15.802 34.278 -2.437 1.00 60.13 77 HIS A C 18
ATOM 22611 O O . HIS A 1 77 ? 14.724 34.768 -2.026 1.00 52.10 77 HIS A O 18
ATOM 22627 N N . MET A 1 1 ? 4.215 14.213 -4.586 1.00 10.03 1 MET A N 19
ATOM 22628 C CA . MET A 1 1 ? 3.034 13.339 -4.640 1.00 1.33 1 MET A CA 19
ATOM 22629 C C . MET A 1 1 ? 3.414 12.026 -5.350 1.00 72.42 1 MET A C 19
ATOM 22630 O O . MET A 1 1 ? 3.643 11.989 -6.567 1.00 31.43 1 MET A O 19
ATOM 22646 N N . VAL A 1 2 ? 3.516 10.939 -4.568 1.00 23.22 2 VAL A N 19
ATOM 22647 C CA . VAL A 1 2 ? 4.045 9.645 -5.040 1.00 62.11 2 VAL A CA 19
ATOM 22648 C C . VAL A 1 2 ? 2.924 8.600 -5.082 1.00 33.54 2 VAL A C 19
ATOM 22649 O O . VAL A 1 2 ? 2.265 8.346 -4.065 1.00 32.45 2 VAL A O 19
ATOM 22662 N N . ASP A 1 3 ? 2.711 8.013 -6.263 1.00 51.31 3 ASP A N 19
ATOM 22663 C CA . ASP A 1 3 ? 1.760 6.918 -6.459 1.00 34.04 3 ASP A CA 19
ATOM 22664 C C . ASP A 1 3 ? 2.459 5.588 -6.137 1.00 31.41 3 ASP A C 19
ATOM 22665 O O . ASP A 1 3 ? 3.334 5.153 -6.873 1.00 2.44 3 ASP A O 19
ATOM 22674 N N . LEU A 1 4 ? 2.075 4.949 -5.029 1.00 64.41 4 LEU A N 19
ATOM 22675 C CA . LEU A 1 4 ? 2.694 3.690 -4.589 1.00 72.22 4 LEU A CA 19
ATOM 22676 C C . LEU A 1 4 ? 1.888 2.513 -5.128 1.00 4.54 4 LEU A C 19
ATOM 22677 O O . LEU A 1 4 ? 0.723 2.353 -4.775 1.00 24.25 4 LEU A O 19
ATOM 22693 N N . LYS A 1 5 ? 2.498 1.738 -6.044 1.00 13.10 5 LYS A N 19
ATOM 22694 C CA . LYS A 1 5 ? 1.944 0.463 -6.506 1.00 51.45 5 LYS A CA 19
ATOM 22695 C C . LYS A 1 5 ? 2.635 -0.678 -5.759 1.00 62.10 5 LYS A C 19
ATOM 22696 O O . LYS A 1 5 ? 3.831 -0.885 -5.928 1.00 21.44 5 LYS A O 19
ATOM 22715 N N . ILE A 1 6 ? 1.884 -1.422 -4.944 1.00 31.30 6 ILE A N 19
ATOM 22716 C CA . ILE A 1 6 ? 2.411 -2.588 -4.232 1.00 35.33 6 ILE A CA 19
ATOM 22717 C C . ILE A 1 6 ? 1.942 -3.847 -4.970 1.00 20.34 6 ILE A C 19
ATOM 22718 O O . ILE A 1 6 ? 0.752 -4.169 -4.946 1.00 12.33 6 ILE A O 19
ATOM 22734 N N . ASP A 1 7 ? 2.874 -4.548 -5.626 1.00 12.54 7 ASP A N 19
ATOM 22735 C CA . ASP A 1 7 ? 2.607 -5.872 -6.216 1.00 42.30 7 ASP A CA 19
ATOM 22736 C C . ASP A 1 7 ? 2.111 -6.833 -5.129 1.00 74.44 7 ASP A C 19
ATOM 22737 O O . ASP A 1 7 ? 2.679 -6.872 -4.034 1.00 23.41 7 ASP A O 19
ATOM 22746 N N . VAL A 1 8 ? 1.053 -7.594 -5.433 1.00 1.24 8 VAL A N 19
ATOM 22747 C CA . VAL A 1 8 ? 0.478 -8.588 -4.522 1.00 42.31 8 VAL A CA 19
ATOM 22748 C C . VAL A 1 8 ? 0.307 -9.902 -5.303 1.00 5.02 8 VAL A C 19
ATOM 22749 O O . VAL A 1 8 ? -0.316 -9.925 -6.364 1.00 50.44 8 VAL A O 19
ATOM 22762 N N . SER A 1 9 ? 0.914 -10.978 -4.777 1.00 73.14 9 SER A N 19
ATOM 22763 C CA . SER A 1 9 ? 0.886 -12.326 -5.378 1.00 61.35 9 SER A CA 19
ATOM 22764 C C . SER A 1 9 ? -0.485 -13.027 -5.175 1.00 2.22 9 SER A C 19
ATOM 22765 O O . SER A 1 9 ? -0.709 -14.130 -5.701 1.00 53.20 9 SER A O 19
ATOM 22773 N N . ASP A 1 10 ? -1.396 -12.388 -4.405 1.00 34.11 10 ASP A N 19
ATOM 22774 C CA . ASP A 1 10 ? -2.727 -12.953 -4.109 1.00 1.12 10 ASP A CA 19
ATOM 22775 C C . ASP A 1 10 ? -3.769 -11.821 -3.950 1.00 53.22 10 ASP A C 19
ATOM 22776 O O . ASP A 1 10 ? -3.407 -10.644 -3.816 1.00 33.22 10 ASP A O 19
ATOM 22785 N N . ASP A 1 11 ? -5.061 -12.198 -3.934 1.00 33.24 11 ASP A N 19
ATOM 22786 C CA . ASP A 1 11 ? -6.179 -11.242 -3.888 1.00 2.13 11 ASP A CA 19
ATOM 22787 C C . ASP A 1 11 ? -6.513 -10.877 -2.430 1.00 52.13 11 ASP A C 19
ATOM 22788 O O . ASP A 1 11 ? -6.815 -9.723 -2.114 1.00 70.21 11 ASP A O 19
ATOM 22797 N N . GLU A 1 12 ? -6.465 -11.889 -1.551 1.00 70.43 12 GLU A N 19
ATOM 22798 C CA . GLU A 1 12 ? -6.699 -11.727 -0.103 1.00 41.22 12 GLU A CA 19
ATOM 22799 C C . GLU A 1 12 ? -5.516 -10.977 0.543 1.00 65.01 12 GLU A C 19
ATOM 22800 O O . GLU A 1 12 ? -5.694 -10.239 1.514 1.00 55.53 12 GLU A O 19
ATOM 22812 N N . GLU A 1 13 ? -4.305 -11.179 -0.033 1.00 61.33 13 GLU A N 19
ATOM 22813 C CA . GLU A 1 13 ? -3.078 -10.424 0.316 1.00 41.51 13 GLU A CA 19
ATOM 22814 C C . GLU A 1 13 ? -3.339 -8.907 0.299 1.00 62.43 13 GLU A C 19
ATOM 22815 O O . GLU A 1 13 ? -2.912 -8.176 1.200 1.00 61.42 13 GLU A O 19
ATOM 22827 N N . ALA A 1 14 ? -4.089 -8.475 -0.732 1.00 21.11 14 ALA A N 19
ATOM 22828 C CA . ALA A 1 14 ? -4.439 -7.074 -0.969 1.00 4.34 14 ALA A CA 19
ATOM 22829 C C . ALA A 1 14 ? -5.198 -6.451 0.219 1.00 1.45 14 ALA A C 19
ATOM 22830 O O . ALA A 1 14 ? -4.928 -5.309 0.597 1.00 12.12 14 ALA A O 19
ATOM 22837 N N . GLU A 1 15 ? -6.141 -7.230 0.802 1.00 65.13 15 GLU A N 19
ATOM 22838 C CA . GLU A 1 15 ? -7.033 -6.772 1.894 1.00 32.20 15 GLU A CA 19
ATOM 22839 C C . GLU A 1 15 ? -6.238 -6.278 3.112 1.00 44.22 15 GLU A C 19
ATOM 22840 O O . GLU A 1 15 ? -6.599 -5.270 3.724 1.00 23.43 15 GLU A O 19
ATOM 22852 N N . LYS A 1 16 ? -5.144 -6.991 3.430 1.00 14.04 16 LYS A N 19
ATOM 22853 C CA . LYS A 1 16 ? -4.260 -6.644 4.555 1.00 73.23 16 LYS A CA 19
ATOM 22854 C C . LYS A 1 16 ? -3.538 -5.310 4.298 1.00 51.00 16 LYS A C 19
ATOM 22855 O O . LYS A 1 16 ? -3.429 -4.477 5.188 1.00 3.22 16 LYS A O 19
ATOM 22874 N N . ILE A 1 17 ? -3.073 -5.126 3.061 1.00 64.14 17 ILE A N 19
ATOM 22875 C CA . ILE A 1 17 ? -2.279 -3.949 2.667 1.00 34.30 17 ILE A CA 19
ATOM 22876 C C . ILE A 1 17 ? -3.135 -2.674 2.781 1.00 25.35 17 ILE A C 19
ATOM 22877 O O . ILE A 1 17 ? -2.766 -1.695 3.465 1.00 22.22 17 ILE A O 19
ATOM 22893 N N . ILE A 1 18 ? -4.323 -2.769 2.185 1.00 33.22 18 ILE A N 19
ATOM 22894 C CA . ILE A 1 18 ? -5.296 -1.681 2.130 1.00 44.34 18 ILE A CA 19
ATOM 22895 C C . ILE A 1 18 ? -5.842 -1.371 3.538 1.00 15.02 18 ILE A C 19
ATOM 22896 O O . ILE A 1 18 ? -5.999 -0.198 3.878 1.00 33.52 18 ILE A O 19
ATOM 22912 N N . ARG A 1 19 ? -6.068 -2.421 4.377 1.00 73.51 19 ARG A N 19
ATOM 22913 C CA . ARG A 1 19 ? -6.618 -2.226 5.734 1.00 52.35 19 ARG A CA 19
ATOM 22914 C C . ARG A 1 19 ? -5.627 -1.429 6.590 1.00 53.32 19 ARG A C 19
ATOM 22915 O O . ARG A 1 19 ? -6.033 -0.522 7.301 1.00 10.15 19 ARG A O 19
ATOM 22936 N N . GLU A 1 20 ? -4.314 -1.754 6.475 1.00 41.34 20 GLU A N 19
ATOM 22937 C CA . GLU A 1 20 ? -3.268 -1.099 7.269 1.00 22.32 20 GLU A CA 19
ATOM 22938 C C . GLU A 1 20 ? -3.191 0.392 6.950 1.00 15.20 20 GLU A C 19
ATOM 22939 O O . GLU A 1 20 ? -3.179 1.220 7.870 1.00 5.22 20 GLU A O 19
ATOM 22951 N N . ILE A 1 21 ? -3.168 0.729 5.647 1.00 11.43 21 ILE A N 19
ATOM 22952 C CA . ILE A 1 21 ? -3.111 2.130 5.214 1.00 63.30 21 ILE A CA 19
ATOM 22953 C C . ILE A 1 21 ? -4.384 2.893 5.664 1.00 12.11 21 ILE A C 19
ATOM 22954 O O . ILE A 1 21 ? -4.297 4.051 6.050 1.00 42.41 21 ILE A O 19
ATOM 22970 N N . ARG A 1 22 ? -5.555 2.218 5.619 1.00 11.34 22 ARG A N 19
ATOM 22971 C CA . ARG A 1 22 ? -6.846 2.801 6.063 1.00 42.41 22 ARG A CA 19
ATOM 22972 C C . ARG A 1 22 ? -6.906 3.007 7.598 1.00 75.10 22 ARG A C 19
ATOM 22973 O O . ARG A 1 22 ? -7.541 3.952 8.067 1.00 41.04 22 ARG A O 19
ATOM 22994 N N . GLU A 1 23 ? -6.263 2.121 8.380 1.00 72.14 23 GLU A N 19
ATOM 22995 C CA . GLU A 1 23 ? -6.301 2.196 9.862 1.00 52.32 23 GLU A CA 19
ATOM 22996 C C . GLU A 1 23 ? -5.466 3.381 10.375 1.00 51.54 23 GLU A C 19
ATOM 22997 O O . GLU A 1 23 ? -5.856 4.066 11.332 1.00 2.13 23 GLU A O 19
ATOM 23009 N N . GLN A 1 24 ? -4.325 3.611 9.719 1.00 74.14 24 GLN A N 19
ATOM 23010 C CA . GLN A 1 24 ? -3.388 4.694 10.068 1.00 2.11 24 GLN A CA 19
ATOM 23011 C C . GLN A 1 24 ? -3.874 6.018 9.439 1.00 44.23 24 GLN A C 19
ATOM 23012 O O . GLN A 1 24 ? -3.997 7.043 10.118 1.00 51.32 24 GLN A O 19
ATOM 23026 N N . TRP A 1 25 ? -4.167 5.963 8.128 1.00 13.15 25 TRP A N 19
ATOM 23027 C CA . TRP A 1 25 ? -4.666 7.108 7.336 1.00 62.23 25 TRP A CA 19
ATOM 23028 C C . TRP A 1 25 ? -6.045 6.743 6.724 1.00 31.24 25 TRP A C 19
ATOM 23029 O O . TRP A 1 25 ? -6.104 6.176 5.628 1.00 2.14 25 TRP A O 19
ATOM 23050 N N . PRO A 1 26 ? -7.182 7.032 7.432 1.00 40.52 26 PRO A N 19
ATOM 23051 C CA . PRO A 1 26 ? -8.548 6.672 6.940 1.00 44.14 26 PRO A CA 19
ATOM 23052 C C . PRO A 1 26 ? -8.999 7.512 5.726 1.00 63.34 26 PRO A C 19
ATOM 23053 O O . PRO A 1 26 ? -9.933 7.137 5.012 1.00 50.24 26 PRO A O 19
ATOM 23064 N N . LYS A 1 27 ? -8.312 8.636 5.507 1.00 22.11 27 LYS A N 19
ATOM 23065 C CA . LYS A 1 27 ? -8.597 9.592 4.430 1.00 11.03 27 LYS A CA 19
ATOM 23066 C C . LYS A 1 27 ? -7.617 9.432 3.247 1.00 64.21 27 LYS A C 19
ATOM 23067 O O . LYS A 1 27 ? -7.440 10.362 2.458 1.00 24.12 27 LYS A O 19
ATOM 23086 N N . ALA A 1 28 ? -7.039 8.226 3.087 1.00 30.32 28 ALA A N 19
ATOM 23087 C CA . ALA A 1 28 ? -5.962 7.988 2.097 1.00 73.10 28 ALA A CA 19
ATOM 23088 C C . ALA A 1 28 ? -6.537 7.189 0.922 1.00 55.10 28 ALA A C 19
ATOM 23089 O O . ALA A 1 28 ? -6.999 6.058 1.139 1.00 3.14 28 ALA A O 19
ATOM 23096 N N . THR A 1 29 ? -6.575 7.773 -0.301 1.00 11.41 29 THR A N 19
ATOM 23097 C CA . THR A 1 29 ? -7.056 7.054 -1.487 1.00 72.15 29 THR A CA 19
ATOM 23098 C C . THR A 1 29 ? -6.136 5.872 -1.849 1.00 54.30 29 THR A C 19
ATOM 23099 O O . THR A 1 29 ? -5.019 6.053 -2.352 1.00 74.31 29 THR A O 19
ATOM 23110 N N . VAL A 1 30 ? -6.613 4.668 -1.518 1.00 71.11 30 VAL A N 19
ATOM 23111 C CA . VAL A 1 30 ? -6.016 3.400 -1.940 1.00 34.14 30 VAL A CA 19
ATOM 23112 C C . VAL A 1 30 ? -7.018 2.687 -2.863 1.00 61.43 30 VAL A C 19
ATOM 23113 O O . VAL A 1 30 ? -8.113 2.316 -2.413 1.00 61.01 30 VAL A O 19
ATOM 23126 N N . THR A 1 31 ? -6.661 2.516 -4.138 1.00 74.21 31 THR A N 19
ATOM 23127 C CA . THR A 1 31 ? -7.492 1.808 -5.112 1.00 43.22 31 THR A CA 19
ATOM 23128 C C . THR A 1 31 ? -7.057 0.337 -5.169 1.00 24.30 31 THR A C 19
ATOM 23129 O O . THR A 1 31 ? -5.862 0.040 -5.316 1.00 41.14 31 THR A O 19
ATOM 23140 N N . ARG A 1 32 ? -8.031 -0.577 -5.058 1.00 13.52 32 ARG A N 19
ATOM 23141 C CA . ARG A 1 32 ? -7.779 -2.015 -5.120 1.00 20.42 32 ARG A CA 19
ATOM 23142 C C . ARG A 1 32 ? -7.722 -2.427 -6.592 1.00 20.44 32 ARG A C 19
ATOM 23143 O O . ARG A 1 32 ? -8.624 -2.085 -7.371 1.00 42.12 32 ARG A O 19
ATOM 23164 N N . THR A 1 33 ? -6.642 -3.104 -6.971 1.00 4.14 33 THR A N 19
ATOM 23165 C CA . THR A 1 33 ? -6.410 -3.572 -8.335 1.00 11.34 33 THR A CA 19
ATOM 23166 C C . THR A 1 33 ? -5.840 -4.997 -8.234 1.00 70.12 33 THR A C 19
ATOM 23167 O O . THR A 1 33 ? -5.007 -5.259 -7.354 1.00 34.43 33 THR A O 19
ATOM 23178 N N . ASN A 1 34 ? -6.320 -5.943 -9.062 1.00 54.01 34 ASN A N 19
ATOM 23179 C CA . ASN A 1 34 ? -5.814 -7.324 -9.024 1.00 2.41 34 ASN A CA 19
ATOM 23180 C C . ASN A 1 34 ? -4.366 -7.350 -9.558 1.00 51.13 34 ASN A C 19
ATOM 23181 O O . ASN A 1 34 ? -4.137 -7.208 -10.762 1.00 74.12 34 ASN A O 19
ATOM 23192 N N . GLY A 1 35 ? -3.397 -7.501 -8.633 1.00 63.11 35 GLY A N 19
ATOM 23193 C CA . GLY A 1 35 ? -1.968 -7.530 -8.967 1.00 50.42 35 GLY A CA 19
ATOM 23194 C C . GLY A 1 35 ? -1.215 -6.340 -8.398 1.00 41.21 35 GLY A C 19
ATOM 23195 O O . GLY A 1 35 ? -0.076 -6.480 -7.961 1.00 71.02 35 GLY A O 19
ATOM 23199 N N . ASP A 1 36 ? -1.854 -5.158 -8.418 1.00 61.03 36 ASP A N 19
ATOM 23200 C CA . ASP A 1 36 ? -1.236 -3.885 -7.967 1.00 55.43 36 ASP A CA 19
ATOM 23201 C C . ASP A 1 36 ? -2.098 -3.235 -6.871 1.00 43.32 36 ASP A C 19
ATOM 23202 O O . ASP A 1 36 ? -3.313 -3.223 -6.962 1.00 72.31 36 ASP A O 19
ATOM 23211 N N . ILE A 1 37 ? -1.462 -2.702 -5.831 1.00 71.41 37 ILE A N 19
ATOM 23212 C CA . ILE A 1 37 ? -2.143 -1.845 -4.843 1.00 24.11 37 ILE A CA 19
ATOM 23213 C C . ILE A 1 37 ? -1.780 -0.402 -5.169 1.00 44.55 37 ILE A C 19
ATOM 23214 O O . ILE A 1 37 ? -0.679 0.032 -4.864 1.00 54.40 37 ILE A O 19
ATOM 23230 N N . LYS A 1 38 ? -2.716 0.342 -5.782 1.00 74.11 38 LYS A N 19
ATOM 23231 C CA . LYS A 1 38 ? -2.486 1.748 -6.140 1.00 25.30 38 LYS A CA 19
ATOM 23232 C C . LYS A 1 38 ? -2.837 2.622 -4.933 1.00 1.11 38 LYS A C 19
ATOM 23233 O O . LYS A 1 38 ? -3.846 2.394 -4.268 1.00 23.44 38 LYS A O 19
ATOM 23252 N N . LEU A 1 39 ? -1.963 3.590 -4.648 1.00 20.21 39 LEU A N 19
ATOM 23253 C CA . LEU A 1 39 ? -2.039 4.443 -3.457 1.00 31.52 39 LEU A CA 19
ATOM 23254 C C . LEU A 1 39 ? -1.619 5.864 -3.873 1.00 31.45 39 LEU A C 19
ATOM 23255 O O . LEU A 1 39 ? -0.667 6.023 -4.635 1.00 1.35 39 LEU A O 19
ATOM 23271 N N . ASP A 1 40 ? -2.316 6.885 -3.359 1.00 74.05 40 ASP A N 19
ATOM 23272 C CA . ASP A 1 40 ? -2.005 8.305 -3.638 1.00 52.32 40 ASP A CA 19
ATOM 23273 C C . ASP A 1 40 ? -1.465 8.941 -2.352 1.00 23.43 40 ASP A C 19
ATOM 23274 O O . ASP A 1 40 ? -2.233 9.192 -1.415 1.00 60.12 40 ASP A O 19
ATOM 23283 N N . ALA A 1 41 ? -0.146 9.161 -2.295 1.00 31.41 41 ALA A N 19
ATOM 23284 C CA . ALA A 1 41 ? 0.510 9.773 -1.125 1.00 52.44 41 ALA A CA 19
ATOM 23285 C C . ALA A 1 41 ? 0.505 11.302 -1.253 1.00 33.10 41 ALA A C 19
ATOM 23286 O O . ALA A 1 41 ? 0.967 11.844 -2.268 1.00 10.33 41 ALA A O 19
ATOM 23293 N N . GLN A 1 42 ? -0.014 11.989 -0.213 1.00 41.13 42 GLN A N 19
ATOM 23294 C CA . GLN A 1 42 ? -0.115 13.467 -0.191 1.00 75.21 42 GLN A CA 19
ATOM 23295 C C . GLN A 1 42 ? 1.266 14.141 -0.015 1.00 31.23 42 GLN A C 19
ATOM 23296 O O . GLN A 1 42 ? 1.415 15.335 -0.298 1.00 50.51 42 GLN A O 19
ATOM 23310 N N . THR A 1 43 ? 2.254 13.365 0.472 1.00 35.44 43 THR A N 19
ATOM 23311 C CA . THR A 1 43 ? 3.659 13.789 0.522 1.00 32.35 43 THR A CA 19
ATOM 23312 C C . THR A 1 43 ? 4.592 12.557 0.564 1.00 14.21 43 THR A C 19
ATOM 23313 O O . THR A 1 43 ? 4.135 11.415 0.729 1.00 72.14 43 THR A O 19
ATOM 23324 N N . GLU A 1 44 ? 5.900 12.822 0.417 1.00 1.42 44 GLU A N 19
ATOM 23325 C CA . GLU A 1 44 ? 6.959 11.803 0.355 1.00 64.14 44 GLU A CA 19
ATOM 23326 C C . GLU A 1 44 ? 7.159 11.112 1.707 1.00 64.33 44 GLU A C 19
ATOM 23327 O O . GLU A 1 44 ? 7.330 9.893 1.755 1.00 21.32 44 GLU A O 19
ATOM 23339 N N . LYS A 1 45 ? 7.144 11.904 2.801 1.00 24.32 45 LYS A N 19
ATOM 23340 C CA . LYS A 1 45 ? 7.372 11.387 4.164 1.00 5.25 45 LYS A CA 19
ATOM 23341 C C . LYS A 1 45 ? 6.284 10.376 4.533 1.00 72.14 45 LYS A C 19
ATOM 23342 O O . LYS A 1 45 ? 6.569 9.321 5.102 1.00 73.31 45 LYS A O 19
ATOM 23361 N N . GLU A 1 46 ? 5.033 10.737 4.192 1.00 43.34 46 GLU A N 19
ATOM 23362 C CA . GLU A 1 46 ? 3.868 9.873 4.393 1.00 51.35 46 GLU A CA 19
ATOM 23363 C C . GLU A 1 46 ? 4.015 8.578 3.581 1.00 13.44 46 GLU A C 19
ATOM 23364 O O . GLU A 1 46 ? 3.768 7.492 4.108 1.00 30.54 46 GLU A O 19
ATOM 23376 N N . ALA A 1 47 ? 4.412 8.725 2.297 1.00 72.52 47 ALA A N 19
ATOM 23377 C CA . ALA A 1 47 ? 4.691 7.593 1.390 1.00 72.34 47 ALA A CA 19
ATOM 23378 C C . ALA A 1 47 ? 5.643 6.560 2.018 1.00 53.41 47 ALA A C 19
ATOM 23379 O O . ALA A 1 47 ? 5.346 5.362 1.991 1.00 23.55 47 ALA A O 19
ATOM 23386 N N . GLU A 1 48 ? 6.758 7.044 2.608 1.00 53.53 48 GLU A N 19
ATOM 23387 C CA . GLU A 1 48 ? 7.779 6.188 3.244 1.00 25.15 48 GLU A CA 19
ATOM 23388 C C . GLU A 1 48 ? 7.172 5.264 4.312 1.00 61.44 48 GLU A C 19
ATOM 23389 O O . GLU A 1 48 ? 7.552 4.100 4.425 1.00 4.31 48 GLU A O 19
ATOM 23401 N N . LYS A 1 49 ? 6.221 5.808 5.084 1.00 65.44 49 LYS A N 19
ATOM 23402 C CA . LYS A 1 49 ? 5.568 5.101 6.203 1.00 51.01 49 LYS A CA 19
ATOM 23403 C C . LYS A 1 49 ? 4.538 4.087 5.671 1.00 14.32 49 LYS A C 19
ATOM 23404 O O . LYS A 1 49 ? 4.409 2.979 6.188 1.00 42.41 49 LYS A O 19
ATOM 23423 N N . MET A 1 50 ? 3.776 4.559 4.670 1.00 44.22 50 MET A N 19
ATOM 23424 C CA . MET A 1 50 ? 2.749 3.773 3.954 1.00 51.54 50 MET A CA 19
ATOM 23425 C C . MET A 1 50 ? 3.326 2.444 3.430 1.00 34.43 50 MET A C 19
ATOM 23426 O O . MET A 1 50 ? 2.929 1.363 3.879 1.00 72.30 50 MET A O 19
ATOM 23440 N N . GLU A 1 51 ? 4.304 2.555 2.517 1.00 41.34 51 GLU A N 19
ATOM 23441 C CA . GLU A 1 51 ? 4.989 1.405 1.904 1.00 60.14 51 GLU A CA 19
ATOM 23442 C C . GLU A 1 51 ? 5.750 0.559 2.951 1.00 34.14 51 GLU A C 19
ATOM 23443 O O . GLU A 1 51 ? 5.896 -0.651 2.781 1.00 43.33 51 GLU A O 19
ATOM 23455 N N . LYS A 1 52 ? 6.222 1.205 4.055 1.00 45.45 52 LYS A N 19
ATOM 23456 C CA . LYS A 1 52 ? 6.935 0.525 5.147 1.00 71.12 52 LYS A CA 19
ATOM 23457 C C . LYS A 1 52 ? 5.981 -0.396 5.925 1.00 1.21 52 LYS A C 19
ATOM 23458 O O . LYS A 1 52 ? 6.328 -1.533 6.255 1.00 43.15 52 LYS A O 19
ATOM 23477 N N . ALA A 1 53 ? 4.767 0.114 6.184 1.00 5.34 53 ALA A N 19
ATOM 23478 C CA . ALA A 1 53 ? 3.698 -0.625 6.878 1.00 40.24 53 ALA A CA 19
ATOM 23479 C C . ALA A 1 53 ? 3.318 -1.890 6.093 1.00 2.41 53 ALA A C 19
ATOM 23480 O O . ALA A 1 53 ? 2.988 -2.926 6.676 1.00 13.24 53 ALA A O 19
ATOM 23487 N N . VAL A 1 54 ? 3.390 -1.770 4.760 1.00 73.02 54 VAL A N 19
ATOM 23488 C CA . VAL A 1 54 ? 3.199 -2.883 3.830 1.00 2.30 54 VAL A CA 19
ATOM 23489 C C . VAL A 1 54 ? 4.336 -3.920 3.979 1.00 74.22 54 VAL A C 19
ATOM 23490 O O . VAL A 1 54 ? 4.079 -5.122 4.028 1.00 52.13 54 VAL A O 19
ATOM 23503 N N . LYS A 1 55 ? 5.591 -3.423 4.048 1.00 23.12 55 LYS A N 19
ATOM 23504 C CA . LYS A 1 55 ? 6.808 -4.266 4.212 1.00 2.14 55 LYS A CA 19
ATOM 23505 C C . LYS A 1 55 ? 6.769 -5.091 5.528 1.00 34.11 55 LYS A C 19
ATOM 23506 O O . LYS A 1 55 ? 7.407 -6.140 5.625 1.00 41.31 55 LYS A O 19
ATOM 23525 N N . LYS A 1 56 ? 6.015 -4.586 6.530 1.00 31.30 56 LYS A N 19
ATOM 23526 C CA . LYS A 1 56 ? 5.755 -5.308 7.793 1.00 13.33 56 LYS A CA 19
ATOM 23527 C C . LYS A 1 56 ? 4.815 -6.517 7.546 1.00 53.04 56 LYS A C 19
ATOM 23528 O O . LYS A 1 56 ? 5.011 -7.593 8.120 1.00 12.42 56 LYS A O 19
ATOM 23547 N N . VAL A 1 57 ? 3.806 -6.314 6.681 1.00 62.15 57 VAL A N 19
ATOM 23548 C CA . VAL A 1 57 ? 2.816 -7.358 6.316 1.00 50.14 57 VAL A CA 19
ATOM 23549 C C . VAL A 1 57 ? 3.424 -8.383 5.329 1.00 51.04 57 VAL A C 19
ATOM 23550 O O . VAL A 1 57 ? 3.033 -9.555 5.303 1.00 43.15 57 VAL A O 19
ATOM 23563 N N . LYS A 1 58 ? 4.399 -7.911 4.539 1.00 65.13 58 LYS A N 19
ATOM 23564 C CA . LYS A 1 58 ? 5.049 -8.698 3.482 1.00 35.11 58 LYS A CA 19
ATOM 23565 C C . LYS A 1 58 ? 6.468 -8.141 3.214 1.00 64.24 58 LYS A C 19
ATOM 23566 O O . LYS A 1 58 ? 6.618 -7.124 2.535 1.00 63.42 58 LYS A O 19
ATOM 23585 N N . PRO A 1 59 ? 7.554 -8.792 3.768 1.00 43.42 59 PRO A N 19
ATOM 23586 C CA . PRO A 1 59 ? 8.970 -8.365 3.540 1.00 43.43 59 PRO A CA 19
ATOM 23587 C C . PRO A 1 59 ? 9.450 -8.568 2.082 1.00 14.44 59 PRO A C 19
ATOM 23588 O O . PRO A 1 59 ? 10.554 -8.150 1.717 1.00 60.21 59 PRO A O 19
ATOM 23599 N N . ASN A 1 60 ? 8.614 -9.231 1.269 1.00 54.42 60 ASN A N 19
ATOM 23600 C CA . ASN A 1 60 ? 8.874 -9.465 -0.168 1.00 54.01 60 ASN A CA 19
ATOM 23601 C C . ASN A 1 60 ? 8.045 -8.491 -1.041 1.00 31.33 60 ASN A C 19
ATOM 23602 O O . ASN A 1 60 ? 7.912 -8.706 -2.259 1.00 22.43 60 ASN A O 19
ATOM 23613 N N . ALA A 1 61 ? 7.496 -7.422 -0.406 1.00 73.14 61 ALA A N 19
ATOM 23614 C CA . ALA A 1 61 ? 6.720 -6.373 -1.098 1.00 1.05 61 ALA A CA 19
ATOM 23615 C C . ALA A 1 61 ? 7.536 -5.709 -2.236 1.00 61.22 61 ALA A C 19
ATOM 23616 O O . ALA A 1 61 ? 8.558 -5.055 -1.985 1.00 75.14 61 ALA A O 19
ATOM 23623 N N . THR A 1 62 ? 7.071 -5.913 -3.478 1.00 43.00 62 THR A N 19
ATOM 23624 C CA . THR A 1 62 ? 7.648 -5.303 -4.676 1.00 53.34 62 THR A CA 19
ATOM 23625 C C . THR A 1 62 ? 6.879 -4.002 -4.965 1.00 23.22 62 THR A C 19
ATOM 23626 O O . THR A 1 62 ? 5.767 -4.026 -5.497 1.00 34.14 62 THR A O 19
ATOM 23637 N N . ILE A 1 63 ? 7.473 -2.864 -4.567 1.00 14.03 63 ILE A N 19
ATOM 23638 C CA . ILE A 1 63 ? 6.813 -1.552 -4.575 1.00 32.24 63 ILE A CA 19
ATOM 23639 C C . ILE A 1 63 ? 7.414 -0.671 -5.682 1.00 45.44 63 ILE A C 19
ATOM 23640 O O . ILE A 1 63 ? 8.635 -0.618 -5.842 1.00 31.41 63 ILE A O 19
ATOM 23656 N N . ARG A 1 64 ? 6.529 -0.028 -6.457 1.00 5.04 64 ARG A N 19
ATOM 23657 C CA . ARG A 1 64 ? 6.886 0.898 -7.536 1.00 41.33 64 ARG A CA 19
ATOM 23658 C C . ARG A 1 64 ? 6.497 2.313 -7.103 1.00 32.22 64 ARG A C 19
ATOM 23659 O O . ARG A 1 64 ? 5.316 2.583 -6.854 1.00 30.41 64 ARG A O 19
ATOM 23680 N N . LYS A 1 65 ? 7.493 3.200 -6.993 1.00 22.00 65 LYS A N 19
ATOM 23681 C CA . LYS A 1 65 ? 7.243 4.627 -6.775 1.00 54.41 65 LYS A CA 19
ATOM 23682 C C . LYS A 1 65 ? 6.970 5.276 -8.139 1.00 4.15 65 LYS A C 19
ATOM 23683 O O . LYS A 1 65 ? 7.903 5.589 -8.893 1.00 30.31 65 LYS A O 19
ATOM 23702 N N . THR A 1 66 ? 5.687 5.451 -8.444 1.00 43.44 66 THR A N 19
ATOM 23703 C CA . THR A 1 66 ? 5.194 6.158 -9.639 1.00 35.54 66 THR A CA 19
ATOM 23704 C C . THR A 1 66 ? 4.915 7.637 -9.270 1.00 72.21 66 THR A C 19
ATOM 23705 O O . THR A 1 66 ? 4.946 7.988 -8.083 1.00 13.23 66 THR A O 19
ATOM 23716 N N . GLY A 1 67 ? 4.649 8.501 -10.270 1.00 53.44 67 GLY A N 19
ATOM 23717 C CA . GLY A 1 67 ? 4.451 9.935 -10.031 1.00 53.10 67 GLY A CA 19
ATOM 23718 C C . GLY A 1 67 ? 5.770 10.664 -9.821 1.00 21.35 67 GLY A C 19
ATOM 23719 O O . GLY A 1 67 ? 6.802 10.255 -10.377 1.00 3.13 67 GLY A O 19
ATOM 23723 N N . GLY A 1 68 ? 5.757 11.738 -9.010 1.00 41.30 68 GLY A N 19
ATOM 23724 C CA . GLY A 1 68 ? 6.974 12.524 -8.775 1.00 22.24 68 GLY A CA 19
ATOM 23725 C C . GLY A 1 68 ? 6.849 13.512 -7.627 1.00 70.14 68 GLY A C 19
ATOM 23726 O O . GLY A 1 68 ? 5.743 13.823 -7.173 1.00 33.21 68 GLY A O 19
ATOM 23730 N N . SER A 1 69 ? 8.001 14.011 -7.164 1.00 2.42 69 SER A N 19
ATOM 23731 C CA . SER A 1 69 ? 8.096 14.974 -6.056 1.00 43.21 69 SER A CA 19
ATOM 23732 C C . SER A 1 69 ? 8.311 16.391 -6.620 1.00 2.43 69 SER A C 19
ATOM 23733 O O . SER A 1 69 ? 9.226 16.594 -7.436 1.00 25.33 69 SER A O 19
ATOM 23741 N N . LEU A 1 70 ? 7.457 17.363 -6.215 1.00 74.33 70 LEU A N 19
ATOM 23742 C CA . LEU A 1 70 ? 7.622 18.773 -6.630 1.00 62.50 70 LEU A CA 19
ATOM 23743 C C . LEU A 1 70 ? 8.891 19.381 -5.985 1.00 51.43 70 LEU A C 19
ATOM 23744 O O . LEU A 1 70 ? 9.237 19.045 -4.843 1.00 34.11 70 LEU A O 19
ATOM 23760 N N . GLU A 1 71 ? 9.589 20.258 -6.725 1.00 65.30 71 GLU A N 19
ATOM 23761 C CA . GLU A 1 71 ? 10.842 20.881 -6.265 1.00 3.34 71 GLU A CA 19
ATOM 23762 C C . GLU A 1 71 ? 10.580 22.337 -5.844 1.00 74.50 71 GLU A C 19
ATOM 23763 O O . GLU A 1 71 ? 10.103 23.146 -6.650 1.00 61.01 71 GLU A O 19
ATOM 23775 N N . HIS A 1 72 ? 10.873 22.639 -4.574 1.00 64.30 72 HIS A N 19
ATOM 23776 C CA . HIS A 1 72 ? 10.931 24.015 -4.059 1.00 31.54 72 HIS A CA 19
ATOM 23777 C C . HIS A 1 72 ? 12.390 24.487 -4.209 1.00 43.33 72 HIS A C 19
ATOM 23778 O O . HIS A 1 72 ? 13.259 24.063 -3.441 1.00 73.11 72 HIS A O 19
ATOM 23793 N N . HIS A 1 73 ? 12.634 25.303 -5.253 1.00 41.10 73 HIS A N 19
ATOM 23794 C CA . HIS A 1 73 ? 13.984 25.739 -5.680 1.00 64.32 73 HIS A CA 19
ATOM 23795 C C . HIS A 1 73 ? 14.750 26.452 -4.543 1.00 2.12 73 HIS A C 19
ATOM 23796 O O . HIS A 1 73 ? 14.335 27.516 -4.071 1.00 60.35 73 HIS A O 19
ATOM 23811 N N . HIS A 1 74 ? 15.856 25.823 -4.106 1.00 41.32 74 HIS A N 19
ATOM 23812 C CA . HIS A 1 74 ? 16.822 26.408 -3.150 1.00 23.41 74 HIS A CA 19
ATOM 23813 C C . HIS A 1 74 ? 17.743 27.395 -3.911 1.00 63.33 74 HIS A C 19
ATOM 23814 O O . HIS A 1 74 ? 17.621 27.524 -5.136 1.00 55.04 74 HIS A O 19
ATOM 23829 N N . HIS A 1 75 ? 18.668 28.057 -3.181 1.00 55.20 75 HIS A N 19
ATOM 23830 C CA . HIS A 1 75 ? 19.523 29.153 -3.710 1.00 21.02 75 HIS A CA 19
ATOM 23831 C C . HIS A 1 75 ? 18.666 30.403 -4.000 1.00 22.42 75 HIS A C 19
ATOM 23832 O O . HIS A 1 75 ? 18.202 30.614 -5.130 1.00 31.13 75 HIS A O 19
ATOM 23847 N N . HIS A 1 76 ? 18.413 31.187 -2.933 1.00 54.14 76 HIS A N 19
ATOM 23848 C CA . HIS A 1 76 ? 17.689 32.480 -2.995 1.00 65.31 76 HIS A CA 19
ATOM 23849 C C . HIS A 1 76 ? 18.003 33.332 -1.740 1.00 74.53 76 HIS A C 19
ATOM 23850 O O . HIS A 1 76 ? 17.177 34.147 -1.300 1.00 12.24 76 HIS A O 19
ATOM 23865 N N . HIS A 1 77 ? 19.216 33.134 -1.175 1.00 11.42 77 HIS A N 19
ATOM 23866 C CA . HIS A 1 77 ? 19.730 33.943 -0.047 1.00 24.54 77 HIS A CA 19
ATOM 23867 C C . HIS A 1 77 ? 20.311 35.279 -0.590 1.00 24.20 77 HIS A C 19
ATOM 23868 O O . HIS A 1 77 ? 21.459 35.288 -1.091 1.00 44.15 77 HIS A O 19
ATOM 23884 N N . MET A 1 1 ? 1.441 14.015 -4.323 1.00 11.02 1 MET A N 20
ATOM 23885 C CA . MET A 1 1 ? 0.905 12.671 -4.629 1.00 61.23 1 MET A CA 20
ATOM 23886 C C . MET A 1 1 ? 2.041 11.709 -5.025 1.00 33.52 1 MET A C 20
ATOM 23887 O O . MET A 1 1 ? 2.707 11.892 -6.051 1.00 24.04 1 MET A O 20
ATOM 23903 N N . VAL A 1 2 ? 2.294 10.715 -4.159 1.00 43.22 2 VAL A N 20
ATOM 23904 C CA . VAL A 1 2 ? 3.218 9.612 -4.434 1.00 71.54 2 VAL A CA 20
ATOM 23905 C C . VAL A 1 2 ? 2.384 8.332 -4.613 1.00 64.12 2 VAL A C 20
ATOM 23906 O O . VAL A 1 2 ? 1.725 7.863 -3.672 1.00 32.22 2 VAL A O 20
ATOM 23919 N N . ASP A 1 3 ? 2.430 7.795 -5.829 1.00 64.24 3 ASP A N 20
ATOM 23920 C CA . ASP A 1 3 ? 1.631 6.654 -6.253 1.00 61.13 3 ASP A CA 20
ATOM 23921 C C . ASP A 1 3 ? 2.483 5.379 -6.079 1.00 13.12 3 ASP A C 20
ATOM 23922 O O . ASP A 1 3 ? 3.404 5.122 -6.859 1.00 34.33 3 ASP A O 20
ATOM 23931 N N . LEU A 1 4 ? 2.211 4.627 -5.002 1.00 43.01 4 LEU A N 20
ATOM 23932 C CA . LEU A 1 4 ? 2.942 3.394 -4.660 1.00 3.34 4 LEU A CA 20
ATOM 23933 C C . LEU A 1 4 ? 2.141 2.172 -5.118 1.00 63.44 4 LEU A C 20
ATOM 23934 O O . LEU A 1 4 ? 1.056 1.911 -4.607 1.00 20.20 4 LEU A O 20
ATOM 23950 N N . LYS A 1 5 ? 2.682 1.446 -6.096 1.00 51.52 5 LYS A N 20
ATOM 23951 C CA . LYS A 1 5 ? 2.059 0.228 -6.637 1.00 75.23 5 LYS A CA 20
ATOM 23952 C C . LYS A 1 5 ? 2.667 -0.984 -5.934 1.00 33.14 5 LYS A C 20
ATOM 23953 O O . LYS A 1 5 ? 3.855 -1.255 -6.094 1.00 71.14 5 LYS A O 20
ATOM 23972 N N . ILE A 1 6 ? 1.862 -1.699 -5.141 1.00 4.13 6 ILE A N 20
ATOM 23973 C CA . ILE A 1 6 ? 2.325 -2.869 -4.380 1.00 55.40 6 ILE A CA 20
ATOM 23974 C C . ILE A 1 6 ? 1.834 -4.151 -5.073 1.00 42.10 6 ILE A C 20
ATOM 23975 O O . ILE A 1 6 ? 0.651 -4.481 -4.997 1.00 11.41 6 ILE A O 20
ATOM 23991 N N . ASP A 1 7 ? 2.753 -4.861 -5.733 1.00 13.24 7 ASP A N 20
ATOM 23992 C CA . ASP A 1 7 ? 2.462 -6.177 -6.330 1.00 44.13 7 ASP A CA 20
ATOM 23993 C C . ASP A 1 7 ? 2.045 -7.160 -5.228 1.00 12.25 7 ASP A C 20
ATOM 23994 O O . ASP A 1 7 ? 2.723 -7.265 -4.198 1.00 52.45 7 ASP A O 20
ATOM 24003 N N . VAL A 1 8 ? 0.923 -7.859 -5.445 1.00 61.05 8 VAL A N 20
ATOM 24004 C CA . VAL A 1 8 ? 0.352 -8.802 -4.482 1.00 65.24 8 VAL A CA 20
ATOM 24005 C C . VAL A 1 8 ? 0.051 -10.129 -5.203 1.00 53.41 8 VAL A C 20
ATOM 24006 O O . VAL A 1 8 ? -0.486 -10.138 -6.318 1.00 33.55 8 VAL A O 20
ATOM 24019 N N . SER A 1 9 ? 0.464 -11.229 -4.574 1.00 74.45 9 SER A N 20
ATOM 24020 C CA . SER A 1 9 ? 0.215 -12.590 -5.057 1.00 14.04 9 SER A CA 20
ATOM 24021 C C . SER A 1 9 ? -1.221 -13.024 -4.728 1.00 75.32 9 SER A C 20
ATOM 24022 O O . SER A 1 9 ? -1.892 -13.663 -5.549 1.00 70.42 9 SER A O 20
ATOM 24030 N N . ASP A 1 10 ? -1.676 -12.661 -3.518 1.00 31.12 10 ASP A N 20
ATOM 24031 C CA . ASP A 1 10 ? -2.967 -13.119 -2.968 1.00 50.40 10 ASP A CA 20
ATOM 24032 C C . ASP A 1 10 ? -3.942 -11.948 -2.826 1.00 44.53 10 ASP A C 20
ATOM 24033 O O . ASP A 1 10 ? -3.525 -10.783 -2.751 1.00 33.31 10 ASP A O 20
ATOM 24042 N N . ASP A 1 11 ? -5.242 -12.283 -2.753 1.00 40.14 11 ASP A N 20
ATOM 24043 C CA . ASP A 1 11 ? -6.333 -11.294 -2.672 1.00 21.40 11 ASP A CA 20
ATOM 24044 C C . ASP A 1 11 ? -6.563 -10.887 -1.210 1.00 40.25 11 ASP A C 20
ATOM 24045 O O . ASP A 1 11 ? -6.902 -9.737 -0.936 1.00 31.52 11 ASP A O 20
ATOM 24054 N N . GLU A 1 12 ? -6.372 -11.842 -0.279 1.00 21.44 12 GLU A N 20
ATOM 24055 C CA . GLU A 1 12 ? -6.403 -11.553 1.167 1.00 64.01 12 GLU A CA 20
ATOM 24056 C C . GLU A 1 12 ? -5.203 -10.657 1.535 1.00 70.43 12 GLU A C 20
ATOM 24057 O O . GLU A 1 12 ? -5.356 -9.701 2.289 1.00 60.12 12 GLU A O 20
ATOM 24069 N N . GLU A 1 13 ? -4.026 -10.987 0.964 1.00 71.01 13 GLU A N 20
ATOM 24070 C CA . GLU A 1 13 ? -2.781 -10.190 1.109 1.00 64.31 13 GLU A CA 20
ATOM 24071 C C . GLU A 1 13 ? -2.981 -8.758 0.577 1.00 61.23 13 GLU A C 20
ATOM 24072 O O . GLU A 1 13 ? -2.509 -7.788 1.184 1.00 44.42 13 GLU A O 20
ATOM 24084 N N . ALA A 1 14 ? -3.699 -8.661 -0.554 1.00 34.21 14 ALA A N 20
ATOM 24085 C CA . ALA A 1 14 ? -4.090 -7.384 -1.165 1.00 64.53 14 ALA A CA 20
ATOM 24086 C C . ALA A 1 14 ? -4.919 -6.543 -0.177 1.00 75.31 14 ALA A C 20
ATOM 24087 O O . ALA A 1 14 ? -4.646 -5.353 0.022 1.00 72.23 14 ALA A O 20
ATOM 24094 N N . GLU A 1 15 ? -5.919 -7.204 0.448 1.00 22.45 15 GLU A N 20
ATOM 24095 C CA . GLU A 1 15 ? -6.777 -6.594 1.477 1.00 4.24 15 GLU A CA 20
ATOM 24096 C C . GLU A 1 15 ? -5.962 -6.143 2.696 1.00 12.54 15 GLU A C 20
ATOM 24097 O O . GLU A 1 15 ? -6.239 -5.083 3.220 1.00 30.14 15 GLU A O 20
ATOM 24109 N N . LYS A 1 16 ? -4.951 -6.948 3.114 1.00 72.31 16 LYS A N 20
ATOM 24110 C CA . LYS A 1 16 ? -4.087 -6.653 4.294 1.00 71.34 16 LYS A CA 20
ATOM 24111 C C . LYS A 1 16 ? -3.469 -5.252 4.168 1.00 41.21 16 LYS A C 20
ATOM 24112 O O . LYS A 1 16 ? -3.497 -4.464 5.115 1.00 4.45 16 LYS A O 20
ATOM 24131 N N . ILE A 1 17 ? -2.952 -4.966 2.957 1.00 52.41 17 ILE A N 20
ATOM 24132 C CA . ILE A 1 17 ? -2.332 -3.675 2.609 1.00 3.33 17 ILE A CA 20
ATOM 24133 C C . ILE A 1 17 ? -3.347 -2.540 2.805 1.00 33.40 17 ILE A C 20
ATOM 24134 O O . ILE A 1 17 ? -3.120 -1.606 3.583 1.00 14.30 17 ILE A O 20
ATOM 24150 N N . ILE A 1 18 ? -4.495 -2.703 2.136 1.00 32.12 18 ILE A N 20
ATOM 24151 C CA . ILE A 1 18 ? -5.607 -1.740 2.127 1.00 35.21 18 ILE A CA 20
ATOM 24152 C C . ILE A 1 18 ? -6.107 -1.424 3.563 1.00 3.54 18 ILE A C 20
ATOM 24153 O O . ILE A 1 18 ? -6.294 -0.256 3.922 1.00 1.23 18 ILE A O 20
ATOM 24169 N N . ARG A 1 19 ? -6.236 -2.481 4.385 1.00 10.31 19 ARG A N 20
ATOM 24170 C CA . ARG A 1 19 ? -6.817 -2.408 5.741 1.00 4.10 19 ARG A CA 20
ATOM 24171 C C . ARG A 1 19 ? -5.889 -1.637 6.698 1.00 42.42 19 ARG A C 20
ATOM 24172 O O . ARG A 1 19 ? -6.347 -0.740 7.417 1.00 4.15 19 ARG A O 20
ATOM 24193 N N . GLU A 1 20 ? -4.583 -1.982 6.670 1.00 35.53 20 GLU A N 20
ATOM 24194 C CA . GLU A 1 20 ? -3.556 -1.355 7.534 1.00 2.23 20 GLU A CA 20
ATOM 24195 C C . GLU A 1 20 ? -3.439 0.154 7.253 1.00 31.34 20 GLU A C 20
ATOM 24196 O O . GLU A 1 20 ? -3.454 0.971 8.185 1.00 54.43 20 GLU A O 20
ATOM 24208 N N . ILE A 1 21 ? -3.354 0.504 5.955 1.00 13.13 21 ILE A N 20
ATOM 24209 C CA . ILE A 1 21 ? -3.153 1.896 5.511 1.00 12.11 21 ILE A CA 20
ATOM 24210 C C . ILE A 1 21 ? -4.357 2.783 5.886 1.00 13.23 21 ILE A C 20
ATOM 24211 O O . ILE A 1 21 ? -4.165 3.908 6.339 1.00 21.44 21 ILE A O 20
ATOM 24227 N N . ARG A 1 22 ? -5.587 2.249 5.729 1.00 22.13 22 ARG A N 20
ATOM 24228 C CA . ARG A 1 22 ? -6.832 3.006 6.027 1.00 74.23 22 ARG A CA 20
ATOM 24229 C C . ARG A 1 22 ? -6.999 3.307 7.539 1.00 63.25 22 ARG A C 20
ATOM 24230 O O . ARG A 1 22 ? -7.689 4.267 7.902 1.00 73.01 22 ARG A O 20
ATOM 24251 N N . GLU A 1 23 ? -6.385 2.483 8.406 1.00 33.54 23 GLU A N 20
ATOM 24252 C CA . GLU A 1 23 ? -6.397 2.701 9.870 1.00 61.43 23 GLU A CA 20
ATOM 24253 C C . GLU A 1 23 ? -5.486 3.875 10.252 1.00 1.30 23 GLU A C 20
ATOM 24254 O O . GLU A 1 23 ? -5.899 4.801 10.961 1.00 52.41 23 GLU A O 20
ATOM 24266 N N . GLN A 1 24 ? -4.246 3.819 9.754 1.00 62.11 24 GLN A N 20
ATOM 24267 C CA . GLN A 1 24 ? -3.177 4.762 10.115 1.00 15.02 24 GLN A CA 20
ATOM 24268 C C . GLN A 1 24 ? -3.447 6.136 9.454 1.00 32.24 24 GLN A C 20
ATOM 24269 O O . GLN A 1 24 ? -3.347 7.188 10.099 1.00 42.43 24 GLN A O 20
ATOM 24283 N N . TRP A 1 25 ? -3.785 6.092 8.156 1.00 32.54 25 TRP A N 20
ATOM 24284 C CA . TRP A 1 25 ? -4.215 7.266 7.366 1.00 53.13 25 TRP A CA 20
ATOM 24285 C C . TRP A 1 25 ? -5.603 6.988 6.740 1.00 73.12 25 TRP A C 20
ATOM 24286 O O . TRP A 1 25 ? -5.689 6.323 5.705 1.00 24.55 25 TRP A O 20
ATOM 24307 N N . PRO A 1 26 ? -6.723 7.460 7.385 1.00 3.22 26 PRO A N 20
ATOM 24308 C CA . PRO A 1 26 ? -8.091 7.348 6.800 1.00 51.14 26 PRO A CA 20
ATOM 24309 C C . PRO A 1 26 ? -8.252 8.221 5.535 1.00 1.24 26 PRO A C 20
ATOM 24310 O O . PRO A 1 26 ? -9.054 7.921 4.647 1.00 62.13 26 PRO A O 20
ATOM 24321 N N . LYS A 1 27 ? -7.451 9.298 5.472 1.00 10.45 27 LYS A N 20
ATOM 24322 C CA . LYS A 1 27 ? -7.438 10.274 4.363 1.00 52.14 27 LYS A CA 20
ATOM 24323 C C . LYS A 1 27 ? -6.549 9.814 3.173 1.00 75.12 27 LYS A C 20
ATOM 24324 O O . LYS A 1 27 ? -6.127 10.638 2.350 1.00 64.02 27 LYS A O 20
ATOM 24343 N N . ALA A 1 28 ? -6.312 8.497 3.063 1.00 3.41 28 ALA A N 20
ATOM 24344 C CA . ALA A 1 28 ? -5.357 7.931 2.089 1.00 1.52 28 ALA A CA 20
ATOM 24345 C C . ALA A 1 28 ? -6.176 7.254 0.996 1.00 74.51 28 ALA A C 20
ATOM 24346 O O . ALA A 1 28 ? -6.922 6.308 1.307 1.00 40.43 28 ALA A O 20
ATOM 24353 N N . THR A 1 29 ? -6.104 7.718 -0.271 1.00 61.22 29 THR A N 20
ATOM 24354 C CA . THR A 1 29 ? -6.905 7.138 -1.348 1.00 40.12 29 THR A CA 20
ATOM 24355 C C . THR A 1 29 ? -6.291 5.799 -1.792 1.00 53.23 29 THR A C 20
ATOM 24356 O O . THR A 1 29 ? -5.219 5.762 -2.405 1.00 32.13 29 THR A O 20
ATOM 24367 N N . VAL A 1 30 ? -6.952 4.696 -1.434 1.00 50.52 30 VAL A N 20
ATOM 24368 C CA . VAL A 1 30 ? -6.543 3.365 -1.874 1.00 42.31 30 VAL A CA 20
ATOM 24369 C C . VAL A 1 30 ? -7.304 3.026 -3.162 1.00 53.05 30 VAL A C 20
ATOM 24370 O O . VAL A 1 30 ? -8.513 3.276 -3.269 1.00 21.45 30 VAL A O 20
ATOM 24383 N N . THR A 1 31 ? -6.584 2.447 -4.121 1.00 13.41 31 THR A N 20
ATOM 24384 C CA . THR A 1 31 ? -7.088 2.130 -5.448 1.00 60.45 31 THR A CA 20
ATOM 24385 C C . THR A 1 31 ? -6.751 0.661 -5.722 1.00 3.42 31 THR A C 20
ATOM 24386 O O . THR A 1 31 ? -5.568 0.306 -5.851 1.00 41.31 31 THR A O 20
ATOM 24397 N N . ARG A 1 32 ? -7.777 -0.194 -5.783 1.00 23.11 32 ARG A N 20
ATOM 24398 C CA . ARG A 1 32 ? -7.586 -1.623 -6.023 1.00 31.11 32 ARG A CA 20
ATOM 24399 C C . ARG A 1 32 ? -7.421 -1.823 -7.531 1.00 13.15 32 ARG A C 20
ATOM 24400 O O . ARG A 1 32 ? -8.250 -1.358 -8.318 1.00 4.25 32 ARG A O 20
ATOM 24421 N N . THR A 1 33 ? -6.354 -2.518 -7.915 1.00 44.43 33 THR A N 20
ATOM 24422 C CA . THR A 1 33 ? -6.087 -2.901 -9.301 1.00 62.22 33 THR A CA 20
ATOM 24423 C C . THR A 1 33 ? -5.654 -4.382 -9.306 1.00 60.22 33 THR A C 20
ATOM 24424 O O . THR A 1 33 ? -5.058 -4.859 -8.330 1.00 23.23 33 THR A O 20
ATOM 24435 N N . ASN A 1 34 ? -6.036 -5.135 -10.352 1.00 24.23 34 ASN A N 20
ATOM 24436 C CA . ASN A 1 34 ? -5.459 -6.463 -10.626 1.00 32.30 34 ASN A CA 20
ATOM 24437 C C . ASN A 1 34 ? -3.920 -6.371 -10.763 1.00 14.05 34 ASN A C 20
ATOM 24438 O O . ASN A 1 34 ? -3.402 -5.458 -11.426 1.00 42.23 34 ASN A O 20
ATOM 24449 N N . GLY A 1 35 ? -3.213 -7.330 -10.141 1.00 50.21 35 GLY A N 20
ATOM 24450 C CA . GLY A 1 35 ? -1.753 -7.315 -10.055 1.00 63.30 35 GLY A CA 20
ATOM 24451 C C . GLY A 1 35 ? -1.226 -6.478 -8.890 1.00 62.24 35 GLY A C 20
ATOM 24452 O O . GLY A 1 35 ? -0.534 -7.000 -8.006 1.00 72.52 35 GLY A O 20
ATOM 24456 N N . ASP A 1 36 ? -1.580 -5.175 -8.880 1.00 22.32 36 ASP A N 20
ATOM 24457 C CA . ASP A 1 36 ? -0.978 -4.179 -7.965 1.00 1.53 36 ASP A CA 20
ATOM 24458 C C . ASP A 1 36 ? -2.046 -3.458 -7.134 1.00 43.03 36 ASP A C 20
ATOM 24459 O O . ASP A 1 36 ? -3.096 -3.097 -7.642 1.00 13.50 36 ASP A O 20
ATOM 24468 N N . ILE A 1 37 ? -1.728 -3.198 -5.870 1.00 62.54 37 ILE A N 20
ATOM 24469 C CA . ILE A 1 37 ? -2.540 -2.374 -4.974 1.00 20.11 37 ILE A CA 20
ATOM 24470 C C . ILE A 1 37 ? -1.936 -0.973 -4.974 1.00 53.24 37 ILE A C 20
ATOM 24471 O O . ILE A 1 37 ? -0.857 -0.738 -4.411 1.00 52.31 37 ILE A O 20
ATOM 24487 N N . LYS A 1 38 ? -2.644 -0.058 -5.635 1.00 70.11 38 LYS A N 20
ATOM 24488 C CA . LYS A 1 38 ? -2.147 1.275 -5.945 1.00 63.13 38 LYS A CA 20
ATOM 24489 C C . LYS A 1 38 ? -2.552 2.226 -4.804 1.00 74.23 38 LYS A C 20
ATOM 24490 O O . LYS A 1 38 ? -3.729 2.338 -4.467 1.00 25.30 38 LYS A O 20
ATOM 24509 N N . LEU A 1 39 ? -1.559 2.883 -4.211 1.00 5.04 39 LEU A N 20
ATOM 24510 C CA . LEU A 1 39 ? -1.691 3.626 -2.949 1.00 62.52 39 LEU A CA 20
ATOM 24511 C C . LEU A 1 39 ? -1.398 5.113 -3.236 1.00 64.33 39 LEU A C 20
ATOM 24512 O O . LEU A 1 39 ? -0.464 5.426 -3.979 1.00 70.54 39 LEU A O 20
ATOM 24528 N N . ASP A 1 40 ? -2.199 6.010 -2.647 1.00 30.40 40 ASP A N 20
ATOM 24529 C CA . ASP A 1 40 ? -2.035 7.470 -2.795 1.00 35.42 40 ASP A CA 20
ATOM 24530 C C . ASP A 1 40 ? -1.581 8.074 -1.461 1.00 24.13 40 ASP A C 20
ATOM 24531 O O . ASP A 1 40 ? -2.343 8.114 -0.481 1.00 63.23 40 ASP A O 20
ATOM 24540 N N . ALA A 1 41 ? -0.303 8.458 -1.424 1.00 31.34 41 ALA A N 20
ATOM 24541 C CA . ALA A 1 41 ? 0.257 9.323 -0.384 1.00 11.23 41 ALA A CA 20
ATOM 24542 C C . ALA A 1 41 ? 0.087 10.778 -0.821 1.00 64.22 41 ALA A C 20
ATOM 24543 O O . ALA A 1 41 ? 0.480 11.127 -1.925 1.00 73.31 41 ALA A O 20
ATOM 24550 N N . GLN A 1 42 ? -0.522 11.610 0.028 1.00 15.14 42 GLN A N 20
ATOM 24551 C CA . GLN A 1 42 ? -0.657 13.053 -0.231 1.00 44.11 42 GLN A CA 20
ATOM 24552 C C . GLN A 1 42 ? 0.732 13.714 -0.217 1.00 33.01 42 GLN A C 20
ATOM 24553 O O . GLN A 1 42 ? 1.081 14.484 -1.121 1.00 72.12 42 GLN A O 20
ATOM 24567 N N . THR A 1 43 ? 1.533 13.357 0.798 1.00 51.23 43 THR A N 20
ATOM 24568 C CA . THR A 1 43 ? 2.881 13.912 0.996 1.00 31.42 43 THR A CA 20
ATOM 24569 C C . THR A 1 43 ? 3.947 12.821 0.801 1.00 60.35 43 THR A C 20
ATOM 24570 O O . THR A 1 43 ? 3.680 11.619 0.965 1.00 45.21 43 THR A O 20
ATOM 24581 N N . GLU A 1 44 ? 5.161 13.269 0.448 1.00 63.43 44 GLU A N 20
ATOM 24582 C CA . GLU A 1 44 ? 6.305 12.397 0.153 1.00 1.41 44 GLU A CA 20
ATOM 24583 C C . GLU A 1 44 ? 6.813 11.694 1.432 1.00 30.31 44 GLU A C 20
ATOM 24584 O O . GLU A 1 44 ? 7.278 10.549 1.378 1.00 64.30 44 GLU A O 20
ATOM 24596 N N . LYS A 1 45 ? 6.672 12.381 2.581 1.00 54.12 45 LYS A N 20
ATOM 24597 C CA . LYS A 1 45 ? 7.054 11.844 3.906 1.00 62.15 45 LYS A CA 20
ATOM 24598 C C . LYS A 1 45 ? 6.116 10.700 4.344 1.00 4.20 45 LYS A C 20
ATOM 24599 O O . LYS A 1 45 ? 6.545 9.741 5.011 1.00 3.42 45 LYS A O 20
ATOM 24618 N N . GLU A 1 46 ? 4.848 10.791 3.927 1.00 32.21 46 GLU A N 20
ATOM 24619 C CA . GLU A 1 46 ? 3.785 9.868 4.349 1.00 22.14 46 GLU A CA 20
ATOM 24620 C C . GLU A 1 46 ? 3.961 8.525 3.625 1.00 32.20 46 GLU A C 20
ATOM 24621 O O . GLU A 1 46 ? 3.755 7.456 4.214 1.00 25.12 46 GLU A O 20
ATOM 24633 N N . ALA A 1 47 ? 4.400 8.618 2.348 1.00 31.02 47 ALA A N 20
ATOM 24634 C CA . ALA A 1 47 ? 4.698 7.463 1.478 1.00 2.52 47 ALA A CA 20
ATOM 24635 C C . ALA A 1 47 ? 5.692 6.485 2.125 1.00 62.51 47 ALA A C 20
ATOM 24636 O O . ALA A 1 47 ? 5.553 5.270 1.978 1.00 64.31 47 ALA A O 20
ATOM 24643 N N . GLU A 1 48 ? 6.676 7.048 2.849 1.00 71.33 48 GLU A N 20
ATOM 24644 C CA . GLU A 1 48 ? 7.788 6.289 3.453 1.00 15.24 48 GLU A CA 20
ATOM 24645 C C . GLU A 1 48 ? 7.275 5.298 4.515 1.00 34.15 48 GLU A C 20
ATOM 24646 O O . GLU A 1 48 ? 7.788 4.185 4.630 1.00 73.21 48 GLU A O 20
ATOM 24658 N N . LYS A 1 49 ? 6.235 5.711 5.251 1.00 3.24 49 LYS A N 20
ATOM 24659 C CA . LYS A 1 49 ? 5.614 4.894 6.317 1.00 41.53 49 LYS A CA 20
ATOM 24660 C C . LYS A 1 49 ? 4.550 3.946 5.723 1.00 24.31 49 LYS A C 20
ATOM 24661 O O . LYS A 1 49 ? 4.324 2.858 6.244 1.00 4.31 49 LYS A O 20
ATOM 24680 N N . MET A 1 50 ? 3.872 4.443 4.674 1.00 42.15 50 MET A N 20
ATOM 24681 C CA . MET A 1 50 ? 2.861 3.682 3.898 1.00 0.52 50 MET A CA 20
ATOM 24682 C C . MET A 1 50 ? 3.435 2.355 3.369 1.00 4.32 50 MET A C 20
ATOM 24683 O O . MET A 1 50 ? 2.967 1.275 3.749 1.00 44.10 50 MET A O 20
ATOM 24697 N N . GLU A 1 51 ? 4.476 2.453 2.533 1.00 22.01 51 GLU A N 20
ATOM 24698 C CA . GLU A 1 51 ? 5.174 1.280 1.969 1.00 43.45 51 GLU A CA 20
ATOM 24699 C C . GLU A 1 51 ? 5.875 0.431 3.060 1.00 74.44 51 GLU A C 20
ATOM 24700 O O . GLU A 1 51 ? 6.119 -0.756 2.852 1.00 15.10 51 GLU A O 20
ATOM 24712 N N . LYS A 1 52 ? 6.202 1.053 4.208 1.00 52.24 52 LYS A N 20
ATOM 24713 C CA . LYS A 1 52 ? 6.837 0.373 5.356 1.00 2.14 52 LYS A CA 20
ATOM 24714 C C . LYS A 1 52 ? 5.796 -0.534 6.059 1.00 31.43 52 LYS A C 20
ATOM 24715 O O . LYS A 1 52 ? 6.114 -1.655 6.474 1.00 24.35 52 LYS A O 20
ATOM 24734 N N . ALA A 1 53 ? 4.553 -0.024 6.166 1.00 15.15 53 ALA A N 20
ATOM 24735 C CA . ALA A 1 53 ? 3.397 -0.760 6.728 1.00 24.40 53 ALA A CA 20
ATOM 24736 C C . ALA A 1 53 ? 3.048 -1.964 5.840 1.00 30.01 53 ALA A C 20
ATOM 24737 O O . ALA A 1 53 ? 2.595 -3.005 6.328 1.00 22.14 53 ALA A O 20
ATOM 24744 N N . VAL A 1 54 ? 3.258 -1.786 4.527 1.00 1.31 54 VAL A N 20
ATOM 24745 C CA . VAL A 1 54 ? 3.182 -2.866 3.532 1.00 2.30 54 VAL A CA 20
ATOM 24746 C C . VAL A 1 54 ? 4.237 -3.951 3.825 1.00 51.35 54 VAL A C 20
ATOM 24747 O O . VAL A 1 54 ? 3.915 -5.139 3.865 1.00 43.22 54 VAL A O 20
ATOM 24760 N N . LYS A 1 55 ? 5.498 -3.511 4.024 1.00 62.35 55 LYS A N 20
ATOM 24761 C CA . LYS A 1 55 ? 6.637 -4.410 4.311 1.00 62.13 55 LYS A CA 20
ATOM 24762 C C . LYS A 1 55 ? 6.447 -5.200 5.625 1.00 14.52 55 LYS A C 20
ATOM 24763 O O . LYS A 1 55 ? 7.029 -6.280 5.787 1.00 70.04 55 LYS A O 20
ATOM 24782 N N . LYS A 1 56 ? 5.623 -4.664 6.545 1.00 52.24 56 LYS A N 20
ATOM 24783 C CA . LYS A 1 56 ? 5.213 -5.375 7.774 1.00 14.43 56 LYS A CA 20
ATOM 24784 C C . LYS A 1 56 ? 4.402 -6.636 7.425 1.00 73.42 56 LYS A C 20
ATOM 24785 O O . LYS A 1 56 ? 4.632 -7.713 7.990 1.00 62.53 56 LYS A O 20
ATOM 24804 N N . VAL A 1 57 ? 3.468 -6.475 6.478 1.00 55.44 57 VAL A N 20
ATOM 24805 C CA . VAL A 1 57 ? 2.623 -7.575 5.979 1.00 3.01 57 VAL A CA 20
ATOM 24806 C C . VAL A 1 57 ? 3.446 -8.529 5.089 1.00 64.11 57 VAL A C 20
ATOM 24807 O O . VAL A 1 57 ? 3.295 -9.752 5.161 1.00 30.13 57 VAL A O 20
ATOM 24820 N N . LYS A 1 58 ? 4.336 -7.936 4.282 1.00 43.42 58 LYS A N 20
ATOM 24821 C CA . LYS A 1 58 ? 5.023 -8.623 3.183 1.00 41.43 58 LYS A CA 20
ATOM 24822 C C . LYS A 1 58 ? 6.373 -7.905 2.894 1.00 55.43 58 LYS A C 20
ATOM 24823 O O . LYS A 1 58 ? 6.392 -6.881 2.203 1.00 42.32 58 LYS A O 20
ATOM 24842 N N . PRO A 1 59 ? 7.526 -8.421 3.438 1.00 4.22 59 PRO A N 20
ATOM 24843 C CA . PRO A 1 59 ? 8.856 -7.745 3.333 1.00 2.01 59 PRO A CA 20
ATOM 24844 C C . PRO A 1 59 ? 9.371 -7.613 1.877 1.00 62.33 59 PRO A C 20
ATOM 24845 O O . PRO A 1 59 ? 9.992 -6.606 1.522 1.00 23.51 59 PRO A O 20
ATOM 24856 N N . ASN A 1 60 ? 9.056 -8.614 1.035 1.00 43.44 60 ASN A N 20
ATOM 24857 C CA . ASN A 1 60 ? 9.575 -8.722 -0.355 1.00 15.43 60 ASN A CA 20
ATOM 24858 C C . ASN A 1 60 ? 8.651 -8.009 -1.363 1.00 24.44 60 ASN A C 20
ATOM 24859 O O . ASN A 1 60 ? 8.774 -8.229 -2.580 1.00 13.43 60 ASN A O 20
ATOM 24870 N N . ALA A 1 61 ? 7.744 -7.154 -0.846 1.00 75.21 61 ALA A N 20
ATOM 24871 C CA . ALA A 1 61 ? 6.760 -6.413 -1.657 1.00 72.03 61 ALA A CA 20
ATOM 24872 C C . ALA A 1 61 ? 7.435 -5.609 -2.783 1.00 60.12 61 ALA A C 20
ATOM 24873 O O . ALA A 1 61 ? 8.218 -4.695 -2.509 1.00 55.23 61 ALA A O 20
ATOM 24880 N N . THR A 1 62 ? 7.156 -5.975 -4.045 1.00 43.43 62 THR A N 20
ATOM 24881 C CA . THR A 1 62 ? 7.613 -5.205 -5.203 1.00 24.31 62 THR A CA 20
ATOM 24882 C C . THR A 1 62 ? 6.800 -3.900 -5.252 1.00 62.20 62 THR A C 20
ATOM 24883 O O . THR A 1 62 ? 5.619 -3.906 -5.610 1.00 74.44 62 THR A O 20
ATOM 24894 N N . ILE A 1 63 ? 7.421 -2.802 -4.794 1.00 43.32 63 ILE A N 20
ATOM 24895 C CA . ILE A 1 63 ? 6.781 -1.485 -4.694 1.00 70.42 63 ILE A CA 20
ATOM 24896 C C . ILE A 1 63 ? 7.356 -0.573 -5.782 1.00 5.44 63 ILE A C 20
ATOM 24897 O O . ILE A 1 63 ? 8.579 -0.440 -5.899 1.00 5.21 63 ILE A O 20
ATOM 24913 N N . ARG A 1 64 ? 6.465 0.024 -6.586 1.00 61.40 64 ARG A N 20
ATOM 24914 C CA . ARG A 1 64 ? 6.839 0.928 -7.680 1.00 53.22 64 ARG A CA 20
ATOM 24915 C C . ARG A 1 64 ? 6.625 2.356 -7.191 1.00 14.43 64 ARG A C 20
ATOM 24916 O O . ARG A 1 64 ? 5.477 2.785 -7.012 1.00 5.35 64 ARG A O 20
ATOM 24937 N N . LYS A 1 65 ? 7.729 3.068 -6.934 1.00 65.02 65 LYS A N 20
ATOM 24938 C CA . LYS A 1 65 ? 7.682 4.460 -6.498 1.00 15.23 65 LYS A CA 20
ATOM 24939 C C . LYS A 1 65 ? 7.509 5.349 -7.723 1.00 13.42 65 LYS A C 20
ATOM 24940 O O . LYS A 1 65 ? 8.460 5.584 -8.476 1.00 24.30 65 LYS A O 20
ATOM 24959 N N . THR A 1 66 ? 6.291 5.808 -7.932 1.00 74.23 66 THR A N 20
ATOM 24960 C CA . THR A 1 66 ? 5.975 6.802 -8.940 1.00 34.43 66 THR A CA 20
ATOM 24961 C C . THR A 1 66 ? 5.050 7.845 -8.289 1.00 10.53 66 THR A C 20
ATOM 24962 O O . THR A 1 66 ? 4.952 7.903 -7.057 1.00 63.52 66 THR A O 20
ATOM 24973 N N . GLY A 1 67 ? 4.449 8.703 -9.098 1.00 5.24 67 GLY A N 20
ATOM 24974 C CA . GLY A 1 67 ? 3.565 9.760 -8.619 1.00 71.32 67 GLY A CA 20
ATOM 24975 C C . GLY A 1 67 ? 3.514 10.846 -9.654 1.00 50.40 67 GLY A C 20
ATOM 24976 O O . GLY A 1 67 ? 3.840 12.006 -9.374 1.00 72.23 67 GLY A O 20
ATOM 24980 N N . GLY A 1 68 ? 3.161 10.423 -10.884 1.00 54.31 68 GLY A N 20
ATOM 24981 C CA . GLY A 1 68 ? 3.162 11.287 -12.057 1.00 43.00 68 GLY A CA 20
ATOM 24982 C C . GLY A 1 68 ? 2.104 12.372 -11.977 1.00 0.31 68 GLY A C 20
ATOM 24983 O O . GLY A 1 68 ? 1.011 12.228 -12.536 1.00 63.43 68 GLY A O 20
ATOM 24987 N N . SER A 1 69 ? 2.434 13.449 -11.251 1.00 74.33 69 SER A N 20
ATOM 24988 C CA . SER A 1 69 ? 1.590 14.629 -11.109 1.00 73.12 69 SER A CA 20
ATOM 24989 C C . SER A 1 69 ? 1.505 15.351 -12.470 1.00 53.30 69 SER A C 20
ATOM 24990 O O . SER A 1 69 ? 0.408 15.707 -12.919 1.00 13.11 69 SER A O 20
ATOM 24998 N N . LEU A 1 70 ? 2.695 15.528 -13.118 1.00 34.02 70 LEU A N 20
ATOM 24999 C CA . LEU A 1 70 ? 2.833 15.989 -14.532 1.00 42.24 70 LEU A CA 20
ATOM 25000 C C . LEU A 1 70 ? 2.089 17.316 -14.776 1.00 3.31 70 LEU A C 20
ATOM 25001 O O . LEU A 1 70 ? 1.562 17.565 -15.865 1.00 0.24 70 LEU A O 20
ATOM 25017 N N . GLU A 1 71 ? 2.100 18.167 -13.740 1.00 50.54 71 GLU A N 20
ATOM 25018 C CA . GLU A 1 71 ? 1.258 19.368 -13.643 1.00 13.31 71 GLU A CA 20
ATOM 25019 C C . GLU A 1 71 ? 1.744 20.475 -14.588 1.00 1.45 71 GLU A C 20
ATOM 25020 O O . GLU A 1 71 ? 2.587 21.304 -14.231 1.00 72.34 71 GLU A O 20
ATOM 25032 N N . HIS A 1 72 ? 1.260 20.401 -15.835 1.00 73.21 72 HIS A N 20
ATOM 25033 C CA . HIS A 1 72 ? 1.404 21.469 -16.827 1.00 55.33 72 HIS A CA 20
ATOM 25034 C C . HIS A 1 72 ? 0.153 22.350 -16.737 1.00 32.42 72 HIS A C 20
ATOM 25035 O O . HIS A 1 72 ? -0.965 21.820 -16.775 1.00 34.01 72 HIS A O 20
ATOM 25050 N N . HIS A 1 73 ? 0.367 23.681 -16.615 1.00 33.05 73 HIS A N 20
ATOM 25051 C CA . HIS A 1 73 ? -0.668 24.680 -16.258 1.00 73.30 73 HIS A CA 20
ATOM 25052 C C . HIS A 1 73 ? -1.143 24.432 -14.808 1.00 32.33 73 HIS A C 20
ATOM 25053 O O . HIS A 1 73 ? -2.131 23.719 -14.574 1.00 42.11 73 HIS A O 20
ATOM 25068 N N . HIS A 1 74 ? -0.388 24.975 -13.837 1.00 32.51 74 HIS A N 20
ATOM 25069 C CA . HIS A 1 74 ? -0.721 24.879 -12.393 1.00 4.34 74 HIS A CA 20
ATOM 25070 C C . HIS A 1 74 ? -1.431 26.168 -11.921 1.00 31.04 74 HIS A C 20
ATOM 25071 O O . HIS A 1 74 ? -1.743 27.041 -12.742 1.00 14.41 74 HIS A O 20
ATOM 25086 N N . HIS A 1 75 ? -1.681 26.280 -10.598 1.00 60.21 75 HIS A N 20
ATOM 25087 C CA . HIS A 1 75 ? -2.348 27.462 -10.008 1.00 64.15 75 HIS A CA 20
ATOM 25088 C C . HIS A 1 75 ? -1.419 28.685 -10.085 1.00 73.04 75 HIS A C 20
ATOM 25089 O O . HIS A 1 75 ? -0.521 28.858 -9.253 1.00 23.33 75 HIS A O 20
ATOM 25104 N N . HIS A 1 76 ? -1.626 29.480 -11.142 1.00 71.21 76 HIS A N 20
ATOM 25105 C CA . HIS A 1 76 ? -0.834 30.676 -11.448 1.00 10.51 76 HIS A CA 20
ATOM 25106 C C . HIS A 1 76 ? -1.701 31.641 -12.267 1.00 74.24 76 HIS A C 20
ATOM 25107 O O . HIS A 1 76 ? -2.362 31.220 -13.218 1.00 14.41 76 HIS A O 20
ATOM 25122 N N . HIS A 1 77 ? -1.714 32.923 -11.878 1.00 21.30 77 HIS A N 20
ATOM 25123 C CA . HIS A 1 77 ? -2.387 33.988 -12.643 1.00 13.41 77 HIS A CA 20
ATOM 25124 C C . HIS A 1 77 ? -1.352 34.696 -13.555 1.00 32.13 77 HIS A C 20
ATOM 25125 O O . HIS A 1 77 ? -0.253 35.046 -13.066 1.00 23.25 77 HIS A O 20
#

Solvent-accessible surface area: 5493 Å² total; per-residue (Å²): 176,0,49,0,34,0,62,14,106,79,87,101,32,5,47,89,0,23,116,45,0,101,127,103,20,96,144,0,81,26,69,102,51,144,36,47,0,80,0,62,2,72,71,78,147,30,0,91,76,0,31,120,6,0,68,165,43,38,119,146,9,67,28,159,92,90,65,20,64,162,128,136,147,198,176,73,220

Sequence (77 aa):
MVDLKIDVSDDEEAEKIIREIREQWPKATVTRTNGDIKLDAQTEKEAEKMEKAVKKVKPNATIRKTGGSLEHHHHHHMVDLKIDVSDDEEAEKIIREIREQWPKATVTRTNGDIKLDAQTEKEAEKMEKAVKKVKPNATIRKTGGSLEHHHHHHMVDLKIDVSDDEEAEKIIREIREQWPKATVTRTNGDIKLDAQTEKEAEKMEKAVKKVKPNATIRKTGGSLEHHHHHHMVDLKIDVSDDEEAEKIIREIREQWPKATVTRTNGDIKLDAQTEKEAEKMEKAVKKVKPNATIRKTGGSLEHHHHHHMVDLKIDVSDDEEAEKIIREIREQWPKATVTRTNGDIKLDAQTEKEAEKMEKAVKKVKPNATIRKTGGSLEHHHHHHMVDLKIDVSDDEEAEKIIREIREQWPKATVTRTNGDIKLDAQTEKEAEKMEKAVKKVKPNATIRKTGGSLEHHHHHHMVDLKIDVSDDEEAEKIIREIREQWPKATVTRTNGDIKLDAQTEKEAEKMEKAVKKVKPNATIRKTGGSLEHHHHHHMVDLKIDVSDDEEAEKIIREIREQWPKATVTRTNGDIKLDAQTEKEAEKMEKAVKKVKPNATIRKTGGSLEHHHHHHMVDLKIDVSDDEEAEKIIREIREQWPKATVTRTNGDIKLDAQTEKEAEKMEKAVKKVKPNATIRKTGGSLEHHHHHHMVDLKIDVSDDEEAEKIIREIREQWPKATVTRTNGDIKLDAQTEKEAEKMEKAVKKVKPNATIRKTGGSLEHHHHHHMVDLKIDVSDDEEAEKIIREIREQWPKATVTRTNGDIKLDAQTEKEAEKMEKAVKKVKPNATIRKTGGSLEHHHHHHMVDLKIDVSDDEEAEKIIREIREQWPKATVTRTNGDIKLDAQTEKEAEKMEKAVKKVKPNATIRKTGGSLEHHHHHHMVDLKIDVSDDEEAEKIIREIREQWPKATVTRTNGDIKLDAQTEKEAEKMEKAVKKVKPNATIRKTGGSLEHHHHHHMVDLKIDVSDDEEAEKIIREIREQWPKATVTRTNGDIKLDAQTEKEAEKMEKAVKKVKPNATIRKTGGSLEHHHHHHMVDLKIDVSDDEEAEKIIREIREQWPKATVTRTNGDIKLDAQTEKEAEKMEKAVKKVKPNATIRKTGGSLEHHHHHHMVDLKIDVSDDEEAEKIIREIREQWPKATVTRTNGDIKLDAQTEKEAEKMEKAVKKVKPNATIRKTGGSLEHHHHHHMVDLKIDVSDDEEAEKIIREIREQWPKATVTRTNGDIKLDAQTEKEAEKMEKAVKKVKPNATIRKTGGSLEHHHHHHMVDLKIDVSDDEEAEKIIREIREQWPKATVTRTNGDIKLDAQTEKEAEKMEKAVKKVKPNATIRKTGGSLEHHHHHHMVDLKIDVSDDEEAEKIIREIREQWPKATVTRTNGDIKLDAQTEKEAEKMEKAVKKVKPNATIRKTGGSLEHHHHHHMVDLKIDVSDDEEAEKIIREIREQWPKATVTRTNGDIKLDAQTEKEAEKMEKAVKKVKPNATIRKTGGSLEHHHHHH

Nearest PDB structures (foldseek):
  2n2u-assembly1_A  TM=8.671E-01  e=3.644E-12  synthetic construct
  6wrx-assembly1_D  TM=8.924E-01  e=3.971E-02  synthetic construct
  6wrw-assembly1_D  TM=8.711E-01  e=4.797E-02  synthetic construct
  4wk3-assembly1_A  TM=6.890E-01  e=3.729E-02  Staphylococcus aureus subsp. aureus COL
  1in0-assembly2_B  TM=7.342E-01  e=3.173E-01  Haemophilus influenzae

B-factor: mean 37.11, std 22.95, range [0.11, 75.54]

Foldseek 3Di:
DKKKWWFDPDPVLLVQLVVQCCVVPVVKDWDDDVRTTITHDPDPVSVVVSVVSSCVSPVVTPIDTDDPPVDDDDPDD

Secondary structure (DSSP, 8-state):
-EEEEEE-SSHHHHHHHHHHHHTT-TTS-EEEETTEEEEEESSHHHHHHHHHHHHTT-TT--EEEEES----GGG--

Radius of gyration: 12.87 Å; Cα contacts (8 Å, |Δi|>4): 115; chains: 1; bounding box: 33×34×20 Å